Protein 9RMU (pdb70)

InterPro domains:
  IPR000477 Reverse transcriptase domain [PF00078] (227-398)
  IPR000477 Reverse transcriptase domain [PS50878] (208-398)
  IPR001037 Integrase, C-terminal, retroviral [PF00552] (948-992)
  IPR001037 Integrase, C-terminal, retroviral [PS51027] (946-994)
  IPR001584 Integrase, catalytic core [PF00665] (780-868)
  IPR001584 Integrase, catalytic core [PS50994] (768-927)
  IPR001969 Aspartic peptidase, active site [PS00141] (85-96)
  IPR001995 Peptidase A2A, retrovirus, catalytic [PS50175] (83-154)
  IPR002156 Ribonuclease H domain [PF00075] (600-719)
  IPR002156 Ribonuclease H domain [PS50879] (597-720)
  IPR003308 Integrase, N-terminal zinc-binding domain [PF02022] (731-768)
  IPR003308 Integrase, N-terminal zinc-binding domain [PS50876] (726-767)
  IPR010659 Reverse transcriptase connection [PF06815] (482-581)
  IPR010661 Reverse transcriptase thumb [PF06817] (406-467)
  IPR012337 Ribonuclease H-like superfamily [SSF53098] (587-721)
  IPR012337 Ribonuclease H-like superfamily [SSF53098] (781-931)
  IPR017856 Integrase-like, N-terminal [G3DSA:1.10.10.200] (723-776)
  IPR017856 Integrase-like, N-terminal [SSF46919] (724-778)
  IPR018061 Retropepsins [PF00077] (69-162)
  IPR021109 Aspartic peptidase domain superfamily [G3DSA:2.40.70.10] (65-164)

Foldseek 3Di:
DQVCQVVLLVVCVVPVDALVVSCVVSVPDRLSSVLSQCLDPPSHVPVQLAEKEWDWDADPNWIKIKIARLPFGQIDIDTQPDPALQSVLVVVLVVCVVDPHAEYEYEPDPSCPDPSNVVSCVVSVHHYDYDDDDCSVVVVVVSVVQLVVQLVVCVVVDDDSVVSSVVSNCCQAPVDFDDPPTDGSVVVSVVVVVVVVVVVVSCCLQPVQFPKFKWFDPDPRPDTDDRWTWGADDDFKTWTAGPVSRIGIGTPVGMDID/DVVCLVVLLVVCVVPNFALLLSCVPSVDDSVSSQVSQVPDPQGDNPQDDDDLPDDQDLQEKEWDWDADPNWIKIWMARSNQGAIDIDTFPDPALQSVLVVVLVVCVPGHHAEYEYEPDPSCPDPSNVVSCVVNVHYYDYHDDPSVVVSVVQLVSQLVVPVVPDDDRVVSSVVSSVCQQARYFDDDVGHGSVVVSVVVVVVVVVVVVVVVVDQPDAPFFKWFDDDPDPDIDDRWHFDADDPFWGWTAHNVGDIDIGGPVGMGTDD/DVVVVPVLLVVCVQFVEALLLCCVPVVDDSVVSQVSQVPDPLHDDDDDDLQEKEWDWDADPNWIKIKIADQPQGQIDIDTQPDQALQSVLVVVLVVCVPDPHAEYEYEPDPSCPDPSNVVSCVVSVHHYDYDDDPDVSSVVSVVVSVVQLVSQLVVQVVPDPDSVVSSVSSSCSQQQRYFDDPPRHGSVVVSVVSVVVVCPVVVVVVVVVVQQQKWKWFDPDPDPDIDDGFRFDADDPFWGWTAGPVGDIDIGGPVGMDIDGDPDD/DQVLLVVLLVVCVPVVDALVVSCVPSVDDSLSSVLSQVLDPVHVLALAEKEKDWDDDPNWIKIKIADLNQGQIDIDTFPDLALQSVLVVVVVVCVPGPHAEYEYEPDPSCPDPSVVVSCVVSVHHYDYDQDPDPPPRCSVVVSVVQLVVQLVVCVVVDDDSVVSSVVSSCCQQPVDFDDDVGHGRVVVSVVSVVVVVVSCVVVVDPCPQDFKWKWFDPDPDPDTDARWGFRADDQQWGWTAGPNRDIHIGGPVGMDIHD/DVVCLVVLLVVCVVPNDDLVVSCVPVVDDSVVSCVSQVPDPPHDNPPD/DQVCQVVLLVVCVVPVDALVVSCVVSVPDRLSSVLSQCLDPPSHVPVQLAEKEWDWDADPNWIKIKIARLPFGQIDIDTQPDPALQSVLVVVLVVCVVDPHAEYEYEPDPSCPDPSNVVSCVVSVHHYDYDDDDCSVVVVVVSVVQLVVQLVVCVVVDDDSVVSSVVSNCCQAPVDFDDPPTDGSVVVSVVVVVVVVVVVVSVCLQPVQFPKFKWFDPDPRPDTDDRWTWGADDDFKTWTAGPVSRIGIGTPVGMDID/DVVCVVVLLVVCVVPNFALLLSCVPSVDDSVSSQVSQVPDPQGDNPQDDDDLPDDADLQEKEWDWDADPNWIKIWIARSNQGAIDIDTFPDPALQSVLVVVLVVCVPGHHAEYEEEPDPSCPDVSNVVSCVVNVHDYDYHDDDSVVVSVVQLVSQLVVPVVPDDDRVVSSVVSSVCQQARYFDDDVGHGSVVVSVVVVVVVVVVVVVVVVDQPDAPWFKWFDDDPDPDIDDRWHFDADDPFWGWTAHNVGDIDIGGPVGMGTDD/DVVVVPVVLVVCVQFVEALLLCCVPVVDDSVVSQVSQVPDPLHDDDDDDLQEKEWDWDADPNWIKIKIADQPQGQIDIDTFPDQALQSVLVVVLVVCVPDPHAEYEYEDDPSCPDPSNVVSCVVSVHHYDYHDDPDVSSVVSVVVSVVQLVSQLVVQVVPPPDSVVSSVSSSCSQQQRYFDDPPRHGSVVVSVVSVVVVCPVVVVVVVVVVQQQKWKWFDPDPDPDIDDGFRFDADDPFWGWTAGPVGDIDIGGPVGMDIDGDPDD/DQVLLPVLLVVCVPVVDALVVSCVPSVDDSLSSVLSQVLDPVHVLALAEKEKDWDDDPRWIKIKIADLNQGQIDIDTFPDLALQRVLVVVVVVCVPGPHAEYEYEPDPSCPDVSVVVSCVVSVHHYDYDQDPDPPPRCSVVVSVVQLVVQLVVCVVVDDDSVVSSVVSSCCQQPVDFDDDVGHGRVVVSVVSVVVVVVSCVVVVDPCPQPFKWKWFDPDPDPDTDAGWGFRADDPQWGWTAGPNRDIHIGGPVGMDIHD/DVVCLVVLLVVCVVPNDALVVSCVPPVDDSVVSCVSQVPDPPHDNPPD

Secondary structure (DSSP, 8-state):
-TTHHHHHHHHHHHH---HHHHHHHS---HHHHHHHHHTSTTT---SSSSEEEEEEEEETTEEEEEEEESSS--EEEEEESS--HHHHHHHHHHHHHHS---EEEE-S-TTTTSHHHHHHHHHHT-EEEES---THHHHHHHHHHHHHHHHHHTSTT-SSHHHHHHHHHHHHHHS---TTTT--HHHHHHHHHHHHHHHHHHHHHHHHTTS-EEEE--TT--S-EEEEEEEEE-SSEEEEE-TTS-EEEEEGGGEEE-/-TTHHHHHHHHHHHS---HHHHHHHS---HHHHHHHHHSSTT-----------S---TT----EEEEETTEEEEEEE-TTT--EEEEEESS--HHHHHHHHHHHHTTS-----EE-S-GGGSSHHHHHHHHHHT---EE---HHHHHHHHHHHHHHHHHTTT-SSSHHHHHHHHHHHHTS---STTT--HHHHHHHHHHHHHHHHHHHHH-SS--SS-EEE--TT--S-EEEEEEEEE-SSEEEEE-TTS-EEEEEGGGEEE--/-TTHHHHHHHHHHHS---HHHHHHHH---HHHHHHHHHHSTT-------TTEEEEEEEEETTEEEEEEEESSS--EEEEEESS--HHHHHHHHHHHHTTS---EEEE---STTSSHHHHHHHHHTT-EEEESS-S-HHHHHHHHHHHHHHHHHHHHHGGG-SSHHHHHHHHHHIIIIIS--STTS--HHHHHHHHHHHHTHHHHHHHHHHHHTT-EEEE--TT--S-EEEEEEEEE-SSEEEEE-TTS-EEEEEGGGEEEE--S--/-TTHHHHHHHHHHHT---HHHHHHHH---HHHHHHHHHHSSS----TTEEEEEEEEETTEEEEEEEETTT--EEEEEESS--HHHHHHHHHHHHTTS--SEEEE---HHHHSHHHHHHHHHHT-EEEESS-SSSS-SSHHHHHHHHHHHHHHHHHTT-SSHHHHHHHHHHHHHHS---SSS---HHHHHHHHHHHHHHHHHHH------TT-EEEE--TT--S-EEEEEEEEE-SSEEEEE-SSS-EEEEEGGGEEEE-/-TTHHHHHHHHHHHH---HHHHHHHS---HHHHHHHHHTSTTT---SSSSEEEEEEEEETTEEEEEEEESSS--EEEEEESS--HHHHHHHHHHHHHHS---EEEE-S-TTTTSHHHHHHHHHHT-EEEES---THHHHHHHHHHHHHHHHHHTGGG-SSHHHHHHHHHHHHHHS---TTTT--HHHHHHHHHHHHHHHHHHHHHHHHTTS-EEEE--TT--S-EEEEEEEEE-SSEEEEE-TTS-EEEEEGGGEEE-/-TTHHHHHHHHHHHS---HHHHHHHS---HHHHHHHHHSSTT-----------S---TT----EEEEETTEEEEEEE-TTT--EEEEEESS--HHHHHHHHHHHHTTS---EEEE-S-GGGSSHHHHHHHHHHT-EEEE---HHHHHHHHHHHHHHHHHTTT-SSSHHHHHHHHHHHHTS---STTT--HHHHHHHHHHHHHHHHHHHHH-SS--SS-EEE--TT--S-EEEEEEEEE-SSEEEEE-TTS-EEEEEGGGEEE--/-TTHHHHHHHHHHHS---HHHHHHHH---HHHHHHHHHHSTT-------TTEEEEEEEEETTEEEEEEEESSS--EEEEEESS--HHHHHHHHHHHHTTS---EEEE---GGGSSHHHHHHHHHTT-EEEESS-S-HHHHHHHHHHHHHHHHHHHHHGGG-SSHHHHHHHHHHIIIIIS--STTS--HHHHHHHHHHHHTHHHHHHHHHHHHTT-EEEE--TT--S-EEEEEEEEE-SSEEEEE-TTS-EEEEEGGGEEEE--S--/-TTHHHHHHHHHHHT---HHHHHHHH---HHHHHHHHHHSSS----TTEEEEEEEEETTEEEEEEEETTT--EEEEEESS--HHHHHHHHHHHHTTS--SEEEE---HHHHSHHHHHHHHHHT-EEEESS-SSSS-SSHHHHHHHHHHHHHHHHHTT-SSHHHHHHHHHHHHHHS---SSS---HHHHHHHHHHHHHHHHHHH------TT-EEEE--TT--S-EEEEEEEEE-SSEEEEE-SSS-EEEEEGGGEEEE-/-TTHHHHHHHHHHHS---HHHHHHHH---HHHHHHHHHT-TT------/--THHHHHHHHHHHS---HHHHHHHH---HHHHHHHHHT-TT------

Solvent-accessible surface area: 104691 Å² total; per-residue (Å²): 98,106,120,59,8,77,81,0,38,106,12,0,92,54,4,10,2,39,39,40,1,0,18,13,95,29,86,0,35,10,3,2,0,13,3,0,19,25,28,2,104,99,47,140,137,92,63,47,18,6,15,2,12,1,27,39,33,123,39,108,75,74,14,7,0,3,0,7,2,43,27,41,4,0,1,5,20,46,39,4,108,163,82,36,7,112,38,0,8,24,2,1,5,33,1,4,7,40,3,51,22,79,60,2,58,7,61,106,16,121,19,5,86,36,74,78,1,134,56,22,8,166,33,19,121,16,105,54,82,66,36,149,76,109,153,28,51,47,35,2,97,60,19,29,121,30,12,104,134,6,5,133,48,6,49,121,94,32,145,105,10,31,35,0,8,6,16,0,6,18,1,0,0,38,41,53,80,3,6,98,44,59,42,2,2,5,43,17,1,6,31,43,8,2,48,35,40,21,52,54,48,1,73,88,64,10,111,61,101,42,138,99,112,0,91,17,75,92,52,108,56,102,129,119,61,46,58,3,70,3,6,64,110,9,171,51,30,1,1,1,86,15,112,163,29,67,2,11,34,3,52,113,194,58,19,124,55,129,128,124,130,58,45,70,77,0,88,120,17,10,142,67,4,18,2,41,45,74,1,0,86,44,81,30,120,1,57,50,139,26,0,80,58,21,5,101,89,20,134,91,18,132,43,115,51,142,120,182,58,23,42,75,38,1,20,41,14,3,2,9,7,25,25,17,107,38,122,85,73,17,1,0,1,1,0,1,12,10,26,12,0,3,8,23,47,51,4,101,117,76,50,10,64,16,0,7,22,4,0,5,44,1,4,5,22,2,47,17,124,40,2,56,8,62,110,14,123,10,7,80,31,53,77,1,36,45,17,11,83,29,13,119,11,99,55,44,71,33,186,102,42,17,9,107,62,39,9,129,51,1,80,74,0,8,117,18,11,79,118,152,26,140,100,15,36,38,0,5,7,14,0,6,16,0,8,2,32,38,41,49,26,48,65,63,55,15,4,19,4,44,10,2,6,0,4,11,5,2,49,44,2,0,53,40,1,23,106,46,2,96,131,25,15,68,101,71,1,46,24,65,112,52,108,75,90,27,86,65,29,59,1,6,28,29,81,101,8,158,60,22,2,0,4,9,19,104,153,28,102,44,36,57,5,53,100,195,49,19,107,57,69,211,69,17,106,23,14,71,104,0,71,105,27,10,127,61,11,18,4,37,60,76,0,0,84,34,76,28,100,3,33,55,79,4,0,86,26,3,4,102,58,17,124,85,15,151,108,67,152,39,70,42,6,9,2,16,7,37,31,31,119,26,113,76,72,16,3,0,3,0,4,2,8,30,28,10,0,1,4,27,52,49,0,93,191,76,65,5,105,16,0,7,25,3,0,4,52,0,7,6,26,2,54,18,124,51,0,40,10,66,108,12,118,11,7,94,43,70,78,0,105,59,16,6,162,30,19,116,22,110,50,61,59,22,138,28,228,70,99,109,8,90,32,37,8,92,92,38,15,131,80,2,37,124,0,4,126,41,10,74,119,136,16,148,126,26,35,40,0,4,7,13,0,7,19,0,4,1,42,26,41,64,31,53,188,57,79,67,13,10,6,37,29,1,8,34,56,5,42,82,82,34,51,76,63,21,32,96,15,9,99,36,12,8,75,37,1,59,0,48,18,12,94,52,102,83,76,118,37,74,45,63,2,53,5,13,20,15,5,154,54,37,0,8,2,60,19,106,155,50,106,34,31,66,0,50,62,118,40,9,17,24,10,22,54,21,22,100,106,99,155,55,1,80,78,0,36,56,8,2,97,19,6,9,4,60,68,120,18,0,51,75,87,7,178,8,5,56,43,0,0,100,11,0,24,102,13,12,112,79,22,185,44,61,21,0,28,5,20,2,32,22,12,122,44,116,84,70,26,2,0,2,1,1,0,10,8,11,2,0,0,3,22,47,45,3,97,135,82,45,11,98,18,0,7,27,4,0,4,52,0,7,5,24,3,42,21,98,65,0,25,1,69,102,14,122,10,9,94,34,79,85,0,132,61,21,7,179,41,18,146,16,123,54,31,60,24,104,32,193,58,46,21,22,88,22,18,6,92,85,23,18,140,67,5,91,115,1,11,136,27,2,68,112,124,24,148,117,13,34,40,0,7,8,13,0,6,17,0,4,1,36,26,42,32,34,43,39,3,6,41,5,15,2,28,20,2,6,34,52,6,46,86,44,38,73,74,64,81,146,53,82,113,51,38,94,34,79,90,58,76,1,70,18,57,99,73,42,57,20,85,75,58,45,60,1,73,12,4,63,93,10,168,66,26,1,2,0,46,15,100,144,17,78,12,28,37,7,49,88,204,45,16,96,46,88,173,64,19,126,62,8,84,103,0,61,73,32,11,129,166,117,94,25,106,50,140,41,0,82,78,119,32,156,1,35,63,75,5,0,73,12,8,11,114,66,18,116,140,32,120,86,144,70,142,100,106,123,58,8,76,79,0,38,108,12,0,92,58,4,16,2,40,39,40,1,0,19,13,97,29,84,0,35,9,3,2,0,14,2,0,20,48,27,2,104,99,47,143,137,91,61,46,18,4,14,2,11,1,28,38,33,122,40,109,73,77,13,6,0,2,0,7,1,46,28,39,4,0,1,5,21,45,38,3,109,163,82,37,8,111,36,0,9,25,2,0,5,34,2,3,7,34,3,52,21,80,62,2,58,7,62,104,14,121,18,7,88,36,74,78,1,132,55,22,8,166,34,19,121,15,104,53,82,66,38,150,75,106,152,29,50,46,35,3,96,60,19,28,122,29,11,104,130,6,6,135,47,5,57,111,92,34,145,106,11,32,31,0,8,6,16,0,6,18,1,0,0,38,39,53,79,3,6,98,43,60,41,2,2,4,42,16,2,6,32,45,9,1,48,34,41,21,50,54,50,1,78,83,63,16,136,64,101,38,139,100,114,0,90,17,75,91,52,108,59,102,130,119,62,46,56,2,70,3,6,65,111,9,170,52,30,1,1,1,86,16,112,162,29,67,1,12,32,4,53,117,195,58,18,124,57,127,125,124,133,57,47,71,80,0,86,120,18,10,144,68,4,19,2,41,44,74,1,0,85,44,83,30,119,2,57,48,141,27,0,79,58,21,5,102,88,22,133,89,17,134,45,109,52,146,119,179,58,23,43,74,37,0,22,49,12,4,2,8,8,24,26,17,108,35,126,83,71,17,1,0,0,2,0,1,11,10,26,14,0,2,7,25,48,49,3,102,118,74,48,10,63,16,0,2,19,5,1,2,44,2,5,4,22,2,46,18,123,38,3,55,6,62,111,14,121,10,8,78,28,52,82,1,37,42,18,10,85,30,14,122,14,101,54,44,72,33,180,102,42,18,8,104,63,40,10,130,50,2,82,76,1,8,118,17,10,87,118,150,25,138,99,14,36,39,0,5,8,14,0,7,16,1,8,2,33,38,43,49,27,47,65,62,55,14,4,19,5,42,10,2,6,0,4,11,5,2,49,45,3,0,51,43,0,22,108,36,1,95,132,23,17,65,101,74,0,45,22,67,114,52,108,76,89,29,85,66,31,60,2,4,27,27,80,113,7,164,60,23,1,0,4,9,20,101,152,27,102,42,34,56,5,53,90,194,46,17,106,58,88,213,71,23,104,23,13,72,102,0,70,110,25,11,126,56,10,18,4,37,61,74,0,0,83,36,78,28,99,4,33,57,78,4,0,84,24,4,5,104,58,17,126,83,16,140,111,70,152,41,64,41,4,10,3,14,6,37,31,32,117,30,111,77,74,17,4,0,2,0,4,2,9,30,28,9,0,1,4,25,52,50,0,89,150,79,58,3,98,13,0,6,26,3,0,3,51,0,6,6,25,2,49,18,118,47,0,35,7,73,107,12,118,11,6,94,42,69,79,0,103,60,16,5,165,28,19,114,20,111,50,57,58,24,136,26,228,69,99,109,8,88,31,38,8,94,91,38,14,136,76,4,42,91,0,5,134,28,10,72,119,134,17,144,126,25,40,38,0,4,8,13,0,6,19,0,4,0,42,28,38,65,31,54,188,56,80,69,13,10,6,35,28,1,7,33,56,4,40,79,79,34,50,74,63,16,31,93,12,8,99,36,13,8,78,36,1,58,0,48,18,10,95,49,103,82,74,119,35,72,45,61,2,51,5,14,20,14,4,149,52,37,1,7,1,61,19,105,154,49,108,34,32,68,1,50,64,119,39,11,16,23,10,23,56,19,23,98,108,101,153,56,2,81,78,0,35,57,8,2,95,19,5,10,3,64,68,119,19,0,51,73,86,8,175,9,4,57,42,0,0,84,6,0,21,100,12,13,110,81,24,194,42,62,21,1,28,6,21,1,32,21,12,121,44,112,84,70,26,1,0,1,0,0,0,9,8,12,2,0,0,3,22,47,46,3,99,134,81,46,10,102,22,0,6,27,3,0,5,50,0,7,5,24,3,41,20,100,52,1,24,1,71,102,14,121,8,8,92,34,79,84,1,132,60,21,9,171,41,16,149,17,108,58,28,62,25,101,33,190,57,45,22,23,86,20,18,6,92,86,21,18,141,65,2,94,113,1,8,137,29,8,65,114,127,24,146,115,12,33,40,0,7,8,12,0,6,18,2,4,1,34,28,43,32,33,44,41,3,7,42,4,15,2,28,19,1,6,33,51,6,47,86,42,38,74,73,61,81,145,53,81,117,50,38,94,32,78,116,56,61,0,75,17,55,97,71,46,70,18,85,73,59,48,53,0,62,10,6,63,98,10,172,66,26,0,2,0,53,15,100,138,12,78,12,26,38,7,50,87,202,48,15,98,44,95,174,55,19,127,65,14,86,103,0,54,72,30,4,115,168,121,87,23,105,47,138,37,0,82,79,122,29,172,1,35,62,76,4,0,75,11,0,11,120,52,19,122,150,32,124,86,144,64,143

Radius of gyration: 47.71 Å; Cα contacts (8 Å, |Δi|>4): 3471; chains: 10; bounding box: 134×125×80 Å

Structure (mmCIF, N/CA/C/O backbone):
data_9RMU
#
_entry.id   9RMU
#
_cell.length_a   1.00
_cell.length_b   1.00
_cell.length_c   1.00
_cell.angle_alpha   90.00
_cell.angle_beta   90.00
_cell.angle_gamma   90.00
#
_symmetry.space_group_name_H-M   'P 1'
#
loop_
_entity.id
_entity.type
_entity.pdbx_description
1 polymer 'Pol protein'
2 polymer RNA
3 non-polymer 'ZINC ION'
#
loop_
_atom_site.group_PDB
_atom_site.id
_atom_site.type_symbol
_atom_site.label_atom_id
_atom_site.label_alt_id
_atom_site.label_comp_id
_atom_site.label_asym_id
_atom_site.label_entity_id
_atom_site.label_seq_id
_atom_site.pdbx_PDB_ins_code
_atom_site.Cartn_x
_atom_site.Cartn_y
_atom_site.Cartn_z
_atom_site.occupancy
_atom_site.B_iso_or_equiv
_atom_site.auth_seq_id
_atom_site.auth_comp_id
_atom_site.auth_asym_id
_atom_site.auth_atom_id
_atom_site.pdbx_PDB_model_num
ATOM 1 N N . PHE A 1 1 ? 155.896 165.273 173.516 1.00 96.48 1 PHE A N 1
ATOM 2 C CA . PHE A 1 1 ? 154.689 165.512 172.734 1.00 96.00 1 PHE A CA 1
ATOM 3 C C . PHE A 1 1 ? 153.541 164.634 173.217 1.00 97.64 1 PHE A C 1
ATOM 4 O O . PHE A 1 1 ? 152.489 164.571 172.582 1.00 97.48 1 PHE A O 1
ATOM 12 N N . VAL A 1 2 ? 153.756 163.952 174.343 1.00 102.11 2 VAL A N 1
ATOM 13 C CA . VAL A 1 2 ? 152.729 163.066 174.885 1.00 106.86 2 VAL A CA 1
ATOM 14 C C . VAL A 1 2 ? 151.501 163.865 175.302 1.00 113.73 2 VAL A C 1
ATOM 15 O O . VAL A 1 2 ? 150.361 163.462 175.039 1.00 113.79 2 VAL A O 1
ATOM 19 N N . GLU A 1 3 ? 151.710 165.007 175.957 1.00 117.44 3 GLU A N 1
ATOM 20 C CA . GLU A 1 3 ? 150.602 165.851 176.383 1.00 116.77 3 GLU A CA 1
ATOM 21 C C . GLU A 1 3 ? 150.091 166.768 175.279 1.00 110.03 3 GLU A C 1
ATOM 22 O O . GLU A 1 3 ? 149.045 167.401 175.460 1.00 103.36 3 GLU A O 1
ATOM 28 N N . GLN A 1 4 ? 150.795 166.856 174.151 1.00 105.09 4 GLN A N 1
ATOM 29 C CA . GLN A 1 4 ? 150.366 167.698 173.041 1.00 97.80 4 GLN A CA 1
ATOM 30 C C . GLN A 1 4 ? 149.302 167.041 172.173 1.00 92.48 4 GLN A C 1
ATOM 31 O O . GLN A 1 4 ? 148.675 167.734 171.363 1.00 93.23 4 GLN A O 1
ATOM 37 N N . ILE A 1 5 ? 149.094 165.731 172.311 1.00 84.42 5 ILE A N 1
ATOM 38 C CA . ILE A 1 5 ? 148.144 165.033 171.443 1.00 80.59 5 ILE A CA 1
ATOM 39 C C . ILE A 1 5 ? 146.709 165.511 171.641 1.00 84.90 5 ILE A C 1
ATOM 40 O O . ILE A 1 5 ? 146.009 165.720 170.636 1.00 91.68 5 ILE A O 1
ATOM 45 N N . PRO A 1 6 ? 146.188 165.654 172.870 1.00 82.02 6 PRO A N 1
ATOM 46 C CA . PRO A 1 6 ? 144.825 166.202 173.000 1.00 86.65 6 PRO A CA 1
ATOM 47 C C . PRO A 1 6 ? 144.687 167.604 172.434 1.00 86.96 6 PRO A C 1
ATOM 48 O O . PRO A 1 6 ? 143.652 167.932 171.837 1.00 85.71 6 PRO A O 1
ATOM 52 N N . GLU A 1 7 ? 145.712 168.442 172.600 1.00 85.67 7 GLU A N 1
ATOM 53 C CA . GLU A 1 7 ? 145.664 169.785 172.033 1.00 87.16 7 GLU A CA 1
ATOM 54 C C . GLU A 1 7 ? 145.619 169.736 170.512 1.00 80.06 7 GLU A C 1
ATOM 55 O O . GLU A 1 7 ? 144.855 170.475 169.883 1.00 83.55 7 GLU A O 1
ATOM 61 N N . ALA A 1 8 ? 146.426 168.864 169.904 1.00 74.32 8 ALA A N 1
ATOM 62 C CA . ALA A 1 8 ? 146.391 168.714 168.453 1.00 69.77 8 ALA A CA 1
ATOM 63 C C . ALA A 1 8 ? 145.034 168.204 167.985 1.00 73.84 8 ALA A C 1
ATOM 64 O O . ALA A 1 8 ? 144.509 168.659 166.960 1.00 80.82 8 ALA A O 1
ATOM 66 N N A GLN A 1 9 ? 144.456 167.252 168.720 0.50 72.70 9 GLN A N 1
ATOM 67 N N B GLN A 1 9 ? 144.453 167.253 168.719 0.50 72.63 9 GLN A N 1
ATOM 68 C CA A GLN A 1 9 ? 143.155 166.711 168.344 0.50 74.34 9 GLN A CA 1
ATOM 69 C CA B GLN A 1 9 ? 143.153 166.716 168.332 0.50 74.42 9 GLN A CA 1
ATOM 70 C C A GLN A 1 9 ? 142.072 167.781 168.402 0.50 74.75 9 GLN A C 1
ATOM 71 C C B GLN A 1 9 ? 142.070 167.784 168.400 0.50 74.75 9 GLN A C 1
ATOM 72 O O A GLN A 1 9 ? 141.238 167.881 167.494 0.50 75.39 9 GLN A O 1
ATOM 73 O O B GLN A 1 9 ? 141.231 167.884 167.497 0.50 75.42 9 GLN A O 1
ATOM 84 N N . GLU A 1 10 ? 142.072 168.596 169.459 1.00 74.76 10 GLU A N 1
ATOM 85 C CA . GLU A 1 10 ? 141.084 169.668 169.558 1.00 81.33 10 GLU A CA 1
ATOM 86 C C . GLU A 1 10 ? 141.319 170.733 168.489 1.00 78.33 10 GLU A C 1
ATOM 87 O O . GLU A 1 10 ? 140.362 171.285 167.931 1.00 68.48 10 GLU A O 1
ATOM 93 N N . GLU A 1 11 ? 142.587 171.012 168.169 1.00 76.89 11 GLU A N 1
ATOM 94 C CA . GLU A 1 11 ? 142.890 171.966 167.109 1.00 59.51 11 GLU A CA 1
ATOM 95 C C . GLU A 1 11 ? 142.345 171.489 165.771 1.00 55.21 11 GLU A C 1
ATOM 96 O O . GLU A 1 11 ? 141.776 172.279 165.009 1.00 58.42 11 GLU A O 1
ATOM 102 N N . HIS A 1 12 ? 142.509 170.200 165.463 1.00 57.99 12 HIS A N 1
ATOM 103 C CA . HIS A 1 12 ? 141.953 169.692 164.214 1.00 58.10 12 HIS A CA 1
ATOM 104 C C . HIS A 1 12 ? 140.430 169.670 164.250 1.00 59.58 12 HIS A C 1
ATOM 105 O O . HIS A 1 12 ? 139.780 169.949 163.237 1.00 65.67 12 HIS A O 1
ATOM 112 N N . GLU A 1 13 ? 139.839 169.318 165.392 1.00 60.62 13 GLU A N 1
ATOM 113 C CA . GLU A 1 13 ? 138.385 169.321 165.481 1.00 64.83 13 GLU A CA 1
ATOM 114 C C . GLU A 1 13 ? 137.811 170.722 165.336 1.00 66.80 13 GLU A C 1
ATOM 115 O O . GLU A 1 13 ? 136.641 170.867 164.966 1.00 73.84 13 GLU A O 1
ATOM 121 N N . ARG A 1 14 ? 138.606 171.754 165.617 1.00 64.34 14 ARG A N 1
ATOM 122 C CA . ARG A 1 14 ? 138.152 173.128 165.428 1.00 63.15 14 ARG A CA 1
ATOM 123 C C . ARG A 1 14 ? 138.389 173.624 164.001 1.00 55.63 14 ARG A C 1
ATOM 124 O O . ARG A 1 14 ? 137.448 174.041 163.320 1.00 51.22 14 ARG A O 1
ATOM 132 N N . TYR A 1 15 ? 139.640 173.580 163.534 1.00 54.62 15 TYR A N 1
ATOM 133 C CA . TYR A 1 15 ? 140.016 174.225 162.280 1.00 45.77 15 TYR A CA 1
ATOM 134 C C . TYR A 1 15 ? 140.176 173.270 161.104 1.00 43.11 15 TYR A C 1
ATOM 135 O O . TYR A 1 15 ? 140.238 173.738 159.962 1.00 53.04 15 TYR A O 1
ATOM 144 N N . HIS A 1 16 ? 140.256 171.962 161.346 1.00 47.00 16 HIS A N 1
ATOM 145 C CA . HIS A 1 16 ? 140.467 170.962 160.295 1.00 49.17 16 HIS A CA 1
ATOM 146 C C . HIS A 1 16 ? 141.766 171.223 159.528 1.00 44.45 16 HIS A C 1
ATOM 147 O O . HIS A 1 16 ? 141.771 171.517 158.332 1.00 47.16 16 HIS A O 1
ATOM 154 N N . ASN A 1 17 ? 142.878 171.105 160.248 1.00 41.02 17 ASN A N 1
ATOM 155 C CA . ASN A 1 17 ? 144.196 171.248 159.654 1.00 36.39 17 ASN A CA 1
ATOM 156 C C . ASN A 1 17 ? 144.562 169.994 158.865 1.00 42.00 17 ASN A C 1
ATOM 157 O O . ASN A 1 17 ? 143.832 169.001 158.846 1.00 51.80 17 ASN A O 1
ATOM 162 N N . ASN A 1 18 ? 145.710 170.051 158.199 1.00 39.15 18 ASN A N 1
ATOM 163 C CA . ASN A 1 18 ? 146.290 168.888 157.545 1.00 40.96 18 ASN A CA 1
ATOM 164 C C . ASN A 1 18 ? 147.514 168.415 158.323 1.00 44.58 18 ASN A C 1
ATOM 165 O O . ASN A 1 18 ? 148.056 169.128 159.170 1.00 47.98 18 ASN A O 1
ATOM 170 N N . TRP A 1 19 ? 147.951 167.190 158.022 1.00 43.58 19 TRP A N 1
ATOM 171 C CA . TRP A 1 19 ? 148.974 166.554 158.847 1.00 42.64 19 TRP A CA 1
ATOM 172 C C . TRP A 1 19 ? 150.314 167.275 158.764 1.00 43.10 19 TRP A C 1
ATOM 173 O O . TRP A 1 19 ? 151.064 167.291 159.747 1.00 49.83 19 TRP A O 1
ATOM 184 N N . LYS A 1 20 ? 150.630 167.885 157.619 1.00 40.68 20 LYS A N 1
ATOM 185 C CA . LYS A 1 20 ? 151.886 168.620 157.507 1.00 41.83 20 LYS A CA 1
ATOM 186 C C . LYS A 1 20 ? 151.905 169.872 158.373 1.00 40.75 20 LYS A C 1
ATOM 187 O O . LYS A 1 20 ? 152.985 170.410 158.634 1.00 46.84 20 LYS A O 1
ATOM 193 N N . ASP A 1 21 ? 150.743 170.346 158.819 1.00 36.95 21 ASP A N 1
ATOM 194 C CA . ASP A 1 21 ? 150.687 171.468 159.747 1.00 40.51 21 ASP A CA 1
ATOM 195 C C . ASP A 1 21 ? 150.601 171.006 161.195 1.00 47.95 21 ASP A C 1
ATOM 196 O O . ASP A 1 21 ? 151.159 171.654 162.086 1.00 53.64 21 ASP A O 1
ATOM 201 N N . LEU A 1 22 ? 149.904 169.895 161.447 1.00 47.57 22 LEU A N 1
ATOM 202 C CA . LEU A 1 22 ? 149.860 169.343 162.796 1.00 36.88 22 LEU A CA 1
ATOM 203 C C . LEU A 1 22 ? 151.239 168.881 163.244 1.00 40.17 22 LEU A C 1
ATOM 204 O O . LEU A 1 22 ? 151.630 169.100 164.396 1.00 48.70 22 LEU A O 1
ATOM 209 N N . LYS A 1 23 ? 151.995 168.246 162.347 1.00 43.88 23 LYS A N 1
ATOM 210 C CA . LYS A 1 23 ? 153.324 167.763 162.699 1.00 45.25 23 LYS A CA 1
ATOM 211 C C . LYS A 1 23 ? 154.340 168.886 162.854 1.00 46.04 23 LYS A C 1
ATOM 212 O O . LYS A 1 23 ? 155.442 168.632 163.351 1.00 53.60 23 LYS A O 1
ATOM 218 N N . ALA A 1 24 ? 154.005 170.112 162.448 1.00 40.51 24 ALA A N 1
ATOM 219 C CA . ALA A 1 24 ? 154.915 171.240 162.572 1.00 42.61 24 ALA A CA 1
ATOM 220 C C . ALA A 1 24 ? 154.486 172.262 163.612 1.00 48.11 24 ALA A C 1
ATOM 221 O O . ALA A 1 24 ? 155.315 173.076 164.029 1.00 48.91 24 ALA A O 1
ATOM 223 N N . ARG A 1 25 ? 153.224 172.243 164.037 1.00 51.23 25 ARG A N 1
ATOM 224 C CA . ARG A 1 25 ? 152.748 173.171 165.055 1.00 51.90 25 ARG A CA 1
ATOM 225 C C . ARG A 1 25 ? 152.899 172.620 166.466 1.00 54.97 25 ARG A C 1
ATOM 226 O O . ARG A 1 25 ? 153.174 173.387 167.396 1.00 54.96 25 ARG A O 1
ATOM 234 N N . PHE A 1 26 ? 152.726 171.312 166.648 1.00 54.93 26 PHE A N 1
ATOM 235 C CA . PHE A 1 26 ? 152.866 170.673 167.948 1.00 52.53 26 PHE A CA 1
ATOM 236 C C . PHE A 1 26 ? 154.090 169.773 168.040 1.00 55.65 26 PHE A C 1
ATOM 237 O O . PHE A 1 26 ? 154.269 169.097 169.058 1.00 62.73 26 PHE A O 1
ATOM 245 N N . LYS A 1 27 ? 154.925 169.736 167.003 1.00 56.05 27 LYS A N 1
ATOM 246 C CA . LYS A 1 27 ? 156.188 169.005 166.964 1.00 59.40 27 LYS A CA 1
ATOM 247 C C . LYS A 1 27 ? 156.018 167.497 167.111 1.00 59.88 27 LYS A C 1
ATOM 248 O O . LYS A 1 27 ? 157.001 166.792 167.367 1.00 66.18 27 LYS A O 1
ATOM 254 N N . LEU A 1 28 ? 154.804 166.978 166.956 1.00 53.93 28 LEU A N 1
ATOM 255 C CA . LEU A 1 28 ? 154.614 165.538 167.013 1.00 56.37 28 LEU A CA 1
ATOM 256 C C . LEU A 1 28 ? 155.061 164.889 165.702 1.00 60.18 28 LEU A C 1
ATOM 257 O O . LEU A 1 28 ? 155.036 165.527 164.647 1.00 64.34 28 LEU A O 1
ATOM 262 N N . PRO A 1 29 ? 155.481 163.614 165.743 1.00 63.94 29 PRO A N 1
ATOM 263 C CA . PRO A 1 29 ? 156.039 162.980 164.537 1.00 65.67 29 PRO A CA 1
ATOM 264 C C . PRO A 1 29 ? 155.034 162.795 163.409 1.00 66.63 29 PRO A C 1
ATOM 265 O O . PRO A 1 29 ? 153.844 163.088 163.560 1.00 72.87 29 PRO A O 1
ATOM 269 N N . THR A 1 30 ? 155.521 162.299 162.269 1.00 57.77 30 THR A N 1
ATOM 270 C CA . THR A 1 30 ? 154.719 162.270 161.049 1.00 58.29 30 THR A CA 1
ATOM 271 C C . THR A 1 30 ? 153.537 161.315 161.165 1.00 58.95 30 THR A C 1
ATOM 272 O O . THR A 1 30 ? 152.392 161.685 160.874 1.00 58.81 30 THR A O 1
ATOM 276 N N . ILE A 1 31 ? 153.795 160.074 161.582 1.00 63.40 31 ILE A N 1
ATOM 277 C CA . ILE A 1 31 ? 152.748 159.062 161.523 1.00 69.62 31 ILE A CA 1
ATOM 278 C C . ILE A 1 31 ? 151.672 159.332 162.567 1.00 69.36 31 ILE A C 1
ATOM 279 O O . ILE A 1 31 ? 150.502 158.993 162.360 1.00 69.81 31 ILE A O 1
ATOM 284 N N . VAL A 1 32 ? 152.031 159.958 163.689 1.00 65.47 32 VAL A N 1
ATOM 285 C CA . VAL A 1 32 ? 151.017 160.375 164.653 1.00 62.10 32 VAL A CA 1
ATOM 286 C C . VAL A 1 32 ? 150.094 161.417 164.033 1.00 65.34 32 VAL A C 1
ATOM 287 O O . VAL A 1 32 ? 148.871 161.376 164.221 1.00 70.16 32 VAL A O 1
ATOM 291 N N . ALA A 1 33 ? 150.662 162.365 163.283 1.00 57.52 33 ALA A N 1
ATOM 292 C CA . ALA A 1 33 ? 149.840 163.354 162.592 1.00 49.96 33 ALA A CA 1
ATOM 293 C C . ALA A 1 33 ? 148.927 162.694 161.569 1.00 55.64 33 ALA A C 1
ATOM 294 O O . ALA A 1 33 ? 147.748 163.053 161.452 1.00 60.75 33 ALA A O 1
ATOM 296 N N . LYS A 1 34 ? 149.454 161.727 160.815 1.00 57.40 34 LYS A N 1
ATOM 297 C CA . LYS A 1 34 ? 148.628 161.025 159.838 1.00 58.74 34 LYS A CA 1
ATOM 298 C C . LYS A 1 34 ? 147.498 160.262 160.518 1.00 65.40 34 LYS A C 1
ATOM 299 O O . LYS A 1 34 ? 146.367 160.236 160.018 1.00 67.89 34 LYS A O 1
ATOM 305 N N . ALA A 1 35 ? 147.787 159.629 161.657 1.00 64.32 35 ALA A N 1
ATOM 306 C CA . ALA A 1 35 ? 146.754 158.912 162.398 1.00 65.04 35 ALA A CA 1
ATOM 307 C C . ALA A 1 35 ? 145.687 159.862 162.925 1.00 68.56 35 ALA A C 1
ATOM 308 O O . ALA A 1 35 ? 144.494 159.540 162.896 1.00 78.30 35 ALA A O 1
ATOM 310 N N . ILE A 1 36 ? 146.098 161.032 163.421 1.00 67.35 36 ILE A N 1
ATOM 311 C CA . ILE A 1 36 ? 145.131 162.027 163.878 1.00 65.05 36 ILE A CA 1
ATOM 312 C C . ILE A 1 36 ? 144.244 162.471 162.724 1.00 62.25 36 ILE A C 1
ATOM 313 O O . ILE A 1 36 ? 143.023 162.606 162.872 1.00 56.22 36 ILE A O 1
ATOM 318 N N . ILE A 1 37 ? 144.844 162.705 161.554 1.00 67.00 37 ILE A N 1
ATOM 319 C CA . ILE A 1 37 ? 144.074 163.134 160.390 1.00 65.19 37 ILE A CA 1
ATOM 320 C C . ILE A 1 37 ? 143.079 162.056 159.978 1.00 70.23 37 ILE A C 1
ATOM 321 O O . ILE A 1 37 ? 141.907 162.343 159.706 1.00 71.71 37 ILE A O 1
ATOM 326 N N . GLU A 1 38 ? 143.524 160.801 159.938 1.00 75.41 38 GLU A N 1
ATOM 327 C CA . GLU A 1 38 ? 142.690 159.711 159.447 1.00 76.12 38 GLU A CA 1
ATOM 328 C C . GLU A 1 38 ? 141.633 159.263 160.447 1.00 79.59 38 GLU A C 1
ATOM 329 O O . GLU A 1 38 ? 140.737 158.500 160.071 1.00 82.09 38 GLU A O 1
ATOM 335 N N . ALA A 1 39 ? 141.710 159.708 161.701 1.00 78.99 39 ALA A N 1
ATOM 336 C CA . ALA A 1 39 ? 140.662 159.418 162.669 1.00 76.96 39 ALA A CA 1
ATOM 337 C C . ALA A 1 39 ? 139.471 160.357 162.543 1.00 85.85 39 ALA A C 1
ATOM 338 O O . ALA A 1 39 ? 138.464 160.152 163.229 1.00 81.77 39 ALA A O 1
ATOM 340 N N . CYS A 1 40 ? 139.565 161.372 161.695 1.00 93.24 40 CYS A N 1
ATOM 341 C CA . CYS A 1 40 ? 138.485 162.334 161.516 1.00 92.26 40 CYS A CA 1
ATOM 342 C C . CYS A 1 40 ? 137.473 161.801 160.507 1.00 94.10 40 CYS A C 1
ATOM 343 O O . CYS A 1 40 ? 137.858 161.411 159.401 1.00 94.46 40 CYS A O 1
ATOM 346 N N . PRO A 1 41 ? 136.183 161.764 160.850 1.00 93.93 41 PRO A N 1
ATOM 347 C CA . PRO A 1 41 ? 135.189 161.222 159.909 1.00 96.21 41 PRO A CA 1
ATOM 348 C C . PRO A 1 41 ? 135.049 162.023 158.626 1.00 99.13 41 PRO A C 1
ATOM 349 O O . PRO A 1 41 ? 134.565 161.477 157.626 1.00 100.32 41 PRO A O 1
ATOM 353 N N . LYS A 1 42 ? 135.453 163.293 158.614 1.00 96.48 42 LYS A N 1
ATOM 354 C CA . LYS A 1 42 ? 135.274 164.132 157.435 1.00 94.91 42 LYS A CA 1
ATOM 355 C C . LYS A 1 42 ? 136.507 164.164 156.540 1.00 98.78 42 LYS A C 1
ATOM 356 O O . LYS A 1 42 ? 136.380 164.088 155.313 1.00 101.73 42 LYS A O 1
ATOM 362 N N . CYS A 1 43 ? 137.700 164.284 157.128 1.00 100.33 43 CYS A N 1
ATOM 363 C CA . CYS A 1 43 ? 138.915 164.379 156.325 1.00 99.05 43 CYS A CA 1
ATOM 364 C C . CYS A 1 43 ? 139.174 163.096 155.544 1.00 100.46 43 CYS A C 1
ATOM 365 O O . CYS A 1 43 ? 139.584 163.147 154.379 1.00 103.46 43 CYS A O 1
ATOM 368 N N . GLN A 1 44 ? 138.949 161.942 156.164 1.00 100.28 44 GLN A N 1
ATOM 369 C CA . GLN A 1 44 ? 139.188 160.664 155.502 1.00 99.57 44 GLN A CA 1
ATOM 370 C C . GLN A 1 44 ? 138.175 160.425 154.388 1.00 102.63 44 GLN A C 1
ATOM 371 O O . GLN A 1 44 ? 138.202 159.389 153.724 1.00 106.12 44 GLN A O 1
ATOM 377 N N . THR A 1 54 ? 146.142 156.424 144.971 1.00 110.52 54 THR A N 1
ATOM 378 C CA . THR A 1 54 ? 146.346 156.974 143.636 1.00 114.73 54 THR A CA 1
ATOM 379 C C . THR A 1 54 ? 145.344 158.085 143.344 1.00 119.59 54 THR A C 1
ATOM 380 O O . THR A 1 54 ? 144.133 157.875 143.411 1.00 121.94 54 THR A O 1
ATOM 384 N N . ASN A 1 55 ? 145.856 159.270 143.022 1.00 117.98 55 ASN A N 1
ATOM 385 C CA . ASN A 1 55 ? 145.020 160.419 142.704 1.00 113.34 55 ASN A CA 1
ATOM 386 C C . ASN A 1 55 ? 144.701 160.531 141.219 1.00 109.23 55 ASN A C 1
ATOM 387 O O . ASN A 1 55 ? 143.962 161.441 140.828 1.00 105.55 55 ASN A O 1
ATOM 392 N N . ALA A 1 56 ? 145.246 159.639 140.390 1.00 106.97 56 ALA A N 1
ATOM 393 C CA . ALA A 1 56 ? 145.011 159.612 138.947 1.00 103.12 56 ALA A CA 1
ATOM 394 C C . ALA A 1 56 ? 145.428 160.909 138.261 1.00 101.50 56 ALA A C 1
ATOM 395 O O . ALA A 1 56 ? 144.953 161.214 137.162 1.00 104.31 56 ALA A O 1
ATOM 397 N N . ALA A 1 57 ? 146.311 161.684 138.890 1.00 91.36 57 ALA A N 1
ATOM 398 C CA . ALA A 1 57 ? 146.828 162.909 138.304 1.00 81.87 57 ALA A CA 1
ATOM 399 C C . ALA A 1 57 ? 148.341 162.921 138.162 1.00 71.91 57 ALA A C 1
ATOM 400 O O . ALA A 1 57 ? 148.879 163.853 137.554 1.00 72.97 57 ALA A O 1
ATOM 402 N N . VAL A 1 58 ? 149.039 161.924 138.700 1.00 67.64 58 VAL A N 1
ATOM 403 C CA . VAL A 1 58 ? 150.490 161.871 138.586 1.00 61.51 58 VAL A CA 1
ATOM 404 C C . VAL A 1 58 ? 150.931 161.097 137.346 1.00 60.83 58 VAL A C 1
ATOM 405 O O . VAL A 1 58 ? 151.967 161.418 136.753 1.00 60.53 58 VAL A O 1
ATOM 409 N N . GLY A 1 59 ? 150.160 160.098 136.927 1.00 58.22 59 GLY A N 1
ATOM 410 C CA . GLY A 1 59 ? 150.555 159.265 135.811 1.00 55.23 59 GLY A CA 1
ATOM 411 C C . GLY A 1 59 ? 149.692 159.413 134.575 1.00 60.61 59 GLY A C 1
ATOM 412 O O . GLY A 1 59 ? 149.362 158.416 133.929 1.00 69.13 59 GLY A O 1
ATOM 413 N N . THR A 1 60 ? 149.317 160.641 134.232 1.00 56.16 60 THR A N 1
ATOM 414 C CA . THR A 1 60 ? 148.531 160.917 133.036 1.00 62.28 60 THR A CA 1
ATOM 415 C C . THR A 1 60 ? 149.407 161.646 132.026 1.00 62.95 60 THR A C 1
ATOM 416 O O . THR A 1 60 ? 149.923 162.729 132.317 1.00 67.30 60 THR A O 1
ATOM 420 N N . TRP A 1 61 ? 149.565 161.056 130.844 1.00 58.41 61 TRP A N 1
ATOM 421 C CA . TRP A 1 61 ? 150.386 161.624 129.785 1.00 56.65 61 TRP A CA 1
ATOM 422 C C . TRP A 1 61 ? 149.580 161.678 128.495 1.00 63.70 61 TRP A C 1
ATOM 423 O O . TRP A 1 61 ? 148.716 160.833 128.251 1.00 74.39 61 TRP A O 1
ATOM 434 N N . GLN A 1 62 ? 149.871 162.680 127.670 1.00 60.94 62 GLN A N 1
ATOM 435 C CA . GLN A 1 62 ? 149.222 162.845 126.376 1.00 69.82 62 GLN A CA 1
ATOM 436 C C . GLN A 1 62 ? 150.283 162.881 125.287 1.00 73.01 62 GLN A C 1
ATOM 437 O O . GLN A 1 62 ? 151.250 163.642 125.384 1.00 71.90 62 GLN A O 1
ATOM 443 N N . MET A 1 63 ? 150.097 162.071 124.250 1.00 76.94 63 MET A N 1
ATOM 444 C CA . MET A 1 63 ? 151.074 161.930 123.181 1.00 79.20 63 MET A CA 1
ATOM 445 C C . MET A 1 63 ? 150.520 162.498 121.882 1.00 83.11 63 MET A C 1
ATOM 446 O O . MET A 1 63 ? 149.336 162.330 121.574 1.00 87.94 63 MET A O 1
ATOM 451 N N . ASP A 1 64 ? 151.384 163.170 121.124 1.00 85.80 64 ASP A N 1
ATOM 452 C CA . ASP A 1 64 ? 150.984 163.774 119.862 1.00 95.22 64 ASP A CA 1
ATOM 453 C C . ASP A 1 64 ? 152.157 163.734 118.894 1.00 100.15 64 ASP A C 1
ATOM 454 O O . ASP A 1 64 ? 153.307 163.526 119.288 1.00 99.60 64 ASP A O 1
ATOM 459 N N . CYS A 1 65 ? 151.849 163.925 117.614 1.00 103.87 65 CYS A N 1
ATOM 460 C CA . CYS A 1 65 ? 152.849 163.929 116.557 1.00 107.27 65 CYS A CA 1
ATOM 461 C C . CYS A 1 65 ? 152.716 165.202 115.737 1.00 114.59 65 CYS A C 1
ATOM 462 O O . CYS A 1 65 ? 151.603 165.669 115.476 1.00 117.52 65 CYS A O 1
ATOM 465 N N . THR A 1 66 ? 153.856 165.759 115.332 1.00 114.26 66 THR A N 1
ATOM 466 C CA . THR A 1 66 ? 153.886 166.988 114.555 1.00 112.71 66 THR A CA 1
ATOM 467 C C . THR A 1 66 ? 154.880 166.835 113.412 1.00 109.14 66 THR A C 1
ATOM 468 O O . THR A 1 66 ? 155.781 165.993 113.452 1.00 111.27 66 THR A O 1
ATOM 472 N N . HIS A 1 67 ? 154.697 167.656 112.383 1.00 106.73 67 HIS A N 1
ATOM 473 C CA . HIS A 1 67 ? 155.544 167.648 111.198 1.00 106.77 67 HIS A CA 1
ATOM 474 C C . HIS A 1 67 ? 156.358 168.933 111.144 1.00 112.23 67 HIS A C 1
ATOM 475 O O . HIS A 1 67 ? 155.818 170.025 111.348 1.00 117.57 67 HIS A O 1
ATOM 482 N N . LEU A 1 68 ? 157.654 168.798 110.871 1.00 111.09 68 LEU A N 1
ATOM 483 C CA . LEU A 1 68 ? 158.543 169.953 110.795 1.00 112.42 68 LEU A CA 1
ATOM 484 C C . LEU A 1 68 ? 159.701 169.607 109.871 1.00 116.14 68 LEU A C 1
ATOM 485 O O . LEU A 1 68 ? 160.395 168.610 110.097 1.00 119.22 68 LEU A O 1
ATOM 490 N N . GLU A 1 69 ? 159.897 170.425 108.834 1.00 116.92 69 GLU A N 1
ATOM 491 C CA . GLU A 1 69 ? 160.965 170.237 107.848 1.00 120.35 69 GLU A CA 1
ATOM 492 C C . GLU A 1 69 ? 160.890 168.868 107.177 1.00 117.42 69 GLU A C 1
ATOM 493 O O . GLU A 1 69 ? 161.913 168.296 106.794 1.00 114.38 69 GLU A O 1
ATOM 499 N N . GLY A 1 70 ? 159.681 168.332 107.027 1.00 115.54 70 GLY A N 1
ATOM 500 C CA . GLY A 1 70 ? 159.500 167.025 106.437 1.00 115.11 70 GLY A CA 1
ATOM 501 C C . GLY A 1 70 ? 159.741 165.861 107.371 1.00 115.32 70 GLY A C 1
ATOM 502 O O . GLY A 1 70 ? 159.602 164.708 106.944 1.00 112.71 70 GLY A O 1
ATOM 503 N N . GLN A 1 71 ? 160.097 166.119 108.625 1.00 114.65 71 GLN A N 1
ATOM 504 C CA . GLN A 1 71 ? 160.335 165.076 109.609 1.00 108.80 71 GLN A CA 1
ATOM 505 C C . GLN A 1 71 ? 159.198 165.047 110.621 1.00 105.67 71 GLN A C 1
ATOM 506 O O . GLN A 1 71 ? 158.428 166.001 110.753 1.00 108.95 71 GLN A O 1
ATOM 512 N N . VAL A 1 72 ? 159.104 163.933 111.342 1.00 102.22 72 VAL A N 1
ATOM 513 C CA . VAL A 1 72 ? 158.035 163.694 112.303 1.00 105.97 72 VAL A CA 1
ATOM 514 C C . VAL A 1 72 ? 158.626 163.729 113.704 1.00 103.94 72 VAL A C 1
ATOM 515 O O . VAL A 1 72 ? 159.604 163.028 113.991 1.00 101.62 72 VAL A O 1
ATOM 519 N N . ILE A 1 73 ? 158.035 164.544 114.574 1.00 105.31 73 ILE A N 1
ATOM 520 C CA . ILE A 1 73 ? 158.454 164.663 115.965 1.00 100.98 73 ILE A CA 1
ATOM 521 C C . ILE A 1 73 ? 157.297 164.226 116.850 1.00 101.91 73 ILE A C 1
ATOM 522 O O . ILE A 1 73 ? 156.182 164.745 116.722 1.00 106.85 73 ILE A O 1
ATOM 527 N N . CYS A 1 74 ? 157.562 163.282 117.746 1.00 90.85 74 CYS A N 1
ATOM 528 C CA . CYS A 1 74 ? 156.571 162.799 118.695 1.00 85.56 74 CYS A CA 1
ATOM 529 C C . CYS A 1 74 ? 156.848 163.418 120.057 1.00 80.38 74 CYS A C 1
ATOM 530 O O . CYS A 1 74 ? 157.981 163.364 120.552 1.00 80.81 74 CYS A O 1
ATOM 533 N N . VAL A 1 75 ? 155.813 164.009 120.652 1.00 76.47 75 VAL A N 1
ATOM 534 C CA . VAL A 1 75 ? 155.915 164.731 121.913 1.00 69.05 75 VAL A CA 1
ATOM 535 C C . VAL A 1 75 ? 154.944 164.113 122.908 1.00 70.18 75 VAL A C 1
ATOM 536 O O . VAL A 1 75 ? 153.751 163.972 122.614 1.00 75.58 75 VAL A O 1
ATOM 540 N N . ALA A 1 76 ? 155.455 163.754 124.082 1.00 64.70 76 ALA A N 1
ATOM 541 C CA . ALA A 1 76 ? 154.649 163.266 125.192 1.00 61.13 76 ALA A CA 1
ATOM 542 C C . ALA A 1 76 ? 154.698 164.304 126.303 1.00 61.61 76 ALA A C 1
ATOM 543 O O . ALA A 1 76 ? 155.783 164.664 126.772 1.00 63.63 76 ALA A O 1
ATOM 545 N N . VAL A 1 77 ? 153.528 164.778 126.723 1.00 59.71 77 VAL A N 1
ATOM 546 C CA . VAL A 1 77 ? 153.408 165.868 127.681 1.00 51.05 77 VAL A CA 1
ATOM 547 C C . VAL A 1 77 ? 152.676 165.358 128.912 1.00 54.75 77 VAL A C 1
ATOM 548 O O . VAL A 1 77 ? 151.621 164.723 128.796 1.00 61.76 77 VAL A O 1
ATOM 552 N N . HIS A 1 78 ? 153.243 165.625 130.085 1.00 51.77 78 HIS A N 1
ATOM 553 C CA . HIS A 1 78 ? 152.536 165.383 131.333 1.00 47.92 78 HIS A CA 1
ATOM 554 C C . HIS A 1 78 ? 151.420 166.408 131.486 1.00 54.37 78 HIS A C 1
ATOM 555 O O . HIS A 1 78 ? 151.636 167.606 131.284 1.00 63.25 78 HIS A O 1
ATOM 562 N N . VAL A 1 79 ? 150.220 165.936 131.831 1.00 48.33 79 VAL A N 1
ATOM 563 C CA . VAL A 1 79 ? 149.077 166.839 131.954 1.00 50.97 79 VAL A CA 1
ATOM 564 C C . VAL A 1 79 ? 149.324 167.856 133.060 1.00 52.24 79 VAL A C 1
ATOM 565 O O . VAL A 1 79 ? 149.141 169.064 132.872 1.00 55.65 79 VAL A O 1
ATOM 569 N N . ALA A 1 80 ? 149.751 167.384 134.227 1.00 51.15 80 ALA A N 1
ATOM 570 C CA . ALA A 1 80 ? 150.190 168.286 135.275 1.00 47.52 80 ALA A CA 1
ATOM 571 C C . ALA A 1 80 ? 151.564 168.852 134.927 1.00 52.18 80 ALA A C 1
ATOM 572 O O . ALA A 1 80 ? 152.261 168.353 134.039 1.00 61.48 80 ALA A O 1
ATOM 574 N N . SER A 1 81 ? 151.949 169.909 135.645 1.00 51.01 81 SER A N 1
ATOM 575 C CA . SER A 1 81 ? 153.187 170.645 135.396 1.00 52.80 81 SER A CA 1
ATOM 576 C C . SER A 1 81 ? 153.379 170.921 133.909 1.00 57.50 81 SER A C 1
ATOM 577 O O . SER A 1 81 ? 152.412 171.205 133.196 1.00 68.77 81 SER A O 1
ATOM 580 N N . GLY A 1 82 ? 154.617 170.842 133.431 1.00 51.58 82 GLY A N 1
ATOM 581 C CA . GLY A 1 82 ? 154.889 171.103 132.032 1.00 54.55 82 GLY A CA 1
ATOM 582 C C . GLY A 1 82 ? 155.974 170.226 131.443 1.00 55.91 82 GLY A C 1
ATOM 583 O O . GLY A 1 82 ? 156.558 170.565 130.409 1.00 66.13 82 GLY A O 1
ATOM 584 N N . TYR A 1 83 ? 156.258 169.102 132.094 1.00 47.19 83 TYR A N 1
ATOM 585 C CA . TYR A 1 83 ? 157.306 168.210 131.620 1.00 47.97 83 TYR A CA 1
ATOM 586 C C . TYR A 1 83 ? 156.933 167.617 130.268 1.00 53.92 83 TYR A C 1
ATOM 587 O O . TYR A 1 83 ? 155.810 167.145 130.071 1.00 57.21 83 TYR A O 1
ATOM 596 N N . ILE A 1 84 ? 157.880 167.645 129.331 1.00 49.47 84 ILE A N 1
ATOM 597 C CA . ILE A 1 84 ? 157.677 167.106 127.993 1.00 51.32 84 ILE A CA 1
ATOM 598 C C . ILE A 1 84 ? 158.867 166.238 127.615 1.00 57.65 84 ILE A C 1
ATOM 599 O O . ILE A 1 84 ? 159.982 166.424 128.110 1.00 58.19 84 ILE A O 1
ATOM 604 N N . GLU A 1 85 ? 158.616 165.279 126.728 1.00 63.31 85 GLU A N 1
ATOM 605 C CA . GLU A 1 85 ? 159.653 164.427 126.163 1.00 60.85 85 GLU A CA 1
ATOM 606 C C . GLU A 1 85 ? 159.428 164.322 124.664 1.00 66.83 85 GLU A C 1
ATOM 607 O O . GLU A 1 85 ? 158.315 164.026 124.222 1.00 72.54 85 GLU A O 1
ATOM 613 N N . THR A 1 86 ? 160.480 164.551 123.885 1.00 66.11 86 THR A N 1
ATOM 614 C CA . THR A 1 86 ? 160.370 164.609 122.436 1.00 73.15 86 THR A CA 1
ATOM 615 C C . THR A 1 86 ? 161.325 163.616 121.791 1.00 78.60 86 THR A C 1
ATOM 616 O O . THR A 1 86 ? 162.405 163.335 122.318 1.00 80.12 86 THR A O 1
ATOM 620 N N . LYS A 1 87 ? 160.915 163.086 120.640 1.00 79.96 87 LYS A N 1
ATOM 621 C CA . LYS A 1 87 ? 161.776 162.196 119.874 1.00 79.15 87 LYS A CA 1
ATOM 622 C C . LYS A 1 87 ? 161.453 162.316 118.393 1.00 86.22 87 LYS A C 1
ATOM 623 O O . LYS A 1 87 ? 160.284 162.387 118.010 1.00 92.04 87 LYS A O 1
ATOM 629 N N . ILE A 1 88 ? 162.493 162.325 117.565 1.00 87.37 88 ILE A N 1
ATOM 630 C CA . ILE A 1 88 ? 162.321 162.383 116.117 1.00 92.85 88 ILE A CA 1
ATOM 631 C C . ILE A 1 88 ? 162.110 160.959 115.611 1.00 99.61 88 ILE A C 1
ATOM 632 O O . ILE A 1 88 ? 163.009 160.120 115.696 1.00 99.85 88 ILE A O 1
ATOM 637 N N . LEU A 1 89 ? 160.919 160.685 115.084 1.00 104.64 89 LEU A N 1
ATOM 638 C CA . LEU A 1 89 ? 160.593 159.355 114.591 1.00 104.68 89 LEU A CA 1
ATOM 639 C C . LEU A 1 89 ? 161.050 159.218 113.146 1.00 112.62 89 LEU A C 1
ATOM 640 O O . LEU A 1 89 ? 160.658 160.038 112.306 1.00 114.18 89 LEU A O 1
ATOM 645 N N . PRO A 1 90 ? 161.878 158.223 112.815 1.00 116.24 90 PRO A N 1
ATOM 646 C CA . PRO A 1 90 ? 162.282 158.048 111.410 1.00 118.64 90 PRO A CA 1
ATOM 647 C C . PRO A 1 90 ? 161.114 157.805 110.472 1.00 125.35 90 PRO A C 1
ATOM 648 O O . PRO A 1 90 ? 161.152 158.255 109.320 1.00 127.79 90 PRO A O 1
ATOM 652 N N . ARG A 1 91 ? 160.076 157.109 110.929 1.00 125.58 91 ARG A N 1
ATOM 653 C CA . ARG A 1 91 ? 158.918 156.804 110.104 1.00 127.23 91 ARG A CA 1
ATOM 654 C C . ARG A 1 91 ? 157.668 156.828 110.969 1.00 123.51 91 ARG A C 1
ATOM 655 O O . ARG A 1 91 ? 157.681 156.344 112.104 1.00 121.03 91 ARG A O 1
ATOM 663 N N . GLU A 1 92 ? 156.590 157.398 110.427 1.00 124.60 92 GLU A N 1
ATOM 664 C CA . GLU A 1 92 ? 155.315 157.496 111.137 1.00 124.98 92 GLU A CA 1
ATOM 665 C C . GLU A 1 92 ? 154.605 156.147 111.053 1.00 125.63 92 GLU A C 1
ATOM 666 O O . GLU A 1 92 ? 153.722 155.915 110.223 1.00 127.29 92 GLU A O 1
ATOM 672 N N . THR A 1 93 ? 155.006 155.240 111.941 1.00 123.13 93 THR A N 1
ATOM 673 C CA . THR A 1 93 ? 154.454 153.895 111.984 1.00 118.80 93 THR A CA 1
ATOM 674 C C . THR A 1 93 ? 154.163 153.524 113.432 1.00 116.61 93 THR A C 1
ATOM 675 O O . THR A 1 93 ? 154.739 154.087 114.366 1.00 118.53 93 THR A O 1
ATOM 679 N N . GLY A 1 94 ? 153.251 152.565 113.605 1.00 113.33 94 GLY A N 1
ATOM 680 C CA . GLY A 1 94 ? 152.841 152.169 114.942 1.00 110.95 94 GLY A CA 1
ATOM 681 C C . GLY A 1 94 ? 153.963 151.585 115.777 1.00 105.49 94 GLY A C 1
ATOM 682 O O . GLY A 1 94 ? 153.974 151.740 117.001 1.00 103.64 94 GLY A O 1
ATOM 683 N N . ARG A 1 95 ? 154.912 150.897 115.137 1.00 104.24 95 ARG A N 1
ATOM 684 C CA . ARG A 1 95 ? 156.014 150.290 115.878 1.00 105.51 95 ARG A CA 1
ATOM 685 C C . ARG A 1 95 ? 156.870 151.346 116.568 1.00 104.74 95 ARG A C 1
ATOM 686 O O . ARG A 1 95 ? 157.253 151.182 117.733 1.00 103.16 95 ARG A O 1
ATOM 694 N N . GLU A 1 96 ? 157.181 152.438 115.866 1.00 104.37 96 GLU A N 1
ATOM 695 C CA . GLU A 1 96 ? 157.970 153.506 116.473 1.00 101.96 96 GLU A CA 1
ATOM 696 C C . GLU A 1 96 ? 157.216 154.166 117.620 1.00 100.35 96 GLU A C 1
ATOM 697 O O . GLU A 1 96 ? 157.812 154.502 118.651 1.00 98.37 96 GLU A O 1
ATOM 703 N N . THR A 1 97 ? 155.906 154.363 117.458 1.00 99.75 97 THR A N 1
ATOM 704 C CA . THR A 1 97 ? 155.102 154.929 118.536 1.00 92.43 97 THR A CA 1
ATOM 705 C C . THR A 1 97 ? 155.104 154.020 119.759 1.00 87.71 97 THR A C 1
ATOM 706 O O . THR A 1 97 ? 155.234 154.492 120.895 1.00 83.81 97 THR A O 1
ATOM 710 N N . ALA A 1 98 ? 154.967 152.710 119.544 1.00 90.31 98 ALA A N 1
ATOM 711 C CA . ALA A 1 98 ? 155.005 151.768 120.658 1.00 90.88 98 ALA A CA 1
ATOM 712 C C . ALA A 1 98 ? 156.364 151.781 121.345 1.00 85.42 98 ALA A C 1
ATOM 713 O O . ALA A 1 98 ? 156.444 151.731 122.578 1.00 84.25 98 ALA A O 1
ATOM 715 N N . LEU A 1 99 ? 157.445 151.843 120.564 1.00 84.49 99 LEU A N 1
ATOM 716 C CA . LEU A 1 99 ? 158.779 151.897 121.154 1.00 79.88 99 LEU A CA 1
ATOM 717 C C . LEU A 1 99 ? 158.967 153.165 121.979 1.00 78.17 99 LEU A C 1
ATOM 718 O O . LEU A 1 99 ? 159.539 153.123 123.076 1.00 75.44 99 LEU A O 1
ATOM 723 N N . PHE A 1 100 ? 158.495 154.304 121.468 1.00 79.20 100 PHE A N 1
ATOM 724 C CA . PHE A 1 100 ? 158.609 155.549 122.219 1.00 75.95 100 PHE A CA 1
ATOM 725 C C . PHE A 1 100 ? 157.789 155.498 123.502 1.00 73.11 100 PHE A C 1
ATOM 726 O O . PHE A 1 100 ? 158.235 155.983 124.549 1.00 73.52 100 PHE A O 1
ATOM 734 N N . LEU A 1 101 ? 156.586 154.921 123.440 1.00 72.07 101 LEU A N 1
ATOM 735 C CA . LEU A 1 101 ? 155.779 154.778 124.648 1.00 71.04 101 LEU A CA 1
ATOM 736 C C . LEU A 1 101 ? 156.471 153.881 125.665 1.00 67.56 101 LEU A C 1
ATOM 737 O O . LEU A 1 101 ? 156.451 154.164 126.869 1.00 67.96 101 LEU A O 1
ATOM 742 N N . LEU A 1 102 ? 157.085 152.791 125.200 1.00 68.55 102 LEU A N 1
ATOM 743 C CA . LEU A 1 102 ? 157.814 151.908 126.105 1.00 63.19 102 LEU A CA 1
ATOM 744 C C . LEU A 1 102 ? 158.989 152.630 126.751 1.00 62.13 102 LEU A C 1
ATOM 745 O O . LEU A 1 102 ? 159.249 152.461 127.947 1.00 57.31 102 LEU A O 1
ATOM 750 N N . GLN A 1 103 ? 159.711 153.441 125.974 1.00 64.70 103 GLN A N 1
ATOM 751 C CA . GLN A 1 103 ? 160.824 154.202 126.535 1.00 61.32 103 GLN A CA 1
ATOM 752 C C . GLN A 1 103 ? 160.340 155.210 127.572 1.00 62.20 103 GLN A C 1
ATOM 753 O O . GLN A 1 103 ? 160.955 155.366 128.635 1.00 66.98 103 GLN A O 1
ATOM 759 N N . VAL A 1 104 ? 159.235 155.901 127.282 1.00 61.20 104 VAL A N 1
ATOM 760 C CA . VAL A 1 104 ? 158.687 156.864 128.235 1.00 55.82 104 VAL A CA 1
ATOM 761 C C . VAL A 1 104 ? 158.258 156.161 129.516 1.00 57.54 104 VAL A C 1
ATOM 762 O O . VAL A 1 104 ? 158.488 156.660 130.624 1.00 52.63 104 VAL A O 1
ATOM 766 N N . ALA A 1 105 ? 157.628 154.991 129.386 1.00 61.11 105 ALA A N 1
ATOM 767 C CA . ALA A 1 105 ? 157.218 154.233 130.564 1.00 51.88 105 ALA A CA 1
ATOM 768 C C . ALA A 1 105 ? 158.423 153.768 131.371 1.00 49.18 105 ALA A C 1
ATOM 769 O O . ALA A 1 105 ? 158.394 153.780 132.607 1.00 51.73 105 ALA A O 1
ATOM 771 N N . SER A 1 106 ? 159.489 153.342 130.692 1.00 48.65 106 SER A N 1
ATOM 772 C CA . SER A 1 106 ? 160.692 152.913 131.394 1.00 50.84 106 SER A CA 1
ATOM 773 C C . SER A 1 106 ? 161.422 154.076 132.050 1.00 50.53 106 SER A C 1
ATOM 774 O O . SER A 1 106 ? 162.171 153.860 133.007 1.00 58.74 106 SER A O 1
ATOM 777 N N . ARG A 1 107 ? 161.225 155.300 131.558 1.00 49.91 107 ARG A N 1
ATOM 778 C CA . ARG A 1 107 ? 161.868 156.454 132.177 1.00 48.17 107 ARG A CA 1
ATOM 779 C C . ARG A 1 107 ? 161.077 156.961 133.379 1.00 54.28 107 ARG A C 1
ATOM 780 O O . ARG A 1 107 ? 161.628 157.110 134.474 1.00 57.27 107 ARG A O 1
ATOM 788 N N . TRP A 1 108 ? 159.787 157.224 133.196 1.00 57.61 108 TRP A N 1
ATOM 789 C CA . TRP A 1 108 ? 158.940 157.785 134.235 1.00 50.19 108 TRP A CA 1
ATOM 790 C C . TRP A 1 108 ? 157.719 156.905 134.450 1.00 55.37 108 TRP A C 1
ATOM 791 O O . TRP A 1 108 ? 157.283 156.208 133.528 1.00 65.32 108 TRP A O 1
ATOM 802 N N . PRO A 1 109 ? 157.152 156.910 135.657 1.00 45.84 109 PRO A N 1
ATOM 803 C CA . PRO A 1 109 ? 155.911 156.161 135.886 1.00 42.69 109 PRO A CA 1
ATOM 804 C C . PRO A 1 109 ? 154.769 156.711 135.046 1.00 46.71 109 PRO A C 1
ATOM 805 O O . PRO A 1 109 ? 154.668 157.915 134.804 1.00 52.26 109 PRO A O 1
ATOM 809 N N . ILE A 1 110 ? 153.899 155.808 134.602 1.00 44.96 110 ILE A N 1
ATOM 810 C CA . ILE A 1 110 ? 152.765 156.173 133.761 1.00 47.66 110 ILE A CA 1
ATOM 811 C C . ILE A 1 110 ? 151.639 155.177 134.005 1.00 62.67 110 ILE A C 1
ATOM 812 O O . ILE A 1 110 ? 151.878 153.980 134.185 1.00 69.15 110 ILE A O 1
ATOM 817 N N . GLU A 1 111 ? 150.414 155.681 134.037 1.00 66.00 111 GLU A N 1
ATOM 818 C CA . GLU A 1 111 ? 149.236 154.845 134.240 1.00 70.30 111 GLU A CA 1
ATOM 819 C C . GLU A 1 111 ? 148.166 155.056 133.180 1.00 76.80 111 GLU A C 1
ATOM 820 O O . GLU A 1 111 ? 147.508 154.092 132.782 1.00 84.92 111 GLU A O 1
ATOM 826 N N . HIS A 1 112 ? 147.974 156.287 132.717 1.00 69.85 112 HIS A N 1
ATOM 827 C CA . HIS A 1 112 ? 146.979 156.609 131.708 1.00 70.57 112 HIS A CA 1
ATOM 828 C C . HIS A 1 112 ? 147.665 157.174 130.472 1.00 71.63 112 HIS A C 1
ATOM 829 O O . HIS A 1 112 ? 148.830 157.576 130.511 1.00 70.03 112 HIS A O 1
ATOM 836 N N . LEU A 1 113 ? 146.924 157.200 129.367 1.00 76.25 113 LEU A N 1
ATOM 837 C CA . LEU A 1 113 ? 147.441 157.734 128.114 1.00 72.13 113 LEU A CA 1
ATOM 838 C C . LEU A 1 113 ? 146.279 158.264 127.290 1.00 78.85 113 LEU A C 1
ATOM 839 O O . LEU A 1 113 ? 145.259 157.584 127.146 1.00 85.87 113 LEU A O 1
ATOM 844 N N . HIS A 1 114 ? 146.436 159.473 126.755 1.00 75.82 114 HIS A N 1
ATOM 845 C CA . HIS A 1 114 ? 145.411 160.121 125.942 1.00 76.74 114 HIS A CA 1
ATOM 846 C C . HIS A 1 114 ? 146.013 160.463 124.587 1.00 84.80 114 HIS A C 1
ATOM 847 O O . HIS A 1 114 ? 146.847 161.369 124.483 1.00 84.59 114 HIS A O 1
ATOM 854 N N . THR A 1 115 ? 145.592 159.740 123.552 1.00 91.16 115 THR A N 1
ATOM 855 C CA . THR A 1 115 ? 146.045 159.974 122.190 1.00 92.04 115 THR A CA 1
ATOM 856 C C . THR A 1 115 ? 144.837 160.158 121.283 1.00 99.58 115 THR A C 1
ATOM 857 O O . THR A 1 115 ? 143.706 159.824 121.644 1.00 100.15 115 THR A O 1
ATOM 861 N N . ASP A 1 116 ? 145.090 160.695 120.093 1.00 104.56 116 ASP A N 1
ATOM 862 C CA . ASP A 1 116 ? 144.033 160.917 119.116 1.00 114.32 116 ASP A CA 1
ATOM 863 C C . ASP A 1 116 ? 143.702 159.599 118.416 1.00 117.80 116 ASP A C 1
ATOM 864 O O . ASP A 1 116 ? 144.204 158.531 118.774 1.00 117.07 116 ASP A O 1
ATOM 869 N N . ASN A 1 117 ? 142.845 159.665 117.395 1.00 120.66 117 ASN A N 1
ATOM 870 C CA . ASN A 1 117 ? 142.383 158.484 116.676 1.00 120.18 117 ASN A CA 1
ATOM 871 C C . ASN A 1 117 ? 143.216 158.184 115.436 1.00 123.35 117 ASN A C 1
ATOM 872 O O . ASN A 1 117 ? 142.691 157.628 114.462 1.00 125.89 117 ASN A O 1
ATOM 877 N N . GLY A 1 118 ? 144.498 158.539 115.442 1.00 123.79 118 GLY A N 1
ATOM 878 C CA . GLY A 1 118 ? 145.360 158.303 114.310 1.00 121.52 118 GLY A CA 1
ATOM 879 C C . GLY A 1 118 ? 145.560 156.826 114.040 1.00 125.00 118 GLY A C 1
ATOM 880 O O . GLY A 1 118 ? 145.431 155.984 114.936 1.00 125.18 118 GLY A O 1
ATOM 881 N N . PRO A 1 119 ? 145.864 156.481 112.786 1.00 124.05 119 PRO A N 1
ATOM 882 C CA . PRO A 1 119 ? 146.046 155.059 112.445 1.00 119.72 119 PRO A CA 1
ATOM 883 C C . PRO A 1 119 ? 147.155 154.382 113.230 1.00 116.63 119 PRO A C 1
ATOM 884 O O . PRO A 1 119 ? 147.035 153.197 113.567 1.00 114.77 119 PRO A O 1
ATOM 888 N N . ASN A 1 120 ? 148.238 155.100 113.534 1.00 117.30 120 ASN A N 1
ATOM 889 C CA . ASN A 1 120 ? 149.348 154.495 114.262 1.00 114.95 120 ASN A CA 1
ATOM 890 C C . ASN A 1 120 ? 149.046 154.330 115.746 1.00 112.67 120 ASN A C 1
ATOM 891 O O . ASN A 1 120 ? 149.580 153.415 116.382 1.00 109.94 120 ASN A O 1
ATOM 896 N N . PHE A 1 121 ? 148.202 155.193 116.314 1.00 111.93 121 PHE A N 1
ATOM 897 C CA . PHE A 1 121 ? 147.883 155.105 117.733 1.00 109.73 121 PHE A CA 1
ATOM 898 C C . PHE A 1 121 ? 146.901 153.987 118.051 1.00 108.99 121 PHE A C 1
ATOM 899 O O . PHE A 1 121 ? 146.802 153.582 119.214 1.00 106.54 121 PHE A O 1
ATOM 907 N N . VAL A 1 122 ? 146.178 153.482 117.056 1.00 112.46 122 VAL A N 1
ATOM 908 C CA . VAL A 1 122 ? 145.205 152.418 117.258 1.00 111.76 122 VAL A CA 1
ATOM 909 C C . VAL A 1 122 ? 145.703 151.094 116.680 1.00 114.22 122 VAL A C 1
ATOM 910 O O . VAL A 1 122 ? 144.920 150.164 116.497 1.00 115.58 122 VAL A O 1
ATOM 914 N N . SER A 1 123 ? 146.998 150.996 116.392 1.00 115.04 123 SER A N 1
ATOM 915 C CA . SER A 1 123 ? 147.548 149.786 115.806 1.00 113.25 123 SER A CA 1
ATOM 916 C C . SER A 1 123 ? 147.644 148.678 116.854 1.00 115.53 123 SER A C 1
ATOM 917 O O . SER A 1 123 ? 147.490 148.900 118.058 1.00 115.71 123 SER A O 1
ATOM 920 N N . ALA A 1 124 ? 147.901 147.459 116.372 1.00 113.76 124 ALA A N 1
ATOM 921 C CA . ALA A 1 124 ? 147.994 146.311 117.268 1.00 111.61 124 ALA A CA 1
ATOM 922 C C . ALA A 1 124 ? 149.228 146.381 118.157 1.00 111.18 124 ALA A C 1
ATOM 923 O O . ALA A 1 124 ? 149.193 145.906 119.298 1.00 109.43 124 ALA A O 1
ATOM 925 N N . GLU A 1 125 ? 150.326 146.952 117.654 1.00 109.22 125 GLU A N 1
ATOM 926 C CA . GLU A 1 125 ? 151.548 147.035 118.449 1.00 107.92 125 GLU A CA 1
ATOM 927 C C . GLU A 1 125 ? 151.351 147.914 119.678 1.00 106.56 125 GLU A C 1
ATOM 928 O O . GLU A 1 125 ? 151.828 147.583 120.771 1.00 107.49 125 GLU A O 1
ATOM 934 N N . MET A 1 126 ? 150.656 149.042 119.518 1.00 104.27 126 MET A N 1
ATOM 935 C CA . MET A 1 126 ? 150.387 149.912 120.657 1.00 99.88 126 MET A CA 1
ATOM 936 C C . MET A 1 126 ? 149.525 149.206 121.695 1.00 97.68 126 MET A C 1
ATOM 937 O O . MET A 1 126 ? 149.770 149.324 122.902 1.00 100.41 126 MET A O 1
ATOM 942 N N . GLN A 1 127 ? 148.510 148.466 121.243 1.00 94.21 127 GLN A N 1
ATOM 943 C CA . GLN A 1 127 ? 147.668 147.717 122.170 1.00 97.51 127 GLN A CA 1
ATOM 944 C C . GLN A 1 127 ? 148.472 146.652 122.905 1.00 97.79 127 GLN A C 1
ATOM 945 O O . GLN A 1 127 ? 148.299 146.458 124.114 1.00 99.49 127 GLN A O 1
ATOM 951 N N . ALA A 1 128 ? 149.358 145.954 122.191 1.00 96.95 128 ALA A N 1
ATOM 952 C CA . ALA A 1 128 ? 150.189 144.940 122.832 1.00 93.75 128 ALA A CA 1
ATOM 953 C C . ALA A 1 128 ? 151.112 145.559 123.873 1.00 90.30 128 ALA A C 1
ATOM 954 O O . ALA A 1 128 ? 151.276 145.014 124.972 1.00 86.88 128 ALA A O 1
ATOM 956 N N . THR A 1 129 ? 151.725 146.700 123.546 1.00 90.87 129 THR A N 1
ATOM 957 C CA . THR A 1 129 ? 152.596 147.373 124.505 1.00 86.25 129 THR A CA 1
ATOM 958 C C . THR A 1 129 ? 151.816 147.831 125.732 1.00 84.33 129 THR A C 1
ATOM 959 O O . THR A 1 129 ? 152.281 147.674 126.868 1.00 83.92 129 THR A O 1
ATOM 963 N N . ALA A 1 130 ? 150.623 148.394 125.523 1.00 85.91 130 ALA A N 1
ATOM 964 C CA . ALA A 1 130 ? 149.806 148.831 126.650 1.00 83.01 130 ALA A CA 1
ATOM 965 C C . ALA A 1 130 ? 149.398 147.654 127.527 1.00 88.59 130 ALA A C 1
ATOM 966 O O . ALA A 1 130 ? 149.391 147.761 128.758 1.00 89.07 130 ALA A O 1
ATOM 968 N N . TRP A 1 131 ? 149.045 146.524 126.910 1.00 92.49 131 TRP A N 1
ATOM 969 C CA . TRP A 1 131 ? 148.690 145.339 127.684 1.00 90.51 131 TRP A CA 1
ATOM 970 C C . TRP A 1 131 ? 149.883 144.820 128.476 1.00 90.04 131 TRP A C 1
ATOM 971 O O . TRP A 1 131 ? 149.739 144.417 129.636 1.00 90.18 131 TRP A O 1
ATOM 982 N N . TRP A 1 132 ? 151.069 144.815 127.863 1.00 88.45 132 TRP A N 1
ATOM 983 C CA . TRP A 1 132 ? 152.261 144.348 128.564 1.00 85.63 132 TRP A CA 1
ATOM 984 C C . TRP A 1 132 ? 152.609 145.259 129.735 1.00 80.24 132 TRP A C 1
ATOM 985 O O . TRP A 1 132 ? 153.017 144.781 130.800 1.00 80.96 132 TRP A O 1
ATOM 996 N N . LEU A 1 133 ? 152.456 146.568 129.559 1.00 77.19 133 LEU A N 1
ATOM 997 C CA . LEU A 1 133 ? 152.806 147.538 130.587 1.00 71.47 133 LEU A CA 1
ATOM 998 C C . LEU A 1 133 ? 151.692 147.771 131.598 1.00 75.34 133 LEU A C 1
ATOM 999 O O . LEU A 1 133 ? 151.908 148.501 132.572 1.00 77.89 133 LEU A O 1
ATOM 1004 N N . LYS A 1 134 ? 150.516 147.175 131.393 1.00 78.55 134 LYS A N 1
ATOM 1005 C CA . LYS A 1 134 ? 149.345 147.393 132.245 1.00 75.77 134 LYS A CA 1
ATOM 1006 C C . LYS A 1 134 ? 148.985 148.880 132.301 1.00 79.99 134 LYS A C 1
ATOM 1007 O O . LYS A 1 134 ? 148.998 149.517 133.356 1.00 85.36 134 LYS A O 1
ATOM 1013 N N . ILE A 1 135 ? 148.659 149.423 131.131 1.00 79.17 135 ILE A N 1
ATOM 1014 C CA . ILE A 1 135 ? 148.338 150.835 130.965 1.00 76.90 135 ILE A CA 1
ATOM 1015 C C . ILE A 1 135 ? 146.937 150.945 130.382 1.00 84.72 135 ILE A C 1
ATOM 1016 O O . ILE A 1 135 ? 146.623 150.290 129.381 1.00 88.91 135 ILE A O 1
ATOM 1021 N N . GLU A 1 136 ? 146.098 151.769 131.006 1.00 87.30 136 GLU A N 1
ATOM 1022 C CA . GLU A 1 136 ? 144.764 152.046 130.486 1.00 90.98 136 GLU A CA 1
ATOM 1023 C C . GLU A 1 136 ? 144.877 153.125 129.415 1.00 87.12 136 GLU A C 1
ATOM 1024 O O . GLU A 1 136 ? 145.224 154.272 129.713 1.00 84.20 136 GLU A O 1
ATOM 1030 N N . HIS A 1 137 ? 144.585 152.759 128.171 1.00 87.19 137 HIS A N 1
ATOM 1031 C CA . HIS A 1 137 ? 144.730 153.648 127.027 1.00 87.19 137 HIS A CA 1
ATOM 1032 C C . HIS A 1 137 ? 143.356 153.985 126.464 1.00 92.05 137 HIS A C 1
ATOM 1033 O O . HIS A 1 137 ? 142.577 153.085 126.137 1.00 96.23 137 HIS A O 1
ATOM 1040 N N . THR A 1 138 ? 143.065 155.280 126.354 1.00 90.99 138 THR A N 1
ATOM 1041 C CA . THR A 1 138 ? 141.802 155.760 125.811 1.00 90.29 138 THR A CA 1
ATOM 1042 C C . THR A 1 138 ? 142.075 156.742 124.683 1.00 89.80 138 THR A C 1
ATOM 1043 O O . THR A 1 138 ? 142.950 157.606 124.799 1.00 90.94 138 THR A O 1
ATOM 1047 N N . THR A 1 139 ? 141.322 156.607 123.596 1.00 95.82 139 THR A N 1
ATOM 1048 C CA . THR A 1 139 ? 141.444 157.478 122.437 1.00 107.95 139 THR A CA 1
ATOM 1049 C C . THR A 1 139 ? 140.098 158.119 122.133 1.00 117.30 139 THR A C 1
ATOM 1050 O O . THR A 1 139 ? 139.054 157.466 122.217 1.00 118.66 139 THR A O 1
ATOM 1054 N N . GLY A 1 140 ? 140.129 159.399 121.787 1.00 119.72 140 GLY A N 1
ATOM 1055 C CA . GLY A 1 140 ? 138.932 160.145 121.476 1.00 130.03 140 GLY A CA 1
ATOM 1056 C C . GLY A 1 140 ? 139.006 161.534 122.069 1.00 142.97 140 GLY A C 1
ATOM 1057 O O . GLY A 1 140 ? 140.087 162.046 122.356 1.00 144.13 140 GLY A O 1
ATOM 1058 N N . VAL A 1 141 ? 137.839 162.139 122.249 1.00 150.45 141 VAL A N 1
ATOM 1059 C CA . VAL A 1 141 ? 137.717 163.487 122.797 1.00 160.62 141 VAL A CA 1
ATOM 1060 C C . VAL A 1 141 ? 137.391 163.363 124.282 1.00 167.46 141 VAL A C 1
ATOM 1061 O O . VAL A 1 141 ? 136.318 162.844 124.624 1.00 168.30 141 VAL A O 1
ATOM 1065 N N . PRO A 1 142 ? 138.270 163.818 125.187 1.00 169.33 142 PRO A N 1
ATOM 1066 C CA . PRO A 1 142 ? 138.031 163.734 126.632 1.00 168.84 142 PRO A CA 1
ATOM 1067 C C . PRO A 1 142 ? 136.944 164.695 127.107 1.00 168.21 142 PRO A C 1
ATOM 1068 O O . PRO A 1 142 ? 136.908 165.835 126.643 1.00 167.76 142 PRO A O 1
ATOM 1072 N N . PRO A 1 145 ? 139.523 167.501 128.536 1.00 159.73 145 PRO A N 1
ATOM 1073 C CA . PRO A 1 145 ? 138.766 168.738 128.754 1.00 161.14 145 PRO A CA 1
ATOM 1074 C C . PRO A 1 145 ? 139.561 169.985 128.376 1.00 160.82 145 PRO A C 1
ATOM 1075 O O . PRO A 1 145 ? 139.917 170.157 127.210 1.00 160.49 145 PRO A O 1
ATOM 1079 N N . GLN A 1 146 ? 139.833 170.844 129.358 1.00 161.44 146 GLN A N 1
ATOM 1080 C CA . GLN A 1 146 ? 140.576 172.073 129.112 1.00 162.89 146 GLN A CA 1
ATOM 1081 C C . GLN A 1 146 ? 142.085 171.861 129.073 1.00 158.63 146 GLN A C 1
ATOM 1082 O O . GLN A 1 146 ? 142.810 172.781 128.679 1.00 153.11 146 GLN A O 1
ATOM 1088 N N . SER A 1 147 ? 142.573 170.683 129.468 1.00 160.22 147 SER A N 1
ATOM 1089 C CA . SER A 1 147 ? 144.004 170.408 129.402 1.00 154.81 147 SER A CA 1
ATOM 1090 C C . SER A 1 147 ? 144.507 170.294 127.969 1.00 147.08 147 SER A C 1
ATOM 1091 O O . SER A 1 147 ? 145.710 170.452 127.730 1.00 142.04 147 SER A O 1
ATOM 1094 N N . GLN A 1 148 ? 143.616 170.025 127.013 1.00 146.07 148 GLN A N 1
ATOM 1095 C CA . GLN A 1 148 ? 144.031 169.972 125.616 1.00 141.52 148 GLN A CA 1
ATOM 1096 C C . GLN A 1 148 ? 144.549 171.326 125.149 1.00 139.94 148 GLN A C 1
ATOM 1097 O O . GLN A 1 148 ? 145.520 171.398 124.387 1.00 135.27 148 GLN A O 1
ATOM 1103 N N . GLY A 1 149 ? 143.911 172.411 125.595 1.00 142.00 149 GLY A N 1
ATOM 1104 C CA . GLY A 1 149 ? 144.400 173.736 125.251 1.00 137.16 149 GLY A CA 1
ATOM 1105 C C . GLY A 1 149 ? 145.806 173.987 125.759 1.00 133.00 149 GLY A C 1
ATOM 1106 O O . GLY A 1 149 ? 146.645 174.540 125.044 1.00 130.27 149 GLY A O 1
ATOM 1107 N N . SER A 1 150 ? 146.088 173.573 126.996 1.00 134.44 150 SER A N 1
ATOM 1108 C CA . SER A 1 150 ? 147.441 173.711 127.523 1.00 132.73 150 SER A CA 1
ATOM 1109 C C . SER A 1 150 ? 148.427 172.824 126.773 1.00 128.74 150 SER A C 1
ATOM 1110 O O . SER A 1 150 ? 149.590 173.202 126.599 1.00 122.63 150 SER A O 1
ATOM 1113 N N . VAL A 1 151 ? 147.985 171.650 126.318 1.00 129.33 151 VAL A N 1
ATOM 1114 C CA . VAL A 1 151 ? 148.863 170.782 125.534 1.00 119.99 151 VAL A CA 1
ATOM 1115 C C . VAL A 1 151 ? 149.236 171.450 124.213 1.00 117.27 151 VAL A C 1
ATOM 1116 O O . VAL A 1 151 ? 150.405 171.454 123.804 1.00 114.02 151 VAL A O 1
ATOM 1120 N N . GLU A 1 152 ? 148.247 172.030 123.525 1.00 120.03 152 GLU A N 1
ATOM 1121 C CA . GLU A 1 152 ? 148.553 172.752 122.291 1.00 115.39 152 GLU A CA 1
ATOM 1122 C C . GLU A 1 152 ? 149.413 173.981 122.558 1.00 112.62 152 GLU A C 1
ATOM 1123 O O . GLU A 1 152 ? 150.263 174.333 121.732 1.00 110.04 152 GLU A O 1
ATOM 1129 N N . ASN A 1 153 ? 149.209 174.648 123.696 1.00 114.50 153 ASN A N 1
ATOM 1130 C CA . ASN A 1 153 ? 150.072 175.770 124.053 1.00 113.92 153 ASN A CA 1
ATOM 1131 C C . ASN A 1 153 ? 151.513 175.315 124.242 1.00 110.79 153 ASN A C 1
ATOM 1132 O O . ASN A 1 153 ? 152.451 175.994 123.806 1.00 112.07 153 ASN A O 1
ATOM 1137 N N . LYS A 1 154 ? 151.709 174.167 124.894 1.00 105.06 154 LYS A N 1
ATOM 1138 C CA . LYS A 1 154 ? 153.054 173.626 125.060 1.00 98.83 154 LYS A CA 1
ATOM 1139 C C . LYS A 1 154 ? 153.673 173.267 123.715 1.00 98.33 154 LYS A C 1
ATOM 1140 O O . LYS A 1 154 ? 154.866 173.501 123.489 1.00 95.57 154 LYS A O 1
ATOM 1146 N N . ASN A 1 155 ? 152.877 172.691 122.811 1.00 98.93 155 ASN A N 1
ATOM 1147 C CA . ASN A 1 155 ? 153.385 172.374 121.478 1.00 93.46 155 ASN A CA 1
ATOM 1148 C C . ASN A 1 155 ? 153.804 173.637 120.732 1.00 95.85 155 ASN A C 1
ATOM 1149 O O . ASN A 1 155 ? 154.857 173.667 120.081 1.00 99.25 155 ASN A O 1
ATOM 1154 N N . LYS A 1 156 ? 152.987 174.690 120.815 1.00 96.58 156 LYS A N 1
ATOM 1155 C CA . LYS A 1 156 ? 153.329 175.952 120.167 1.00 95.48 156 LYS A CA 1
ATOM 1156 C C . LYS A 1 156 ? 154.594 176.554 120.763 1.00 93.04 156 LYS A C 1
ATOM 1157 O O . LYS A 1 156 ? 155.438 177.092 120.037 1.00 89.49 156 LYS A O 1
ATOM 1163 N N . GLN A 1 157 ? 154.738 176.481 122.089 1.00 94.47 157 GLN A N 1
ATOM 1164 C CA . GLN A 1 157 ? 155.947 176.985 122.732 1.00 93.10 157 GLN A CA 1
ATOM 1165 C C . GLN A 1 157 ? 157.175 176.204 122.283 1.00 92.40 157 GLN A C 1
ATOM 1166 O O . GLN A 1 157 ? 158.241 176.787 122.052 1.00 93.51 157 GLN A O 1
ATOM 1172 N N . LEU A 1 158 ? 157.046 174.881 122.162 1.00 93.05 158 LEU A N 1
ATOM 1173 C CA . LEU A 1 158 ? 158.158 174.072 121.674 1.00 84.15 158 LEU A CA 1
ATOM 1174 C C . LEU A 1 158 ? 158.533 174.458 120.250 1.00 90.21 158 LEU A C 1
ATOM 1175 O O . LEU A 1 158 ? 159.720 174.567 119.921 1.00 91.59 158 LEU A O 1
ATOM 1180 N N . LYS A 1 159 ? 157.534 174.671 119.391 1.00 94.91 159 LYS A N 1
ATOM 1181 C CA . LYS A 1 159 ? 157.818 175.084 118.019 1.00 93.45 159 LYS A CA 1
ATOM 1182 C C . LYS A 1 159 ? 158.514 176.440 117.982 1.00 94.16 159 LYS A C 1
ATOM 1183 O O . LYS A 1 159 ? 159.463 176.643 117.214 1.00 91.94 159 LYS A O 1
ATOM 1189 N N . LYS A 1 160 ? 158.052 177.384 118.807 1.00 96.10 160 LYS A N 1
ATOM 1190 C CA . LYS A 1 160 ? 158.673 178.704 118.849 1.00 95.13 160 LYS A CA 1
ATOM 1191 C C . LYS A 1 160 ? 160.117 178.623 119.328 1.00 96.21 160 LYS A C 1
ATOM 1192 O O . LYS A 1 160 ? 161.003 179.280 118.768 1.00 95.22 160 LYS A O 1
ATOM 1198 N N . THR A 1 161 ? 160.375 177.821 120.364 1.00 96.12 161 THR A N 1
ATOM 1199 C CA . THR A 1 161 ? 161.742 177.665 120.851 1.00 92.28 161 THR A CA 1
ATOM 1200 C C . THR A 1 161 ? 162.626 176.973 119.821 1.00 95.39 161 THR A C 1
ATOM 1201 O O . THR A 1 161 ? 163.815 177.292 119.714 1.00 98.05 161 THR A O 1
ATOM 1205 N N . ILE A 1 162 ? 162.069 176.027 119.062 1.00 94.65 162 ILE A N 1
ATOM 1206 C CA . ILE A 1 162 ? 162.825 175.395 117.985 1.00 94.05 162 ILE A CA 1
ATOM 1207 C C . ILE A 1 162 ? 163.204 176.428 116.932 1.00 106.16 162 ILE A C 1
ATOM 1208 O O . ILE A 1 162 ? 164.350 176.482 116.470 1.00 111.23 162 ILE A O 1
ATOM 1213 N N . GLN A 1 163 ? 162.246 177.273 116.546 1.00 105.31 163 GLN A N 1
ATOM 1214 C CA . GLN A 1 163 ? 162.523 178.288 115.534 1.00 104.72 163 GLN A CA 1
ATOM 1215 C C . GLN A 1 163 ? 163.498 179.343 116.042 1.00 102.07 163 GLN A C 1
ATOM 1216 O O . GLN A 1 163 ? 164.225 179.947 115.244 1.00 103.63 163 GLN A O 1
ATOM 1222 N N . GLN A 1 164 ? 163.529 179.580 117.355 1.00 100.25 164 GLN A N 1
ATOM 1223 C CA . GLN A 1 164 ? 164.379 180.636 117.898 1.00 101.01 164 GLN A CA 1
ATOM 1224 C C . GLN A 1 164 ? 165.861 180.321 117.721 1.00 99.25 164 GLN A C 1
ATOM 1225 O O . GLN A 1 164 ? 166.649 181.208 117.375 1.00 98.61 164 GLN A O 1
ATOM 1231 N N . ILE A 1 165 ? 166.261 179.073 117.952 1.00 103.25 165 ILE A N 1
ATOM 1232 C CA . ILE A 1 165 ? 167.670 178.699 117.940 1.00 106.02 165 ILE A CA 1
ATOM 1233 C C . ILE A 1 165 ? 167.978 177.686 116.838 1.00 110.59 165 ILE A C 1
ATOM 1234 O O . ILE A 1 165 ? 168.953 176.949 116.930 1.00 111.33 165 ILE A O 1
ATOM 1239 N N . ARG A 1 166 ? 167.150 177.640 115.792 1.00 110.67 166 ARG A N 1
ATOM 1240 C CA . ARG A 1 166 ? 167.388 176.694 114.707 1.00 116.16 166 ARG A CA 1
ATOM 1241 C C . ARG A 1 166 ? 168.658 177.035 113.936 1.00 117.24 166 ARG A C 1
ATOM 1242 O O . ARG A 1 166 ? 169.412 176.137 113.541 1.00 116.34 166 ARG A O 1
ATOM 1250 N N . ASP A 1 167 ? 168.916 178.326 113.717 1.00 115.94 167 ASP A N 1
ATOM 1251 C CA . ASP A 1 167 ? 170.024 178.739 112.862 1.00 119.28 167 ASP A CA 1
ATOM 1252 C C . ASP A 1 167 ? 171.389 178.495 113.493 1.00 119.43 167 ASP A C 1
ATOM 1253 O O . ASP A 1 167 ? 172.392 178.475 112.773 1.00 125.35 167 ASP A O 1
ATOM 1258 N N . GLU A 1 168 ? 171.456 178.309 114.808 1.00 118.33 168 GLU A N 1
ATOM 1259 C CA . GLU A 1 168 ? 172.730 178.166 115.500 1.00 123.25 168 GLU A CA 1
ATOM 1260 C C . GLU A 1 168 ? 173.224 176.726 115.562 1.00 122.51 168 GLU A C 1
ATOM 1261 O O . GLU A 1 168 ? 174.289 176.479 116.138 1.00 122.15 168 GLU A O 1
ATOM 1267 N N . VAL A 1 169 ? 172.487 175.774 114.989 1.00 123.41 169 VAL A N 1
ATOM 1268 C CA . VAL A 1 169 ? 172.871 174.370 115.010 1.00 119.79 169 VAL A CA 1
ATOM 1269 C C . VAL A 1 169 ? 172.723 173.793 113.609 1.00 118.98 169 VAL A C 1
ATOM 1270 O O . VAL A 1 169 ? 172.050 174.357 112.744 1.00 123.16 169 VAL A O 1
ATOM 1274 N N . GLN A 1 170 ? 173.366 172.645 113.397 1.00 112.81 170 GLN A N 1
ATOM 1275 C CA . GLN A 1 170 ? 173.372 171.999 112.090 1.00 116.33 170 GLN A CA 1
ATOM 1276 C C . GLN A 1 170 ? 172.250 170.975 111.947 1.00 118.12 170 GLN A C 1
ATOM 1277 O O . GLN A 1 170 ? 171.453 171.052 111.007 1.00 118.24 170 GLN A O 1
ATOM 1283 N N . TYR A 1 171 ? 172.174 170.015 112.864 1.00 117.69 171 TYR A N 1
ATOM 1284 C CA . TYR A 1 171 ? 171.179 168.957 112.791 1.00 111.53 171 TYR A CA 1
ATOM 1285 C C . TYR A 1 171 ? 169.927 169.332 113.575 1.00 101.78 171 TYR A C 1
ATOM 1286 O O . TYR A 1 171 ? 169.977 170.108 114.532 1.00 101.80 171 TYR A O 1
ATOM 1295 N N . LEU A 1 172 ? 168.795 168.766 113.152 1.00 98.91 172 LEU A N 1
ATOM 1296 C CA . LEU A 1 172 ? 167.523 169.061 113.801 1.00 97.41 172 LEU A CA 1
ATOM 1297 C C . LEU A 1 172 ? 167.388 168.369 115.152 1.00 90.45 172 LEU A C 1
ATOM 1298 O O . LEU A 1 172 ? 166.729 168.904 116.051 1.00 89.34 172 LEU A O 1
ATOM 1303 N N . SER A 1 173 ? 167.990 167.188 115.314 1.00 87.44 173 SER A N 1
ATOM 1304 C CA . SER A 1 173 ? 167.891 166.475 116.584 1.00 85.91 173 SER A CA 1
ATOM 1305 C C . SER A 1 173 ? 168.550 167.259 117.712 1.00 84.06 173 SER A C 1
ATOM 1306 O O . SER A 1 173 ? 168.025 167.313 118.832 1.00 82.98 173 SER A O 1
ATOM 1309 N N . THR A 1 174 ? 169.706 167.869 117.437 1.00 84.80 174 THR A N 1
ATOM 1310 C CA . THR A 1 174 ? 170.364 168.693 118.445 1.00 79.66 174 THR A CA 1
ATOM 1311 C C . THR A 1 174 ? 169.499 169.888 118.824 1.00 78.50 174 THR A C 1
ATOM 1312 O O . THR A 1 174 ? 169.400 170.244 120.005 1.00 82.55 174 THR A O 1
ATOM 1316 N N . ALA A 1 175 ? 168.859 170.517 117.835 1.00 75.55 175 ALA A N 1
ATOM 1317 C CA . ALA A 1 175 ? 167.964 171.631 118.125 1.00 74.75 175 ALA A CA 1
ATOM 1318 C C . ALA A 1 175 ? 166.786 171.185 118.980 1.00 79.28 175 ALA A C 1
ATOM 1319 O O . ALA A 1 175 ? 166.382 171.891 119.911 1.00 84.62 175 ALA A O 1
ATOM 1321 N N . VAL A 1 176 ? 166.218 170.016 118.676 1.00 78.03 176 VAL A N 1
ATOM 1322 C CA . VAL A 1 176 ? 165.090 169.508 119.452 1.00 72.28 176 VAL A CA 1
ATOM 1323 C C . VAL A 1 176 ? 165.510 169.240 120.891 1.00 67.40 176 VAL A C 1
ATOM 1324 O O . VAL A 1 176 ? 164.794 169.588 121.840 1.00 68.39 176 VAL A O 1
ATOM 1328 N N . ALA A 1 177 ? 166.679 168.623 121.078 1.00 67.17 177 ALA A N 1
ATOM 1329 C CA . ALA A 1 177 ? 167.164 168.356 122.428 1.00 62.91 177 ALA A CA 1
ATOM 1330 C C . ALA A 1 177 ? 167.418 169.650 123.193 1.00 58.92 177 ALA A C 1
ATOM 1331 O O . ALA A 1 177 ? 167.081 169.757 124.379 1.00 62.55 177 ALA A O 1
ATOM 1333 N N . GLN A 1 178 ? 168.014 170.646 122.531 1.00 55.54 178 GLN A N 1
ATOM 1334 C CA . GLN A 1 178 ? 168.260 171.926 123.187 1.00 59.29 178 GLN A CA 1
ATOM 1335 C C . GLN A 1 178 ? 166.954 172.607 123.577 1.00 61.25 178 GLN A C 1
ATOM 1336 O O . GLN A 1 178 ? 166.840 173.162 124.677 1.00 64.55 178 GLN A O 1
ATOM 1342 N N . ALA A 1 179 ? 165.959 172.578 122.688 1.00 63.00 179 ALA A N 1
ATOM 1343 C CA . ALA A 1 179 ? 164.668 173.179 123.002 1.00 61.16 179 ALA A CA 1
ATOM 1344 C C . ALA A 1 179 ? 164.000 172.471 124.172 1.00 57.90 179 ALA A C 1
ATOM 1345 O O . ALA A 1 179 ? 163.412 173.120 125.046 1.00 58.15 179 ALA A O 1
ATOM 1347 N N . THR A 1 180 ? 164.077 171.139 124.205 1.00 57.11 180 THR A N 1
ATOM 1348 C CA . THR A 1 180 ? 163.501 170.395 125.321 1.00 47.53 180 THR A CA 1
ATOM 1349 C C . THR A 1 180 ? 164.194 170.746 126.632 1.00 44.40 180 THR A C 1
ATOM 1350 O O . THR A 1 180 ? 163.532 170.956 127.656 1.00 47.29 180 THR A O 1
ATOM 1354 N N . PHE A 1 181 ? 165.526 170.834 126.617 1.00 43.80 181 PHE A N 1
ATOM 1355 C CA . PHE A 1 181 ? 166.250 171.201 127.831 1.00 39.64 181 PHE A CA 1
ATOM 1356 C C . PHE A 1 181 ? 165.870 172.601 128.295 1.00 43.95 181 PHE A C 1
ATOM 1357 O O . PHE A 1 181 ? 165.679 172.836 129.495 1.00 50.08 181 PHE A O 1
ATOM 1365 N N . ILE A 1 182 ? 165.760 173.546 127.358 1.00 45.41 182 ILE A N 1
ATOM 1366 C CA . ILE A 1 182 ? 165.396 174.914 127.715 1.00 43.09 182 ILE A CA 1
ATOM 1367 C C . ILE A 1 182 ? 163.995 174.957 128.310 1.00 48.27 182 ILE A C 1
ATOM 1368 O O . ILE A 1 182 ? 163.753 175.630 129.319 1.00 51.86 182 ILE A O 1
ATOM 1373 N N . LEU A 1 183 ? 163.052 174.233 127.703 1.00 48.72 183 LEU A N 1
ATOM 1374 C CA . LEU A 1 183 ? 161.682 174.239 128.202 1.00 43.31 183 LEU A CA 1
ATOM 1375 C C . LEU A 1 183 ? 161.564 173.540 129.550 1.00 41.41 183 LEU A C 1
ATOM 1376 O O . LEU A 1 183 ? 160.679 173.878 130.343 1.00 39.49 183 LEU A O 1
ATOM 1381 N N . ASN A 1 184 ? 162.431 172.567 129.826 1.00 42.18 184 ASN A N 1
ATOM 1382 C CA . ASN A 1 184 ? 162.312 171.798 131.057 1.00 37.67 184 ASN A CA 1
ATOM 1383 C C . ASN A 1 184 ? 163.018 172.458 132.237 1.00 37.79 184 ASN A C 1
ATOM 1384 O O . ASN A 1 184 ? 162.431 172.589 133.315 1.00 45.51 184 ASN A O 1
ATOM 1389 N N . PHE A 1 185 ? 164.270 172.879 132.059 1.00 36.35 185 PHE A N 1
ATOM 1390 C CA . PHE A 1 185 ? 165.089 173.294 133.189 1.00 39.13 185 PHE A CA 1
ATOM 1391 C C . PHE A 1 185 ? 165.359 174.791 133.260 1.00 48.69 185 PHE A C 1
ATOM 1392 O O . PHE A 1 185 ? 165.923 175.246 134.261 1.00 51.03 185 PHE A O 1
ATOM 1400 N N . LYS A 1 186 ? 164.981 175.570 132.246 1.00 47.27 186 LYS A N 1
ATOM 1401 C CA . LYS A 1 186 ? 165.338 176.984 132.203 1.00 43.21 186 LYS A CA 1
ATOM 1402 C C . LYS A 1 186 ? 164.123 177.900 132.094 1.00 47.69 186 LYS A C 1
ATOM 1403 O O . LYS A 1 186 ? 164.260 179.050 131.667 1.00 56.57 186 LYS A O 1
ATOM 1409 N N . ARG A 1 187 ? 162.939 177.424 132.470 1.00 41.67 187 ARG A N 1
ATOM 1410 C CA . ARG A 1 187 ? 161.740 178.256 132.476 1.00 46.83 187 ARG A CA 1
ATOM 1411 C C . ARG A 1 187 ? 160.969 177.985 133.756 1.00 58.17 187 ARG A C 1
ATOM 1412 O O . ARG A 1 187 ? 160.579 176.843 134.015 1.00 65.99 187 ARG A O 1
ATOM 1420 N N . ARG A 1 188 ? 160.751 179.027 134.549 1.00 60.55 188 ARG A N 1
ATOM 1421 C CA . ARG A 1 188 ? 160.078 178.923 135.834 1.00 59.80 188 ARG A CA 1
ATOM 1422 C C . ARG A 1 188 ? 158.730 179.634 135.775 1.00 60.69 188 ARG A C 1
ATOM 1423 O O . ARG A 1 188 ? 158.371 180.264 134.777 1.00 63.03 188 ARG A O 1
ATOM 1431 N N . GLY A 1 189 ? 157.984 179.524 136.860 1.00 65.64 189 GLY A N 1
ATOM 1432 C CA . GLY A 1 189 ? 156.669 180.125 136.973 1.00 66.23 189 GLY A CA 1
ATOM 1433 C C . GLY A 1 189 ? 155.691 179.159 137.613 1.00 68.28 189 GLY A C 1
ATOM 1434 O O . GLY A 1 189 ? 155.856 177.940 137.575 1.00 73.01 189 GLY A O 1
ATOM 1435 N N . GLY A 1 190 ? 154.651 179.717 138.213 1.00 62.20 190 GLY A N 1
ATOM 1436 C CA . GLY A 1 190 ? 153.624 178.942 138.871 1.00 60.10 190 GLY A CA 1
ATOM 1437 C C . GLY A 1 190 ? 153.688 179.063 140.380 1.00 57.01 190 GLY A C 1
ATOM 1438 O O . GLY A 1 190 ? 154.214 180.028 140.941 1.00 68.71 190 GLY A O 1
ATOM 1439 N N . LEU A 1 191 ? 153.138 178.051 141.048 1.00 46.71 191 LEU A N 1
ATOM 1440 C CA . LEU A 1 191 ? 153.113 178.019 142.505 1.00 46.73 191 LEU A CA 1
ATOM 1441 C C . LEU A 1 191 ? 154.492 177.639 143.025 1.00 52.36 191 LEU A C 1
ATOM 1442 O O . LEU A 1 191 ? 155.020 176.577 142.682 1.00 67.51 191 LEU A O 1
ATOM 1447 N N . GLY A 1 192 ? 155.078 178.508 143.843 1.00 53.19 192 GLY A N 1
ATOM 1448 C CA . GLY A 1 192 ? 156.365 178.243 144.443 1.00 54.78 192 GLY A CA 1
ATOM 1449 C C . GLY A 1 192 ? 157.563 178.507 143.559 1.00 61.53 192 GLY A C 1
ATOM 1450 O O . GLY A 1 192 ? 158.697 178.334 144.022 1.00 68.81 192 GLY A O 1
ATOM 1451 N N . ASP A 1 193 ? 157.354 178.929 142.311 1.00 60.63 193 ASP A N 1
ATOM 1452 C CA . ASP A 1 193 ? 158.428 179.245 141.368 1.00 67.00 193 ASP A CA 1
ATOM 1453 C C . ASP A 1 193 ? 159.311 178.001 141.194 1.00 72.20 193 ASP A C 1
ATOM 1454 O O . ASP A 1 193 ? 160.423 177.894 141.715 1.00 77.65 193 ASP A O 1
ATOM 1459 N N . MET A 1 194 ? 158.714 176.998 140.552 1.00 65.09 194 MET A N 1
ATOM 1460 C CA . MET A 1 194 ? 159.395 175.748 140.244 1.00 58.91 194 MET A CA 1
ATOM 1461 C C . MET A 1 194 ? 159.323 175.493 138.746 1.00 57.11 194 MET A C 1
ATOM 1462 O O . MET A 1 194 ? 158.265 175.667 138.131 1.00 58.92 194 MET A O 1
ATOM 1467 N N . CYS A 1 195 ? 160.449 175.089 138.166 1.00 55.98 195 CYS A N 1
ATOM 1468 C CA . CYS A 1 195 ? 160.486 174.691 136.774 1.00 44.21 195 CYS A CA 1
ATOM 1469 C C . CYS A 1 195 ? 159.764 173.357 136.597 1.00 48.47 195 CYS A C 1
ATOM 1470 O O . CYS A 1 195 ? 159.582 172.610 137.561 1.00 61.29 195 CYS A O 1
ATOM 1473 N N . PRO A 1 196 ? 159.333 173.038 135.373 1.00 39.38 196 PRO A N 1
ATOM 1474 C CA . PRO A 1 196 ? 158.591 171.783 135.163 1.00 39.60 196 PRO A CA 1
ATOM 1475 C C . PRO A 1 196 ? 159.370 170.531 135.524 1.00 41.54 196 PRO A C 1
ATOM 1476 O O . PRO A 1 196 ? 158.751 169.489 135.770 1.00 49.21 196 PRO A O 1
ATOM 1480 N N . ALA A 1 197 ? 160.701 170.587 135.563 1.00 39.95 197 ALA A N 1
ATOM 1481 C CA . ALA A 1 197 ? 161.492 169.421 135.932 1.00 39.74 197 ALA A CA 1
ATOM 1482 C C . ALA A 1 197 ? 161.522 169.170 137.433 1.00 41.00 197 ALA A C 1
ATOM 1483 O O . ALA A 1 197 ? 161.979 168.103 137.854 1.00 47.37 197 ALA A O 1
ATOM 1485 N N . GLU A 1 198 ? 161.057 170.119 138.245 1.00 37.61 198 GLU A N 1
ATOM 1486 C CA . GLU A 1 198 ? 160.983 169.945 139.689 1.00 40.91 198 GLU A CA 1
ATOM 1487 C C . GLU A 1 198 ? 159.572 169.716 140.199 1.00 41.13 198 GLU A C 1
ATOM 1488 O O . GLU A 1 198 ? 159.395 169.013 141.198 1.00 51.45 198 GLU A O 1
ATOM 1494 N N . ALA A 1 199 ? 158.566 170.290 139.536 1.00 32.17 199 ALA A N 1
ATOM 1495 C CA . ALA A 1 199 ? 157.187 170.065 139.949 1.00 31.84 199 ALA A CA 1
ATOM 1496 C C . ALA A 1 199 ? 156.817 168.593 139.846 1.00 36.34 199 ALA A C 1
ATOM 1497 O O . ALA A 1 199 ? 156.173 168.044 140.747 1.00 45.52 199 ALA A O 1
ATOM 1499 N N . LEU A 1 200 ? 157.220 167.937 138.755 1.00 30.56 200 LEU A N 1
ATOM 1500 C CA . LEU A 1 200 ? 156.915 166.521 138.582 1.00 33.08 200 LEU A CA 1
ATOM 1501 C C . LEU A 1 200 ? 157.540 165.684 139.691 1.00 35.45 200 LEU A C 1
ATOM 1502 O O . LEU A 1 200 ? 156.891 164.787 140.245 1.00 40.93 200 LEU A O 1
ATOM 1507 N N . ILE A 1 201 ? 158.795 165.972 140.035 1.00 31.55 201 ILE A N 1
ATOM 1508 C CA . ILE A 1 201 ? 159.461 165.247 141.112 1.00 28.52 201 ILE A CA 1
ATOM 1509 C C . ILE A 1 201 ? 158.744 165.482 142.434 1.00 31.08 201 ILE A C 1
ATOM 1510 O O . ILE A 1 201 ? 158.569 164.556 143.237 1.00 36.23 201 ILE A O 1
ATOM 1515 N N . ASN A 1 202 ? 158.313 166.721 142.681 1.00 29.36 202 ASN A N 1
ATOM 1516 C CA . ASN A 1 202 ? 157.604 167.024 143.921 1.00 27.58 202 ASN A CA 1
ATOM 1517 C C . ASN A 1 202 ? 156.304 166.232 144.024 1.00 26.96 202 ASN A C 1
ATOM 1518 O O . ASN A 1 202 ? 156.011 165.631 145.067 1.00 34.87 202 ASN A O 1
ATOM 1523 N N . MET A 1 203 ? 155.509 166.213 142.947 1.00 23.47 203 MET A N 1
ATOM 1524 C CA . MET A 1 203 ? 154.263 165.446 142.983 1.00 24.81 203 MET A CA 1
ATOM 1525 C C . MET A 1 203 ? 154.528 163.958 143.159 1.00 31.61 203 MET A C 1
ATOM 1526 O O . MET A 1 203 ? 153.819 163.283 143.916 1.00 40.42 203 MET A O 1
ATOM 1531 N N . ILE A 1 204 ? 155.538 163.422 142.469 1.00 30.91 204 ILE A N 1
ATOM 1532 C CA . ILE A 1 204 ? 155.826 161.995 142.588 1.00 27.02 204 ILE A CA 1
ATOM 1533 C C . ILE A 1 204 ? 156.215 161.651 144.020 1.00 28.25 204 ILE A C 1
ATOM 1534 O O . ILE A 1 204 ? 155.734 160.664 144.592 1.00 32.29 204 ILE A O 1
ATOM 1539 N N . TYR A 1 205 ? 157.080 162.467 144.628 1.00 24.31 205 TYR A N 1
ATOM 1540 C CA . TYR A 1 205 ? 157.510 162.186 145.993 1.00 23.09 205 TYR A CA 1
ATOM 1541 C C . TYR A 1 205 ? 156.350 162.285 146.975 1.00 29.15 205 TYR A C 1
ATOM 1542 O O . TYR A 1 205 ? 156.212 161.439 147.868 1.00 36.49 205 TYR A O 1
ATOM 1551 N N . THR A 1 206 ? 155.511 163.317 146.841 1.00 29.12 206 THR A N 1
ATOM 1552 C CA . THR A 1 206 ? 154.389 163.457 147.765 1.00 25.69 206 THR A CA 1
ATOM 1553 C C . THR A 1 206 ? 153.406 162.302 147.620 1.00 33.50 206 THR A C 1
ATOM 1554 O O . THR A 1 206 ? 152.905 161.775 148.622 1.00 46.28 206 THR A O 1
ATOM 1558 N N . GLU A 1 207 ? 153.123 161.888 146.382 1.00 31.19 207 GLU A N 1
ATOM 1559 C CA . GLU A 1 207 ? 152.224 160.759 146.175 1.00 35.31 207 GLU A CA 1
ATOM 1560 C C . GLU A 1 207 ? 152.802 159.478 146.762 1.00 38.92 207 GLU A C 1
ATOM 1561 O O . GLU A 1 207 ? 152.078 158.696 147.391 1.00 43.36 207 GLU A O 1
ATOM 1567 N N . LEU A 1 208 ? 154.103 159.244 146.569 1.00 35.30 208 LEU A N 1
ATOM 1568 C CA . LEU A 1 208 ? 154.725 158.048 147.128 1.00 34.01 208 LEU A CA 1
ATOM 1569 C C . LEU A 1 208 ? 154.668 158.055 148.650 1.00 37.65 208 LEU A C 1
ATOM 1570 O O . LEU A 1 208 ? 154.362 157.029 149.271 1.00 41.38 208 LEU A O 1
ATOM 1575 N N . GLN A 1 209 ? 154.957 159.202 149.269 1.00 36.33 209 GLN A N 1
ATOM 1576 C CA . GLN A 1 209 ? 154.902 159.288 150.725 1.00 34.34 209 GLN A CA 1
ATOM 1577 C C . GLN A 1 209 ? 153.492 159.035 151.240 1.00 37.24 209 GLN A C 1
ATOM 1578 O O . GLN A 1 209 ? 153.301 158.293 152.213 1.00 42.46 209 GLN A O 1
ATOM 1584 N N . THR A 1 210 ? 152.491 159.643 150.599 1.00 36.88 210 THR A N 1
ATOM 1585 C CA . THR A 1 210 ? 151.113 159.441 151.033 1.00 36.68 210 THR A CA 1
ATOM 1586 C C . THR A 1 210 ? 150.703 157.981 150.896 1.00 44.60 210 THR A C 1
ATOM 1587 O O . THR A 1 210 ? 150.095 157.414 151.812 1.00 55.69 210 THR A O 1
ATOM 1591 N N . THR A 1 211 ? 151.035 157.352 149.765 1.00 43.77 211 THR A N 1
ATOM 1592 C CA . THR A 1 211 ? 150.672 155.953 149.569 1.00 43.22 211 THR A CA 1
ATOM 1593 C C . THR A 1 211 ? 151.351 155.055 150.594 1.00 47.14 211 THR A C 1
ATOM 1594 O O . THR A 1 211 ? 150.714 154.158 151.159 1.00 53.02 211 THR A O 1
ATOM 1598 N N . THR A 1 212 ? 152.640 155.285 150.856 1.00 47.80 212 THR A N 1
ATOM 1599 C CA . THR A 1 212 ? 153.350 154.458 151.826 1.00 47.13 212 THR A CA 1
ATOM 1600 C C . THR A 1 212 ? 152.762 154.610 153.223 1.00 50.96 212 THR A C 1
ATOM 1601 O O . THR A 1 212 ? 152.546 153.613 153.923 1.00 60.25 212 THR A O 1
ATOM 1605 N N . LEU A 1 213 ? 152.488 155.848 153.646 1.00 47.30 213 LEU A N 1
ATOM 1606 C CA . LEU A 1 213 ? 151.931 156.054 154.980 1.00 47.95 213 LEU A CA 1
ATOM 1607 C C . LEU A 1 213 ? 150.541 155.442 155.102 1.00 57.32 213 LEU A C 1
ATOM 1608 O O . LEU A 1 213 ? 150.222 154.807 156.116 1.00 66.05 213 LEU A O 1
ATOM 1613 N N . GLN A 1 214 ? 149.699 155.619 154.080 1.00 58.12 214 GLN A N 1
ATOM 1614 C CA . GLN A 1 214 ? 148.360 155.041 154.121 1.00 57.22 214 GLN A CA 1
ATOM 1615 C C . GLN A 1 214 ? 148.421 153.521 154.169 1.00 64.59 214 GLN A C 1
ATOM 1616 O O . GLN A 1 214 ? 147.667 152.884 154.912 1.00 74.35 214 GLN A O 1
ATOM 1622 N N . ASN A 1 215 ? 149.314 152.918 153.381 1.00 66.42 215 ASN A N 1
ATOM 1623 C CA . ASN A 1 215 ? 149.454 151.467 153.404 1.00 68.95 215 ASN A CA 1
ATOM 1624 C C . ASN A 1 215 ? 149.913 150.986 154.773 1.00 76.56 215 ASN A C 1
ATOM 1625 O O . ASN A 1 215 ? 149.361 150.026 155.324 1.00 88.49 215 ASN A O 1
ATOM 1630 N N . GLN A 1 216 ? 150.911 151.661 155.352 1.00 75.80 216 GLN A N 1
ATOM 1631 C CA . GLN A 1 216 ? 151.412 151.260 156.663 1.00 77.16 216 GLN A CA 1
ATOM 1632 C C . GLN A 1 216 ? 150.325 151.353 157.725 1.00 80.83 216 GLN A C 1
ATOM 1633 O O . GLN A 1 216 ? 150.205 150.470 158.582 1.00 94.48 216 GLN A O 1
ATOM 1639 N N . ILE A 1 217 ? 149.525 152.418 157.689 1.00 80.12 217 ILE A N 1
ATOM 1640 C CA . ILE A 1 217 ? 148.491 152.597 158.704 1.00 81.31 217 ILE A CA 1
ATOM 1641 C C . ILE A 1 217 ? 147.353 151.599 158.512 1.00 87.36 217 ILE A C 1
ATOM 1642 O O . ILE A 1 217 ? 146.885 150.981 159.475 1.00 96.30 217 ILE A O 1
ATOM 1647 N N . HIS A 1 218 ? 146.898 151.408 157.273 1.00 90.45 218 HIS A N 1
ATOM 1648 C CA . HIS A 1 218 ? 145.695 150.632 156.998 1.00 92.61 218 HIS A CA 1
ATOM 1649 C C . HIS A 1 218 ? 145.959 149.146 156.776 1.00 99.68 218 HIS A C 1
ATOM 1650 O O . HIS A 1 218 ? 145.001 148.387 156.594 1.00 103.51 218 HIS A O 1
ATOM 1657 N N . ASN A 1 219 ? 147.218 148.708 156.780 1.00 99.65 219 ASN A N 1
ATOM 1658 C CA . ASN A 1 219 ? 147.496 147.281 156.674 1.00 112.11 219 ASN A CA 1
ATOM 1659 C C . ASN A 1 219 ? 147.444 146.624 158.045 1.00 119.99 219 ASN A C 1
ATOM 1660 O O . ASN A 1 219 ? 146.698 145.662 158.253 1.00 129.81 219 ASN A O 1
ATOM 1665 N N . PHE A 1 220 ? 148.232 147.139 158.986 1.00 120.48 220 PHE A N 1
ATOM 1666 C CA . PHE A 1 220 ? 148.260 146.597 160.338 1.00 131.17 220 PHE A CA 1
ATOM 1667 C C . PHE A 1 220 ? 147.239 147.314 161.210 1.00 136.05 220 PHE A C 1
ATOM 1668 O O . PHE A 1 220 ? 147.607 148.019 162.155 1.00 141.34 220 PHE A O 1
ATOM 1676 N N . SER A 1 221 ? 145.953 147.147 160.897 1.00 137.57 221 SER A N 1
ATOM 1677 C CA . SER A 1 221 ? 144.889 147.805 161.642 1.00 146.95 221 SER A CA 1
ATOM 1678 C C . SER A 1 221 ? 143.888 146.849 162.271 1.00 160.25 221 SER A C 1
ATOM 1679 O O . SER A 1 221 ? 143.042 147.303 163.049 1.00 166.04 221 SER A O 1
ATOM 1682 N N . ASP A 1 222 ? 143.948 145.554 161.965 1.00 159.66 222 ASP A N 1
ATOM 1683 C CA . ASP A 1 222 ? 143.021 144.586 162.533 1.00 165.76 222 ASP A CA 1
ATOM 1684 C C . ASP A 1 222 ? 143.445 144.086 163.907 1.00 168.45 222 ASP A C 1
ATOM 1685 O O . ASP A 1 222 ? 142.676 143.363 164.549 1.00 170.78 222 ASP A O 1
ATOM 1690 N N . PHE A 1 223 ? 144.639 144.448 164.370 1.00 167.32 223 PHE A N 1
ATOM 1691 C CA . PHE A 1 223 ? 145.102 144.009 165.676 1.00 174.24 223 PHE A CA 1
ATOM 1692 C C . PHE A 1 223 ? 144.334 144.720 166.787 1.00 180.17 223 PHE A C 1
ATOM 1693 O O . PHE A 1 223 ? 143.789 145.813 166.605 1.00 178.23 223 PHE A O 1
ATOM 1701 N N . LYS A 1 224 ? 144.292 144.081 167.953 1.00 188.86 224 LYS A N 1
ATOM 1702 C CA . LYS A 1 224 ? 143.666 144.647 169.140 1.00 191.01 224 LYS A CA 1
ATOM 1703 C C . LYS A 1 224 ? 144.705 144.743 170.247 1.00 195.50 224 LYS A C 1
ATOM 1704 O O . LYS A 1 224 ? 145.343 143.744 170.593 1.00 198.92 224 LYS A O 1
ATOM 1710 N N . VAL A 1 225 ? 144.867 145.937 170.807 1.00 195.39 225 VAL A N 1
ATOM 1711 C CA . VAL A 1 225 ? 145.912 146.207 171.787 1.00 200.14 225 VAL A CA 1
ATOM 1712 C C . VAL A 1 225 ? 145.268 146.648 173.092 1.00 203.44 225 VAL A C 1
ATOM 1713 O O . VAL A 1 225 ? 144.431 147.558 173.104 1.00 200.16 225 VAL A O 1
ATOM 1717 N N . TYR A 1 226 ? 145.662 146.001 174.183 1.00 210.06 226 TYR A N 1
ATOM 1718 C CA . TYR A 1 226 ? 145.305 146.427 175.527 1.00 213.03 226 TYR A CA 1
ATOM 1719 C C . TYR A 1 226 ? 146.446 147.259 176.093 1.00 216.76 226 TYR A C 1
ATOM 1720 O O . TYR A 1 226 ? 147.611 146.857 176.028 1.00 218.06 226 TYR A O 1
ATOM 1729 N N . TYR A 1 227 ? 146.108 148.422 176.643 1.00 218.51 227 TYR A N 1
ATOM 1730 C CA . TYR A 1 227 ? 147.105 149.400 177.051 1.00 221.35 227 TYR A CA 1
ATOM 1731 C C . TYR A 1 227 ? 146.892 149.800 178.502 1.00 224.93 227 TYR A C 1
ATOM 1732 O O . TYR A 1 227 ? 145.770 149.778 179.014 1.00 225.23 227 TYR A O 1
ATOM 1741 N N . ARG A 1 228 ? 147.989 150.166 179.159 1.00 227.28 228 ARG A N 1
ATOM 1742 C CA . ARG A 1 228 ? 147.961 150.759 180.489 1.00 229.28 228 ARG A CA 1
ATOM 1743 C C . ARG A 1 228 ? 148.440 152.199 180.370 1.00 233.27 228 ARG A C 1
ATOM 1744 O O . ARG A 1 228 ? 149.569 152.446 179.933 1.00 228.31 228 ARG A O 1
ATOM 1752 N N . LYS A 1 229 ? 147.586 153.141 180.756 1.00 239.55 229 LYS A N 1
ATOM 1753 C CA . LYS A 1 229 ? 147.847 154.563 180.584 1.00 242.16 229 LYS A CA 1
ATOM 1754 C C . LYS A 1 229 ? 148.204 155.187 181.925 1.00 250.09 229 LYS A C 1
ATOM 1755 O O . LYS A 1 229 ? 147.475 155.015 182.909 1.00 252.58 229 LYS A O 1
ATOM 1761 N N . GLY A 1 230 ? 149.320 155.914 181.957 1.00 252.34 230 GLY A N 1
ATOM 1762 C CA . GLY A 1 230 ? 149.735 156.570 183.186 1.00 253.50 230 GLY A CA 1
ATOM 1763 C C . GLY A 1 230 ? 150.080 155.566 184.269 1.00 254.64 230 GLY A C 1
ATOM 1764 O O . GLY A 1 230 ? 150.676 154.514 184.014 1.00 249.24 230 GLY A O 1
ATOM 1765 N N . ALA A 1 231 ? 149.699 155.896 185.501 1.00 258.99 231 ALA A N 1
ATOM 1766 C CA . ALA A 1 231 ? 149.955 155.043 186.653 1.00 259.03 231 ALA A CA 1
ATOM 1767 C C . ALA A 1 231 ? 148.835 154.045 186.916 1.00 257.05 231 ALA A C 1
ATOM 1768 O O . ALA A 1 231 ? 148.909 153.300 187.898 1.00 256.55 231 ALA A O 1
ATOM 1770 N N . ASN A 1 232 ? 147.810 154.012 186.075 1.00 255.29 232 ASN A N 1
ATOM 1771 C CA . ASN A 1 232 ? 146.703 153.082 186.270 1.00 253.84 232 ASN A CA 1
ATOM 1772 C C . ASN A 1 232 ? 147.152 151.668 185.925 1.00 253.86 232 ASN A C 1
ATOM 1773 O O . ASN A 1 232 ? 147.564 151.420 184.784 1.00 251.71 232 ASN A O 1
ATOM 1778 N N . PRO A 1 233 ? 147.095 150.716 186.862 1.00 250.17 233 PRO A N 1
ATOM 1779 C CA . PRO A 1 233 ? 147.497 149.339 186.543 1.00 245.08 233 PRO A CA 1
ATOM 1780 C C . PRO A 1 233 ? 146.453 148.549 185.772 1.00 241.22 233 PRO A C 1
ATOM 1781 O O . PRO A 1 233 ? 146.792 147.497 185.212 1.00 236.50 233 PRO A O 1
ATOM 1785 N N . LEU A 1 234 ? 145.208 149.014 185.725 1.00 240.81 234 LEU A N 1
ATOM 1786 C CA . LEU A 1 234 ? 144.159 148.285 185.025 1.00 236.07 234 LEU A CA 1
ATOM 1787 C C . LEU A 1 234 ? 144.404 148.301 183.522 1.00 235.27 234 LEU A C 1
ATOM 1788 O O . LEU A 1 234 ? 144.874 149.295 182.961 1.00 235.24 234 LEU A O 1
ATOM 1793 N N . TRP A 1 235 ? 144.084 147.186 182.868 1.00 231.62 235 TRP A N 1
ATOM 1794 C CA . TRP A 1 235 ? 144.231 147.087 181.423 1.00 228.00 235 TRP A CA 1
ATOM 1795 C C . TRP A 1 235 ? 143.001 147.666 180.735 1.00 224.81 235 TRP A C 1
ATOM 1796 O O . TRP A 1 235 ? 141.871 147.248 181.007 1.00 222.00 235 TRP A O 1
ATOM 1807 N N . GLN A 1 236 ? 143.223 148.625 179.843 1.00 223.01 236 GLN A N 1
ATOM 1808 C CA . GLN A 1 236 ? 142.153 149.301 179.127 1.00 218.93 236 GLN A CA 1
ATOM 1809 C C . GLN A 1 236 ? 142.121 148.846 177.673 1.00 216.01 236 GLN A C 1
ATOM 1810 O O . GLN A 1 236 ? 143.100 148.322 177.134 1.00 214.87 236 GLN A O 1
ATOM 1816 N N . GLY A 1 237 ? 140.970 149.055 177.041 1.00 213.35 237 GLY A N 1
ATOM 1817 C CA . GLY A 1 237 ? 140.769 148.660 175.668 1.00 210.52 237 GLY A CA 1
ATOM 1818 C C . GLY A 1 237 ? 139.448 147.948 175.465 1.00 207.13 237 GLY A C 1
ATOM 1819 O O . GLY A 1 237 ? 138.551 148.003 176.312 1.00 203.85 237 GLY A O 1
ATOM 1820 N N . PRO A 1 238 ? 139.303 147.246 174.332 1.00 206.94 238 PRO A N 1
ATOM 1821 C CA . PRO A 1 238 ? 140.281 147.070 173.247 1.00 208.63 238 PRO A CA 1
ATOM 1822 C C . PRO A 1 238 ? 140.364 148.279 172.319 1.00 204.93 238 PRO A C 1
ATOM 1823 O O . PRO A 1 238 ? 139.380 148.984 172.115 1.00 200.31 238 PRO A O 1
ATOM 1827 N N . ALA A 1 239 ? 141.534 148.530 171.734 1.00 200.18 239 ALA A N 1
ATOM 1828 C CA . ALA A 1 239 ? 141.734 149.645 170.822 1.00 190.33 239 ALA A CA 1
ATOM 1829 C C . ALA A 1 239 ? 142.479 149.165 169.584 1.00 190.42 239 ALA A C 1
ATOM 1830 O O . ALA A 1 239 ? 143.294 148.242 169.650 1.00 191.51 239 ALA A O 1
ATOM 1832 N N . HIS A 1 240 ? 142.185 149.798 168.450 1.00 186.98 240 HIS A N 1
ATOM 1833 C CA . HIS A 1 240 ? 142.795 149.401 167.186 1.00 178.52 240 HIS A CA 1
ATOM 1834 C C . HIS A 1 240 ? 144.252 149.841 167.128 1.00 169.80 240 HIS A C 1
ATOM 1835 O O . HIS A 1 240 ? 144.580 150.985 167.455 1.00 164.73 240 HIS A O 1
ATOM 1842 N N . LEU A 1 241 ? 145.123 148.930 166.703 1.00 168.08 241 LEU A N 1
ATOM 1843 C CA . LEU A 1 241 ? 146.536 149.239 166.530 1.00 166.92 241 LEU A CA 1
ATOM 1844 C C . LEU A 1 241 ? 146.713 150.115 165.295 1.00 167.86 241 LEU A C 1
ATOM 1845 O O . LEU A 1 241 ? 146.191 149.796 164.221 1.00 164.77 241 LEU A O 1
ATOM 1850 N N . VAL A 1 242 ? 147.446 151.212 165.444 1.00 167.89 242 VAL A N 1
ATOM 1851 C CA . VAL A 1 242 ? 147.795 152.075 164.321 1.00 161.73 242 VAL A CA 1
ATOM 1852 C C . VAL A 1 242 ? 149.236 151.864 163.887 1.00 157.57 242 VAL A C 1
ATOM 1853 O O . VAL A 1 242 ? 149.496 151.437 162.763 1.00 140.95 242 VAL A O 1
ATOM 1857 N N . TRP A 1 243 ? 150.190 152.154 164.768 1.00 162.96 243 TRP A N 1
ATOM 1858 C CA . TRP A 1 243 ? 151.590 151.992 164.407 1.00 163.37 243 TRP A CA 1
ATOM 1859 C C . TRP A 1 243 ? 152.317 151.282 165.535 1.00 170.82 243 TRP A C 1
ATOM 1860 O O . TRP A 1 243 ? 152.195 151.666 166.702 1.00 174.38 243 TRP A O 1
ATOM 1871 N N . LYS A 1 244 ? 153.075 150.252 165.167 1.00 175.59 244 LYS A N 1
ATOM 1872 C CA . LYS A 1 244 ? 153.851 149.443 166.097 1.00 184.25 244 LYS A CA 1
ATOM 1873 C C . LYS A 1 244 ? 155.329 149.729 165.868 1.00 184.92 244 LYS A C 1
ATOM 1874 O O . LYS A 1 244 ? 155.843 149.512 164.766 1.00 181.12 244 LYS A O 1
ATOM 1880 N N . GLY A 1 245 ? 156.009 150.213 166.909 1.00 187.36 245 GLY A N 1
ATOM 1881 C CA . GLY A 1 245 ? 157.398 150.597 166.819 1.00 192.53 245 GLY A CA 1
ATOM 1882 C C . GLY A 1 245 ? 158.271 149.846 167.810 1.00 205.66 245 GLY A C 1
ATOM 1883 O O . GLY A 1 245 ? 157.801 149.020 168.597 1.00 208.92 245 GLY A O 1
ATOM 1884 N N . GLU A 1 246 ? 159.568 150.155 167.749 1.00 209.36 246 GLU A N 1
ATOM 1885 C CA . GLU A 1 246 ? 160.533 149.489 168.618 1.00 213.32 246 GLU A CA 1
ATOM 1886 C C . GLU A 1 246 ? 160.274 149.811 170.085 1.00 214.33 246 GLU A C 1
ATOM 1887 O O . GLU A 1 246 ? 160.355 148.929 170.947 1.00 216.53 246 GLU A O 1
ATOM 1893 N N . GLY A 1 247 ? 159.957 151.068 170.387 1.00 212.64 247 GLY A N 1
ATOM 1894 C CA . GLY A 1 247 ? 159.786 151.482 171.766 1.00 211.78 247 GLY A CA 1
ATOM 1895 C C . GLY A 1 247 ? 158.363 151.821 172.162 1.00 208.80 247 GLY A C 1
ATOM 1896 O O . GLY A 1 247 ? 157.958 151.569 173.301 1.00 208.52 247 GLY A O 1
ATOM 1897 N N . ALA A 1 248 ? 157.593 152.388 171.237 1.00 201.60 248 ALA A N 1
ATOM 1898 C CA . ALA A 1 248 ? 156.246 152.844 171.545 1.00 196.12 248 ALA A CA 1
ATOM 1899 C C . ALA A 1 248 ? 155.313 152.460 170.407 1.00 191.67 248 ALA A C 1
ATOM 1900 O O . ALA A 1 248 ? 155.748 152.156 169.293 1.00 188.18 248 ALA A O 1
ATOM 1902 N N . VAL A 1 249 ? 154.016 152.467 170.705 1.00 189.73 249 VAL A N 1
ATOM 1903 C CA . VAL A 1 249 ? 152.981 152.147 169.731 1.00 183.39 249 VAL A CA 1
ATOM 1904 C C . VAL A 1 249 ? 151.874 153.185 169.851 1.00 177.01 249 VAL A C 1
ATOM 1905 O O . VAL A 1 249 ? 151.490 153.574 170.959 1.00 177.30 249 VAL A O 1
ATOM 1909 N N . VAL A 1 250 ? 151.359 153.637 168.713 1.00 172.95 250 VAL A N 1
ATOM 1910 C CA . VAL A 1 250 ? 150.238 154.573 168.692 1.00 170.46 250 VAL A CA 1
ATOM 1911 C C . VAL A 1 250 ? 148.984 153.834 168.249 1.00 166.14 250 VAL A C 1
ATOM 1912 O O . VAL A 1 250 ? 149.036 152.972 167.360 1.00 162.17 250 VAL A O 1
ATOM 1916 N N . LEU A 1 251 ? 147.864 154.149 168.902 1.00 167.35 251 LEU A N 1
ATOM 1917 C CA . LEU A 1 251 ? 146.606 153.442 168.711 1.00 164.50 251 LEU A CA 1
ATOM 1918 C C . LEU A 1 251 ? 145.438 154.393 168.940 1.00 161.74 251 LEU A C 1
ATOM 1919 O O . LEU A 1 251 ? 145.573 155.437 169.582 1.00 159.08 251 LEU A O 1
ATOM 1924 N N . ARG A 1 252 ? 144.275 154.020 168.409 1.00 160.92 252 ARG A N 1
ATOM 1925 C CA . ARG A 1 252 ? 143.049 154.792 168.586 1.00 158.10 252 ARG A CA 1
ATOM 1926 C C . ARG A 1 252 ? 142.062 153.967 169.396 1.00 170.31 252 ARG A C 1
ATOM 1927 O O . ARG A 1 252 ? 141.841 152.788 169.098 1.00 172.93 252 ARG A O 1
ATOM 1935 N N . THR A 1 253 ? 141.470 154.585 170.413 1.00 177.34 253 THR A N 1
ATOM 1936 C CA . THR A 1 253 ? 140.420 153.935 171.177 1.00 183.69 253 THR A CA 1
ATOM 1937 C C . THR A 1 253 ? 139.105 153.970 170.400 1.00 185.56 253 THR A C 1
ATOM 1938 O O . THR A 1 253 ? 138.982 154.611 169.352 1.00 177.84 253 THR A O 1
ATOM 1942 N N . ASP A 1 254 ? 138.107 153.261 170.931 1.00 192.85 254 ASP A N 1
ATOM 1943 C CA . ASP A 1 254 ? 136.789 153.256 170.309 1.00 190.37 254 ASP A CA 1
ATOM 1944 C C . ASP A 1 254 ? 136.125 154.625 170.357 1.00 186.52 254 ASP A C 1
ATOM 1945 O O . ASP A 1 254 ? 135.182 154.873 169.597 1.00 185.88 254 ASP A O 1
ATOM 1950 N N . GLU A 1 255 ? 136.592 155.515 171.231 1.00 186.56 255 GLU A N 1
ATOM 1951 C CA . GLU A 1 255 ? 136.063 156.869 171.328 1.00 186.84 255 GLU A CA 1
ATOM 1952 C C . GLU A 1 255 ? 136.684 157.823 170.317 1.00 184.40 255 GLU A C 1
ATOM 1953 O O . GLU A 1 255 ? 136.280 158.989 170.262 1.00 178.90 255 GLU A O 1
ATOM 1959 N N . GLY A 1 256 ? 137.647 157.361 169.519 1.00 182.29 256 GLY A N 1
ATOM 1960 C CA . GLY A 1 256 ? 138.319 158.198 168.551 1.00 173.36 256 GLY A CA 1
ATOM 1961 C C . GLY A 1 256 ? 139.580 158.873 169.047 1.00 166.22 256 GLY A C 1
ATOM 1962 O O . GLY A 1 256 ? 140.267 159.524 168.250 1.00 154.05 256 GLY A O 1
ATOM 1963 N N . GLU A 1 257 ? 139.906 158.744 170.330 1.00 172.12 257 GLU A N 1
ATOM 1964 C CA . GLU A 1 257 ? 141.122 159.346 170.860 1.00 164.78 257 GLU A CA 1
ATOM 1965 C C . GLU A 1 257 ? 142.342 158.531 170.447 1.00 167.10 257 GLU A C 1
ATOM 1966 O O . GLU A 1 257 ? 142.353 157.303 170.570 1.00 172.28 257 GLU A O 1
ATOM 1972 N N . VAL A 1 258 ? 143.372 159.217 169.960 1.00 160.35 258 VAL A N 1
ATOM 1973 C CA . VAL A 1 258 ? 144.628 158.594 169.557 1.00 160.80 258 VAL A CA 1
ATOM 1974 C C . VAL A 1 258 ? 145.647 158.840 170.660 1.00 162.31 258 VAL A C 1
ATOM 1975 O O . VAL A 1 258 ? 145.828 159.981 171.102 1.00 153.70 258 VAL A O 1
ATOM 1979 N N . ILE A 1 259 ? 146.303 157.772 171.114 1.00 170.76 259 ILE A N 1
ATOM 1980 C CA . ILE A 1 259 ? 147.284 157.857 172.186 1.00 173.01 259 ILE A CA 1
ATOM 1981 C C . ILE A 1 259 ? 148.492 156.992 171.848 1.00 174.80 259 ILE A C 1
ATOM 1982 O O . ILE A 1 259 ? 148.448 156.122 170.975 1.00 172.01 259 ILE A O 1
ATOM 1987 N N . THR A 1 260 ? 149.586 157.252 172.561 1.00 179.40 260 THR A N 1
ATOM 1988 C CA . THR A 1 260 ? 150.835 156.519 172.407 1.00 181.77 260 THR A CA 1
ATOM 1989 C C . THR A 1 260 ? 151.183 155.848 173.727 1.00 185.97 260 THR A C 1
ATOM 1990 O O . THR A 1 260 ? 151.182 156.498 174.778 1.00 181.54 260 THR A O 1
ATOM 1994 N N . VAL A 1 261 ? 151.480 154.554 173.668 1.00 192.32 261 VAL A N 1
ATOM 1995 C CA . VAL A 1 261 ? 151.774 153.751 174.852 1.00 199.49 261 VAL A CA 1
ATOM 1996 C C . VAL A 1 261 ? 153.091 153.014 174.631 1.00 201.02 261 VAL A C 1
ATOM 1997 O O . VAL A 1 261 ? 153.339 152.510 173.526 1.00 201.81 261 VAL A O 1
ATOM 2001 N N . PRO A 1 262 ? 153.966 152.935 175.633 1.00 200.72 262 PRO A N 1
ATOM 2002 C CA . PRO A 1 262 ? 155.187 152.137 175.482 1.00 203.12 262 PRO A CA 1
ATOM 2003 C C . PRO A 1 262 ? 154.871 150.656 175.327 1.00 211.82 262 PRO A C 1
ATOM 2004 O O . PRO A 1 262 ? 153.821 150.166 175.750 1.00 214.39 262 PRO A O 1
ATOM 2008 N N . ARG A 1 263 ? 155.807 149.942 174.693 1.00 214.00 263 ARG A N 1
ATOM 2009 C CA . ARG A 1 263 ? 155.626 148.513 174.452 1.00 218.09 263 ARG A CA 1
ATOM 2010 C C . ARG A 1 263 ? 155.447 147.744 175.755 1.00 222.51 263 ARG A C 1
ATOM 2011 O O . ARG A 1 263 ? 154.673 146.781 175.815 1.00 222.55 263 ARG A O 1
ATOM 2019 N N . ARG A 1 264 ? 156.161 148.150 176.807 1.00 225.52 264 ARG A N 1
ATOM 2020 C CA . ARG A 1 264 ? 156.072 147.460 178.089 1.00 224.89 264 ARG A CA 1
ATOM 2021 C C . ARG A 1 264 ? 154.681 147.547 178.704 1.00 226.12 264 ARG A C 1
ATOM 2022 O O . ARG A 1 264 ? 154.336 146.713 179.548 1.00 229.48 264 ARG A O 1
ATOM 2030 N N . LYS A 1 265 ? 153.877 148.532 178.305 1.00 223.18 265 LYS A N 1
ATOM 2031 C CA . LYS A 1 265 ? 152.534 148.713 178.841 1.00 223.42 265 LYS A CA 1
ATOM 2032 C C . LYS A 1 265 ? 151.446 148.313 177.852 1.00 223.16 265 LYS A C 1
ATOM 2033 O O . LYS A 1 265 ? 150.270 148.609 178.090 1.00 225.21 265 LYS A O 1
ATOM 2039 N N . ALA A 1 266 ? 151.802 147.653 176.752 1.00 220.35 266 ALA A N 1
ATOM 2040 C CA . ALA A 1 266 ? 150.842 147.286 175.722 1.00 217.81 266 ALA A CA 1
ATOM 2041 C C . ALA A 1 266 ? 150.961 145.806 175.394 1.00 217.71 266 ALA A C 1
ATOM 2042 O O . ALA A 1 266 ? 152.068 145.266 175.302 1.00 219.84 266 ALA A O 1
ATOM 2044 N N . LYS A 1 267 ? 149.813 145.157 175.217 1.00 216.68 267 LYS A N 1
ATOM 2045 C CA . LYS A 1 267 ? 149.739 143.760 174.811 1.00 216.63 267 LYS A CA 1
ATOM 2046 C C . LYS A 1 267 ? 148.914 143.662 173.536 1.00 212.40 267 LYS A C 1
ATOM 2047 O O . LYS A 1 267 ? 147.788 144.166 173.482 1.00 212.54 267 LYS A O 1
ATOM 2053 N N . ILE A 1 268 ? 149.470 143.007 172.520 1.00 209.03 268 ILE A N 1
ATOM 2054 C CA . ILE A 1 268 ? 148.880 142.950 171.186 1.00 203.17 268 ILE A CA 1
ATOM 2055 C C . ILE A 1 268 ? 148.350 141.545 170.941 1.00 207.16 268 ILE A C 1
ATOM 2056 O O . ILE A 1 268 ? 149.068 140.559 171.146 1.00 212.92 268 ILE A O 1
ATOM 2061 N N . ILE A 1 269 ? 147.097 141.455 170.504 1.00 204.89 269 ILE A N 1
ATOM 2062 C CA . ILE A 1 269 ? 146.487 140.185 170.137 1.00 203.58 269 ILE A CA 1
ATOM 2063 C C . ILE A 1 269 ? 145.837 140.322 168.765 1.00 195.06 269 ILE A C 1
ATOM 2064 O O . ILE A 1 269 ? 145.349 141.396 168.403 1.00 193.51 269 ILE A O 1
ATOM 2069 N N . PHE B 1 1 ? 147.648 135.048 152.860 1.00 117.53 1 PHE B N 1
ATOM 2070 C CA . PHE B 1 1 ? 148.288 135.485 151.625 1.00 117.02 1 PHE B CA 1
ATOM 2071 C C . PHE B 1 1 ? 148.231 134.395 150.562 1.00 120.45 1 PHE B C 1
ATOM 2072 O O . PHE B 1 1 ? 148.986 134.423 149.591 1.00 121.52 1 PHE B O 1
ATOM 2080 N N . VAL B 1 2 ? 147.331 133.429 150.758 1.00 124.75 2 VAL B N 1
ATOM 2081 C CA . VAL B 1 2 ? 147.218 132.318 149.819 1.00 128.49 2 VAL B CA 1
ATOM 2082 C C . VAL B 1 2 ? 146.719 132.807 148.465 1.00 129.53 2 VAL B C 1
ATOM 2083 O O . VAL B 1 2 ? 147.128 132.295 147.416 1.00 129.76 2 VAL B O 1
ATOM 2087 N N . GLU B 1 3 ? 145.826 133.799 148.462 1.00 126.63 3 GLU B N 1
ATOM 2088 C CA . GLU B 1 3 ? 145.313 134.334 147.207 1.00 127.38 3 GLU B CA 1
ATOM 2089 C C . GLU B 1 3 ? 146.356 135.147 146.451 1.00 127.54 3 GLU B C 1
ATOM 2090 O O . GLU B 1 3 ? 146.247 135.286 145.228 1.00 125.33 3 GLU B O 1
ATOM 2096 N N . GLN B 1 4 ? 147.361 135.682 147.145 1.00 126.12 4 GLN B N 1
ATOM 2097 C CA . GLN B 1 4 ? 148.379 136.493 146.489 1.00 120.97 4 GLN B CA 1
ATOM 2098 C C . GLN B 1 4 ? 149.431 135.658 145.770 1.00 118.19 4 GLN B C 1
ATOM 2099 O O . GLN B 1 4 ? 150.165 136.200 144.936 1.00 117.26 4 GLN B O 1
ATOM 2105 N N . ILE B 1 5 ? 149.527 134.363 146.077 1.00 117.72 5 ILE B N 1
ATOM 2106 C CA . ILE B 1 5 ? 150.540 133.523 145.436 1.00 116.92 5 ILE B CA 1
ATOM 2107 C C . ILE B 1 5 ? 150.330 133.405 143.929 1.00 118.21 5 ILE B C 1
ATOM 2108 O O . ILE B 1 5 ? 151.306 133.572 143.179 1.00 119.03 5 ILE B O 1
ATOM 2113 N N . PRO B 1 6 ? 149.127 133.097 143.419 1.00 116.75 6 PRO B N 1
ATOM 2114 C CA . PRO B 1 6 ? 148.968 133.055 141.953 1.00 116.72 6 PRO B CA 1
ATOM 2115 C C . PRO B 1 6 ? 149.252 134.383 141.274 1.00 116.35 6 PRO B C 1
ATOM 2116 O O . PRO B 1 6 ? 149.845 134.406 140.188 1.00 115.55 6 PRO B O 1
ATOM 2120 N N . GLU B 1 7 ? 148.847 135.498 141.888 1.00 116.45 7 GLU B N 1
ATOM 2121 C CA . GLU B 1 7 ? 149.121 136.803 141.297 1.00 113.04 7 GLU B CA 1
ATOM 2122 C C . GLU B 1 7 ? 150.616 137.089 141.261 1.00 109.86 7 GLU B C 1
ATOM 2123 O O . GLU B 1 7 ? 151.131 137.607 140.262 1.00 108.83 7 GLU B O 1
ATOM 2129 N N . ALA B 1 8 ? 151.330 136.756 142.339 1.00 108.50 8 ALA B N 1
ATOM 2130 C CA . ALA B 1 8 ? 152.777 136.937 142.352 1.00 105.86 8 ALA B CA 1
ATOM 2131 C C . ALA B 1 8 ? 153.447 136.064 141.300 1.00 106.06 8 ALA B C 1
ATOM 2132 O O . ALA B 1 8 ? 154.386 136.502 140.625 1.00 107.57 8 ALA B O 1
ATOM 2134 N N . GLN B 1 9 ? 152.977 134.824 141.148 1.00 105.23 9 GLN B N 1
ATOM 2135 C CA . GLN B 1 9 ? 153.544 133.940 140.135 1.00 105.63 9 GLN B CA 1
ATOM 2136 C C . GLN B 1 9 ? 153.320 134.492 138.733 1.00 105.19 9 GLN B C 1
ATOM 2137 O O . GLN B 1 9 ? 154.233 134.477 137.899 1.00 104.35 9 GLN B O 1
ATOM 2143 N N . GLU B 1 10 ? 152.113 134.992 138.456 1.00 106.58 10 GLU B N 1
ATOM 2144 C CA . GLU B 1 10 ? 151.836 135.571 137.144 1.00 105.14 10 GLU B CA 1
ATOM 2145 C C . GLU B 1 10 ? 152.690 136.808 136.892 1.00 99.91 10 GLU B C 1
ATOM 2146 O O . GLU B 1 10 ? 153.225 136.991 135.790 1.00 98.60 10 GLU B O 1
ATOM 2152 N N . GLU B 1 11 ? 152.830 137.670 137.903 1.00 97.96 11 GLU B N 1
ATOM 2153 C CA . GLU B 1 11 ? 153.647 138.868 137.743 1.00 93.17 11 GLU B CA 1
ATOM 2154 C C . GLU B 1 11 ? 155.104 138.510 137.481 1.00 93.54 11 GLU B C 1
ATOM 2155 O O . GLU B 1 11 ? 155.756 139.121 136.627 1.00 92.47 11 GLU B O 1
ATOM 2161 N N . HIS B 1 12 ? 155.633 137.519 138.204 1.00 94.82 12 HIS B N 1
ATOM 2162 C CA . HIS B 1 12 ? 157.005 137.087 137.959 1.00 91.59 12 HIS B CA 1
ATOM 2163 C C . HIS B 1 12 ? 157.151 136.480 136.570 1.00 93.72 12 HIS B C 1
ATOM 2164 O O . HIS B 1 12 ? 158.176 136.671 135.907 1.00 95.41 12 HIS B O 1
ATOM 2171 N N . GLU B 1 13 ? 156.138 135.739 136.115 1.00 95.33 13 GLU B N 1
ATOM 2172 C CA . GLU B 1 13 ? 156.194 135.161 134.778 1.00 96.01 13 GLU B CA 1
ATOM 2173 C C . GLU B 1 13 ? 156.162 136.235 133.699 1.00 95.22 13 GLU B C 1
ATOM 2174 O O . GLU B 1 13 ? 156.750 136.049 132.627 1.00 93.58 13 GLU B O 1
ATOM 2180 N N . ARG B 1 14 ? 155.484 137.356 133.953 1.00 95.77 14 ARG B N 1
ATOM 2181 C CA . ARG B 1 14 ? 155.472 138.441 132.975 1.00 91.79 14 ARG B CA 1
ATOM 2182 C C . ARG B 1 14 ? 156.825 139.142 132.926 1.00 86.77 14 ARG B C 1
ATOM 2183 O O . ARG B 1 14 ? 157.506 139.136 131.894 1.00 85.16 14 ARG B O 1
ATOM 2191 N N . TYR B 1 15 ? 157.232 139.753 134.036 1.00 85.40 15 TYR B N 1
ATOM 2192 C CA . TYR B 1 15 ? 158.577 140.288 134.198 1.00 83.49 15 TYR B CA 1
ATOM 2193 C C . TYR B 1 15 ? 159.198 139.668 135.439 1.00 85.38 15 TYR B C 1
ATOM 2194 O O . TYR B 1 15 ? 158.587 139.675 136.512 1.00 89.17 15 TYR B O 1
ATOM 2203 N N . HIS B 1 16 ? 160.408 139.136 135.292 1.00 83.98 16 HIS B N 1
ATOM 2204 C CA . HIS B 1 16 ? 161.069 138.423 136.380 1.00 87.01 16 HIS B CA 1
ATOM 2205 C C . HIS B 1 16 ? 161.459 139.407 137.476 1.00 83.54 16 HIS B C 1
ATOM 2206 O O . HIS B 1 16 ? 162.372 140.219 137.298 1.00 78.62 16 HIS B O 1
ATOM 2213 N N . ASN B 1 17 ? 160.769 139.333 138.610 1.00 81.98 17 ASN B N 1
ATOM 2214 C CA . ASN B 1 17 ? 160.988 140.245 139.720 1.00 77.82 17 ASN B CA 1
ATOM 2215 C C . ASN B 1 17 ? 162.028 139.691 140.687 1.00 79.24 17 ASN B C 1
ATOM 2216 O O . ASN B 1 17 ? 162.274 138.485 140.756 1.00 84.96 17 ASN B O 1
ATOM 2221 N N . ASN B 1 18 ? 162.642 140.600 141.437 1.00 79.34 18 ASN B N 1
ATOM 2222 C CA . ASN B 1 18 ? 163.514 140.212 142.532 1.00 82.97 18 ASN B CA 1
ATOM 2223 C C . ASN B 1 18 ? 162.687 139.649 143.684 1.00 89.06 18 ASN B C 1
ATOM 2224 O O . ASN B 1 18 ? 161.501 139.951 143.837 1.00 90.37 18 ASN B O 1
ATOM 2229 N N . TRP B 1 19 ? 163.328 138.809 144.500 1.00 94.16 19 TRP B N 1
ATOM 2230 C CA . TRP B 1 19 ? 162.633 138.248 145.653 1.00 94.21 19 TRP B CA 1
ATOM 2231 C C . TRP B 1 19 ? 162.263 139.328 146.662 1.00 93.89 19 TRP B C 1
ATOM 2232 O O . TRP B 1 19 ? 161.207 139.241 147.300 1.00 95.35 19 TRP B O 1
ATOM 2243 N N . LYS B 1 20 ? 163.108 140.350 146.814 1.00 92.05 20 LYS B N 1
ATOM 2244 C CA . LYS B 1 20 ? 162.779 141.457 147.705 1.00 89.83 20 LYS B CA 1
ATOM 2245 C C . LYS B 1 20 ? 161.554 142.215 147.210 1.00 88.29 20 LYS B C 1
ATOM 2246 O O . LYS B 1 20 ? 160.709 142.636 148.009 1.00 90.43 20 LYS B O 1
ATOM 2252 N N . ASP B 1 21 ? 161.445 142.405 145.893 1.00 86.98 21 ASP B N 1
ATOM 2253 C CA . ASP B 1 21 ? 160.283 143.092 145.338 1.00 87.10 21 ASP B CA 1
ATOM 2254 C C . ASP B 1 21 ? 159.002 142.312 145.603 1.00 89.88 21 ASP B C 1
ATOM 2255 O O . ASP B 1 21 ? 157.976 142.897 145.967 1.00 93.39 21 ASP B O 1
ATOM 2260 N N . LEU B 1 22 ? 159.041 140.990 145.424 1.00 87.67 22 LEU B N 1
ATOM 2261 C CA . LEU B 1 22 ? 157.870 140.171 145.718 1.00 88.16 22 LEU B CA 1
ATOM 2262 C C . LEU B 1 22 ? 157.538 140.203 147.204 1.00 93.02 22 LEU B C 1
ATOM 2263 O O . LEU B 1 22 ? 156.362 140.240 147.585 1.00 93.63 22 LEU B O 1
ATOM 2268 N N . LYS B 1 23 ? 158.562 140.182 148.059 1.00 94.70 23 LYS B N 1
ATOM 2269 C CA . LYS B 1 23 ? 158.331 140.230 149.499 1.00 93.24 23 LYS B CA 1
ATOM 2270 C C . LYS B 1 23 ? 157.680 141.545 149.915 1.00 95.86 23 LYS B C 1
ATOM 2271 O O . LYS B 1 23 ? 156.773 141.558 150.755 1.00 100.07 23 LYS B O 1
ATOM 2277 N N . ALA B 1 24 ? 158.123 142.658 149.336 1.00 94.04 24 ALA B N 1
ATOM 2278 C CA . ALA B 1 24 ? 157.639 143.976 149.724 1.00 92.55 24 ALA B CA 1
ATOM 2279 C C . ALA B 1 24 ? 156.422 144.434 148.931 1.00 92.16 24 ALA B C 1
ATOM 2280 O O . ALA B 1 24 ? 155.867 145.494 149.239 1.00 93.72 24 ALA B O 1
ATOM 2282 N N . ARG B 1 25 ? 155.991 143.674 147.924 1.00 90.74 25 ARG B N 1
ATOM 2283 C CA . ARG B 1 25 ? 154.837 144.048 147.113 1.00 92.44 25 ARG B CA 1
ATOM 2284 C C . ARG B 1 25 ? 153.569 143.325 147.556 1.00 97.68 25 ARG B C 1
ATOM 2285 O O . ARG B 1 25 ? 152.561 143.965 147.867 1.00 101.52 25 ARG B O 1
ATOM 2293 N N . PHE B 1 26 ? 153.602 141.995 147.588 1.00 99.92 26 PHE B N 1
ATOM 2294 C CA . PHE B 1 26 ? 152.458 141.194 147.998 1.00 101.92 26 PHE B CA 1
ATOM 2295 C C . PHE B 1 26 ? 152.478 140.854 149.483 1.00 104.72 26 PHE B C 1
ATOM 2296 O O . PHE B 1 26 ? 151.620 140.093 149.942 1.00 104.40 26 PHE B O 1
ATOM 2304 N N . LYS B 1 27 ? 153.443 141.392 150.233 1.00 107.37 27 LYS B N 1
ATOM 2305 C CA . LYS B 1 27 ? 153.541 141.196 151.681 1.00 107.81 27 LYS B CA 1
ATOM 2306 C C . LYS B 1 27 ? 153.720 139.725 152.050 1.00 110.00 27 LYS B C 1
ATOM 2307 O O . LYS B 1 27 ? 153.374 139.306 153.157 1.00 115.16 27 LYS B O 1
ATOM 2313 N N . LEU B 1 28 ? 154.259 138.932 151.128 1.00 107.30 28 LEU B N 1
ATOM 2314 C CA . LEU B 1 28 ? 154.522 137.534 151.417 1.00 109.19 28 LEU B CA 1
ATOM 2315 C C . LEU B 1 28 ? 155.734 137.401 152.339 1.00 112.96 28 LEU B C 1
ATOM 2316 O O . LEU B 1 28 ? 156.633 138.245 152.321 1.00 112.57 28 LEU B O 1
ATOM 2321 N N . PRO B 1 29 ? 155.778 136.355 153.159 1.00 114.47 29 PRO B N 1
ATOM 2322 C CA . PRO B 1 29 ? 156.982 136.090 153.955 1.00 112.63 29 PRO B CA 1
ATOM 2323 C C . PRO B 1 29 ? 158.161 135.730 153.063 1.00 111.49 29 PRO B C 1
ATOM 2324 O O . PRO B 1 29 ? 158.025 135.453 151.870 1.00 113.05 29 PRO B O 1
ATOM 2328 N N . THR B 1 30 ? 159.348 135.745 153.673 1.00 109.93 30 THR B N 1
ATOM 2329 C CA . THR B 1 30 ? 160.580 135.544 152.916 1.00 111.72 30 THR B CA 1
ATOM 2330 C C . THR B 1 30 ? 160.640 134.152 152.296 1.00 114.96 30 THR B C 1
ATOM 2331 O O . THR B 1 30 ? 161.095 133.993 151.156 1.00 114.98 30 THR B O 1
ATOM 2335 N N . ILE B 1 31 ? 160.188 133.133 153.030 1.00 116.60 31 ILE B N 1
ATOM 2336 C CA . ILE B 1 31 ? 160.369 131.751 152.587 1.00 116.99 31 ILE B CA 1
ATOM 2337 C C . ILE B 1 31 ? 159.599 131.490 151.298 1.00 116.66 31 ILE B C 1
ATOM 2338 O O . ILE B 1 31 ? 160.134 130.919 150.340 1.00 117.50 31 ILE B O 1
ATOM 2343 N N . VAL B 1 32 ? 158.332 131.909 151.250 1.00 113.33 32 VAL B N 1
ATOM 2344 C CA . VAL B 1 32 ? 157.510 131.616 150.079 1.00 113.35 32 VAL B CA 1
ATOM 2345 C C . VAL B 1 32 ? 158.002 132.397 148.866 1.00 115.42 32 VAL B C 1
ATOM 2346 O O . VAL B 1 32 ? 158.029 131.874 147.746 1.00 114.98 32 VAL B O 1
ATOM 2350 N N . ALA B 1 33 ? 158.409 133.654 149.064 1.00 115.50 33 ALA B N 1
ATOM 2351 C CA . ALA B 1 33 ? 158.934 134.440 147.952 1.00 111.92 33 ALA B CA 1
ATOM 2352 C C . ALA B 1 33 ? 160.226 133.837 147.414 1.00 113.02 33 ALA B C 1
ATOM 2353 O O . ALA B 1 33 ? 160.431 133.771 146.194 1.00 114.46 33 ALA B O 1
ATOM 2355 N N . LYS B 1 34 ? 161.109 133.393 148.313 1.00 112.35 34 LYS B N 1
ATOM 2356 C CA . LYS B 1 34 ? 162.350 132.760 147.881 1.00 109.52 34 LYS B CA 1
ATOM 2357 C C . LYS B 1 34 ? 162.072 131.460 147.139 1.00 111.72 34 LYS B C 1
ATOM 2358 O O . LYS B 1 34 ? 162.747 131.143 146.154 1.00 111.33 34 LYS B O 1
ATOM 2364 N N . ALA B 1 35 ? 161.082 130.692 147.598 1.00 113.14 35 ALA B N 1
ATOM 2365 C CA . ALA B 1 35 ? 160.699 129.481 146.882 1.00 115.40 35 ALA B CA 1
ATOM 2366 C C . ALA B 1 35 ? 160.147 129.810 145.501 1.00 116.42 35 ALA B C 1
ATOM 2367 O O . ALA B 1 35 ? 160.399 129.083 144.533 1.00 118.69 35 ALA B O 1
ATOM 2369 N N . ILE B 1 36 ? 159.382 130.898 145.394 1.00 114.64 36 ILE B N 1
ATOM 2370 C CA . ILE B 1 36 ? 158.804 131.284 144.110 1.00 113.89 36 ILE B CA 1
ATOM 2371 C C . ILE B 1 36 ? 159.900 131.664 143.121 1.00 115.38 36 ILE B C 1
ATOM 2372 O O . ILE B 1 36 ? 159.898 131.217 141.968 1.00 116.39 36 ILE B O 1
ATOM 2377 N N . ILE B 1 37 ? 160.852 132.495 143.553 1.00 114.99 37 ILE B N 1
ATOM 2378 C CA . ILE B 1 37 ? 161.899 132.926 142.627 1.00 113.29 37 ILE B CA 1
ATOM 2379 C C . ILE B 1 37 ? 162.835 131.766 142.305 1.00 114.59 37 ILE B C 1
ATOM 2380 O O . ILE B 1 37 ? 163.285 131.613 141.163 1.00 114.54 37 ILE B O 1
ATOM 2385 N N . GLU B 1 38 ? 163.130 130.921 143.298 1.00 114.08 38 GLU B N 1
ATOM 2386 C CA . GLU B 1 38 ? 164.034 129.796 143.079 1.00 117.33 38 GLU B CA 1
ATOM 2387 C C . GLU B 1 38 ? 163.463 128.799 142.079 1.00 118.56 38 GLU B C 1
ATOM 2388 O O . GLU B 1 38 ? 164.215 128.208 141.296 1.00 120.13 38 GLU B O 1
ATOM 2394 N N . ALA B 1 39 ? 162.145 128.604 142.081 1.00 119.49 39 ALA B N 1
ATOM 2395 C CA . ALA B 1 39 ? 161.516 127.674 141.152 1.00 120.70 39 ALA B CA 1
ATOM 2396 C C . ALA B 1 39 ? 161.308 128.321 139.788 1.00 122.66 39 ALA B C 1
ATOM 2397 O O . ALA B 1 39 ? 160.196 128.312 139.251 1.00 125.68 39 ALA B O 1
ATOM 2399 N N . CYS B 1 40 ? 162.376 128.882 139.222 1.00 120.15 40 CYS B N 1
ATOM 2400 C CA . CYS B 1 40 ? 162.342 129.510 137.912 1.00 120.35 40 CYS B CA 1
ATOM 2401 C C . CYS B 1 40 ? 163.540 129.011 137.114 1.00 123.03 40 CYS B C 1
ATOM 2402 O O . CYS B 1 40 ? 164.663 128.966 137.646 1.00 122.29 40 CYS B O 1
ATOM 2405 N N . PRO B 1 41 ? 163.350 128.616 135.853 1.00 125.68 41 PRO B N 1
ATOM 2406 C CA . PRO B 1 41 ? 164.479 128.072 135.079 1.00 125.70 41 PRO B CA 1
ATOM 2407 C C . PRO B 1 41 ? 165.632 129.044 134.894 1.00 124.61 41 PRO B C 1
ATOM 2408 O O . PRO B 1 41 ? 166.790 128.610 134.852 1.00 124.90 41 PRO B O 1
ATOM 2412 N N . LYS B 1 42 ? 165.361 130.343 134.786 1.00 123.12 42 LYS B N 1
ATOM 2413 C CA . LYS B 1 42 ? 166.388 131.337 134.497 1.00 121.73 42 LYS B CA 1
ATOM 2414 C C . LYS B 1 42 ? 166.438 132.419 135.570 1.00 118.45 42 LYS B C 1
ATOM 2415 O O . LYS B 1 42 ? 166.515 133.612 135.271 1.00 116.06 42 LYS B O 1
ATOM 2421 N N . CYS B 1 43 ? 166.396 132.016 136.838 1.00 119.92 43 CYS B N 1
ATOM 2422 C CA . CYS B 1 43 ? 166.491 132.954 137.946 1.00 120.90 43 CYS B CA 1
ATOM 2423 C C . CYS B 1 43 ? 167.335 132.343 139.054 1.00 123.11 43 CYS B C 1
ATOM 2424 O O . CYS B 1 43 ? 167.393 131.120 139.209 1.00 124.20 43 CYS B O 1
ATOM 2427 N N . GLN B 1 44 ? 167.988 133.207 139.823 1.00 124.93 44 GLN B N 1
ATOM 2428 C CA . GLN B 1 44 ? 168.840 132.795 140.928 1.00 125.68 44 GLN B CA 1
ATOM 2429 C C . GLN B 1 44 ? 168.491 133.594 142.178 1.00 126.83 44 GLN B C 1
ATOM 2430 O O . GLN B 1 44 ? 167.742 134.572 142.133 1.00 129.95 44 GLN B O 1
ATOM 2436 N N . VAL B 1 45 ? 169.054 133.162 143.305 1.00 125.15 45 VAL B N 1
ATOM 2437 C CA . VAL B 1 45 ? 168.742 133.749 144.604 1.00 123.89 45 VAL B CA 1
ATOM 2438 C C . VAL B 1 45 ? 170.046 134.286 145.188 1.00 127.45 45 VAL B C 1
ATOM 2439 O O . VAL B 1 45 ? 170.278 134.224 146.401 1.00 129.73 45 VAL B O 1
ATOM 2443 N N . GLN B 1 46 ? 170.924 134.786 144.315 1.00 130.90 46 GLN B N 1
ATOM 2444 C CA . GLN B 1 46 ? 172.230 135.271 144.754 1.00 137.41 46 GLN B CA 1
ATOM 2445 C C . GLN B 1 46 ? 172.090 136.353 145.819 1.00 144.39 46 GLN B C 1
ATOM 2446 O O . GLN B 1 46 ? 172.492 136.163 146.973 1.00 147.35 46 GLN B O 1
ATOM 2452 N N . GLY B 1 47 ? 171.511 137.494 145.451 1.00 146.56 47 GLY B N 1
ATOM 2453 C CA . GLY B 1 47 ? 171.265 138.566 146.398 1.00 149.45 47 GLY B CA 1
ATOM 2454 C C . GLY B 1 47 ? 172.506 139.082 147.097 1.00 154.75 47 GLY B C 1
ATOM 2455 O O . GLY B 1 47 ? 172.511 139.240 148.321 1.00 154.43 47 GLY B O 1
ATOM 2456 N N . GLU B 1 48 ? 173.566 139.348 146.336 1.00 157.25 48 GLU B N 1
ATOM 2457 C CA . GLU B 1 48 ? 174.853 139.775 146.886 1.00 161.98 48 GLU B CA 1
ATOM 2458 C C . GLU B 1 48 ? 175.281 141.074 146.216 1.00 163.51 48 GLU B C 1
ATOM 2459 O O . GLU B 1 48 ? 176.114 141.070 145.299 1.00 165.35 48 GLU B O 1
ATOM 2465 N N . PRO B 1 49 ? 174.732 142.204 146.647 1.00 161.34 49 PRO B N 1
ATOM 2466 C CA . PRO B 1 49 ? 175.157 143.496 146.104 1.00 162.05 49 PRO B CA 1
ATOM 2467 C C . PRO B 1 49 ? 176.506 143.914 146.674 1.00 166.06 49 PRO B C 1
ATOM 2468 O O . PRO B 1 49 ? 176.993 143.372 147.668 1.00 166.94 49 PRO B O 1
ATOM 2472 N N . LYS B 1 50 ? 177.108 144.900 146.021 1.00 169.37 50 LYS B N 1
ATOM 2473 C CA . LYS B 1 50 ? 178.421 145.410 146.393 1.00 171.26 50 LYS B CA 1
ATOM 2474 C C . LYS B 1 50 ? 178.307 146.866 146.838 1.00 173.11 50 LYS B C 1
ATOM 2475 O O . LYS B 1 50 ? 177.228 147.464 146.833 1.00 173.10 50 LYS B O 1
ATOM 2481 N N . THR B 1 51 ? 179.446 147.433 147.226 1.00 173.15 51 THR B N 1
ATOM 2482 C CA . THR B 1 51 ? 179.490 148.796 147.732 1.00 171.03 51 THR B CA 1
ATOM 2483 C C . THR B 1 51 ? 179.253 149.799 146.604 1.00 166.20 51 THR B C 1
ATOM 2484 O O . THR B 1 51 ? 179.435 149.502 145.419 1.00 162.49 51 THR B O 1
ATOM 2488 N N . GLY B 1 52 ? 178.838 151.004 146.989 1.00 164.51 52 GLY B N 1
ATOM 2489 C CA . GLY B 1 52 ? 178.538 152.053 146.034 1.00 160.50 52 GLY B CA 1
ATOM 2490 C C . GLY B 1 52 ? 179.748 152.815 145.532 1.00 157.59 52 GLY B C 1
ATOM 2491 O O . GLY B 1 52 ? 179.734 154.049 145.486 1.00 149.96 52 GLY B O 1
ATOM 2492 N N . GLN B 1 53 ? 180.794 152.088 145.154 1.00 155.03 53 GLN B N 1
ATOM 2493 C CA . GLN B 1 53 ? 182.013 152.644 144.534 1.00 148.51 53 GLN B CA 1
ATOM 2494 C C . GLN B 1 53 ? 182.640 153.636 145.520 1.00 145.00 53 GLN B C 1
ATOM 2495 O O . GLN B 1 53 ? 182.622 153.393 146.736 1.00 146.82 53 GLN B O 1
ATOM 2501 N N . THR B 1 54 ? 183.200 154.746 145.038 1.00 139.20 54 THR B N 1
ATOM 2502 C CA . THR B 1 54 ? 183.873 155.702 145.908 1.00 139.01 54 THR B CA 1
ATOM 2503 C C . THR B 1 54 ? 183.389 157.124 145.652 1.00 133.48 54 THR B C 1
ATOM 2504 O O . THR B 1 54 ? 183.443 157.973 146.548 1.00 133.89 54 THR B O 1
ATOM 2508 N N . ASN B 1 55 ? 182.917 157.397 144.439 1.00 127.58 55 ASN B N 1
ATOM 2509 C CA . ASN B 1 55 ? 182.439 158.723 144.054 1.00 119.45 55 ASN B CA 1
ATOM 2510 C C . ASN B 1 55 ? 180.917 158.672 143.970 1.00 113.91 55 ASN B C 1
ATOM 2511 O O . ASN B 1 55 ? 180.355 158.312 142.932 1.00 109.57 55 ASN B O 1
ATOM 2516 N N . ALA B 1 56 ? 180.254 159.044 145.061 1.00 107.65 56 ALA B N 1
ATOM 2517 C CA . ALA B 1 56 ? 178.796 159.022 145.154 1.00 95.82 56 ALA B CA 1
ATOM 2518 C C . ALA B 1 56 ? 178.306 160.451 145.359 1.00 92.68 56 ALA B C 1
ATOM 2519 O O . ALA B 1 56 ? 178.304 160.959 146.484 1.00 97.06 56 ALA B O 1
ATOM 2521 N N . ALA B 1 57 ? 177.890 161.096 144.273 1.00 87.43 57 ALA B N 1
ATOM 2522 C CA . ALA B 1 57 ? 177.363 162.450 144.320 1.00 82.98 57 ALA B CA 1
ATOM 2523 C C . ALA B 1 57 ? 176.033 162.500 143.581 1.00 79.96 57 ALA B C 1
ATOM 2524 O O . ALA B 1 57 ? 175.754 161.678 142.704 1.00 81.03 57 ALA B O 1
ATOM 2526 N N . VAL B 1 58 ? 175.208 163.480 143.954 1.00 75.32 58 VAL B N 1
ATOM 2527 C CA . VAL B 1 58 ? 173.879 163.601 143.364 1.00 70.20 58 VAL B CA 1
ATOM 2528 C C . VAL B 1 58 ? 173.974 163.926 141.878 1.00 73.85 58 VAL B C 1
ATOM 2529 O O . VAL B 1 58 ? 173.204 163.402 141.065 1.00 77.03 58 VAL B O 1
ATOM 2533 N N . GLY B 1 59 ? 174.911 164.788 141.500 1.00 71.35 59 GLY B N 1
ATOM 2534 C CA . GLY B 1 59 ? 175.031 165.206 140.117 1.00 69.10 59 GLY B CA 1
ATOM 2535 C C . GLY B 1 59 ? 176.124 164.500 139.343 1.00 73.32 59 GLY B C 1
ATOM 2536 O O . GLY B 1 59 ? 176.627 165.034 138.351 1.00 78.25 59 GLY B O 1
ATOM 2537 N N . THR B 1 60 ? 176.505 163.303 139.779 1.00 72.04 60 THR B N 1
ATOM 2538 C CA . THR B 1 60 ? 177.574 162.538 139.151 1.00 70.59 60 THR B CA 1
ATOM 2539 C C . THR B 1 60 ? 176.985 161.351 138.402 1.00 67.74 60 THR B C 1
ATOM 2540 O O . THR B 1 60 ? 176.255 160.545 138.986 1.00 69.96 60 THR B O 1
ATOM 2544 N N . TRP B 1 61 ? 177.309 161.246 137.119 1.00 63.60 61 TRP B N 1
ATOM 2545 C CA . TRP B 1 61 ? 176.842 160.166 136.261 1.00 63.66 61 TRP B CA 1
ATOM 2546 C C . TRP B 1 61 ? 178.045 159.409 135.696 1.00 69.32 61 TRP B C 1
ATOM 2547 O O . TRP B 1 61 ? 179.195 159.667 136.059 1.00 76.81 61 TRP B O 1
ATOM 2558 N N . GLN B 1 62 ? 177.766 158.465 134.800 1.00 68.30 62 GLN B N 1
ATOM 2559 C CA . GLN B 1 62 ? 178.802 157.691 134.132 1.00 69.46 62 GLN B CA 1
ATOM 2560 C C . GLN B 1 62 ? 178.323 157.361 132.724 1.00 71.36 62 GLN B C 1
ATOM 2561 O O . GLN B 1 62 ? 177.186 157.658 132.350 1.00 72.40 62 GLN B O 1
ATOM 2567 N N . MET B 1 63 ? 179.202 156.742 131.940 1.00 73.08 63 MET B N 1
ATOM 2568 C CA . MET B 1 63 ? 178.864 156.366 130.575 1.00 75.88 63 MET B CA 1
ATOM 2569 C C . MET B 1 63 ? 179.668 155.139 130.175 1.00 82.62 63 MET B C 1
ATOM 2570 O O . MET B 1 63 ? 180.719 154.846 130.751 1.00 88.02 63 MET B O 1
ATOM 2575 N N . ASP B 1 64 ? 179.158 154.425 129.175 1.00 86.11 64 ASP B N 1
ATOM 2576 C CA . ASP B 1 64 ? 179.840 153.262 128.623 1.00 93.76 64 ASP B CA 1
ATOM 2577 C C . ASP B 1 64 ? 179.189 152.904 127.296 1.00 98.80 64 ASP B C 1
ATOM 2578 O O . ASP B 1 64 ? 178.047 153.285 127.023 1.00 98.85 64 ASP B O 1
ATOM 2583 N N . CYS B 1 65 ? 179.928 152.153 126.481 1.00 101.71 65 CYS B N 1
ATOM 2584 C CA . CYS B 1 65 ? 179.440 151.687 125.185 1.00 102.00 65 CYS B CA 1
ATOM 2585 C C . CYS B 1 65 ? 179.796 150.214 125.047 1.00 103.08 65 CYS B C 1
ATOM 2586 O O . CYS B 1 65 ? 180.977 149.857 125.059 1.00 108.25 65 CYS B O 1
ATOM 2589 N N . THR B 1 66 ? 178.782 149.366 124.918 1.00 105.59 66 THR B N 1
ATOM 2590 C CA . THR B 1 66 ? 178.966 147.932 124.771 1.00 108.41 66 THR B CA 1
ATOM 2591 C C . THR B 1 66 ? 178.511 147.485 123.387 1.00 111.22 66 THR B C 1
ATOM 2592 O O . THR B 1 66 ? 177.803 148.204 122.677 1.00 112.37 66 THR B O 1
ATOM 2596 N N . HIS B 1 67 ? 178.938 146.284 123.005 1.00 113.04 67 HIS B N 1
ATOM 2597 C CA . HIS B 1 67 ? 178.597 145.697 121.717 1.00 113.27 67 HIS B CA 1
ATOM 2598 C C . HIS B 1 67 ? 177.773 144.439 121.944 1.00 111.43 67 HIS B C 1
ATOM 2599 O O . HIS B 1 67 ? 178.148 143.583 122.751 1.00 110.10 67 HIS B O 1
ATOM 2606 N N . LEU B 1 68 ? 176.654 144.332 121.231 1.00 112.21 68 LEU B N 1
ATOM 2607 C CA . LEU B 1 68 ? 175.751 143.200 121.387 1.00 111.76 68 LEU B CA 1
ATOM 2608 C C . LEU B 1 68 ? 175.047 142.946 120.063 1.00 114.65 68 LEU B C 1
ATOM 2609 O O . LEU B 1 68 ? 174.430 143.858 119.505 1.00 115.36 68 LEU B O 1
ATOM 2614 N N . GLU B 1 69 ? 175.152 141.711 119.567 1.00 115.88 69 GLU B N 1
ATOM 2615 C CA . GLU B 1 69 ? 174.520 141.300 118.311 1.00 116.10 69 GLU B CA 1
ATOM 2616 C C . GLU B 1 69 ? 174.898 142.233 117.165 1.00 114.57 69 GLU B C 1
ATOM 2617 O O . GLU B 1 69 ? 174.076 142.572 116.311 1.00 113.00 69 GLU B O 1
ATOM 2623 N N . GLY B 1 70 ? 176.161 142.653 117.145 1.00 113.66 70 GLY B N 1
ATOM 2624 C CA . GLY B 1 70 ? 176.624 143.543 116.101 1.00 112.87 70 GLY B CA 1
ATOM 2625 C C . GLY B 1 70 ? 176.065 144.944 116.164 1.00 114.28 70 GLY B C 1
ATOM 2626 O O . GLY B 1 70 ? 176.027 145.631 115.141 1.00 115.74 70 GLY B O 1
ATOM 2627 N N . GLN B 1 71 ? 175.626 145.393 117.338 1.00 111.83 71 GLN B N 1
ATOM 2628 C CA . GLN B 1 71 ? 175.080 146.730 117.507 1.00 105.65 71 GLN B CA 1
ATOM 2629 C C . GLN B 1 71 ? 175.710 147.388 118.725 1.00 107.29 71 GLN B C 1
ATOM 2630 O O . GLN B 1 71 ? 176.161 146.712 119.653 1.00 109.62 71 GLN B O 1
ATOM 2636 N N . VAL B 1 72 ? 175.738 148.718 118.711 1.00 107.47 72 VAL B N 1
ATOM 2637 C CA . VAL B 1 72 ? 176.353 149.509 119.770 1.00 106.81 72 VAL B CA 1
ATOM 2638 C C . VAL B 1 72 ? 175.264 150.002 120.710 1.00 106.20 72 VAL B C 1
ATOM 2639 O O . VAL B 1 72 ? 174.302 150.649 120.276 1.00 107.29 72 VAL B O 1
ATOM 2643 N N . ILE B 1 73 ? 175.414 149.702 121.998 1.00 104.03 73 ILE B N 1
ATOM 2644 C CA . ILE B 1 73 ? 174.469 150.116 123.027 1.00 96.20 73 ILE B CA 1
ATOM 2645 C C . ILE B 1 73 ? 175.199 151.041 123.988 1.00 95.79 73 ILE B C 1
ATOM 2646 O O . ILE B 1 73 ? 176.198 150.645 124.602 1.00 102.30 73 ILE B O 1
ATOM 2651 N N . CYS B 1 74 ? 174.702 152.266 124.121 1.00 89.53 74 CYS B N 1
ATOM 2652 C CA . CYS B 1 74 ? 175.265 153.249 125.034 1.00 87.82 74 CYS B CA 1
ATOM 2653 C C . CYS B 1 74 ? 174.467 153.237 126.330 1.00 81.02 74 CYS B C 1
ATOM 2654 O O . CYS B 1 74 ? 173.232 153.291 126.305 1.00 85.36 74 CYS B O 1
ATOM 2657 N N . VAL B 1 75 ? 175.175 153.166 127.455 1.00 74.18 75 VAL B N 1
ATOM 2658 C CA . VAL B 1 75 ? 174.564 153.030 128.771 1.00 71.48 75 VAL B CA 1
ATOM 2659 C C . VAL B 1 75 ? 175.095 154.134 129.675 1.00 71.86 75 VAL B C 1
ATOM 2660 O O . VAL B 1 75 ? 176.310 154.342 129.759 1.00 82.08 75 VAL B O 1
ATOM 2664 N N . ALA B 1 76 ? 174.185 154.838 130.344 1.00 63.39 76 ALA B N 1
ATOM 2665 C CA . ALA B 1 76 ? 174.524 155.846 131.338 1.00 60.29 76 ALA B CA 1
ATOM 2666 C C . ALA B 1 76 ? 173.956 155.413 132.681 1.00 61.32 76 ALA B C 1
ATOM 2667 O O . ALA B 1 76 ? 172.784 155.027 132.767 1.00 67.49 76 ALA B O 1
ATOM 2669 N N . VAL B 1 77 ? 174.782 155.476 133.722 1.00 57.15 77 VAL B N 1
ATOM 2670 C CA . VAL B 1 77 ? 174.430 154.957 135.038 1.00 55.07 77 VAL B CA 1
ATOM 2671 C C . VAL B 1 77 ? 174.627 156.051 136.076 1.00 56.20 77 VAL B C 1
ATOM 2672 O O . VAL B 1 77 ? 175.715 156.629 136.177 1.00 63.54 77 VAL B O 1
ATOM 2676 N N . HIS B 1 78 ? 173.579 156.329 136.846 1.00 56.03 78 HIS B N 1
ATOM 2677 C CA . HIS B 1 78 ? 173.681 157.216 137.997 1.00 57.41 78 HIS B CA 1
ATOM 2678 C C . HIS B 1 78 ? 174.380 156.468 139.125 1.00 61.93 78 HIS B C 1
ATOM 2679 O O . HIS B 1 78 ? 173.914 155.407 139.555 1.00 62.85 78 HIS B O 1
ATOM 2686 N N . VAL B 1 79 ? 175.501 157.011 139.600 1.00 61.14 79 VAL B N 1
ATOM 2687 C CA . VAL B 1 79 ? 176.348 156.266 140.528 1.00 62.90 79 VAL B CA 1
ATOM 2688 C C . VAL B 1 79 ? 175.678 156.126 141.889 1.00 59.99 79 VAL B C 1
ATOM 2689 O O . VAL B 1 79 ? 175.709 155.052 142.501 1.00 61.71 79 VAL B O 1
ATOM 2693 N N . ALA B 1 80 ? 175.070 157.204 142.390 1.00 59.45 80 ALA B N 1
ATOM 2694 C CA . ALA B 1 80 ? 174.559 157.197 143.757 1.00 62.23 80 ALA B CA 1
ATOM 2695 C C . ALA B 1 80 ? 173.393 156.233 143.938 1.00 60.29 80 ALA B C 1
ATOM 2696 O O . ALA B 1 80 ? 173.301 155.567 144.975 1.00 62.34 80 ALA B O 1
ATOM 2698 N N . SER B 1 81 ? 172.497 156.140 142.956 1.00 59.60 81 SER B N 1
ATOM 2699 C CA . SER B 1 81 ? 171.287 155.337 143.083 1.00 55.44 81 SER B CA 1
ATOM 2700 C C . SER B 1 81 ? 171.332 154.050 142.275 1.00 52.92 81 SER B C 1
ATOM 2701 O O . SER B 1 81 ? 171.005 152.981 142.800 1.00 51.82 81 SER B O 1
ATOM 2704 N N . GLY B 1 82 ? 171.728 154.119 141.008 1.00 52.61 82 GLY B N 1
ATOM 2705 C CA . GLY B 1 82 ? 171.753 152.941 140.164 1.00 53.66 82 GLY B CA 1
ATOM 2706 C C . GLY B 1 82 ? 170.817 153.040 138.979 1.00 55.70 82 GLY B C 1
ATOM 2707 O O . GLY B 1 82 ? 170.471 152.028 138.363 1.00 60.55 82 GLY B O 1
ATOM 2708 N N . TYR B 1 83 ? 170.395 154.260 138.657 1.00 53.23 83 TYR B N 1
ATOM 2709 C CA . TYR B 1 83 ? 169.527 154.480 137.509 1.00 53.75 83 TYR B CA 1
ATOM 2710 C C . TYR B 1 83 ? 170.253 154.120 136.216 1.00 57.48 83 TYR B C 1
ATOM 2711 O O . TYR B 1 83 ? 171.464 154.311 136.084 1.00 62.04 83 TYR B O 1
ATOM 2720 N N . ILE B 1 84 ? 169.500 153.589 135.256 1.00 54.75 84 ILE B N 1
ATOM 2721 C CA . ILE B 1 84 ? 170.051 153.111 133.994 1.00 57.00 84 ILE B CA 1
ATOM 2722 C C . ILE B 1 84 ? 169.323 153.796 132.848 1.00 61.51 84 ILE B C 1
ATOM 2723 O O . ILE B 1 84 ? 168.088 153.838 132.830 1.00 64.95 84 ILE B O 1
ATOM 2728 N N . GLU B 1 85 ? 170.085 154.333 131.894 1.00 60.60 85 GLU B N 1
ATOM 2729 C CA . GLU B 1 85 ? 169.530 154.867 130.655 1.00 61.08 85 GLU B CA 1
ATOM 2730 C C . GLU B 1 85 ? 170.275 154.240 129.487 1.00 66.95 85 GLU B C 1
ATOM 2731 O O . GLU B 1 85 ? 171.501 154.352 129.402 1.00 73.28 85 GLU B O 1
ATOM 2737 N N . THR B 1 86 ? 169.540 153.592 128.589 1.00 66.42 86 THR B N 1
ATOM 2738 C CA . THR B 1 86 ? 170.133 152.866 127.477 1.00 70.74 86 THR B CA 1
ATOM 2739 C C . THR B 1 86 ? 169.652 153.433 126.149 1.00 74.29 86 THR B C 1
ATOM 2740 O O . THR B 1 86 ? 168.517 153.902 126.027 1.00 78.96 86 THR B O 1
ATOM 2744 N N . LYS B 1 87 ? 170.534 153.383 125.154 1.00 79.03 87 LYS B N 1
ATOM 2745 C CA . LYS B 1 87 ? 170.181 153.779 123.798 1.00 83.19 87 LYS B CA 1
ATOM 2746 C C . LYS B 1 87 ? 170.947 152.908 122.816 1.00 91.95 87 LYS B C 1
ATOM 2747 O O . LYS B 1 87 ? 171.995 152.347 123.143 1.00 95.54 87 LYS B O 1
ATOM 2753 N N . ILE B 1 88 ? 170.412 152.796 121.604 1.00 94.22 88 ILE B N 1
ATOM 2754 C CA . ILE B 1 88 ? 171.041 152.038 120.528 1.00 99.42 88 ILE B CA 1
ATOM 2755 C C . ILE B 1 88 ? 171.600 153.035 119.523 1.00 102.98 88 ILE B C 1
ATOM 2756 O O . ILE B 1 88 ? 170.843 153.776 118.884 1.00 103.01 88 ILE B O 1
ATOM 2761 N N . LEU B 1 89 ? 172.924 153.058 119.388 1.00 103.31 89 LEU B N 1
ATOM 2762 C CA . LEU B 1 89 ? 173.565 154.011 118.489 1.00 104.36 89 LEU B CA 1
ATOM 2763 C C . LEU B 1 89 ? 173.742 153.392 117.109 1.00 110.13 89 LEU B C 1
ATOM 2764 O O . LEU B 1 89 ? 174.234 152.262 117.005 1.00 110.17 89 LEU B O 1
ATOM 2769 N N . PRO B 1 90 ? 173.338 154.083 116.039 1.00 112.04 90 PRO B N 1
ATOM 2770 C CA . PRO B 1 90 ? 173.612 153.554 114.692 1.00 114.27 90 PRO B CA 1
ATOM 2771 C C . PRO B 1 90 ? 175.092 153.354 114.425 1.00 119.50 90 PRO B C 1
ATOM 2772 O O . PRO B 1 90 ? 175.476 152.390 113.751 1.00 123.13 90 PRO B O 1
ATOM 2776 N N . ARG B 1 91 ? 175.937 154.243 114.942 1.00 119.36 91 ARG B N 1
ATOM 2777 C CA . ARG B 1 91 ? 177.380 154.129 114.805 1.00 118.06 91 ARG B CA 1
ATOM 2778 C C . ARG B 1 91 ? 178.038 154.593 116.096 1.00 115.01 91 ARG B C 1
ATOM 2779 O O . ARG B 1 91 ? 177.488 155.419 116.828 1.00 115.50 91 ARG B O 1
ATOM 2787 N N . GLU B 1 92 ? 179.225 154.053 116.367 1.00 113.77 92 GLU B N 1
ATOM 2788 C CA . GLU B 1 92 ? 179.976 154.402 117.574 1.00 115.45 92 GLU B CA 1
ATOM 2789 C C . GLU B 1 92 ? 180.866 155.612 117.286 1.00 115.55 92 GLU B C 1
ATOM 2790 O O . GLU B 1 92 ? 182.096 155.545 117.284 1.00 116.07 92 GLU B O 1
ATOM 2796 N N . THR B 1 93 ? 180.207 156.740 117.041 1.00 114.80 93 THR B N 1
ATOM 2797 C CA . THR B 1 93 ? 180.874 157.986 116.697 1.00 113.45 93 THR B CA 1
ATOM 2798 C C . THR B 1 93 ? 180.657 159.026 117.790 1.00 112.51 93 THR B C 1
ATOM 2799 O O . THR B 1 93 ? 179.810 158.873 118.674 1.00 111.34 93 THR B O 1
ATOM 2803 N N . GLY B 1 94 ? 181.449 160.096 117.715 1.00 111.76 94 GLY B N 1
ATOM 2804 C CA . GLY B 1 94 ? 181.349 161.152 118.710 1.00 109.71 94 GLY B CA 1
ATOM 2805 C C . GLY B 1 94 ? 180.036 161.910 118.645 1.00 107.02 94 GLY B C 1
ATOM 2806 O O . GLY B 1 94 ? 179.500 162.328 119.675 1.00 107.36 94 GLY B O 1
ATOM 2807 N N . ARG B 1 95 ? 179.509 162.115 117.435 1.00 106.87 95 ARG B N 1
ATOM 2808 C CA . ARG B 1 95 ? 178.268 162.870 117.284 1.00 106.95 95 ARG B CA 1
ATOM 2809 C C . ARG B 1 95 ? 177.100 162.163 117.962 1.00 103.44 95 ARG B C 1
ATOM 2810 O O . ARG B 1 95 ? 176.280 162.804 118.632 1.00 100.99 95 ARG B O 1
ATOM 2818 N N . GLU B 1 96 ? 177.006 160.842 117.798 1.00 103.06 96 GLU B N 1
ATOM 2819 C CA . GLU B 1 96 ? 175.928 160.094 118.437 1.00 99.97 96 GLU B CA 1
ATOM 2820 C C . GLU B 1 96 ? 176.045 160.148 119.954 1.00 94.64 96 GLU B C 1
ATOM 2821 O O . GLU B 1 96 ? 175.038 160.287 120.658 1.00 91.55 96 GLU B O 1
ATOM 2827 N N . THR B 1 97 ? 177.268 160.036 120.478 1.00 94.63 97 THR B N 1
ATOM 2828 C CA . THR B 1 97 ? 177.464 160.128 121.920 1.00 93.44 97 THR B CA 1
ATOM 2829 C C . THR B 1 97 ? 177.087 161.508 122.441 1.00 90.86 97 THR B C 1
ATOM 2830 O O . THR B 1 97 ? 176.478 161.631 123.510 1.00 89.51 97 THR B O 1
ATOM 2834 N N . ALA B 1 98 ? 177.445 162.561 121.703 1.00 92.74 98 ALA B N 1
ATOM 2835 C CA . ALA B 1 98 ? 177.068 163.910 122.110 1.00 86.79 98 ALA B CA 1
ATOM 2836 C C . ALA B 1 98 ? 175.555 164.084 122.108 1.00 83.58 98 ALA B C 1
ATOM 2837 O O . ALA B 1 98 ? 174.990 164.688 123.028 1.00 84.26 98 ALA B O 1
ATOM 2839 N N . LEU B 1 99 ? 174.880 163.562 121.080 1.00 83.84 99 LEU B N 1
ATOM 2840 C CA . LEU B 1 99 ? 173.424 163.651 121.035 1.00 80.06 99 LEU B CA 1
ATOM 2841 C C . LEU B 1 99 ? 172.790 162.894 122.196 1.00 78.70 99 LEU B C 1
ATOM 2842 O O . LEU B 1 99 ? 171.830 163.373 122.811 1.00 77.02 99 LEU B O 1
ATOM 2847 N N . PHE B 1 100 ? 173.315 161.707 122.512 1.00 78.91 100 PHE B N 1
ATOM 2848 C CA . PHE B 1 100 ? 172.777 160.938 123.629 1.00 76.76 100 PHE B CA 1
ATOM 2849 C C . PHE B 1 100 ? 172.996 161.656 124.954 1.00 76.19 100 PHE B C 1
ATOM 2850 O O . PHE B 1 100 ? 172.110 161.660 125.817 1.00 77.53 100 PHE B O 1
ATOM 2858 N N . LEU B 1 101 ? 174.172 162.263 125.140 1.00 77.10 101 LEU B N 1
ATOM 2859 C CA . LEU B 1 101 ? 174.426 163.021 126.360 1.00 73.57 101 LEU B CA 1
ATOM 2860 C C . LEU B 1 101 ? 173.487 164.214 126.470 1.00 69.50 101 LEU B C 1
ATOM 2861 O O . LEU B 1 101 ? 172.980 164.517 127.556 1.00 68.82 101 LEU B O 1
ATOM 2866 N N . LEU B 1 102 ? 173.250 164.908 125.355 1.00 70.83 102 LEU B N 1
ATOM 2867 C CA . LEU B 1 102 ? 172.319 166.032 125.372 1.00 68.68 102 LEU B CA 1
ATOM 2868 C C . LEU B 1 102 ? 170.909 165.571 125.714 1.00 67.14 102 LEU B C 1
ATOM 2869 O O . LEU B 1 102 ? 170.191 166.247 126.460 1.00 67.58 102 LEU B O 1
ATOM 2874 N N . GLN B 1 103 ? 170.491 164.425 125.171 1.00 68.07 103 GLN B N 1
ATOM 2875 C CA . GLN B 1 103 ? 169.168 163.897 125.488 1.00 66.69 103 GLN B CA 1
ATOM 2876 C C . GLN B 1 103 ? 169.057 163.522 126.961 1.00 64.47 103 GLN B C 1
ATOM 2877 O O . GLN B 1 103 ? 168.041 163.805 127.606 1.00 65.38 103 GLN B O 1
ATOM 2883 N N . VAL B 1 104 ? 170.090 162.880 127.509 1.00 63.65 104 VAL B N 1
ATOM 2884 C CA . VAL B 1 104 ? 170.050 162.460 128.907 1.00 60.00 104 VAL B CA 1
ATOM 2885 C C . VAL B 1 104 ? 170.045 163.669 129.835 1.00 58.52 104 VAL B C 1
ATOM 2886 O O . VAL B 1 104 ? 169.296 163.711 130.818 1.00 59.11 104 VAL B O 1
ATOM 2890 N N . ALA B 1 105 ? 170.869 164.675 129.536 1.00 61.26 105 ALA B N 1
ATOM 2891 C CA . ALA B 1 105 ? 170.954 165.857 130.385 1.00 59.03 105 ALA B CA 1
ATOM 2892 C C . ALA B 1 105 ? 169.709 166.729 130.315 1.00 58.49 105 ALA B C 1
ATOM 2893 O O . ALA B 1 105 ? 169.584 167.660 131.117 1.00 60.84 105 ALA B O 1
ATOM 2895 N N . SER B 1 106 ? 168.798 166.461 129.384 1.00 57.06 106 SER B N 1
ATOM 2896 C CA . SER B 1 106 ? 167.557 167.212 129.271 1.00 55.43 106 SER B CA 1
ATOM 2897 C C . SER B 1 106 ? 166.450 166.660 130.158 1.00 57.58 106 SER B C 1
ATOM 2898 O O . SER B 1 106 ? 165.340 167.200 130.146 1.00 60.67 106 SER B O 1
ATOM 2901 N N . ARG B 1 107 ? 166.722 165.607 130.920 1.00 58.37 107 ARG B N 1
ATOM 2902 C CA . ARG B 1 107 ? 165.728 164.982 131.784 1.00 55.09 107 ARG B CA 1
ATOM 2903 C C . ARG B 1 107 ? 166.098 165.019 133.256 1.00 56.83 107 ARG B C 1
ATOM 2904 O O . ARG B 1 107 ? 165.224 165.222 134.100 1.00 61.23 107 ARG B O 1
ATOM 2912 N N . TRP B 1 108 ? 167.370 164.829 133.589 1.00 55.92 108 TRP B N 1
ATOM 2913 C CA . TRP B 1 108 ? 167.824 164.817 134.968 1.00 52.23 108 TRP B CA 1
ATOM 2914 C C . TRP B 1 108 ? 168.982 165.788 135.140 1.00 57.06 108 TRP B C 1
ATOM 2915 O O . TRP B 1 108 ? 169.731 166.040 134.192 1.00 63.17 108 TRP B O 1
ATOM 2926 N N . PRO B 1 109 ? 169.149 166.351 136.336 1.00 56.04 109 PRO B N 1
ATOM 2927 C CA . PRO B 1 109 ? 170.267 167.277 136.562 1.00 60.71 109 PRO B CA 1
ATOM 2928 C C . PRO B 1 109 ? 171.600 166.544 136.532 1.00 68.25 109 PRO B C 1
ATOM 2929 O O . PRO B 1 109 ? 171.800 165.560 137.247 1.00 69.80 109 PRO B O 1
ATOM 2933 N N . ILE B 1 110 ? 172.513 167.035 135.698 1.00 69.33 110 ILE B N 1
ATOM 2934 C CA . ILE B 1 110 ? 173.846 166.465 135.549 1.00 67.19 110 ILE B CA 1
ATOM 2935 C C . ILE B 1 110 ? 174.867 167.565 135.799 1.00 74.46 110 ILE B C 1
ATOM 2936 O O . ILE B 1 110 ? 174.781 168.645 135.203 1.00 77.25 110 ILE B O 1
ATOM 2941 N N . GLU B 1 111 ? 175.829 167.290 136.681 1.00 77.49 111 GLU B N 1
ATOM 2942 C CA . GLU B 1 111 ? 176.898 168.232 136.982 1.00 81.14 111 GLU B CA 1
ATOM 2943 C C . GLU B 1 111 ? 178.278 167.594 136.884 1.00 81.35 111 GLU B C 1
ATOM 2944 O O . GLU B 1 111 ? 179.268 168.227 137.269 1.00 84.40 111 GLU B O 1
ATOM 2950 N N . HIS B 1 112 ? 178.372 166.367 136.382 1.00 81.69 112 HIS B N 1
ATOM 2951 C CA . HIS B 1 112 ? 179.638 165.652 136.320 1.00 79.36 112 HIS B CA 1
ATOM 2952 C C . HIS B 1 112 ? 179.524 164.554 135.273 1.00 77.48 112 HIS B C 1
ATOM 2953 O O . HIS B 1 112 ? 178.435 164.244 134.786 1.00 78.89 112 HIS B O 1
ATOM 2960 N N . LEU B 1 113 ? 180.669 163.973 134.929 1.00 75.72 113 LEU B N 1
ATOM 2961 C CA . LEU B 1 113 ? 180.708 162.866 133.985 1.00 75.71 113 LEU B CA 1
ATOM 2962 C C . LEU B 1 113 ? 181.997 162.090 134.202 1.00 79.35 113 LEU B C 1
ATOM 2963 O O . LEU B 1 113 ? 182.986 162.625 134.710 1.00 84.71 113 LEU B O 1
ATOM 2968 N N . HIS B 1 114 ? 181.973 160.816 133.813 1.00 76.71 114 HIS B N 1
ATOM 2969 C CA . HIS B 1 114 ? 183.131 159.940 133.988 1.00 79.62 114 HIS B CA 1
ATOM 2970 C C . HIS B 1 114 ? 183.144 158.952 132.826 1.00 86.10 114 HIS B C 1
ATOM 2971 O O . HIS B 1 114 ? 182.431 157.945 132.858 1.00 90.68 114 HIS B O 1
ATOM 2978 N N . THR B 1 115 ? 183.954 159.241 131.813 1.00 92.38 115 THR B N 1
ATOM 2979 C CA . THR B 1 115 ? 184.105 158.379 130.652 1.00 98.99 115 THR B CA 1
ATOM 2980 C C . THR B 1 115 ? 185.561 157.951 130.516 1.00 107.72 115 THR B C 1
ATOM 2981 O O . THR B 1 115 ? 186.441 158.406 131.251 1.00 110.28 115 THR B O 1
ATOM 2985 N N . ASP B 1 116 ? 185.809 157.062 129.558 1.00 108.91 116 ASP B N 1
ATOM 2986 C CA . ASP B 1 116 ? 187.150 156.564 129.297 1.00 114.61 116 ASP B CA 1
ATOM 2987 C C . ASP B 1 116 ? 187.823 157.437 128.237 1.00 116.93 116 ASP B C 1
ATOM 2988 O O . ASP B 1 116 ? 187.340 158.517 127.889 1.00 116.99 116 ASP B O 1
ATOM 2993 N N . ASN B 1 117 ? 188.958 156.972 127.712 1.00 121.49 117 ASN B N 1
ATOM 2994 C CA . ASN B 1 117 ? 189.726 157.705 126.714 1.00 120.69 117 ASN B CA 1
ATOM 2995 C C . ASN B 1 117 ? 189.430 157.235 125.294 1.00 119.64 117 ASN B C 1
ATOM 2996 O O . ASN B 1 117 ? 190.318 157.258 124.435 1.00 118.25 117 ASN B O 1
ATOM 3001 N N . GLY B 1 118 ? 188.198 156.809 125.030 1.00 119.03 118 GLY B N 1
ATOM 3002 C CA . GLY B 1 118 ? 187.817 156.344 123.719 1.00 117.40 118 GLY B CA 1
ATOM 3003 C C . GLY B 1 118 ? 187.822 157.458 122.693 1.00 117.86 118 GLY B C 1
ATOM 3004 O O . GLY B 1 118 ? 187.760 158.644 123.030 1.00 117.26 118 GLY B O 1
ATOM 3005 N N . PRO B 1 119 ? 187.912 157.093 121.411 1.00 116.91 119 PRO B N 1
ATOM 3006 C CA . PRO B 1 119 ? 187.937 158.122 120.358 1.00 115.00 119 PRO B CA 1
ATOM 3007 C C . PRO B 1 119 ? 186.691 158.989 120.321 1.00 117.60 119 PRO B C 1
ATOM 3008 O O . PRO B 1 119 ? 186.789 160.182 120.006 1.00 118.19 119 PRO B O 1
ATOM 3012 N N . ASN B 1 120 ? 185.520 158.431 120.632 1.00 117.99 120 ASN B N 1
ATOM 3013 C CA . ASN B 1 120 ? 184.280 159.195 120.582 1.00 112.87 120 ASN B CA 1
ATOM 3014 C C . ASN B 1 120 ? 184.058 160.060 121.816 1.00 111.32 120 ASN B C 1
ATOM 3015 O O . ASN B 1 120 ? 183.197 160.945 121.781 1.00 110.28 120 ASN B O 1
ATOM 3020 N N . PHE B 1 121 ? 184.804 159.832 122.894 1.00 112.15 121 PHE B N 1
ATOM 3021 C CA . PHE B 1 121 ? 184.644 160.595 124.124 1.00 111.82 121 PHE B CA 1
ATOM 3022 C C . PHE B 1 121 ? 185.521 161.839 124.172 1.00 114.11 121 PHE B C 1
ATOM 3023 O O . PHE B 1 121 ? 185.439 162.599 125.142 1.00 112.45 121 PHE B O 1
ATOM 3031 N N . VAL B 1 122 ? 186.356 162.064 123.158 1.00 117.21 122 VAL B N 1
ATOM 3032 C CA . VAL B 1 122 ? 187.218 163.234 123.090 1.00 118.29 122 VAL B CA 1
ATOM 3033 C C . VAL B 1 122 ? 186.959 164.062 121.838 1.00 118.91 122 VAL B C 1
ATOM 3034 O O . VAL B 1 122 ? 187.739 164.960 121.521 1.00 119.58 122 VAL B O 1
ATOM 3038 N N . SER B 1 123 ? 185.877 163.777 121.119 1.00 116.96 123 SER B N 1
ATOM 3039 C CA . SER B 1 123 ? 185.561 164.514 119.907 1.00 117.06 123 SER B CA 1
ATOM 3040 C C . SER B 1 123 ? 185.140 165.943 120.241 1.00 115.21 123 SER B C 1
ATOM 3041 O O . SER B 1 123 ? 184.775 166.265 121.375 1.00 113.19 123 SER B O 1
ATOM 3044 N N . ALA B 1 124 ? 185.208 166.811 119.228 1.00 114.79 124 ALA B N 1
ATOM 3045 C CA . ALA B 1 124 ? 184.813 168.203 119.416 1.00 112.63 124 ALA B CA 1
ATOM 3046 C C . ALA B 1 124 ? 183.338 168.326 119.775 1.00 111.39 124 ALA B C 1
ATOM 3047 O O . ALA B 1 124 ? 182.946 169.271 120.470 1.00 107.59 124 ALA B O 1
ATOM 3049 N N . GLU B 1 125 ? 182.508 167.390 119.309 1.00 114.08 125 GLU B N 1
ATOM 3050 C CA . GLU B 1 125 ? 181.093 167.413 119.665 1.00 110.28 125 GLU B CA 1
ATOM 3051 C C . GLU B 1 125 ? 180.902 167.235 121.165 1.00 104.87 125 GLU B C 1
ATOM 3052 O O . GLU B 1 125 ? 180.064 167.908 121.776 1.00 101.22 125 GLU B O 1
ATOM 3058 N N . MET B 1 126 ? 181.673 166.332 121.775 1.00 107.12 126 MET B N 1
ATOM 3059 C CA . MET B 1 126 ? 181.590 166.133 123.218 1.00 105.65 126 MET B CA 1
ATOM 3060 C C . MET B 1 126 ? 181.956 167.405 123.970 1.00 103.44 126 MET B C 1
ATOM 3061 O O . MET B 1 126 ? 181.269 167.792 124.924 1.00 100.82 126 MET B O 1
ATOM 3066 N N . GLN B 1 127 ? 183.034 168.074 123.551 1.00 103.47 127 GLN B N 1
ATOM 3067 C CA . GLN B 1 127 ? 183.448 169.305 124.216 1.00 101.55 127 GLN B CA 1
ATOM 3068 C C . GLN B 1 127 ? 182.406 170.403 124.049 1.00 99.81 127 GLN B C 1
ATOM 3069 O O . GLN B 1 127 ? 182.105 171.133 125.001 1.00 101.33 127 GLN B O 1
ATOM 3075 N N . ALA B 1 128 ? 181.847 170.540 122.843 1.00 98.65 128 ALA B N 1
ATOM 3076 C CA . ALA B 1 128 ? 180.827 171.558 122.616 1.00 95.64 128 ALA B CA 1
ATOM 3077 C C . ALA B 1 128 ? 179.587 171.295 123.461 1.00 96.80 128 ALA B C 1
ATOM 3078 O O . ALA B 1 128 ? 179.022 172.223 124.055 1.00 93.69 128 ALA B O 1
ATOM 3080 N N . THR B 1 129 ? 179.150 170.035 123.531 1.00 96.80 129 THR B N 1
ATOM 3081 C CA . THR B 1 129 ? 177.983 169.699 124.340 1.00 88.21 129 THR B CA 1
ATOM 3082 C C . THR B 1 129 ? 178.248 169.947 125.819 1.00 87.22 129 THR B C 1
ATOM 3083 O O . THR B 1 129 ? 177.387 170.478 126.531 1.00 88.87 129 THR B O 1
ATOM 3087 N N . ALA B 1 130 ? 179.440 169.583 126.300 1.00 88.60 130 ALA B N 1
ATOM 3088 C CA . ALA B 1 130 ? 179.772 169.817 127.701 1.00 87.98 130 ALA B CA 1
ATOM 3089 C C . ALA B 1 130 ? 179.816 171.306 128.018 1.00 88.75 130 ALA B C 1
ATOM 3090 O O . ALA B 1 130 ? 179.369 171.733 129.089 1.00 91.24 130 ALA B O 1
ATOM 3092 N N . TRP B 1 131 ? 180.359 172.112 127.104 1.00 88.51 131 TRP B N 1
ATOM 3093 C CA . TRP B 1 131 ? 180.398 173.554 127.322 1.00 89.16 131 TRP B CA 1
ATOM 3094 C C . TRP B 1 131 ? 178.999 174.154 127.311 1.00 90.18 131 TRP B C 1
ATOM 3095 O O . TRP B 1 131 ? 178.703 175.068 128.090 1.00 92.32 131 TRP B O 1
ATOM 3106 N N . TRP B 1 132 ? 178.126 173.660 126.430 1.00 87.51 132 TRP B N 1
ATOM 3107 C CA . TRP B 1 132 ? 176.778 174.211 126.334 1.00 82.70 132 TRP B CA 1
ATOM 3108 C C . TRP B 1 132 ? 175.975 173.954 127.604 1.00 80.83 132 TRP B C 1
ATOM 3109 O O . TRP B 1 132 ? 175.179 174.803 128.022 1.00 83.04 132 TRP B O 1
ATOM 3120 N N . LEU B 1 133 ? 176.163 172.794 128.227 1.00 80.78 133 LEU B N 1
ATOM 3121 C CA . LEU B 1 133 ? 175.391 172.402 129.399 1.00 78.38 133 LEU B CA 1
ATOM 3122 C C . LEU B 1 133 ? 176.096 172.689 130.720 1.00 82.15 133 LEU B C 1
ATOM 3123 O O . LEU B 1 133 ? 175.558 172.332 131.773 1.00 86.91 133 LEU B O 1
ATOM 3128 N N . LYS B 1 134 ? 177.274 173.318 130.694 1.00 81.14 134 LYS B N 1
ATOM 3129 C CA . LYS B 1 134 ? 178.057 173.582 131.906 1.00 79.15 134 LYS B CA 1
ATOM 3130 C C . LYS B 1 134 ? 178.337 172.301 132.689 1.00 81.10 134 LYS B C 1
ATOM 3131 O O . LYS B 1 134 ? 178.230 172.268 133.917 1.00 87.27 134 LYS B O 1
ATOM 3137 N N . ILE B 1 135 ? 178.703 171.238 131.981 1.00 79.12 135 ILE B N 1
ATOM 3138 C CA . ILE B 1 135 ? 178.983 169.945 132.593 1.00 80.74 135 ILE B CA 1
ATOM 3139 C C . ILE B 1 135 ? 180.488 169.734 132.632 1.00 87.81 135 ILE B C 1
ATOM 3140 O O . ILE B 1 135 ? 181.156 169.771 131.591 1.00 92.75 135 ILE B O 1
ATOM 3145 N N . GLU B 1 136 ? 181.023 169.511 133.829 1.00 85.05 136 GLU B N 1
ATOM 3146 C CA . GLU B 1 136 ? 182.433 169.175 133.965 1.00 87.64 136 GLU B CA 1
ATOM 3147 C C . GLU B 1 136 ? 182.668 167.748 133.486 1.00 88.45 136 GLU B C 1
ATOM 3148 O O . GLU B 1 136 ? 181.956 166.823 133.886 1.00 90.28 136 GLU B O 1
ATOM 3154 N N . HIS B 1 137 ? 183.669 167.569 132.629 1.00 86.23 137 HIS B N 1
ATOM 3155 C CA . HIS B 1 137 ? 183.958 166.283 132.011 1.00 86.02 137 HIS B CA 1
ATOM 3156 C C . HIS B 1 137 ? 185.353 165.828 132.413 1.00 89.68 137 HIS B C 1
ATOM 3157 O O . HIS B 1 137 ? 186.320 166.583 132.272 1.00 95.22 137 HIS B O 1
ATOM 3164 N N . THR B 1 138 ? 185.451 164.598 132.911 1.00 89.61 138 THR B N 1
ATOM 3165 C CA . THR B 1 138 ? 186.723 163.984 133.258 1.00 95.11 138 THR B CA 1
ATOM 3166 C C . THR B 1 138 ? 186.879 162.673 132.502 1.00 97.74 138 THR B C 1
ATOM 3167 O O . THR B 1 138 ? 185.895 161.990 132.201 1.00 99.08 138 THR B O 1
ATOM 3171 N N . THR B 1 139 ? 188.126 162.328 132.193 1.00 101.21 139 THR B N 1
ATOM 3172 C CA . THR B 1 139 ? 188.444 161.111 131.462 1.00 106.42 139 THR B CA 1
ATOM 3173 C C . THR B 1 139 ? 189.582 160.379 132.157 1.00 113.62 139 THR B C 1
ATOM 3174 O O . THR B 1 139 ? 190.392 160.984 132.864 1.00 117.36 139 THR B O 1
ATOM 3178 N N . GLY B 1 140 ? 189.633 159.063 131.949 1.00 115.71 140 GLY B N 1
ATOM 3179 C CA . GLY B 1 140 ? 190.645 158.220 132.551 1.00 121.71 140 GLY B CA 1
ATOM 3180 C C . GLY B 1 140 ? 190.027 157.156 133.442 1.00 127.18 140 GLY B C 1
ATOM 3181 O O . GLY B 1 140 ? 188.927 156.657 133.172 1.00 127.83 140 GLY B O 1
ATOM 3182 N N . VAL B 1 141 ? 190.747 156.815 134.505 1.00 129.72 141 VAL B N 1
ATOM 3183 C CA . VAL B 1 141 ? 190.285 155.805 135.448 1.00 132.46 141 VAL B CA 1
ATOM 3184 C C . VAL B 1 141 ? 189.792 156.465 136.729 1.00 132.33 141 VAL B C 1
ATOM 3185 O O . VAL B 1 141 ? 190.575 156.742 137.637 1.00 134.18 141 VAL B O 1
ATOM 3189 N N . GLN B 1 148 ? 183.440 152.568 135.932 1.00 126.16 148 GLN B N 1
ATOM 3190 C CA . GLN B 1 148 ? 184.318 151.601 136.580 1.00 130.20 148 GLN B CA 1
ATOM 3191 C C . GLN B 1 148 ? 183.577 150.303 136.885 1.00 131.02 148 GLN B C 1
ATOM 3192 O O . GLN B 1 148 ? 182.967 149.704 135.999 1.00 131.17 148 GLN B O 1
ATOM 3198 N N . GLY B 1 149 ? 183.642 149.869 138.145 1.00 132.28 149 GLY B N 1
ATOM 3199 C CA . GLY B 1 149 ? 182.973 148.637 138.528 1.00 128.94 149 GLY B CA 1
ATOM 3200 C C . GLY B 1 149 ? 181.462 148.736 138.453 1.00 126.85 149 GLY B C 1
ATOM 3201 O O . GLY B 1 149 ? 180.787 147.775 138.072 1.00 122.53 149 GLY B O 1
ATOM 3202 N N . SER B 1 150 ? 180.909 149.895 138.820 1.00 128.86 150 SER B N 1
ATOM 3203 C CA . SER B 1 150 ? 179.458 150.061 138.822 1.00 126.70 150 SER B CA 1
ATOM 3204 C C . SER B 1 150 ? 178.884 149.935 137.417 1.00 117.47 150 SER B C 1
ATOM 3205 O O . SER B 1 150 ? 177.892 149.229 137.200 1.00 114.81 150 SER B O 1
ATOM 3208 N N . VAL B 1 151 ? 179.493 150.620 136.448 1.00 112.16 151 VAL B N 1
ATOM 3209 C CA . VAL B 1 151 ? 178.966 150.588 135.089 1.00 109.03 151 VAL B CA 1
ATOM 3210 C C . VAL B 1 151 ? 179.125 149.197 134.485 1.00 114.16 151 VAL B C 1
ATOM 3211 O O . VAL B 1 151 ? 178.259 148.732 133.736 1.00 112.55 151 VAL B O 1
ATOM 3215 N N . GLU B 1 152 ? 180.215 148.500 134.817 1.00 117.64 152 GLU B N 1
ATOM 3216 C CA . GLU B 1 152 ? 180.391 147.137 134.324 1.00 116.29 152 GLU B CA 1
ATOM 3217 C C . GLU B 1 152 ? 179.354 146.195 134.922 1.00 117.56 152 GLU B C 1
ATOM 3218 O O . GLU B 1 152 ? 178.804 145.340 134.218 1.00 118.40 152 GLU B O 1
ATOM 3224 N N . ASN B 1 153 ? 179.073 146.338 136.220 1.00 118.12 153 ASN B N 1
ATOM 3225 C CA . ASN B 1 153 ? 178.044 145.515 136.846 1.00 117.56 153 ASN B CA 1
ATOM 3226 C C . ASN B 1 153 ? 176.676 145.788 136.236 1.00 113.83 153 ASN B C 1
ATOM 3227 O O . ASN B 1 153 ? 175.905 144.855 135.977 1.00 110.18 153 ASN B O 1
ATOM 3232 N N . LYS B 1 154 ? 176.357 147.062 135.997 1.00 110.40 154 LYS B N 1
ATOM 3233 C CA . LYS B 1 154 ? 175.076 147.396 135.384 1.00 100.93 154 LYS B CA 1
ATOM 3234 C C . LYS B 1 154 ? 174.988 146.850 133.965 1.00 102.15 154 LYS B C 1
ATOM 3235 O O . LYS B 1 154 ? 173.930 146.373 133.542 1.00 98.33 154 LYS B O 1
ATOM 3241 N N . ASN B 1 155 ? 176.091 146.907 133.214 1.00 107.69 155 ASN B N 1
ATOM 3242 C CA . ASN B 1 155 ? 176.106 146.334 131.872 1.00 107.20 155 ASN B CA 1
ATOM 3243 C C . ASN B 1 155 ? 175.883 144.828 131.913 1.00 104.84 155 ASN B C 1
ATOM 3244 O O . ASN B 1 155 ? 175.144 144.279 131.087 1.00 101.66 155 ASN B O 1
ATOM 3249 N N . LYS B 1 156 ? 176.519 144.142 132.865 1.00 107.06 156 LYS B N 1
ATOM 3250 C CA . LYS B 1 156 ? 176.325 142.700 132.992 1.00 108.66 156 LYS B CA 1
ATOM 3251 C C . LYS B 1 156 ? 174.879 142.364 133.338 1.00 107.12 156 LYS B C 1
ATOM 3252 O O . LYS B 1 156 ? 174.294 141.434 132.768 1.00 105.23 156 LYS B O 1
ATOM 3258 N N . GLN B 1 157 ? 174.283 143.115 134.269 1.00 105.37 157 GLN B N 1
ATOM 3259 C CA . GLN B 1 157 ? 172.888 142.874 134.627 1.00 100.39 157 GLN B CA 1
ATOM 3260 C C . GLN B 1 157 ? 171.960 143.149 133.450 1.00 95.34 157 GLN B C 1
ATOM 3261 O O . GLN B 1 157 ? 170.993 142.410 133.225 1.00 92.14 157 GLN B O 1
ATOM 3267 N N . LEU B 1 158 ? 172.238 144.210 132.689 1.00 96.52 158 LEU B N 1
ATOM 3268 C CA . LEU B 1 158 ? 171.430 144.516 131.514 1.00 93.23 158 LEU B CA 1
ATOM 3269 C C . LEU B 1 158 ? 171.531 143.407 130.476 1.00 97.25 158 LEU B C 1
ATOM 3270 O O . LEU B 1 158 ? 170.524 143.020 129.874 1.00 96.38 158 LEU B O 1
ATOM 3275 N N . LYS B 1 159 ? 172.739 142.885 130.251 1.00 98.74 159 LYS B N 1
ATOM 3276 C CA . LYS B 1 159 ? 172.903 141.782 129.310 1.00 96.89 159 LYS B CA 1
ATOM 3277 C C . LYS B 1 159 ? 172.154 140.542 129.781 1.00 97.46 159 LYS B C 1
ATOM 3278 O O . LYS B 1 159 ? 171.519 139.847 128.978 1.00 99.13 159 LYS B O 1
ATOM 3284 N N . LYS B 1 160 ? 172.216 140.250 131.082 1.00 95.21 160 LYS B N 1
ATOM 3285 C CA . LYS B 1 160 ? 171.494 139.097 131.613 1.00 93.94 160 LYS B CA 1
ATOM 3286 C C . LYS B 1 160 ? 169.989 139.251 131.425 1.00 95.60 160 LYS B C 1
ATOM 3287 O O . LYS B 1 160 ? 169.307 138.306 131.012 1.00 97.09 160 LYS B O 1
ATOM 3293 N N . THR B 1 161 ? 169.454 140.440 131.713 1.00 95.41 161 THR B N 1
ATOM 3294 C CA . THR B 1 161 ? 168.022 140.663 131.533 1.00 91.09 161 THR B CA 1
ATOM 3295 C C . THR B 1 161 ? 167.629 140.587 130.061 1.00 91.53 161 THR B C 1
ATOM 3296 O O . THR B 1 161 ? 166.569 140.044 129.723 1.00 93.83 161 THR B O 1
ATOM 3300 N N . ILE B 1 162 ? 168.470 141.123 129.173 1.00 90.76 162 ILE B N 1
ATOM 3301 C CA . ILE B 1 162 ? 168.196 141.042 127.742 1.00 90.97 162 ILE B CA 1
ATOM 3302 C C . ILE B 1 162 ? 168.144 139.589 127.297 1.00 97.62 162 ILE B C 1
ATOM 3303 O O . ILE B 1 162 ? 167.260 139.191 126.529 1.00 98.95 162 ILE B O 1
ATOM 3308 N N . GLN B 1 163 ? 169.084 138.772 127.778 1.00 100.41 163 GLN B N 1
ATOM 3309 C CA . GLN B 1 163 ? 169.055 137.347 127.462 1.00 100.54 163 GLN B CA 1
ATOM 3310 C C . GLN B 1 163 ? 167.793 136.690 128.009 1.00 101.05 163 GLN B C 1
ATOM 3311 O O . GLN B 1 163 ? 167.206 135.817 127.359 1.00 99.20 163 GLN B O 1
ATOM 3317 N N . GLN B 1 164 ? 167.364 137.096 129.207 1.00 102.47 164 GLN B N 1
ATOM 3318 C CA . GLN B 1 164 ? 166.159 136.523 129.799 1.00 98.80 164 GLN B CA 1
ATOM 3319 C C . GLN B 1 164 ? 164.920 136.828 128.964 1.00 99.73 164 GLN B C 1
ATOM 3320 O O . GLN B 1 164 ? 164.072 135.953 128.757 1.00 99.68 164 GLN B O 1
ATOM 3326 N N . ILE B 1 165 ? 164.794 138.066 128.477 1.00 102.83 165 ILE B N 1
ATOM 3327 C CA . ILE B 1 165 ? 163.575 138.495 127.790 1.00 101.41 165 ILE B CA 1
ATOM 3328 C C . ILE B 1 165 ? 163.695 138.418 126.268 1.00 105.46 165 ILE B C 1
ATOM 3329 O O . ILE B 1 165 ? 162.738 138.779 125.562 1.00 108.70 165 ILE B O 1
ATOM 3334 N N . ARG B 1 166 ? 164.823 137.938 125.738 1.00 106.00 166 ARG B N 1
ATOM 3335 C CA . ARG B 1 166 ? 165.034 137.963 124.293 1.00 107.16 166 ARG B CA 1
ATOM 3336 C C . ARG B 1 166 ? 164.056 137.061 123.551 1.00 111.70 166 ARG B C 1
ATOM 3337 O O . ARG B 1 166 ? 163.706 137.343 122.399 1.00 109.75 166 ARG B O 1
ATOM 3345 N N . ASP B 1 167 ? 163.607 135.975 124.185 1.00 113.21 167 ASP B N 1
ATOM 3346 C CA . ASP B 1 167 ? 162.791 134.988 123.484 1.00 117.90 167 ASP B CA 1
ATOM 3347 C C . ASP B 1 167 ? 161.446 135.567 123.056 1.00 121.42 167 ASP B C 1
ATOM 3348 O O . ASP B 1 167 ? 160.990 135.322 121.934 1.00 122.95 167 ASP B O 1
ATOM 3353 N N . GLU B 1 168 ? 160.797 136.337 123.933 1.00 122.39 168 GLU B N 1
ATOM 3354 C CA . GLU B 1 168 ? 159.428 136.771 123.663 1.00 123.75 168 GLU B CA 1
ATOM 3355 C C . GLU B 1 168 ? 159.371 137.806 122.545 1.00 122.65 168 GLU B C 1
ATOM 3356 O O . GLU B 1 168 ? 158.522 137.714 121.651 1.00 124.00 168 GLU B O 1
ATOM 3362 N N . VAL B 1 169 ? 160.258 138.798 122.577 1.00 120.04 169 VAL B N 1
ATOM 3363 C CA . VAL B 1 169 ? 160.218 139.896 121.617 1.00 115.48 169 VAL B CA 1
ATOM 3364 C C . VAL B 1 169 ? 160.873 139.473 120.310 1.00 115.66 169 VAL B C 1
ATOM 3365 O O . VAL B 1 169 ? 161.540 138.434 120.243 1.00 114.80 169 VAL B O 1
ATOM 3369 N N . GLN B 1 170 ? 160.684 140.275 119.262 1.00 115.61 170 GLN B N 1
ATOM 3370 C CA . GLN B 1 170 ? 161.257 140.008 117.949 1.00 118.36 170 GLN B CA 1
ATOM 3371 C C . GLN B 1 170 ? 162.474 140.876 117.652 1.00 117.72 170 GLN B C 1
ATOM 3372 O O . GLN B 1 170 ? 163.513 140.361 117.229 1.00 117.54 170 GLN B O 1
ATOM 3378 N N . TYR B 1 171 ? 162.367 142.185 117.863 1.00 117.97 171 TYR B N 1
ATOM 3379 C CA . TYR B 1 171 ? 163.467 143.098 117.602 1.00 116.03 171 TYR B CA 1
ATOM 3380 C C . TYR B 1 171 ? 164.372 143.203 118.828 1.00 109.72 171 TYR B C 1
ATOM 3381 O O . TYR B 1 171 ? 164.121 142.600 119.875 1.00 106.36 171 TYR B O 1
ATOM 3390 N N . LEU B 1 172 ? 165.444 143.983 118.698 1.00 106.90 172 LEU B N 1
ATOM 3391 C CA . LEU B 1 172 ? 166.401 144.167 119.783 1.00 105.50 172 LEU B CA 1
ATOM 3392 C C . LEU B 1 172 ? 166.150 145.424 120.600 1.00 101.20 172 LEU B C 1
ATOM 3393 O O . LEU B 1 172 ? 166.405 145.421 121.809 1.00 99.73 172 LEU B O 1
ATOM 3398 N N . SER B 1 173 ? 165.659 146.497 119.975 1.00 99.31 173 SER B N 1
ATOM 3399 C CA . SER B 1 173 ? 165.380 147.722 120.718 1.00 96.82 173 SER B CA 1
ATOM 3400 C C . SER B 1 173 ? 164.297 147.496 121.765 1.00 93.99 173 SER B C 1
ATOM 3401 O O . SER B 1 173 ? 164.391 148.006 122.889 1.00 89.55 173 SER B O 1
ATOM 3404 N N . THR B 1 174 ? 163.258 146.735 121.413 1.00 93.85 174 THR B N 1
ATOM 3405 C CA . THR B 1 174 ? 162.206 146.428 122.375 1.00 90.19 174 THR B CA 1
ATOM 3406 C C . THR B 1 174 ? 162.753 145.632 123.552 1.00 89.20 174 THR B C 1
ATOM 3407 O O . THR B 1 174 ? 162.372 145.872 124.703 1.00 88.36 174 THR B O 1
ATOM 3411 N N . ALA B 1 175 ? 163.650 144.679 123.283 1.00 90.42 175 ALA B N 1
ATOM 3412 C CA . ALA B 1 175 ? 164.253 143.906 124.364 1.00 86.74 175 ALA B CA 1
ATOM 3413 C C . ALA B 1 175 ? 165.061 144.797 125.298 1.00 83.31 175 ALA B C 1
ATOM 3414 O O . ALA B 1 175 ? 164.982 144.655 126.524 1.00 82.65 175 ALA B O 1
ATOM 3416 N N . VAL B 1 176 ? 165.840 145.724 124.738 1.00 83.57 176 VAL B N 1
ATOM 3417 C CA . VAL B 1 176 ? 166.640 146.624 125.564 1.00 79.02 176 VAL B CA 1
ATOM 3418 C C . VAL B 1 176 ? 165.738 147.521 126.402 1.00 78.83 176 VAL B C 1
ATOM 3419 O O . VAL B 1 176 ? 165.993 147.744 127.593 1.00 78.63 176 VAL B O 1
ATOM 3423 N N . ALA B 1 177 ? 164.674 148.052 125.796 1.00 82.08 177 ALA B N 1
ATOM 3424 C CA . ALA B 1 177 ? 163.753 148.907 126.538 1.00 78.60 177 ALA B CA 1
ATOM 3425 C C . ALA B 1 177 ? 163.072 148.141 127.667 1.00 73.38 177 ALA B C 1
ATOM 3426 O O . ALA B 1 177 ? 162.939 148.655 128.784 1.00 69.42 177 ALA B O 1
ATOM 3428 N N . GLN B 1 178 ? 162.638 146.908 127.396 1.00 74.36 178 GLN B N 1
ATOM 3429 C CA . GLN B 1 178 ? 162.000 146.105 128.433 1.00 71.92 178 GLN B CA 1
ATOM 3430 C C . GLN B 1 178 ? 162.976 145.768 129.552 1.00 68.84 178 GLN B C 1
ATOM 3431 O O . GLN B 1 178 ? 162.604 145.785 130.731 1.00 68.37 178 GLN B O 1
ATOM 3437 N N . ALA B 1 179 ? 164.227 145.456 129.206 1.00 67.63 179 ALA B N 1
ATOM 3438 C CA . ALA B 1 179 ? 165.226 145.176 130.232 1.00 67.17 179 ALA B CA 1
ATOM 3439 C C . ALA B 1 179 ? 165.487 146.402 131.095 1.00 66.41 179 ALA B C 1
ATOM 3440 O O . ALA B 1 179 ? 165.616 146.292 132.321 1.00 67.75 179 ALA B O 1
ATOM 3442 N N . THR B 1 180 ? 165.572 147.580 130.473 1.00 66.11 180 THR B N 1
ATOM 3443 C CA . THR B 1 180 ? 165.763 148.807 131.240 1.00 61.24 180 THR B CA 1
ATOM 3444 C C . THR B 1 180 ? 164.578 149.070 132.159 1.00 62.28 180 THR B C 1
ATOM 3445 O O . THR B 1 180 ? 164.755 149.474 133.314 1.00 62.05 180 THR B O 1
ATOM 3449 N N . PHE B 1 181 ? 163.359 148.843 131.663 1.00 64.12 181 PHE B N 1
ATOM 3450 C CA . PHE B 1 181 ? 162.175 149.026 132.497 1.00 58.12 181 PHE B CA 1
ATOM 3451 C C . PHE B 1 181 ? 162.178 148.066 133.679 1.00 56.11 181 PHE B C 1
ATOM 3452 O O . PHE B 1 181 ? 161.838 148.452 134.803 1.00 56.51 181 PHE B O 1
ATOM 3460 N N . ILE B 1 182 ? 162.553 146.807 133.443 1.00 58.16 182 ILE B N 1
ATOM 3461 C CA . ILE B 1 182 ? 162.588 145.822 134.521 1.00 58.10 182 ILE B CA 1
ATOM 3462 C C . ILE B 1 182 ? 163.635 146.201 135.559 1.00 58.20 182 ILE B C 1
ATOM 3463 O O . ILE B 1 182 ? 163.388 146.124 136.768 1.00 59.88 182 ILE B O 1
ATOM 3468 N N . LEU B 1 183 ? 164.819 146.619 135.107 1.00 57.34 183 LEU B N 1
ATOM 3469 C CA . LEU B 1 183 ? 165.889 146.954 136.041 1.00 57.54 183 LEU B CA 1
ATOM 3470 C C . LEU B 1 183 ? 165.571 148.217 136.833 1.00 57.41 183 LEU B C 1
ATOM 3471 O O . LEU B 1 183 ? 165.908 148.313 138.018 1.00 59.57 183 LEU B O 1
ATOM 3476 N N . ASN B 1 184 ? 164.930 149.199 136.196 1.00 55.77 184 ASN B N 1
ATOM 3477 C CA . ASN B 1 184 ? 164.708 150.482 136.853 1.00 52.22 184 ASN B CA 1
ATOM 3478 C C . ASN B 1 184 ? 163.640 150.390 137.936 1.00 56.06 184 ASN B C 1
ATOM 3479 O O . ASN B 1 184 ? 163.819 150.922 139.037 1.00 56.96 184 ASN B O 1
ATOM 3484 N N . PHE B 1 185 ? 162.524 149.722 137.648 1.00 56.35 185 PHE B N 1
ATOM 3485 C CA . PHE B 1 185 ? 161.358 149.745 138.524 1.00 54.46 185 PHE B CA 1
ATOM 3486 C C . PHE B 1 185 ? 161.094 148.418 139.217 1.00 55.69 185 PHE B C 1
ATOM 3487 O O . PHE B 1 185 ? 160.960 148.381 140.444 1.00 55.77 185 PHE B O 1
ATOM 3495 N N . LYS B 1 186 ? 161.008 147.324 138.468 1.00 58.57 186 LYS B N 1
ATOM 3496 C CA . LYS B 1 186 ? 160.633 146.030 139.037 1.00 58.36 186 LYS B CA 1
ATOM 3497 C C . LYS B 1 186 ? 161.847 145.256 139.543 1.00 59.83 186 LYS B C 1
ATOM 3498 O O . LYS B 1 186 ? 162.041 144.087 139.214 1.00 65.27 186 LYS B O 1
ATOM 3504 N N . ARG B 1 187 ? 162.677 145.908 140.360 1.00 59.51 187 ARG B N 1
ATOM 3505 C CA . ARG B 1 187 ? 163.824 145.234 140.969 1.00 62.65 187 ARG B CA 1
ATOM 3506 C C . ARG B 1 187 ? 164.217 146.026 142.216 1.00 66.11 187 ARG B C 1
ATOM 3507 O O . ARG B 1 187 ? 164.862 147.071 142.106 1.00 66.95 187 ARG B O 1
ATOM 3515 N N . ARG B 1 188 ? 163.833 145.518 143.383 1.00 71.03 188 ARG B N 1
ATOM 3516 C CA . ARG B 1 188 ? 164.154 146.192 144.631 1.00 73.75 188 ARG B CA 1
ATOM 3517 C C . ARG B 1 188 ? 165.645 146.081 144.934 1.00 79.05 188 ARG B C 1
ATOM 3518 O O . ARG B 1 188 ? 166.340 145.177 144.463 1.00 80.47 188 ARG B O 1
ATOM 3526 N N . GLY B 1 189 ? 166.134 147.022 145.737 1.00 83.58 189 GLY B N 1
ATOM 3527 C CA . GLY B 1 189 ? 167.536 147.050 146.100 1.00 87.95 189 GLY B CA 1
ATOM 3528 C C . GLY B 1 189 ? 167.765 147.327 147.571 1.00 91.21 189 GLY B C 1
ATOM 3529 O O . GLY B 1 189 ? 166.839 147.227 148.380 1.00 89.53 189 GLY B O 1
ATOM 3530 N N . GLY B 1 190 ? 169.000 147.673 147.930 1.00 95.13 190 GLY B N 1
ATOM 3531 C CA . GLY B 1 190 ? 169.353 147.955 149.304 1.00 99.57 190 GLY B CA 1
ATOM 3532 C C . GLY B 1 190 ? 169.278 149.434 149.631 1.00 102.10 190 GLY B C 1
ATOM 3533 O O . GLY B 1 190 ? 168.837 150.263 148.833 1.00 102.20 190 GLY B O 1
ATOM 3534 N N . LEU B 1 191 ? 169.725 149.759 150.846 1.00 102.43 191 LEU B N 1
ATOM 3535 C CA . LEU B 1 191 ? 169.769 151.133 151.348 1.00 96.81 191 LEU B CA 1
ATOM 3536 C C . LEU B 1 191 ? 168.380 151.775 151.321 1.00 94.03 191 LEU B C 1
ATOM 3537 O O . LEU B 1 191 ? 168.125 152.753 150.617 1.00 95.28 191 LEU B O 1
ATOM 3542 N N . GLY B 1 192 ? 167.478 151.199 152.112 1.00 93.85 192 GLY B N 1
ATOM 3543 C CA . GLY B 1 192 ? 166.117 151.683 152.226 1.00 90.63 192 GLY B CA 1
ATOM 3544 C C . GLY B 1 192 ? 165.078 150.819 151.547 1.00 90.98 192 GLY B C 1
ATOM 3545 O O . GLY B 1 192 ? 163.880 151.087 151.706 1.00 94.55 192 GLY B O 1
ATOM 3546 N N . ASP B 1 193 ? 165.494 149.796 150.799 1.00 90.57 193 ASP B N 1
ATOM 3547 C CA . ASP B 1 193 ? 164.583 148.873 150.120 1.00 94.37 193 ASP B CA 1
ATOM 3548 C C . ASP B 1 193 ? 163.658 149.619 149.155 1.00 91.07 193 ASP B C 1
ATOM 3549 O O . ASP B 1 193 ? 162.434 149.621 149.293 1.00 89.68 193 ASP B O 1
ATOM 3554 N N . MET B 1 194 ? 164.274 150.261 148.165 1.00 84.59 194 MET B N 1
ATOM 3555 C CA . MET B 1 194 ? 163.538 150.968 147.128 1.00 76.21 194 MET B CA 1
ATOM 3556 C C . MET B 1 194 ? 164.233 150.770 145.789 1.00 72.74 194 MET B C 1
ATOM 3557 O O . MET B 1 194 ? 165.453 150.595 145.725 1.00 71.48 194 MET B O 1
ATOM 3562 N N . CYS B 1 195 ? 163.442 150.803 144.720 1.00 69.67 195 CYS B N 1
ATOM 3563 C CA . CYS B 1 195 ? 163.976 150.646 143.379 1.00 61.56 195 CYS B CA 1
ATOM 3564 C C . CYS B 1 195 ? 164.814 151.865 142.998 1.00 60.14 195 CYS B C 1
ATOM 3565 O O . CYS B 1 195 ? 164.670 152.937 143.590 1.00 66.53 195 CYS B O 1
ATOM 3568 N N . PRO B 1 196 ? 165.720 151.717 142.023 1.00 51.61 196 PRO B N 1
ATOM 3569 C CA . PRO B 1 196 ? 166.619 152.837 141.691 1.00 53.82 196 PRO B CA 1
ATOM 3570 C C . PRO B 1 196 ? 165.909 154.126 141.309 1.00 54.10 196 PRO B C 1
ATOM 3571 O O . PRO B 1 196 ? 166.385 155.209 141.669 1.00 56.60 196 PRO B O 1
ATOM 3575 N N . ALA B 1 197 ? 164.789 154.050 140.587 1.00 51.00 197 ALA B N 1
ATOM 3576 C CA . ALA B 1 197 ? 164.085 155.267 140.193 1.00 48.78 197 ALA B CA 1
ATOM 3577 C C . ALA B 1 197 ? 163.569 156.021 141.412 1.00 49.63 197 ALA B C 1
ATOM 3578 O O . ALA B 1 197 ? 163.737 157.245 141.525 1.00 54.75 197 ALA B O 1
ATOM 3580 N N . GLU B 1 198 ? 162.940 155.300 142.343 1.00 47.96 198 GLU B N 1
ATOM 3581 C CA . GLU B 1 198 ? 162.446 155.931 143.561 1.00 50.00 198 GLU B CA 1
ATOM 3582 C C . GLU B 1 198 ? 163.591 156.500 144.385 1.00 52.82 198 GLU B C 1
ATOM 3583 O O . GLU B 1 198 ? 163.466 157.582 144.969 1.00 57.75 198 GLU B O 1
ATOM 3589 N N . ALA B 1 199 ? 164.718 155.788 144.443 1.00 48.67 199 ALA B N 1
ATOM 3590 C CA . ALA B 1 199 ? 165.870 156.292 145.182 1.00 46.93 199 ALA B CA 1
ATOM 3591 C C . ALA B 1 199 ? 166.395 157.587 144.574 1.00 47.61 199 ALA B C 1
ATOM 3592 O O . ALA B 1 199 ? 166.708 158.537 145.299 1.00 55.16 199 ALA B O 1
ATOM 3594 N N . LEU B 1 200 ? 166.497 157.643 143.244 1.00 44.19 200 LEU B N 1
ATOM 3595 C CA . LEU B 1 200 ? 166.974 158.859 142.591 1.00 44.26 200 LEU B CA 1
ATOM 3596 C C . LEU B 1 200 ? 166.027 160.025 142.838 1.00 44.64 200 LEU B C 1
ATOM 3597 O O . LEU B 1 200 ? 166.468 161.148 143.129 1.00 45.27 200 LEU B O 1
ATOM 3602 N N . ILE B 1 201 ? 164.719 159.778 142.731 1.00 42.94 201 ILE B N 1
ATOM 3603 C CA . ILE B 1 201 ? 163.743 160.832 142.994 1.00 38.36 201 ILE B CA 1
ATOM 3604 C C . ILE B 1 201 ? 163.856 161.310 144.437 1.00 40.16 201 ILE B C 1
ATOM 3605 O O . ILE B 1 201 ? 163.785 162.514 144.716 1.00 44.53 201 ILE B O 1
ATOM 3610 N N . ASN B 1 202 ? 164.050 160.377 145.371 1.00 38.88 202 ASN B N 1
ATOM 3611 C CA . ASN B 1 202 ? 164.187 160.741 146.777 1.00 39.20 202 ASN B CA 1
ATOM 3612 C C . ASN B 1 202 ? 165.422 161.603 147.012 1.00 40.02 202 ASN B C 1
ATOM 3613 O O . ASN B 1 202 ? 165.360 162.597 147.744 1.00 43.13 202 ASN B O 1
ATOM 3618 N N . MET B 1 203 ? 166.553 161.239 146.401 1.00 38.55 203 MET B N 1
ATOM 3619 C CA . MET B 1 203 ? 167.762 162.044 146.566 1.00 39.14 203 MET B CA 1
ATOM 3620 C C . MET B 1 203 ? 167.579 163.445 145.996 1.00 43.88 203 MET B C 1
ATOM 3621 O O . MET B 1 203 ? 167.977 164.435 146.624 1.00 47.75 203 MET B O 1
ATOM 3626 N N . ILE B 1 204 ? 166.972 163.553 144.812 1.00 44.05 204 ILE B N 1
ATOM 3627 C CA . ILE B 1 204 ? 166.772 164.875 144.221 1.00 41.94 204 ILE B CA 1
ATOM 3628 C C . ILE B 1 204 ? 165.855 165.722 145.098 1.00 42.42 204 ILE B C 1
ATOM 3629 O O . ILE B 1 204 ? 166.136 166.901 145.364 1.00 44.10 204 ILE B O 1
ATOM 3634 N N . TYR B 1 205 ? 164.751 165.134 145.570 1.00 40.21 205 TYR B N 1
ATOM 3635 C CA . TYR B 1 205 ? 163.814 165.888 146.394 1.00 37.01 205 TYR B CA 1
ATOM 3636 C C . TYR B 1 205 ? 164.452 166.329 147.703 1.00 39.33 205 TYR B C 1
ATOM 3637 O O . TYR B 1 205 ? 164.246 167.465 148.147 1.00 42.67 205 TYR B O 1
ATOM 3646 N N . THR B 1 206 ? 165.219 165.446 148.348 1.00 37.91 206 THR B N 1
ATOM 3647 C CA . THR B 1 206 ? 165.828 165.831 149.615 1.00 35.88 206 THR B CA 1
ATOM 3648 C C . THR B 1 206 ? 166.914 166.880 149.416 1.00 39.09 206 THR B C 1
ATOM 3649 O O . THR B 1 206 ? 167.079 167.758 150.270 1.00 47.44 206 THR B O 1
ATOM 3653 N N . GLU B 1 207 ? 167.637 166.838 148.293 1.00 40.47 207 GLU B N 1
ATOM 3654 C CA . GLU B 1 207 ? 168.596 167.899 148.003 1.00 44.42 207 GLU B CA 1
ATOM 3655 C C . GLU B 1 207 ? 167.890 169.240 147.838 1.00 45.13 207 GLU B C 1
ATOM 3656 O O . GLU B 1 207 ? 168.316 170.259 148.401 1.00 49.32 207 GLU B O 1
ATOM 3662 N N . LEU B 1 208 ? 166.789 169.253 147.080 1.00 41.93 208 LEU B N 1
ATOM 3663 C CA . LEU B 1 208 ? 166.045 170.495 146.893 1.00 42.22 208 LEU B CA 1
ATOM 3664 C C . LEU B 1 208 ? 165.511 171.022 148.219 1.00 41.98 208 LEU B C 1
ATOM 3665 O O . LEU B 1 208 ? 165.602 172.225 148.502 1.00 44.91 208 LEU B O 1
ATOM 3670 N N . GLN B 1 209 ? 164.957 170.136 149.049 1.00 38.72 209 GLN B N 1
ATOM 3671 C CA . GLN B 1 209 ? 164.388 170.576 150.318 1.00 35.84 209 GLN B CA 1
ATOM 3672 C C . GLN B 1 209 ? 165.462 171.095 151.263 1.00 41.90 209 GLN B C 1
ATOM 3673 O O . GLN B 1 209 ? 165.248 172.099 151.951 1.00 46.86 209 GLN B O 1
ATOM 3679 N N . THR B 1 210 ? 166.618 170.427 151.325 1.00 42.83 210 THR B N 1
ATOM 3680 C CA . THR B 1 210 ? 167.691 170.919 152.183 1.00 41.67 210 THR B CA 1
ATOM 3681 C C . THR B 1 210 ? 168.169 172.288 151.725 1.00 47.12 210 THR B C 1
ATOM 3682 O O . THR B 1 210 ? 168.373 173.188 152.550 1.00 53.42 210 THR B O 1
ATOM 3686 N N . THR B 1 211 ? 168.337 172.474 150.412 1.00 48.09 211 THR B N 1
ATOM 3687 C CA . THR B 1 211 ? 168.769 173.776 149.912 1.00 50.54 211 THR B CA 1
ATOM 3688 C C . THR B 1 211 ? 167.756 174.862 150.262 1.00 50.82 211 THR B C 1
ATOM 3689 O O . THR B 1 211 ? 168.125 175.940 150.744 1.00 53.48 211 THR B O 1
ATOM 3693 N N . THR B 1 212 ? 166.466 174.582 150.052 1.00 48.32 212 THR B N 1
ATOM 3694 C CA . THR B 1 212 ? 165.439 175.584 150.329 1.00 46.82 212 THR B CA 1
ATOM 3695 C C . THR B 1 212 ? 165.379 175.920 151.816 1.00 49.25 212 THR B C 1
ATOM 3696 O O . THR B 1 212 ? 165.327 177.097 152.198 1.00 54.32 212 THR B O 1
ATOM 3700 N N . LEU B 1 213 ? 165.399 174.897 152.673 1.00 49.27 213 LEU B N 1
ATOM 3701 C CA . LEU B 1 213 ? 165.312 175.131 154.110 1.00 47.79 213 LEU B CA 1
ATOM 3702 C C . LEU B 1 213 ? 166.525 175.895 154.621 1.00 50.63 213 LEU B C 1
ATOM 3703 O O . LEU B 1 213 ? 166.398 176.763 155.492 1.00 55.14 213 LEU B O 1
ATOM 3708 N N . GLN B 1 214 ? 167.713 175.582 154.101 1.00 51.21 214 GLN B N 1
ATOM 3709 C CA . GLN B 1 214 ? 168.904 176.317 154.508 1.00 54.02 214 GLN B CA 1
ATOM 3710 C C . GLN B 1 214 ? 168.848 177.764 154.040 1.00 58.08 214 GLN B C 1
ATOM 3711 O O . GLN B 1 214 ? 169.257 178.673 154.770 1.00 62.24 214 GLN B O 1
ATOM 3717 N N . ASN B 1 215 ? 168.349 178.002 152.824 1.00 60.18 215 ASN B N 1
ATOM 3718 C CA . ASN B 1 215 ? 168.240 179.371 152.334 1.00 60.34 215 ASN B CA 1
ATOM 3719 C C . ASN B 1 215 ? 167.149 180.158 153.047 1.00 62.70 215 ASN B C 1
ATOM 3720 O O . ASN B 1 215 ? 167.175 181.393 153.012 1.00 63.74 215 ASN B O 1
ATOM 3725 N N . GLN B 1 216 ? 166.190 179.478 153.680 1.00 65.32 216 GLN B N 1
ATOM 3726 C CA . GLN B 1 216 ? 165.128 180.192 154.386 1.00 65.27 216 GLN B CA 1
ATOM 3727 C C . GLN B 1 216 ? 165.682 181.024 155.536 1.00 67.42 216 GLN B C 1
ATOM 3728 O O . GLN B 1 216 ? 165.273 182.175 155.729 1.00 71.31 216 GLN B O 1
ATOM 3734 N N . ILE B 1 217 ? 166.607 180.466 156.310 1.00 67.28 217 ILE B N 1
ATOM 3735 C CA . ILE B 1 217 ? 167.232 181.171 157.424 1.00 66.15 217 ILE B CA 1
ATOM 3736 C C . ILE B 1 217 ? 168.680 181.461 157.042 1.00 70.34 217 ILE B C 1
ATOM 3737 O O . ILE B 1 217 ? 169.494 180.545 156.872 1.00 75.87 217 ILE B O 1
ATOM 3742 N N . HIS B 1 218 ? 168.997 182.741 156.867 1.00 74.63 218 HIS B N 1
ATOM 3743 C CA . HIS B 1 218 ? 170.352 183.133 156.505 1.00 81.40 218 HIS B CA 1
ATOM 3744 C C . HIS B 1 218 ? 170.865 184.356 157.246 1.00 88.31 218 HIS B C 1
ATOM 3745 O O . HIS B 1 218 ? 172.066 184.631 157.167 1.00 91.82 218 HIS B O 1
ATOM 3752 N N . ASN B 1 219 ? 170.017 185.099 157.960 1.00 88.40 219 ASN B N 1
ATOM 3753 C CA . ASN B 1 219 ? 170.433 186.346 158.587 1.00 91.35 219 ASN B CA 1
ATOM 3754 C C . ASN B 1 219 ? 170.034 186.440 160.054 1.00 92.02 219 ASN B C 1
ATOM 3755 O O . ASN B 1 219 ? 170.170 187.515 160.649 1.00 96.17 219 ASN B O 1
ATOM 3760 N N . PHE B 1 220 ? 169.549 185.356 160.656 1.00 88.35 220 PHE B N 1
ATOM 3761 C CA . PHE B 1 220 ? 169.151 185.397 162.054 1.00 90.65 220 PHE B CA 1
ATOM 3762 C C . PHE B 1 220 ? 169.331 184.023 162.681 1.00 91.82 220 PHE B C 1
ATOM 3763 O O . PHE B 1 220 ? 169.181 182.993 162.018 1.00 91.55 220 PHE B O 1
ATOM 3771 N N . SER B 1 221 ? 169.655 184.027 163.969 1.00 97.05 221 SER B N 1
ATOM 3772 C CA . SER B 1 221 ? 169.834 182.813 164.755 1.00 98.51 221 SER B CA 1
ATOM 3773 C C . SER B 1 221 ? 169.758 183.199 166.228 1.00 103.48 221 SER B C 1
ATOM 3774 O O . SER B 1 221 ? 169.383 184.325 166.572 1.00 105.89 221 SER B O 1
ATOM 3777 N N . ASP B 1 222 ? 170.119 182.265 167.102 1.00 104.29 222 ASP B N 1
ATOM 3778 C CA . ASP B 1 222 ? 170.146 182.508 168.534 1.00 105.55 222 ASP B CA 1
ATOM 3779 C C . ASP B 1 222 ? 171.514 182.131 169.084 1.00 106.30 222 ASP B C 1
ATOM 3780 O O . ASP B 1 222 ? 172.224 181.295 168.519 1.00 107.61 222 ASP B O 1
ATOM 3785 N N . PHE B 1 223 ? 171.876 182.767 170.200 1.00 105.72 223 PHE B N 1
ATOM 3786 C CA . PHE B 1 223 ? 173.117 182.486 170.922 1.00 105.89 223 PHE B CA 1
ATOM 3787 C C . PHE B 1 223 ? 174.342 182.700 170.025 1.00 104.46 223 PHE B C 1
ATOM 3788 O O . PHE B 1 223 ? 175.059 181.767 169.665 1.00 105.18 223 PHE B O 1
ATOM 3796 N N . LYS B 1 224 ? 174.543 183.962 169.652 1.00 103.60 224 LYS B N 1
ATOM 3797 C CA . LYS B 1 224 ? 175.771 184.344 168.966 1.00 104.43 224 LYS B CA 1
ATOM 3798 C C . LYS B 1 224 ? 176.977 183.980 169.824 1.00 104.61 224 LYS B C 1
ATOM 3799 O O . LYS B 1 224 ? 176.974 184.176 171.042 1.00 107.56 224 LYS B O 1
ATOM 3805 N N . VAL B 1 225 ? 178.013 183.435 169.190 1.00 101.17 225 VAL B N 1
ATOM 3806 C CA . VAL B 1 225 ? 179.182 182.929 169.901 1.00 102.35 225 VAL B CA 1
ATOM 3807 C C . VAL B 1 225 ? 180.443 183.539 169.307 1.00 103.37 225 VAL B C 1
ATOM 3808 O O . VAL B 1 225 ? 180.458 183.940 168.137 1.00 101.86 225 VAL B O 1
ATOM 3812 N N . TYR B 1 226 ? 181.487 183.628 170.125 1.00 105.35 226 TYR B N 1
ATOM 3813 C CA . TYR B 1 226 ? 182.807 184.052 169.681 1.00 101.57 226 TYR B CA 1
ATOM 3814 C C . TYR B 1 226 ? 183.722 182.838 169.580 1.00 102.98 226 TYR B C 1
ATOM 3815 O O . TYR B 1 226 ? 183.652 181.925 170.408 1.00 105.84 226 TYR B O 1
ATOM 3824 N N . TYR B 1 227 ? 184.579 182.826 168.562 1.00 100.99 227 TYR B N 1
ATOM 3825 C CA . TYR B 1 227 ? 185.431 181.674 168.305 1.00 102.80 227 TYR B CA 1
ATOM 3826 C C . TYR B 1 227 ? 186.855 182.126 168.015 1.00 105.70 227 TYR B C 1
ATOM 3827 O O . TYR B 1 227 ? 187.096 183.250 167.570 1.00 109.32 227 TYR B O 1
ATOM 3836 N N . ARG B 1 228 ? 187.799 181.224 168.275 1.00 108.11 228 ARG B N 1
ATOM 3837 C CA . ARG B 1 228 ? 189.205 181.413 167.939 1.00 112.28 228 ARG B CA 1
ATOM 3838 C C . ARG B 1 228 ? 189.579 180.403 166.863 1.00 113.31 228 ARG B C 1
ATOM 3839 O O . ARG B 1 228 ? 189.403 179.195 167.055 1.00 112.92 228 ARG B O 1
ATOM 3847 N N . LYS B 1 229 ? 190.101 180.894 165.743 1.00 114.94 229 LYS B N 1
ATOM 3848 C CA . LYS B 1 229 ? 190.399 180.066 164.582 1.00 118.36 229 LYS B CA 1
ATOM 3849 C C . LYS B 1 229 ? 191.903 179.885 164.446 1.00 125.12 229 LYS B C 1
ATOM 3850 O O . LYS B 1 229 ? 192.657 180.863 164.489 1.00 128.56 229 LYS B O 1
ATOM 3856 N N . GLY B 1 230 ? 192.332 178.635 164.274 1.00 125.77 230 GLY B N 1
ATOM 3857 C CA . GLY B 1 230 ? 193.740 178.352 164.078 1.00 126.52 230 GLY B CA 1
ATOM 3858 C C . GLY B 1 230 ? 194.571 178.656 165.314 1.00 129.76 230 GLY B C 1
ATOM 3859 O O . GLY B 1 230 ? 194.125 178.512 166.456 1.00 128.81 230 GLY B O 1
ATOM 3860 N N . ALA B 1 231 ? 195.808 179.081 165.074 1.00 130.48 231 ALA B N 1
ATOM 3861 C CA . ALA B 1 231 ? 196.737 179.421 166.142 1.00 132.03 231 ALA B CA 1
ATOM 3862 C C . ALA B 1 231 ? 196.630 180.875 166.582 1.00 133.32 231 ALA B C 1
ATOM 3863 O O . ALA B 1 231 ? 197.310 181.268 167.536 1.00 136.72 231 ALA B O 1
ATOM 3865 N N . ASN B 1 232 ? 195.805 181.674 165.922 1.00 130.23 232 ASN B N 1
ATOM 3866 C CA . ASN B 1 232 ? 195.654 183.075 166.295 1.00 130.38 232 ASN B CA 1
ATOM 3867 C C . ASN B 1 232 ? 194.871 183.178 167.597 1.00 131.28 232 ASN B C 1
ATOM 3868 O O . ASN B 1 232 ? 193.719 182.728 167.652 1.00 130.99 232 ASN B O 1
ATOM 3873 N N . PRO B 1 233 ? 195.440 183.755 168.659 1.00 129.79 233 PRO B N 1
ATOM 3874 C CA . PRO B 1 233 ? 194.705 183.855 169.928 1.00 130.65 233 PRO B CA 1
ATOM 3875 C C . PRO B 1 233 ? 193.647 184.945 169.951 1.00 130.87 233 PRO B C 1
ATOM 3876 O O . PRO B 1 233 ? 192.882 185.016 170.922 1.00 129.36 233 PRO B O 1
ATOM 3880 N N . LEU B 1 234 ? 193.578 185.791 168.927 1.00 129.01 234 LEU B N 1
ATOM 3881 C CA . LEU B 1 234 ? 192.596 186.866 168.911 1.00 125.80 234 LEU B CA 1
ATOM 3882 C C . LEU B 1 234 ? 191.192 186.310 168.707 1.00 122.31 234 LEU B C 1
ATOM 3883 O O . LEU B 1 234 ? 190.964 185.447 167.856 1.00 120.46 234 LEU B O 1
ATOM 3888 N N . TRP B 1 235 ? 190.249 186.811 169.500 1.00 118.38 235 TRP B N 1
ATOM 3889 C CA . TRP B 1 235 ? 188.860 186.399 169.366 1.00 114.05 235 TRP B CA 1
ATOM 3890 C C . TRP B 1 235 ? 188.265 186.936 168.069 1.00 113.25 235 TRP B C 1
ATOM 3891 O O . TRP B 1 235 ? 188.701 187.959 167.534 1.00 115.45 235 TRP B O 1
ATOM 3902 N N . GLN B 1 236 ? 187.257 186.230 167.563 1.00 110.72 236 GLN B N 1
ATOM 3903 C CA . GLN B 1 236 ? 186.595 186.603 166.323 1.00 106.68 236 GLN B CA 1
ATOM 3904 C C . GLN B 1 236 ? 185.095 186.402 166.472 1.00 105.75 236 GLN B C 1
ATOM 3905 O O . GLN B 1 236 ? 184.631 185.653 167.336 1.00 105.86 236 GLN B O 1
ATOM 3911 N N . GLY B 1 237 ? 184.339 187.085 165.618 1.00 104.95 237 GLY B N 1
ATOM 3912 C CA . GLY B 1 237 ? 182.902 186.959 165.609 1.00 105.01 237 GLY B CA 1
ATOM 3913 C C . GLY B 1 237 ? 182.197 188.299 165.639 1.00 102.75 237 GLY B C 1
ATOM 3914 O O . GLY B 1 237 ? 182.771 189.336 165.296 1.00 102.13 237 GLY B O 1
ATOM 3915 N N . PRO B 1 238 ? 180.924 188.302 166.054 1.00 101.08 238 PRO B N 1
ATOM 3916 C CA . PRO B 1 238 ? 180.110 187.151 166.471 1.00 101.81 238 PRO B CA 1
ATOM 3917 C C . PRO B 1 238 ? 179.604 186.340 165.283 1.00 103.94 238 PRO B C 1
ATOM 3918 O O . PRO B 1 238 ? 179.489 186.857 164.175 1.00 105.28 238 PRO B O 1
ATOM 3922 N N . ALA B 1 239 ? 179.294 185.063 165.487 1.00 102.09 239 ALA B N 1
ATOM 3923 C CA . ALA B 1 239 ? 178.815 184.194 164.424 1.00 96.97 239 ALA B CA 1
ATOM 3924 C C . ALA B 1 239 ? 177.576 183.446 164.893 1.00 100.39 239 ALA B C 1
ATOM 3925 O O . ALA B 1 239 ? 177.377 183.229 166.091 1.00 102.30 239 ALA B O 1
ATOM 3927 N N . HIS B 1 240 ? 176.743 183.058 163.931 1.00 100.90 240 HIS B N 1
ATOM 3928 C CA . HIS B 1 240 ? 175.521 182.332 164.243 1.00 96.52 240 HIS B CA 1
ATOM 3929 C C . HIS B 1 240 ? 175.843 180.937 164.761 1.00 95.89 240 HIS B C 1
ATOM 3930 O O . HIS B 1 240 ? 176.787 180.288 164.303 1.00 100.55 240 HIS B O 1
ATOM 3937 N N . LEU B 1 241 ? 175.048 180.475 165.720 1.00 90.99 241 LEU B N 1
ATOM 3938 C CA . LEU B 1 241 ? 175.225 179.153 166.305 1.00 91.39 241 LEU B CA 1
ATOM 3939 C C . LEU B 1 241 ? 174.347 178.152 165.566 1.00 96.41 241 LEU B C 1
ATOM 3940 O O . LEU B 1 241 ? 173.124 178.321 165.501 1.00 99.93 241 LEU B O 1
ATOM 3945 N N . VAL B 1 242 ? 174.966 177.116 165.014 1.00 95.06 242 VAL B N 1
ATOM 3946 C CA . VAL B 1 242 ? 174.246 176.040 164.343 1.00 88.97 242 VAL B CA 1
ATOM 3947 C C . VAL B 1 242 ? 174.030 174.854 165.271 1.00 87.06 242 VAL B C 1
ATOM 3948 O O . VAL B 1 242 ? 172.919 174.337 165.380 1.00 84.12 242 VAL B O 1
ATOM 3952 N N . TRP B 1 243 ? 175.081 174.414 165.960 1.00 93.30 243 TRP B N 1
ATOM 3953 C CA . TRP B 1 243 ? 174.954 173.281 166.869 1.00 94.36 243 TRP B CA 1
ATOM 3954 C C . TRP B 1 243 ? 175.911 173.445 168.039 1.00 96.86 243 TRP B C 1
ATOM 3955 O O . TRP B 1 243 ? 177.082 173.778 167.841 1.00 97.69 243 TRP B O 1
ATOM 3966 N N . LYS B 1 244 ? 175.411 173.200 169.246 1.00 95.78 244 LYS B N 1
ATOM 3967 C CA . LYS B 1 244 ? 176.212 173.231 170.463 1.00 96.49 244 LYS B CA 1
ATOM 3968 C C . LYS B 1 244 ? 176.292 171.817 171.021 1.00 100.96 244 LYS B C 1
ATOM 3969 O O . LYS B 1 244 ? 175.259 171.190 171.281 1.00 103.42 244 LYS B O 1
ATOM 3975 N N . GLY B 1 245 ? 177.518 171.317 171.204 1.00 101.47 245 GLY B N 1
ATOM 3976 C CA . GLY B 1 245 ? 177.726 169.964 171.664 1.00 105.62 245 GLY B CA 1
ATOM 3977 C C . GLY B 1 245 ? 178.753 169.911 172.781 1.00 112.85 245 GLY B C 1
ATOM 3978 O O . GLY B 1 245 ? 179.478 170.875 173.038 1.00 113.49 245 GLY B O 1
ATOM 3979 N N . GLU B 1 246 ? 178.796 168.754 173.446 1.00 117.73 246 GLU B N 1
ATOM 3980 C CA . GLU B 1 246 ? 179.722 168.571 174.558 1.00 115.63 246 GLU B CA 1
ATOM 3981 C C . GLU B 1 246 ? 181.172 168.619 174.091 1.00 114.49 246 GLU B C 1
ATOM 3982 O O . GLU B 1 246 ? 182.023 169.224 174.753 1.00 115.15 246 GLU B O 1
ATOM 3988 N N . GLY B 1 247 ? 181.471 167.995 172.955 1.00 114.75 247 GLY B N 1
ATOM 3989 C CA . GLY B 1 247 ? 182.836 167.928 172.472 1.00 116.31 247 GLY B CA 1
ATOM 3990 C C . GLY B 1 247 ? 183.241 169.093 171.593 1.00 112.65 247 GLY B C 1
ATOM 3991 O O . GLY B 1 247 ? 184.348 169.622 171.727 1.00 110.65 247 GLY B O 1
ATOM 3992 N N . ALA B 1 248 ? 182.354 169.504 170.692 1.00 109.66 248 ALA B N 1
ATOM 3993 C CA . ALA B 1 248 ? 182.654 170.581 169.761 1.00 104.70 248 ALA B CA 1
ATOM 3994 C C . ALA B 1 248 ? 181.360 171.291 169.395 1.00 102.50 248 ALA B C 1
ATOM 3995 O O . ALA B 1 248 ? 180.264 170.857 169.754 1.00 104.57 248 ALA B O 1
ATOM 3997 N N . VAL B 1 249 ? 181.502 172.400 168.675 1.00 100.23 249 VAL B N 1
ATOM 3998 C CA . VAL B 1 249 ? 180.369 173.196 168.228 1.00 99.66 249 VAL B CA 1
ATOM 3999 C C . VAL B 1 249 ? 180.503 173.442 166.733 1.00 100.48 249 VAL B C 1
ATOM 4000 O O . VAL B 1 249 ? 181.606 173.456 166.178 1.00 101.28 249 VAL B O 1
ATOM 4004 N N . VAL B 1 250 ? 179.360 173.636 166.081 1.00 94.50 250 VAL B N 1
ATOM 4005 C CA . VAL B 1 250 ? 179.287 173.913 164.652 1.00 92.69 250 VAL B CA 1
ATOM 4006 C C . VAL B 1 250 ? 178.710 175.310 164.486 1.00 93.96 250 VAL B C 1
ATOM 4007 O O . VAL B 1 250 ? 177.600 175.587 164.962 1.00 93.60 250 VAL B O 1
ATOM 4011 N N . LEU B 1 251 ? 179.451 176.175 163.793 1.00 99.06 251 LEU B N 1
ATOM 4012 C CA . LEU B 1 251 ? 179.147 177.589 163.655 1.00 98.68 251 LEU B CA 1
ATOM 4013 C C . LEU B 1 251 ? 178.976 177.945 162.185 1.00 100.92 251 LEU B C 1
ATOM 4014 O O . LEU B 1 251 ? 179.600 177.342 161.307 1.00 103.89 251 LEU B O 1
ATOM 4019 N N . ARG B 1 252 ? 178.126 178.939 161.933 1.00 98.64 252 ARG B N 1
ATOM 4020 C CA . ARG B 1 252 ? 177.921 179.511 160.607 1.00 101.92 252 ARG B CA 1
ATOM 4021 C C . ARG B 1 252 ? 178.118 181.015 160.707 1.00 104.94 252 ARG B C 1
ATOM 4022 O O . ARG B 1 252 ? 177.425 181.681 161.481 1.00 105.71 252 ARG B O 1
ATOM 4030 N N . THR B 1 253 ? 179.059 181.544 159.934 1.00 107.68 253 THR B N 1
ATOM 4031 C CA . THR B 1 253 ? 179.376 182.962 159.966 1.00 110.54 253 THR B CA 1
ATOM 4032 C C . THR B 1 253 ? 178.490 183.735 158.991 1.00 115.20 253 THR B C 1
ATOM 4033 O O . THR B 1 253 ? 177.766 183.162 158.176 1.00 114.09 253 THR B O 1
ATOM 4037 N N . ASP B 1 254 ? 178.552 185.066 159.092 1.00 119.89 254 ASP B N 1
ATOM 4038 C CA . ASP B 1 254 ? 177.753 185.916 158.215 1.00 120.18 254 ASP B CA 1
ATOM 4039 C C . ASP B 1 254 ? 178.168 185.772 156.757 1.00 121.80 254 ASP B C 1
ATOM 4040 O O . ASP B 1 254 ? 177.348 185.978 155.855 1.00 122.11 254 ASP B O 1
ATOM 4045 N N . GLU B 1 255 ? 179.428 185.418 156.505 1.00 124.74 255 GLU B N 1
ATOM 4046 C CA . GLU B 1 255 ? 179.919 185.252 155.144 1.00 125.83 255 GLU B CA 1
ATOM 4047 C C . GLU B 1 255 ? 179.466 183.948 154.500 1.00 124.77 255 GLU B C 1
ATOM 4048 O O . GLU B 1 255 ? 179.669 183.771 153.294 1.00 124.72 255 GLU B O 1
ATOM 4054 N N . GLY B 1 256 ? 178.863 183.039 155.264 1.00 123.14 256 GLY B N 1
ATOM 4055 C CA . GLY B 1 256 ? 178.376 181.783 154.734 1.00 119.82 256 GLY B CA 1
ATOM 4056 C C . GLY B 1 256 ? 179.258 180.581 154.990 1.00 119.33 256 GLY B C 1
ATOM 4057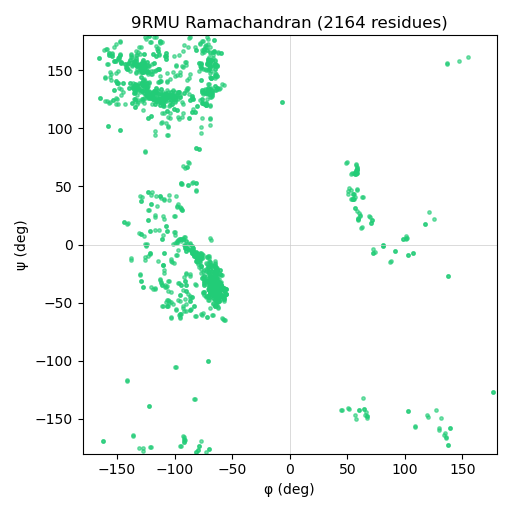 O O . GLY B 1 256 ? 178.953 179.495 154.483 1.00 121.35 256 GLY B O 1
ATOM 4058 N N . GLU B 1 257 ? 180.335 180.734 155.755 1.00 119.22 257 GLU B N 1
ATOM 4059 C CA . GLU B 1 257 ? 181.243 179.633 156.043 1.00 117.13 257 GLU B CA 1
ATOM 4060 C C . GLU B 1 257 ? 180.768 178.853 157.262 1.00 113.33 257 GLU B C 1
ATOM 4061 O O . GLU B 1 257 ? 180.250 179.430 158.222 1.00 112.23 257 GLU B O 1
ATOM 4067 N N . VAL B 1 258 ? 180.952 177.536 157.216 1.00 108.56 258 VAL B N 1
ATOM 4068 C CA . VAL B 1 258 ? 180.614 176.641 158.317 1.00 103.49 258 VAL B CA 1
ATOM 4069 C C . VAL B 1 258 ? 181.913 176.115 158.908 1.00 104.76 258 VAL B C 1
ATOM 4070 O O . VAL B 1 258 ? 182.777 175.615 158.177 1.00 103.71 258 VAL B O 1
ATOM 4074 N N . ILE B 1 259 ? 182.054 176.231 160.226 1.00 104.76 259 ILE B N 1
ATOM 4075 C CA . ILE B 1 259 ? 183.309 175.927 160.905 1.00 101.18 259 ILE B CA 1
ATOM 4076 C C . ILE B 1 259 ? 183.022 175.117 162.163 1.00 99.18 259 ILE B C 1
ATOM 4077 O O . ILE B 1 259 ? 182.115 175.446 162.935 1.00 97.59 259 ILE B O 1
ATOM 4082 N N . THR B 1 260 ? 183.800 174.058 162.372 1.00 99.61 260 THR B N 1
ATOM 4083 C CA . THR B 1 260 ? 183.725 173.256 163.587 1.00 99.91 260 THR B CA 1
ATOM 4084 C C . THR B 1 260 ? 184.825 173.696 164.545 1.00 102.23 260 THR B C 1
ATOM 4085 O O . THR B 1 260 ? 185.996 173.771 164.161 1.00 100.25 260 THR B O 1
ATOM 4089 N N . VAL B 1 261 ? 184.446 173.983 165.787 1.00 102.16 261 VAL B N 1
ATOM 4090 C CA . VAL B 1 261 ? 185.379 174.532 166.770 1.00 100.56 261 VAL B CA 1
ATOM 4091 C C . VAL B 1 261 ? 185.286 173.743 168.072 1.00 102.85 261 VAL B C 1
ATOM 4092 O O . VAL B 1 261 ? 184.178 173.471 168.552 1.00 104.01 261 VAL B O 1
ATOM 4096 N N . PRO B 1 262 ? 186.412 173.353 168.672 1.00 101.35 262 PRO B N 1
ATOM 4097 C CA . PRO B 1 262 ? 186.354 172.654 169.962 1.00 99.12 262 PRO B CA 1
ATOM 4098 C C . PRO B 1 262 ? 185.769 173.545 171.048 1.00 102.71 262 PRO B C 1
ATOM 4099 O O . PRO B 1 262 ? 185.839 174.773 170.978 1.00 106.43 262 PRO B O 1
ATOM 4103 N N . ARG B 1 263 ? 185.183 172.903 172.062 1.00 101.77 263 ARG B N 1
ATOM 4104 C CA . ARG B 1 263 ? 184.463 173.641 173.097 1.00 105.28 263 ARG B CA 1
ATOM 4105 C C . ARG B 1 263 ? 185.367 174.638 173.815 1.00 105.89 263 ARG B C 1
ATOM 4106 O O . ARG B 1 263 ? 184.910 175.706 174.238 1.00 106.02 263 ARG B O 1
ATOM 4114 N N . ARG B 1 264 ? 186.652 174.311 173.960 1.00 107.24 264 ARG B N 1
ATOM 4115 C CA . ARG B 1 264 ? 187.568 175.206 174.658 1.00 110.87 264 ARG B CA 1
ATOM 4116 C C . ARG B 1 264 ? 187.851 176.482 173.874 1.00 110.87 264 ARG B C 1
ATOM 4117 O O . ARG B 1 264 ? 188.372 177.443 174.449 1.00 115.09 264 ARG B O 1
ATOM 4125 N N . LYS B 1 265 ? 187.522 176.517 172.582 1.00 106.48 265 LYS B N 1
ATOM 4126 C CA . LYS B 1 265 ? 187.778 177.676 171.737 1.00 105.51 265 LYS B CA 1
ATOM 4127 C C . LYS B 1 265 ? 186.500 178.411 171.346 1.00 106.28 265 LYS B C 1
ATOM 4128 O O . LYS B 1 265 ? 186.485 179.125 170.339 1.00 106.50 265 LYS B O 1
ATOM 4134 N N . ALA B 1 266 ? 185.426 178.251 172.117 1.00 105.12 266 ALA B N 1
ATOM 4135 C CA . ALA B 1 266 ? 184.160 178.898 171.811 1.00 103.81 266 ALA B CA 1
ATOM 4136 C C . ALA B 1 266 ? 183.556 179.482 173.078 1.00 105.19 266 ALA B C 1
ATOM 4137 O O . ALA B 1 266 ? 183.552 178.836 174.129 1.00 106.47 266 ALA B O 1
ATOM 4139 N N . LYS B 1 267 ? 183.043 180.705 172.968 1.00 105.16 267 LYS B N 1
ATOM 4140 C CA . LYS B 1 267 ? 182.372 181.390 174.064 1.00 105.72 267 LYS B CA 1
ATOM 4141 C C . LYS B 1 267 ? 180.946 181.712 173.647 1.00 105.93 267 LYS B C 1
ATOM 4142 O O . LYS B 1 267 ? 180.729 182.332 172.602 1.00 105.37 267 LYS B O 1
ATOM 4148 N N . ILE B 1 268 ? 179.982 181.306 174.469 1.00 107.99 268 ILE B N 1
ATOM 4149 C CA . ILE B 1 268 ? 178.563 181.473 174.172 1.00 109.88 268 ILE B CA 1
ATOM 4150 C C . ILE B 1 268 ? 178.035 182.664 174.957 1.00 112.21 268 ILE B C 1
ATOM 4151 O O . ILE B 1 268 ? 178.226 182.747 176.177 1.00 113.28 268 ILE B O 1
ATOM 4156 N N . ILE B 1 269 ? 177.373 183.587 174.263 1.00 111.80 269 ILE B N 1
ATOM 4157 C CA . ILE B 1 269 ? 176.729 184.730 174.897 1.00 110.58 269 ILE B CA 1
ATOM 4158 C C . ILE B 1 269 ? 175.234 184.647 174.626 1.00 113.22 269 ILE B C 1
ATOM 4159 O O . ILE B 1 269 ? 174.790 184.012 173.663 1.00 114.40 269 ILE B O 1
ATOM 4164 N N . LYS B 1 270 ? 174.455 185.282 175.495 1.00 116.07 270 LYS B N 1
ATOM 4165 C CA . LYS B 1 270 ? 173.001 185.246 175.382 1.00 120.25 270 LYS B CA 1
ATOM 4166 C C . LYS B 1 270 ? 172.410 186.652 175.369 1.00 122.14 270 LYS B C 1
ATOM 4167 O O . LYS B 1 270 ? 173.138 187.642 175.423 1.00 122.65 270 LYS B O 1
ATOM 4173 N N . PHE C 1 1 ? 167.240 218.462 139.690 1.00 124.88 1 PHE C N 1
ATOM 4174 C CA . PHE C 1 1 ? 166.040 217.689 139.984 1.00 125.71 1 PHE C CA 1
ATOM 4175 C C . PHE C 1 1 ? 164.791 218.403 139.480 1.00 127.40 1 PHE C C 1
ATOM 4176 O O . PHE C 1 1 ? 163.670 218.038 139.836 1.00 125.87 1 PHE C O 1
ATOM 4184 N N . VAL C 1 2 ? 164.994 219.430 138.652 1.00 128.40 2 VAL C N 1
ATOM 4185 C CA . VAL C 1 2 ? 163.863 220.170 138.102 1.00 128.19 2 VAL C CA 1
ATOM 4186 C C . VAL C 1 2 ? 163.061 219.303 137.141 1.00 130.48 2 VAL C C 1
ATOM 4187 O O . VAL C 1 2 ? 161.849 219.494 136.987 1.00 130.71 2 VAL C O 1
ATOM 4191 N N . GLU C 1 3 ? 163.714 218.341 136.481 1.00 130.49 3 GLU C N 1
ATOM 4192 C CA . GLU C 1 3 ? 163.008 217.472 135.544 1.00 129.18 3 GLU C CA 1
ATOM 4193 C C . GLU C 1 3 ? 161.955 216.623 136.246 1.00 130.52 3 GLU C C 1
ATOM 4194 O O . GLU C 1 3 ? 160.976 216.205 135.617 1.00 130.08 3 GLU C O 1
ATOM 4200 N N . GLN C 1 4 ? 162.135 216.357 137.540 1.00 129.12 4 GLN C N 1
ATOM 4201 C CA . GLN C 1 4 ? 161.140 215.631 138.316 1.00 125.52 4 GLN C CA 1
ATOM 4202 C C . GLN C 1 4 ? 160.027 216.529 138.836 1.00 125.10 4 GLN C C 1
ATOM 4203 O O . GLN C 1 4 ? 159.044 216.015 139.381 1.00 125.64 4 GLN C O 1
ATOM 4209 N N . ILE C 1 5 ? 160.162 217.849 138.690 1.00 125.06 5 ILE C N 1
ATOM 4210 C CA . ILE C 1 5 ? 159.133 218.763 139.192 1.00 123.35 5 ILE C CA 1
ATOM 4211 C C . ILE C 1 5 ? 157.781 218.544 138.519 1.00 122.84 5 ILE C C 1
ATOM 4212 O O . ILE C 1 5 ? 156.770 218.455 139.234 1.00 123.76 5 ILE C O 1
ATOM 4217 N N . PRO C 1 6 ? 157.676 218.454 137.174 1.00 123.29 6 PRO C N 1
ATOM 4218 C CA . PRO C 1 6 ? 156.347 218.278 136.570 1.00 122.95 6 PRO C CA 1
ATOM 4219 C C . PRO C 1 6 ? 155.691 216.956 136.936 1.00 122.16 6 PRO C C 1
ATOM 4220 O O . PRO C 1 6 ? 154.557 216.941 137.427 1.00 122.65 6 PRO C O 1
ATOM 4224 N N . GLU C 1 7 ? 156.407 215.848 136.722 1.00 121.97 7 GLU C N 1
ATOM 4225 C CA . GLU C 1 7 ? 155.820 214.524 136.916 1.00 121.24 7 GLU C CA 1
ATOM 4226 C C . GLU C 1 7 ? 155.280 214.362 138.331 1.00 116.85 7 GLU C C 1
ATOM 4227 O O . GLU C 1 7 ? 154.143 213.914 138.526 1.00 113.93 7 GLU C O 1
ATOM 4233 N N . ALA C 1 8 ? 156.077 214.747 139.332 1.00 115.64 8 ALA C N 1
ATOM 4234 C CA . ALA C 1 8 ? 155.624 214.664 140.716 1.00 111.60 8 ALA C CA 1
ATOM 4235 C C . ALA C 1 8 ? 154.317 215.419 140.909 1.00 110.51 8 ALA C C 1
ATOM 4236 O O . ALA C 1 8 ? 153.394 214.920 141.565 1.00 112.91 8 ALA C O 1
ATOM 4238 N N . GLN C 1 9 ? 154.207 216.611 140.315 1.00 110.57 9 GLN C N 1
ATOM 4239 C CA . GLN C 1 9 ? 152.964 217.368 140.410 1.00 109.63 9 GLN C CA 1
ATOM 4240 C C . GLN C 1 9 ? 151.793 216.556 139.878 1.00 110.01 9 GLN C C 1
ATOM 4241 O O . GLN C 1 9 ? 150.730 216.498 140.511 1.00 109.68 9 GLN C O 1
ATOM 4247 N N . GLU C 1 10 ? 151.981 215.890 138.734 1.00 111.83 10 GLU C N 1
ATOM 4248 C CA . GLU C 1 10 ? 150.922 215.048 138.189 1.00 109.77 10 GLU C CA 1
ATOM 4249 C C . GLU C 1 10 ? 150.498 213.990 139.196 1.00 107.41 10 GLU C C 1
ATOM 4250 O O . GLU C 1 10 ? 149.303 213.700 139.337 1.00 106.18 10 GLU C O 1
ATOM 4256 N N . GLU C 1 11 ? 151.461 213.424 139.930 1.00 105.95 11 GLU C N 1
ATOM 4257 C CA . GLU C 1 11 ? 151.119 212.443 140.952 1.00 98.44 11 GLU C CA 1
ATOM 4258 C C . GLU C 1 11 ? 150.212 213.056 142.009 1.00 95.97 11 GLU C C 1
ATOM 4259 O O . GLU C 1 11 ? 149.214 212.446 142.412 1.00 95.28 11 GLU C O 1
ATOM 4265 N N . HIS C 1 12 ? 150.518 214.283 142.441 1.00 95.67 12 HIS C N 1
ATOM 4266 C CA . HIS C 1 12 ? 149.672 214.937 143.430 1.00 91.36 12 HIS C CA 1
ATOM 4267 C C . HIS C 1 12 ? 148.281 215.222 142.888 1.00 96.29 12 HIS C C 1
ATOM 4268 O O . HIS C 1 12 ? 147.364 215.485 143.673 1.00 97.08 12 HIS C O 1
ATOM 4275 N N . GLU C 1 13 ? 148.102 215.180 141.566 1.00 101.11 13 GLU C N 1
ATOM 4276 C CA . GLU C 1 13 ? 146.762 215.316 141.009 1.00 100.52 13 GLU C CA 1
ATOM 4277 C C . GLU C 1 13 ? 145.907 214.096 141.326 1.00 101.29 13 GLU C C 1
ATOM 4278 O O . GLU C 1 13 ? 144.696 214.219 141.544 1.00 101.69 13 GLU C O 1
ATOM 4284 N N . ARG C 1 14 ? 146.517 212.911 141.361 1.00 100.98 14 ARG C N 1
ATOM 4285 C CA . ARG C 1 14 ? 145.763 211.682 141.589 1.00 95.72 14 ARG C CA 1
ATOM 4286 C C . ARG C 1 14 ? 145.771 211.280 143.062 1.00 90.67 14 ARG C C 1
ATOM 4287 O O . ARG C 1 14 ? 144.713 211.186 143.692 1.00 87.67 14 ARG C O 1
ATOM 4295 N N . TYR C 1 15 ? 146.954 211.045 143.621 1.00 88.95 15 TYR C N 1
ATOM 4296 C CA . TYR C 1 15 ? 147.103 210.675 145.022 1.00 83.69 15 TYR C CA 1
ATOM 4297 C C . TYR C 1 15 ? 147.602 211.885 145.800 1.00 83.69 15 TYR C C 1
ATOM 4298 O O . TYR C 1 15 ? 148.685 212.407 145.516 1.00 87.08 15 TYR C O 1
ATOM 4307 N N . HIS C 1 16 ? 146.816 212.324 146.783 1.00 80.50 16 HIS C N 1
ATOM 4308 C CA . HIS C 1 16 ? 147.159 213.493 147.591 1.00 83.06 16 HIS C CA 1
ATOM 4309 C C . HIS C 1 16 ? 148.147 213.068 148.673 1.00 83.40 16 HIS C C 1
ATOM 4310 O O . HIS C 1 16 ? 147.793 212.802 149.824 1.00 86.85 16 HIS C O 1
ATOM 4317 N N . ASN C 1 17 ? 149.419 213.008 148.288 1.00 80.46 17 ASN C N 1
ATOM 4318 C CA . ASN C 1 17 ? 150.472 212.614 149.208 1.00 82.12 17 ASN C CA 1
ATOM 4319 C C . ASN C 1 17 ? 150.858 213.786 150.106 1.00 89.75 17 ASN C C 1
ATOM 4320 O O . ASN C 1 17 ? 150.272 214.871 150.051 1.00 97.17 17 ASN C O 1
ATOM 4325 N N . ASN C 1 18 ? 151.859 213.562 150.948 1.00 88.76 18 ASN C N 1
ATOM 4326 C CA . ASN C 1 18 ? 152.457 214.606 151.763 1.00 93.53 18 ASN C CA 1
ATOM 4327 C C . ASN C 1 18 ? 153.887 214.858 151.302 1.00 95.57 18 ASN C C 1
ATOM 4328 O O . ASN C 1 18 ? 154.421 214.154 150.441 1.00 93.50 18 ASN C O 1
ATOM 4333 N N . TRP C 1 19 ? 154.507 215.885 151.887 1.00 97.34 19 TRP C N 1
ATOM 4334 C CA . TRP C 1 19 ? 155.847 216.271 151.460 1.00 98.40 19 TRP C CA 1
ATOM 4335 C C . TRP C 1 19 ? 156.873 215.184 151.754 1.00 99.87 19 TRP C C 1
ATOM 4336 O O . TRP C 1 19 ? 157.846 215.034 151.005 1.00 103.83 19 TRP C O 1
ATOM 4347 N N . LYS C 1 20 ? 156.675 214.416 152.829 1.00 97.14 20 LYS C N 1
ATOM 4348 C CA . LYS C 1 20 ? 157.621 213.358 153.169 1.00 93.76 20 LYS C CA 1
ATOM 4349 C C . LYS C 1 20 ? 157.667 212.289 152.084 1.00 94.46 20 LYS C C 1
ATOM 4350 O O . LYS C 1 20 ? 158.748 211.850 151.674 1.00 97.52 20 LYS C O 1
ATOM 4356 N N . ASP C 1 21 ? 156.498 211.859 151.604 1.00 93.09 21 ASP C N 1
ATOM 4357 C CA . ASP C 1 21 ? 156.457 210.824 150.576 1.00 96.72 21 ASP C CA 1
ATOM 4358 C C . ASP C 1 21 ? 157.080 211.310 149.274 1.00 100.28 21 ASP C C 1
ATOM 4359 O O . ASP C 1 21 ? 157.840 210.576 148.633 1.00 101.00 21 ASP C O 1
ATOM 4364 N N . LEU C 1 22 ? 156.766 212.541 148.865 1.00 99.19 22 LEU C N 1
ATOM 4365 C CA . LEU C 1 22 ? 157.342 213.080 147.638 1.00 95.92 22 LEU C CA 1
ATOM 4366 C C . LEU C 1 22 ? 158.854 213.214 147.756 1.00 99.42 22 LEU C C 1
ATOM 4367 O O . LEU C 1 22 ? 159.588 212.891 146.814 1.00 103.60 22 LEU C O 1
ATOM 4372 N N . LYS C 1 23 ? 159.339 213.681 148.909 1.00 100.39 23 LYS C N 1
ATOM 4373 C CA . LYS C 1 23 ? 160.779 213.796 149.113 1.00 102.26 23 LYS C CA 1
ATOM 4374 C C . LYS C 1 23 ? 161.455 212.431 149.079 1.00 104.80 23 LYS C C 1
ATOM 4375 O O . LYS C 1 23 ? 162.539 212.281 148.504 1.00 107.85 23 LYS C O 1
ATOM 4381 N N . ALA C 1 24 ? 160.827 211.419 149.683 1.00 105.19 24 ALA C N 1
ATOM 4382 C CA . ALA C 1 24 ? 161.441 210.097 149.731 1.00 104.93 24 ALA C CA 1
ATOM 4383 C C . ALA C 1 24 ? 161.379 209.389 148.383 1.00 102.15 24 ALA C C 1
ATOM 4384 O O . ALA C 1 24 ? 162.232 208.543 148.092 1.00 101.26 24 ALA C O 1
ATOM 4386 N N . ARG C 1 25 ? 160.389 209.712 147.553 1.00 102.41 25 ARG C N 1
ATOM 4387 C CA . ARG C 1 25 ? 160.226 209.017 146.282 1.00 106.22 25 ARG C CA 1
ATOM 4388 C C . ARG C 1 25 ? 160.984 209.695 145.144 1.00 109.26 25 ARG C C 1
ATOM 4389 O O . ARG C 1 25 ? 161.735 209.036 144.419 1.00 111.25 25 ARG C O 1
ATOM 4397 N N . PHE C 1 26 ? 160.800 211.003 144.971 1.00 108.50 26 PHE C N 1
ATOM 4398 C CA . PHE C 1 26 ? 161.401 211.733 143.864 1.00 110.47 26 PHE C CA 1
ATOM 4399 C C . PHE C 1 26 ? 162.718 212.406 144.230 1.00 113.25 26 PHE C C 1
ATOM 4400 O O . PHE C 1 26 ? 163.283 213.117 143.393 1.00 115.23 26 PHE C O 1
ATOM 4408 N N . LYS C 1 27 ? 163.224 212.185 145.444 1.00 112.31 27 LYS C N 1
ATOM 4409 C CA . LYS C 1 27 ? 164.472 212.788 145.920 1.00 114.10 27 LYS C CA 1
ATOM 4410 C C . LYS C 1 27 ? 164.456 214.309 145.764 1.00 115.78 27 LYS C C 1
ATOM 4411 O O . LYS C 1 27 ? 165.411 214.923 145.283 1.00 117.64 27 LYS C O 1
ATOM 4417 N N . LEU C 1 28 ? 163.350 214.919 146.180 1.00 113.46 28 LEU C N 1
ATOM 4418 C CA . LEU C 1 28 ? 163.240 216.369 146.180 1.00 112.74 28 LEU C CA 1
ATOM 4419 C C . LEU C 1 28 ? 163.590 216.932 147.554 1.00 117.15 28 LEU C C 1
ATOM 4420 O O . LEU C 1 28 ? 163.348 216.284 148.577 1.00 120.26 28 LEU C O 1
ATOM 4425 N N . PRO C 1 29 ? 164.162 218.131 147.609 1.00 115.96 29 PRO C N 1
ATOM 4426 C CA . PRO C 1 29 ? 164.433 218.763 148.906 1.00 115.29 29 PRO C CA 1
ATOM 4427 C C . PRO C 1 29 ? 163.140 219.123 149.625 1.00 115.68 29 PRO C C 1
ATOM 4428 O O . PRO C 1 29 ? 162.054 219.171 149.044 1.00 117.33 29 PRO C O 1
ATOM 4432 N N . THR C 1 30 ? 163.279 219.374 150.929 1.00 114.77 30 THR C N 1
ATOM 4433 C CA . THR C 1 30 ? 162.109 219.587 151.776 1.00 117.38 30 THR C CA 1
ATOM 4434 C C . THR C 1 30 ? 161.347 220.849 151.385 1.00 115.56 30 THR C C 1
ATOM 4435 O O . THR C 1 30 ? 160.111 220.862 151.405 1.00 112.62 30 THR C O 1
ATOM 4439 N N . ILE C 1 31 ? 162.064 221.918 151.033 1.00 117.02 31 ILE C N 1
ATOM 4440 C CA . ILE C 1 31 ? 161.410 223.200 150.778 1.00 118.16 31 ILE C CA 1
ATOM 4441 C C . ILE C 1 31 ? 160.525 223.118 149.538 1.00 118.68 31 ILE C C 1
ATOM 4442 O O . ILE C 1 31 ? 159.375 223.572 149.546 1.00 118.43 31 ILE C O 1
ATOM 4447 N N . VAL C 1 32 ? 161.042 222.532 148.455 1.00 117.78 32 VAL C N 1
ATOM 4448 C CA . VAL C 1 32 ? 160.248 222.444 147.233 1.00 115.55 32 VAL C CA 1
ATOM 4449 C C . VAL C 1 32 ? 159.082 221.479 147.416 1.00 116.91 32 VAL C C 1
ATOM 4450 O O . VAL C 1 32 ? 157.998 221.695 146.861 1.00 116.90 32 VAL C O 1
ATOM 4454 N N . ALA C 1 33 ? 159.272 220.407 148.191 1.00 115.90 33 ALA C N 1
ATOM 4455 C CA . ALA C 1 33 ? 158.167 219.498 148.474 1.00 112.53 33 ALA C CA 1
ATOM 4456 C C . ALA C 1 33 ? 157.067 220.200 149.260 1.00 114.18 33 ALA C C 1
ATOM 4457 O O . ALA C 1 33 ? 155.877 220.029 148.969 1.00 116.14 33 ALA C O 1
ATOM 4459 N N . LYS C 1 34 ? 157.448 221.000 150.259 1.00 112.02 34 LYS C N 1
ATOM 4460 C CA . LYS C 1 34 ? 156.458 221.763 151.011 1.00 111.07 34 LYS C CA 1
ATOM 4461 C C . LYS C 1 34 ? 155.749 222.772 150.117 1.00 113.11 34 LYS C C 1
ATOM 4462 O O . LYS C 1 34 ? 154.541 222.994 150.255 1.00 112.92 34 LYS C O 1
ATOM 4468 N N . ALA C 1 35 ? 156.487 223.398 149.197 1.00 115.18 35 ALA C N 1
ATOM 4469 C CA . ALA C 1 35 ? 155.863 224.322 148.254 1.00 115.35 35 ALA C CA 1
ATOM 4470 C C . ALA C 1 35 ? 154.850 223.607 147.369 1.00 115.47 35 ALA C C 1
ATOM 4471 O O . ALA C 1 35 ? 153.757 224.128 147.116 1.00 115.05 35 ALA C O 1
ATOM 4473 N N . ILE C 1 36 ? 155.196 222.410 146.889 1.00 115.74 36 ILE C N 1
ATOM 4474 C CA . ILE C 1 36 ? 154.270 221.635 146.067 1.00 112.76 36 ILE C CA 1
ATOM 4475 C C . ILE C 1 36 ? 153.026 221.271 146.867 1.00 112.65 36 ILE C C 1
ATOM 4476 O O . ILE C 1 36 ? 151.899 221.354 146.363 1.00 111.94 36 ILE C O 1
ATOM 4481 N N . ILE C 1 37 ? 153.211 220.860 148.124 1.00 112.13 37 ILE C N 1
ATOM 4482 C CA . ILE C 1 37 ? 152.069 220.517 148.969 1.00 111.76 37 ILE C CA 1
ATOM 4483 C C . ILE C 1 37 ? 151.169 221.730 149.168 1.00 112.01 37 ILE C C 1
ATOM 4484 O O . ILE C 1 37 ? 149.940 221.633 149.070 1.00 112.24 37 ILE C O 1
ATOM 4489 N N . GLU C 1 38 ? 151.766 222.892 149.444 1.00 114.31 38 GLU C N 1
ATOM 4490 C CA . GLU C 1 38 ? 150.978 224.097 149.679 1.00 117.90 38 GLU C CA 1
ATOM 4491 C C . GLU C 1 38 ? 150.294 224.585 148.408 1.00 118.28 38 GLU C C 1
ATOM 4492 O O . GLU C 1 38 ? 149.254 225.249 148.484 1.00 118.85 38 GLU C O 1
ATOM 4498 N N . ALA C 1 39 ? 150.860 224.276 147.239 1.00 117.55 39 ALA C N 1
ATOM 4499 C CA . ALA C 1 39 ? 150.252 224.705 145.984 1.00 117.47 39 ALA C CA 1
ATOM 4500 C C . ALA C 1 39 ? 148.893 224.060 145.747 1.00 118.39 39 ALA C C 1
ATOM 4501 O O . ALA C 1 39 ? 148.079 224.615 145.002 1.00 118.88 39 ALA C O 1
ATOM 4503 N N . CYS C 1 40 ? 148.631 222.910 146.355 1.00 114.80 40 CYS C N 1
ATOM 4504 C CA . CYS C 1 40 ? 147.336 222.258 146.201 1.00 111.79 40 CYS C CA 1
ATOM 4505 C C . CYS C 1 40 ? 146.292 222.968 147.055 1.00 111.71 40 CYS C C 1
ATOM 4506 O O . CYS C 1 40 ? 146.499 223.135 148.261 1.00 111.43 40 CYS C O 1
ATOM 4509 N N . PRO C 1 41 ? 145.176 223.412 146.470 1.00 109.57 41 PRO C N 1
ATOM 4510 C CA . PRO C 1 41 ? 144.142 224.072 147.286 1.00 108.70 41 PRO C CA 1
ATOM 4511 C C . PRO C 1 41 ? 143.563 223.179 148.369 1.00 112.57 41 PRO C C 1
ATOM 4512 O O . PRO C 1 41 ? 143.250 223.663 149.463 1.00 112.01 41 PRO C O 1
ATOM 4516 N N . LYS C 1 42 ? 143.410 221.886 148.096 1.00 112.96 42 LYS C N 1
ATOM 4517 C CA . LYS C 1 42 ? 142.861 220.943 149.070 1.00 107.04 42 LYS C CA 1
ATOM 4518 C C . LYS C 1 42 ? 143.963 220.239 149.856 1.00 106.97 42 LYS C C 1
ATOM 4519 O O . LYS C 1 42 ? 143.998 219.013 149.943 1.00 108.44 42 LYS C O 1
ATOM 4525 N N . CYS C 1 43 ? 144.871 221.013 150.445 1.00 108.32 43 CYS C N 1
ATOM 4526 C CA . CYS C 1 43 ? 145.983 220.439 151.189 1.00 109.55 43 CYS C CA 1
ATOM 4527 C C . CYS C 1 43 ? 146.557 221.494 152.122 1.00 109.87 43 CYS C C 1
ATOM 4528 O O . CYS C 1 43 ? 146.600 222.677 151.778 1.00 113.49 43 CYS C O 1
ATOM 4531 N N . GLN C 1 44 ? 146.997 221.054 153.298 1.00 108.99 44 GLN C N 1
ATOM 4532 C CA . GLN C 1 44 ? 147.644 221.911 154.281 1.00 111.15 44 GLN C CA 1
ATOM 4533 C C . GLN C 1 44 ? 148.973 221.282 154.682 1.00 109.06 44 GLN C C 1
ATOM 4534 O O . GLN C 1 44 ? 149.375 220.239 154.159 1.00 109.56 44 GLN C O 1
ATOM 4540 N N . VAL C 1 45 ? 149.663 221.926 155.618 1.00 108.62 45 VAL C N 1
ATOM 4541 C CA . VAL C 1 45 ? 150.927 221.406 156.125 1.00 109.44 45 VAL C CA 1
ATOM 4542 C C . VAL C 1 45 ? 150.930 221.427 157.649 1.00 110.57 45 VAL C C 1
ATOM 4543 O O . VAL C 1 45 ? 151.156 220.403 158.293 1.00 108.84 45 VAL C O 1
ATOM 4547 N N . THR C 1 54 ? 153.919 204.541 169.822 1.00 127.90 54 THR C N 1
ATOM 4548 C CA . THR C 1 54 ? 153.435 203.439 170.644 1.00 131.05 54 THR C CA 1
ATOM 4549 C C . THR C 1 54 ? 154.348 202.224 170.530 1.00 129.61 54 THR C C 1
ATOM 4550 O O . THR C 1 54 ? 155.083 202.077 169.554 1.00 127.42 54 THR C O 1
ATOM 4554 N N . ASN C 1 55 ? 154.295 201.356 171.536 1.00 126.85 55 ASN C N 1
ATOM 4555 C CA . ASN C 1 55 ? 155.104 200.145 171.589 1.00 124.66 55 ASN C CA 1
ATOM 4556 C C . ASN C 1 55 ? 154.235 198.938 171.904 1.00 120.45 55 ASN C C 1
ATOM 4557 O O . ASN C 1 55 ? 154.611 198.063 172.690 1.00 119.66 55 ASN C O 1
ATOM 4562 N N . ALA C 1 56 ? 153.056 198.874 171.292 1.00 115.50 56 ALA C N 1
ATOM 4563 C CA . ALA C 1 56 ? 152.144 197.769 171.530 1.00 110.53 56 ALA C CA 1
ATOM 4564 C C . ALA C 1 56 ? 152.652 196.498 170.850 1.00 107.06 56 ALA C C 1
ATOM 4565 O O . ALA C 1 56 ? 153.593 196.515 170.051 1.00 103.98 56 ALA C O 1
ATOM 4567 N N . ALA C 1 57 ? 152.011 195.382 171.182 1.00 104.84 57 ALA C N 1
ATOM 4568 C CA . ALA C 1 57 ? 152.395 194.099 170.618 1.00 96.66 57 ALA C CA 1
ATOM 4569 C C . ALA C 1 57 ? 152.054 194.039 169.132 1.00 91.04 57 ALA C C 1
ATOM 4570 O O . ALA C 1 57 ? 151.292 194.855 168.605 1.00 89.92 57 ALA C O 1
ATOM 4572 N N . VAL C 1 58 ? 152.639 193.051 168.453 1.00 87.70 58 VAL C N 1
ATOM 4573 C CA . VAL C 1 58 ? 152.445 192.917 167.013 1.00 85.81 58 VAL C CA 1
ATOM 4574 C C . VAL C 1 58 ? 150.991 192.596 166.691 1.00 85.36 58 VAL C C 1
ATOM 4575 O O . VAL C 1 58 ? 150.452 193.052 165.676 1.00 82.52 58 VAL C O 1
ATOM 4579 N N . GLY C 1 59 ? 150.334 191.814 167.541 1.00 83.20 59 GLY C N 1
ATOM 4580 C CA . GLY C 1 59 ? 148.966 191.413 167.282 1.00 79.31 59 GLY C CA 1
ATOM 4581 C C . GLY C 1 59 ? 147.928 192.233 168.019 1.00 80.35 59 GLY C C 1
ATOM 4582 O O . GLY C 1 59 ? 146.951 191.681 168.533 1.00 83.25 59 GLY C O 1
ATOM 4583 N N . THR C 1 60 ? 148.119 193.547 168.079 1.00 76.16 60 THR C N 1
ATOM 4584 C CA . THR C 1 60 ? 147.201 194.449 168.764 1.00 74.83 60 THR C CA 1
ATOM 4585 C C . THR C 1 60 ? 146.421 195.251 167.730 1.00 68.73 60 THR C C 1
ATOM 4586 O O . THR C 1 60 ? 147.018 195.931 166.890 1.00 74.07 60 THR C O 1
ATOM 4590 N N . TRP C 1 61 ? 145.094 195.174 167.799 1.00 60.57 61 TRP C N 1
ATOM 4591 C CA . TRP C 1 61 ? 144.214 195.874 166.876 1.00 59.46 61 TRP C CA 1
ATOM 4592 C C . TRP C 1 61 ? 143.114 196.575 167.659 1.00 61.65 61 TRP C C 1
ATOM 4593 O O . TRP C 1 61 ? 142.767 196.176 168.772 1.00 71.18 61 TRP C O 1
ATOM 4604 N N . GLN C 1 62 ? 142.566 197.632 167.064 1.00 61.99 62 GLN C N 1
ATOM 4605 C CA . GLN C 1 62 ? 141.438 198.352 167.636 1.00 64.27 62 GLN C CA 1
ATOM 4606 C C . GLN C 1 62 ? 140.348 198.493 166.586 1.00 66.17 62 GLN C C 1
ATOM 4607 O O . GLN C 1 62 ? 140.613 198.469 165.384 1.00 73.62 62 GLN C O 1
ATOM 4613 N N . MET C 1 63 ? 139.112 198.643 167.052 1.00 64.06 63 MET C N 1
ATOM 4614 C CA . MET C 1 63 ? 137.964 198.770 166.168 1.00 68.63 63 MET C CA 1
ATOM 4615 C C . MET C 1 63 ? 137.160 200.004 166.547 1.00 73.28 63 MET C C 1
ATOM 4616 O O . MET C 1 63 ? 137.112 200.399 167.715 1.00 78.33 63 MET C O 1
ATOM 4621 N N . ASP C 1 64 ? 136.530 200.614 165.545 1.00 77.09 64 ASP C N 1
ATOM 4622 C CA . ASP C 1 64 ? 135.705 201.789 165.779 1.00 85.75 64 ASP C CA 1
ATOM 4623 C C . ASP C 1 64 ? 134.661 201.898 164.679 1.00 87.49 64 ASP C C 1
ATOM 4624 O O . ASP C 1 64 ? 134.784 201.287 163.614 1.00 87.84 64 ASP C O 1
ATOM 4629 N N . CYS C 1 65 ? 133.627 202.690 164.950 1.00 90.98 65 CYS C N 1
ATOM 4630 C CA . CYS C 1 65 ? 132.553 202.936 163.999 1.00 91.72 65 CYS C CA 1
ATOM 4631 C C . CYS C 1 65 ? 132.323 204.433 163.867 1.00 94.08 65 CYS C C 1
ATOM 4632 O O . CYS C 1 65 ? 132.441 205.177 164.845 1.00 96.19 65 CYS C O 1
ATOM 4635 N N . THR C 1 66 ? 131.993 204.867 162.653 1.00 94.87 66 THR C N 1
ATOM 4636 C CA . THR C 1 66 ? 131.738 206.270 162.369 1.00 96.55 66 THR C CA 1
ATOM 4637 C C . THR C 1 66 ? 130.512 206.378 161.475 1.00 97.44 66 THR C C 1
ATOM 4638 O O . THR C 1 66 ? 130.178 205.445 160.741 1.00 98.74 66 THR C O 1
ATOM 4642 N N . HIS C 1 67 ? 129.835 207.519 161.550 1.00 98.06 67 HIS C N 1
ATOM 4643 C CA . HIS C 1 67 ? 128.669 207.798 160.724 1.00 98.32 67 HIS C CA 1
ATOM 4644 C C . HIS C 1 67 ? 129.010 208.901 159.734 1.00 100.95 67 HIS C C 1
ATOM 4645 O O . HIS C 1 67 ? 129.552 209.942 160.120 1.00 104.38 67 HIS C O 1
ATOM 4652 N N . LEU C 1 68 ? 128.698 208.669 158.461 1.00 103.05 68 LEU C N 1
ATOM 4653 C CA . LEU C 1 68 ? 129.010 209.631 157.409 1.00 105.49 68 LEU C CA 1
ATOM 4654 C C . LEU C 1 68 ? 127.977 209.501 156.302 1.00 107.38 68 LEU C C 1
ATOM 4655 O O . LEU C 1 68 ? 127.833 208.424 155.715 1.00 108.43 68 LEU C O 1
ATOM 4660 N N . GLU C 1 69 ? 127.264 210.595 156.027 1.00 104.56 69 GLU C N 1
ATOM 4661 C CA . GLU C 1 69 ? 126.274 210.653 154.950 1.00 107.40 69 GLU C CA 1
ATOM 4662 C C . GLU C 1 69 ? 125.227 209.550 155.088 1.00 112.00 69 GLU C C 1
ATOM 4663 O O . GLU C 1 69 ? 124.795 208.951 154.102 1.00 112.35 69 GLU C O 1
ATOM 4669 N N . GLY C 1 70 ? 124.815 209.278 156.324 1.00 114.02 70 GLY C N 1
ATOM 4670 C CA . GLY C 1 70 ? 123.837 208.237 156.562 1.00 112.32 70 GLY C CA 1
ATOM 4671 C C . GLY C 1 70 ? 124.349 206.831 156.363 1.00 109.40 70 GLY C C 1
ATOM 4672 O O . GLY C 1 70 ? 123.550 205.917 156.147 1.00 108.70 70 GLY C O 1
ATOM 4673 N N . GLN C 1 71 ? 125.662 206.628 156.428 1.00 109.53 71 GLN C N 1
ATOM 4674 C CA . GLN C 1 71 ? 126.263 205.314 156.265 1.00 106.26 71 GLN C CA 1
ATOM 4675 C C . GLN C 1 71 ? 127.198 205.036 157.432 1.00 103.22 71 GLN C C 1
ATOM 4676 O O . GLN C 1 71 ? 127.769 205.956 158.025 1.00 104.91 71 GLN C O 1
ATOM 4682 N N . VAL C 1 72 ? 127.349 203.757 157.757 1.00 97.54 72 VAL C N 1
ATOM 4683 C CA . VAL C 1 72 ? 128.174 203.320 158.877 1.00 96.91 72 VAL C CA 1
ATOM 4684 C C . VAL C 1 72 ? 129.489 202.791 158.326 1.00 93.34 72 VAL C C 1
ATOM 4685 O O . VAL C 1 72 ? 129.504 201.845 157.529 1.00 95.64 72 VAL C O 1
ATOM 4689 N N . ILE C 1 73 ? 130.593 203.397 158.751 1.00 88.64 73 ILE C N 1
ATOM 4690 C CA . ILE C 1 73 ? 131.933 203.001 158.339 1.00 85.04 73 ILE C CA 1
ATOM 4691 C C . ILE C 1 73 ? 132.620 202.367 159.537 1.00 84.46 73 ILE C C 1
ATOM 4692 O O . ILE C 1 73 ? 132.798 203.016 160.575 1.00 92.62 73 ILE C O 1
ATOM 4697 N N . CYS C 1 74 ? 133.003 201.102 159.399 1.00 77.69 74 CYS C N 1
ATOM 4698 C CA . CYS C 1 74 ? 133.734 200.388 160.434 1.00 75.13 74 CYS C CA 1
ATOM 4699 C C . CYS C 1 74 ? 135.214 200.397 160.085 1.00 70.67 74 CYS C C 1
ATOM 4700 O O . CYS C 1 74 ? 135.594 200.034 158.966 1.00 73.62 74 CYS C O 1
ATOM 4703 N N . VAL C 1 75 ? 136.042 200.816 161.039 1.00 68.73 75 VAL C N 1
ATOM 4704 C CA . VAL C 1 75 ? 137.472 200.991 160.828 1.00 63.95 75 VAL C CA 1
ATOM 4705 C C . VAL C 1 75 ? 138.224 200.136 161.837 1.00 62.89 75 VAL C C 1
ATOM 4706 O O . VAL C 1 75 ? 137.998 200.250 163.047 1.00 68.45 75 VAL C O 1
ATOM 4710 N N . ALA C 1 76 ? 139.118 199.288 161.337 1.00 59.50 76 ALA C N 1
ATOM 4711 C CA . ALA C 1 76 ? 140.013 198.489 162.162 1.00 57.70 76 ALA C CA 1
ATOM 4712 C C . ALA C 1 76 ? 141.426 199.022 161.979 1.00 58.37 76 ALA C C 1
ATOM 4713 O O . ALA C 1 76 ? 141.930 199.076 160.852 1.00 63.71 76 ALA C O 1
ATOM 4715 N N . VAL C 1 77 ? 142.059 199.409 163.081 1.00 54.83 77 VAL C N 1
ATOM 4716 C CA . VAL C 1 77 ? 143.340 200.102 163.061 1.00 53.57 77 VAL C CA 1
ATOM 4717 C C . VAL C 1 77 ? 144.373 199.265 163.798 1.00 56.89 77 VAL C C 1
ATOM 4718 O O . VAL C 1 77 ? 144.150 198.858 164.944 1.00 66.77 77 VAL C O 1
ATOM 4722 N N . HIS C 1 78 ? 145.496 199.005 163.136 1.00 55.78 78 HIS C N 1
ATOM 4723 C CA . HIS C 1 78 ? 146.666 198.476 163.817 1.00 57.36 78 HIS C CA 1
ATOM 4724 C C . HIS C 1 78 ? 147.270 199.559 164.699 1.00 64.37 78 HIS C C 1
ATOM 4725 O O . HIS C 1 78 ? 147.359 200.724 164.304 1.00 68.44 78 HIS C O 1
ATOM 4732 N N . VAL C 1 79 ? 147.683 199.176 165.902 1.00 67.00 79 VAL C N 1
ATOM 4733 C CA . VAL C 1 79 ? 148.154 200.150 166.884 1.00 72.14 79 VAL C CA 1
ATOM 4734 C C . VAL C 1 79 ? 149.627 200.479 166.684 1.00 74.55 79 VAL C C 1
ATOM 4735 O O . VAL C 1 79 ? 150.023 201.647 166.717 1.00 76.36 79 VAL C O 1
ATOM 4739 N N . ALA C 1 80 ? 150.460 199.460 166.470 1.00 72.15 80 ALA C N 1
ATOM 4740 C CA . ALA C 1 80 ? 151.902 199.685 166.422 1.00 74.57 80 ALA C CA 1
ATOM 4741 C C . ALA C 1 80 ? 152.317 200.449 165.170 1.00 76.12 80 ALA C C 1
ATOM 4742 O O . ALA C 1 80 ? 153.206 201.307 165.230 1.00 82.36 80 ALA C O 1
ATOM 4744 N N . SER C 1 81 ? 151.696 200.158 164.030 1.00 72.00 81 SER C N 1
ATOM 4745 C CA . SER C 1 81 ? 152.131 200.705 162.750 1.00 66.13 81 SER C CA 1
ATOM 4746 C C . SER C 1 81 ? 151.195 201.756 162.176 1.00 63.46 81 SER C C 1
ATOM 4747 O O . SER C 1 81 ? 151.662 202.707 161.547 1.00 69.39 81 SER C O 1
ATOM 4750 N N . GLY C 1 82 ? 149.889 201.617 162.370 1.00 62.38 82 GLY C N 1
ATOM 4751 C CA . GLY C 1 82 ? 148.932 202.539 161.799 1.00 64.47 82 GLY C CA 1
ATOM 4752 C C . GLY C 1 82 ? 148.228 202.056 160.551 1.00 61.15 82 GLY C C 1
ATOM 4753 O O . GLY C 1 82 ? 147.480 202.832 159.947 1.00 60.15 82 GLY C O 1
ATOM 4754 N N . TYR C 1 83 ? 148.455 200.813 160.137 1.00 58.17 83 TYR C N 1
ATOM 4755 C CA . TYR C 1 83 ? 147.724 200.240 159.015 1.00 56.65 83 TYR C CA 1
ATOM 4756 C C . TYR C 1 83 ? 146.239 200.162 159.348 1.00 57.44 83 TYR C C 1
ATOM 4757 O O . TYR C 1 83 ? 145.862 199.742 160.443 1.00 66.07 83 TYR C O 1
ATOM 4766 N N . ILE C 1 84 ? 145.391 200.568 158.403 1.00 54.81 84 ILE C N 1
ATOM 4767 C CA . ILE C 1 84 ? 143.956 200.624 158.644 1.00 55.51 84 ILE C CA 1
ATOM 4768 C C . ILE C 1 84 ? 143.225 199.794 157.597 1.00 58.94 84 ILE C C 1
ATOM 4769 O O . ILE C 1 84 ? 143.730 199.529 156.504 1.00 65.06 84 ILE C O 1
ATOM 4774 N N . GLU C 1 85 ? 142.015 199.373 157.962 1.00 56.14 85 GLU C N 1
ATOM 4775 C CA . GLU C 1 85 ? 141.099 198.698 157.055 1.00 56.52 85 GLU C CA 1
ATOM 4776 C C . GLU C 1 85 ? 139.697 199.230 157.304 1.00 61.45 85 GLU C C 1
ATOM 4777 O O . GLU C 1 85 ? 139.304 199.438 158.454 1.00 68.37 85 GLU C O 1
ATOM 4783 N N . THR C 1 86 ? 138.945 199.455 156.230 1.00 61.25 86 THR C N 1
ATOM 4784 C CA . THR C 1 86 ? 137.631 200.071 156.330 1.00 62.74 86 THR C CA 1
ATOM 4785 C C . THR C 1 86 ? 136.587 199.210 155.637 1.00 65.34 86 THR C C 1
ATOM 4786 O O . THR C 1 86 ? 136.880 198.500 154.672 1.00 67.47 86 THR C O 1
ATOM 4790 N N . LYS C 1 87 ? 135.358 199.285 156.145 1.00 71.51 87 LYS C N 1
ATOM 4791 C CA . LYS C 1 87 ? 134.235 198.588 155.536 1.00 73.64 87 LYS C CA 1
ATOM 4792 C C . LYS C 1 87 ? 132.976 199.420 155.729 1.00 82.71 87 LYS C C 1
ATOM 4793 O O . LYS C 1 87 ? 132.886 200.242 156.643 1.00 87.72 87 LYS C O 1
ATOM 4799 N N . ILE C 1 88 ? 132.001 199.198 154.854 1.00 82.96 88 ILE C N 1
ATOM 4800 C CA . ILE C 1 88 ? 130.725 199.902 154.892 1.00 84.36 88 ILE C CA 1
ATOM 4801 C C . ILE C 1 88 ? 129.690 198.922 155.429 1.00 89.03 88 ILE C C 1
ATOM 4802 O O . ILE C 1 88 ? 129.204 198.049 154.700 1.00 93.72 88 ILE C O 1
ATOM 4807 N N . LEU C 1 89 ? 129.345 199.061 156.702 1.00 90.21 89 LEU C N 1
ATOM 4808 C CA . LEU C 1 89 ? 128.366 198.166 157.305 1.00 93.04 89 LEU C CA 1
ATOM 4809 C C . LEU C 1 89 ? 126.965 198.539 156.832 1.00 101.75 89 LEU C C 1
ATOM 4810 O O . LEU C 1 89 ? 126.586 199.713 156.902 1.00 105.82 89 LEU C O 1
ATOM 4815 N N . PRO C 1 90 ? 126.176 197.582 156.337 1.00 105.47 90 PRO C N 1
ATOM 4816 C CA . PRO C 1 90 ? 124.801 197.923 155.924 1.00 110.72 90 PRO C CA 1
ATOM 4817 C C . PRO C 1 90 ? 123.945 198.421 157.075 1.00 114.32 90 PRO C C 1
ATOM 4818 O O . PRO C 1 90 ? 123.366 199.512 156.992 1.00 115.44 90 PRO C O 1
ATOM 4822 N N . ARG C 1 91 ? 123.850 197.648 158.153 1.00 113.92 91 ARG C N 1
ATOM 4823 C CA . ARG C 1 91 ? 123.110 198.038 159.345 1.00 115.26 91 ARG C CA 1
ATOM 4824 C C . ARG C 1 91 ? 123.976 197.765 160.564 1.00 113.83 91 ARG C C 1
ATOM 4825 O O . ARG C 1 91 ? 124.597 196.702 160.660 1.00 114.18 91 ARG C O 1
ATOM 4833 N N . GLU C 1 92 ? 124.018 198.720 161.489 1.00 113.37 92 GLU C N 1
ATOM 4834 C CA . GLU C 1 92 ? 124.850 198.595 162.683 1.00 114.78 92 GLU C CA 1
ATOM 4835 C C . GLU C 1 92 ? 124.262 197.514 163.580 1.00 113.66 92 GLU C C 1
ATOM 4836 O O . GLU C 1 92 ? 123.271 197.735 164.278 1.00 116.09 92 GLU C O 1
ATOM 4842 N N . THR C 1 93 ? 124.877 196.333 163.561 1.00 109.21 93 THR C N 1
ATOM 4843 C CA . THR C 1 93 ? 124.406 195.200 164.342 1.00 107.60 93 THR C CA 1
ATOM 4844 C C . THR C 1 93 ? 125.608 194.354 164.735 1.00 105.41 93 THR C C 1
ATOM 4845 O O . THR C 1 93 ? 126.683 194.455 164.138 1.00 105.18 93 THR C O 1
ATOM 4849 N N . GLY C 1 94 ? 125.415 193.518 165.757 1.00 103.06 94 GLY C N 1
ATOM 4850 C CA . GLY C 1 94 ? 126.486 192.641 166.195 1.00 102.89 94 GLY C CA 1
ATOM 4851 C C . GLY C 1 94 ? 126.924 191.655 165.131 1.00 100.96 94 GLY C C 1
ATOM 4852 O O . GLY C 1 94 ? 128.106 191.309 165.049 1.00 100.10 94 GLY C O 1
ATOM 4853 N N . ARG C 1 95 ? 125.983 191.188 164.306 1.00 98.99 95 ARG C N 1
ATOM 4854 C CA . ARG C 1 95 ? 126.323 190.232 163.256 1.00 98.11 95 ARG C CA 1
ATOM 4855 C C . ARG C 1 95 ? 127.291 190.835 162.245 1.00 97.16 95 ARG C C 1
ATOM 4856 O O . ARG C 1 95 ? 128.268 190.189 161.849 1.00 96.45 95 ARG C O 1
ATOM 4864 N N . GLU C 1 96 ? 127.037 192.074 161.816 1.00 95.89 96 GLU C N 1
ATOM 4865 C CA . GLU C 1 96 ? 127.914 192.710 160.838 1.00 92.72 96 GLU C CA 1
ATOM 4866 C C . GLU C 1 96 ? 129.300 192.965 161.415 1.00 91.19 96 GLU C C 1
ATOM 4867 O O . GLU C 1 96 ? 130.310 192.770 160.728 1.00 91.96 96 GLU C O 1
ATOM 4873 N N . THR C 1 97 ? 129.370 193.404 162.674 1.00 89.28 97 THR C N 1
ATOM 4874 C CA . THR C 1 97 ? 130.668 193.619 163.305 1.00 88.06 97 THR C CA 1
ATOM 4875 C C . THR C 1 97 ? 131.433 192.310 163.451 1.00 88.34 97 THR C C 1
ATOM 4876 O O . THR C 1 97 ? 132.650 192.266 163.233 1.00 87.87 97 THR C O 1
ATOM 4880 N N . ALA C 1 98 ? 130.738 191.231 163.819 1.00 89.48 98 ALA C N 1
ATOM 4881 C CA . ALA C 1 98 ? 131.390 189.929 163.914 1.00 85.91 98 ALA C CA 1
ATOM 4882 C C . ALA C 1 98 ? 131.904 189.469 162.557 1.00 80.17 98 ALA C C 1
ATOM 4883 O O . ALA C 1 98 ? 133.014 188.934 162.452 1.00 79.54 98 ALA C O 1
ATOM 4885 N N . LEU C 1 99 ? 131.107 189.666 161.503 1.00 78.55 99 LEU C N 1
ATOM 4886 C CA . LEU C 1 99 ? 131.547 189.290 160.164 1.00 76.56 99 LEU C CA 1
ATOM 4887 C C . LEU C 1 99 ? 132.766 190.097 159.737 1.00 74.91 99 LEU C C 1
ATOM 4888 O O . LEU C 1 99 ? 133.698 189.556 159.131 1.00 73.50 99 LEU C O 1
ATOM 4893 N N . PHE C 1 100 ? 132.778 191.397 160.043 1.00 76.05 100 PHE C N 1
ATOM 4894 C CA . PHE C 1 100 ? 133.935 192.219 159.702 1.00 74.93 100 PHE C CA 1
ATOM 4895 C C . PHE C 1 100 ? 135.173 191.783 160.476 1.00 74.41 100 PHE C C 1
ATOM 4896 O O . PHE C 1 100 ? 136.281 191.767 159.926 1.00 75.87 100 PHE C O 1
ATOM 4904 N N . LEU C 1 101 ? 135.009 191.436 161.755 1.00 72.79 101 LEU C N 1
ATOM 4905 C CA . LEU C 1 101 ? 136.142 190.940 162.529 1.00 69.79 101 LEU C CA 1
ATOM 4906 C C . LEU C 1 101 ? 136.672 189.638 161.948 1.00 69.25 101 LEU C C 1
ATOM 4907 O O . LEU C 1 101 ? 137.889 189.432 161.872 1.00 71.61 101 LEU C O 1
ATOM 4912 N N . LEU C 1 102 ? 135.772 188.744 161.532 1.00 70.55 102 LEU C N 1
ATOM 4913 C CA . LEU C 1 102 ? 136.203 187.499 160.904 1.00 67.46 102 LEU C CA 1
ATOM 4914 C C . LEU C 1 102 ? 136.948 187.768 159.604 1.00 64.87 102 LEU C C 1
ATOM 4915 O O . LEU C 1 102 ? 137.962 187.121 159.314 1.00 60.14 102 LEU C O 1
ATOM 4920 N N . GLN C 1 103 ? 136.456 188.717 158.805 1.00 66.98 103 GLN C N 1
ATOM 4921 C CA . GLN C 1 103 ? 137.119 189.046 157.547 1.00 63.68 103 GLN C CA 1
ATOM 4922 C C . GLN C 1 103 ? 138.506 189.629 157.786 1.00 60.58 103 GLN C C 1
ATOM 4923 O O . GLN C 1 103 ? 139.454 189.309 157.061 1.00 65.18 103 GLN C O 1
ATOM 4929 N N . VAL C 1 104 ? 138.642 190.496 158.791 1.00 59.90 104 VAL C N 1
ATOM 4930 C CA . VAL C 1 104 ? 139.949 191.070 159.099 1.00 59.47 104 VAL C CA 1
ATOM 4931 C C . VAL C 1 104 ? 140.899 189.996 159.615 1.00 59.15 104 VAL C C 1
ATOM 4932 O O . VAL C 1 104 ? 142.081 189.967 159.253 1.00 60.35 104 VAL C O 1
ATOM 4936 N N . ALA C 1 105 ? 140.401 189.095 160.465 1.00 60.37 105 ALA C N 1
ATOM 4937 C CA . ALA C 1 105 ? 141.247 188.049 161.027 1.00 59.28 105 ALA C CA 1
ATOM 4938 C C . ALA C 1 105 ? 141.672 187.017 159.992 1.00 59.95 105 ALA C C 1
ATOM 4939 O O . ALA C 1 105 ? 142.596 186.241 160.256 1.00 61.60 105 ALA C O 1
ATOM 4941 N N . SER C 1 106 ? 141.024 186.986 158.831 1.00 58.47 106 SER C N 1
ATOM 4942 C CA . SER C 1 106 ? 141.376 186.052 157.770 1.00 54.41 106 SER C CA 1
ATOM 4943 C C . SER C 1 106 ? 142.500 186.564 156.881 1.00 55.09 106 SER C C 1
ATOM 4944 O O . SER C 1 106 ? 142.912 185.853 155.959 1.00 58.88 106 SER C O 1
ATOM 4947 N N . ARG C 1 107 ? 142.999 187.768 157.128 1.00 56.29 107 ARG C N 1
ATOM 4948 C CA . ARG C 1 107 ? 144.079 188.352 156.343 1.00 53.84 107 ARG C CA 1
ATOM 4949 C C . ARG C 1 107 ? 145.338 188.607 157.152 1.00 57.46 107 ARG C C 1
ATOM 4950 O O . ARG C 1 107 ? 146.443 188.407 156.641 1.00 62.45 107 ARG C O 1
ATOM 4958 N N . TRP C 1 108 ? 145.204 189.041 158.400 1.00 57.57 108 TRP C N 1
ATOM 4959 C CA . TRP C 1 108 ? 146.336 189.360 159.252 1.00 57.33 108 TRP C CA 1
ATOM 4960 C C . TRP C 1 108 ? 146.198 188.647 160.588 1.00 60.14 108 TRP C C 1
ATOM 4961 O O . TRP C 1 108 ? 145.082 188.352 161.027 1.00 62.10 108 TRP C O 1
ATOM 4972 N N . PRO C 1 109 ? 147.315 188.352 161.254 1.00 58.74 109 PRO C N 1
ATOM 4973 C CA . PRO C 1 109 ? 147.244 187.693 162.568 1.00 61.78 109 PRO C CA 1
ATOM 4974 C C . PRO C 1 109 ? 146.760 188.662 163.637 1.00 67.95 109 PRO C C 1
ATOM 4975 O O . PRO C 1 109 ? 147.391 189.688 163.895 1.00 70.23 109 PRO C O 1
ATOM 4979 N N . ILE C 1 110 ? 145.634 188.326 164.261 1.00 69.01 110 ILE C N 1
ATOM 4980 C CA . ILE C 1 110 ? 145.044 189.121 165.332 1.00 69.06 110 ILE C CA 1
ATOM 4981 C C . ILE C 1 110 ? 145.163 188.334 166.629 1.00 76.62 110 ILE C C 1
ATOM 4982 O O . ILE C 1 110 ? 144.790 187.155 166.682 1.00 81.96 110 ILE C O 1
ATOM 4987 N N . GLU C 1 111 ? 145.692 188.980 167.669 1.00 77.04 111 GLU C N 1
ATOM 4988 C CA . GLU C 1 111 ? 145.835 188.350 168.973 1.00 81.61 111 GLU C CA 1
ATOM 4989 C C . GLU C 1 111 ? 145.200 189.132 170.113 1.00 83.34 111 GLU C C 1
ATOM 4990 O O . GLU C 1 111 ? 145.087 188.585 171.216 1.00 88.65 111 GLU C O 1
ATOM 4996 N N . HIS C 1 112 ? 144.783 190.376 169.892 1.00 78.96 112 HIS C N 1
ATOM 4997 C CA . HIS C 1 112 ? 144.211 191.193 170.959 1.00 76.32 112 HIS C CA 1
ATOM 4998 C C . HIS C 1 112 ? 143.385 192.298 170.322 1.00 73.83 112 HIS C C 1
ATOM 4999 O O . HIS C 1 112 ? 143.909 193.070 169.515 1.00 78.02 112 HIS C O 1
ATOM 5006 N N . LEU C 1 113 ? 142.107 192.377 170.681 1.00 70.91 113 LEU C N 1
ATOM 5007 C CA . LEU C 1 113 ? 141.192 193.364 170.126 1.00 69.70 113 LEU C CA 1
ATOM 5008 C C . LEU C 1 113 ? 140.737 194.312 171.227 1.00 75.14 113 LEU C C 1
ATOM 5009 O O . LEU C 1 113 ? 140.252 193.866 172.272 1.00 82.56 113 LEU C O 1
ATOM 5014 N N . HIS C 1 114 ? 140.894 195.612 170.991 1.00 74.05 114 HIS C N 1
ATOM 5015 C CA . HIS C 1 114 ? 140.443 196.651 171.910 1.00 74.16 114 HIS C CA 1
ATOM 5016 C C . HIS C 1 114 ? 139.286 197.400 171.267 1.00 77.60 114 HIS C C 1
ATOM 5017 O O . HIS C 1 114 ? 139.434 197.952 170.173 1.00 84.58 114 HIS C O 1
ATOM 5024 N N . THR C 1 115 ? 138.140 197.422 171.944 1.00 79.85 115 THR C N 1
ATOM 5025 C CA . THR C 1 115 ? 136.978 198.137 171.431 1.00 85.19 115 THR C CA 1
ATOM 5026 C C . THR C 1 115 ? 136.374 199.030 172.506 1.00 98.20 115 THR C C 1
ATOM 5027 O O . THR C 1 115 ? 136.929 199.157 173.602 1.00 104.40 115 THR C O 1
ATOM 5031 N N . ASP C 1 116 ? 135.243 199.655 172.198 1.00 100.87 116 ASP C N 1
ATOM 5032 C CA . ASP C 1 116 ? 134.509 200.453 173.167 1.00 107.86 116 ASP C CA 1
ATOM 5033 C C . ASP C 1 116 ? 133.470 199.570 173.859 1.00 111.09 116 ASP C C 1
ATOM 5034 O O . ASP C 1 116 ? 133.494 198.342 173.749 1.00 111.50 116 ASP C O 1
ATOM 5039 N N . ASN C 1 117 ? 132.544 200.190 174.585 1.00 113.89 117 ASN C N 1
ATOM 5040 C CA . ASN C 1 117 ? 131.490 199.481 175.302 1.00 115.11 117 ASN C CA 1
ATOM 5041 C C . ASN C 1 117 ? 130.127 199.711 174.655 1.00 113.54 117 ASN C C 1
ATOM 5042 O O . ASN C 1 117 ? 129.112 199.853 175.339 1.00 116.76 117 ASN C O 1
ATOM 5047 N N . GLY C 1 118 ? 130.094 199.747 173.326 1.00 109.39 118 GLY C N 1
ATOM 5048 C CA . GLY C 1 118 ? 128.870 199.988 172.601 1.00 111.51 118 GLY C CA 1
ATOM 5049 C C . GLY C 1 118 ? 127.933 198.799 172.634 1.00 115.08 118 GLY C C 1
ATOM 5050 O O . GLY C 1 118 ? 128.283 197.713 173.107 1.00 114.71 118 GLY C O 1
ATOM 5051 N N . PRO C 1 119 ? 126.710 198.986 172.131 1.00 116.03 119 PRO C N 1
ATOM 5052 C CA . PRO C 1 119 ? 125.742 197.877 172.166 1.00 113.68 119 PRO C CA 1
ATOM 5053 C C . PRO C 1 119 ? 126.074 196.757 171.197 1.00 111.83 119 PRO C C 1
ATOM 5054 O O . PRO C 1 119 ? 125.892 195.582 171.537 1.00 112.82 119 PRO C O 1
ATOM 5058 N N . ASN C 1 120 ? 126.559 197.084 169.998 1.00 109.36 120 ASN C N 1
ATOM 5059 C CA . ASN C 1 120 ? 126.849 196.068 168.995 1.00 108.17 120 ASN C CA 1
ATOM 5060 C C . ASN C 1 120 ? 128.223 195.432 169.166 1.00 105.10 120 ASN C C 1
ATOM 5061 O O . ASN C 1 120 ? 128.538 194.479 168.445 1.00 101.94 120 ASN C O 1
ATOM 5066 N N . PHE C 1 121 ? 129.040 195.927 170.091 1.00 105.64 121 PHE C N 1
ATOM 5067 C CA . PHE C 1 121 ? 130.341 195.338 170.378 1.00 103.70 121 PHE C CA 1
ATOM 5068 C C . PHE C 1 121 ? 130.297 194.347 171.534 1.00 104.31 121 PHE C C 1
ATOM 5069 O O . PHE C 1 121 ? 131.349 193.850 171.945 1.00 99.11 121 PHE C O 1
ATOM 5077 N N . VAL C 1 122 ? 129.109 194.056 172.068 1.00 108.11 122 VAL C N 1
ATOM 5078 C CA . VAL C 1 122 ? 128.959 193.140 173.191 1.00 109.21 122 VAL C CA 1
ATOM 5079 C C . VAL C 1 122 ? 127.968 192.022 172.906 1.00 109.73 122 VAL C C 1
ATOM 5080 O O . VAL C 1 122 ? 127.754 191.165 173.766 1.00 110.15 122 VAL C O 1
ATOM 5084 N N . SER C 1 123 ? 127.375 191.983 171.715 1.00 107.28 123 SER C N 1
ATOM 5085 C CA . SER C 1 123 ? 126.381 190.974 171.391 1.00 106.65 123 SER C CA 1
ATOM 5086 C C . SER C 1 123 ? 127.016 189.584 171.353 1.00 106.76 123 SER C C 1
ATOM 5087 O O . SER C 1 123 ? 128.240 189.425 171.320 1.00 107.05 123 SER C O 1
ATOM 5090 N N . ALA C 1 124 ? 126.154 188.563 171.365 1.00 106.10 124 ALA C N 1
ATOM 5091 C CA . ALA C 1 124 ? 126.632 187.184 171.402 1.00 106.22 124 ALA C CA 1
ATOM 5092 C C . ALA C 1 124 ? 127.409 186.817 170.144 1.00 106.86 124 ALA C C 1
ATOM 5093 O O . ALA C 1 124 ? 128.298 185.960 170.195 1.00 105.08 124 ALA C O 1
ATOM 5095 N N . GLU C 1 125 ? 127.085 187.443 169.009 1.00 106.38 125 GLU C N 1
ATOM 5096 C CA . GLU C 1 125 ? 127.812 187.157 167.776 1.00 103.84 125 GLU C CA 1
ATOM 5097 C C . GLU C 1 125 ? 129.279 187.547 167.900 1.00 98.03 125 GLU C C 1
ATOM 5098 O O . GLU C 1 125 ? 130.168 186.798 167.474 1.00 97.19 125 GLU C O 1
ATOM 5104 N N . MET C 1 126 ? 129.552 188.716 168.483 1.00 96.73 126 MET C N 1
ATOM 5105 C CA . MET C 1 126 ? 130.932 189.146 168.675 1.00 96.54 126 MET C CA 1
ATOM 5106 C C . MET C 1 126 ? 131.682 188.192 169.596 1.00 94.40 126 MET C C 1
ATOM 5107 O O . MET C 1 126 ? 132.840 187.848 169.334 1.00 93.94 126 MET C O 1
ATOM 5112 N N . GLN C 1 127 ? 131.037 187.758 170.681 1.00 95.30 127 GLN C N 1
ATOM 5113 C CA . GLN C 1 127 ? 131.680 186.826 171.601 1.00 97.45 127 GLN C CA 1
ATOM 5114 C C . GLN C 1 127 ? 131.982 185.497 170.921 1.00 96.03 127 GLN C C 1
ATOM 5115 O O . GLN C 1 127 ? 133.071 184.938 171.092 1.00 96.58 127 GLN C O 1
ATOM 5121 N N . ALA C 1 128 ? 131.031 184.979 170.141 1.00 97.29 128 ALA C N 1
ATOM 5122 C CA . ALA C 1 128 ? 131.258 183.720 169.438 1.00 95.71 128 ALA C CA 1
ATOM 5123 C C . ALA C 1 128 ? 132.390 183.848 168.428 1.00 91.85 128 ALA C C 1
ATOM 5124 O O . ALA C 1 128 ? 133.237 182.953 168.317 1.00 89.99 128 ALA C O 1
ATOM 5126 N N . THR C 1 129 ? 132.423 184.956 167.681 1.00 90.74 129 THR C N 1
ATOM 5127 C CA . THR C 1 129 ? 133.485 185.153 166.700 1.00 84.32 129 THR C CA 1
ATOM 5128 C C . THR C 1 129 ? 134.847 185.271 167.374 1.00 83.03 129 THR C C 1
ATOM 5129 O O . THR C 1 129 ? 135.832 184.689 166.905 1.00 84.63 129 THR C O 1
ATOM 5133 N N . ALA C 1 130 ? 134.921 186.008 168.485 1.00 83.82 130 ALA C N 1
ATOM 5134 C CA . ALA C 1 130 ? 136.190 186.147 169.191 1.00 82.39 130 ALA C CA 1
ATOM 5135 C C . ALA C 1 130 ? 136.624 184.838 169.835 1.00 84.14 130 ALA C C 1
ATOM 5136 O O . ALA C 1 130 ? 137.826 184.594 169.989 1.00 83.15 130 ALA C O 1
ATOM 5138 N N . TRP C 1 131 ? 135.670 183.990 170.225 1.00 84.33 131 TRP C N 1
ATOM 5139 C CA . TRP C 1 131 ? 136.027 182.688 170.775 1.00 85.08 131 TRP C CA 1
ATOM 5140 C C . TRP C 1 131 ? 136.496 181.729 169.689 1.00 85.98 131 TRP C C 1
ATOM 5141 O O . TRP C 1 131 ? 137.381 180.902 169.935 1.00 89.65 131 TRP C O 1
ATOM 5152 N N . TRP C 1 132 ? 135.917 181.821 168.489 1.00 86.59 132 TRP C N 1
ATOM 5153 C CA . TRP C 1 132 ? 136.313 180.930 167.403 1.00 82.78 132 TRP C CA 1
ATOM 5154 C C . TRP C 1 132 ? 137.768 181.148 167.008 1.00 78.19 132 TRP C C 1
ATOM 5155 O O . TRP C 1 132 ? 138.501 180.185 166.756 1.00 78.31 132 TRP C O 1
ATOM 5166 N N . LEU C 1 133 ? 138.205 182.403 166.944 1.00 76.45 133 LEU C N 1
ATOM 5167 C CA . LEU C 1 133 ? 139.575 182.731 166.575 1.00 76.81 133 LEU C CA 1
ATOM 5168 C C . LEU C 1 133 ? 140.537 182.684 167.753 1.00 82.76 133 LEU C C 1
ATOM 5169 O O . LEU C 1 133 ? 141.744 182.854 167.550 1.00 87.47 133 LEU C O 1
ATOM 5174 N N . LYS C 1 134 ? 140.036 182.464 168.969 1.00 80.90 134 LYS C N 1
ATOM 5175 C CA . LYS C 1 134 ? 140.858 182.403 170.178 1.00 81.64 134 LYS C CA 1
ATOM 5176 C C . LYS C 1 134 ? 141.643 183.702 170.377 1.00 83.30 134 LYS C C 1
ATOM 5177 O O . LYS C 1 134 ? 142.875 183.732 170.345 1.00 84.96 134 LYS C O 1
ATOM 5183 N N . ILE C 1 135 ? 140.897 184.788 170.583 1.00 82.93 135 ILE C N 1
ATOM 5184 C CA . ILE C 1 135 ? 141.472 186.103 170.827 1.00 83.65 135 ILE C CA 1
ATOM 5185 C C . ILE C 1 135 ? 140.862 186.678 172.097 1.00 91.60 135 ILE C C 1
ATOM 5186 O O . ILE C 1 135 ? 139.787 186.272 172.541 1.00 92.45 135 ILE C O 1
ATOM 5191 N N . GLU C 1 136 ? 141.572 187.641 172.683 1.00 91.82 136 GLU C N 1
ATOM 5192 C CA . GLU C 1 136 ? 141.147 188.303 173.911 1.00 86.50 136 GLU C CA 1
ATOM 5193 C C . GLU C 1 136 ? 140.445 189.605 173.545 1.00 82.68 136 GLU C C 1
ATOM 5194 O O . GLU C 1 136 ? 141.086 190.556 173.087 1.00 83.35 136 GLU C O 1
ATOM 5200 N N . HIS C 1 137 ? 139.132 189.647 173.750 1.00 80.43 137 HIS C N 1
ATOM 5201 C CA . HIS C 1 137 ? 138.328 190.821 173.430 1.00 79.10 137 HIS C CA 1
ATOM 5202 C C . HIS C 1 137 ? 138.213 191.690 174.678 1.00 86.39 137 HIS C C 1
ATOM 5203 O O . HIS C 1 137 ? 137.542 191.316 175.644 1.00 95.96 137 HIS C O 1
ATOM 5210 N N . THR C 1 138 ? 138.867 192.847 174.656 1.00 85.18 138 THR C N 1
ATOM 5211 C CA . THR C 1 138 ? 138.866 193.776 175.778 1.00 88.75 138 THR C CA 1
ATOM 5212 C C . THR C 1 138 ? 137.975 194.968 175.455 1.00 95.37 138 THR C C 1
ATOM 5213 O O . THR C 1 138 ? 138.160 195.626 174.427 1.00 98.75 138 THR C O 1
ATOM 5217 N N . THR C 1 139 ? 137.014 195.243 176.333 1.00 99.17 139 THR C N 1
ATOM 5218 C CA . THR C 1 139 ? 136.108 196.373 176.185 1.00 103.41 139 THR C CA 1
ATOM 5219 C C . THR C 1 139 ? 136.309 197.330 177.349 1.00 111.49 139 THR C C 1
ATOM 5220 O O . THR C 1 139 ? 136.311 196.909 178.511 1.00 116.39 139 THR C O 1
ATOM 5224 N N . GLY C 1 140 ? 136.476 198.607 177.038 1.00 115.93 140 GLY C N 1
ATOM 5225 C CA . GLY C 1 140 ? 136.674 199.632 178.035 1.00 128.94 140 GLY C CA 1
ATOM 5226 C C . GLY C 1 140 ? 137.761 200.589 177.601 1.00 142.12 140 GLY C C 1
ATOM 5227 O O . GLY C 1 140 ? 138.260 200.530 176.479 1.00 143.07 140 GLY C O 1
ATOM 5228 N N . VAL C 1 141 ? 138.124 201.484 178.511 1.00 150.60 141 VAL C N 1
ATOM 5229 C CA . VAL C 1 141 ? 139.163 202.478 178.220 1.00 157.96 141 VAL C CA 1
ATOM 5230 C C . VAL C 1 141 ? 140.507 201.772 178.076 1.00 162.58 141 VAL C C 1
ATOM 5231 O O . VAL C 1 141 ? 140.887 200.983 178.960 1.00 160.93 141 VAL C O 1
ATOM 5235 N N . PRO C 1 142 ? 141.250 202.007 176.996 1.00 165.63 142 PRO C N 1
ATOM 5236 C CA . PRO C 1 142 ? 142.555 201.357 176.845 1.00 166.75 142 PRO C CA 1
ATOM 5237 C C . PRO C 1 142 ? 143.538 201.815 177.910 1.00 167.96 142 PRO C C 1
ATOM 5238 O O . PRO C 1 142 ? 143.461 202.935 178.423 1.00 167.29 142 PRO C O 1
ATOM 5242 N N . TYR C 1 143 ? 144.469 200.919 178.246 1.00 169.10 143 TYR C N 1
ATOM 5243 C CA . TYR C 1 143 ? 145.456 201.224 179.277 1.00 172.35 143 TYR C CA 1
ATOM 5244 C C . TYR C 1 143 ? 146.340 202.396 178.870 1.00 170.62 143 TYR C C 1
ATOM 5245 O O . TYR C 1 143 ? 146.649 203.265 179.694 1.00 170.33 143 TYR C O 1
ATOM 5254 N N . ASN C 1 144 ? 146.756 202.438 177.605 1.00 168.59 144 ASN C N 1
ATOM 5255 C CA . ASN C 1 144 ? 147.615 203.505 177.115 1.00 167.19 144 ASN C CA 1
ATOM 5256 C C . ASN C 1 144 ? 146.783 204.521 176.351 1.00 164.98 144 ASN C C 1
ATOM 5257 O O . ASN C 1 144 ? 146.190 204.167 175.320 1.00 162.91 144 ASN C O 1
ATOM 5262 N N . PRO C 1 145 ? 146.698 205.772 176.809 1.00 164.94 145 PRO C N 1
ATOM 5263 C CA . PRO C 1 145 ? 145.961 206.787 176.038 1.00 162.67 145 PRO C CA 1
ATOM 5264 C C . PRO C 1 145 ? 146.574 207.081 174.681 1.00 158.64 145 PRO C C 1
ATOM 5265 O O . PRO C 1 145 ? 145.884 207.632 173.812 1.00 155.01 145 PRO C O 1
ATOM 5269 N N . GLN C 1 146 ? 147.849 206.740 174.474 1.00 159.92 146 GLN C N 1
ATOM 5270 C CA . GLN C 1 146 ? 148.485 206.983 173.183 1.00 158.10 146 GLN C CA 1
ATOM 5271 C C . GLN C 1 146 ? 147.791 206.205 172.072 1.00 151.62 146 GLN C C 1
ATOM 5272 O O . GLN C 1 146 ? 147.625 206.717 170.959 1.00 145.51 146 GLN C O 1
ATOM 5278 N N . SER C 1 147 ? 147.390 204.963 172.352 1.00 153.66 147 SER C N 1
ATOM 5279 C CA . SER C 1 147 ? 146.690 204.169 171.346 1.00 147.92 147 SER C CA 1
ATOM 5280 C C . SER C 1 147 ? 145.353 204.800 170.975 1.00 144.96 147 SER C C 1
ATOM 5281 O O . SER C 1 147 ? 144.994 204.862 169.793 1.00 139.75 147 SER C O 1
ATOM 5284 N N . GLN C 1 148 ? 144.600 205.274 171.972 1.00 146.20 148 GLN C N 1
ATOM 5285 C CA . GLN C 1 148 ? 143.329 205.934 171.688 1.00 144.30 148 GLN C CA 1
ATOM 5286 C C . GLN C 1 148 ? 143.539 207.209 170.881 1.00 142.48 148 GLN C C 1
ATOM 5287 O O . GLN C 1 148 ? 142.789 207.488 169.936 1.00 136.62 148 GLN C O 1
ATOM 5293 N N . GLY C 1 149 ? 144.555 207.996 171.241 1.00 144.12 149 GLY C N 1
ATOM 5294 C CA . GLY C 1 149 ? 144.854 209.196 170.476 1.00 137.69 149 GLY C CA 1
ATOM 5295 C C . GLY C 1 149 ? 145.230 208.892 169.039 1.00 137.51 149 GLY C C 1
ATOM 5296 O O . GLY C 1 149 ? 144.793 209.579 168.114 1.00 135.35 149 GLY C O 1
ATOM 5297 N N . SER C 1 150 ? 146.043 207.852 168.833 1.00 139.70 150 SER C N 1
ATOM 5298 C CA . SER C 1 150 ? 146.429 207.468 167.479 1.00 135.80 150 SER C CA 1
ATOM 5299 C C . SER C 1 150 ? 145.228 206.981 166.677 1.00 128.29 150 SER C C 1
ATOM 5300 O O . SER C 1 150 ? 145.113 207.280 165.484 1.00 123.99 150 SER C O 1
ATOM 5303 N N . VAL C 1 151 ? 144.324 206.230 167.311 1.00 125.67 151 VAL C N 1
ATOM 5304 C CA . VAL C 1 151 ? 143.129 205.762 166.612 1.00 121.63 151 VAL C CA 1
ATOM 5305 C C . VAL C 1 151 ? 142.247 206.939 166.214 1.00 124.92 151 VAL C C 1
ATOM 5306 O O . VAL C 1 151 ? 141.720 206.992 165.093 1.00 122.48 151 VAL C O 1
ATOM 5310 N N . GLU C 1 152 ? 142.069 207.901 167.123 1.00 126.91 152 GLU C N 1
ATOM 5311 C CA . GLU C 1 152 ? 141.276 209.083 166.796 1.00 123.99 152 GLU C CA 1
ATOM 5312 C C . GLU C 1 152 ? 141.921 209.887 165.673 1.00 122.95 152 GLU C C 1
ATOM 5313 O O . GLU C 1 152 ? 141.228 210.389 164.778 1.00 123.40 152 GLU C O 1
ATOM 5319 N N . ASN C 1 153 ? 143.249 210.020 165.704 1.00 123.18 153 ASN C N 1
ATOM 5320 C CA . ASN C 1 153 ? 143.949 210.720 164.632 1.00 122.48 153 ASN C CA 1
ATOM 5321 C C . ASN C 1 153 ? 143.775 210.003 163.300 1.00 117.13 153 ASN C C 1
ATOM 5322 O O . ASN C 1 153 ? 143.587 210.646 162.262 1.00 115.34 153 ASN C O 1
ATOM 5327 N N . LYS C 1 154 ? 143.840 208.670 163.310 1.00 113.53 154 LYS C N 1
ATOM 5328 C CA . LYS C 1 154 ? 143.634 207.908 162.082 1.00 108.06 154 LYS C CA 1
ATOM 5329 C C . LYS C 1 154 ? 142.224 208.104 161.543 1.00 105.80 154 LYS C C 1
ATOM 5330 O O . LYS C 1 154 ? 142.032 208.261 160.332 1.00 105.38 154 LYS C O 1
ATOM 5336 N N . ASN C 1 155 ? 141.223 208.098 162.426 1.00 104.35 155 ASN C N 1
ATOM 5337 C CA . ASN C 1 155 ? 139.850 208.324 161.981 1.00 106.39 155 ASN C CA 1
ATOM 5338 C C . ASN C 1 155 ? 139.683 209.720 161.388 1.00 109.95 155 ASN C C 1
ATOM 5339 O O . ASN C 1 155 ? 139.030 209.890 160.348 1.00 108.80 155 ASN C O 1
ATOM 5344 N N . LYS C 1 156 ? 140.268 210.732 162.033 1.00 112.20 156 LYS C N 1
ATOM 5345 C CA . LYS C 1 156 ? 140.172 212.093 161.511 1.00 107.93 156 LYS C CA 1
ATOM 5346 C C . LYS C 1 156 ? 140.872 212.219 160.163 1.00 106.32 156 LYS C C 1
ATOM 5347 O O . LYS C 1 156 ? 140.367 212.886 159.251 1.00 104.52 156 LYS C O 1
ATOM 5353 N N . GLN C 1 157 ? 142.040 211.588 160.018 1.00 106.33 157 GLN C N 1
ATOM 5354 C CA . GLN C 1 157 ? 142.747 211.622 158.743 1.00 106.08 157 GLN C CA 1
ATOM 5355 C C . GLN C 1 157 ? 141.949 210.918 157.655 1.00 102.14 157 GLN C C 1
ATOM 5356 O O . GLN C 1 157 ? 141.924 211.368 156.504 1.00 100.55 157 GLN C O 1
ATOM 5362 N N . LEU C 1 158 ? 141.294 209.806 157.999 1.00 99.03 158 LEU C N 1
ATOM 5363 C CA . LEU C 1 158 ? 140.445 209.122 157.031 1.00 95.59 158 LEU C CA 1
ATOM 5364 C C . LEU C 1 158 ? 139.289 210.009 156.592 1.00 96.87 158 LEU C C 1
ATOM 5365 O O . LEU C 1 158 ? 138.961 210.070 155.401 1.00 97.71 158 LEU C O 1
ATOM 5370 N N . LYS C 1 159 ? 138.662 210.709 157.541 1.00 98.87 159 LYS C N 1
ATOM 5371 C CA . LYS C 1 159 ? 137.578 211.620 157.184 1.00 98.80 159 LYS C CA 1
ATOM 5372 C C . LYS C 1 159 ? 138.075 212.739 156.276 1.00 97.36 159 LYS C C 1
ATOM 5373 O O . LYS C 1 159 ? 137.415 213.093 155.290 1.00 98.07 159 LYS C O 1
ATOM 5379 N N . LYS C 1 160 ? 139.245 213.303 156.589 1.00 96.48 160 LYS C N 1
ATOM 5380 C CA . LYS C 1 160 ? 139.797 214.373 155.763 1.00 96.78 160 LYS C CA 1
ATOM 5381 C C . LYS C 1 160 ? 140.111 213.885 154.353 1.00 95.15 160 LYS C C 1
ATOM 5382 O O . LYS C 1 160 ? 139.820 214.575 153.368 1.00 97.82 160 LYS C O 1
ATOM 5388 N N . THR C 1 161 ? 140.708 212.696 154.234 1.00 92.20 161 THR C N 1
ATOM 5389 C CA . THR C 1 161 ? 141.030 212.160 152.915 1.00 90.16 161 THR C CA 1
ATOM 5390 C C . THR C 1 161 ? 139.767 211.849 152.122 1.00 90.52 161 THR C C 1
ATOM 5391 O O . THR C 1 161 ? 139.719 212.074 150.907 1.00 91.36 161 THR C O 1
ATOM 5395 N N . ILE C 1 162 ? 138.734 211.330 152.791 1.00 91.74 162 ILE C N 1
ATOM 5396 C CA . ILE C 1 162 ? 137.466 211.079 152.114 1.00 90.70 162 ILE C CA 1
ATOM 5397 C C . ILE C 1 162 ? 136.875 212.385 151.603 1.00 94.47 162 ILE C C 1
ATOM 5398 O O . ILE C 1 162 ? 136.363 212.455 150.479 1.00 95.53 162 ILE C O 1
ATOM 5403 N N . GLN C 1 163 ? 136.937 213.442 152.418 1.00 98.32 163 GLN C N 1
ATOM 5404 C CA . GLN C 1 163 ? 136.439 214.742 151.980 1.00 99.74 163 GLN C CA 1
ATOM 5405 C C . GLN C 1 163 ? 137.225 215.260 150.782 1.00 100.79 163 GLN C C 1
ATOM 5406 O O . GLN C 1 163 ? 136.647 215.834 149.851 1.00 100.94 163 GLN C O 1
ATOM 5412 N N . GLN C 1 164 ? 138.547 215.076 150.793 1.00 101.29 164 GLN C N 1
ATOM 5413 C CA . GLN C 1 164 ? 139.369 215.521 149.671 1.00 96.57 164 GLN C CA 1
ATOM 5414 C C . GLN C 1 164 ? 139.043 214.752 148.395 1.00 98.76 164 GLN C C 1
ATOM 5415 O O . GLN C 1 164 ? 139.021 215.332 147.303 1.00 97.56 164 GLN C O 1
ATOM 5421 N N . ILE C 1 165 ? 138.790 213.451 148.512 1.00 101.93 165 ILE C N 1
ATOM 5422 C CA . ILE C 1 165 ? 138.657 212.599 147.334 1.00 100.26 165 ILE C CA 1
ATOM 5423 C C . ILE C 1 165 ? 137.233 212.581 146.771 1.00 105.88 165 ILE C C 1
ATOM 5424 O O . ILE C 1 165 ? 137.054 212.399 145.561 1.00 107.31 165 ILE C O 1
ATOM 5429 N N . ARG C 1 166 ? 136.220 212.819 147.610 1.00 108.17 166 ARG C N 1
ATOM 5430 C CA . ARG C 1 166 ? 134.832 212.587 147.213 1.00 111.00 166 ARG C CA 1
ATOM 5431 C C . ARG C 1 166 ? 134.423 213.404 145.993 1.00 114.17 166 ARG C C 1
ATOM 5432 O O . ARG C 1 166 ? 133.516 213.000 145.256 1.00 115.20 166 ARG C O 1
ATOM 5440 N N . ASP C 1 167 ? 135.071 214.546 145.755 1.00 114.97 167 ASP C N 1
ATOM 5441 C CA . ASP C 1 167 ? 134.678 215.390 144.630 1.00 121.49 167 ASP C CA 1
ATOM 5442 C C . ASP C 1 167 ? 134.919 214.705 143.290 1.00 122.34 167 ASP C C 1
ATOM 5443 O O . ASP C 1 167 ? 134.196 214.968 142.322 1.00 123.20 167 ASP C O 1
ATOM 5448 N N . GLU C 1 168 ? 135.919 213.831 143.209 1.00 122.40 168 GLU C N 1
ATOM 5449 C CA . GLU C 1 168 ? 136.274 213.168 141.961 1.00 122.95 168 GLU C CA 1
ATOM 5450 C C . GLU C 1 168 ? 135.690 211.767 141.832 1.00 121.28 168 GLU C C 1
ATOM 5451 O O . GLU C 1 168 ? 135.943 211.100 140.823 1.00 121.33 168 GLU C O 1
ATOM 5457 N N . VAL C 1 169 ? 134.920 211.302 142.812 1.00 119.83 169 VAL C N 1
ATOM 5458 C CA . VAL C 1 169 ? 134.426 209.932 142.840 1.00 118.41 169 VAL C CA 1
ATOM 5459 C C . VAL C 1 169 ? 132.921 209.956 143.071 1.00 118.07 169 VAL C C 1
ATOM 5460 O O . VAL C 1 169 ? 132.426 210.693 143.931 1.00 118.12 169 VAL C O 1
ATOM 5464 N N . GLN C 1 170 ? 132.192 209.147 142.297 1.00 117.38 170 GLN C N 1
ATOM 5465 C CA . GLN C 1 170 ? 130.735 209.182 142.335 1.00 118.29 170 GLN C CA 1
ATOM 5466 C C . GLN C 1 170 ? 130.184 208.514 143.591 1.00 118.44 170 GLN C C 1
ATOM 5467 O O . GLN C 1 170 ? 129.474 209.151 144.377 1.00 116.19 170 GLN C O 1
ATOM 5473 N N . TYR C 1 171 ? 130.492 207.237 143.795 1.00 118.21 171 TYR C N 1
ATOM 5474 C CA . TYR C 1 171 ? 129.910 206.460 144.880 1.00 114.83 171 TYR C CA 1
ATOM 5475 C C . TYR C 1 171 ? 130.761 206.562 146.141 1.00 110.30 171 TYR C C 1
ATOM 5476 O O . TYR C 1 171 ? 131.967 206.807 146.083 1.00 111.43 171 TYR C O 1
ATOM 5485 N N . LEU C 1 172 ? 130.111 206.364 147.290 1.00 1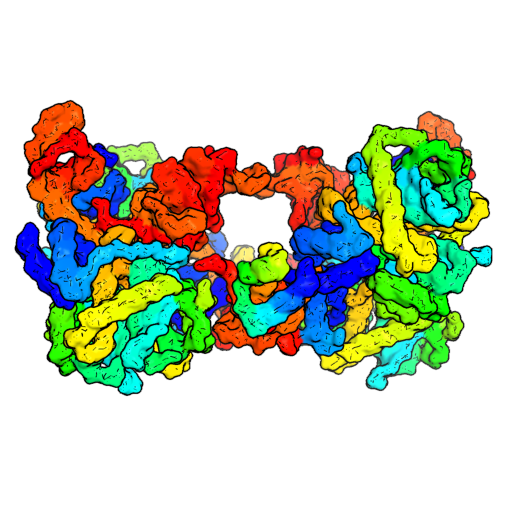06.79 172 LEU C N 1
ATOM 5486 C CA . LEU C 1 172 ? 130.802 206.519 148.567 1.00 104.44 172 LEU C CA 1
ATOM 5487 C C . LEU C 1 172 ? 131.810 205.400 148.802 1.00 101.20 172 LEU C C 1
ATOM 5488 O O . LEU C 1 172 ? 132.902 205.644 149.328 1.00 99.21 172 LEU C O 1
ATOM 5493 N N . SER C 1 173 ? 131.459 204.167 148.426 1.00 99.89 173 SER C N 1
ATOM 5494 C CA . SER C 1 173 ? 132.343 203.033 148.686 1.00 95.89 173 SER C CA 1
ATOM 5495 C C . SER C 1 173 ? 133.662 203.172 147.936 1.00 95.79 173 SER C C 1
ATOM 5496 O O . SER C 1 173 ? 134.731 202.868 148.481 1.00 94.83 173 SER C O 1
ATOM 5499 N N . THR C 1 174 ? 133.607 203.623 146.681 1.00 96.59 174 THR C N 1
ATOM 5500 C CA . THR C 1 174 ? 134.833 203.827 145.916 1.00 95.49 174 THR C CA 1
ATOM 5501 C C . THR C 1 174 ? 135.705 204.899 146.555 1.00 92.48 174 THR C C 1
ATOM 5502 O O . THR C 1 174 ? 136.932 204.756 146.618 1.00 90.32 174 THR C O 1
ATOM 5506 N N . ALA C 1 175 ? 135.089 205.983 147.034 1.00 93.46 175 ALA C N 1
ATOM 5507 C CA . ALA C 1 175 ? 135.850 207.031 147.705 1.00 92.81 175 ALA C CA 1
ATOM 5508 C C . ALA C 1 175 ? 136.506 206.510 148.977 1.00 89.81 175 ALA C C 1
ATOM 5509 O O . ALA C 1 175 ? 137.664 206.832 149.264 1.00 87.28 175 ALA C O 1
ATOM 5511 N N . VAL C 1 176 ? 135.779 205.700 149.751 1.00 87.75 176 VAL C N 1
ATOM 5512 C CA . VAL C 1 176 ? 136.344 205.134 150.974 1.00 83.36 176 VAL C CA 1
ATOM 5513 C C . VAL C 1 176 ? 137.519 204.220 150.648 1.00 83.82 176 VAL C C 1
ATOM 5514 O O . VAL C 1 176 ? 138.560 204.260 151.316 1.00 82.20 176 VAL C O 1
ATOM 5518 N N . ALA C 1 177 ? 137.372 203.382 149.619 1.00 84.51 177 ALA C N 1
ATOM 5519 C CA . ALA C 1 177 ? 138.461 202.489 149.232 1.00 78.02 177 ALA C CA 1
ATOM 5520 C C . ALA C 1 177 ? 139.683 203.272 148.765 1.00 81.01 177 ALA C C 1
ATOM 5521 O O . ALA C 1 177 ? 140.820 202.930 149.114 1.00 81.47 177 ALA C O 1
ATOM 5523 N N . GLN C 1 178 ? 139.470 204.326 147.973 1.00 82.41 178 GLN C N 1
ATOM 5524 C CA . GLN C 1 178 ? 140.590 205.138 147.511 1.00 78.77 178 GLN C CA 1
ATOM 5525 C C . GLN C 1 178 ? 141.280 205.839 148.674 1.00 76.80 178 GLN C C 1
ATOM 5526 O O . GLN C 1 178 ? 142.513 205.927 148.712 1.00 75.93 178 GLN C O 1
ATOM 5532 N N . ALA C 1 179 ? 140.501 206.346 149.633 1.00 75.67 179 ALA C N 1
ATOM 5533 C CA . ALA C 1 179 ? 141.092 206.975 150.809 1.00 72.58 179 ALA C CA 1
ATOM 5534 C C . ALA C 1 179 ? 141.905 205.973 151.616 1.00 72.51 179 ALA C C 1
ATOM 5535 O O . ALA C 1 179 ? 142.991 206.297 152.111 1.00 72.45 179 ALA C O 1
ATOM 5537 N N . THR C 1 180 ? 141.392 204.748 151.762 1.00 73.87 180 THR C N 1
ATOM 5538 C CA . THR C 1 180 ? 142.139 203.710 152.464 1.00 70.63 180 THR C CA 1
ATOM 5539 C C . THR C 1 180 ? 143.450 203.402 151.753 1.00 69.41 180 THR C C 1
ATOM 5540 O O . THR C 1 180 ? 144.497 203.259 152.397 1.00 69.34 180 THR C O 1
ATOM 5544 N N . PHE C 1 181 ? 143.411 203.299 150.423 1.00 67.89 181 PHE C N 1
ATOM 5545 C CA . PHE C 1 181 ? 144.628 203.038 149.660 1.00 62.67 181 PHE C CA 1
ATOM 5546 C C . PHE C 1 181 ? 145.643 204.159 149.845 1.00 65.94 181 PHE C C 1
ATOM 5547 O O . PHE C 1 181 ? 146.835 203.907 150.064 1.00 66.56 181 PHE C O 1
ATOM 5555 N N . ILE C 1 182 ? 145.182 205.410 149.770 1.00 68.84 182 ILE C N 1
ATOM 5556 C CA . ILE C 1 182 ? 146.084 206.549 149.923 1.00 67.72 182 ILE C CA 1
ATOM 5557 C C . ILE C 1 182 ? 146.702 206.557 151.315 1.00 69.93 182 ILE C C 1
ATOM 5558 O O . ILE C 1 182 ? 147.906 206.788 151.474 1.00 73.38 182 ILE C O 1
ATOM 5563 N N . LEU C 1 183 ? 145.891 206.304 152.344 1.00 66.60 183 LEU C N 1
ATOM 5564 C CA . LEU C 1 183 ? 146.410 206.302 153.707 1.00 65.53 183 LEU C CA 1
ATOM 5565 C C . LEU C 1 183 ? 147.413 205.177 153.923 1.00 68.62 183 LEU C C 1
ATOM 5566 O O . LEU C 1 183 ? 148.440 205.373 154.583 1.00 70.73 183 LEU C O 1
ATOM 5571 N N . ASN C 1 184 ? 147.136 203.990 153.379 1.00 68.20 184 ASN C N 1
ATOM 5572 C CA . ASN C 1 184 ? 147.996 202.843 153.646 1.00 66.21 184 ASN C CA 1
ATOM 5573 C C . ASN C 1 184 ? 149.310 202.928 152.879 1.00 70.24 184 ASN C C 1
ATOM 5574 O O . ASN C 1 184 ? 150.371 202.609 153.427 1.00 77.49 184 ASN C O 1
ATOM 5579 N N . PHE C 1 185 ? 149.269 203.353 151.616 1.00 66.77 185 PHE C N 1
ATOM 5580 C CA . PHE C 1 185 ? 150.439 203.228 150.755 1.00 67.62 185 PHE C CA 1
ATOM 5581 C C . PHE C 1 185 ? 151.093 204.547 150.375 1.00 75.23 185 PHE C C 1
ATOM 5582 O O . PHE C 1 185 ? 152.312 204.580 150.198 1.00 80.11 185 PHE C O 1
ATOM 5590 N N . LYS C 1 186 ? 150.330 205.631 150.242 1.00 77.42 186 LYS C N 1
ATOM 5591 C CA . LYS C 1 186 ? 150.897 206.868 149.714 1.00 77.50 186 LYS C CA 1
ATOM 5592 C C . LYS C 1 186 ? 151.635 207.661 150.789 1.00 77.87 186 LYS C C 1
ATOM 5593 O O . LYS C 1 186 ? 152.844 207.891 150.685 1.00 80.76 186 LYS C O 1
ATOM 5599 N N . ARG C 1 187 ? 150.924 208.085 151.830 1.00 73.50 187 ARG C N 1
ATOM 5600 C CA . ARG C 1 187 ? 151.508 208.956 152.842 1.00 75.06 187 ARG C CA 1
ATOM 5601 C C . ARG C 1 187 ? 152.414 208.164 153.775 1.00 79.26 187 ARG C C 1
ATOM 5602 O O . ARG C 1 187 ? 152.025 207.112 154.289 1.00 87.22 187 ARG C O 1
ATOM 5610 N N . ARG C 1 188 ? 153.622 208.677 153.997 1.00 80.85 188 ARG C N 1
ATOM 5611 C CA . ARG C 1 188 ? 154.585 208.018 154.866 1.00 85.92 188 ARG C CA 1
ATOM 5612 C C . ARG C 1 188 ? 154.290 208.345 156.328 1.00 93.34 188 ARG C C 1
ATOM 5613 O O . ARG C 1 188 ? 153.337 209.055 156.658 1.00 95.06 188 ARG C O 1
ATOM 5621 N N . GLY C 1 189 ? 155.126 207.819 157.221 1.00 97.37 189 GLY C N 1
ATOM 5622 C CA . GLY C 1 189 ? 154.902 207.976 158.644 1.00 104.45 189 GLY C CA 1
ATOM 5623 C C . GLY C 1 189 ? 156.046 208.631 159.388 1.00 108.09 189 GLY C C 1
ATOM 5624 O O . GLY C 1 189 ? 156.648 209.592 158.900 1.00 109.65 189 GLY C O 1
ATOM 5625 N N . GLY C 1 190 ? 156.356 208.115 160.575 1.00 113.87 190 GLY C N 1
ATOM 5626 C CA . GLY C 1 190 ? 157.363 208.717 161.427 1.00 115.23 190 GLY C CA 1
ATOM 5627 C C . GLY C 1 190 ? 158.723 208.056 161.352 1.00 119.15 190 GLY C C 1
ATOM 5628 O O . GLY C 1 190 ? 159.452 208.231 160.371 1.00 117.69 190 GLY C O 1
ATOM 5629 N N . LEU C 1 191 ? 159.076 207.300 162.391 1.00 120.65 191 LEU C N 1
ATOM 5630 C CA . LEU C 1 191 ? 160.400 206.694 162.469 1.00 121.86 191 LEU C CA 1
ATOM 5631 C C . LEU C 1 191 ? 160.613 205.703 161.332 1.00 122.96 191 LEU C C 1
ATOM 5632 O O . LEU C 1 191 ? 159.741 204.883 161.032 1.00 123.64 191 LEU C O 1
ATOM 5637 N N . GLY C 1 192 ? 161.784 205.782 160.702 1.00 121.95 192 GLY C N 1
ATOM 5638 C CA . GLY C 1 192 ? 162.139 204.902 159.612 1.00 118.93 192 GLY C CA 1
ATOM 5639 C C . GLY C 1 192 ? 161.700 205.366 158.241 1.00 118.03 192 GLY C C 1
ATOM 5640 O O . GLY C 1 192 ? 162.200 204.836 157.240 1.00 117.20 192 GLY C O 1
ATOM 5641 N N . ASP C 1 193 ? 160.795 206.340 158.165 1.00 117.83 193 ASP C N 1
ATOM 5642 C CA . ASP C 1 193 ? 160.270 206.856 156.902 1.00 114.74 193 ASP C CA 1
ATOM 5643 C C . ASP C 1 193 ? 159.721 205.723 156.035 1.00 113.46 193 ASP C C 1
ATOM 5644 O O . ASP C 1 193 ? 160.181 205.468 154.921 1.00 113.63 193 ASP C O 1
ATOM 5649 N N . MET C 1 194 ? 158.718 205.035 156.578 1.00 110.08 194 MET C N 1
ATOM 5650 C CA . MET C 1 194 ? 158.085 203.912 155.904 1.00 98.59 194 MET C CA 1
ATOM 5651 C C . MET C 1 194 ? 156.575 204.097 155.900 1.00 92.12 194 MET C C 1
ATOM 5652 O O . MET C 1 194 ? 156.006 204.714 156.804 1.00 94.26 194 MET C O 1
ATOM 5657 N N . CYS C 1 195 ? 155.933 203.553 154.870 1.00 85.65 195 CYS C N 1
ATOM 5658 C CA . CYS C 1 195 ? 154.484 203.541 154.814 1.00 77.26 195 CYS C CA 1
ATOM 5659 C C . CYS C 1 195 ? 153.934 202.600 155.883 1.00 78.75 195 CYS C C 1
ATOM 5660 O O . CYS C 1 195 ? 154.638 201.702 156.351 1.00 83.63 195 CYS C O 1
ATOM 5663 N N . PRO C 1 196 ? 152.683 202.803 156.308 1.00 72.01 196 PRO C N 1
ATOM 5664 C CA . PRO C 1 196 ? 152.111 201.894 157.317 1.00 70.49 196 PRO C CA 1
ATOM 5665 C C . PRO C 1 196 ? 152.124 200.433 156.897 1.00 69.45 196 PRO C C 1
ATOM 5666 O O . PRO C 1 196 ? 152.405 199.559 157.726 1.00 70.62 196 PRO C O 1
ATOM 5670 N N . ALA C 1 197 ? 151.839 200.143 155.625 1.00 65.70 197 ALA C N 1
ATOM 5671 C CA . ALA C 1 197 ? 151.859 198.759 155.161 1.00 62.16 197 ALA C CA 1
ATOM 5672 C C . ALA C 1 197 ? 153.264 198.174 155.223 1.00 64.80 197 ALA C C 1
ATOM 5673 O O . ALA C 1 197 ? 153.446 197.023 155.640 1.00 69.87 197 ALA C O 1
ATOM 5675 N N . GLU C 1 198 ? 154.269 198.950 154.811 1.00 64.48 198 GLU C N 1
ATOM 5676 C CA . GLU C 1 198 ? 155.647 198.476 154.875 1.00 66.32 198 GLU C CA 1
ATOM 5677 C C . GLU C 1 198 ? 156.074 198.219 156.315 1.00 66.35 198 GLU C C 1
ATOM 5678 O O . GLU C 1 198 ? 156.733 197.214 156.606 1.00 70.08 198 GLU C O 1
ATOM 5684 N N . ALA C 1 199 ? 155.700 199.115 157.231 1.00 63.55 199 ALA C N 1
ATOM 5685 C CA . ALA C 1 199 ? 156.033 198.918 158.638 1.00 65.56 199 ALA C CA 1
ATOM 5686 C C . ALA C 1 199 ? 155.359 197.672 159.197 1.00 68.43 199 ALA C C 1
ATOM 5687 O O . ALA C 1 199 ? 155.979 196.904 159.942 1.00 72.32 199 ALA C O 1
ATOM 5689 N N . LEU C 1 200 ? 154.087 197.457 158.851 1.00 65.55 200 LEU C N 1
ATOM 5690 C CA . LEU C 1 200 ? 153.384 196.269 159.326 1.00 61.58 200 LEU C CA 1
ATOM 5691 C C . LEU C 1 200 ? 154.031 194.996 158.797 1.00 60.80 200 LEU C C 1
ATOM 5692 O O . LEU C 1 200 ? 154.211 194.025 159.543 1.00 61.88 200 LEU C O 1
ATOM 5697 N N . ILE C 1 201 ? 154.392 194.984 157.511 1.00 60.58 201 ILE C N 1
ATOM 5698 C CA . ILE C 1 201 ? 155.035 193.809 156.930 1.00 56.03 201 ILE C CA 1
ATOM 5699 C C . ILE C 1 201 ? 156.374 193.547 157.605 1.00 58.97 201 ILE C C 1
ATOM 5700 O O . ILE C 1 201 ? 156.709 192.400 157.927 1.00 63.10 201 ILE C O 1
ATOM 5705 N N . ASN C 1 202 ? 157.159 194.603 157.833 1.00 60.59 202 ASN C N 1
ATOM 5706 C CA . ASN C 1 202 ? 158.454 194.433 158.482 1.00 61.85 202 ASN C CA 1
ATOM 5707 C C . ASN C 1 202 ? 158.299 193.892 159.897 1.00 64.40 202 ASN C C 1
ATOM 5708 O O . ASN C 1 202 ? 159.036 192.987 160.308 1.00 70.50 202 ASN C O 1
ATOM 5713 N N . MET C 1 203 ? 157.339 194.427 160.655 1.00 63.89 203 MET C N 1
ATOM 5714 C CA . MET C 1 203 ? 157.122 193.951 162.018 1.00 68.43 203 MET C CA 1
ATOM 5715 C C . MET C 1 203 ? 156.684 192.492 162.032 1.00 70.66 203 MET C C 1
ATOM 5716 O O . MET C 1 203 ? 157.172 191.698 162.847 1.00 73.37 203 MET C O 1
ATOM 5721 N N . ILE C 1 204 ? 155.769 192.117 161.135 1.00 66.55 204 ILE C N 1
ATOM 5722 C CA . ILE C 1 204 ? 155.301 190.735 161.096 1.00 60.01 204 ILE C CA 1
ATOM 5723 C C . ILE C 1 204 ? 156.439 189.795 160.721 1.00 62.68 204 ILE C C 1
ATOM 5724 O O . ILE C 1 204 ? 156.595 188.722 161.315 1.00 67.26 204 ILE C O 1
ATOM 5729 N N . TYR C 1 205 ? 157.255 190.180 159.736 1.00 62.79 205 TYR C N 1
ATOM 5730 C CA . TYR C 1 205 ? 158.379 189.335 159.346 1.00 63.03 205 TYR C CA 1
ATOM 5731 C C . TYR C 1 205 ? 159.381 189.187 160.482 1.00 67.55 205 TYR C C 1
ATOM 5732 O O . TYR C 1 205 ? 159.918 188.096 160.706 1.00 70.98 205 TYR C O 1
ATOM 5741 N N . THR C 1 206 ? 159.659 190.276 161.203 1.00 68.53 206 THR C N 1
ATOM 5742 C CA . THR C 1 206 ? 160.578 190.192 162.334 1.00 69.67 206 THR C CA 1
ATOM 5743 C C . THR C 1 206 ? 160.030 189.276 163.421 1.00 73.23 206 THR C C 1
ATOM 5744 O O . THR C 1 206 ? 160.776 188.490 164.017 1.00 77.87 206 THR C O 1
ATOM 5748 N N . GLU C 1 207 ? 158.725 189.355 163.687 1.00 72.33 207 GLU C N 1
ATOM 5749 C CA . GLU C 1 207 ? 158.120 188.506 164.707 1.00 75.19 207 GLU C CA 1
ATOM 5750 C C . GLU C 1 207 ? 158.144 187.028 164.329 1.00 74.44 207 GLU C C 1
ATOM 5751 O O . GLU C 1 207 ? 158.123 186.173 165.221 1.00 76.16 207 GLU C O 1
ATOM 5757 N N . LEU C 1 208 ? 158.208 186.705 163.035 1.00 73.54 208 LEU C N 1
ATOM 5758 C CA . LEU C 1 208 ? 158.120 185.329 162.558 1.00 71.93 208 LEU C CA 1
ATOM 5759 C C . LEU C 1 208 ? 159.485 184.687 162.340 1.00 69.88 208 LEU C C 1
ATOM 5760 O O . LEU C 1 208 ? 159.633 183.852 161.438 1.00 70.50 208 LEU C O 1
ATOM 5765 N N . GLN C 1 209 ? 160.490 185.053 163.133 1.00 70.68 209 GLN C N 1
ATOM 5766 C CA . GLN C 1 209 ? 161.828 184.508 162.945 1.00 69.05 209 GLN C CA 1
ATOM 5767 C C . GLN C 1 209 ? 162.069 183.239 163.755 1.00 68.15 209 GLN C C 1
ATOM 5768 O O . GLN C 1 209 ? 162.702 182.302 163.258 1.00 70.53 209 GLN C O 1
ATOM 5774 N N . THR C 1 210 ? 161.585 183.186 164.997 1.00 68.14 210 THR C N 1
ATOM 5775 C CA . THR C 1 210 ? 161.833 182.016 165.835 1.00 69.01 210 THR C CA 1
ATOM 5776 C C . THR C 1 210 ? 161.073 180.793 165.331 1.00 70.52 210 THR C C 1
ATOM 5777 O O . THR C 1 210 ? 161.595 179.671 165.369 1.00 73.90 210 THR C O 1
ATOM 5781 N N . THR C 1 211 ? 159.836 180.988 164.865 1.00 69.04 211 THR C N 1
ATOM 5782 C CA . THR C 1 211 ? 159.021 179.857 164.432 1.00 68.37 211 THR C CA 1
ATOM 5783 C C . THR C 1 211 ? 159.629 179.164 163.219 1.00 67.64 211 THR C C 1
ATOM 5784 O O . THR C 1 211 ? 159.622 177.930 163.134 1.00 71.93 211 THR C O 1
ATOM 5788 N N . THR C 1 212 ? 160.157 179.938 162.267 1.00 62.09 212 THR C N 1
ATOM 5789 C CA . THR C 1 212 ? 160.800 179.331 161.107 1.00 59.63 212 THR C CA 1
ATOM 5790 C C . THR C 1 212 ? 162.046 178.556 161.513 1.00 64.21 212 THR C C 1
ATOM 5791 O O . THR C 1 212 ? 162.329 177.489 160.957 1.00 68.43 212 THR C O 1
ATOM 5795 N N . LEU C 1 213 ? 162.805 179.075 162.480 1.00 63.32 213 LEU C N 1
ATOM 5796 C CA . LEU C 1 213 ? 163.976 178.356 162.973 1.00 61.98 213 LEU C CA 1
ATOM 5797 C C . LEU C 1 213 ? 163.578 177.031 163.613 1.00 61.57 213 LEU C C 1
ATOM 5798 O O . LEU C 1 213 ? 164.206 175.993 163.369 1.00 64.30 213 LEU C O 1
ATOM 5803 N N . GLN C 1 214 ? 162.527 177.048 164.438 1.00 58.79 214 GLN C N 1
ATOM 5804 C CA . GLN C 1 214 ? 162.065 175.812 165.063 1.00 59.31 214 GLN C CA 1
ATOM 5805 C C . GLN C 1 214 ? 161.578 174.816 164.019 1.00 62.09 214 GLN C C 1
ATOM 5806 O O . GLN C 1 214 ? 161.854 173.613 164.119 1.00 69.26 214 GLN C O 1
ATOM 5812 N N . ASN C 1 215 ? 160.851 175.298 163.008 1.00 58.96 215 ASN C N 1
ATOM 5813 C CA . ASN C 1 215 ? 160.374 174.410 161.953 1.00 60.41 215 ASN C CA 1
ATOM 5814 C C . ASN C 1 215 ? 161.534 173.814 161.166 1.00 62.22 215 ASN C C 1
ATOM 5815 O O . ASN C 1 215 ? 161.508 172.630 160.811 1.00 66.11 215 ASN C O 1
ATOM 5820 N N . GLN C 1 216 ? 162.559 174.620 160.879 1.00 59.03 216 GLN C N 1
ATOM 5821 C CA . GLN C 1 216 ? 163.727 174.105 160.174 1.00 59.51 216 GLN C CA 1
ATOM 5822 C C . GLN C 1 216 ? 164.444 173.045 160.997 1.00 60.30 216 GLN C C 1
ATOM 5823 O O . GLN C 1 216 ? 164.884 172.026 160.456 1.00 63.84 216 GLN C O 1
ATOM 5829 N N . ILE C 1 217 ? 164.579 173.270 162.306 1.00 61.20 217 ILE C N 1
ATOM 5830 C CA . ILE C 1 217 ? 165.224 172.277 163.164 1.00 60.55 217 ILE C CA 1
ATOM 5831 C C . ILE C 1 217 ? 164.423 170.979 163.168 1.00 61.76 217 ILE C C 1
ATOM 5832 O O . ILE C 1 217 ? 164.977 169.879 163.030 1.00 65.84 217 ILE C O 1
ATOM 5837 N N . HIS C 1 218 ? 163.100 171.092 163.307 1.00 59.78 218 HIS C N 1
ATOM 5838 C CA . HIS C 1 218 ? 162.254 169.904 163.332 1.00 60.94 218 HIS C CA 1
ATOM 5839 C C . HIS C 1 218 ? 162.335 169.138 162.017 1.00 65.86 218 HIS C C 1
ATOM 5840 O O . HIS C 1 218 ? 162.380 167.902 162.013 1.00 68.84 218 HIS C O 1
ATOM 5847 N N . ASN C 1 219 ? 162.349 169.852 160.889 1.00 65.05 219 ASN C N 1
ATOM 5848 C CA . ASN C 1 219 ? 162.437 169.183 159.595 1.00 63.56 219 ASN C CA 1
ATOM 5849 C C . ASN C 1 219 ? 163.802 168.537 159.391 1.00 64.59 219 ASN C C 1
ATOM 5850 O O . ASN C 1 219 ? 163.892 167.418 158.873 1.00 67.43 219 ASN C O 1
ATOM 5855 N N . PHE C 1 220 ? 164.876 169.224 159.786 1.00 64.69 220 PHE C N 1
ATOM 5856 C CA . PHE C 1 220 ? 166.213 168.655 159.671 1.00 62.31 220 PHE C CA 1
ATOM 5857 C C . PHE C 1 220 ? 166.395 167.441 160.568 1.00 66.66 220 PHE C C 1
ATOM 5858 O O . PHE C 1 220 ? 167.249 166.597 160.283 1.00 70.31 220 PHE C O 1
ATOM 5866 N N . SER C 1 221 ? 165.615 167.336 161.645 1.00 67.69 221 SER C N 1
ATOM 5867 C CA . SER C 1 221 ? 165.676 166.151 162.495 1.00 67.88 221 SER C CA 1
ATOM 5868 C C . SER C 1 221 ? 165.149 164.891 161.811 1.00 68.33 221 SER C C 1
ATOM 5869 O O . SER C 1 221 ? 165.089 163.842 162.462 1.00 72.96 221 SER C O 1
ATOM 5872 N N . ASP C 1 222 ? 164.772 164.958 160.536 1.00 67.72 222 ASP C N 1
ATOM 5873 C CA . ASP C 1 222 ? 164.192 163.829 159.816 1.00 70.16 222 ASP C CA 1
ATOM 5874 C C . ASP C 1 222 ? 165.143 163.207 158.803 1.00 71.05 222 ASP C C 1
ATOM 5875 O O . ASP C 1 222 ? 165.133 161.987 158.626 1.00 74.21 222 ASP C O 1
ATOM 5880 N N . PHE C 1 223 ? 165.972 164.010 158.141 1.00 68.88 223 PHE C N 1
ATOM 5881 C CA . PHE C 1 223 ? 166.862 163.490 157.110 1.00 70.24 223 PHE C CA 1
ATOM 5882 C C . PHE C 1 223 ? 167.887 162.531 157.705 1.00 76.99 223 PHE C C 1
ATOM 5883 O O . PHE C 1 223 ? 168.324 162.682 158.848 1.00 82.10 223 PHE C O 1
ATOM 5891 N N . LYS C 1 224 ? 168.268 161.531 156.913 1.00 74.80 224 LYS C N 1
ATOM 5892 C CA . LYS C 1 224 ? 169.320 160.596 157.279 1.00 71.15 224 LYS C CA 1
ATOM 5893 C C . LYS C 1 224 ? 170.474 160.730 156.296 1.00 75.85 224 LYS C C 1
ATOM 5894 O O . LYS C 1 224 ? 170.275 161.076 155.130 1.00 79.46 224 LYS C O 1
ATOM 5900 N N . VAL C 1 225 ? 171.687 160.473 156.776 1.00 78.93 225 VAL C N 1
ATOM 5901 C CA . VAL C 1 225 ? 172.884 160.611 155.954 1.00 83.40 225 VAL C CA 1
ATOM 5902 C C . VAL C 1 225 ? 173.771 159.390 156.159 1.00 90.06 225 VAL C C 1
ATOM 5903 O O . VAL C 1 225 ? 174.012 158.973 157.296 1.00 95.49 225 VAL C O 1
ATOM 5907 N N . TYR C 1 226 ? 174.242 158.813 155.058 1.00 87.56 226 TYR C N 1
ATOM 5908 C CA . TYR C 1 226 ? 175.211 157.728 155.076 1.00 88.93 226 TYR C CA 1
ATOM 5909 C C . TYR C 1 226 ? 176.557 158.276 154.625 1.00 93.73 226 TYR C C 1
ATOM 5910 O O . TYR C 1 226 ? 176.652 158.900 153.562 1.00 96.75 226 TYR C O 1
ATOM 5919 N N . TYR C 1 227 ? 177.590 158.044 155.430 1.00 93.94 227 TYR C N 1
ATOM 5920 C CA . TYR C 1 227 ? 178.890 158.659 155.219 1.00 95.11 227 TYR C CA 1
ATOM 5921 C C . TYR C 1 227 ? 179.980 157.598 155.210 1.00 99.33 227 TYR C C 1
ATOM 5922 O O . TYR C 1 227 ? 179.838 156.521 155.795 1.00 101.69 227 TYR C O 1
ATOM 5931 N N . ARG C 1 228 ? 181.077 157.922 154.532 1.00 101.69 228 ARG C N 1
ATOM 5932 C CA . ARG C 1 228 ? 182.255 157.069 154.458 1.00 104.15 228 ARG C CA 1
ATOM 5933 C C . ARG C 1 228 ? 183.411 157.780 155.149 1.00 105.75 228 ARG C C 1
ATOM 5934 O O . ARG C 1 228 ? 183.740 158.919 154.798 1.00 103.90 228 ARG C O 1
ATOM 5942 N N . LYS C 1 229 ? 184.025 157.112 156.120 1.00 106.71 229 LYS C N 1
ATOM 5943 C CA . LYS C 1 229 ? 185.092 157.690 156.924 1.00 108.32 229 LYS C CA 1
ATOM 5944 C C . LYS C 1 229 ? 186.428 157.082 156.523 1.00 111.94 229 LYS C C 1
ATOM 5945 O O . LYS C 1 229 ? 186.576 155.856 156.502 1.00 115.48 229 LYS C O 1
ATOM 5951 N N . GLY C 1 230 ? 187.397 157.942 156.211 1.00 110.83 230 GLY C N 1
ATOM 5952 C CA . GLY C 1 230 ? 188.727 157.479 155.873 1.00 114.66 230 GLY C CA 1
ATOM 5953 C C . GLY C 1 230 ? 188.759 156.703 154.566 1.00 119.35 230 GLY C C 1
ATOM 5954 O O . GLY C 1 230 ? 187.995 156.961 153.632 1.00 117.05 230 GLY C O 1
ATOM 5955 N N . ALA C 1 231 ? 189.669 155.734 154.505 1.00 122.28 231 ALA C N 1
ATOM 5956 C CA . ALA C 1 231 ? 189.840 154.895 153.328 1.00 120.50 231 ALA C CA 1
ATOM 5957 C C . ALA C 1 231 ? 189.009 153.621 153.378 1.00 120.22 231 ALA C C 1
ATOM 5958 O O . ALA C 1 231 ? 189.059 152.831 152.430 1.00 121.89 231 ALA C O 1
ATOM 5960 N N . ASN C 1 232 ? 188.256 153.400 154.447 1.00 118.38 232 ASN C N 1
ATOM 5961 C CA . ASN C 1 232 ? 187.420 152.210 154.546 1.00 117.35 232 ASN C CA 1
ATOM 5962 C C . ASN C 1 232 ? 186.278 152.312 153.545 1.00 117.77 232 ASN C C 1
ATOM 5963 O O . ASN C 1 232 ? 185.473 153.247 153.633 1.00 117.42 232 ASN C O 1
ATOM 5968 N N . PRO C 1 233 ? 186.160 151.388 152.587 1.00 118.40 233 PRO C N 1
ATOM 5969 C CA . PRO C 1 233 ? 185.097 151.515 151.578 1.00 117.05 233 PRO C CA 1
ATOM 5970 C C . PRO C 1 233 ? 183.705 151.222 152.109 1.00 117.26 233 PRO C C 1
ATOM 5971 O O . PRO C 1 233 ? 182.726 151.586 151.449 1.00 115.88 233 PRO C O 1
ATOM 5975 N N . LEU C 1 234 ? 183.581 150.587 153.272 1.00 114.76 234 LEU C N 1
ATOM 5976 C CA . LEU C 1 234 ? 182.268 150.237 153.797 1.00 111.95 234 LEU C CA 1
ATOM 5977 C C . LEU C 1 234 ? 181.524 151.488 154.250 1.00 113.48 234 LEU C C 1
ATOM 5978 O O . LEU C 1 234 ? 182.085 152.341 154.944 1.00 114.18 234 LEU C O 1
ATOM 5983 N N . TRP C 1 235 ? 180.258 151.595 153.854 1.00 109.21 235 TRP C N 1
ATOM 5984 C CA . TRP C 1 235 ? 179.434 152.722 154.267 1.00 103.91 235 TRP C CA 1
ATOM 5985 C C . TRP C 1 235 ? 179.109 152.634 155.754 1.00 106.35 235 TRP C C 1
ATOM 5986 O O . TRP C 1 235 ? 179.140 151.559 156.359 1.00 109.07 235 TRP C O 1
ATOM 5997 N N . GLN C 1 236 ? 178.793 153.783 156.342 1.00 106.64 236 GLN C N 1
ATOM 5998 C CA . GLN C 1 236 ? 178.460 153.868 157.755 1.00 105.87 236 GLN C CA 1
ATOM 5999 C C . GLN C 1 236 ? 177.211 154.718 157.937 1.00 105.00 236 GLN C C 1
ATOM 6000 O O . GLN C 1 236 ? 176.889 155.576 157.112 1.00 103.87 236 GLN C O 1
ATOM 6006 N N . GLY C 1 237 ? 176.508 154.466 159.037 1.00 104.25 237 GLY C N 1
ATOM 6007 C CA . GLY C 1 237 ? 175.311 155.203 159.361 1.00 103.76 237 GLY C CA 1
ATOM 6008 C C . GLY C 1 237 ? 174.193 154.298 159.836 1.00 106.68 237 GLY C C 1
ATOM 6009 O O . GLY C 1 237 ? 174.408 153.125 160.156 1.00 107.67 237 GLY C O 1
ATOM 6010 N N . PRO C 1 238 ? 172.965 154.828 159.888 1.00 105.11 238 PRO C N 1
ATOM 6011 C CA . PRO C 1 238 ? 172.560 156.201 159.555 1.00 99.06 238 PRO C CA 1
ATOM 6012 C C . PRO C 1 238 ? 172.884 157.191 160.669 1.00 98.82 238 PRO C C 1
ATOM 6013 O O . PRO C 1 238 ? 172.999 156.814 161.831 1.00 101.33 238 PRO C O 1
ATOM 6017 N N . ALA C 1 239 ? 173.032 158.471 160.338 1.00 95.14 239 ALA C N 1
ATOM 6018 C CA . ALA C 1 239 ? 173.358 159.501 161.311 1.00 91.32 239 ALA C CA 1
ATOM 6019 C C . ALA C 1 239 ? 172.453 160.707 161.100 1.00 92.50 239 ALA C C 1
ATOM 6020 O O . ALA C 1 239 ? 171.886 160.904 160.024 1.00 93.85 239 ALA C O 1
ATOM 6022 N N . HIS C 1 240 ? 172.316 161.510 162.151 1.00 92.01 240 HIS C N 1
ATOM 6023 C CA . HIS C 1 240 ? 171.513 162.721 162.075 1.00 87.84 240 HIS C CA 1
ATOM 6024 C C . HIS C 1 240 ? 172.271 163.817 161.339 1.00 84.47 240 HIS C C 1
ATOM 6025 O O . HIS C 1 240 ? 173.484 163.971 161.500 1.00 90.57 240 HIS C O 1
ATOM 6032 N N . LEU C 1 241 ? 171.546 164.579 160.526 1.00 75.43 241 LEU C N 1
ATOM 6033 C CA . LEU C 1 241 ? 172.135 165.659 159.746 1.00 72.26 241 LEU C CA 1
ATOM 6034 C C . LEU C 1 241 ? 172.104 166.954 160.546 1.00 75.74 241 LEU C C 1
ATOM 6035 O O . LEU C 1 241 ? 171.076 167.304 161.135 1.00 80.71 241 LEU C O 1
ATOM 6040 N N . VAL C 1 242 ? 173.232 167.657 160.570 1.00 73.34 242 VAL C N 1
ATOM 6041 C CA . VAL C 1 242 ? 173.351 168.946 161.238 1.00 71.41 242 VAL C CA 1
ATOM 6042 C C . VAL C 1 242 ? 173.383 170.090 160.231 1.00 71.09 242 VAL C C 1
ATOM 6043 O O . VAL C 1 242 ? 172.634 171.059 160.358 1.00 70.79 242 VAL C O 1
ATOM 6047 N N . TRP C 1 243 ? 174.244 169.993 159.221 1.00 71.31 243 TRP C N 1
ATOM 6048 C CA . TRP C 1 243 ? 174.301 171.034 158.204 1.00 68.48 243 TRP C CA 1
ATOM 6049 C C . TRP C 1 243 ? 174.850 170.443 156.915 1.00 70.54 243 TRP C C 1
ATOM 6050 O O . TRP C 1 243 ? 175.690 169.541 156.940 1.00 75.97 243 TRP C O 1
ATOM 6061 N N . LYS C 1 244 ? 174.370 170.964 155.790 1.00 69.10 244 LYS C N 1
ATOM 6062 C CA . LYS C 1 244 ? 174.824 170.546 154.470 1.00 73.46 244 LYS C CA 1
ATOM 6063 C C . LYS C 1 244 ? 175.451 171.743 153.774 1.00 74.49 244 LYS C C 1
ATOM 6064 O O . LYS C 1 244 ? 174.813 172.792 153.641 1.00 78.16 244 LYS C O 1
ATOM 6070 N N . GLY C 1 245 ? 176.702 171.588 153.333 1.00 77.73 245 GLY C N 1
ATOM 6071 C CA . GLY C 1 245 ? 177.434 172.653 152.690 1.00 83.43 245 GLY C CA 1
ATOM 6072 C C . GLY C 1 245 ? 177.757 172.318 151.242 1.00 91.92 245 GLY C C 1
ATOM 6073 O O . GLY C 1 245 ? 177.554 171.192 150.773 1.00 95.19 245 GLY C O 1
ATOM 6074 N N . GLU C 1 246 ? 178.268 173.326 150.533 1.00 93.69 246 GLU C N 1
ATOM 6075 C CA . GLU C 1 246 ? 178.633 173.134 149.136 1.00 98.10 246 GLU C CA 1
ATOM 6076 C C . GLU C 1 246 ? 179.865 172.249 148.999 1.00 100.02 246 GLU C C 1
ATOM 6077 O O . GLU C 1 246 ? 179.998 171.525 148.006 1.00 99.01 246 GLU C O 1
ATOM 6083 N N . GLY C 1 247 ? 180.770 172.293 149.973 1.00 99.53 247 GLY C N 1
ATOM 6084 C CA . GLY C 1 247 ? 181.980 171.499 149.911 1.00 96.97 247 GLY C CA 1
ATOM 6085 C C . GLY C 1 247 ? 181.955 170.274 150.801 1.00 92.29 247 GLY C C 1
ATOM 6086 O O . GLY C 1 247 ? 182.417 169.201 150.402 1.00 93.09 247 GLY C O 1
ATOM 6087 N N . ALA C 1 248 ? 181.415 170.416 152.010 1.00 87.52 248 ALA C N 1
ATOM 6088 C CA . ALA C 1 248 ? 181.379 169.315 152.959 1.00 84.83 248 ALA C CA 1
ATOM 6089 C C . ALA C 1 248 ? 180.146 169.450 153.838 1.00 78.49 248 ALA C C 1
ATOM 6090 O O . ALA C 1 248 ? 179.553 170.525 153.952 1.00 80.43 248 ALA C O 1
ATOM 6092 N N . VAL C 1 249 ? 179.767 168.339 154.464 1.00 76.05 249 VAL C N 1
ATOM 6093 C CA . VAL C 1 249 ? 178.597 168.279 155.327 1.00 74.64 249 VAL C CA 1
ATOM 6094 C C . VAL C 1 249 ? 179.053 168.011 156.753 1.00 76.39 249 VAL C C 1
ATOM 6095 O O . VAL C 1 249 ? 180.092 167.386 156.988 1.00 83.35 249 VAL C O 1
ATOM 6099 N N . VAL C 1 250 ? 178.271 168.503 157.711 1.00 70.85 250 VAL C N 1
ATOM 6100 C CA . VAL C 1 250 ? 178.542 168.321 159.132 1.00 71.82 250 VAL C CA 1
ATOM 6101 C C . VAL C 1 250 ? 177.413 167.487 159.715 1.00 73.43 250 VAL C C 1
ATOM 6102 O O . VAL C 1 250 ? 176.239 167.868 159.616 1.00 75.71 250 VAL C O 1
ATOM 6106 N N . LEU C 1 251 ? 177.769 166.360 160.328 1.00 75.46 251 LEU C N 1
ATOM 6107 C CA . LEU C 1 251 ? 176.819 165.390 160.846 1.00 77.62 251 LEU C CA 1
ATOM 6108 C C . LEU C 1 251 ? 177.061 165.168 162.331 1.00 83.89 251 LEU C C 1
ATOM 6109 O O . LEU C 1 251 ? 178.173 165.358 162.833 1.00 90.70 251 LEU C O 1
ATOM 6114 N N . ARG C 1 252 ? 176.007 164.753 163.029 1.00 83.96 252 ARG C N 1
ATOM 6115 C CA . ARG C 1 252 ? 176.081 164.383 164.438 1.00 85.65 252 ARG C CA 1
ATOM 6116 C C . ARG C 1 252 ? 175.633 162.934 164.565 1.00 90.97 252 ARG C C 1
ATOM 6117 O O . ARG C 1 252 ? 174.453 162.626 164.371 1.00 96.42 252 ARG C O 1
ATOM 6125 N N . THR C 1 253 ? 176.571 162.049 164.890 1.00 95.58 253 THR C N 1
ATOM 6126 C CA . THR C 1 253 ? 176.244 160.640 165.030 1.00 102.27 253 THR C CA 1
ATOM 6127 C C . THR C 1 253 ? 175.434 160.409 166.305 1.00 106.87 253 THR C C 1
ATOM 6128 O O . THR C 1 253 ? 175.326 161.277 167.176 1.00 107.99 253 THR C O 1
ATOM 6132 N N . ASP C 1 254 ? 174.849 159.213 166.403 1.00 109.30 254 ASP C N 1
ATOM 6133 C CA . ASP C 1 254 ? 174.028 158.877 167.561 1.00 113.33 254 ASP C CA 1
ATOM 6134 C C . ASP C 1 254 ? 174.825 158.878 168.858 1.00 114.49 254 ASP C C 1
ATOM 6135 O O . ASP C 1 254 ? 174.237 159.033 169.934 1.00 114.07 254 ASP C O 1
ATOM 6140 N N . GLU C 1 255 ? 176.145 158.711 168.782 1.00 116.54 255 GLU C N 1
ATOM 6141 C CA . GLU C 1 255 ? 176.989 158.700 169.968 1.00 117.90 255 GLU C CA 1
ATOM 6142 C C . GLU C 1 255 ? 177.379 160.096 170.436 1.00 114.14 255 GLU C C 1
ATOM 6143 O O . GLU C 1 255 ? 178.014 160.222 171.488 1.00 115.51 255 GLU C O 1
ATOM 6149 N N . GLY C 1 256 ? 177.018 161.140 169.690 1.00 110.02 256 GLY C N 1
ATOM 6150 C CA . GLY C 1 256 ? 177.305 162.505 170.072 1.00 108.73 256 GLY C CA 1
ATOM 6151 C C . GLY C 1 256 ? 178.466 163.148 169.343 1.00 109.28 256 GLY C C 1
ATOM 6152 O O . GLY C 1 256 ? 178.665 164.361 169.482 1.00 108.12 256 GLY C O 1
ATOM 6153 N N . GLU C 1 257 ? 179.233 162.380 168.575 1.00 109.72 257 GLU C N 1
ATOM 6154 C CA . GLU C 1 257 ? 180.369 162.936 167.856 1.00 107.93 257 GLU C CA 1
ATOM 6155 C C . GLU C 1 257 ? 179.901 163.841 166.721 1.00 102.97 257 GLU C C 1
ATOM 6156 O O . GLU C 1 257 ? 178.821 163.657 166.154 1.00 106.91 257 GLU C O 1
ATOM 6162 N N . VAL C 1 258 ? 180.728 164.829 166.394 1.00 95.76 258 VAL C N 1
ATOM 6163 C CA . VAL C 1 258 ? 180.488 165.733 165.275 1.00 92.28 258 VAL C CA 1
ATOM 6164 C C . VAL C 1 258 ? 181.532 165.431 164.211 1.00 89.66 258 VAL C C 1
ATOM 6165 O O . VAL C 1 258 ? 182.738 165.470 164.486 1.00 95.43 258 VAL C O 1
ATOM 6169 N N . ILE C 1 259 ? 181.075 165.130 162.997 1.00 85.98 259 ILE C N 1
ATOM 6170 C CA . ILE C 1 259 ? 181.944 164.643 161.932 1.00 84.41 259 ILE C CA 1
ATOM 6171 C C . ILE C 1 259 ? 181.728 165.491 160.687 1.00 84.51 259 ILE C C 1
ATOM 6172 O O . ILE C 1 259 ? 180.585 165.730 160.284 1.00 86.77 259 ILE C O 1
ATOM 6177 N N . THR C 1 260 ? 182.822 165.934 160.075 1.00 83.79 260 THR C N 1
ATOM 6178 C CA . THR C 1 260 ? 182.779 166.627 158.795 1.00 81.85 260 THR C CA 1
ATOM 6179 C C . THR C 1 260 ? 183.166 165.650 157.693 1.00 82.91 260 THR C C 1
ATOM 6180 O O . THR C 1 260 ? 184.234 165.033 157.752 1.00 86.23 260 THR C O 1
ATOM 6184 N N . VAL C 1 261 ? 182.300 165.513 156.695 1.00 84.35 261 VAL C N 1
ATOM 6185 C CA . VAL C 1 261 ? 182.453 164.525 155.635 1.00 84.11 261 VAL C CA 1
ATOM 6186 C C . VAL C 1 261 ? 182.431 165.257 154.300 1.00 85.30 261 VAL C C 1
ATOM 6187 O O . VAL C 1 261 ? 181.553 166.092 154.080 1.00 88.87 261 VAL C O 1
ATOM 6191 N N . PRO C 1 262 ? 183.363 164.980 153.388 1.00 84.94 262 PRO C N 1
ATOM 6192 C CA . PRO C 1 262 ? 183.306 165.609 152.064 1.00 87.09 262 PRO C CA 1
ATOM 6193 C C . PRO C 1 262 ? 182.048 165.199 151.314 1.00 92.73 262 PRO C C 1
ATOM 6194 O O . PRO C 1 262 ? 181.478 164.132 151.547 1.00 93.98 262 PRO C O 1
ATOM 6198 N N . ARG C 1 263 ? 181.612 166.077 150.406 1.00 95.07 263 ARG C N 1
ATOM 6199 C CA . ARG C 1 263 ? 180.353 165.857 149.702 1.00 97.65 263 ARG C CA 1
ATOM 6200 C C . ARG C 1 263 ? 180.373 164.570 148.886 1.00 97.74 263 ARG C C 1
ATOM 6201 O O . ARG C 1 263 ? 179.340 163.904 148.755 1.00 97.39 263 ARG C O 1
ATOM 6209 N N . ARG C 1 264 ? 181.531 164.198 148.339 1.00 99.34 264 ARG C N 1
ATOM 6210 C CA . ARG C 1 264 ? 181.629 162.986 147.535 1.00 98.98 264 ARG C CA 1
ATOM 6211 C C . ARG C 1 264 ? 181.488 161.711 148.356 1.00 95.56 264 ARG C C 1
ATOM 6212 O O . ARG C 1 264 ? 181.337 160.635 147.769 1.00 93.22 264 ARG C O 1
ATOM 6220 N N . LYS C 1 265 ? 181.537 161.798 149.685 1.00 93.65 265 LYS C N 1
ATOM 6221 C CA . LYS C 1 265 ? 181.452 160.627 150.547 1.00 94.34 265 LYS C CA 1
ATOM 6222 C C . LYS C 1 265 ? 180.185 160.605 151.394 1.00 93.62 265 LYS C C 1
ATOM 6223 O O . LYS C 1 265 ? 180.094 159.805 152.330 1.00 93.13 265 LYS C O 1
ATOM 6229 N N . ALA C 1 266 ? 179.209 161.458 151.094 1.00 93.91 266 ALA C N 1
ATOM 6230 C CA . ALA C 1 266 ? 177.979 161.536 151.868 1.00 91.40 266 ALA C CA 1
ATOM 6231 C C . ALA C 1 266 ? 176.776 161.404 150.947 1.00 88.77 266 ALA C C 1
ATOM 6232 O O . ALA C 1 266 ? 176.743 161.996 149.864 1.00 89.36 266 ALA C O 1
ATOM 6234 N N . LYS C 1 267 ? 175.788 160.625 151.384 1.00 85.43 267 LYS C N 1
ATOM 6235 C CA . LYS C 1 267 ? 174.545 160.440 150.646 1.00 83.45 267 LYS C CA 1
ATOM 6236 C C . LYS C 1 267 ? 173.382 160.710 151.587 1.00 85.70 267 LYS C C 1
ATOM 6237 O O . LYS C 1 267 ? 173.286 160.089 152.649 1.00 84.98 267 LYS C O 1
ATOM 6243 N N . ILE C 1 268 ? 172.497 161.623 151.195 1.00 83.97 268 ILE C N 1
ATOM 6244 C CA . ILE C 1 268 ? 171.403 162.087 152.041 1.00 75.08 268 ILE C CA 1
ATOM 6245 C C . ILE C 1 268 ? 170.102 161.493 151.522 1.00 75.07 268 ILE C C 1
ATOM 6246 O O . ILE C 1 268 ? 169.784 161.618 150.334 1.00 80.24 268 ILE C O 1
ATOM 6251 N N . ILE C 1 269 ? 169.353 160.846 152.413 1.00 72.37 269 ILE C N 1
ATOM 6252 C CA . ILE C 1 269 ? 168.109 160.169 152.075 1.00 72.19 269 ILE C CA 1
ATOM 6253 C C . ILE C 1 269 ? 167.048 160.548 153.098 1.00 77.13 269 ILE C C 1
ATOM 6254 O O . ILE C 1 269 ? 167.321 160.592 154.304 1.00 81.38 269 ILE C O 1
ATOM 6259 N N . LYS C 1 270 ? 165.841 160.836 152.614 1.00 75.09 270 LYS C N 1
ATOM 6260 C CA . LYS C 1 270 ? 164.681 161.053 153.472 1.00 71.97 270 LYS C CA 1
ATOM 6261 C C . LYS C 1 270 ? 163.697 159.912 153.260 1.00 75.23 270 LYS C C 1
ATOM 6262 O O . LYS C 1 270 ? 163.012 159.879 152.226 1.00 82.09 270 LYS C O 1
ATOM 6268 N N . PRO C 1 271 ? 163.587 158.966 154.189 1.00 72.77 271 PRO C N 1
ATOM 6269 C CA . PRO C 1 271 ? 162.771 157.774 153.936 1.00 73.76 271 PRO C CA 1
ATOM 6270 C C . PRO C 1 271 ? 161.285 158.090 153.869 1.00 74.69 271 PRO C C 1
ATOM 6271 O O . PRO C 1 271 ? 160.798 159.055 154.462 1.00 77.21 271 PRO C O 1
ATOM 6275 N N . TYR C 1 272 ? 160.563 157.250 153.126 1.00 73.70 272 TYR C N 1
ATOM 6276 C CA . TYR C 1 272 ? 159.113 157.357 153.023 1.00 74.94 272 TYR C CA 1
ATOM 6277 C C . TYR C 1 272 ? 158.389 156.817 154.248 1.00 84.41 272 TYR C C 1
ATOM 6278 O O . TYR C 1 272 ? 157.179 157.030 154.373 1.00 90.27 272 TYR C O 1
ATOM 6287 N N . GLY C 1 273 ? 159.089 156.129 155.145 1.00 90.71 273 GLY C N 1
ATOM 6288 C CA . GLY C 1 273 ? 158.443 155.460 156.257 1.00 95.26 273 GLY C CA 1
ATOM 6289 C C . GLY C 1 273 ? 158.146 156.358 157.440 1.00 101.54 273 GLY C C 1
ATOM 6290 O O . GLY C 1 273 ? 157.615 157.460 157.272 1.00 101.69 273 GLY C O 1
ATOM 6291 N N . GLN C 1 274 ? 158.488 155.888 158.639 1.00 104.65 274 GLN C N 1
ATOM 6292 C CA . GLN C 1 274 ? 158.191 156.589 159.886 1.00 109.18 274 GLN C CA 1
ATOM 6293 C C . GLN C 1 274 ? 156.699 156.877 160.009 1.00 110.48 274 GLN C C 1
ATOM 6294 O O . GLN C 1 274 ? 155.919 155.998 160.370 1.00 108.78 274 GLN C O 1
ATOM 6300 N N . PHE D 1 1 ? 178.769 193.858 141.465 1.00 151.04 1 PHE D N 1
ATOM 6301 C CA . PHE D 1 1 ? 178.575 192.719 140.577 1.00 150.31 1 PHE D CA 1
ATOM 6302 C C . PHE D 1 1 ? 179.396 192.869 139.301 1.00 150.14 1 PHE D C 1
ATOM 6303 O O . PHE D 1 1 ? 178.895 192.638 138.200 1.00 149.91 1 PHE D O 1
ATOM 6311 N N . VAL D 1 2 ? 180.661 193.263 139.459 1.00 151.53 2 VAL D N 1
ATOM 6312 C CA . VAL D 1 2 ? 181.533 193.453 138.303 1.00 154.53 2 VAL D CA 1
ATOM 6313 C C . VAL D 1 2 ? 181.753 192.134 137.574 1.00 154.48 2 VAL D C 1
ATOM 6314 O O . VAL D 1 2 ? 181.706 192.073 136.339 1.00 153.63 2 VAL D O 1
ATOM 6318 N N . GLU D 1 3 ? 181.990 191.057 138.323 1.00 153.93 3 GLU D N 1
ATOM 6319 C CA . GLU D 1 3 ? 182.237 189.752 137.724 1.00 153.71 3 GLU D CA 1
ATOM 6320 C C . GLU D 1 3 ? 180.960 189.032 137.312 1.00 149.06 3 GLU D C 1
ATOM 6321 O O . GLU D 1 3 ? 181.044 187.983 136.666 1.00 145.56 3 GLU D O 1
ATOM 6327 N N . GLN D 1 4 ? 179.790 189.562 137.666 1.00 148.72 4 GLN D N 1
ATOM 6328 C CA . GLN D 1 4 ? 178.529 188.915 137.327 1.00 146.39 4 GLN D CA 1
ATOM 6329 C C . GLN D 1 4 ? 177.974 189.362 135.982 1.00 141.43 4 GLN D C 1
ATOM 6330 O O . GLN D 1 4 ? 177.213 188.614 135.358 1.00 138.44 4 GLN D O 1
ATOM 6336 N N . ILE D 1 5 ? 178.329 190.566 135.526 1.00 139.91 5 ILE D N 1
ATOM 6337 C CA . ILE D 1 5 ? 177.797 191.066 134.257 1.00 135.98 5 ILE D CA 1
ATOM 6338 C C . ILE D 1 5 ? 178.190 190.187 133.074 1.00 135.43 5 ILE D C 1
ATOM 6339 O O . ILE D 1 5 ? 177.308 189.846 132.269 1.00 135.44 5 ILE D O 1
ATOM 6344 N N . PRO D 1 6 ? 179.459 189.796 132.893 1.00 135.93 6 PRO D N 1
ATOM 6345 C CA . PRO D 1 6 ? 179.776 188.942 131.732 1.00 133.08 6 PRO D CA 1
ATOM 6346 C C . PRO D 1 6 ? 179.123 187.572 131.798 1.00 130.93 6 PRO D C 1
ATOM 6347 O O . PRO D 1 6 ? 178.434 187.169 130.849 1.00 129.98 6 PRO D O 1
ATOM 6351 N N . GLU D 1 7 ? 179.303 186.853 132.911 1.00 130.87 7 GLU D N 1
ATOM 6352 C CA . GLU D 1 7 ? 178.818 185.479 133.008 1.00 128.23 7 GLU D CA 1
ATOM 6353 C C . GLU D 1 7 ? 177.319 185.404 132.748 1.00 125.29 7 GLU D C 1
ATOM 6354 O O . GLU D 1 7 ? 176.854 184.559 131.974 1.00 121.99 7 GLU D O 1
ATOM 6360 N N . ALA D 1 8 ? 176.549 186.304 133.367 1.00 126.59 8 ALA D N 1
ATOM 6361 C CA . ALA D 1 8 ? 175.109 186.324 133.136 1.00 125.33 8 ALA D CA 1
ATOM 6362 C C . ALA D 1 8 ? 174.797 186.503 131.658 1.00 122.95 8 ALA D C 1
ATOM 6363 O O . ALA D 1 8 ? 173.935 185.806 131.109 1.00 122.04 8 ALA D O 1
ATOM 6365 N N . GLN D 1 9 ? 175.514 187.413 130.989 1.00 122.62 9 GLN D N 1
ATOM 6366 C CA . GLN D 1 9 ? 175.334 187.582 129.552 1.00 117.55 9 GLN D CA 1
ATOM 6367 C C . GLN D 1 9 ? 175.545 186.265 128.821 1.00 116.83 9 GLN D C 1
ATOM 6368 O O . GLN D 1 9 ? 174.761 185.903 127.935 1.00 114.43 9 GLN D O 1
ATOM 6374 N N . GLU D 1 10 ? 176.580 185.515 129.214 1.00 119.97 10 GLU D N 1
ATOM 6375 C CA . GLU D 1 10 ? 176.844 184.226 128.586 1.00 116.25 10 GLU D CA 1
ATOM 6376 C C . GLU D 1 10 ? 175.625 183.319 128.673 1.00 112.86 10 GLU D C 1
ATOM 6377 O O . GLU D 1 10 ? 175.303 182.606 127.714 1.00 112.49 10 GLU D O 1
ATOM 6383 N N . GLU D 1 11 ? 174.916 183.359 129.804 1.00 110.46 11 GLU D N 1
ATOM 6384 C CA . GLU D 1 11 ? 173.711 182.550 129.945 1.00 105.21 11 GLU D CA 1
ATOM 6385 C C . GLU D 1 11 ? 172.703 182.894 128.858 1.00 103.36 11 GLU D C 1
ATOM 6386 O O . GLU D 1 11 ? 172.170 182.003 128.184 1.00 104.29 11 GLU D O 1
ATOM 6392 N N . HIS D 1 12 ? 172.465 184.190 128.638 1.00 100.67 12 HIS D N 1
ATOM 6393 C CA . HIS D 1 12 ? 171.518 184.587 127.606 1.00 97.61 12 HIS D CA 1
ATOM 6394 C C . HIS D 1 12 ? 171.980 184.161 126.222 1.00 101.39 12 HIS D C 1
ATOM 6395 O O . HIS D 1 12 ? 171.151 184.034 125.314 1.00 102.85 12 HIS D O 1
ATOM 6402 N N . GLU D 1 13 ? 173.281 183.928 126.041 1.00 103.72 13 GLU D N 1
ATOM 6403 C CA . GLU D 1 13 ? 173.756 183.456 124.748 1.00 100.94 13 GLU D CA 1
ATOM 6404 C C . GLU D 1 13 ? 173.403 181.993 124.524 1.00 99.90 13 GLU D C 1
ATOM 6405 O O . GLU D 1 13 ? 173.201 181.575 123.379 1.00 100.56 13 GLU D O 1
ATOM 6411 N N . ARG D 1 14 ? 173.313 181.204 125.596 1.00 99.41 14 ARG D N 1
ATOM 6412 C CA . ARG D 1 14 ? 173.128 179.761 125.474 1.00 95.22 14 ARG D CA 1
ATOM 6413 C C . ARG D 1 14 ? 171.665 179.346 125.586 1.00 97.98 14 ARG D C 1
ATOM 6414 O O . ARG D 1 14 ? 171.110 178.764 124.650 1.00 101.45 14 ARG D O 1
ATOM 6422 N N . TYR D 1 15 ? 171.026 179.638 126.718 1.00 94.68 15 TYR D N 1
ATOM 6423 C CA . TYR D 1 15 ? 169.657 179.207 126.961 1.00 87.69 15 TYR D CA 1
ATOM 6424 C C . TYR D 1 15 ? 168.621 180.281 126.662 1.00 89.72 15 TYR D C 1
ATOM 6425 O O . TYR D 1 15 ? 167.423 179.976 126.669 1.00 92.64 15 TYR D O 1
ATOM 6434 N N . HIS D 1 16 ? 169.047 181.516 126.399 1.00 93.15 16 HIS D N 1
ATOM 6435 C CA . HIS D 1 16 ? 168.145 182.632 126.117 1.00 97.18 16 HIS D CA 1
ATOM 6436 C C . HIS D 1 16 ? 167.130 182.816 127.246 1.00 95.54 16 HIS D C 1
ATOM 6437 O O . HIS D 1 16 ? 165.917 182.700 127.060 1.00 96.71 16 HIS D O 1
ATOM 6444 N N . ASN D 1 17 ? 167.654 183.109 128.433 1.00 96.91 17 ASN D N 1
ATOM 6445 C CA . ASN D 1 17 ? 166.810 183.336 129.596 1.00 97.08 17 ASN D CA 1
ATOM 6446 C C . ASN D 1 17 ? 166.064 184.661 129.454 1.00 102.52 17 ASN D C 1
ATOM 6447 O O . ASN D 1 17 ? 166.249 185.419 128.497 1.00 103.11 17 ASN D O 1
ATOM 6452 N N . ASN D 1 18 ? 165.207 184.942 130.426 1.00 108.60 18 ASN D N 1
ATOM 6453 C CA . ASN D 1 18 ? 164.481 186.199 130.492 1.00 115.74 18 ASN D CA 1
ATOM 6454 C C . ASN D 1 18 ? 165.140 187.133 131.499 1.00 120.64 18 ASN D C 1
ATOM 6455 O O . ASN D 1 18 ? 165.934 186.715 132.345 1.00 120.83 18 ASN D O 1
ATOM 6460 N N . TRP D 1 19 ? 164.800 188.419 131.392 1.00 122.37 19 TRP D N 1
ATOM 6461 C CA . TRP D 1 19 ? 165.369 189.409 132.301 1.00 124.76 19 TRP D CA 1
ATOM 6462 C C . TRP D 1 19 ? 164.928 189.171 133.740 1.00 125.98 19 TRP D C 1
ATOM 6463 O O . TRP D 1 19 ? 165.715 189.388 134.669 1.00 127.24 19 TRP D O 1
ATOM 6474 N N . LYS D 1 20 ? 163.687 188.721 133.944 1.00 126.06 20 LYS D N 1
ATOM 6475 C CA . LYS D 1 20 ? 163.235 188.389 135.292 1.00 124.80 20 LYS D CA 1
ATOM 6476 C C . LYS D 1 20 ? 164.055 187.250 135.882 1.00 124.68 20 LYS D C 1
ATOM 6477 O O . LYS D 1 20 ? 164.440 187.293 137.057 1.00 126.72 20 LYS D O 1
ATOM 6483 N N . ASP D 1 21 ? 164.336 186.221 135.079 1.00 122.44 21 ASP D N 1
ATOM 6484 C CA . ASP D 1 21 ? 165.184 185.128 135.542 1.00 125.75 21 ASP D CA 1
ATOM 6485 C C . ASP D 1 21 ? 166.594 185.630 135.832 1.00 128.80 21 ASP D C 1
ATOM 6486 O O . ASP D 1 21 ? 167.241 185.179 136.785 1.00 130.08 21 ASP D O 1
ATOM 6491 N N . LEU D 1 22 ? 167.087 186.565 135.016 1.00 128.99 22 LEU D N 1
ATOM 6492 C CA . LEU D 1 22 ? 168.405 187.140 135.261 1.00 129.53 22 LEU D CA 1
ATOM 6493 C C . LEU D 1 22 ? 168.452 187.850 136.608 1.00 132.92 22 LEU D C 1
ATOM 6494 O O . LEU D 1 22 ? 169.410 187.683 137.372 1.00 132.72 22 LEU D O 1
ATOM 6499 N N . LYS D 1 23 ? 167.422 188.642 136.922 1.00 132.57 23 LYS D N 1
ATOM 6500 C CA . LYS D 1 23 ? 167.371 189.287 138.231 1.00 131.24 23 LYS D CA 1
ATOM 6501 C C . LYS D 1 23 ? 167.269 188.259 139.349 1.00 132.61 23 LYS D C 1
ATOM 6502 O O . LYS D 1 23 ? 167.910 188.405 140.397 1.00 136.10 23 LYS D O 1
ATOM 6508 N N . ALA D 1 24 ? 166.460 187.217 139.149 1.00 132.79 24 ALA D N 1
ATOM 6509 C CA . ALA D 1 24 ? 166.258 186.224 140.198 1.00 137.87 24 ALA D CA 1
ATOM 6510 C C . ALA D 1 24 ? 167.546 185.473 140.513 1.00 138.22 24 ALA D C 1
ATOM 6511 O O . ALA D 1 24 ? 167.849 185.208 141.682 1.00 138.54 24 ALA D O 1
ATOM 6513 N N . ARG D 1 25 ? 168.319 185.122 139.486 1.00 135.86 25 ARG D N 1
ATOM 6514 C CA . ARG D 1 25 ? 169.510 184.309 139.699 1.00 136.76 25 ARG D CA 1
ATOM 6515 C C . ARG D 1 25 ? 170.745 185.135 140.041 1.00 138.09 25 ARG D C 1
ATOM 6516 O O . ARG D 1 25 ? 171.494 184.771 140.954 1.00 139.52 25 ARG D O 1
ATOM 6524 N N . PHE D 1 26 ? 170.980 186.241 139.335 1.00 137.06 26 PHE D N 1
ATOM 6525 C CA . PHE D 1 26 ? 172.208 187.008 139.486 1.00 138.87 26 PHE D CA 1
ATOM 6526 C C . PHE D 1 26 ? 172.044 188.260 140.336 1.00 141.55 26 PHE D C 1
ATOM 6527 O O . PHE D 1 26 ? 173.025 188.987 140.530 1.00 143.48 26 PHE D O 1
ATOM 6535 N N . LYS D 1 27 ? 170.841 188.528 140.848 1.00 141.23 27 LYS D N 1
ATOM 6536 C CA . LYS D 1 27 ? 170.583 189.685 141.711 1.00 140.39 27 LYS D CA 1
ATOM 6537 C C . LYS D 1 27 ? 171.009 190.990 141.041 1.00 137.28 27 LYS D C 1
ATOM 6538 O O . LYS D 1 27 ? 171.620 191.860 141.664 1.00 135.98 27 LYS D O 1
ATOM 6544 N N . LEU D 1 28 ? 170.686 191.127 139.758 1.00 137.89 28 LEU D N 1
ATOM 6545 C CA . LEU D 1 28 ? 171.061 192.305 138.996 1.00 140.49 28 LEU D CA 1
ATOM 6546 C C . LEU D 1 28 ? 169.899 193.289 138.912 1.00 141.51 28 LEU D C 1
ATOM 6547 O O . LEU D 1 28 ? 168.733 192.894 139.012 1.00 140.95 28 LEU D O 1
ATOM 6552 N N . PRO D 1 29 ? 170.187 194.577 138.737 1.00 140.88 29 PRO D N 1
ATOM 6553 C CA . PRO D 1 29 ? 169.111 195.557 138.563 1.00 138.46 29 PRO D CA 1
ATOM 6554 C C . PRO D 1 29 ? 168.339 195.317 137.274 1.00 139.10 29 PRO D C 1
ATOM 6555 O O . PRO D 1 29 ? 168.809 194.663 136.341 1.00 140.03 29 PRO D O 1
ATOM 6559 N N . THR D 1 30 ? 167.117 195.853 137.244 1.00 140.45 30 THR D N 1
ATOM 6560 C CA . THR D 1 30 ? 166.244 195.647 136.092 1.00 141.03 30 THR D CA 1
ATOM 6561 C C . THR D 1 30 ? 166.806 196.306 134.837 1.00 138.81 30 THR D C 1
ATOM 6562 O O . THR D 1 30 ? 166.642 195.781 133.730 1.00 138.04 30 THR D O 1
ATOM 6566 N N . ILE D 1 31 ? 167.460 197.459 134.988 1.00 138.23 31 ILE D N 1
ATOM 6567 C CA . ILE D 1 31 ? 167.940 198.200 133.824 1.00 139.91 31 ILE D CA 1
ATOM 6568 C C . ILE D 1 31 ? 169.022 197.417 133.086 1.00 138.28 31 ILE D C 1
ATOM 6569 O O . ILE D 1 31 ? 169.014 197.339 131.850 1.00 135.30 31 ILE D O 1
ATOM 6574 N N . VAL D 1 32 ? 169.965 196.822 133.820 1.00 138.29 32 VAL D N 1
ATOM 6575 C CA . VAL D 1 32 ? 171.040 196.083 133.164 1.00 134.12 32 VAL D CA 1
ATOM 6576 C C . VAL D 1 32 ? 170.497 194.821 132.503 1.00 129.11 32 VAL D C 1
ATOM 6577 O O . VAL D 1 32 ? 170.952 194.429 131.423 1.00 128.12 32 VAL D O 1
ATOM 6581 N N . ALA D 1 33 ? 169.508 194.172 133.125 1.00 129.07 33 ALA D N 1
ATOM 6582 C CA . ALA D 1 33 ? 168.891 193.004 132.506 1.00 126.77 33 ALA D CA 1
ATOM 6583 C C . ALA D 1 33 ? 168.157 193.384 131.226 1.00 126.64 33 ALA D C 1
ATOM 6584 O O . ALA D 1 33 ? 168.228 192.661 130.223 1.00 127.21 33 ALA D O 1
ATOM 6586 N N . LYS D 1 34 ? 167.446 194.515 131.245 1.00 127.50 34 LYS D N 1
ATOM 6587 C CA . LYS D 1 34 ? 166.771 194.987 130.042 1.00 128.59 34 LYS D CA 1
ATOM 6588 C C . LYS D 1 34 ? 167.775 195.303 128.941 1.00 127.71 34 LYS D C 1
ATOM 6589 O O . LYS D 1 34 ? 167.547 194.980 127.770 1.00 126.50 34 LYS D O 1
ATOM 6595 N N . ALA D 1 35 ? 168.898 195.927 129.301 1.00 128.40 35 ALA D N 1
ATOM 6596 C CA . ALA D 1 35 ? 169.941 196.189 128.315 1.00 129.02 35 ALA D CA 1
ATOM 6597 C C . ALA D 1 35 ? 170.497 194.889 127.747 1.00 126.39 35 ALA D C 1
ATOM 6598 O O . ALA D 1 35 ? 170.753 194.787 126.541 1.00 126.42 35 ALA D O 1
ATOM 6600 N N . ILE D 1 36 ? 170.686 193.883 128.603 1.00 124.74 36 ILE D N 1
ATOM 6601 C CA . ILE D 1 36 ? 171.234 192.606 128.153 1.00 119.65 36 ILE D CA 1
ATOM 6602 C C . ILE D 1 36 ? 170.294 191.943 127.153 1.00 120.09 36 ILE D C 1
ATOM 6603 O O . ILE D 1 36 ? 170.722 191.473 126.093 1.00 119.81 36 ILE D O 1
ATOM 6608 N N . ILE D 1 37 ? 168.996 191.898 127.471 1.00 121.92 37 ILE D N 1
ATOM 6609 C CA . ILE D 1 37 ? 168.063 191.237 126.559 1.00 120.93 37 ILE D CA 1
ATOM 6610 C C . ILE D 1 37 ? 167.914 192.043 125.272 1.00 123.36 37 ILE D C 1
ATOM 6611 O O . ILE D 1 37 ? 167.803 191.474 124.179 1.00 123.10 37 ILE D O 1
ATOM 6616 N N . GLU D 1 38 ? 167.927 193.376 125.371 1.00 125.84 38 GLU D N 1
ATOM 6617 C CA . GLU D 1 38 ? 167.815 194.206 124.175 1.00 128.25 38 GLU D CA 1
ATOM 6618 C C . GLU D 1 38 ? 169.025 194.035 123.264 1.00 126.50 38 GLU D C 1
ATOM 6619 O O . GLU D 1 38 ? 168.897 194.082 122.035 1.00 125.36 38 GLU D O 1
ATOM 6625 N N . ALA D 1 39 ? 170.209 193.836 123.848 1.00 124.85 39 ALA D N 1
ATOM 6626 C CA . ALA D 1 39 ? 171.420 193.694 123.047 1.00 125.50 39 ALA D CA 1
ATOM 6627 C C . ALA D 1 39 ? 171.394 192.453 122.164 1.00 123.22 39 ALA D C 1
ATOM 6628 O O . ALA D 1 39 ? 172.068 192.431 121.128 1.00 126.18 39 ALA D O 1
ATOM 6630 N N . CYS D 1 40 ? 170.642 191.427 122.543 1.00 122.37 40 CYS D N 1
ATOM 6631 C CA . CYS D 1 40 ? 170.574 190.208 121.746 1.00 122.64 40 CYS D CA 1
ATOM 6632 C C . CYS D 1 40 ? 169.653 190.419 120.550 1.00 123.46 40 CYS D C 1
ATOM 6633 O O . CYS D 1 40 ? 168.493 190.801 120.737 1.00 124.12 40 CYS D O 1
ATOM 6636 N N . PRO D 1 41 ? 170.124 190.198 119.321 1.00 122.14 41 PRO D N 1
ATOM 6637 C CA . PRO D 1 41 ? 169.236 190.363 118.157 1.00 121.95 41 PRO D CA 1
ATOM 6638 C C . PRO D 1 41 ? 168.050 189.416 118.156 1.00 124.61 41 PRO D C 1
ATOM 6639 O O . PRO D 1 41 ? 166.978 189.782 117.658 1.00 124.36 41 PRO D O 1
ATOM 6643 N N . LYS D 1 42 ? 168.210 188.203 118.693 1.00 126.00 42 LYS D N 1
ATOM 6644 C CA . LYS D 1 42 ? 167.123 187.228 118.666 1.00 123.02 42 LYS D CA 1
ATOM 6645 C C . LYS D 1 42 ? 165.934 187.696 119.496 1.00 125.38 42 LYS D C 1
ATOM 6646 O O . LYS D 1 42 ? 164.779 187.532 119.087 1.00 125.93 42 LYS D O 1
ATOM 6652 N N . CYS D 1 43 ? 166.194 188.277 120.664 1.00 126.32 43 CYS D N 1
ATOM 6653 C CA . CYS D 1 43 ? 165.136 188.733 121.555 1.00 127.78 43 CYS D CA 1
ATOM 6654 C C . CYS D 1 43 ? 164.754 190.168 121.216 1.00 132.17 43 CYS D C 1
ATOM 6655 O O . CYS D 1 43 ? 165.626 191.019 121.011 1.00 131.95 43 CYS D O 1
ATOM 6658 N N . GLN D 1 44 ? 163.452 190.431 121.161 1.00 136.55 44 GLN D N 1
ATOM 6659 C CA . GLN D 1 44 ? 162.954 191.764 120.843 1.00 137.49 44 GLN D CA 1
ATOM 6660 C C . GLN D 1 44 ? 162.327 192.423 122.066 1.00 137.03 44 GLN D C 1
ATOM 6661 O O . GLN D 1 44 ? 162.435 191.914 123.182 1.00 137.05 44 GLN D O 1
ATOM 6667 N N . ALA D 1 56 ? 154.848 184.672 138.572 1.00 57.18 56 ALA D N 1
ATOM 6668 C CA . ALA D 1 56 ? 155.684 184.176 139.659 1.00 57.92 56 ALA D CA 1
ATOM 6669 C C . ALA D 1 56 ? 156.303 185.328 140.445 1.00 58.73 56 ALA D C 1
ATOM 6670 O O . ALA D 1 56 ? 156.938 185.116 141.477 1.00 61.39 56 ALA D O 1
ATOM 6672 N N . ALA D 1 57 ? 156.110 186.548 139.952 1.00 54.69 57 ALA D N 1
ATOM 6673 C CA . ALA D 1 57 ? 156.657 187.723 140.610 1.00 49.40 57 ALA D CA 1
ATOM 6674 C C . ALA D 1 57 ? 155.898 188.003 141.906 1.00 46.59 57 ALA D C 1
ATOM 6675 O O . ALA D 1 57 ? 154.949 187.303 142.274 1.00 45.92 57 ALA D O 1
ATOM 6677 N N . VAL D 1 58 ? 156.328 189.051 142.613 1.00 45.74 58 VAL D N 1
ATOM 6678 C CA . VAL D 1 58 ? 155.712 189.406 143.890 1.00 42.68 58 VAL D CA 1
ATOM 6679 C C . VAL D 1 58 ? 154.408 190.170 143.728 1.00 42.09 58 VAL D C 1
ATOM 6680 O O . VAL D 1 58 ? 153.680 190.348 144.713 1.00 43.96 58 VAL D O 1
ATOM 6684 N N . GLY D 1 59 ? 154.084 190.620 142.519 1.00 40.30 59 GLY D N 1
ATOM 6685 C CA . GLY D 1 59 ? 152.898 191.427 142.319 1.00 40.15 59 GLY D CA 1
ATOM 6686 C C . GLY D 1 59 ? 151.987 190.948 141.209 1.00 42.83 59 GLY D C 1
ATOM 6687 O O . GLY D 1 59 ? 151.414 191.764 140.482 1.00 48.39 59 GLY D O 1
ATOM 6688 N N . THR D 1 60 ? 151.841 189.636 141.062 1.00 38.86 60 THR D N 1
ATOM 6689 C CA . THR D 1 60 ? 150.984 189.048 140.041 1.00 38.57 60 THR D CA 1
ATOM 6690 C C . THR D 1 60 ? 149.804 188.353 140.704 1.00 36.93 60 THR D C 1
ATOM 6691 O O . THR D 1 60 ? 149.992 187.487 141.564 1.00 40.14 60 THR D O 1
ATOM 6695 N N . TRP D 1 61 ? 148.593 188.727 140.298 1.00 34.56 61 TRP D N 1
ATOM 6696 C CA . TRP D 1 61 ? 147.369 188.172 140.854 1.00 29.54 61 TRP D CA 1
ATOM 6697 C C . TRP D 1 61 ? 146.479 187.672 139.725 1.00 36.14 61 TRP D C 1
ATOM 6698 O O . TRP D 1 61 ? 146.593 188.107 138.578 1.00 48.19 61 TRP D O 1
ATOM 6709 N N . GLN D 1 62 ? 145.586 186.744 140.063 1.00 37.10 62 GLN D N 1
ATOM 6710 C CA . GLN D 1 62 ? 144.643 186.185 139.100 1.00 41.57 62 GLN D CA 1
ATOM 6711 C C . GLN D 1 62 ? 143.264 186.159 139.738 1.00 44.43 62 GLN D C 1
ATOM 6712 O O . GLN D 1 62 ? 143.094 185.591 140.819 1.00 47.81 62 GLN D O 1
ATOM 6718 N N . MET D 1 63 ? 142.283 186.761 139.074 1.00 46.17 63 MET D N 1
ATOM 6719 C CA . MET D 1 63 ? 140.947 186.927 139.628 1.00 50.34 63 MET D CA 1
ATOM 6720 C C . MET D 1 63 ? 139.935 186.156 138.793 1.00 57.39 63 MET D C 1
ATOM 6721 O O . MET D 1 63 ? 139.967 186.211 137.560 1.00 65.09 63 MET D O 1
ATOM 6726 N N . ASP D 1 64 ? 139.038 185.436 139.465 1.00 57.60 64 ASP D N 1
ATOM 6727 C CA . ASP D 1 64 ? 138.009 184.682 138.762 1.00 68.64 64 ASP D CA 1
ATOM 6728 C C . ASP D 1 64 ? 136.782 184.535 139.651 1.00 72.01 64 ASP D C 1
ATOM 6729 O O . ASP D 1 64 ? 136.864 184.615 140.878 1.00 70.04 64 ASP D O 1
ATOM 6734 N N . CYS D 1 65 ? 135.642 184.289 139.013 1.00 77.46 65 CYS D N 1
ATOM 6735 C CA . CYS D 1 65 ? 134.364 184.193 139.700 1.00 79.29 65 CYS D CA 1
ATOM 6736 C C . CYS D 1 65 ? 133.875 182.750 139.730 1.00 79.76 65 CYS D C 1
ATOM 6737 O O . CYS D 1 65 ? 134.335 181.894 138.970 1.00 79.38 65 CYS D O 1
ATOM 6740 N N . THR D 1 66 ? 132.927 182.493 140.629 1.00 78.70 66 THR D N 1
ATOM 6741 C CA . THR D 1 66 ? 132.319 181.178 140.762 1.00 77.92 66 THR D CA 1
ATOM 6742 C C . THR D 1 66 ? 130.925 181.345 141.350 1.00 78.95 66 THR D C 1
ATOM 6743 O O . THR D 1 66 ? 130.582 182.398 141.892 1.00 82.65 66 THR D O 1
ATOM 6747 N N . HIS D 1 67 ? 130.122 180.291 141.237 1.00 78.94 67 HIS D N 1
ATOM 6748 C CA . HIS D 1 67 ? 128.742 180.302 141.701 1.00 77.79 67 HIS D CA 1
ATOM 6749 C C . HIS D 1 67 ? 128.531 179.189 142.718 1.00 78.20 67 HIS D C 1
ATOM 6750 O O . HIS D 1 67 ? 129.053 178.082 142.557 1.00 80.23 67 HIS D O 1
ATOM 6757 N N . LEU D 1 68 ? 127.763 179.489 143.763 1.00 80.12 68 LEU D N 1
ATOM 6758 C CA . LEU D 1 68 ? 127.497 178.514 144.818 1.00 76.22 68 LEU D CA 1
ATOM 6759 C C . LEU D 1 68 ? 126.206 178.915 145.513 1.00 80.71 68 LEU D C 1
ATOM 6760 O O . LEU D 1 68 ? 126.112 180.027 146.042 1.00 84.58 68 LEU D O 1
ATOM 6765 N N . GLU D 1 69 ? 125.219 178.014 145.508 1.00 79.22 69 GLU D N 1
ATOM 6766 C CA . GLU D 1 69 ? 123.934 178.233 146.177 1.00 81.06 69 GLU D CA 1
ATOM 6767 C C . GLU D 1 69 ? 123.263 179.518 145.698 1.00 83.32 69 GLU D C 1
ATOM 6768 O O . GLU D 1 69 ? 122.658 180.253 146.481 1.00 86.41 69 GLU D O 1
ATOM 6774 N N . GLY D 1 70 ? 123.371 179.794 144.401 1.00 81.71 70 GLY D N 1
ATOM 6775 C CA . GLY D 1 70 ? 122.778 180.997 143.856 1.00 80.94 70 GLY D CA 1
ATOM 6776 C C . GLY D 1 70 ? 123.468 182.280 144.256 1.00 79.39 70 GLY D C 1
ATOM 6777 O O . GLY D 1 70 ? 122.867 183.352 144.152 1.00 82.54 70 GLY D O 1
ATOM 6778 N N . GLN D 1 71 ? 124.715 182.203 144.713 1.00 77.94 71 GLN D N 1
ATOM 6779 C CA . GLN D 1 71 ? 125.480 183.376 145.109 1.00 77.33 71 GLN D CA 1
ATOM 6780 C C . GLN D 1 71 ? 126.804 183.390 144.362 1.00 76.46 71 GLN D C 1
ATOM 6781 O O . GLN D 1 71 ? 127.430 182.343 144.170 1.00 77.03 71 GLN D O 1
ATOM 6787 N N . VAL D 1 72 ? 127.226 184.578 143.945 1.00 76.13 72 VAL D N 1
ATOM 6788 C CA . VAL D 1 72 ? 128.452 184.741 143.175 1.00 76.67 72 VAL D CA 1
ATOM 6789 C C . VAL D 1 72 ? 129.590 185.091 144.123 1.00 76.43 72 VAL D C 1
ATOM 6790 O O . VAL D 1 72 ? 129.485 186.034 144.916 1.00 76.35 72 VAL D O 1
ATOM 6794 N N . ILE D 1 73 ? 130.677 184.329 144.043 1.00 75.51 73 ILE D N 1
ATOM 6795 C CA . ILE D 1 73 ? 131.860 184.535 144.869 1.00 70.87 73 ILE D CA 1
ATOM 6796 C C . ILE D 1 73 ? 133.035 184.832 143.950 1.00 70.12 73 ILE D C 1
ATOM 6797 O O . ILE D 1 73 ? 133.329 184.050 143.038 1.00 74.40 73 ILE D O 1
ATOM 6802 N N . CYS D 1 74 ? 133.705 185.954 144.189 1.00 62.19 74 CYS D N 1
ATOM 6803 C CA . CYS D 1 74 ? 134.880 186.346 143.427 1.00 58.60 74 CYS D CA 1
ATOM 6804 C C . CYS D 1 74 ? 136.124 186.066 144.258 1.00 55.35 74 CYS D C 1
ATOM 6805 O O . CYS D 1 74 ? 136.186 186.441 145.435 1.00 59.04 74 CYS D O 1
ATOM 6808 N N . VAL D 1 75 ? 137.104 185.404 143.645 1.00 50.46 75 VAL D N 1
ATOM 6809 C CA . VAL D 1 75 ? 138.321 184.969 144.317 1.00 45.65 75 VAL D CA 1
ATOM 6810 C C . VAL D 1 75 ? 139.516 185.538 143.566 1.00 46.20 75 VAL D C 1
ATOM 6811 O O . VAL D 1 75 ? 139.621 185.381 142.343 1.00 52.75 75 VAL D O 1
ATOM 6815 N N . ALA D 1 76 ? 140.411 186.190 144.301 1.00 37.64 76 ALA D N 1
ATOM 6816 C CA . ALA D 1 76 ? 141.679 186.675 143.774 1.00 33.13 76 ALA D CA 1
ATOM 6817 C C . ALA D 1 76 ? 142.808 185.896 144.432 1.00 31.56 76 ALA D C 1
ATOM 6818 O O . ALA D 1 76 ? 142.895 185.849 145.663 1.00 37.28 76 ALA D O 1
ATOM 6820 N N . VAL D 1 77 ? 143.666 185.292 143.615 1.00 30.10 77 VAL D N 1
ATOM 6821 C CA . VAL D 1 77 ? 144.699 184.374 144.077 1.00 27.62 77 VAL D CA 1
ATOM 6822 C C . VAL D 1 77 ? 146.059 184.904 143.651 1.00 27.64 77 VAL D C 1
ATOM 6823 O O . VAL D 1 77 ? 146.251 185.277 142.488 1.00 35.01 77 VAL D O 1
ATOM 6827 N N . HIS D 1 78 ? 146.995 184.941 144.595 1.00 24.74 78 HIS D N 1
ATOM 6828 C CA . HIS D 1 78 ? 148.393 185.206 144.288 1.00 23.82 78 HIS D CA 1
ATOM 6829 C C . HIS D 1 78 ? 149.026 183.916 143.782 1.00 29.03 78 HIS D C 1
ATOM 6830 O O . HIS D 1 78 ? 149.053 182.911 144.500 1.00 35.56 78 HIS D O 1
ATOM 6837 N N . VAL D 1 79 ? 149.526 183.939 142.546 1.00 27.11 79 VAL D N 1
ATOM 6838 C CA . VAL D 1 79 ? 149.989 182.707 141.915 1.00 26.59 79 VAL D CA 1
ATOM 6839 C C . VAL D 1 79 ? 151.247 182.182 142.596 1.00 23.57 79 VAL D C 1
ATOM 6840 O O . VAL D 1 79 ? 151.422 180.968 142.749 1.00 25.22 79 VAL D O 1
ATOM 6844 N N . ALA D 1 80 ? 152.137 183.077 143.018 1.00 24.32 80 ALA D N 1
ATOM 6845 C CA . ALA D 1 80 ? 153.448 182.666 143.505 1.00 24.37 80 ALA D CA 1
ATOM 6846 C C . ALA D 1 80 ? 153.433 182.125 144.929 1.00 25.21 80 ALA D C 1
ATOM 6847 O O . ALA D 1 80 ? 154.432 181.536 145.353 1.00 28.49 80 ALA D O 1
ATOM 6849 N N . SER D 1 81 ? 152.347 182.306 145.680 1.00 24.90 81 SER D N 1
ATOM 6850 C CA . SER D 1 81 ? 152.329 181.854 147.066 1.00 20.29 81 SER D CA 1
ATOM 6851 C C . SER D 1 81 ? 151.104 181.006 147.380 1.00 22.29 81 SER D C 1
ATOM 6852 O O . SER D 1 81 ? 151.170 180.103 148.219 1.00 29.54 81 SER D O 1
ATOM 6855 N N . GLY D 1 82 ? 149.986 181.284 146.717 1.00 22.98 82 GLY D N 1
ATOM 6856 C CA . GLY D 1 82 ? 148.739 180.606 146.998 1.00 23.45 82 GLY D CA 1
ATOM 6857 C C . GLY D 1 82 ? 147.791 181.362 147.901 1.00 24.88 82 GLY D C 1
ATOM 6858 O O . GLY D 1 82 ? 146.746 180.813 148.269 1.00 25.93 82 GLY D O 1
ATOM 6859 N N . TYR D 1 83 ? 148.126 182.593 148.279 1.00 25.83 83 TYR D N 1
ATOM 6860 C CA . TYR D 1 83 ? 147.227 183.412 149.080 1.00 24.60 83 TYR D CA 1
ATOM 6861 C C . TYR D 1 83 ? 145.968 183.739 148.286 1.00 28.14 83 TYR D C 1
ATOM 6862 O O . TYR D 1 83 ? 146.034 184.071 147.101 1.00 34.14 83 TYR D O 1
ATOM 6871 N N . ILE D 1 84 ? 144.812 183.644 148.942 1.00 26.17 84 ILE D N 1
ATOM 6872 C CA . ILE D 1 84 ? 143.535 183.890 148.283 1.00 28.79 84 ILE D CA 1
ATOM 6873 C C . ILE D 1 84 ? 142.744 184.923 149.071 1.00 33.14 84 ILE D C 1
ATOM 6874 O O . ILE D 1 84 ? 142.939 185.104 150.277 1.00 36.76 84 ILE D O 1
ATOM 6879 N N . GLU D 1 85 ? 141.855 185.619 148.366 1.00 35.76 85 GLU D N 1
ATOM 6880 C CA . GLU D 1 85 ? 140.916 186.551 148.975 1.00 36.78 85 GLU D CA 1
ATOM 6881 C C . GLU D 1 85 ? 139.572 186.399 148.283 1.00 40.16 85 GLU D C 1
ATOM 6882 O O . GLU D 1 85 ? 139.511 186.350 147.051 1.00 42.29 85 GLU D O 1
ATOM 6888 N N . THR D 1 86 ? 138.500 186.333 149.068 1.00 40.64 86 THR D N 1
ATOM 6889 C CA . THR D 1 86 ? 137.172 186.043 148.551 1.00 43.90 86 THR D CA 1
ATOM 6890 C C . THR D 1 86 ? 136.200 187.152 148.923 1.00 48.51 86 THR D C 1
ATOM 6891 O O . THR D 1 86 ? 136.333 187.792 149.971 1.00 50.96 86 THR D O 1
ATOM 6895 N N . LYS D 1 87 ? 135.217 187.373 148.053 1.00 49.84 87 LYS D N 1
ATOM 6896 C CA . LYS D 1 87 ? 134.158 188.331 148.342 1.00 52.09 87 LYS D CA 1
ATOM 6897 C C . LYS D 1 87 ? 132.868 187.882 147.672 1.00 58.05 87 LYS D C 1
ATOM 6898 O O . LYS D 1 87 ? 132.884 187.419 146.530 1.00 60.79 87 LYS D O 1
ATOM 6904 N N . ILE D 1 88 ? 131.754 188.033 148.381 1.00 61.00 88 ILE D N 1
ATOM 6905 C CA . ILE D 1 88 ? 130.442 187.676 147.853 1.00 62.57 88 ILE D CA 1
ATOM 6906 C C . ILE D 1 88 ? 129.896 188.883 147.097 1.00 67.37 88 ILE D C 1
ATOM 6907 O O . ILE D 1 88 ? 129.521 189.890 147.703 1.00 71.38 88 ILE D O 1
ATOM 6912 N N . LEU D 1 89 ? 129.850 188.781 145.775 1.00 70.73 89 LEU D N 1
ATOM 6913 C CA . LEU D 1 89 ? 129.363 189.885 144.957 1.00 75.91 89 LEU D CA 1
ATOM 6914 C C . LEU D 1 89 ? 127.843 189.827 144.856 1.00 84.28 89 LEU D C 1
ATOM 6915 O O . LEU D 1 89 ? 127.293 188.786 144.484 1.00 86.57 89 LEU D O 1
ATOM 6920 N N . PRO D 1 90 ? 127.134 190.910 145.191 1.00 86.93 90 PRO D N 1
ATOM 6921 C CA . PRO D 1 90 ? 125.670 190.896 145.031 1.00 88.93 90 PRO D CA 1
ATOM 6922 C C . PRO D 1 90 ? 125.228 190.631 143.603 1.00 91.57 90 PRO D C 1
ATOM 6923 O O . PRO D 1 90 ? 124.219 189.950 143.385 1.00 94.32 90 PRO D O 1
ATOM 6927 N N . ARG D 1 91 ? 125.960 191.151 142.620 1.00 91.16 91 ARG D N 1
ATOM 6928 C CA . ARG D 1 91 ? 125.660 190.923 141.216 1.00 94.47 91 ARG D CA 1
ATOM 6929 C C . ARG D 1 91 ? 126.964 190.795 140.443 1.00 94.09 91 ARG D C 1
ATOM 6930 O O . ARG D 1 91 ? 128.009 191.301 140.859 1.00 92.38 91 ARG D O 1
ATOM 6938 N N . GLU D 1 92 ? 126.892 190.106 139.305 1.00 93.35 92 GLU D N 1
ATOM 6939 C CA . GLU D 1 92 ? 128.053 189.936 138.431 1.00 95.20 92 GLU D CA 1
ATOM 6940 C C . GLU D 1 92 ? 128.122 191.109 137.452 1.00 97.10 92 GLU D C 1
ATOM 6941 O O . GLU D 1 92 ? 127.882 190.988 136.250 1.00 99.04 92 GLU D O 1
ATOM 6947 N N . THR D 1 93 ? 128.461 192.271 138.004 1.00 95.95 93 THR D N 1
ATOM 6948 C CA . THR D 1 93 ? 128.551 193.507 137.245 1.00 94.90 93 THR D CA 1
ATOM 6949 C C . THR D 1 93 ? 129.985 194.019 137.253 1.00 92.01 93 THR D C 1
ATOM 6950 O O . THR D 1 93 ? 130.808 193.616 138.078 1.00 92.18 93 THR D O 1
ATOM 6954 N N . GLY D 1 94 ? 130.275 194.919 136.312 1.00 88.66 94 GLY D N 1
ATOM 6955 C CA . GLY D 1 94 ? 131.617 195.469 136.219 1.00 87.74 94 GLY D CA 1
ATOM 6956 C C . GLY D 1 94 ? 131.989 196.326 137.414 1.00 88.53 94 GLY D C 1
ATOM 6957 O O . GLY D 1 94 ? 133.133 196.294 137.878 1.00 87.40 94 GLY D O 1
ATOM 6958 N N . ARG D 1 95 ? 131.034 197.106 137.926 1.00 88.99 95 ARG D N 1
ATOM 6959 C CA . ARG D 1 95 ? 131.329 198.002 139.041 1.00 86.11 95 ARG D CA 1
ATOM 6960 C C . ARG D 1 95 ? 131.698 197.228 140.300 1.00 83.79 95 ARG D C 1
ATOM 6961 O O . ARG D 1 95 ? 132.618 197.621 141.027 1.00 81.34 95 ARG D O 1
ATOM 6969 N N . GLU D 1 96 ? 130.993 196.129 140.580 1.00 84.97 96 GLU D N 1
ATOM 6970 C CA . GLU D 1 96 ? 131.296 195.343 141.772 1.00 81.16 96 GLU D CA 1
ATOM 6971 C C . GLU D 1 96 ? 132.688 194.727 141.692 1.00 78.38 96 GLU D C 1
ATOM 6972 O O . GLU D 1 96 ? 133.443 194.746 142.672 1.00 75.71 96 GLU D O 1
ATOM 6978 N N . THR D 1 97 ? 133.047 194.180 140.529 1.00 78.01 97 THR D N 1
ATOM 6979 C CA . THR D 1 97 ? 134.376 193.601 140.370 1.00 74.76 97 THR D CA 1
ATOM 6980 C C . THR D 1 97 ? 135.457 194.672 140.440 1.00 73.03 97 THR D C 1
ATOM 6981 O O . THR D 1 97 ? 136.537 194.436 140.994 1.00 71.62 97 THR D O 1
ATOM 6985 N N . ALA D 1 98 ? 135.188 195.856 139.883 1.00 71.79 98 ALA D N 1
ATOM 6986 C CA . ALA D 1 98 ? 136.146 196.952 139.988 1.00 66.53 98 ALA D CA 1
ATOM 6987 C C . ALA D 1 98 ? 136.342 197.374 141.439 1.00 68.03 98 ALA D C 1
ATOM 6988 O O . ALA D 1 98 ? 137.470 197.639 141.870 1.00 67.41 98 ALA D O 1
ATOM 6990 N N . LEU D 1 99 ? 135.253 197.441 142.208 1.00 71.04 99 LEU D N 1
ATOM 6991 C CA . LEU D 1 99 ? 135.364 197.772 143.625 1.00 66.32 99 LEU D CA 1
ATOM 6992 C C . LEU D 1 99 ? 136.153 196.708 144.377 1.00 62.74 99 LEU D C 1
ATOM 6993 O O . LEU D 1 99 ? 136.968 197.029 145.250 1.00 61.52 99 LEU D O 1
ATOM 6998 N N . PHE D 1 100 ? 135.920 195.433 144.057 1.00 61.33 100 PHE D N 1
ATOM 6999 C CA . PHE D 1 100 ? 136.678 194.363 144.698 1.00 57.37 100 PHE D CA 1
ATOM 7000 C C . PHE D 1 100 ? 138.163 194.464 144.370 1.00 55.05 100 PHE D C 1
ATOM 7001 O O . PHE D 1 100 ? 139.015 194.277 145.246 1.00 55.30 100 PHE D O 1
ATOM 7009 N N . LEU D 1 101 ? 138.490 194.754 143.109 1.00 56.79 101 LEU D N 1
ATOM 7010 C CA . LEU D 1 101 ? 139.889 194.920 142.725 1.00 53.85 101 LEU D CA 1
ATOM 7011 C C . LEU D 1 101 ? 140.519 196.104 143.447 1.00 53.39 101 LEU D C 1
ATOM 7012 O O . LEU D 1 101 ? 141.674 196.032 143.883 1.00 52.37 101 LEU D O 1
ATOM 7017 N N . LEU D 1 102 ? 139.776 197.204 143.578 1.00 55.37 102 LEU D N 1
ATOM 7018 C CA . LEU D 1 102 ? 140.288 198.361 144.307 1.00 52.06 102 LEU D CA 1
ATOM 7019 C C . LEU D 1 102 ? 140.536 198.023 145.772 1.00 51.92 102 LEU D C 1
ATOM 7020 O O . LEU D 1 102 ? 141.540 198.449 146.354 1.00 49.44 102 LEU D O 1
ATOM 7025 N N . GLN D 1 103 ? 139.626 197.263 146.385 1.00 53.63 103 GLN D N 1
ATOM 7026 C CA . GLN D 1 103 ? 139.809 196.867 147.778 1.00 50.02 103 GLN D CA 1
ATOM 7027 C C . GLN D 1 103 ? 141.023 195.961 147.940 1.00 46.89 103 GLN D C 1
ATOM 7028 O O . GLN D 1 103 ? 141.783 196.097 148.905 1.00 47.46 103 GLN D O 1
ATOM 7034 N N . VAL D 1 104 ? 141.217 195.024 147.010 1.00 47.27 104 VAL D N 1
ATOM 7035 C CA . VAL D 1 104 ? 142.378 194.140 147.081 1.00 43.45 104 VAL D CA 1
ATOM 7036 C C . VAL D 1 104 ? 143.667 194.934 146.908 1.00 43.62 104 VAL D C 1
ATOM 7037 O O . VAL D 1 104 ? 144.658 194.695 147.607 1.00 40.60 104 VAL D O 1
ATOM 7041 N N . ALA D 1 105 ? 143.674 195.893 145.980 1.00 48.28 105 ALA D N 1
ATOM 7042 C CA . ALA D 1 105 ? 144.875 196.677 145.718 1.00 44.32 105 ALA D CA 1
ATOM 7043 C C . ALA D 1 105 ? 145.230 197.611 146.866 1.00 43.01 105 ALA D C 1
ATOM 7044 O O . ALA D 1 105 ? 146.366 198.092 146.925 1.00 46.80 105 ALA D O 1
ATOM 7046 N N . SER D 1 106 ? 144.292 197.884 147.773 1.00 39.17 106 SER D N 1
ATOM 7047 C CA . SER D 1 106 ? 144.564 198.778 148.891 1.00 39.56 106 SER D CA 1
ATOM 7048 C C . SER D 1 106 ? 145.222 198.074 150.069 1.00 41.12 106 SER D C 1
ATOM 7049 O O . SER D 1 106 ? 145.627 198.747 151.022 1.00 48.39 106 SER D O 1
ATOM 7052 N N . ARG D 1 107 ? 145.338 196.749 150.031 1.00 36.58 107 ARG D N 1
ATOM 7053 C CA . ARG D 1 107 ? 145.968 195.979 151.095 1.00 35.13 107 ARG D CA 1
ATOM 7054 C C . ARG D 1 107 ? 147.337 195.447 150.702 1.00 37.93 107 ARG D C 1
ATOM 7055 O O . ARG D 1 107 ? 148.317 195.669 151.420 1.00 38.95 107 ARG D O 1
ATOM 7063 N N . TRP D 1 108 ? 147.431 194.750 149.572 1.00 37.13 108 TRP D N 1
ATOM 7064 C CA . TRP D 1 108 ? 148.674 194.184 149.082 1.00 31.53 108 TRP D CA 1
ATOM 7065 C C . TRP D 1 108 ? 149.104 194.876 147.792 1.00 33.27 108 TRP D C 1
ATOM 7066 O O . TRP D 1 108 ? 148.261 195.357 147.030 1.00 36.60 108 TRP D O 1
ATOM 7077 N N . PRO D 1 109 ? 150.407 194.950 147.518 1.00 31.53 109 PRO D N 1
ATOM 7078 C CA . PRO D 1 109 ? 150.860 195.595 146.278 1.00 32.30 109 PRO D CA 1
ATOM 7079 C C . PRO D 1 109 ? 150.510 194.750 145.062 1.00 35.41 109 PRO D C 1
ATOM 7080 O O . PRO D 1 109 ? 150.798 193.552 145.015 1.00 41.33 109 PRO D O 1
ATOM 7084 N N . ILE D 1 110 ? 149.884 195.386 144.074 1.00 33.05 110 ILE D N 1
ATOM 7085 C CA . ILE D 1 110 ? 149.497 194.736 142.828 1.00 35.66 110 ILE D CA 1
ATOM 7086 C C . ILE D 1 110 ? 150.197 195.448 141.681 1.00 46.01 110 ILE D C 1
ATOM 7087 O O . ILE D 1 110 ? 150.099 196.673 141.552 1.00 51.57 110 ILE D O 1
ATOM 7092 N N . GLU D 1 111 ? 150.902 194.680 140.851 1.00 46.54 111 GLU D N 1
ATOM 7093 C CA . GLU D 1 111 ? 151.576 195.216 139.679 1.00 48.40 111 GLU D CA 1
ATOM 7094 C C . GLU D 1 111 ? 151.181 194.509 138.391 1.00 49.89 111 GLU D C 1
ATOM 7095 O O . GLU D 1 111 ? 151.671 194.887 137.321 1.00 55.85 111 GLU D O 1
ATOM 7101 N N . HIS D 1 112 ? 150.315 193.500 138.460 1.00 47.08 112 HIS D N 1
ATOM 7102 C CA . HIS D 1 112 ? 149.918 192.738 137.283 1.00 51.32 112 HIS D CA 1
ATOM 7103 C C . HIS D 1 112 ? 148.669 191.941 137.623 1.00 46.59 112 HIS D C 1
ATOM 7104 O O . HIS D 1 112 ? 148.658 191.201 138.610 1.00 44.64 112 HIS D O 1
ATOM 7111 N N . LEU D 1 113 ? 147.626 192.093 136.812 1.00 46.50 113 LEU D N 1
ATOM 7112 C CA . LEU D 1 113 ? 146.366 191.390 137.009 1.00 46.68 113 LEU D CA 1
ATOM 7113 C C . LEU D 1 113 ? 146.009 190.632 135.740 1.00 52.06 113 LEU D C 1
ATOM 7114 O O . LEU D 1 113 ? 146.088 191.186 134.639 1.00 58.91 113 LEU D O 1
ATOM 7119 N N . HIS D 1 114 ? 145.619 189.370 135.896 1.00 52.40 114 HIS D N 1
ATOM 7120 C CA . HIS D 1 114 ? 145.224 188.522 134.782 1.00 57.13 114 HIS D CA 1
ATOM 7121 C C . HIS D 1 114 ? 143.866 187.903 135.077 1.00 61.75 114 HIS D C 1
ATOM 7122 O O . HIS D 1 114 ? 143.600 187.482 136.205 1.00 62.50 114 HIS D O 1
ATOM 7129 N N . THR D 1 115 ? 143.012 187.850 134.059 1.00 64.16 115 THR D N 1
ATOM 7130 C CA . THR D 1 115 ? 141.670 187.307 134.221 1.00 68.80 115 THR D CA 1
ATOM 7131 C C . THR D 1 115 ? 141.163 186.852 132.861 1.00 76.17 115 THR D C 1
ATOM 7132 O O . THR D 1 115 ? 141.704 187.230 131.819 1.00 79.34 115 THR D O 1
ATOM 7136 N N . ASP D 1 116 ? 140.114 186.033 132.885 1.00 78.59 116 ASP D N 1
ATOM 7137 C CA . ASP D 1 116 ? 139.534 185.504 131.661 1.00 83.55 116 ASP D CA 1
ATOM 7138 C C . ASP D 1 116 ? 138.818 186.612 130.886 1.00 88.15 116 ASP D C 1
ATOM 7139 O O . ASP D 1 116 ? 138.833 187.788 131.259 1.00 88.37 116 ASP D O 1
ATOM 7144 N N . ASN D 1 117 ? 138.168 186.219 129.788 1.00 92.55 117 ASN D N 1
ATOM 7145 C CA . ASN D 1 117 ? 137.544 187.157 128.862 1.00 94.90 117 ASN D CA 1
ATOM 7146 C C . ASN D 1 117 ? 136.065 187.378 129.152 1.00 94.74 117 ASN D C 1
ATOM 7147 O O . ASN D 1 117 ? 135.287 187.634 128.222 1.00 96.16 117 ASN D O 1
ATOM 7152 N N . GLY D 1 118 ? 135.654 187.285 130.414 1.00 93.35 118 GLY D N 1
ATOM 7153 C CA . GLY D 1 118 ? 134.273 187.484 130.784 1.00 93.99 118 GLY D CA 1
ATOM 7154 C C . GLY D 1 118 ? 133.805 188.901 130.524 1.00 98.99 118 GLY D C 1
ATOM 7155 O O . GLY D 1 118 ? 134.601 189.843 130.470 1.00 100.44 118 GLY D O 1
ATOM 7156 N N . PRO D 1 119 ? 132.494 189.074 130.341 1.00 99.95 119 PRO D N 1
ATOM 7157 C CA . PRO D 1 119 ? 131.967 190.416 130.043 1.00 96.54 119 PRO D CA 1
ATOM 7158 C C . PRO D 1 119 ? 132.237 191.437 131.133 1.00 93.73 119 PRO D C 1
ATOM 7159 O O . PRO D 1 119 ? 132.450 192.616 130.822 1.00 93.25 119 PRO D O 1
ATOM 7163 N N . ASN D 1 120 ? 132.237 191.025 132.403 1.00 91.05 120 ASN D N 1
ATOM 7164 C CA . ASN D 1 120 ? 132.438 191.984 133.485 1.00 89.15 120 ASN D CA 1
ATOM 7165 C C . ASN D 1 120 ? 133.879 192.473 133.550 1.00 87.22 120 ASN D C 1
ATOM 7166 O O . ASN D 1 120 ? 134.124 193.619 133.944 1.00 88.51 120 ASN D O 1
ATOM 7171 N N . PHE D 1 121 ? 134.840 191.631 133.172 1.00 84.83 121 PHE D N 1
ATOM 7172 C CA . PHE D 1 121 ? 136.242 192.027 133.188 1.00 85.21 121 PHE D CA 1
ATOM 7173 C C . PHE D 1 121 ? 136.624 192.913 132.009 1.00 86.87 121 PHE D C 1
ATOM 7174 O O . PHE D 1 121 ? 137.727 193.469 132.006 1.00 84.76 121 PHE D O 1
ATOM 7182 N N . VAL D 1 122 ? 135.747 193.056 131.017 1.00 90.72 122 VAL D N 1
ATOM 7183 C CA . VAL D 1 122 ? 136.031 193.886 129.852 1.00 93.58 122 VAL D CA 1
ATOM 7184 C C . VAL D 1 122 ? 135.353 195.253 129.949 1.00 96.22 122 VAL D C 1
ATOM 7185 O O . VAL D 1 122 ? 135.761 196.187 129.240 1.00 98.92 122 VAL D O 1
ATOM 7189 N N . SER D 1 123 ? 134.377 195.414 130.843 1.00 94.17 123 SER D N 1
ATOM 7190 C CA . SER D 1 123 ? 133.609 196.645 130.943 1.00 94.38 123 SER D CA 1
ATOM 7191 C C . SER D 1 123 ? 134.514 197.840 131.252 1.00 95.36 123 SER D C 1
ATOM 7192 O O . SER D 1 123 ? 135.670 197.701 131.660 1.00 95.09 123 SER D O 1
ATOM 7195 N N . ALA D 1 124 ? 133.956 199.037 131.052 1.00 96.22 124 ALA D N 1
ATOM 7196 C CA . ALA D 1 124 ? 134.742 200.260 131.175 1.00 96.26 124 ALA D CA 1
ATOM 7197 C C . ALA D 1 124 ? 135.159 200.536 132.613 1.00 94.41 124 ALA D C 1
ATOM 7198 O O . ALA D 1 124 ? 136.187 201.184 132.840 1.00 94.26 124 ALA D O 1
ATOM 7200 N N . GLU D 1 125 ? 134.376 200.075 133.592 1.00 94.15 125 GLU D N 1
ATOM 7201 C CA . GLU D 1 125 ? 134.718 200.328 134.989 1.00 92.69 125 GLU D CA 1
ATOM 7202 C C . GLU D 1 125 ? 136.038 199.668 135.368 1.00 88.46 125 GLU D C 1
ATOM 7203 O O . GLU D 1 125 ? 136.871 200.274 136.054 1.00 85.35 125 GLU D O 1
ATOM 7209 N N . MET D 1 126 ? 136.247 198.423 134.931 1.00 88.40 126 MET D N 1
ATOM 7210 C CA . MET D 1 126 ? 137.501 197.737 135.223 1.00 87.28 126 MET D CA 1
ATOM 7211 C C . MET D 1 126 ? 138.683 198.450 134.580 1.00 87.43 126 MET D C 1
ATOM 7212 O O . MET D 1 126 ? 139.742 198.598 135.202 1.00 84.41 126 MET D O 1
ATOM 7217 N N . GLN D 1 127 ? 138.523 198.893 133.331 1.00 89.13 127 GLN D N 1
ATOM 7218 C CA . GLN D 1 127 ? 139.598 199.616 132.660 1.00 89.37 127 GLN D CA 1
ATOM 7219 C C . GLN D 1 127 ? 139.909 200.925 133.374 1.00 87.87 127 GLN D C 1
ATOM 7220 O O . GLN D 1 127 ? 141.079 201.289 133.538 1.00 87.90 127 GLN D O 1
ATOM 7226 N N . ALA D 1 128 ? 138.871 201.646 133.807 1.00 87.34 128 ALA D N 1
ATOM 7227 C CA . ALA D 1 128 ? 139.086 202.894 134.530 1.00 86.30 128 ALA D CA 1
ATOM 7228 C C . ALA D 1 128 ? 139.811 202.652 135.847 1.00 83.91 128 ALA D C 1
ATOM 7229 O O . ALA D 1 128 ? 140.727 203.400 136.206 1.00 81.48 128 ALA D O 1
ATOM 7231 N N . THR D 1 129 ? 139.417 201.607 136.581 1.00 83.74 129 THR D N 1
ATOM 7232 C CA . THR D 1 129 ? 140.088 201.299 137.841 1.00 80.28 129 THR D CA 1
ATOM 7233 C C . THR D 1 129 ? 141.544 200.910 137.613 1.00 77.25 129 THR D C 1
ATOM 7234 O O . THR D 1 129 ? 142.434 201.339 138.358 1.00 75.70 129 THR D O 1
ATOM 7238 N N . ALA D 1 130 ? 141.806 200.098 136.585 1.00 77.97 130 ALA D N 1
ATOM 7239 C CA . ALA D 1 130 ? 143.177 199.701 136.284 1.00 74.37 130 ALA D CA 1
ATOM 7240 C C . ALA D 1 130 ? 144.026 200.904 135.892 1.00 76.05 130 ALA D C 1
ATOM 7241 O O . ALA D 1 130 ? 145.194 201.002 136.283 1.00 74.77 130 ALA D O 1
ATOM 7243 N N . TRP D 1 131 ? 143.459 201.824 135.108 1.00 79.22 131 TRP D N 1
ATOM 7244 C CA . TRP D 1 131 ? 144.184 203.038 134.750 1.00 78.14 131 TRP D CA 1
ATOM 7245 C C . TRP D 1 131 ? 144.457 203.899 135.977 1.00 77.87 131 TRP D C 1
ATOM 7246 O O . TRP D 1 131 ? 145.544 204.471 136.115 1.00 78.33 131 TRP D O 1
ATOM 7257 N N . TRP D 1 132 ? 143.476 204.006 136.877 1.00 75.88 132 TRP D N 1
ATOM 7258 C CA . TRP D 1 132 ? 143.660 204.800 138.088 1.00 72.51 132 TRP D CA 1
ATOM 7259 C C . TRP D 1 132 ? 144.753 204.216 138.974 1.00 69.69 132 TRP D C 1
ATOM 7260 O O . TRP D 1 132 ? 145.562 204.956 139.544 1.00 71.08 132 TRP D O 1
ATOM 7271 N N . LEU D 1 133 ? 144.793 202.892 139.104 1.00 68.75 133 LEU D N 1
ATOM 7272 C CA . LEU D 1 133 ? 145.764 202.234 139.967 1.00 65.22 133 LEU D CA 1
ATOM 7273 C C . LEU D 1 133 ? 147.093 201.957 139.277 1.00 67.74 133 LEU D C 1
ATOM 7274 O O . LEU D 1 133 ? 148.025 201.487 139.938 1.00 71.78 133 LEU D O 1
ATOM 7279 N N . LYS D 1 134 ? 147.203 202.234 137.976 1.00 67.31 134 LYS D N 1
ATOM 7280 C CA . LYS D 1 134 ? 148.412 201.965 137.197 1.00 69.27 134 LYS D CA 1
ATOM 7281 C C . LYS D 1 134 ? 148.791 200.484 137.270 1.00 69.46 134 LYS D C 1
ATOM 7282 O O . LYS D 1 134 ? 149.858 200.105 137.756 1.00 70.10 134 LYS D O 1
ATOM 7288 N N . ILE D 1 135 ? 147.886 199.646 136.771 1.00 67.71 135 ILE D N 1
ATOM 7289 C CA . ILE D 1 135 ? 148.034 198.196 136.805 1.00 63.74 135 ILE D CA 1
ATOM 7290 C C . ILE D 1 135 ? 148.047 197.679 135.374 1.00 66.64 135 ILE D C 1
ATOM 7291 O O . ILE D 1 135 ? 147.174 198.032 134.574 1.00 70.23 135 ILE D O 1
ATOM 7296 N N . GLU D 1 136 ? 149.036 196.847 135.054 1.00 66.04 136 GLU D N 1
ATOM 7297 C CA . GLU D 1 136 ? 149.125 196.218 133.738 1.00 66.81 136 GLU D CA 1
ATOM 7298 C C . GLU D 1 136 ? 148.121 195.074 133.687 1.00 60.64 136 GLU D C 1
ATOM 7299 O O . GLU D 1 136 ? 148.409 193.958 134.124 1.00 59.47 136 GLU D O 1
ATOM 7305 N N . HIS D 1 137 ? 146.939 195.348 133.148 1.00 58.85 137 HIS D N 1
ATOM 7306 C CA . HIS D 1 137 ? 145.850 194.382 133.102 1.00 60.58 137 HIS D CA 1
ATOM 7307 C C . HIS D 1 137 ? 145.825 193.696 131.742 1.00 67.78 137 HIS D C 1
ATOM 7308 O O . HIS D 1 137 ? 145.764 194.364 130.705 1.00 70.45 137 HIS D O 1
ATOM 7315 N N . THR D 1 138 ? 145.874 192.365 131.754 1.00 68.54 138 THR D N 1
ATOM 7316 C CA . THR D 1 138 ? 145.817 191.560 130.543 1.00 69.81 138 THR D CA 1
ATOM 7317 C C . THR D 1 138 ? 144.705 190.529 130.677 1.00 73.19 138 THR D C 1
ATOM 7318 O O . THR D 1 138 ? 144.307 190.155 131.783 1.00 75.28 138 THR D O 1
ATOM 7322 N N . THR D 1 139 ? 144.204 190.071 129.533 1.00 76.70 139 THR D N 1
ATOM 7323 C CA . THR D 1 139 ? 143.119 189.101 129.501 1.00 82.77 139 THR D CA 1
ATOM 7324 C C . THR D 1 139 ? 143.384 188.076 128.408 1.00 88.97 139 THR D C 1
ATOM 7325 O O . THR D 1 139 ? 144.118 188.332 127.451 1.00 91.41 139 THR D O 1
ATOM 7329 N N . GLY D 1 140 ? 142.776 186.903 128.567 1.00 89.16 140 GLY D N 1
ATOM 7330 C CA . GLY D 1 140 ? 142.900 185.845 127.584 1.00 97.38 140 GLY D CA 1
ATOM 7331 C C . GLY D 1 140 ? 143.857 184.745 127.992 1.00 111.31 140 GLY D C 1
ATOM 7332 O O . GLY D 1 140 ? 143.926 184.374 129.168 1.00 112.76 140 GLY D O 1
ATOM 7333 N N . VAL D 1 141 ? 144.593 184.211 127.026 1.00 116.84 141 VAL D N 1
ATOM 7334 C CA . VAL D 1 141 ? 145.569 183.152 127.308 1.00 120.51 141 VAL D CA 1
ATOM 7335 C C . VAL D 1 141 ? 146.703 183.728 128.150 1.00 120.22 141 VAL D C 1
ATOM 7336 O O . VAL D 1 141 ? 147.250 184.790 127.802 1.00 116.88 141 VAL D O 1
ATOM 7340 N N . PRO D 1 142 ? 147.086 183.086 129.254 1.00 123.22 142 PRO D N 1
ATOM 7341 C CA . PRO D 1 142 ? 148.185 183.618 130.070 1.00 123.46 142 PRO D CA 1
ATOM 7342 C C . PRO D 1 142 ? 149.510 183.535 129.326 1.00 129.90 142 PRO D C 1
ATOM 7343 O O . PRO D 1 142 ? 149.857 182.496 128.759 1.00 130.09 142 PRO D O 1
ATOM 7347 N N . TYR D 1 143 ? 150.249 184.647 129.331 1.00 131.67 143 TYR D N 1
ATOM 7348 C CA . TYR D 1 143 ? 151.538 184.681 128.649 1.00 133.78 143 TYR D CA 1
ATOM 7349 C C . TYR D 1 143 ? 152.547 183.764 129.328 1.00 136.00 143 TYR D C 1
ATOM 7350 O O . TYR D 1 143 ? 153.369 183.131 128.655 1.00 137.73 143 TYR D O 1
ATOM 7359 N N . ASN D 1 144 ? 152.508 183.686 130.652 1.00 134.60 144 ASN D N 1
ATOM 7360 C CA . ASN D 1 144 ? 153.382 182.765 131.366 1.00 132.74 144 ASN D CA 1
ATOM 7361 C C . ASN D 1 144 ? 152.956 181.329 131.080 1.00 132.19 144 ASN D C 1
ATOM 7362 O O . ASN D 1 144 ? 151.766 181.009 131.189 1.00 131.61 144 ASN D O 1
ATOM 7367 N N . PRO D 1 145 ? 153.883 180.446 130.697 1.00 132.38 145 PRO D N 1
ATOM 7368 C CA . PRO D 1 145 ? 153.486 179.062 130.378 1.00 132.45 145 PRO D CA 1
ATOM 7369 C C . PRO D 1 145 ? 152.826 178.336 131.537 1.00 132.24 145 PRO D C 1
ATOM 7370 O O . PRO D 1 145 ? 151.901 177.543 131.320 1.00 131.38 145 PRO D O 1
ATOM 7374 N N . GLN D 1 146 ? 153.274 178.584 132.763 1.00 131.62 146 GLN D N 1
ATOM 7375 C CA . GLN D 1 146 ? 152.713 177.934 133.937 1.00 128.20 146 GLN D CA 1
ATOM 7376 C C . GLN D 1 146 ? 151.589 178.796 134.510 1.00 125.64 146 GLN D C 1
ATOM 7377 O O . GLN D 1 146 ? 151.140 179.761 133.887 1.00 126.65 146 GLN D O 1
ATOM 7383 N N . SER D 1 147 ? 151.116 178.439 135.705 1.00 122.23 147 SER D N 1
ATOM 7384 C CA . SER D 1 147 ? 150.061 179.158 136.419 1.00 114.04 147 SER D CA 1
ATOM 7385 C C . SER D 1 147 ? 148.759 179.229 135.624 1.00 113.31 147 SER D C 1
ATOM 7386 O O . SER D 1 147 ? 147.925 180.107 135.867 1.00 109.68 147 SER D O 1
ATOM 7389 N N . GLN D 1 148 ? 148.558 178.305 134.685 1.00 116.53 148 GLN D N 1
ATOM 7390 C CA . GLN D 1 148 ? 147.353 178.300 133.866 1.00 114.28 148 GLN D CA 1
ATOM 7391 C C . GLN D 1 148 ? 146.161 177.652 134.557 1.00 112.34 148 GLN D C 1
ATOM 7392 O O . GLN D 1 148 ? 145.042 177.753 134.044 1.00 113.75 148 GLN D O 1
ATOM 7398 N N . GLY D 1 149 ? 146.365 176.996 135.697 1.00 108.09 149 GLY D N 1
ATOM 7399 C CA . GLY D 1 149 ? 145.275 176.325 136.377 1.00 103.93 149 GLY D CA 1
ATOM 7400 C C . GLY D 1 149 ? 145.329 176.437 137.886 1.00 93.54 149 GLY D C 1
ATOM 7401 O O . GLY D 1 149 ? 144.685 175.658 138.595 1.00 86.85 149 GLY D O 1
ATOM 7402 N N . SER D 1 150 ? 146.100 177.402 138.391 1.00 93.15 150 SER D N 1
ATOM 7403 C CA . SER D 1 150 ? 146.181 177.598 139.835 1.00 86.54 150 SER D CA 1
ATOM 7404 C C . SER D 1 150 ? 144.854 178.082 140.406 1.00 79.66 150 SER D C 1
ATOM 7405 O O . SER D 1 150 ? 144.432 177.634 141.479 1.00 78.36 150 SER D O 1
ATOM 7408 N N . VAL D 1 151 ? 144.180 178.994 139.701 1.00 77.28 151 VAL D N 1
ATOM 7409 C CA . VAL D 1 151 ? 142.940 179.562 140.219 1.00 73.54 151 VAL D CA 1
ATOM 7410 C C . VAL D 1 151 ? 141.836 178.511 140.253 1.00 76.06 151 VAL D C 1
ATOM 7411 O O . VAL D 1 151 ? 141.028 178.474 141.187 1.00 74.81 151 VAL D O 1
ATOM 7415 N N . GLU D 1 152 ? 141.784 177.635 139.245 1.00 77.38 152 GLU D N 1
ATOM 7416 C CA . GLU D 1 152 ? 140.784 176.571 139.248 1.00 75.66 152 GLU D CA 1
ATOM 7417 C C . GLU D 1 152 ? 141.008 175.606 140.405 1.00 73.63 152 GLU D C 1
ATOM 7418 O O . GLU D 1 152 ? 140.052 175.188 141.072 1.00 71.71 152 GLU D O 1
ATOM 7424 N N . ASN D 1 153 ? 142.266 175.242 140.661 1.00 76.04 153 ASN D N 1
ATOM 7425 C CA . ASN D 1 153 ? 142.565 174.358 141.782 1.00 73.48 153 ASN D CA 1
ATOM 7426 C C . ASN D 1 153 ? 142.228 175.021 143.111 1.00 69.88 153 ASN D C 1
ATOM 7427 O O . ASN D 1 153 ? 141.710 174.369 144.024 1.00 69.93 153 ASN D O 1
ATOM 7432 N N . LYS D 1 154 ? 142.517 176.319 143.242 1.00 65.76 154 LYS D N 1
ATOM 7433 C CA . LYS D 1 154 ? 142.167 177.027 144.469 1.00 57.54 154 LYS D CA 1
ATOM 7434 C C . LYS D 1 154 ? 140.657 177.093 144.659 1.00 58.97 154 LYS D C 1
ATOM 7435 O O . LYS D 1 154 ? 140.160 176.949 145.781 1.00 57.96 154 LYS D O 1
ATOM 7441 N N . ASN D 1 155 ? 139.910 177.312 143.574 1.00 63.13 155 ASN D N 1
ATOM 7442 C CA . ASN D 1 155 ? 138.454 177.314 143.662 1.00 63.48 155 ASN D CA 1
ATOM 7443 C C . ASN D 1 155 ? 137.927 175.950 144.085 1.00 62.93 155 ASN D C 1
ATOM 7444 O O . ASN D 1 155 ? 137.013 175.857 144.915 1.00 62.64 155 ASN D O 1
ATOM 7449 N N . LYS D 1 156 ? 138.490 174.878 143.522 1.00 63.61 156 LYS D N 1
ATOM 7450 C CA . LYS D 1 156 ? 138.076 173.534 143.913 1.00 61.72 156 LYS D CA 1
ATOM 7451 C C . LYS D 1 156 ? 138.380 173.271 145.383 1.00 59.04 156 LYS D C 1
ATOM 7452 O O . LYS D 1 156 ? 137.551 172.704 146.105 1.00 59.85 156 LYS D O 1
ATOM 7458 N N . GLN D 1 157 ? 139.561 173.686 145.847 1.00 58.33 157 GLN D N 1
ATOM 7459 C CA . GLN D 1 157 ? 139.915 173.496 147.250 1.00 56.94 157 GLN D CA 1
ATOM 7460 C C . GLN D 1 157 ? 138.983 174.278 148.167 1.00 55.36 157 GLN D C 1
ATOM 7461 O O . GLN D 1 157 ? 138.572 173.777 149.220 1.00 55.92 157 GLN D O 1
ATOM 7467 N N . LEU D 1 158 ? 138.649 175.515 147.788 1.00 56.87 158 LEU D N 1
ATOM 7468 C CA . LEU D 1 158 ? 137.732 176.315 148.593 1.00 53.31 158 LEU D CA 1
ATOM 7469 C C . LEU D 1 158 ? 136.348 175.681 148.649 1.00 54.75 158 LEU D C 1
ATOM 7470 O O . LEU D 1 158 ? 135.724 175.626 149.716 1.00 56.20 158 LEU D O 1
ATOM 7475 N N . LYS D 1 159 ? 135.850 175.197 147.508 1.00 54.91 159 LYS D N 1
ATOM 7476 C CA . LYS D 1 159 ? 134.557 174.523 147.499 1.00 53.70 159 LYS D CA 1
ATOM 7477 C C . LYS D 1 159 ? 134.589 173.249 148.331 1.00 57.26 159 LYS D C 1
ATOM 7478 O O . LYS D 1 159 ? 133.578 172.878 148.938 1.00 59.85 159 LYS D O 1
ATOM 7484 N N . LYS D 1 160 ? 135.732 172.563 148.363 1.00 59.22 160 LYS D N 1
ATOM 7485 C CA . LYS D 1 160 ? 135.846 171.358 149.176 1.00 57.51 160 LYS D CA 1
ATOM 7486 C C . LYS D 1 160 ? 135.827 171.691 150.663 1.00 57.30 160 LYS D C 1
ATOM 7487 O O . LYS D 1 160 ? 135.132 171.033 151.447 1.00 60.26 160 LYS D O 1
ATOM 7493 N N . THR D 1 161 ? 136.584 172.712 151.075 1.00 55.47 161 THR D N 1
ATOM 7494 C CA . THR D 1 161 ? 136.680 173.019 152.499 1.00 54.15 161 THR D CA 1
ATOM 7495 C C . THR D 1 161 ? 135.456 173.754 153.029 1.00 55.74 161 THR D C 1
ATOM 7496 O O . THR D 1 161 ? 135.213 173.723 154.239 1.00 57.79 161 THR D O 1
ATOM 7500 N N . ILE D 1 162 ? 134.678 174.411 152.163 1.00 57.46 162 ILE D N 1
ATOM 7501 C CA . ILE D 1 162 ? 133.489 175.106 152.649 1.00 56.08 162 ILE D CA 1
ATOM 7502 C C . ILE D 1 162 ? 132.430 174.113 153.113 1.00 61.50 162 ILE D C 1
ATOM 7503 O O . ILE D 1 162 ? 131.619 174.429 153.993 1.00 64.10 162 ILE D O 1
ATOM 7508 N N . GLN D 1 163 ? 132.411 172.907 152.539 1.00 63.50 163 GLN D N 1
ATOM 7509 C CA . GLN D 1 163 ? 131.411 171.917 152.925 1.00 65.86 163 GLN D CA 1
ATOM 7510 C C . GLN D 1 163 ? 131.670 171.367 154.321 1.00 66.43 163 GLN D C 1
ATOM 7511 O O . GLN D 1 163 ? 130.720 171.035 155.038 1.00 71.85 163 GLN D O 1
ATOM 7517 N N . GLN D 1 164 ? 132.939 171.256 154.720 1.00 61.90 164 GLN D N 1
ATOM 7518 C CA . GLN D 1 164 ? 133.263 170.764 156.053 1.00 61.29 164 GLN D CA 1
ATOM 7519 C C . GLN D 1 164 ? 132.811 171.718 157.149 1.00 64.14 164 GLN D C 1
ATOM 7520 O O . GLN D 1 164 ? 132.658 171.294 158.299 1.00 63.85 164 GLN D O 1
ATOM 7526 N N . ILE D 1 165 ? 132.596 172.990 156.822 1.00 66.95 165 ILE D N 1
ATOM 7527 C CA . ILE D 1 165 ? 132.203 173.981 157.814 1.00 66.26 165 ILE D CA 1
ATOM 7528 C C . ILE D 1 165 ? 130.763 174.450 157.648 1.00 72.83 165 ILE D C 1
ATOM 7529 O O . ILE D 1 165 ? 130.198 175.011 158.601 1.00 80.07 165 ILE D O 1
ATOM 7534 N N . ARG D 1 166 ? 130.134 174.230 156.489 1.00 71.20 166 ARG D N 1
ATOM 7535 C CA . ARG D 1 166 ? 128.774 174.712 156.269 1.00 73.04 166 ARG D CA 1
ATOM 7536 C C . ARG D 1 166 ? 127.769 174.119 157.250 1.00 80.98 166 ARG D C 1
ATOM 7537 O O . ARG D 1 166 ? 126.737 174.746 157.514 1.00 82.22 166 ARG D O 1
ATOM 7545 N N . ASP D 1 167 ? 128.044 172.933 157.798 1.00 82.49 167 ASP D N 1
ATOM 7546 C CA . ASP D 1 167 ? 127.091 172.300 158.706 1.00 86.22 167 ASP D CA 1
ATOM 7547 C C . ASP D 1 167 ? 126.884 173.136 159.964 1.00 87.29 167 ASP D C 1
ATOM 7548 O O . ASP D 1 167 ? 125.747 173.452 160.333 1.00 90.91 167 ASP D O 1
ATOM 7553 N N . GLU D 1 168 ? 127.970 173.506 160.635 1.00 87.53 168 GLU D N 1
ATOM 7554 C CA . GLU D 1 168 ? 127.887 174.293 161.867 1.00 88.60 168 GLU D CA 1
ATOM 7555 C C . GLU D 1 168 ? 128.010 175.790 161.594 1.00 88.25 168 GLU D C 1
ATOM 7556 O O . GLU D 1 168 ? 128.814 176.492 162.204 1.00 89.59 168 GLU D O 1
ATOM 7562 N N . VAL D 1 169 ? 127.190 176.292 160.675 1.00 87.67 169 VAL D N 1
ATOM 7563 C CA . VAL D 1 169 ? 127.219 177.702 160.301 1.00 85.77 169 VAL D CA 1
ATOM 7564 C C . VAL D 1 169 ? 125.853 178.068 159.740 1.00 88.71 169 VAL D C 1
ATOM 7565 O O . VAL D 1 169 ? 125.205 177.259 159.070 1.00 90.12 169 VAL D O 1
ATOM 7569 N N . GLN D 1 170 ? 125.412 179.293 160.030 1.00 91.00 170 GLN D N 1
ATOM 7570 C CA . GLN D 1 170 ? 124.099 179.756 159.593 1.00 91.50 170 GLN D CA 1
ATOM 7571 C C . GLN D 1 170 ? 124.164 180.463 158.240 1.00 88.14 170 GLN D C 1
ATOM 7572 O O . GLN D 1 170 ? 123.486 180.061 157.290 1.00 86.59 170 GLN D O 1
ATOM 7578 N N . TYR D 1 171 ? 124.973 181.513 158.141 1.00 88.03 171 TYR D N 1
ATOM 7579 C CA . TYR D 1 171 ? 125.042 182.337 156.942 1.00 84.69 171 TYR D CA 1
ATOM 7580 C C . TYR D 1 171 ? 126.217 181.920 156.068 1.00 77.89 171 TYR D C 1
ATOM 7581 O O . TYR D 1 171 ? 127.271 181.520 156.571 1.00 76.40 171 TYR D O 1
ATOM 7590 N N . LEU D 1 172 ? 126.025 182.020 154.750 1.00 74.25 172 LEU D N 1
ATOM 7591 C CA . LEU D 1 172 ? 127.059 181.603 153.808 1.00 71.07 172 LEU D CA 1
ATOM 7592 C C . LEU D 1 172 ? 128.302 182.480 153.897 1.00 66.66 172 LEU D C 1
ATOM 7593 O O . LEU D 1 172 ? 129.417 181.986 153.699 1.00 67.19 172 LEU D O 1
ATOM 7598 N N . SER D 1 173 ? 128.134 183.774 154.180 1.00 65.12 173 SER D N 1
ATOM 7599 C CA . SER D 1 173 ? 129.284 184.672 154.255 1.00 63.37 173 SER D CA 1
ATOM 7600 C C . SER D 1 173 ? 130.230 184.270 155.379 1.00 59.53 173 SER D C 1
ATOM 7601 O O . SER D 1 173 ? 131.457 184.316 155.217 1.00 59.48 173 SER D O 1
ATOM 7604 N N . THR D 1 174 ? 129.680 183.878 156.530 1.00 58.24 174 THR D N 1
ATOM 7605 C CA . THR D 1 174 ? 130.519 183.410 157.627 1.00 56.45 174 THR D CA 1
ATOM 7606 C C . THR D 1 174 ? 131.284 182.153 157.233 1.00 55.38 174 THR D C 1
ATOM 7607 O O . THR D 1 174 ? 132.468 182.008 157.562 1.00 55.38 174 THR D O 1
ATOM 7611 N N . ALA D 1 175 ? 130.623 181.234 156.526 1.00 55.01 175 ALA D N 1
ATOM 7612 C CA . ALA D 1 175 ? 131.299 180.026 156.066 1.00 51.13 175 ALA D CA 1
ATOM 7613 C C . ALA D 1 175 ? 132.425 180.360 155.097 1.00 48.80 175 ALA D C 1
ATOM 7614 O O . ALA D 1 175 ? 133.507 179.766 155.165 1.00 47.45 175 ALA D O 1
ATOM 7616 N N . VAL D 1 176 ? 132.189 181.306 154.187 1.00 48.45 176 VAL D N 1
ATOM 7617 C CA . VAL D 1 176 ? 133.222 181.699 153.232 1.00 41.35 176 VAL D CA 1
ATOM 7618 C C . VAL D 1 176 ? 134.414 182.310 153.957 1.00 40.13 176 VAL D C 1
ATOM 7619 O O . VAL D 1 176 ? 135.572 181.994 153.656 1.00 42.78 176 VAL D O 1
ATOM 7623 N N . ALA D 1 177 ? 134.150 183.192 154.924 1.00 40.78 177 ALA D N 1
ATOM 7624 C CA . ALA D 1 177 ? 135.239 183.809 155.676 1.00 38.07 177 ALA D CA 1
ATOM 7625 C C . ALA D 1 177 ? 136.031 182.770 156.460 1.00 37.09 177 ALA D C 1
ATOM 7626 O O . ALA D 1 177 ? 137.268 182.811 156.488 1.00 36.86 177 ALA D O 1
ATOM 7628 N N . GLN D 1 178 ? 135.337 181.826 157.101 1.00 38.57 178 GLN D N 1
ATOM 7629 C CA . GLN D 1 178 ? 136.028 180.786 157.857 1.00 36.58 178 GLN D CA 1
ATOM 7630 C C . GLN D 1 178 ? 136.857 179.895 156.942 1.00 33.28 178 GLN D C 1
ATOM 7631 O O . GLN D 1 178 ? 137.985 179.521 157.285 1.00 33.31 178 GLN D O 1
ATOM 7637 N N . ALA D 1 179 ? 136.317 179.542 155.773 1.00 32.84 179 ALA D N 1
ATOM 7638 C CA . ALA D 1 179 ? 137.067 178.723 154.827 1.00 31.95 179 ALA D CA 1
ATOM 7639 C C . ALA D 1 179 ? 138.312 179.449 154.337 1.00 28.94 179 ALA D C 1
ATOM 7640 O O . ALA D 1 179 ? 139.385 178.846 154.218 1.00 29.37 179 ALA D O 1
ATOM 7642 N N . THR D 1 180 ? 138.188 180.746 154.044 1.00 28.63 180 THR D N 1
ATOM 7643 C CA . THR D 1 180 ? 139.351 181.517 153.617 1.00 25.86 180 THR D CA 1
ATOM 7644 C C . THR D 1 180 ? 140.400 181.586 154.719 1.00 25.46 180 THR D C 1
ATOM 7645 O O . THR D 1 180 ? 141.600 181.446 154.453 1.00 28.29 180 THR D O 1
ATOM 7649 N N . PHE D 1 181 ? 139.968 181.795 155.965 1.00 25.01 181 PHE D N 1
ATOM 7650 C CA . PHE D 1 181 ? 140.911 181.827 157.079 1.00 21.93 181 PHE D CA 1
ATOM 7651 C C . PHE D 1 181 ? 141.633 180.492 157.227 1.00 22.98 181 PHE D C 1
ATOM 7652 O O . PHE D 1 181 ? 142.857 180.454 157.410 1.00 24.20 181 PHE D O 1
ATOM 7660 N N . ILE D 1 182 ? 140.889 179.387 157.133 1.00 24.94 182 ILE D N 1
ATOM 7661 C CA . ILE D 1 182 ? 141.489 178.062 157.257 1.00 21.79 182 ILE D CA 1
ATOM 7662 C C . ILE D 1 182 ? 142.493 177.820 156.138 1.00 23.19 182 ILE D C 1
ATOM 7663 O O . ILE D 1 182 ? 143.598 177.317 156.376 1.00 26.56 182 ILE D O 1
ATOM 7668 N N . LEU D 1 183 ? 142.130 178.171 154.903 1.00 22.77 183 LEU D N 1
ATOM 7669 C CA . LEU D 1 183 ? 143.030 177.952 153.776 1.00 19.27 183 LEU D CA 1
ATOM 7670 C C . LEU D 1 183 ? 144.288 178.801 153.895 1.00 19.68 183 LEU D C 1
ATOM 7671 O O . LEU D 1 183 ? 145.390 178.339 153.577 1.00 21.38 183 LEU D O 1
ATOM 7676 N N . ASN D 1 184 ? 144.147 180.050 154.343 1.00 21.62 184 ASN D N 1
ATOM 7677 C CA . ASN D 1 184 ? 145.293 180.950 154.386 1.00 22.31 184 ASN D CA 1
ATOM 7678 C C . ASN D 1 184 ? 146.244 180.621 155.530 1.00 25.70 184 ASN D C 1
ATOM 7679 O O . ASN D 1 184 ? 147.465 180.661 155.348 1.00 29.75 184 ASN D O 1
ATOM 7684 N N . PHE D 1 185 ? 145.718 180.299 156.712 1.00 23.40 185 PHE D N 1
ATOM 7685 C CA . PHE D 1 185 ? 146.561 180.212 157.897 1.00 23.09 185 PHE D CA 1
ATOM 7686 C C . PHE D 1 185 ? 146.715 178.812 158.468 1.00 26.50 185 PHE D C 1
ATOM 7687 O O . PHE D 1 185 ? 147.755 178.519 159.060 1.00 31.27 185 PHE D O 1
ATOM 7695 N N . LYS D 1 186 ? 145.723 177.940 158.310 1.00 24.84 186 LYS D N 1
ATOM 7696 C CA . LYS D 1 186 ? 145.707 176.659 159.003 1.00 21.29 186 LYS D CA 1
ATOM 7697 C C . LYS D 1 186 ? 146.146 175.490 158.130 1.00 22.75 186 LYS D C 1
ATOM 7698 O O . LYS D 1 186 ? 145.986 174.337 158.540 1.00 29.95 186 LYS D O 1
ATOM 7704 N N . ARG D 1 187 ? 146.694 175.750 156.946 1.00 22.19 187 ARG D N 1
ATOM 7705 C CA . ARG D 1 187 ? 147.171 174.692 156.066 1.00 21.46 187 ARG D CA 1
ATOM 7706 C C . ARG D 1 187 ? 148.582 175.017 155.601 1.00 26.52 187 ARG D C 1
ATOM 7707 O O . ARG D 1 187 ? 148.889 176.169 155.283 1.00 33.19 187 ARG D O 1
ATOM 7715 N N . ARG D 1 188 ? 149.435 173.998 155.561 1.00 25.18 188 ARG D N 1
ATOM 7716 C CA . ARG D 1 188 ? 150.841 174.162 155.224 1.00 28.97 188 ARG D CA 1
ATOM 7717 C C . ARG D 1 188 ? 151.150 173.475 153.901 1.00 34.70 188 ARG D C 1
ATOM 7718 O O . ARG D 1 188 ? 150.647 172.382 153.624 1.00 38.13 188 ARG D O 1
ATOM 7726 N N . GLY D 1 189 ? 151.982 174.124 153.088 1.00 36.98 189 GLY D N 1
ATOM 7727 C CA . GLY D 1 189 ? 152.349 173.612 151.786 1.00 39.87 189 GLY D CA 1
ATOM 7728 C C . GLY D 1 189 ? 153.619 172.785 151.824 1.00 42.17 189 GLY D C 1
ATOM 7729 O O . GLY D 1 189 ? 154.100 172.366 152.878 1.00 43.31 189 GLY D O 1
ATOM 7730 N N . GLY D 1 190 ? 154.172 172.550 150.633 1.00 40.95 190 GLY D N 1
ATOM 7731 C CA . GLY D 1 190 ? 155.356 171.741 150.470 1.00 40.26 190 GLY D CA 1
ATOM 7732 C C . GLY D 1 190 ? 156.543 172.543 149.957 1.00 43.76 190 GLY D C 1
ATOM 7733 O O . GLY D 1 190 ? 156.422 173.690 149.530 1.00 44.69 190 GLY D O 1
ATOM 7734 N N . LEU D 1 191 ? 157.710 171.898 150.008 1.00 42.59 191 LEU D N 1
ATOM 7735 C CA . LEU D 1 191 ? 158.979 172.488 149.579 1.00 36.55 191 LEU D CA 1
ATOM 7736 C C . LEU D 1 191 ? 159.260 173.783 150.344 1.00 38.37 191 LEU D C 1
ATOM 7737 O O . LEU D 1 191 ? 159.380 174.867 149.773 1.00 44.89 191 LEU D O 1
ATOM 7742 N N . GLY D 1 192 ? 159.363 173.646 151.662 1.00 38.09 192 GLY D N 1
ATOM 7743 C CA . GLY D 1 192 ? 159.600 174.787 152.522 1.00 39.89 192 GLY D CA 1
ATOM 7744 C C . GLY D 1 192 ? 158.751 174.764 153.775 1.00 43.97 192 GLY D C 1
ATOM 7745 O O . GLY D 1 192 ? 159.137 175.329 154.803 1.00 47.94 192 GLY D O 1
ATOM 7746 N N . ASP D 1 193 ? 157.591 174.110 153.695 1.00 42.50 193 ASP D N 1
ATOM 7747 C CA . ASP D 1 193 ? 156.663 173.978 154.818 1.00 40.85 193 ASP D CA 1
ATOM 7748 C C . ASP D 1 193 ? 156.253 175.350 155.358 1.00 43.24 193 ASP D C 1
ATOM 7749 O O . ASP D 1 193 ? 156.505 175.698 156.512 1.00 46.97 193 ASP D O 1
ATOM 7754 N N . MET D 1 194 ? 155.610 176.129 154.492 1.00 40.37 194 MET D N 1
ATOM 7755 C CA . MET D 1 194 ? 155.132 177.456 154.846 1.00 37.58 194 MET D CA 1
ATOM 7756 C C . MET D 1 194 ? 153.697 177.629 154.375 1.00 35.96 194 MET D C 1
ATOM 7757 O O . MET D 1 194 ? 153.358 177.268 153.244 1.00 41.50 194 MET D O 1
ATOM 7762 N N . CYS D 1 195 ? 152.858 178.182 155.247 1.00 30.11 195 CYS D N 1
ATOM 7763 C CA . CYS D 1 195 ? 151.501 178.523 154.867 1.00 26.98 195 CYS D CA 1
ATOM 7764 C C . CYS D 1 195 ? 151.519 179.710 153.906 1.00 31.26 195 CYS D C 1
ATOM 7765 O O . CYS D 1 195 ? 152.500 180.455 153.851 1.00 36.76 195 CYS D O 1
ATOM 7768 N N . PRO D 1 196 ? 150.453 179.893 153.119 1.00 28.62 196 PRO D N 1
ATOM 7769 C CA . PRO D 1 196 ? 150.479 180.959 152.100 1.00 27.05 196 PRO D CA 1
ATOM 7770 C C . PRO D 1 196 ? 150.776 182.345 152.648 1.00 26.63 196 PRO D C 1
ATOM 7771 O O . PRO D 1 196 ? 151.499 183.114 152.002 1.00 30.34 196 PRO D O 1
ATOM 7775 N N . ALA D 1 197 ? 150.247 182.688 153.825 1.00 23.49 197 ALA D N 1
ATOM 7776 C CA . ALA D 1 197 ? 150.471 184.024 154.371 1.00 23.12 197 ALA D CA 1
ATOM 7777 C C . ALA D 1 197 ? 151.943 184.261 154.684 1.00 26.46 197 ALA D C 1
ATOM 7778 O O . ALA D 1 197 ? 152.486 185.330 154.378 1.00 32.70 197 ALA D O 1
ATOM 7780 N N . GLU D 1 198 ? 152.607 183.274 155.292 1.00 23.83 198 GLU D N 1
ATOM 7781 C CA . GLU D 1 198 ? 154.023 183.424 155.612 1.00 25.85 198 GLU D CA 1
ATOM 7782 C C . GLU D 1 198 ? 154.864 183.565 154.351 1.00 30.26 198 GLU D C 1
ATOM 7783 O O . GLU D 1 198 ? 155.779 184.396 154.296 1.00 36.68 198 GLU D O 1
ATOM 7789 N N . ALA D 1 199 ? 154.573 182.760 153.327 1.00 27.00 199 ALA D N 1
ATOM 7790 C CA . ALA D 1 199 ? 155.319 182.856 152.077 1.00 25.49 199 ALA D CA 1
ATOM 7791 C C . ALA D 1 199 ? 155.116 184.213 151.417 1.00 27.22 199 ALA D C 1
ATOM 7792 O O . ALA D 1 199 ? 156.074 184.823 150.925 1.00 31.24 199 ALA D O 1
ATOM 7794 N N . LEU D 1 200 ? 153.875 184.703 151.400 1.00 25.36 200 LEU D N 1
ATOM 7795 C CA . LEU D 1 200 ? 153.605 186.008 150.807 1.00 23.92 200 LEU D CA 1
ATOM 7796 C C . LEU D 1 200 ? 154.337 187.114 151.556 1.00 26.32 200 LEU D C 1
ATOM 7797 O O . LEU D 1 200 ? 154.924 188.010 150.937 1.00 32.00 200 LEU D O 1
ATOM 7802 N N . ILE D 1 201 ? 154.325 187.063 152.889 1.00 24.68 201 ILE D N 1
ATOM 7803 C CA . ILE D 1 201 ? 155.003 188.090 153.673 1.00 23.59 201 ILE D CA 1
ATOM 7804 C C . ILE D 1 201 ? 156.508 188.040 153.441 1.00 28.84 201 ILE D C 1
ATOM 7805 O O . ILE D 1 201 ? 157.163 189.081 153.312 1.00 37.65 201 ILE D O 1
ATOM 7810 N N . ASN D 1 202 ? 157.083 186.835 153.377 1.00 25.84 202 ASN D N 1
ATOM 7811 C CA . ASN D 1 202 ? 158.517 186.716 153.123 1.00 28.04 202 ASN D CA 1
ATOM 7812 C C . ASN D 1 202 ? 158.888 187.271 151.753 1.00 33.97 202 ASN D C 1
ATOM 7813 O O . ASN D 1 202 ? 159.883 187.997 151.616 1.00 40.70 202 ASN D O 1
ATOM 7818 N N . MET D 1 203 ? 158.101 186.941 150.725 1.00 32.60 203 MET D N 1
ATOM 7819 C CA . MET D 1 203 ? 158.382 187.457 149.389 1.00 31.89 203 MET D CA 1
ATOM 7820 C C . MET D 1 203 ? 158.266 188.975 149.349 1.00 37.37 203 MET D C 1
ATOM 7821 O O . MET D 1 203 ? 159.098 189.654 148.734 1.00 42.72 203 MET D O 1
ATOM 7826 N N . ILE D 1 204 ? 157.240 189.526 150.003 1.00 37.22 204 ILE D N 1
ATOM 7827 C CA . ILE D 1 204 ? 157.065 190.975 150.024 1.00 34.94 204 ILE D CA 1
ATOM 7828 C C . ILE D 1 204 ? 158.235 191.644 150.733 1.00 41.75 204 ILE D C 1
ATOM 7829 O O . ILE D 1 204 ? 158.741 192.676 150.281 1.00 50.11 204 ILE D O 1
ATOM 7834 N N . TYR D 1 205 ? 158.687 191.069 151.851 1.00 37.87 205 TYR D N 1
ATOM 7835 C CA . TYR D 1 205 ? 159.823 191.639 152.571 1.00 39.90 205 TYR D CA 1
ATOM 7836 C C . TYR D 1 205 ? 161.089 191.615 151.722 1.00 48.48 205 TYR D C 1
ATOM 7837 O O . TYR D 1 205 ? 161.837 192.602 151.679 1.00 58.87 205 TYR D O 1
ATOM 7846 N N . THR D 1 206 ? 161.353 190.494 151.047 1.00 46.40 206 THR D N 1
ATOM 7847 C CA . THR D 1 206 ? 162.545 190.409 150.207 1.00 49.40 206 THR D CA 1
ATOM 7848 C C . THR D 1 206 ? 162.486 191.419 149.065 1.00 55.84 206 THR D C 1
ATOM 7849 O O . THR D 1 206 ? 163.481 192.098 148.771 1.00 61.19 206 THR D O 1
ATOM 7853 N N . GLU D 1 207 ? 161.323 191.544 148.420 1.00 55.51 207 GLU D N 1
ATOM 7854 C CA . GLU D 1 207 ? 161.182 192.517 147.342 1.00 58.61 207 GLU D CA 1
ATOM 7855 C C . GLU D 1 207 ? 161.345 193.939 147.860 1.00 64.84 207 GLU D C 1
ATOM 7856 O O . GLU D 1 207 ? 161.931 194.789 147.181 1.00 74.62 207 GLU D O 1
ATOM 7862 N N . LEU D 1 208 ? 160.819 194.222 149.054 1.00 61.73 208 LEU D N 1
ATOM 7863 C CA . LEU D 1 208 ? 160.969 195.552 149.635 1.00 63.35 208 LEU D CA 1
ATOM 7864 C C . LEU D 1 208 ? 162.433 195.874 149.894 1.00 72.39 208 LEU D C 1
ATOM 7865 O O . LEU D 1 208 ? 162.889 196.986 149.607 1.00 81.91 208 LEU D O 1
ATOM 7870 N N . GLN D 1 209 ? 163.187 194.912 150.432 1.00 69.84 209 GLN D N 1
ATOM 7871 C CA . GLN D 1 209 ? 164.613 195.141 150.650 1.00 75.07 209 GLN D CA 1
ATOM 7872 C C . GLN D 1 209 ? 165.341 195.379 149.332 1.00 86.38 209 GLN D C 1
ATOM 7873 O O . GLN D 1 209 ? 166.173 196.292 149.226 1.00 94.99 209 GLN D O 1
ATOM 7879 N N . THR D 1 210 ? 165.031 194.576 148.310 1.00 85.86 210 THR D N 1
ATOM 7880 C CA . THR D 1 210 ? 165.693 194.743 147.019 1.00 92.00 210 THR D CA 1
ATOM 7881 C C . THR D 1 210 ? 165.382 196.105 146.406 1.00 98.79 210 THR D C 1
ATOM 7882 O O . THR D 1 210 ? 166.284 196.790 145.909 1.00 102.26 210 THR D O 1
ATOM 7886 N N . THR D 1 211 ? 164.114 196.525 146.449 1.00 98.56 211 THR D N 1
ATOM 7887 C CA . THR D 1 211 ? 163.742 197.815 145.876 1.00 100.69 211 THR D CA 1
ATOM 7888 C C . THR D 1 211 ? 164.321 198.975 146.674 1.00 105.51 211 THR D C 1
ATOM 7889 O O . THR D 1 211 ? 164.672 200.007 146.092 1.00 112.65 211 THR D O 1
ATOM 7893 N N . THR D 1 212 ? 164.417 198.835 147.999 1.00 104.02 212 THR D N 1
ATOM 7894 C CA . THR D 1 212 ? 165.074 199.859 148.802 1.00 110.45 212 THR D CA 1
ATOM 7895 C C . THR D 1 212 ? 166.541 199.987 148.417 1.00 117.85 212 THR D C 1
ATOM 7896 O O . THR D 1 212 ? 167.072 201.100 148.319 1.00 123.35 212 THR D O 1
ATOM 7900 N N . LEU D 1 213 ? 167.210 198.855 148.180 1.00 114.13 213 LEU D N 1
ATOM 7901 C CA . LEU D 1 213 ? 168.594 198.906 147.720 1.00 119.29 213 LEU D CA 1
ATOM 7902 C C . LEU D 1 213 ? 168.700 199.545 146.338 1.00 125.30 213 LEU D C 1
ATOM 7903 O O . LEU D 1 213 ? 169.647 200.292 146.063 1.00 126.83 213 LEU D O 1
ATOM 7908 N N . GLN D 1 214 ? 167.739 199.262 145.455 1.00 125.73 214 GLN D N 1
ATOM 7909 C CA . GLN D 1 214 ? 167.810 199.770 144.086 1.00 130.81 214 GLN D CA 1
ATOM 7910 C C . GLN D 1 214 ? 167.578 201.277 144.035 1.00 137.00 214 GLN D C 1
ATOM 7911 O O . GLN D 1 214 ? 168.309 202.002 143.350 1.00 140.90 214 GLN D O 1
ATOM 7917 N N . ASN D 1 215 ? 166.535 201.754 144.721 1.00 136.84 215 ASN D N 1
ATOM 7918 C CA . ASN D 1 215 ? 166.152 203.163 144.818 1.00 143.03 215 ASN D CA 1
ATOM 7919 C C . ASN D 1 215 ? 165.554 203.692 143.517 1.00 151.17 215 ASN D C 1
ATOM 7920 O O . ASN D 1 215 ? 165.035 204.812 143.484 1.00 154.52 215 ASN D O 1
ATOM 7925 N N . GLN D 1 216 ? 165.601 202.881 142.455 1.00 153.19 216 GLN D N 1
ATOM 7926 C CA . GLN D 1 216 ? 165.010 203.183 141.151 1.00 160.34 216 GLN D CA 1
ATOM 7927 C C . GLN D 1 216 ? 165.487 204.580 140.740 1.00 165.49 216 GLN D C 1
ATOM 7928 O O . GLN D 1 216 ? 166.649 204.926 140.985 1.00 164.64 216 GLN D O 1
ATOM 7934 N N . ILE D 1 217 ? 164.616 205.388 140.137 1.00 169.22 217 ILE D N 1
ATOM 7935 C CA . ILE D 1 217 ? 164.909 206.750 139.696 1.00 167.88 217 ILE D CA 1
ATOM 7936 C C . ILE D 1 217 ? 166.208 206.794 138.900 1.00 171.50 217 ILE D C 1
ATOM 7937 O O . ILE D 1 217 ? 167.222 207.317 139.374 1.00 171.68 217 ILE D O 1
ATOM 7942 N N . HIS D 1 218 ? 166.190 206.236 137.689 1.00 173.25 218 HIS D N 1
ATOM 7943 C CA . HIS D 1 218 ? 167.367 206.233 136.825 1.00 175.35 218 HIS D CA 1
ATOM 7944 C C . HIS D 1 218 ? 167.356 207.394 135.835 1.00 178.19 218 HIS D C 1
ATOM 7945 O O . HIS D 1 218 ? 168.228 208.267 135.893 1.00 176.16 218 HIS D O 1
ATOM 7952 N N . ASN D 1 219 ? 166.363 207.429 134.941 1.00 180.65 219 ASN D N 1
ATOM 7953 C CA . ASN D 1 219 ? 166.220 208.495 133.946 1.00 179.98 219 ASN D CA 1
ATOM 7954 C C . ASN D 1 219 ? 167.520 208.726 133.178 1.00 179.20 219 ASN D C 1
ATOM 7955 O O . ASN D 1 219 ? 167.935 209.863 132.941 1.00 177.73 219 ASN D O 1
ATOM 7960 N N . PHE D 1 220 ? 168.172 207.630 132.782 1.00 179.83 220 PHE D N 1
ATOM 7961 C CA . PHE D 1 220 ? 169.477 207.734 132.137 1.00 179.11 220 PHE D CA 1
ATOM 7962 C C . PHE D 1 220 ? 169.390 208.273 130.715 1.00 180.24 220 PHE D C 1
ATOM 7963 O O . PHE D 1 220 ? 170.395 208.773 130.199 1.00 181.24 220 PHE D O 1
ATOM 7971 N N . SER D 1 221 ? 168.227 208.176 130.080 1.00 180.71 221 SER D N 1
ATOM 7972 C CA . SER D 1 221 ? 167.974 208.709 128.733 1.00 181.45 221 SER D CA 1
ATOM 7973 C C . SER D 1 221 ? 168.992 208.099 127.760 1.00 182.36 221 SER D C 1
ATOM 7974 O O . SER D 1 221 ? 169.409 206.945 127.922 1.00 179.96 221 SER D O 1
ATOM 7977 N N . ASP D 1 222 ? 169.396 208.861 126.746 1.00 183.89 222 ASP D N 1
ATOM 7978 C CA . ASP D 1 222 ? 170.295 208.391 125.697 1.00 184.21 222 ASP D CA 1
ATOM 7979 C C . ASP D 1 222 ? 171.659 209.073 125.769 1.00 184.27 222 ASP D C 1
ATOM 7980 O O . ASP D 1 222 ? 172.246 209.429 124.745 1.00 184.97 222 ASP D O 1
ATOM 7985 N N . PHE D 1 223 ? 172.177 209.265 126.981 1.00 183.47 223 PHE D N 1
ATOM 7986 C CA . PHE D 1 223 ? 173.483 209.892 127.148 1.00 180.54 223 PHE D CA 1
ATOM 7987 C C . PHE D 1 223 ? 174.568 209.064 126.470 1.00 179.10 223 PHE D C 1
ATOM 7988 O O . PHE D 1 223 ? 174.624 207.841 126.628 1.00 176.69 223 PHE D O 1
ATOM 7996 N N . LYS D 1 224 ? 175.432 209.737 125.715 1.00 179.39 224 LYS D N 1
ATOM 7997 C CA . LYS D 1 224 ? 176.509 209.055 125.013 1.00 176.72 224 LYS D CA 1
ATOM 7998 C C . LYS D 1 224 ? 177.723 208.900 125.919 1.00 175.55 224 LYS D C 1
ATOM 7999 O O . LYS D 1 224 ? 178.006 209.752 126.765 1.00 175.38 224 LYS D O 1
ATOM 8005 N N . VAL D 1 225 ? 178.443 207.794 125.740 1.00 175.76 225 VAL D N 1
ATOM 8006 C CA . VAL D 1 225 ? 179.607 207.473 126.557 1.00 174.59 225 VAL D CA 1
ATOM 8007 C C . VAL D 1 225 ? 180.768 207.107 125.643 1.00 174.05 225 VAL D C 1
ATOM 8008 O O . VAL D 1 225 ? 180.609 206.300 124.721 1.00 172.91 225 VAL D O 1
ATOM 8012 N N . TYR D 1 226 ? 181.929 207.703 125.900 1.00 172.32 226 TYR D N 1
ATOM 8013 C CA . TYR D 1 226 ? 183.186 207.327 125.270 1.00 167.94 226 TYR D CA 1
ATOM 8014 C C . TYR D 1 226 ? 184.034 206.599 126.303 1.00 167.09 226 TYR D C 1
ATOM 8015 O O . TYR D 1 226 ? 184.222 207.098 127.418 1.00 167.71 226 TYR D O 1
ATOM 8024 N N . TYR D 1 227 ? 184.543 205.426 125.936 1.00 164.81 227 TYR D N 1
ATOM 8025 C CA . TYR D 1 227 ? 185.216 204.550 126.883 1.00 164.39 227 TYR D CA 1
ATOM 8026 C C . TYR D 1 227 ? 186.586 204.149 126.358 1.00 164.46 227 TYR D C 1
ATOM 8027 O O . TYR D 1 227 ? 186.814 204.082 125.147 1.00 164.48 227 TYR D O 1
ATOM 8036 N N . ARG D 1 228 ? 187.497 203.887 127.291 1.00 165.91 228 ARG D N 1
ATOM 8037 C CA . ARG D 1 228 ? 188.820 203.357 126.988 1.00 165.29 228 ARG D CA 1
ATOM 8038 C C . ARG D 1 228 ? 188.841 201.877 127.349 1.00 167.86 228 ARG D C 1
ATOM 8039 O O . ARG D 1 228 ? 188.755 201.522 128.530 1.00 167.88 228 ARG D O 1
ATOM 8047 N N . LYS D 1 229 ? 188.958 201.021 126.339 1.00 171.79 229 LYS D N 1
ATOM 8048 C CA . LYS D 1 229 ? 188.900 199.577 126.519 1.00 175.10 229 LYS D CA 1
ATOM 8049 C C . LYS D 1 229 ? 190.292 198.982 126.363 1.00 176.59 229 LYS D C 1
ATOM 8050 O O . LYS D 1 229 ? 191.009 199.309 125.411 1.00 176.32 229 LYS D O 1
ATOM 8056 N N . GLY D 1 230 ? 190.661 198.105 127.292 1.00 175.61 230 GLY D N 1
ATOM 8057 C CA . GLY D 1 230 ? 191.976 197.486 127.239 1.00 175.43 230 GLY D CA 1
ATOM 8058 C C . GLY D 1 230 ? 193.075 198.516 127.401 1.00 178.17 230 GLY D C 1
ATOM 8059 O O . GLY D 1 230 ? 193.044 199.357 128.306 1.00 180.83 230 GLY D O 1
ATOM 8060 N N . ALA D 1 231 ? 194.065 198.455 126.512 1.00 176.24 231 ALA D N 1
ATOM 8061 C CA . ALA D 1 231 ? 195.200 199.367 126.539 1.00 177.64 231 ALA D CA 1
ATOM 8062 C C . ALA D 1 231 ? 195.188 200.355 125.381 1.00 176.59 231 ALA D C 1
ATOM 8063 O O . ALA D 1 231 ? 196.166 201.087 125.194 1.00 177.72 231 ALA D O 1
ATOM 8065 N N . ASN D 1 232 ? 194.117 200.394 124.602 1.00 173.79 232 ASN D N 1
ATOM 8066 C CA . ASN D 1 232 ? 194.041 201.320 123.479 1.00 170.67 232 ASN D CA 1
ATOM 8067 C C . ASN D 1 232 ? 193.842 202.738 123.996 1.00 170.48 232 ASN D C 1
ATOM 8068 O O . ASN D 1 232 ? 192.859 202.998 124.701 1.00 169.92 232 ASN D O 1
ATOM 8073 N N . PRO D 1 233 ? 194.733 203.679 123.680 1.00 167.96 233 PRO D N 1
ATOM 8074 C CA . PRO D 1 233 ? 194.607 205.032 124.238 1.00 165.33 233 PRO D CA 1
ATOM 8075 C C . PRO D 1 233 ? 193.505 205.851 123.586 1.00 163.96 233 PRO D C 1
ATOM 8076 O O . PRO D 1 233 ? 192.932 206.745 124.216 1.00 162.51 233 PRO D O 1
ATOM 8080 N N . LEU D 1 234 ? 193.203 205.555 122.325 1.00 163.69 234 LEU D N 1
ATOM 8081 C CA . LEU D 1 234 ? 192.213 206.326 121.588 1.00 160.77 234 LEU D CA 1
ATOM 8082 C C . LEU D 1 234 ? 190.813 206.088 122.144 1.00 163.27 234 LEU D C 1
ATOM 8083 O O . LEU D 1 234 ? 190.489 205.003 122.633 1.00 167.53 234 LEU D O 1
ATOM 8088 N N . TRP D 1 235 ? 189.983 207.126 122.070 1.00 162.49 235 TRP D N 1
ATOM 8089 C CA . TRP D 1 235 ? 188.599 207.006 122.504 1.00 164.86 235 TRP D CA 1
ATOM 8090 C C . TRP D 1 235 ? 187.843 206.027 121.613 1.00 166.56 235 TRP D C 1
ATOM 8091 O O . TRP D 1 235 ? 188.099 205.917 120.411 1.00 167.86 235 TRP D O 1
ATOM 8102 N N . GLN D 1 236 ? 186.900 205.309 122.217 1.00 165.56 236 GLN D N 1
ATOM 8103 C CA . GLN D 1 236 ? 186.091 204.329 121.512 1.00 163.54 236 GLN D CA 1
ATOM 8104 C C . GLN D 1 236 ? 184.617 204.618 121.746 1.00 165.71 236 GLN D C 1
ATOM 8105 O O . GLN D 1 236 ? 184.226 205.124 122.801 1.00 166.52 236 GLN D O 1
ATOM 8111 N N . GLY D 1 237 ? 183.801 204.289 120.748 1.00 167.45 237 GLY D N 1
ATOM 8112 C CA . GLY D 1 237 ? 182.376 204.494 120.830 1.00 169.90 237 GLY D CA 1
ATOM 8113 C C . GLY D 1 237 ? 181.820 205.178 119.599 1.00 171.23 237 GLY D C 1
ATOM 8114 O O . GLY D 1 237 ? 182.335 205.022 118.487 1.00 169.73 237 GLY D O 1
ATOM 8115 N N . PRO D 1 238 ? 180.745 205.958 119.773 1.00 171.34 238 PRO D N 1
ATOM 8116 C CA . PRO D 1 238 ? 180.019 206.223 121.023 1.00 170.64 238 PRO D CA 1
ATOM 8117 C C . PRO D 1 238 ? 179.107 205.066 121.422 1.00 171.95 238 PRO D C 1
ATOM 8118 O O . PRO D 1 238 ? 178.676 204.290 120.574 1.00 173.62 238 PRO D O 1
ATOM 8122 N N . ALA D 1 239 ? 178.798 204.927 122.709 1.00 170.36 239 ALA D N 1
ATOM 8123 C CA . ALA D 1 239 ? 177.983 203.829 123.203 1.00 167.82 239 ALA D CA 1
ATOM 8124 C C . ALA D 1 239 ? 176.907 204.361 124.139 1.00 169.30 239 ALA D C 1
ATOM 8125 O O . ALA D 1 239 ? 177.090 205.383 124.805 1.00 173.26 239 ALA D O 1
ATOM 8127 N N . HIS D 1 240 ? 175.781 203.653 124.180 1.00 165.08 240 HIS D N 1
ATOM 8128 C CA . HIS D 1 240 ? 174.679 204.042 125.047 1.00 162.46 240 HIS D CA 1
ATOM 8129 C C . HIS D 1 240 ? 175.043 203.832 126.513 1.00 162.19 240 HIS D C 1
ATOM 8130 O O . HIS D 1 240 ? 175.857 202.972 126.860 1.00 162.80 240 HIS D O 1
ATOM 8137 N N . LEU D 1 241 ? 174.427 204.633 127.378 1.00 161.45 241 LEU D N 1
ATOM 8138 C CA . LEU D 1 241 ? 174.647 204.540 128.814 1.00 163.20 241 LEU D CA 1
ATOM 8139 C C . LEU D 1 241 ? 173.567 203.671 129.444 1.00 162.51 241 LEU D C 1
ATOM 8140 O O . LEU D 1 241 ? 172.373 203.890 129.215 1.00 162.07 241 LEU D O 1
ATOM 8145 N N . VAL D 1 242 ? 173.988 202.689 130.233 1.00 162.89 242 VAL D N 1
ATOM 8146 C CA . VAL D 1 242 ? 173.071 201.754 130.877 1.00 162.67 242 VAL D CA 1
ATOM 8147 C C . VAL D 1 242 ? 172.935 202.035 132.366 1.00 164.97 242 VAL D C 1
ATOM 8148 O O . VAL D 1 242 ? 171.826 202.182 132.878 1.00 165.17 242 VAL D O 1
ATOM 8152 N N . TRP D 1 243 ? 174.055 202.112 133.082 1.00 166.94 243 TRP D N 1
ATOM 8153 C CA . TRP D 1 243 ? 174.028 202.300 134.527 1.00 168.65 243 TRP D CA 1
ATOM 8154 C C . TRP D 1 243 ? 175.192 203.176 134.959 1.00 170.34 243 TRP D C 1
ATOM 8155 O O . TRP D 1 243 ? 176.338 202.923 134.576 1.00 170.97 243 TRP D O 1
ATOM 8166 N N . LYS D 1 244 ? 174.893 204.191 135.768 1.00 172.39 244 LYS D N 1
ATOM 8167 C CA . LYS D 1 244 ? 175.887 205.113 136.308 1.00 172.92 244 LYS D CA 1
ATOM 8168 C C . LYS D 1 244 ? 176.109 204.777 137.777 1.00 173.14 244 LYS D C 1
ATOM 8169 O O . LYS D 1 244 ? 175.229 205.009 138.613 1.00 170.54 244 LYS D O 1
ATOM 8175 N N . GLY D 1 245 ? 177.283 204.235 138.089 1.00 175.26 245 GLY D N 1
ATOM 8176 C CA . GLY D 1 245 ? 177.640 203.936 139.462 1.00 176.47 245 GLY D CA 1
ATOM 8177 C C . GLY D 1 245 ? 178.881 204.684 139.903 1.00 180.56 245 GLY D C 1
ATOM 8178 O O . GLY D 1 245 ? 179.705 205.070 139.069 1.00 180.71 245 GLY D O 1
ATOM 8179 N N . GLU D 1 246 ? 179.025 204.896 141.213 1.00 181.93 246 GLU D N 1
ATOM 8180 C CA . GLU D 1 246 ? 180.166 205.656 141.717 1.00 183.17 246 GLU D CA 1
ATOM 8181 C C . GLU D 1 246 ? 181.484 204.955 141.409 1.00 182.91 246 GLU D C 1
ATOM 8182 O O . GLU D 1 246 ? 182.457 205.599 140.999 1.00 183.69 246 GLU D O 1
ATOM 8188 N N . GLY D 1 247 ? 181.537 203.634 141.599 1.00 180.32 247 GLY D N 1
ATOM 8189 C CA . GLY D 1 247 ? 182.773 202.911 141.360 1.00 180.07 247 GLY D CA 1
ATOM 8190 C C . GLY D 1 247 ? 183.017 202.564 139.908 1.00 179.25 247 GLY D C 1
ATOM 8191 O O . GLY D 1 247 ? 184.168 202.544 139.462 1.00 176.41 247 GLY D O 1
ATOM 8192 N N . ALA D 1 248 ? 181.956 202.291 139.152 1.00 179.47 248 ALA D N 1
ATOM 8193 C CA . ALA D 1 248 ? 182.092 201.910 137.753 1.00 175.96 248 ALA D CA 1
ATOM 8194 C C . ALA D 1 248 ? 180.787 202.209 137.033 1.00 174.78 248 ALA D C 1
ATOM 8195 O O . ALA D 1 248 ? 179.747 202.429 137.658 1.00 175.96 248 ALA D O 1
ATOM 8197 N N . VAL D 1 249 ? 180.856 202.209 135.704 1.00 172.68 249 VAL D N 1
ATOM 8198 C CA . VAL D 1 249 ? 179.709 202.486 134.849 1.00 170.49 249 VAL D CA 1
ATOM 8199 C C . VAL D 1 249 ? 179.514 201.319 133.893 1.00 169.96 249 VAL D C 1
ATOM 8200 O O . VAL D 1 249 ? 180.480 200.802 133.319 1.00 170.85 249 VAL D O 1
ATOM 8204 N N . VAL D 1 250 ? 178.260 200.912 133.723 1.00 167.35 250 VAL D N 1
ATOM 8205 C CA . VAL D 1 250 ? 177.890 199.821 132.830 1.00 163.41 250 VAL D CA 1
ATOM 8206 C C . VAL D 1 250 ? 177.330 200.429 131.554 1.00 163.18 250 VAL D C 1
ATOM 8207 O O . VAL D 1 250 ? 176.413 201.259 131.606 1.00 164.67 250 VAL D O 1
ATOM 8211 N N . LEU D 1 251 ? 177.875 200.021 130.409 1.00 160.71 251 LEU D N 1
ATOM 8212 C CA . LEU D 1 251 ? 177.490 200.572 129.120 1.00 158.82 251 LEU D CA 1
ATOM 8213 C C . LEU D 1 251 ? 177.272 199.447 128.119 1.00 158.21 251 LEU D C 1
ATOM 8214 O O . LEU D 1 251 ? 177.745 198.323 128.301 1.00 159.89 251 LEU D O 1
ATOM 8219 N N . ARG D 1 252 ? 176.527 199.759 127.061 1.00 157.52 252 ARG D N 1
ATOM 8220 C CA . ARG D 1 252 ? 176.314 198.835 125.957 1.00 158.24 252 ARG D CA 1
ATOM 8221 C C . ARG D 1 252 ? 176.702 199.518 124.654 1.00 160.77 252 ARG D C 1
ATOM 8222 O O . ARG D 1 252 ? 176.416 200.702 124.453 1.00 160.59 252 ARG D O 1
ATOM 8230 N N . THR D 1 253 ? 177.368 198.771 123.781 1.00 161.37 253 THR D N 1
ATOM 8231 C CA . THR D 1 253 ? 177.813 199.301 122.503 1.00 161.53 253 THR D CA 1
ATOM 8232 C C . THR D 1 253 ? 176.772 199.030 121.420 1.00 163.16 253 THR D C 1
ATOM 8233 O O . THR D 1 253 ? 175.840 198.243 121.596 1.00 163.09 253 THR D O 1
ATOM 8237 N N . ASP D 1 254 ? 176.942 199.705 120.281 1.00 164.44 254 ASP D N 1
ATOM 8238 C CA . ASP D 1 254 ? 176.045 199.494 119.152 1.00 164.98 254 ASP D CA 1
ATOM 8239 C C . ASP D 1 254 ? 176.148 198.083 118.590 1.00 165.22 254 ASP D C 1
ATOM 8240 O O . ASP D 1 254 ? 175.184 197.598 117.987 1.00 165.74 254 ASP D O 1
ATOM 8245 N N . GLU D 1 255 ? 177.291 197.418 118.769 1.00 165.23 255 GLU D N 1
ATOM 8246 C CA . GLU D 1 255 ? 177.421 196.037 118.318 1.00 163.54 255 GLU D CA 1
ATOM 8247 C C . GLU D 1 255 ? 176.586 195.091 119.173 1.00 163.00 255 GLU D C 1
ATOM 8248 O O . GLU D 1 255 ? 176.024 194.121 118.653 1.00 162.15 255 GLU D O 1
ATOM 8254 N N . GLY D 1 256 ? 176.482 195.359 120.473 1.00 160.94 256 GLY D N 1
ATOM 8255 C CA . GLY D 1 256 ? 175.677 194.529 121.349 1.00 154.68 256 GLY D CA 1
ATOM 8256 C C . GLY D 1 256 ? 176.443 193.903 122.496 1.00 155.16 256 GLY D C 1
ATOM 8257 O O . GLY D 1 256 ? 176.066 192.835 122.988 1.00 153.27 256 GLY D O 1
ATOM 8258 N N . GLU D 1 257 ? 177.517 194.553 122.934 1.00 157.81 257 GLU D N 1
ATOM 8259 C CA . GLU D 1 257 ? 178.344 194.065 124.030 1.00 156.05 257 GLU D CA 1
ATOM 8260 C C . GLU D 1 257 ? 178.165 194.964 125.245 1.00 155.90 257 GLU D C 1
ATOM 8261 O O . GLU D 1 257 ? 178.250 196.192 125.132 1.00 157.20 257 GLU D O 1
ATOM 8267 N N . VAL D 1 258 ? 177.919 194.353 126.400 1.00 153.02 258 VAL D N 1
ATOM 8268 C CA . VAL D 1 258 ? 177.746 195.071 127.658 1.00 153.27 258 VAL D CA 1
ATOM 8269 C C . VAL D 1 258 ? 179.057 194.997 128.428 1.00 156.03 258 VAL D C 1
ATOM 8270 O O . VAL D 1 258 ? 179.565 193.903 128.704 1.00 154.61 258 VAL D O 1
ATOM 8274 N N . ILE D 1 259 ? 179.606 196.159 128.777 1.00 159.21 259 ILE D N 1
ATOM 8275 C CA . ILE D 1 259 ? 180.916 196.257 129.409 1.00 159.12 259 ILE D CA 1
ATOM 8276 C C . ILE D 1 259 ? 180.821 197.186 130.612 1.00 161.91 259 ILE D C 1
ATOM 8277 O O . ILE D 1 259 ? 180.178 198.240 130.549 1.00 161.07 259 ILE D O 1
ATOM 8282 N N . THR D 1 260 ? 181.459 196.789 131.710 1.00 164.84 260 THR D N 1
ATOM 8283 C CA . THR D 1 260 ? 181.583 197.620 132.901 1.00 166.98 260 THR D CA 1
ATOM 8284 C C . THR D 1 260 ? 182.990 198.204 132.937 1.00 168.25 260 THR D C 1
ATOM 8285 O O . THR D 1 260 ? 183.974 197.457 132.904 1.00 168.07 260 THR D O 1
ATOM 8289 N N . VAL D 1 261 ? 183.086 199.528 133.006 1.00 169.54 261 VAL D N 1
ATOM 8290 C CA . VAL D 1 261 ? 184.390 200.191 132.996 1.00 171.17 261 VAL D CA 1
ATOM 8291 C C . VAL D 1 261 ? 184.512 201.129 134.192 1.00 175.35 261 VAL D C 1
ATOM 8292 O O . VAL D 1 261 ? 183.503 201.666 134.671 1.00 176.51 261 VAL D O 1
ATOM 8296 N N . PRO D 1 262 ? 185.718 201.344 134.713 1.00 176.23 262 PRO D N 1
ATOM 8297 C CA . PRO D 1 262 ? 185.891 202.337 135.778 1.00 176.09 262 PRO D CA 1
ATOM 8298 C C . PRO D 1 262 ? 185.609 203.744 135.277 1.00 177.58 262 PRO D C 1
ATOM 8299 O O . PRO D 1 262 ? 185.750 204.050 134.090 1.00 177.75 262 PRO D O 1
ATOM 8303 N N . ARG D 1 263 ? 185.200 204.605 136.211 1.00 176.60 263 ARG D N 1
ATOM 8304 C CA . ARG D 1 263 ? 184.797 205.963 135.859 1.00 176.45 263 ARG D CA 1
ATOM 8305 C C . ARG D 1 263 ? 185.947 206.764 135.259 1.00 176.01 263 ARG D C 1
ATOM 8306 O O . ARG D 1 263 ? 185.721 207.629 134.405 1.00 175.52 263 ARG D O 1
ATOM 8314 N N . ARG D 1 264 ? 187.184 206.479 135.673 1.00 177.30 264 ARG D N 1
ATOM 8315 C CA . ARG D 1 264 ? 188.325 207.281 135.242 1.00 177.93 264 ARG D CA 1
ATOM 8316 C C . ARG D 1 264 ? 188.564 207.213 133.738 1.00 177.03 264 ARG D C 1
ATOM 8317 O O . ARG D 1 264 ? 189.217 208.106 133.188 1.00 175.12 264 ARG D O 1
ATOM 8325 N N . LYS D 1 265 ? 188.056 206.183 133.059 1.00 176.76 265 LYS D N 1
ATOM 8326 C CA . LYS D 1 265 ? 188.215 206.044 131.616 1.00 174.42 265 LYS D CA 1
ATOM 8327 C C . LYS D 1 265 ? 186.881 206.135 130.879 1.00 172.39 265 LYS D C 1
ATOM 8328 O O . LYS D 1 265 ? 186.690 205.488 129.847 1.00 169.71 265 LYS D O 1
ATOM 8334 N N . ALA D 1 266 ? 185.950 206.934 131.397 1.00 174.27 266 ALA D N 1
ATOM 8335 C CA . ALA D 1 266 ? 184.646 207.120 130.776 1.00 173.48 266 ALA D CA 1
ATOM 8336 C C . ALA D 1 266 ? 184.321 208.604 130.714 1.00 175.44 266 ALA D C 1
ATOM 8337 O O . ALA D 1 266 ? 184.410 209.305 131.727 1.00 178.66 266 ALA D O 1
ATOM 8339 N N . LYS D 1 267 ? 183.945 209.077 129.529 1.00 173.47 267 LYS D N 1
ATOM 8340 C CA . LYS D 1 267 ? 183.531 210.458 129.321 1.00 175.38 267 LYS D CA 1
ATOM 8341 C C . LYS D 1 267 ? 182.089 210.468 128.838 1.00 176.88 267 LYS D C 1
ATOM 8342 O O . LYS D 1 267 ? 181.762 209.821 127.839 1.00 175.91 267 LYS D O 1
ATOM 8348 N N . ILE D 1 268 ? 181.232 211.205 129.538 1.00 178.58 268 ILE D N 1
ATOM 8349 C CA . ILE D 1 268 ? 179.795 211.192 129.287 1.00 178.62 268 ILE D CA 1
ATOM 8350 C C . ILE D 1 268 ? 179.393 212.518 128.658 1.00 179.90 268 ILE D C 1
ATOM 8351 O O . ILE D 1 268 ? 179.691 213.589 129.201 1.00 178.99 268 ILE D O 1
ATOM 8356 N N . ILE D 1 269 ? 178.718 212.441 127.514 1.00 180.21 269 ILE D N 1
ATOM 8357 C CA . ILE D 1 269 ? 178.206 213.603 126.799 1.00 178.58 269 ILE D CA 1
ATOM 8358 C C . ILE D 1 269 ? 176.687 213.518 126.794 1.00 180.03 269 ILE D C 1
ATOM 8359 O O . ILE D 1 269 ? 176.119 212.482 126.426 1.00 181.14 269 ILE D O 1
ATOM 8364 N N . LYS D 1 270 ? 176.036 214.601 127.205 1.00 178.99 270 LYS D N 1
ATOM 8365 C CA . LYS D 1 270 ? 174.580 214.641 127.280 1.00 176.75 270 LYS D CA 1
ATOM 8366 C C . LYS D 1 270 ? 173.965 214.996 125.930 1.00 173.78 270 LYS D C 1
ATOM 8367 O O . LYS D 1 270 ? 174.603 215.636 125.095 1.00 172.26 270 LYS D O 1
ATOM 8725 N N . PHE F 1 1 ? 156.311 229.405 143.459 1.00 99.49 1 PHE b N 1
ATOM 8726 C CA . PHE F 1 1 ? 157.307 229.813 142.475 1.00 105.64 1 PHE b CA 1
ATOM 8727 C C . PHE F 1 1 ? 157.584 228.692 141.478 1.00 108.73 1 PHE b C 1
ATOM 8728 O O . PHE F 1 1 ? 158.505 228.785 140.667 1.00 108.31 1 PHE b O 1
ATOM 8736 N N . VAL F 1 2 ? 156.781 227.629 141.548 1.00 107.55 2 VAL b N 1
ATOM 8737 C CA . VAL F 1 2 ? 156.964 226.498 140.644 1.00 106.85 2 VAL b CA 1
ATOM 8738 C C . VAL F 1 2 ? 156.644 226.900 139.210 1.00 109.45 2 VAL b C 1
ATOM 8739 O O . VAL F 1 2 ? 157.287 226.433 138.262 1.00 110.65 2 VAL b O 1
ATOM 8743 N N . GLU F 1 3 ? 155.646 227.767 139.024 1.00 110.70 3 GLU b N 1
ATOM 8744 C CA . GLU F 1 3 ? 155.280 228.208 137.684 1.00 112.88 3 GLU b CA 1
ATOM 8745 C C . GLU F 1 3 ? 156.363 229.061 137.036 1.00 114.38 3 GLU b C 1
ATOM 8746 O O . GLU F 1 3 ? 156.403 229.158 135.804 1.00 113.35 3 GLU b O 1
ATOM 8752 N N . GLN F 1 4 ? 157.238 229.678 137.830 1.00 111.99 4 GLN b N 1
ATOM 8753 C CA . GLN F 1 4 ? 158.302 230.515 137.293 1.00 109.06 4 GLN b CA 1
ATOM 8754 C C . GLN F 1 4 ? 159.524 229.721 136.856 1.00 108.02 4 GLN b C 1
ATOM 8755 O O . GLN F 1 4 ? 160.430 230.301 136.247 1.00 113.63 4 GLN b O 1
ATOM 8761 N N . ILE F 1 5 ? 159.582 228.424 137.169 1.00 104.19 5 ILE b N 1
ATOM 8762 C CA . ILE F 1 5 ? 160.737 227.615 136.772 1.00 103.88 5 ILE b CA 1
ATOM 8763 C C . ILE F 1 5 ? 160.880 227.512 135.257 1.00 108.73 5 ILE b C 1
ATOM 8764 O O . ILE F 1 5 ? 162.004 227.678 134.754 1.00 113.37 5 ILE b O 1
ATOM 8769 N N . PRO F 1 6 ? 159.828 227.212 134.480 1.00 106.63 6 PRO b N 1
ATOM 8770 C CA . PRO F 1 6 ? 160.005 227.210 133.016 1.00 109.23 6 PRO b CA 1
ATOM 8771 C C . PRO F 1 6 ? 160.443 228.553 132.460 1.00 113.48 6 PRO b C 1
ATOM 8772 O O . PRO F 1 6 ? 161.270 228.597 131.541 1.00 113.30 6 PRO b O 1
ATOM 8776 N N . GLU F 1 7 ? 159.917 229.656 132.997 1.00 115.29 7 GLU b N 1
ATOM 8777 C CA . GLU F 1 7 ? 160.333 230.974 132.528 1.00 115.74 7 GLU b CA 1
ATOM 8778 C C . GLU F 1 7 ? 161.798 231.238 132.851 1.00 108.60 7 GLU b C 1
ATOM 8779 O O . GLU F 1 7 ? 162.534 231.787 132.022 1.00 110.52 7 GLU b O 1
ATOM 8785 N N . ALA F 1 8 ? 162.238 230.854 134.052 1.00 105.13 8 ALA b N 1
ATOM 8786 C CA . ALA F 1 8 ? 163.642 231.020 134.412 1.00 105.61 8 ALA b CA 1
ATOM 8787 C C . ALA F 1 8 ? 164.540 230.182 133.514 1.00 110.32 8 ALA b C 1
ATOM 8788 O O . ALA F 1 8 ? 165.603 230.643 133.082 1.00 113.00 8 ALA b O 1
ATOM 8790 N N . GLN F 1 9 ? 164.128 228.947 133.218 1.00 107.91 9 GLN b N 1
ATOM 8791 C CA . GLN F 1 9 ? 164.913 228.101 132.325 1.00 109.35 9 GLN b CA 1
ATOM 8792 C C . GLN F 1 9 ? 164.987 228.697 130.925 1.00 113.19 9 GLN b C 1
ATOM 8793 O O . GLN F 1 9 ? 166.048 228.676 130.289 1.00 117.07 9 GLN b O 1
ATOM 8799 N N . GLU F 1 10 ? 163.867 229.228 130.425 1.00 111.65 10 GLU b N 1
ATOM 8800 C CA . GLU F 1 10 ? 163.865 229.851 129.105 1.00 114.67 10 GLU b CA 1
ATOM 8801 C C . GLU F 1 10 ? 164.782 231.066 129.069 1.00 116.76 10 GLU b C 1
ATOM 8802 O O . GLU F 1 10 ? 165.541 231.255 128.109 1.00 114.82 10 GLU b O 1
ATOM 8808 N N . GLU F 1 11 ? 164.731 231.900 130.111 1.00 114.41 11 GLU b N 1
ATOM 8809 C CA . GLU F 1 11 ? 165.615 233.058 130.169 1.00 109.54 11 GLU b CA 1
ATOM 8810 C C . GLU F 1 11 ? 167.075 232.631 130.225 1.00 109.16 11 GLU b C 1
ATOM 8811 O O . GLU F 1 11 ? 167.933 233.242 129.577 1.00 111.19 11 GLU b O 1
ATOM 8817 N N . HIS F 1 12 ? 167.378 231.583 130.995 1.00 108.07 12 HIS b N 1
ATOM 8818 C CA . HIS F 1 12 ? 168.757 231.119 131.097 1.00 111.90 12 HIS b CA 1
ATOM 8819 C C . HIS F 1 12 ? 169.263 230.567 129.769 1.00 112.67 12 HIS b C 1
ATOM 8820 O O . HIS F 1 12 ? 170.409 230.825 129.383 1.00 114.19 12 HIS b O 1
ATOM 8827 N N . GLU F 1 13 ? 168.433 229.799 129.056 1.00 111.95 13 GLU b N 1
ATOM 8828 C CA . GLU F 1 13 ? 168.887 229.261 127.778 1.00 113.63 13 GLU b CA 1
ATOM 8829 C C . GLU F 1 13 ? 168.919 230.320 126.684 1.00 114.82 13 GLU b C 1
ATOM 8830 O O . GLU F 1 13 ? 169.635 230.142 125.693 1.00 116.88 13 GLU b O 1
ATOM 8836 N N . ARG F 1 14 ? 168.165 231.411 126.833 1.00 114.80 14 ARG b N 1
ATOM 8837 C CA . ARG F 1 14 ? 168.290 232.519 125.891 1.00 116.81 14 ARG b CA 1
ATOM 8838 C C . ARG F 1 14 ? 169.651 233.192 126.034 1.00 110.95 14 ARG b C 1
ATOM 8839 O O . ARG F 1 14 ? 170.445 233.228 125.088 1.00 108.44 14 ARG b O 1
ATOM 8847 N N . TYR F 1 15 ? 169.935 233.732 127.217 1.00 109.89 15 TYR b N 1
ATOM 8848 C CA . TYR F 1 15 ? 171.268 234.188 127.580 1.00 106.03 15 TYR b CA 1
ATOM 8849 C C . TYR F 1 15 ? 171.579 233.707 128.989 1.00 107.85 15 TYR b C 1
ATOM 8850 O O . TYR F 1 15 ? 170.729 233.786 129.881 1.00 113.55 15 TYR b O 1
ATOM 8859 N N . HIS F 1 16 ? 172.795 233.204 129.184 1.00 105.21 16 HIS b N 1
ATOM 8860 C CA . HIS F 1 16 ? 173.167 232.630 130.470 1.00 107.75 16 HIS b CA 1
ATOM 8861 C C . HIS F 1 16 ? 173.261 233.717 131.533 1.00 105.00 16 HIS b C 1
ATOM 8862 O O . HIS F 1 16 ? 173.839 234.782 131.300 1.00 103.61 16 HIS b O 1
ATOM 8869 N N . ASN F 1 17 ? 172.689 233.443 132.703 1.00 104.02 17 ASN b N 1
ATOM 8870 C CA . ASN F 1 17 ? 172.634 234.400 133.797 1.00 98.82 17 ASN b CA 1
ATOM 8871 C C . ASN F 1 17 ? 173.179 233.763 135.066 1.00 97.81 17 ASN b C 1
ATOM 8872 O O . ASN F 1 17 ? 173.127 232.543 135.241 1.00 103.04 17 ASN b O 1
ATOM 8877 N N . ASN F 1 18 ? 173.705 234.605 135.951 1.00 94.05 18 ASN b N 1
ATOM 8878 C CA . ASN F 1 18 ? 174.204 234.132 137.231 1.00 92.06 18 ASN b CA 1
ATOM 8879 C C . ASN F 1 18 ? 173.045 233.697 138.125 1.00 93.86 18 ASN b C 1
ATOM 8880 O O . ASN F 1 18 ? 171.910 234.160 137.987 1.00 95.37 18 ASN b O 1
ATOM 8885 N N . TRP F 1 19 ? 173.347 232.786 139.054 1.00 95.02 19 TRP b N 1
ATOM 8886 C CA . TRP F 1 19 ? 172.313 232.288 139.954 1.00 95.54 19 TRP b CA 1
ATOM 8887 C C . TRP F 1 19 ? 171.787 233.384 140.872 1.00 92.73 19 TRP b C 1
ATOM 8888 O O . TRP F 1 19 ? 170.608 233.364 141.244 1.00 92.65 19 TRP b O 1
ATOM 8899 N N . LYS F 1 20 ? 172.639 234.341 141.248 1.00 89.44 20 LYS b N 1
ATOM 8900 C CA . LYS F 1 20 ? 172.183 235.451 142.079 1.00 88.14 20 LYS b CA 1
ATOM 8901 C C . LYS F 1 20 ? 171.132 236.283 141.356 1.00 89.54 20 LYS b C 1
ATOM 8902 O O . LYS F 1 20 ? 170.131 236.693 141.956 1.00 93.31 20 LYS b O 1
ATOM 8908 N N . ASP F 1 21 ? 171.340 236.537 140.062 1.00 86.53 21 ASP b N 1
ATOM 8909 C CA . ASP F 1 21 ? 170.366 237.302 139.291 1.00 89.55 21 ASP b CA 1
ATOM 8910 C C . ASP F 1 21 ? 169.039 236.560 139.185 1.00 90.77 21 ASP b C 1
ATOM 8911 O O . ASP F 1 21 ? 167.967 237.167 139.306 1.00 91.34 21 ASP b O 1
ATOM 8916 N N . LEU F 1 22 ? 169.090 235.245 138.953 1.00 89.57 22 LEU b N 1
ATOM 8917 C CA . LEU F 1 22 ? 167.863 234.456 138.890 1.00 89.32 22 LEU b CA 1
ATOM 8918 C C . LEU F 1 22 ? 167.133 234.466 140.227 1.00 89.58 22 LEU b C 1
ATOM 8919 O O . LEU F 1 22 ? 165.902 234.571 140.270 1.00 92.33 22 LEU b O 1
ATOM 8924 N N . LYS F 1 23 ? 167.877 234.353 141.329 1.00 89.44 23 LYS b N 1
ATOM 8925 C CA . LYS F 1 23 ? 167.262 234.409 142.651 1.00 90.41 23 LYS b CA 1
ATOM 8926 C C . LYS F 1 23 ? 166.621 235.769 142.902 1.00 91.27 23 LYS b C 1
ATOM 8927 O O . LYS F 1 23 ? 165.541 235.854 143.498 1.00 90.18 23 LYS b O 1
ATOM 8933 N N . ALA F 1 24 ? 167.269 236.844 142.449 1.00 91.60 24 ALA b N 1
ATOM 8934 C CA . ALA F 1 24 ? 166.745 238.182 142.703 1.00 91.67 24 ALA b CA 1
ATOM 8935 C C . ALA F 1 24 ? 165.531 238.498 141.837 1.00 93.16 24 ALA b C 1
ATOM 8936 O O . ALA F 1 24 ? 164.616 239.194 142.293 1.00 97.32 24 ALA b O 1
ATOM 8938 N N . ARG F 1 25 ? 165.497 238.003 140.599 1.00 90.58 25 ARG b N 1
ATOM 8939 C CA . ARG F 1 25 ? 164.425 238.381 139.681 1.00 92.55 25 ARG b CA 1
ATOM 8940 C C . ARG F 1 25 ? 163.119 237.663 140.008 1.00 98.28 25 ARG b C 1
ATOM 8941 O O . ARG F 1 25 ? 162.106 238.303 140.309 1.00 99.14 25 ARG b O 1
ATOM 8949 N N . PHE F 1 26 ? 163.124 236.334 139.954 1.00 99.52 26 PHE b N 1
ATOM 8950 C CA . PHE F 1 26 ? 161.913 235.542 140.122 1.00 96.31 26 PHE b CA 1
ATOM 8951 C C . PHE F 1 26 ? 161.653 235.151 141.572 1.00 94.08 26 PHE b C 1
ATOM 8952 O O . PHE F 1 26 ? 160.731 234.371 141.833 1.00 94.58 26 PHE b O 1
ATOM 8960 N N . LYS F 1 27 ? 162.447 235.669 142.512 1.00 97.40 27 LYS b N 1
ATOM 8961 C CA . LYS F 1 27 ? 162.263 235.430 143.945 1.00 99.16 27 LYS b CA 1
ATOM 8962 C C . LYS F 1 27 ? 162.324 233.945 144.295 1.00 96.53 27 LYS b C 1
ATOM 8963 O O . LYS F 1 27 ? 161.705 233.501 145.264 1.00 93.17 27 LYS b O 1
ATOM 8969 N N . LEU F 1 28 ? 163.068 233.166 143.515 1.00 98.16 28 LEU b N 1
ATOM 8970 C CA . LEU F 1 28 ? 163.237 231.760 143.836 1.00 97.29 28 LEU b CA 1
ATOM 8971 C C . LEU F 1 28 ? 164.162 231.603 145.041 1.00 99.61 28 LEU b C 1
ATOM 8972 O O . LEU F 1 28 ? 165.043 232.435 145.269 1.00 105.87 28 LEU b O 1
ATOM 8977 N N . PRO F 1 29 ? 163.975 230.551 145.835 1.00 97.15 29 PRO b N 1
ATOM 8978 C CA . PRO F 1 29 ? 164.953 230.233 146.882 1.00 97.21 29 PRO b CA 1
ATOM 8979 C C . PRO F 1 29 ? 166.314 229.910 146.284 1.00 99.82 29 PRO b C 1
ATOM 8980 O O . PRO F 1 29 ? 166.471 229.688 145.082 1.00 99.94 29 PRO b O 1
ATOM 8984 N N . THR F 1 30 ? 167.324 229.900 147.157 1.00 101.23 30 THR b N 1
ATOM 8985 C CA . THR F 1 30 ? 168.696 229.709 146.697 1.00 100.87 30 THR b CA 1
ATOM 8986 C C . THR F 1 30 ? 168.902 228.325 146.090 1.00 102.98 30 THR b C 1
ATOM 8987 O O . THR F 1 30 ? 169.586 228.187 145.069 1.00 101.25 30 THR b O 1
ATOM 8991 N N . ILE F 1 31 ? 168.317 227.291 146.698 1.00 102.75 31 ILE b N 1
ATOM 8992 C CA . ILE F 1 31 ? 168.608 225.923 146.276 1.00 101.01 31 ILE b CA 1
ATOM 8993 C C . ILE F 1 31 ? 168.046 225.648 144.884 1.00 100.69 31 ILE b C 1
ATOM 8994 O O . ILE F 1 31 ? 168.702 225.006 144.056 1.00 99.55 31 ILE b O 1
ATOM 8999 N N . VAL F 1 32 ? 166.841 226.140 144.590 1.00 101.55 32 VAL b N 1
ATOM 9000 C CA . VAL F 1 32 ? 166.248 225.869 143.284 1.00 102.63 32 VAL b CA 1
ATOM 9001 C C . VAL F 1 32 ? 166.994 226.625 142.190 1.00 104.21 32 VAL b C 1
ATOM 9002 O O . VAL F 1 32 ? 167.221 226.093 141.099 1.00 106.45 32 VAL b O 1
ATOM 9006 N N . ALA F 1 33 ? 167.397 227.870 142.462 1.00 102.04 33 ALA b N 1
ATOM 9007 C CA . ALA F 1 33 ? 168.180 228.619 141.483 1.00 102.43 33 ALA b CA 1
ATOM 9008 C C . ALA F 1 33 ? 169.530 227.957 141.237 1.00 101.49 33 ALA b C 1
ATOM 9009 O O . ALA F 1 33 ? 170.002 227.888 140.092 1.00 100.38 33 ALA b O 1
ATOM 9011 N N . LYS F 1 34 ? 170.172 227.472 142.305 1.00 101.84 34 LYS b N 1
ATOM 9012 C CA . LYS F 1 34 ? 171.421 226.738 142.145 1.00 102.11 34 LYS b CA 1
ATOM 9013 C C . LYS F 1 34 ? 171.214 225.461 141.343 1.00 105.88 34 LYS b C 1
ATOM 9014 O O . LYS F 1 34 ? 172.097 225.061 140.580 1.00 106.92 34 LYS b O 1
ATOM 9020 N N . ALA F 1 35 ? 170.062 224.808 141.504 1.00 104.66 35 ALA b N 1
ATOM 9021 C CA . ALA F 1 35 ? 169.750 223.645 140.678 1.00 103.60 35 ALA b CA 1
ATOM 9022 C C . ALA F 1 35 ? 169.572 224.032 139.214 1.00 107.63 35 ALA b C 1
ATOM 9023 O O . ALA F 1 35 ? 170.010 223.303 138.317 1.00 110.18 35 ALA b O 1
ATOM 9025 N N . ILE F 1 36 ? 168.914 225.165 138.953 1.00 108.72 36 ILE b N 1
ATOM 9026 C CA . ILE F 1 36 ? 168.692 225.597 137.572 1.00 108.55 36 ILE b CA 1
ATOM 9027 C C . ILE F 1 36 ? 170.019 225.885 136.881 1.00 106.81 36 ILE b C 1
ATOM 9028 O O . ILE F 1 36 ? 170.254 225.449 135.748 1.00 103.46 36 ILE b O 1
ATOM 9033 N N . ILE F 1 37 ? 170.905 226.630 137.547 1.00 105.46 37 ILE b N 1
ATOM 9034 C CA . ILE F 1 37 ? 172.209 226.881 136.932 1.00 105.83 37 ILE b CA 1
ATOM 9035 C C . ILE F 1 37 ? 173.017 225.588 136.885 1.00 106.16 37 ILE b C 1
ATOM 9036 O O . ILE F 1 37 ? 173.850 225.393 135.990 1.00 110.07 37 ILE b O 1
ATOM 9041 N N . GLU F 1 38 ? 172.757 224.672 137.821 1.00 106.01 38 GLU b N 1
ATOM 9042 C CA . GLU F 1 38 ? 173.465 223.398 137.862 1.00 111.31 38 GLU b CA 1
ATOM 9043 C C . GLU F 1 38 ? 173.223 222.584 136.597 1.00 113.13 38 GLU b C 1
ATOM 9044 O O . GLU F 1 38 ? 174.152 221.978 136.052 1.00 116.99 38 GLU b O 1
ATOM 9050 N N . ALA F 1 39 ? 171.983 222.563 136.110 1.00 111.07 39 ALA b N 1
ATOM 9051 C CA . ALA F 1 39 ? 171.644 221.777 134.931 1.00 114.92 39 ALA b CA 1
ATOM 9052 C C . ALA F 1 39 ? 171.961 222.532 133.646 1.00 118.27 39 ALA b C 1
ATOM 9053 O O . ALA F 1 39 ? 171.091 222.690 132.783 1.00 122.50 39 ALA b O 1
ATOM 9055 N N . CYS F 1 40 ? 173.201 222.999 133.507 1.00 116.48 40 CYS b N 1
ATOM 9056 C CA . CYS F 1 40 ? 173.646 223.679 132.301 1.00 119.77 40 CYS b CA 1
ATOM 9057 C C . CYS F 1 40 ? 175.012 223.131 131.906 1.00 123.17 40 CYS b C 1
ATOM 9058 O O . CYS F 1 40 ? 175.952 223.161 132.721 1.00 123.71 40 CYS b O 1
ATOM 9061 N N . PRO F 1 41 ? 175.166 222.618 130.684 1.00 124.96 41 PRO b N 1
ATOM 9062 C CA . PRO F 1 41 ? 176.467 222.055 130.286 1.00 124.72 41 PRO b CA 1
ATOM 9063 C C . PRO F 1 41 ? 177.586 223.079 130.217 1.00 127.82 41 PRO b C 1
ATOM 9064 O O . PRO F 1 41 ? 178.761 222.701 130.315 1.00 129.50 41 PRO b O 1
ATOM 9068 N N . LYS F 1 42 ? 177.268 224.363 130.052 1.00 128.35 42 LYS b N 1
ATOM 9069 C CA . LYS F 1 42 ? 178.306 225.380 129.929 1.00 129.88 42 LYS b CA 1
ATOM 9070 C C . LYS F 1 42 ? 178.199 226.433 131.027 1.00 131.55 42 LYS b C 1
ATOM 9071 O O . LYS F 1 42 ? 178.353 227.630 130.765 1.00 129.52 42 LYS b O 1
ATOM 9077 N N . CYS F 1 43 ? 177.944 225.998 132.258 1.00 132.73 43 CYS b N 1
ATOM 9078 C CA . CYS F 1 43 ? 177.901 226.899 133.400 1.00 131.29 43 CYS b CA 1
ATOM 9079 C C . CYS F 1 43 ? 178.544 226.219 134.599 1.00 130.71 43 CYS b C 1
ATOM 9080 O O . CYS F 1 43 ? 178.590 224.990 134.692 1.00 128.56 43 CYS b O 1
ATOM 9083 N N . GLN F 1 44 ? 179.043 227.038 135.520 1.00 132.28 44 GLN b N 1
ATOM 9084 C CA . GLN F 1 44 ? 179.709 226.562 136.723 1.00 132.83 44 GLN b CA 1
ATOM 9085 C C . GLN F 1 44 ? 179.046 227.189 137.944 1.00 128.85 44 GLN b C 1
ATOM 9086 O O . GLN F 1 44 ? 178.115 227.993 137.832 1.00 124.65 44 GLN b O 1
ATOM 9092 N N . VAL F 1 45 ? 179.535 226.813 139.124 1.00 130.26 45 VAL b N 1
ATOM 9093 C CA . VAL F 1 45 ? 178.962 227.275 140.384 1.00 126.41 45 VAL b CA 1
ATOM 9094 C C . VAL F 1 45 ? 180.054 227.959 141.203 1.00 129.46 45 VAL b C 1
ATOM 9095 O O . VAL F 1 45 ? 180.015 227.971 142.440 1.00 126.71 45 VAL b O 1
ATOM 9099 N N . GLN F 1 46 ? 181.028 228.556 140.512 1.00 131.46 46 GLN b N 1
ATOM 9100 C CA . GLN F 1 46 ? 182.137 229.219 141.193 1.00 132.55 46 GLN b CA 1
ATOM 9101 C C . GLN F 1 46 ? 181.635 230.313 142.129 1.00 132.43 46 GLN b C 1
ATOM 9102 O O . GLN F 1 46 ? 181.805 230.231 143.351 1.00 131.09 46 GLN b O 1
ATOM 9108 N N . GLY F 1 47 ? 181.005 231.341 141.571 1.00 132.32 47 GLY b N 1
ATOM 9109 C CA . GLY F 1 47 ? 180.495 232.435 142.383 1.00 131.86 47 GLY b CA 1
ATOM 9110 C C . GLY F 1 47 ? 181.569 233.204 143.122 1.00 133.01 47 GLY b C 1
ATOM 9111 O O . GLY F 1 47 ? 181.379 233.564 144.291 1.00 129.73 47 GLY b O 1
ATOM 9112 N N . GLU F 1 48 ? 182.695 233.464 142.467 1.00 132.68 48 GLU b N 1
ATOM 9113 C CA . GLU F 1 48 ? 183.793 234.193 143.092 1.00 129.92 48 GLU b CA 1
ATOM 9114 C C . GLU F 1 48 ? 183.804 235.652 142.650 1.00 128.52 48 GLU b C 1
ATOM 9115 O O . GLU F 1 48 ? 184.866 236.250 142.476 1.00 125.26 48 GLU b O 1
ATOM 9117 N N . PHE G 1 1 ? 224.102 214.732 173.520 1.00 103.64 1 PHE E N 1
ATOM 9118 C CA . PHE G 1 1 ? 225.310 214.494 172.739 1.00 103.34 1 PHE E CA 1
ATOM 9119 C C . PHE G 1 1 ? 226.456 215.374 173.222 1.00 103.83 1 PHE E C 1
ATOM 9120 O O . PHE G 1 1 ? 227.509 215.439 172.587 1.00 103.87 1 PHE E O 1
ATOM 9128 N N . VAL G 1 2 ? 226.240 216.056 174.348 1.00 107.89 2 VAL E N 1
ATOM 9129 C CA . VAL G 1 2 ? 227.266 216.942 174.890 1.00 113.32 2 VAL E CA 1
ATOM 9130 C C . VAL G 1 2 ? 228.495 216.145 175.308 1.00 122.08 2 VAL E C 1
ATOM 9131 O O . VAL G 1 2 ? 229.635 216.549 175.045 1.00 122.05 2 VAL E O 1
ATOM 9135 N N . GLU G 1 3 ? 228.288 215.003 175.963 1.00 126.76 3 GLU E N 1
ATOM 9136 C CA . GLU G 1 3 ? 229.396 214.159 176.390 1.00 126.08 3 GLU E CA 1
ATOM 9137 C C . GLU G 1 3 ? 229.908 213.243 175.286 1.00 117.43 3 GLU E C 1
ATOM 9138 O O . GLU G 1 3 ? 230.954 212.610 175.467 1.00 108.86 3 GLU E O 1
ATOM 9144 N N . GLN G 1 4 ? 229.203 213.153 174.158 1.00 111.45 4 GLN E N 1
ATOM 9145 C CA . GLN G 1 4 ? 229.633 212.310 173.050 1.00 103.25 4 GLN E CA 1
ATOM 9146 C C . GLN G 1 4 ? 230.697 212.967 172.180 1.00 97.04 4 GLN E C 1
ATOM 9147 O O . GLN G 1 4 ? 231.325 212.273 171.372 1.00 98.51 4 GLN E O 1
ATOM 9153 N N . ILE G 1 5 ? 230.903 214.278 172.317 1.00 86.99 5 ILE E N 1
ATOM 9154 C CA . ILE G 1 5 ? 231.852 214.975 171.448 1.00 83.13 5 ILE E CA 1
ATOM 9155 C C . ILE G 1 5 ? 233.288 214.500 171.646 1.00 87.79 5 ILE E C 1
ATOM 9156 O O . ILE G 1 5 ? 233.988 214.290 170.641 1.00 94.39 5 ILE E O 1
ATOM 9161 N N . PRO G 1 6 ? 233.809 214.358 172.875 1.00 85.19 6 PRO E N 1
ATOM 9162 C CA . PRO G 1 6 ? 235.172 213.812 173.006 1.00 90.35 6 PRO E CA 1
ATOM 9163 C C . PRO G 1 6 ? 235.313 212.410 172.441 1.00 90.73 6 PRO E C 1
ATOM 9164 O O . PRO G 1 6 ? 236.348 212.082 171.844 1.00 89.61 6 PRO E O 1
ATOM 9168 N N . GLU G 1 7 ? 234.288 211.570 172.607 1.00 89.86 7 GLU E N 1
ATOM 9169 C CA . GLU G 1 7 ? 234.338 210.227 172.042 1.00 91.64 7 GLU E CA 1
ATOM 9170 C C . GLU G 1 7 ? 234.382 210.274 170.521 1.00 83.28 7 GLU E C 1
ATOM 9171 O O . GLU G 1 7 ? 235.148 209.536 169.892 1.00 87.28 7 GLU E O 1
ATOM 9177 N N . ALA G 1 8 ? 233.575 211.145 169.912 1.00 76.44 8 ALA E N 1
ATOM 9178 C CA . ALA G 1 8 ? 233.609 211.294 168.461 1.00 71.77 8 ALA E CA 1
ATOM 9179 C C . ALA G 1 8 ? 234.965 211.805 167.993 1.00 76.58 8 ALA E C 1
ATOM 9180 O O . ALA G 1 8 ? 235.491 211.351 166.968 1.00 83.66 8 ALA E O 1
ATOM 9182 N N A GLN G 1 9 ? 235.542 212.759 168.727 0.50 74.98 9 GLN E N 1
ATOM 9183 N N B GLN G 1 9 ? 235.545 212.757 168.726 0.50 75.14 9 GLN E N 1
ATOM 9184 C CA A GLN G 1 9 ? 236.843 213.302 168.351 0.50 77.31 9 GLN E CA 1
ATOM 9185 C CA B GLN G 1 9 ? 236.844 213.296 168.339 0.50 77.17 9 GLN E CA 1
ATOM 9186 C C A GLN G 1 9 ? 237.927 212.233 168.409 0.50 77.57 9 GLN E C 1
ATOM 9187 C C B GLN G 1 9 ? 237.929 212.230 168.406 0.50 77.56 9 GLN E C 1
ATOM 9188 O O A GLN G 1 9 ? 238.760 212.133 167.501 0.50 78.27 9 GLN E O 1
ATOM 9189 O O B GLN G 1 9 ? 238.768 212.130 167.503 0.50 78.24 9 GLN E O 1
ATOM 9200 N N . GLU G 1 10 ? 237.929 211.417 169.466 1.00 77.45 10 GLU E N 1
ATOM 9201 C CA . GLU G 1 10 ? 238.918 210.346 169.564 1.00 85.44 10 GLU E CA 1
ATOM 9202 C C . GLU G 1 10 ? 238.682 209.281 168.496 1.00 81.57 10 GLU E C 1
ATOM 9203 O O . GLU G 1 10 ? 239.640 208.729 167.937 1.00 70.39 10 GLU E O 1
ATOM 9209 N N . GLU G 1 11 ? 237.415 209.001 168.177 1.00 79.71 11 GLU E N 1
ATOM 9210 C CA . GLU G 1 11 ? 237.111 208.047 167.118 1.00 61.15 11 GLU E CA 1
ATOM 9211 C C . GLU G 1 11 ? 237.654 208.523 165.779 1.00 56.79 11 GLU E C 1
ATOM 9212 O O . GLU G 1 11 ? 238.221 207.733 165.016 1.00 61.34 11 GLU E O 1
ATOM 9218 N N . HIS G 1 12 ? 237.490 209.811 165.471 1.00 59.44 12 HIS E N 1
ATOM 9219 C CA . HIS G 1 12 ? 238.046 210.319 164.221 1.00 60.05 12 HIS E CA 1
ATOM 9220 C C . HIS G 1 12 ? 239.568 210.344 164.256 1.00 61.62 12 HIS E C 1
ATOM 9221 O O . HIS G 1 12 ? 240.219 210.069 163.243 1.00 67.46 12 HIS E O 1
ATOM 9228 N N . GLU G 1 13 ? 240.159 210.696 165.399 1.00 62.59 13 GLU E N 1
ATOM 9229 C CA . GLU G 1 13 ? 241.613 210.694 165.487 1.00 67.39 13 GLU E CA 1
ATOM 9230 C C . GLU G 1 13 ? 242.188 209.293 165.340 1.00 69.17 13 GLU E C 1
ATOM 9231 O O . GLU G 1 13 ? 243.357 209.149 164.969 1.00 77.46 13 GLU E O 1
ATOM 9237 N N . ARG G 1 14 ? 241.393 208.261 165.619 1.00 67.00 14 ARG E N 1
ATOM 9238 C CA . ARG G 1 14 ? 241.847 206.887 165.426 1.00 67.01 14 ARG E CA 1
ATOM 9239 C C . ARG G 1 14 ? 241.605 206.393 163.998 1.00 58.45 14 ARG E C 1
ATOM 9240 O O . ARG G 1 14 ? 242.545 205.978 163.313 1.00 54.01 14 ARG E O 1
ATOM 9248 N N . TYR G 1 15 ? 240.353 206.437 163.535 1.00 57.00 15 TYR E N 1
ATOM 9249 C CA . TYR G 1 15 ? 239.975 205.796 162.280 1.00 46.89 15 TYR E CA 1
ATOM 9250 C C . TYR G 1 15 ? 239.800 206.755 161.109 1.00 44.25 15 TYR E C 1
ATOM 9251 O O . TYR G 1 15 ? 239.702 206.291 159.969 1.00 55.29 15 TYR E O 1
ATOM 9260 N N . HIS G 1 16 ? 239.743 208.064 161.354 1.00 49.18 16 HIS E N 1
ATOM 9261 C CA . HIS G 1 16 ? 239.533 209.066 160.305 1.00 51.44 16 HIS E CA 1
ATOM 9262 C C . HIS G 1 16 ? 238.232 208.810 159.541 1.00 45.96 16 HIS E C 1
ATOM 9263 O O . HIS G 1 16 ? 238.224 208.531 158.341 1.00 48.95 16 HIS E O 1
ATOM 9270 N N . ASN G 1 17 ? 237.123 208.916 160.265 1.00 41.94 17 ASN E N 1
ATOM 9271 C CA . ASN G 1 17 ? 235.804 208.770 159.673 1.00 37.14 17 ASN E CA 1
ATOM 9272 C C . ASN G 1 17 ? 235.438 210.021 158.878 1.00 44.23 17 ASN E C 1
ATOM 9273 O O . ASN G 1 17 ? 236.165 211.017 158.859 1.00 56.61 17 ASN E O 1
ATOM 9278 N N . ASN G 1 18 ? 234.293 209.959 158.207 1.00 40.76 18 ASN E N 1
ATOM 9279 C CA . ASN G 1 18 ? 233.712 211.119 157.550 1.00 42.25 18 ASN E CA 1
ATOM 9280 C C . ASN G 1 18 ? 232.486 211.591 158.327 1.00 45.87 18 ASN E C 1
ATOM 9281 O O . ASN G 1 18 ? 231.944 210.878 159.174 1.00 50.09 18 ASN E O 1
ATOM 9286 N N . TRP G 1 19 ? 232.049 212.816 158.025 1.00 44.59 19 TRP E N 1
ATOM 9287 C CA . TRP G 1 19 ? 231.025 213.451 158.850 1.00 44.78 19 TRP E CA 1
ATOM 9288 C C . TRP G 1 19 ? 229.686 212.729 158.766 1.00 45.60 19 TRP E C 1
ATOM 9289 O O . TRP G 1 19 ? 228.935 212.711 159.749 1.00 52.77 19 TRP E O 1
ATOM 9300 N N . LYS G 1 20 ? 229.370 212.118 157.622 1.00 42.38 20 LYS E N 1
ATOM 9301 C CA . LYS G 1 20 ? 228.116 211.382 157.508 1.00 43.49 20 LYS E CA 1
ATOM 9302 C C . LYS G 1 20 ? 228.096 210.131 158.375 1.00 42.55 20 LYS E C 1
ATOM 9303 O O . LYS G 1 20 ? 227.016 209.592 158.635 1.00 50.82 20 LYS E O 1
ATOM 9309 N N . ASP G 1 21 ? 229.258 209.656 158.821 1.00 37.54 21 ASP E N 1
ATOM 9310 C CA . ASP G 1 21 ? 229.313 208.534 159.748 1.00 41.81 21 ASP E CA 1
ATOM 9311 C C . ASP G 1 21 ? 229.400 208.996 161.197 1.00 48.80 21 ASP E C 1
ATOM 9312 O O . ASP G 1 21 ? 228.842 208.347 162.088 1.00 55.50 21 ASP E O 1
ATOM 9317 N N . LEU G 1 22 ? 230.098 210.106 161.449 1.00 48.55 22 LEU E N 1
ATOM 9318 C CA . LEU G 1 22 ? 230.142 210.658 162.798 1.00 38.48 22 LEU E CA 1
ATOM 9319 C C . LEU G 1 22 ? 228.763 211.120 163.247 1.00 41.97 22 LEU E C 1
ATOM 9320 O O . LEU G 1 22 ? 228.372 210.900 164.398 1.00 49.95 22 LEU E O 1
ATOM 9325 N N . LYS G 1 23 ? 228.007 211.756 162.349 1.00 46.79 23 LYS E N 1
ATOM 9326 C CA . LYS G 1 23 ? 226.678 212.238 162.702 1.00 47.52 23 LYS E CA 1
ATOM 9327 C C . LYS G 1 23 ? 225.662 211.115 162.856 1.00 48.28 23 LYS E C 1
ATOM 9328 O O . LYS G 1 23 ? 224.560 211.369 163.353 1.00 56.39 23 LYS E O 1
ATOM 9334 N N . ALA G 1 24 ? 225.997 209.889 162.450 1.00 41.35 24 ALA E N 1
ATOM 9335 C CA . ALA G 1 24 ? 225.087 208.761 162.573 1.00 42.71 24 ALA E CA 1
ATOM 9336 C C . ALA G 1 24 ? 225.516 207.740 163.614 1.00 48.62 24 ALA E C 1
ATOM 9337 O O . ALA G 1 24 ? 224.687 206.926 164.031 1.00 49.30 24 ALA E O 1
ATOM 9339 N N . ARG G 1 25 ? 226.778 207.758 164.039 1.00 52.21 25 ARG E N 1
ATOM 9340 C CA . ARG G 1 25 ? 227.253 206.831 165.058 1.00 52.04 25 ARG E CA 1
ATOM 9341 C C . ARG G 1 25 ? 227.103 207.381 166.469 1.00 55.50 25 ARG E C 1
ATOM 9342 O O . ARG G 1 25 ? 226.826 206.614 167.398 1.00 56.19 25 ARG E O 1
ATOM 9350 N N . PHE G 1 26 ? 227.277 208.690 166.651 1.00 55.50 26 PHE E N 1
ATOM 9351 C CA . PHE G 1 26 ? 227.137 209.328 167.951 1.00 52.88 26 PHE E CA 1
ATOM 9352 C C . PHE G 1 26 ? 225.913 210.227 168.045 1.00 57.20 26 PHE E C 1
ATOM 9353 O O . PHE G 1 26 ? 225.735 210.903 169.063 1.00 64.78 26 PHE E O 1
ATOM 9361 N N . LYS G 1 27 ? 225.076 210.262 167.009 1.00 57.57 27 LYS E N 1
ATOM 9362 C CA . LYS G 1 27 ? 223.813 210.994 166.972 1.00 61.66 27 LYS E CA 1
ATOM 9363 C C . LYS G 1 27 ? 223.984 212.501 167.121 1.00 62.85 27 LYS E C 1
ATOM 9364 O O . LYS G 1 27 ? 223.000 213.207 167.370 1.00 69.64 27 LYS E O 1
ATOM 9370 N N . LEU G 1 28 ? 225.199 213.019 166.972 1.00 56.95 28 LEU E N 1
ATOM 9371 C CA . LEU G 1 28 ? 225.387 214.459 167.025 1.00 59.19 28 LEU E CA 1
ATOM 9372 C C . LEU G 1 28 ? 224.939 215.102 165.712 1.00 62.79 28 LEU E C 1
ATOM 9373 O O . LEU G 1 28 ? 224.965 214.459 164.660 1.00 67.84 28 LEU E O 1
ATOM 9378 N N . PRO G 1 29 ? 224.515 216.375 165.748 1.00 65.24 29 PRO E N 1
ATOM 9379 C CA . PRO G 1 29 ? 223.954 217.001 164.540 1.00 68.03 29 PRO E CA 1
ATOM 9380 C C . PRO G 1 29 ? 224.957 217.177 163.409 1.00 69.58 29 PRO E C 1
ATOM 9381 O O . PRO G 1 29 ? 226.148 216.886 163.562 1.00 77.78 29 PRO E O 1
ATOM 9385 N N . THR G 1 30 ? 224.468 217.661 162.265 1.00 59.73 30 THR E N 1
ATOM 9386 C CA . THR G 1 30 ? 225.276 217.697 161.048 1.00 60.64 30 THR E CA 1
ATOM 9387 C C . THR G 1 30 ? 226.445 218.667 161.172 1.00 60.38 30 THR E C 1
ATOM 9388 O O . THR G 1 30 ? 227.594 218.313 160.876 1.00 60.50 30 THR E O 1
ATOM 9392 N N . ILE G 1 31 ? 226.170 219.901 161.597 1.00 65.48 31 ILE E N 1
ATOM 9393 C CA . ILE G 1 31 ? 227.201 220.930 161.544 1.00 73.11 31 ILE E CA 1
ATOM 9394 C C . ILE G 1 31 ? 228.290 220.665 162.576 1.00 72.01 31 ILE E C 1
ATOM 9395 O O . ILE G 1 31 ? 229.457 221.008 162.356 1.00 72.41 31 ILE E O 1
ATOM 9400 N N . VAL G 1 32 ? 227.946 220.037 163.703 1.00 67.22 32 VAL E N 1
ATOM 9401 C CA . VAL G 1 32 ? 228.972 219.632 164.660 1.00 64.12 32 VAL E CA 1
ATOM 9402 C C . VAL G 1 32 ? 229.897 218.594 164.038 1.00 66.78 32 VAL E C 1
ATOM 9403 O O . VAL G 1 32 ? 231.120 218.638 164.224 1.00 71.73 32 VAL E O 1
ATOM 9407 N N . ALA G 1 33 ? 229.331 217.645 163.287 1.00 58.99 33 ALA E N 1
ATOM 9408 C CA . ALA G 1 33 ? 230.155 216.657 162.596 1.00 50.97 33 ALA E CA 1
ATOM 9409 C C . ALA G 1 33 ? 231.066 217.319 161.572 1.00 57.72 33 ALA E C 1
ATOM 9410 O O . ALA G 1 33 ? 232.247 216.965 161.457 1.00 62.86 33 ALA E O 1
ATOM 9412 N N . LYS G 1 34 ? 230.535 218.282 160.816 1.00 59.84 34 LYS E N 1
ATOM 9413 C CA . LYS G 1 34 ? 231.361 218.987 159.841 1.00 61.03 34 LYS E CA 1
ATOM 9414 C C . LYS G 1 34 ? 232.485 219.756 160.525 1.00 68.41 34 LYS E C 1
ATOM 9415 O O . LYS G 1 34 ? 233.618 219.787 160.031 1.00 70.85 34 LYS E O 1
ATOM 9421 N N . ALA G 1 35 ? 232.187 220.389 161.663 1.00 66.89 35 ALA E N 1
ATOM 9422 C CA . ALA G 1 35 ? 233.214 221.109 162.408 1.00 67.15 35 ALA E CA 1
ATOM 9423 C C . ALA G 1 35 ? 234.288 220.164 162.928 1.00 69.76 35 ALA E C 1
ATOM 9424 O O . ALA G 1 35 ? 235.480 220.494 162.898 1.00 80.69 35 ALA E O 1
ATOM 9426 N N . ILE G 1 36 ? 233.887 218.989 163.418 1.00 68.69 36 ILE E N 1
ATOM 9427 C CA . ILE G 1 36 ? 234.861 217.999 163.872 1.00 66.83 36 ILE E CA 1
ATOM 9428 C C . ILE G 1 36 ? 235.749 217.563 162.715 1.00 63.70 36 ILE E C 1
ATOM 9429 O O . ILE G 1 36 ? 236.971 217.434 162.863 1.00 57.70 36 ILE E O 1
ATOM 9434 N N . ILE G 1 37 ? 235.149 217.331 161.545 1.00 68.62 37 ILE E N 1
ATOM 9435 C CA . ILE G 1 37 ? 235.921 216.903 160.382 1.00 66.96 37 ILE E CA 1
ATOM 9436 C C . ILE G 1 37 ? 236.916 217.981 159.971 1.00 72.80 37 ILE E C 1
ATOM 9437 O O . ILE G 1 37 ? 238.089 217.695 159.701 1.00 73.94 37 ILE E O 1
ATOM 9442 N N . GLU G 1 38 ? 236.472 219.238 159.932 1.00 77.81 38 GLU E N 1
ATOM 9443 C CA . GLU G 1 38 ? 237.319 220.323 159.452 1.00 78.01 38 GLU E CA 1
ATOM 9444 C C . GLU G 1 38 ? 238.378 220.752 160.460 1.00 81.51 38 GLU E C 1
ATOM 9445 O O . GLU G 1 38 ? 239.283 221.508 160.092 1.00 85.30 38 GLU E O 1
ATOM 9451 N N . ALA G 1 39 ? 238.291 220.299 161.710 1.00 81.13 39 ALA E N 1
ATOM 9452 C CA . ALA G 1 39 ? 239.333 220.581 162.687 1.00 79.01 39 ALA E CA 1
ATOM 9453 C C . ALA G 1 39 ? 240.524 219.642 162.560 1.00 89.40 39 ALA E C 1
ATOM 9454 O O . ALA G 1 39 ? 241.528 219.842 163.252 1.00 85.56 39 ALA E O 1
ATOM 9456 N N . CYS G 1 40 ? 240.433 218.632 161.706 1.00 97.03 40 CYS E N 1
ATOM 9457 C CA . CYS G 1 40 ? 241.514 217.671 161.525 1.00 95.99 40 CYS E CA 1
ATOM 9458 C C . CYS G 1 40 ? 242.525 218.207 160.518 1.00 98.72 40 CYS E C 1
ATOM 9459 O O . CYS G 1 40 ? 242.140 218.600 159.413 1.00 97.81 40 CYS E O 1
ATOM 9462 N N . PRO G 1 41 ? 243.815 218.246 160.860 1.00 99.20 41 PRO E N 1
ATOM 9463 C CA . PRO G 1 41 ? 244.808 218.791 159.921 1.00 101.25 41 PRO E CA 1
ATOM 9464 C C . PRO G 1 41 ? 244.950 217.992 158.636 1.00 103.52 41 PRO E C 1
ATOM 9465 O O . PRO G 1 41 ? 245.434 218.539 157.638 1.00 105.18 41 PRO E O 1
ATOM 9469 N N . LYS G 1 42 ? 244.547 216.721 158.623 1.00 100.20 42 LYS E N 1
ATOM 9470 C CA . LYS G 1 42 ? 244.727 215.884 157.443 1.00 100.08 42 LYS E CA 1
ATOM 9471 C C . LYS G 1 42 ? 243.495 215.852 156.547 1.00 103.32 42 LYS E C 1
ATOM 9472 O O . LYS G 1 42 ? 243.623 215.931 155.320 1.00 105.32 42 LYS E O 1
ATOM 9478 N N . CYS G 1 43 ? 242.302 215.730 157.133 1.00 104.97 43 CYS E N 1
ATOM 9479 C CA . CYS G 1 43 ? 241.087 215.634 156.329 1.00 103.67 43 CYS E CA 1
ATOM 9480 C C . CYS G 1 43 ? 240.827 216.918 155.550 1.00 104.83 43 CYS E C 1
ATOM 9481 O O . CYS G 1 43 ? 240.418 216.869 154.384 1.00 106.18 43 CYS E O 1
ATOM 9484 N N . GLN G 1 44 ? 241.050 218.072 156.172 1.00 105.87 44 GLN E N 1
ATOM 9485 C CA . GLN G 1 44 ? 240.810 219.351 155.511 1.00 104.42 44 GLN E CA 1
ATOM 9486 C C . GLN G 1 44 ? 241.823 219.591 154.397 1.00 107.42 44 GLN E C 1
ATOM 9487 O O . GLN G 1 44 ? 241.794 220.627 153.733 1.00 112.31 44 GLN E O 1
ATOM 9493 N N . THR G 1 54 ? 233.856 223.579 144.978 1.00 120.76 54 THR E N 1
ATOM 9494 C CA . THR G 1 54 ? 233.654 223.029 143.643 1.00 124.67 54 THR E CA 1
ATOM 9495 C C . THR G 1 54 ? 234.657 221.919 143.351 1.00 129.24 54 THR E C 1
ATOM 9496 O O . THR G 1 54 ? 235.868 222.130 143.418 1.00 132.19 54 THR E O 1
ATOM 9500 N N . ASN G 1 55 ? 234.145 220.733 143.029 1.00 127.64 55 ASN E N 1
ATOM 9501 C CA . ASN G 1 55 ? 234.983 219.585 142.711 1.00 122.74 55 ASN E CA 1
ATOM 9502 C C . ASN G 1 55 ? 235.302 219.474 141.226 1.00 118.56 55 ASN E C 1
ATOM 9503 O O . ASN G 1 55 ? 236.042 218.565 140.835 1.00 114.24 55 ASN E O 1
ATOM 9508 N N . ALA G 1 56 ? 234.755 220.365 140.396 1.00 116.94 56 ALA E N 1
ATOM 9509 C CA . ALA G 1 56 ? 234.991 220.393 138.953 1.00 112.92 56 ALA E CA 1
ATOM 9510 C C . ALA G 1 56 ? 234.576 219.096 138.267 1.00 108.77 56 ALA E C 1
ATOM 9511 O O . ALA G 1 56 ? 235.053 218.792 137.169 1.00 111.49 56 ALA E O 1
ATOM 9513 N N . ALA G 1 57 ? 233.694 218.319 138.895 1.00 96.47 57 ALA E N 1
ATOM 9514 C CA . ALA G 1 57 ? 233.179 217.093 138.308 1.00 85.99 57 ALA E CA 1
ATOM 9515 C C . ALA G 1 57 ? 231.666 217.080 138.165 1.00 74.82 57 ALA E C 1
ATOM 9516 O O . ALA G 1 57 ? 231.130 216.148 137.556 1.00 77.84 57 ALA E O 1
ATOM 9518 N N . VAL G 1 58 ? 230.966 218.076 138.702 1.00 68.88 58 VAL E N 1
ATOM 9519 C CA . VAL G 1 58 ? 229.515 218.126 138.588 1.00 62.24 58 VAL E CA 1
ATOM 9520 C C . VAL G 1 58 ? 229.073 218.901 137.349 1.00 62.37 58 VAL E C 1
ATOM 9521 O O . VAL G 1 58 ? 228.037 218.580 136.756 1.00 61.61 58 VAL E O 1
ATOM 9525 N N . GLY G 1 59 ? 229.842 219.901 136.930 1.00 60.35 59 GLY E N 1
ATOM 9526 C CA . GLY G 1 59 ? 229.447 220.734 135.814 1.00 56.85 59 GLY E CA 1
ATOM 9527 C C . GLY G 1 59 ? 230.310 220.587 134.579 1.00 61.18 59 GLY E C 1
ATOM 9528 O O . GLY G 1 59 ? 230.639 221.583 133.931 1.00 71.22 59 GLY E O 1
ATOM 9529 N N . THR G 1 60 ? 230.686 219.358 134.236 1.00 56.16 60 THR E N 1
ATOM 9530 C CA . THR G 1 60 ? 231.473 219.082 133.040 1.00 63.58 60 THR E CA 1
ATOM 9531 C C . THR G 1 60 ? 230.598 218.352 132.031 1.00 64.26 60 THR E C 1
ATOM 9532 O O . THR G 1 60 ? 230.082 217.269 132.322 1.00 69.31 60 THR E O 1
ATOM 9536 N N . TRP G 1 61 ? 230.439 218.941 130.848 1.00 58.88 61 TRP E N 1
ATOM 9537 C CA . TRP G 1 61 ? 229.620 218.373 129.789 1.00 57.92 61 TRP E CA 1
ATOM 9538 C C . TRP G 1 61 ? 230.425 218.318 128.500 1.00 65.10 61 TRP E C 1
ATOM 9539 O O . TRP G 1 61 ? 231.290 219.163 128.256 1.00 76.12 61 TRP E O 1
ATOM 9550 N N . GLN G 1 62 ? 230.136 217.314 127.676 1.00 61.71 62 GLN E N 1
ATOM 9551 C CA . GLN G 1 62 ? 230.785 217.149 126.382 1.00 71.69 62 GLN E CA 1
ATOM 9552 C C . GLN G 1 62 ? 229.724 217.113 125.293 1.00 75.19 62 GLN E C 1
ATOM 9553 O O . GLN G 1 62 ? 228.757 216.353 125.390 1.00 74.63 62 GLN E O 1
ATOM 9559 N N . MET G 1 63 ? 229.910 217.924 124.256 1.00 78.87 63 MET E N 1
ATOM 9560 C CA . MET G 1 63 ? 228.933 218.065 123.186 1.00 80.81 63 MET E CA 1
ATOM 9561 C C . MET G 1 63 ? 229.488 217.497 121.888 1.00 85.16 63 MET E C 1
ATOM 9562 O O . MET G 1 63 ? 230.672 217.666 121.580 1.00 90.37 63 MET E O 1
ATOM 9567 N N . ASP G 1 64 ? 228.626 216.823 121.130 1.00 88.77 64 ASP E N 1
ATOM 9568 C CA . ASP G 1 64 ? 229.026 216.220 119.868 1.00 99.64 64 ASP E CA 1
ATOM 9569 C C . ASP G 1 64 ? 227.853 216.258 118.900 1.00 104.71 64 ASP E C 1
ATOM 9570 O O . ASP G 1 64 ? 226.703 216.466 119.294 1.00 104.49 64 ASP E O 1
ATOM 9575 N N . CYS G 1 65 ? 228.162 216.067 117.620 1.00 107.33 65 CYS E N 1
ATOM 9576 C CA . CYS G 1 65 ? 227.162 216.062 116.563 1.00 110.83 65 CYS E CA 1
ATOM 9577 C C . CYS G 1 65 ? 227.297 214.788 115.743 1.00 119.50 65 CYS E C 1
ATOM 9578 O O . CYS G 1 65 ? 228.410 214.322 115.482 1.00 123.15 65 CYS E O 1
ATOM 9581 N N . THR G 1 66 ? 226.158 214.229 115.339 1.00 119.66 66 THR E N 1
ATOM 9582 C CA . THR G 1 66 ? 226.129 213.000 114.562 1.00 118.49 66 THR E CA 1
ATOM 9583 C C . THR G 1 66 ? 225.135 213.153 113.418 1.00 113.73 66 THR E C 1
ATOM 9584 O O . THR G 1 66 ? 224.233 213.993 113.457 1.00 116.53 66 THR E O 1
ATOM 9588 N N . HIS G 1 67 ? 225.320 212.331 112.389 1.00 110.37 67 HIS E N 1
ATOM 9589 C CA . HIS G 1 67 ? 224.473 212.338 111.204 1.00 111.37 67 HIS E CA 1
ATOM 9590 C C . HIS G 1 67 ? 223.661 211.053 111.150 1.00 117.75 67 HIS E C 1
ATOM 9591 O O . HIS G 1 67 ? 224.203 209.961 111.353 1.00 123.38 67 HIS E O 1
ATOM 9598 N N . LEU G 1 68 ? 222.365 211.185 110.878 1.00 116.33 68 LEU E N 1
ATOM 9599 C CA . LEU G 1 68 ? 221.478 210.029 110.802 1.00 117.26 68 LEU E CA 1
ATOM 9600 C C . LEU G 1 68 ? 220.320 210.374 109.877 1.00 121.12 68 LEU E C 1
ATOM 9601 O O . LEU G 1 68 ? 219.624 211.370 110.101 1.00 124.32 68 LEU E O 1
ATOM 9606 N N . GLU G 1 69 ? 220.125 209.553 108.841 1.00 123.24 69 GLU E N 1
ATOM 9607 C CA . GLU G 1 69 ? 219.058 209.740 107.853 1.00 128.85 69 GLU E CA 1
ATOM 9608 C C . GLU G 1 69 ? 219.133 211.108 107.181 1.00 125.88 69 GLU E C 1
ATOM 9609 O O . GLU G 1 69 ? 218.110 211.679 106.797 1.00 123.12 69 GLU E O 1
ATOM 9615 N N . GLY G 1 70 ? 220.342 211.645 107.032 1.00 123.54 70 GLY E N 1
ATOM 9616 C CA . GLY G 1 70 ? 220.523 212.952 106.441 1.00 122.24 70 GLY E CA 1
ATOM 9617 C C . GLY G 1 70 ? 220.280 214.116 107.374 1.00 123.01 70 GLY E C 1
ATOM 9618 O O . GLY G 1 70 ? 220.419 215.269 106.945 1.00 120.67 70 GLY E O 1
ATOM 9619 N N . GLN G 1 71 ? 219.923 213.860 108.628 1.00 122.22 71 GLN E N 1
ATOM 9620 C CA . GLN G 1 71 ? 219.683 214.904 109.610 1.00 114.58 71 GLN E CA 1
ATOM 9621 C C . GLN G 1 71 ? 220.819 214.936 110.623 1.00 110.97 71 GLN E C 1
ATOM 9622 O O . GLN G 1 71 ? 221.590 213.982 110.758 1.00 114.40 71 GLN E O 1
ATOM 9628 N N . VAL G 1 72 ? 220.911 216.051 111.342 1.00 108.03 72 VAL E N 1
ATOM 9629 C CA . VAL G 1 72 ? 221.979 216.292 112.305 1.00 112.58 72 VAL E CA 1
ATOM 9630 C C . VAL G 1 72 ? 221.386 216.257 113.705 1.00 109.33 72 VAL E C 1
ATOM 9631 O O . VAL G 1 72 ? 220.407 216.958 113.990 1.00 106.59 72 VAL E O 1
ATOM 9635 N N . ILE G 1 73 ? 221.977 215.443 114.576 1.00 110.20 73 ILE E N 1
ATOM 9636 C CA . ILE G 1 73 ? 221.557 215.324 115.966 1.00 105.28 73 ILE E CA 1
ATOM 9637 C C . ILE G 1 73 ? 222.713 215.762 116.852 1.00 106.38 73 ILE E C 1
ATOM 9638 O O . ILE G 1 73 ? 223.829 215.244 116.725 1.00 112.17 73 ILE E O 1
ATOM 9643 N N . CYS G 1 74 ? 222.447 216.707 117.748 1.00 94.21 74 CYS E N 1
ATOM 9644 C CA . CYS G 1 74 ? 223.437 217.191 118.697 1.00 88.62 74 CYS E CA 1
ATOM 9645 C C . CYS G 1 74 ? 223.161 216.572 120.059 1.00 83.51 74 CYS E C 1
ATOM 9646 O O . CYS G 1 74 ? 222.027 216.625 120.553 1.00 85.35 74 CYS E O 1
ATOM 9649 N N . VAL G 1 75 ? 224.196 215.982 120.654 1.00 77.32 75 VAL E N 1
ATOM 9650 C CA . VAL G 1 75 ? 224.094 215.260 121.916 1.00 68.47 75 VAL E CA 1
ATOM 9651 C C . VAL G 1 75 ? 225.063 215.880 122.911 1.00 70.72 75 VAL E C 1
ATOM 9652 O O . VAL G 1 75 ? 226.257 216.022 122.618 1.00 77.17 75 VAL E O 1
ATOM 9656 N N . ALA G 1 76 ? 224.552 216.240 124.084 1.00 66.16 76 ALA E N 1
ATOM 9657 C CA . ALA G 1 76 ? 225.357 216.729 125.195 1.00 62.33 76 ALA E CA 1
ATOM 9658 C C . ALA G 1 76 ? 225.308 215.692 126.306 1.00 62.51 76 ALA E C 1
ATOM 9659 O O . ALA G 1 76 ? 224.222 215.333 126.775 1.00 65.61 76 ALA E O 1
ATOM 9661 N N . VAL G 1 77 ? 226.477 215.217 126.726 1.00 60.16 77 VAL E N 1
ATOM 9662 C CA . VAL G 1 77 ? 226.596 214.128 127.686 1.00 50.88 77 VAL E CA 1
ATOM 9663 C C . VAL G 1 77 ? 227.328 214.639 128.917 1.00 56.18 77 VAL E C 1
ATOM 9664 O O . VAL G 1 77 ? 228.384 215.273 128.801 1.00 63.51 77 VAL E O 1
ATOM 9668 N N . HIS G 1 78 ? 226.759 214.374 130.089 1.00 53.59 78 HIS E N 1
ATOM 9669 C CA . HIS G 1 78 ? 227.465 214.616 131.337 1.00 48.60 78 HIS E CA 1
ATOM 9670 C C . HIS G 1 78 ? 228.581 213.591 131.491 1.00 57.13 78 HIS E C 1
ATOM 9671 O O . HIS G 1 78 ? 228.365 212.392 131.286 1.00 66.86 78 HIS E O 1
ATOM 9678 N N . VAL G 1 79 ? 229.781 214.061 131.840 1.00 50.12 79 VAL E N 1
ATOM 9679 C CA . VAL G 1 79 ? 230.922 213.157 131.962 1.00 53.59 79 VAL E CA 1
ATOM 9680 C C . VAL G 1 79 ? 230.673 212.137 133.064 1.00 54.41 79 VAL E C 1
ATOM 9681 O O . VAL G 1 79 ? 230.856 210.929 132.872 1.00 56.90 79 VAL E O 1
ATOM 9685 N N . ALA G 1 80 ? 230.242 212.604 134.231 1.00 52.69 80 ALA E N 1
ATOM 9686 C CA . ALA G 1 80 ? 229.801 211.697 135.275 1.00 48.36 80 ALA E CA 1
ATOM 9687 C C . ALA G 1 80 ? 228.424 211.140 134.927 1.00 53.13 80 ALA E C 1
ATOM 9688 O O . ALA G 1 80 ? 227.731 211.639 134.036 1.00 63.84 80 ALA E O 1
ATOM 9690 N N . SER G 1 81 ? 228.025 210.095 135.655 1.00 51.70 81 SER E N 1
ATOM 9691 C CA . SER G 1 81 ? 226.791 209.357 135.393 1.00 53.66 81 SER E CA 1
ATOM 9692 C C . SER G 1 81 ? 226.620 209.071 133.905 1.00 58.26 81 SER E C 1
ATOM 9693 O O . SER G 1 81 ? 227.597 208.783 133.207 1.00 71.73 81 SER E O 1
ATOM 9696 N N . GLY G 1 82 ? 225.388 209.145 133.412 1.00 52.54 82 GLY E N 1
ATOM 9697 C CA . GLY G 1 82 ? 225.134 208.892 132.008 1.00 56.73 82 GLY E CA 1
ATOM 9698 C C . GLY G 1 82 ? 224.048 209.768 131.419 1.00 59.01 82 GLY E C 1
ATOM 9699 O O . GLY G 1 82 ? 223.479 209.442 130.374 1.00 69.18 82 GLY E O 1
ATOM 9700 N N . TYR G 1 83 ? 223.747 210.879 132.087 1.00 49.02 83 TYR E N 1
ATOM 9701 C CA . TYR G 1 83 ? 222.699 211.773 131.615 1.00 49.28 83 TYR E CA 1
ATOM 9702 C C . TYR G 1 83 ? 223.073 212.370 130.264 1.00 54.97 83 TYR E C 1
ATOM 9703 O O . TYR G 1 83 ? 224.195 212.844 130.071 1.00 58.75 83 TYR E O 1
ATOM 9712 N N . ILE G 1 84 ? 222.127 212.342 129.327 1.00 50.46 84 ILE E N 1
ATOM 9713 C CA . ILE G 1 84 ? 222.332 212.884 127.991 1.00 51.90 84 ILE E CA 1
ATOM 9714 C C . ILE G 1 84 ? 221.141 213.750 127.612 1.00 59.50 84 ILE E C 1
ATOM 9715 O O . ILE G 1 84 ? 220.025 213.562 128.106 1.00 60.38 84 ILE E O 1
ATOM 9720 N N . GLU G 1 85 ? 221.391 214.712 126.728 1.00 66.45 85 GLU E N 1
ATOM 9721 C CA . GLU G 1 85 ? 220.353 215.563 126.163 1.00 63.28 85 GLU E CA 1
ATOM 9722 C C . GLU G 1 85 ? 220.579 215.669 124.664 1.00 69.77 85 GLU E C 1
ATOM 9723 O O . GLU G 1 85 ? 221.691 215.969 124.223 1.00 75.67 85 GLU E O 1
ATOM 9729 N N . THR G 1 86 ? 219.528 215.437 123.884 1.00 68.44 86 THR E N 1
ATOM 9730 C CA . THR G 1 86 ? 219.639 215.378 122.436 1.00 76.98 86 THR E CA 1
ATOM 9731 C C . THR G 1 86 ? 218.683 216.369 121.790 1.00 83.81 86 THR E C 1
ATOM 9732 O O . THR G 1 86 ? 217.602 216.649 122.316 1.00 85.77 86 THR E O 1
ATOM 9736 N N . LYS G 1 87 ? 219.094 216.900 120.640 1.00 85.88 87 LYS E N 1
ATOM 9737 C CA . LYS G 1 87 ? 218.232 217.790 119.874 1.00 83.78 87 LYS E CA 1
ATOM 9738 C C . LYS G 1 87 ? 218.556 217.670 118.392 1.00 91.23 87 LYS E C 1
ATOM 9739 O O . LYS G 1 87 ? 219.725 217.600 118.010 1.00 97.99 87 LYS E O 1
ATOM 9745 N N . ILE G 1 88 ? 217.515 217.660 117.564 1.00 92.79 88 ILE E N 1
ATOM 9746 C CA . ILE G 1 88 ? 217.688 217.603 116.116 1.00 99.20 88 ILE E CA 1
ATOM 9747 C C . ILE G 1 88 ? 217.901 219.026 115.611 1.00 105.99 88 ILE E C 1
ATOM 9748 O O . ILE G 1 88 ? 217.002 219.866 115.695 1.00 105.23 88 ILE E O 1
ATOM 9753 N N . LEU G 1 89 ? 219.092 219.300 115.085 1.00 111.56 89 LEU E N 1
ATOM 9754 C CA . LEU G 1 89 ? 219.419 220.630 114.592 1.00 111.85 89 LEU E CA 1
ATOM 9755 C C . LEU G 1 89 ? 218.963 220.767 113.147 1.00 120.23 89 LEU E C 1
ATOM 9756 O O . LEU G 1 89 ? 219.356 219.946 112.307 1.00 121.40 89 LEU E O 1
ATOM 9761 N N . PRO G 1 90 ? 218.136 221.761 112.815 1.00 124.34 90 PRO E N 1
ATOM 9762 C CA . PRO G 1 90 ? 217.732 221.936 111.410 1.00 126.77 90 PRO E CA 1
ATOM 9763 C C . PRO G 1 90 ? 218.900 222.177 110.472 1.00 135.05 90 PRO E C 1
ATOM 9764 O O . PRO G 1 90 ? 218.863 221.727 109.320 1.00 137.51 90 PRO E O 1
ATOM 9768 N N . ARG G 1 91 ? 219.938 222.875 110.929 1.00 135.25 91 ARG E N 1
ATOM 9769 C CA . ARG G 1 91 ? 221.097 223.179 110.105 1.00 138.63 91 ARG E CA 1
ATOM 9770 C C . ARG G 1 91 ? 222.346 223.156 110.970 1.00 133.10 91 ARG E C 1
ATOM 9771 O O . ARG G 1 91 ? 222.332 223.640 112.105 1.00 130.97 91 ARG E O 1
ATOM 9779 N N . GLU G 1 92 ? 223.425 222.587 110.429 1.00 133.13 92 GLU E N 1
ATOM 9780 C CA . GLU G 1 92 ? 224.700 222.490 111.139 1.00 132.44 92 GLU E CA 1
ATOM 9781 C C . GLU G 1 92 ? 225.408 223.840 111.055 1.00 134.43 92 GLU E C 1
ATOM 9782 O O . GLU G 1 92 ? 226.291 224.073 110.226 1.00 136.88 92 GLU E O 1
ATOM 9788 N N . THR G 1 93 ? 225.005 224.747 111.943 1.00 132.29 93 THR E N 1
ATOM 9789 C CA . THR G 1 93 ? 225.556 226.092 111.986 1.00 126.91 93 THR E CA 1
ATOM 9790 C C . THR G 1 93 ? 225.846 226.464 113.434 1.00 123.07 93 THR E C 1
ATOM 9791 O O . THR G 1 93 ? 225.271 225.901 114.368 1.00 125.76 93 THR E O 1
ATOM 9795 N N . GLY G 1 94 ? 226.757 227.425 113.607 1.00 119.26 94 GLY E N 1
ATOM 9796 C CA . GLY G 1 94 ? 227.166 227.821 114.944 1.00 116.99 94 GLY E CA 1
ATOM 9797 C C . GLY G 1 94 ? 226.042 228.404 115.778 1.00 110.83 94 GLY E C 1
ATOM 9798 O O . GLY G 1 94 ? 226.031 228.249 117.002 1.00 108.63 94 GLY E O 1
ATOM 9799 N N . ARG G 1 95 ? 225.093 229.091 115.138 1.00 109.43 95 ARG E N 1
ATOM 9800 C CA . ARG G 1 95 ? 223.991 229.697 115.879 1.00 112.02 95 ARG E CA 1
ATOM 9801 C C . ARG G 1 95 ? 223.135 228.641 116.569 1.00 111.42 95 ARG E C 1
ATOM 9802 O O . ARG G 1 95 ? 222.752 228.805 117.734 1.00 110.02 95 ARG E O 1
ATOM 9810 N N . GLU G 1 96 ? 222.825 227.548 115.867 1.00 110.83 96 GLU E N 1
ATOM 9811 C CA . GLU G 1 96 ? 222.037 226.480 116.475 1.00 108.41 96 GLU E CA 1
ATOM 9812 C C . GLU G 1 96 ? 222.791 225.821 117.622 1.00 105.54 96 GLU E C 1
ATOM 9813 O O . GLU G 1 96 ? 222.195 225.485 118.653 1.00 103.56 96 GLU E O 1
ATOM 9819 N N . THR G 1 97 ? 224.102 225.625 117.461 1.00 105.27 97 THR E N 1
ATOM 9820 C CA . THR G 1 97 ? 224.905 225.060 118.539 1.00 98.36 97 THR E CA 1
ATOM 9821 C C . THR G 1 97 ? 224.902 225.969 119.762 1.00 92.54 97 THR E C 1
ATOM 9822 O O . THR G 1 97 ? 224.771 225.497 120.898 1.00 88.48 97 THR E O 1
ATOM 9826 N N . ALA G 1 98 ? 225.039 227.280 119.546 1.00 94.11 98 ALA E N 1
ATOM 9827 C CA . ALA G 1 98 ? 225.000 228.222 120.659 1.00 95.35 98 ALA E CA 1
ATOM 9828 C C . ALA G 1 98 ? 223.641 228.209 121.346 1.00 90.17 98 ALA E C 1
ATOM 9829 O O . ALA G 1 98 ? 223.560 228.259 122.579 1.00 89.38 98 ALA E O 1
ATOM 9831 N N . LEU G 1 99 ? 222.560 228.145 120.565 1.00 89.25 99 LEU E N 1
ATOM 9832 C CA . LEU G 1 99 ? 221.226 228.090 121.154 1.00 84.89 99 LEU E CA 1
ATOM 9833 C C . LEU G 1 99 ? 221.038 226.823 121.980 1.00 82.69 99 LEU E C 1
ATOM 9834 O O . LEU G 1 99 ? 220.465 226.865 123.076 1.00 80.13 99 LEU E O 1
ATOM 9839 N N . PHE G 1 100 ? 221.512 225.684 121.469 1.00 83.22 100 PHE E N 1
ATOM 9840 C CA . PHE G 1 100 ? 221.396 224.439 122.220 1.00 79.40 100 PHE E CA 1
ATOM 9841 C C . PHE G 1 100 ? 222.215 224.491 123.504 1.00 76.12 100 PHE E C 1
ATOM 9842 O O . PHE G 1 100 ? 221.770 224.007 124.552 1.00 76.39 100 PHE E O 1
ATOM 9850 N N . LEU G 1 101 ? 223.417 225.070 123.442 1.00 75.12 101 LEU E N 1
ATOM 9851 C CA . LEU G 1 101 ? 224.223 225.215 124.650 1.00 74.25 101 LEU E CA 1
ATOM 9852 C C . LEU G 1 101 ? 223.531 226.112 125.667 1.00 69.81 101 LEU E C 1
ATOM 9853 O O . LEU G 1 101 ? 223.550 225.829 126.870 1.00 69.47 101 LEU E O 1
ATOM 9858 N N . LEU G 1 102 ? 222.916 227.200 125.201 1.00 71.11 102 LEU E N 1
ATOM 9859 C CA . LEU G 1 102 ? 222.186 228.083 126.104 1.00 65.03 102 LEU E CA 1
ATOM 9860 C C . LEU G 1 102 ? 221.011 227.360 126.750 1.00 64.08 102 LEU E C 1
ATOM 9861 O O . LEU G 1 102 ? 220.750 227.530 127.946 1.00 58.69 102 LEU E O 1
ATOM 9866 N N . GLN G 1 103 ? 220.290 226.548 125.974 1.00 67.35 103 GLN E N 1
ATOM 9867 C CA . GLN G 1 103 ? 219.178 225.786 126.534 1.00 63.99 103 GLN E CA 1
ATOM 9868 C C . GLN G 1 103 ? 219.662 224.780 127.572 1.00 65.16 103 GLN E C 1
ATOM 9869 O O . GLN G 1 103 ? 219.046 224.624 128.635 1.00 70.65 103 GLN E O 1
ATOM 9875 N N . VAL G 1 104 ? 220.768 224.090 127.284 1.00 63.29 104 VAL E N 1
ATOM 9876 C CA . VAL G 1 104 ? 221.316 223.128 128.238 1.00 56.64 104 VAL E CA 1
ATOM 9877 C C . VAL G 1 104 ? 221.744 223.833 129.519 1.00 57.78 104 VAL E C 1
ATOM 9878 O O . VAL G 1 104 ? 221.514 223.334 130.627 1.00 52.91 104 VAL E O 1
ATOM 9882 N N . ALA G 1 105 ? 222.373 225.003 129.388 1.00 61.85 105 ALA E N 1
ATOM 9883 C CA . ALA G 1 105 ? 222.782 225.762 130.565 1.00 52.95 105 ALA E CA 1
ATOM 9884 C C . ALA G 1 105 ? 221.577 226.227 131.372 1.00 49.85 105 ALA E C 1
ATOM 9885 O O . ALA G 1 105 ? 221.606 226.216 132.607 1.00 52.90 105 ALA E O 1
ATOM 9887 N N . SER G 1 106 ? 220.510 226.651 130.692 1.00 49.13 106 SER E N 1
ATOM 9888 C CA . SER G 1 106 ? 219.308 227.080 131.394 1.00 51.97 106 SER E CA 1
ATOM 9889 C C . SER G 1 106 ? 218.578 225.917 132.050 1.00 51.09 106 SER E C 1
ATOM 9890 O O . SER G 1 106 ? 217.829 226.133 133.008 1.00 60.69 106 SER E O 1
ATOM 9893 N N . ARG G 1 107 ? 218.775 224.694 131.558 1.00 49.72 107 ARG E N 1
ATOM 9894 C CA . ARG G 1 107 ? 218.131 223.540 132.176 1.00 48.75 107 ARG E CA 1
ATOM 9895 C C . ARG G 1 107 ? 218.921 223.034 133.379 1.00 56.62 107 ARG E C 1
ATOM 9896 O O . ARG G 1 107 ? 218.369 222.884 134.474 1.00 61.93 107 ARG E O 1
ATOM 9904 N N . TRP G 1 108 ? 220.212 222.771 133.198 1.00 60.25 108 TRP E N 1
ATOM 9905 C CA . TRP G 1 108 ? 221.059 222.210 134.237 1.00 51.10 108 TRP E CA 1
ATOM 9906 C C . TRP G 1 108 ? 222.279 223.091 134.452 1.00 57.59 108 TRP E C 1
ATOM 9907 O O . TRP G 1 108 ? 222.716 223.787 133.530 1.00 69.13 108 TRP E O 1
ATOM 9918 N N . PRO G 1 109 ? 222.847 223.086 135.658 1.00 47.44 109 PRO E N 1
ATOM 9919 C CA . PRO G 1 109 ? 224.087 223.836 135.887 1.00 43.56 109 PRO E CA 1
ATOM 9920 C C . PRO G 1 109 ? 225.230 223.286 135.048 1.00 48.37 109 PRO E C 1
ATOM 9921 O O . PRO G 1 109 ? 225.331 222.082 134.805 1.00 55.09 109 PRO E O 1
ATOM 9925 N N . ILE G 1 110 ? 226.100 224.189 134.604 1.00 44.74 110 ILE E N 1
ATOM 9926 C CA . ILE G 1 110 ? 227.235 223.824 133.764 1.00 46.91 110 ILE E CA 1
ATOM 9927 C C . ILE G 1 110 ? 228.360 224.821 134.008 1.00 62.61 110 ILE E C 1
ATOM 9928 O O . ILE G 1 110 ? 228.120 226.018 134.186 1.00 71.70 110 ILE E O 1
ATOM 9933 N N . GLU G 1 111 ? 229.585 224.318 134.041 1.00 65.46 111 GLU E N 1
ATOM 9934 C CA . GLU G 1 111 ? 230.763 225.155 134.244 1.00 69.63 111 GLU E CA 1
ATOM 9935 C C . GLU G 1 111 ? 231.833 224.945 133.185 1.00 77.53 111 GLU E C 1
ATOM 9936 O O . GLU G 1 111 ? 232.491 225.908 132.787 1.00 87.00 111 GLU E O 1
ATOM 9942 N N . HIS G 1 112 ? 232.026 223.714 132.722 1.00 70.39 112 HIS E N 1
ATOM 9943 C CA . HIS G 1 112 ? 233.023 223.391 131.715 1.00 71.32 112 HIS E CA 1
ATOM 9944 C C . HIS G 1 112 ? 232.338 222.826 130.478 1.00 73.43 112 HIS E C 1
ATOM 9945 O O . HIS G 1 112 ? 231.173 222.423 130.517 1.00 72.72 112 HIS E O 1
ATOM 9952 N N . LEU G 1 113 ? 233.079 222.799 129.374 1.00 78.60 113 LEU E N 1
ATOM 9953 C CA . LEU G 1 113 ? 232.564 222.264 128.121 1.00 74.34 113 LEU E CA 1
ATOM 9954 C C . LEU G 1 113 ? 233.726 221.735 127.297 1.00 81.08 113 LEU E C 1
ATOM 9955 O O . LEU G 1 113 ? 234.746 222.415 127.154 1.00 89.76 113 LEU E O 1
ATOM 9960 N N . HIS G 1 114 ? 233.570 220.526 126.762 1.00 76.68 114 HIS E N 1
ATOM 9961 C CA . HIS G 1 114 ? 234.596 219.878 125.951 1.00 77.55 114 HIS E CA 1
ATOM 9962 C C . HIS G 1 114 ? 233.994 219.534 124.595 1.00 87.16 114 HIS E C 1
ATOM 9963 O O . HIS G 1 114 ? 233.161 218.628 124.492 1.00 88.29 114 HIS E O 1
ATOM 9970 N N . THR G 1 115 ? 234.415 220.258 123.560 1.00 94.50 115 THR E N 1
ATOM 9971 C CA . THR G 1 115 ? 233.964 220.022 122.198 1.00 95.21 115 THR E CA 1
ATOM 9972 C C . THR G 1 115 ? 235.172 219.839 121.292 1.00 102.78 115 THR E C 1
ATOM 9973 O O . THR G 1 115 ? 236.303 220.174 121.654 1.00 104.01 115 THR E O 1
ATOM 9977 N N . ASP G 1 116 ? 234.921 219.301 120.103 1.00 107.15 116 ASP E N 1
ATOM 9978 C CA . ASP G 1 116 ? 235.978 219.080 119.126 1.00 119.17 116 ASP E CA 1
ATOM 9979 C C . ASP G 1 116 ? 236.308 220.398 118.426 1.00 124.49 116 ASP E C 1
ATOM 9980 O O . ASP G 1 116 ? 235.805 221.466 118.783 1.00 124.13 116 ASP E O 1
ATOM 9985 N N . ASN G 1 117 ? 237.166 220.332 117.405 1.00 128.47 117 ASN E N 1
ATOM 9986 C CA . ASN G 1 117 ? 237.627 221.513 116.685 1.00 128.39 117 ASN E CA 1
ATOM 9987 C C . ASN G 1 117 ? 236.794 221.812 115.445 1.00 131.85 117 ASN E C 1
ATOM 9988 O O . ASN G 1 117 ? 237.319 222.369 114.471 1.00 134.90 117 ASN E O 1
ATOM 9993 N N . GLY G 1 118 ? 235.512 221.456 115.452 1.00 132.31 118 GLY E N 1
ATOM 9994 C CA . GLY G 1 118 ? 234.650 221.692 114.319 1.00 130.51 118 GLY E CA 1
ATOM 9995 C C . GLY G 1 118 ? 234.450 223.169 114.049 1.00 132.94 118 GLY E C 1
ATOM 9996 O O . GLY G 1 118 ? 234.578 224.011 114.943 1.00 133.23 118 GLY E O 1
ATOM 9997 N N . PRO G 1 119 ? 234.146 223.512 112.794 1.00 131.08 119 PRO E N 1
ATOM 9998 C CA . PRO G 1 119 ? 233.963 224.934 112.452 1.00 126.33 119 PRO E CA 1
ATOM 9999 C C . PRO G 1 119 ? 232.852 225.611 113.236 1.00 123.24 119 PRO E C 1
ATOM 10000 O O . PRO G 1 119 ? 232.971 226.795 113.572 1.00 121.61 119 PRO E O 1
ATOM 10004 N N . ASN G 1 120 ? 231.770 224.892 113.539 1.00 123.69 120 ASN E N 1
ATOM 10005 C CA . ASN G 1 120 ? 230.660 225.497 114.266 1.00 120.76 120 ASN E CA 1
ATOM 10006 C C . ASN G 1 120 ? 230.960 225.663 115.751 1.00 118.66 120 ASN E C 1
ATOM 10007 O O . ASN G 1 120 ? 230.425 226.578 116.385 1.00 116.70 120 ASN E O 1
ATOM 10012 N N . PHE G 1 121 ? 231.803 224.800 116.320 1.00 117.75 121 PHE E N 1
ATOM 10013 C CA . PHE G 1 121 ? 232.121 224.888 117.739 1.00 115.38 121 PHE E CA 1
ATOM 10014 C C . PHE G 1 121 ? 233.103 226.008 118.058 1.00 113.85 121 PHE E C 1
ATOM 10015 O O . PHE G 1 121 ? 233.200 226.413 119.221 1.00 110.69 121 PHE E O 1
ATOM 10023 N N . VAL G 1 122 ? 233.827 226.512 117.063 1.00 117.38 122 VAL E N 1
ATOM 10024 C CA . VAL G 1 122 ? 234.799 227.576 117.265 1.00 116.31 122 VAL E CA 1
ATOM 10025 C C . VAL G 1 122 ? 234.301 228.900 116.686 1.00 119.26 122 VAL E C 1
ATOM 10026 O O . VAL G 1 122 ? 235.084 229.830 116.505 1.00 120.88 122 VAL E O 1
ATOM 10030 N N . SER G 1 123 ? 233.007 228.997 116.397 1.00 120.50 123 SER E N 1
ATOM 10031 C CA . SER G 1 123 ? 232.457 230.206 115.809 1.00 118.34 123 SER E CA 1
ATOM 10032 C C . SER G 1 123 ? 232.357 231.315 116.857 1.00 121.23 123 SER E C 1
ATOM 10033 O O . SER G 1 123 ? 232.511 231.093 118.061 1.00 121.81 123 SER E O 1
ATOM 10036 N N . ALA G 1 124 ? 232.098 232.533 116.374 1.00 120.06 124 ALA E N 1
ATOM 10037 C CA . ALA G 1 124 ? 232.005 233.681 117.269 1.00 117.50 124 ALA E CA 1
ATOM 10038 C C . ALA G 1 124 ? 230.771 233.612 118.158 1.00 116.62 124 ALA E C 1
ATOM 10039 O O . ALA G 1 124 ? 230.806 234.086 119.299 1.00 114.55 124 ALA E O 1
ATOM 10041 N N . GLU G 1 125 ? 229.673 233.040 117.656 1.00 114.64 125 GLU E N 1
ATOM 10042 C CA . GLU G 1 125 ? 228.452 232.958 118.452 1.00 113.56 125 GLU E CA 1
ATOM 10043 C C . GLU G 1 125 ? 228.648 232.079 119.681 1.00 111.64 125 GLU E C 1
ATOM 10044 O O . GLU G 1 125 ? 228.170 232.409 120.773 1.00 112.21 125 GLU E O 1
ATOM 10050 N N . MET G 1 126 ? 229.344 230.951 119.520 1.00 110.29 126 MET E N 1
ATOM 10051 C CA . MET G 1 126 ? 229.614 230.081 120.660 1.00 105.71 126 MET E CA 1
ATOM 10052 C C . MET G 1 126 ? 230.475 230.788 121.698 1.00 101.54 126 MET E C 1
ATOM 10053 O O . MET G 1 126 ? 230.230 230.670 122.904 1.00 104.65 126 MET E O 1
ATOM 10058 N N . GLN G 1 127 ? 231.490 231.529 121.246 1.00 97.08 127 GLN E N 1
ATOM 10059 C CA . GLN G 1 127 ? 232.331 232.279 122.173 1.00 101.16 127 GLN E CA 1
ATOM 10060 C C . GLN G 1 127 ? 231.526 233.343 122.907 1.00 101.64 127 GLN E C 1
ATOM 10061 O O . GLN G 1 127 ? 231.698 233.538 124.116 1.00 103.63 127 GLN E O 1
ATOM 10067 N N . ALA G 1 128 ? 230.639 234.041 122.193 1.00 100.24 128 ALA E N 1
ATOM 10068 C CA . ALA G 1 128 ? 229.807 235.054 122.833 1.00 96.28 128 ALA E CA 1
ATOM 10069 C C . ALA G 1 128 ? 228.885 234.435 123.875 1.00 91.75 128 ALA E C 1
ATOM 10070 O O . ALA G 1 128 ? 228.721 234.980 124.973 1.00 87.71 128 ALA E O 1
ATOM 10072 N N . THR G 1 129 ? 228.273 233.294 123.548 1.00 92.94 129 THR E N 1
ATOM 10073 C CA . THR G 1 129 ? 227.402 232.620 124.507 1.00 88.34 129 THR E CA 1
ATOM 10074 C C . THR G 1 129 ? 228.182 232.163 125.734 1.00 86.45 129 THR E C 1
ATOM 10075 O O . THR G 1 129 ? 227.717 232.320 126.870 1.00 86.50 129 THR E O 1
ATOM 10079 N N . ALA G 1 130 ? 229.376 231.601 125.526 1.00 88.26 130 ALA E N 1
ATOM 10080 C CA . ALA G 1 130 ? 230.194 231.165 126.652 1.00 83.94 130 ALA E CA 1
ATOM 10081 C C . ALA G 1 130 ? 230.601 232.342 127.529 1.00 90.01 130 ALA E C 1
ATOM 10082 O O . ALA G 1 130 ? 230.607 232.235 128.760 1.00 89.83 130 ALA E O 1
ATOM 10084 N N . TRP G 1 131 ? 230.953 233.472 126.912 1.00 95.23 131 TRP E N 1
ATOM 10085 C CA . TRP G 1 131 ? 231.307 234.658 127.686 1.00 93.56 131 TRP E CA 1
ATOM 10086 C C . TRP G 1 131 ? 230.113 235.176 128.477 1.00 93.40 131 TRP E C 1
ATOM 10087 O O . TRP G 1 131 ? 230.256 235.579 129.638 1.00 93.64 131 TRP E O 1
ATOM 10098 N N . TRP G 1 132 ? 228.927 235.180 127.865 1.00 91.95 132 TRP E N 1
ATOM 10099 C CA . TRP G 1 132 ? 227.734 235.647 128.565 1.00 88.24 132 TRP E CA 1
ATOM 10100 C C . TRP G 1 132 ? 227.387 234.737 129.736 1.00 82.40 132 TRP E C 1
ATOM 10101 O O . TRP G 1 132 ? 226.978 235.214 130.801 1.00 84.28 132 TRP E O 1
ATOM 10112 N N . LEU G 1 133 ? 227.541 233.428 129.560 1.00 78.45 133 LEU E N 1
ATOM 10113 C CA . LEU G 1 133 ? 227.190 232.458 130.588 1.00 71.43 133 LEU E CA 1
ATOM 10114 C C . LEU G 1 133 ? 228.304 232.224 131.599 1.00 75.59 133 LEU E C 1
ATOM 10115 O O . LEU G 1 133 ? 228.088 231.494 132.572 1.00 78.10 133 LEU E O 1
ATOM 10120 N N . LYS G 1 134 ? 229.480 232.821 131.395 1.00 79.49 134 LYS E N 1
ATOM 10121 C CA . LYS G 1 134 ? 230.650 232.604 132.247 1.00 76.72 134 LYS E CA 1
ATOM 10122 C C . LYS G 1 134 ? 231.012 231.118 132.304 1.00 79.86 134 LYS E C 1
ATOM 10123 O O . LYS G 1 134 ? 230.998 230.481 133.358 1.00 85.73 134 LYS E O 1
ATOM 10129 N N . ILE G 1 135 ? 231.338 230.575 131.134 1.00 78.58 135 ILE E N 1
ATOM 10130 C CA . ILE G 1 135 ? 231.660 229.163 130.968 1.00 76.42 135 ILE E CA 1
ATOM 10131 C C . ILE G 1 135 ? 233.061 229.053 130.386 1.00 84.60 135 ILE E C 1
ATOM 10132 O O . ILE G 1 135 ? 233.375 229.708 129.385 1.00 90.06 135 ILE E O 1
ATOM 10137 N N . GLU G 1 136 ? 233.900 228.230 131.011 1.00 87.89 136 GLU E N 1
ATOM 10138 C CA . GLU G 1 136 ? 235.235 227.953 130.492 1.00 93.04 136 GLU E CA 1
ATOM 10139 C C . GLU G 1 136 ? 235.124 226.875 129.421 1.00 88.20 136 GLU E C 1
ATOM 10140 O O . GLU G 1 136 ? 234.777 225.727 129.718 1.00 85.79 136 GLU E O 1
ATOM 10146 N N . HIS G 1 137 ? 235.416 227.240 128.177 1.00 87.73 137 HIS E N 1
ATOM 10147 C CA . HIS G 1 137 ? 235.273 226.351 127.033 1.00 87.44 137 HIS E CA 1
ATOM 10148 C C . HIS G 1 137 ? 236.647 226.015 126.471 1.00 92.97 137 HIS E C 1
ATOM 10149 O O . HIS G 1 137 ? 237.426 226.917 126.144 1.00 98.21 137 HIS E O 1
ATOM 10156 N N . THR G 1 138 ? 236.939 224.721 126.361 1.00 91.91 138 THR E N 1
ATOM 10157 C CA . THR G 1 138 ? 238.203 224.242 125.819 1.00 92.07 138 THR E CA 1
ATOM 10158 C C . THR G 1 138 ? 237.931 223.259 124.692 1.00 91.56 138 THR E C 1
ATOM 10159 O O . THR G 1 138 ? 237.057 222.394 124.807 1.00 94.06 138 THR E O 1
ATOM 10163 N N . THR G 1 139 ? 238.685 223.393 123.605 1.00 97.70 139 THR E N 1
ATOM 10164 C CA . THR G 1 139 ? 238.564 222.522 122.446 1.00 111.65 139 THR E CA 1
ATOM 10165 C C . THR G 1 139 ? 239.911 221.882 122.143 1.00 122.65 139 THR E C 1
ATOM 10166 O O . THR G 1 139 ? 240.955 222.536 122.228 1.00 124.04 139 THR E O 1
ATOM 10170 N N . GLY G 1 140 ? 239.882 220.602 121.798 1.00 125.57 140 GLY E N 1
ATOM 10171 C CA . GLY G 1 140 ? 241.080 219.857 121.489 1.00 136.80 140 GLY E CA 1
ATOM 10172 C C . GLY G 1 140 ? 241.007 218.469 122.082 1.00 150.98 140 GLY E C 1
ATOM 10173 O O . GLY G 1 140 ? 239.927 217.955 122.369 1.00 153.01 140 GLY E O 1
ATOM 10174 N N . VAL G 1 141 ? 242.174 217.865 122.262 1.00 158.92 141 VAL E N 1
ATOM 10175 C CA . VAL G 1 141 ? 242.297 216.517 122.811 1.00 169.83 141 VAL E CA 1
ATOM 10176 C C . VAL G 1 141 ? 242.623 216.641 124.296 1.00 177.18 141 VAL E C 1
ATOM 10177 O O . VAL G 1 141 ? 243.696 217.162 124.639 1.00 178.24 141 VAL E O 1
ATOM 10181 N N . PRO G 1 142 ? 241.745 216.186 125.202 1.00 179.18 142 PRO E N 1
ATOM 10182 C CA . PRO G 1 142 ? 241.983 216.271 126.647 1.00 177.71 142 PRO E CA 1
ATOM 10183 C C . PRO G 1 142 ? 243.070 215.311 127.122 1.00 177.15 142 PRO E C 1
ATOM 10184 O O . PRO G 1 142 ? 243.110 214.172 126.656 1.00 178.44 142 PRO E O 1
ATOM 10188 N N . PRO G 1 145 ? 240.489 212.505 128.551 1.00 173.43 145 PRO E N 1
ATOM 10189 C CA . PRO G 1 145 ? 241.248 211.269 128.767 1.00 175.86 145 PRO E CA 1
ATOM 10190 C C . PRO G 1 145 ? 240.455 210.021 128.390 1.00 175.43 145 PRO E C 1
ATOM 10191 O O . PRO G 1 145 ? 240.102 209.846 127.224 1.00 175.88 145 PRO E O 1
ATOM 10195 N N . GLN G 1 146 ? 240.183 209.162 129.373 1.00 175.48 146 GLN E N 1
ATOM 10196 C CA . GLN G 1 146 ? 239.441 207.933 129.127 1.00 176.86 146 GLN E CA 1
ATOM 10197 C C . GLN G 1 146 ? 237.933 208.142 129.086 1.00 173.10 146 GLN E C 1
ATOM 10198 O O . GLN G 1 146 ? 237.209 207.221 128.693 1.00 166.96 146 GLN E O 1
ATOM 10204 N N . SER G 1 147 ? 237.442 209.321 129.479 1.00 175.59 147 SER E N 1
ATOM 10205 C CA . SER G 1 147 ? 236.011 209.594 129.413 1.00 169.89 147 SER E CA 1
ATOM 10206 C C . SER G 1 147 ? 235.509 209.706 127.979 1.00 160.38 147 SER E C 1
ATOM 10207 O O . SER G 1 147 ? 234.306 209.547 127.739 1.00 154.55 147 SER E O 1
ATOM 10210 N N . GLN G 1 148 ? 236.400 209.975 127.023 1.00 159.57 148 GLN E N 1
ATOM 10211 C CA . GLN G 1 148 ? 235.986 210.026 125.626 1.00 154.43 148 GLN E CA 1
ATOM 10212 C C . GLN G 1 148 ? 235.468 208.672 125.161 1.00 152.91 148 GLN E C 1
ATOM 10213 O O . GLN G 1 148 ? 234.497 208.598 124.399 1.00 148.06 148 GLN E O 1
ATOM 10219 N N . GLY G 1 149 ? 236.106 207.588 125.609 1.00 155.42 149 GLY E N 1
ATOM 10220 C CA . GLY G 1 149 ? 235.619 206.262 125.266 1.00 150.16 149 GLY E CA 1
ATOM 10221 C C . GLY G 1 149 ? 234.212 206.009 125.772 1.00 145.31 149 GLY E C 1
ATOM 10222 O O . GLY G 1 149 ? 233.374 205.456 125.057 1.00 142.32 149 GLY E O 1
ATOM 10223 N N . SER G 1 150 ? 233.928 206.424 127.010 1.00 146.52 150 SER E N 1
ATOM 10224 C CA . SER G 1 150 ? 232.575 206.285 127.536 1.00 143.40 150 SER E CA 1
ATOM 10225 C C . SER G 1 150 ? 231.589 207.171 126.785 1.00 138.98 150 SER E C 1
ATOM 10226 O O . SER G 1 150 ? 230.426 206.790 126.610 1.00 131.44 150 SER E O 1
ATOM 10229 N N . VAL G 1 151 ? 232.029 208.346 126.331 1.00 140.48 151 VAL E N 1
ATOM 10230 C CA . VAL G 1 151 ? 231.150 209.213 125.547 1.00 129.71 151 VAL E CA 1
ATOM 10231 C C . VAL G 1 151 ? 230.779 208.545 124.226 1.00 126.96 151 VAL E C 1
ATOM 10232 O O . VAL G 1 151 ? 229.610 208.542 123.815 1.00 123.42 151 VAL E O 1
ATOM 10236 N N . GLU G 1 152 ? 231.769 207.966 123.538 1.00 130.67 152 GLU E N 1
ATOM 10237 C CA . GLU G 1 152 ? 231.465 207.244 122.304 1.00 124.95 152 GLU E CA 1
ATOM 10238 C C . GLU G 1 152 ? 230.606 206.014 122.569 1.00 121.21 152 GLU E C 1
ATOM 10239 O O . GLU G 1 152 ? 229.757 205.662 121.742 1.00 117.53 152 GLU E O 1
ATOM 10245 N N . ASN G 1 153 ? 230.810 205.346 123.707 1.00 123.33 153 ASN E N 1
ATOM 10246 C CA . ASN G 1 153 ? 229.949 204.223 124.062 1.00 123.31 153 ASN E CA 1
ATOM 10247 C C . ASN G 1 153 ? 228.506 204.676 124.252 1.00 119.43 153 ASN E C 1
ATOM 10248 O O . ASN G 1 153 ? 227.570 203.996 123.816 1.00 120.71 153 ASN E O 1
ATOM 10253 N N . LYS G 1 154 ? 228.309 205.824 124.903 1.00 112.94 154 LYS E N 1
ATOM 10254 C CA . LYS G 1 154 ? 226.963 206.364 125.068 1.00 105.82 154 LYS E CA 1
ATOM 10255 C C . LYS G 1 154 ? 226.345 206.722 123.723 1.00 105.76 154 LYS E C 1
ATOM 10256 O O . LYS G 1 154 ? 225.152 206.487 123.496 1.00 103.02 154 LYS E O 1
ATOM 10262 N N . ASN G 1 155 ? 227.140 207.301 122.819 1.00 106.85 155 ASN E N 1
ATOM 10263 C CA . ASN G 1 155 ? 226.631 207.616 121.487 1.00 99.88 155 ASN E CA 1
ATOM 10264 C C . ASN G 1 155 ? 226.215 206.353 120.741 1.00 103.42 155 ASN E C 1
ATOM 10265 O O . ASN G 1 155 ? 225.161 206.321 120.091 1.00 107.85 155 ASN E O 1
ATOM 10270 N N . LYS G 1 156 ? 227.033 205.301 120.824 1.00 104.06 156 LYS E N 1
ATOM 10271 C CA . LYS G 1 156 ? 226.692 204.038 120.176 1.00 103.56 156 LYS E CA 1
ATOM 10272 C C . LYS G 1 156 ? 225.428 203.435 120.773 1.00 100.39 156 LYS E C 1
ATOM 10273 O O . LYS G 1 156 ? 224.584 202.895 120.047 1.00 96.93 156 LYS E O 1
ATOM 10279 N N . GLN G 1 157 ? 225.284 203.509 122.098 1.00 101.12 157 GLN E N 1
ATOM 10280 C CA . GLN G 1 157 ? 224.076 203.005 122.742 1.00 99.58 157 GLN E CA 1
ATOM 10281 C C . GLN G 1 157 ? 222.847 203.783 122.292 1.00 99.29 157 GLN E C 1
ATOM 10282 O O . GLN G 1 157 ? 221.782 203.198 122.061 1.00 101.69 157 GLN E O 1
ATOM 10288 N N . LEU G 1 158 ? 222.973 205.106 122.169 1.00 98.97 158 LEU E N 1
ATOM 10289 C CA . LEU G 1 158 ? 221.860 205.913 121.680 1.00 88.15 158 LEU E CA 1
ATOM 10290 C C . LEU G 1 158 ? 221.486 205.526 120.256 1.00 95.32 158 LEU E C 1
ATOM 10291 O O . LEU G 1 158 ? 220.299 205.415 119.927 1.00 97.32 158 LEU E O 1
ATOM 10296 N N . LYS G 1 159 ? 222.486 205.313 119.398 1.00 100.21 159 LYS E N 1
ATOM 10297 C CA . LYS G 1 159 ? 222.202 204.899 118.026 1.00 99.48 159 LYS E CA 1
ATOM 10298 C C . LYS G 1 159 ? 221.508 203.541 117.991 1.00 100.73 159 LYS E C 1
ATOM 10299 O O . LYS G 1 159 ? 220.559 203.337 117.223 1.00 98.39 159 LYS E O 1
ATOM 10305 N N . LYS G 1 160 ? 221.971 202.599 118.817 1.00 102.68 160 LYS E N 1
ATOM 10306 C CA . LYS G 1 160 ? 221.351 201.278 118.860 1.00 100.67 160 LYS E CA 1
ATOM 10307 C C . LYS G 1 160 ? 219.907 201.358 119.339 1.00 100.94 160 LYS E C 1
ATOM 10308 O O . LYS G 1 160 ? 219.022 200.699 118.780 1.00 100.58 160 LYS E O 1
ATOM 10314 N N . THR G 1 161 ? 219.648 202.162 120.373 1.00 100.93 161 THR E N 1
ATOM 10315 C CA . THR G 1 161 ? 218.281 202.316 120.859 1.00 97.12 161 THR E CA 1
ATOM 10316 C C . THR G 1 161 ? 217.395 203.005 119.828 1.00 101.08 161 THR E C 1
ATOM 10317 O O . THR G 1 161 ? 216.207 202.683 119.720 1.00 106.47 161 THR E O 1
ATOM 10321 N N . ILE G 1 162 ? 217.951 203.951 119.068 1.00 99.74 162 ILE E N 1
ATOM 10322 C CA . ILE G 1 162 ? 217.193 204.580 117.990 1.00 99.72 162 ILE E CA 1
ATOM 10323 C C . ILE G 1 162 ? 216.816 203.546 116.938 1.00 114.65 162 ILE E C 1
ATOM 10324 O O . ILE G 1 162 ? 215.671 203.490 116.475 1.00 120.68 162 ILE E O 1
ATOM 10329 N N . GLN G 1 163 ? 217.776 202.702 116.554 1.00 112.81 163 GLN E N 1
ATOM 10330 C CA . GLN G 1 163 ? 217.501 201.686 115.542 1.00 109.79 163 GLN E CA 1
ATOM 10331 C C . GLN G 1 163 ? 216.530 200.627 116.050 1.00 107.12 163 GLN E C 1
ATOM 10332 O O . GLN G 1 163 ? 215.806 200.020 115.253 1.00 109.29 163 GLN E O 1
ATOM 10338 N N . GLN G 1 164 ? 216.499 200.392 117.364 1.00 105.77 164 GLN E N 1
ATOM 10339 C CA . GLN G 1 164 ? 215.658 199.329 117.907 1.00 107.01 164 GLN E CA 1
ATOM 10340 C C . GLN G 1 164 ? 214.173 199.631 117.728 1.00 104.45 164 GLN E C 1
ATOM 10341 O O . GLN G 1 164 ? 213.393 198.737 117.382 1.00 105.86 164 GLN E O 1
ATOM 10347 N N . ILE G 1 165 ? 213.762 200.876 117.957 1.00 107.24 165 ILE E N 1
ATOM 10348 C CA . ILE G 1 165 ? 212.352 201.241 117.939 1.00 111.88 165 ILE E CA 1
ATOM 10349 C C . ILE G 1 165 ? 212.043 202.253 116.836 1.00 117.54 165 ILE E C 1
ATOM 10350 O O . ILE G 1 165 ? 211.085 203.011 116.942 1.00 118.25 165 ILE E O 1
ATOM 10355 N N . ARG G 1 166 ? 212.850 202.271 115.774 1.00 117.63 166 ARG E N 1
ATOM 10356 C CA . ARG G 1 166 ? 212.628 203.231 114.697 1.00 124.07 166 ARG E CA 1
ATOM 10357 C C . ARG G 1 166 ? 211.327 202.950 113.952 1.00 126.96 166 ARG E C 1
ATOM 10358 O O . ARG G 1 166 ? 210.595 203.882 113.599 1.00 126.15 166 ARG E O 1
ATOM 10366 N N . ASP G 1 167 ? 211.018 201.674 113.710 1.00 124.46 167 ASP E N 1
ATOM 10367 C CA . ASP G 1 167 ? 209.891 201.333 112.848 1.00 129.02 167 ASP E CA 1
ATOM 10368 C C . ASP G 1 167 ? 208.537 201.474 113.537 1.00 129.80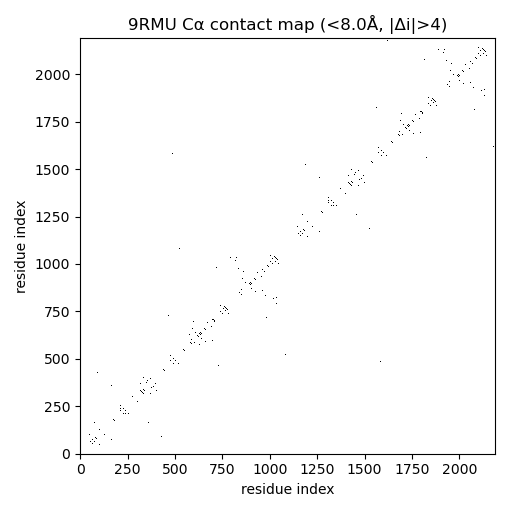 167 ASP E C 1
ATOM 10369 O O . ASP G 1 167 ? 207.505 201.345 112.870 1.00 135.74 167 ASP E O 1
ATOM 10374 N N . GLU G 1 168 ? 208.510 201.734 114.841 1.00 127.42 168 GLU E N 1
ATOM 10375 C CA . GLU G 1 168 ? 207.254 201.877 115.567 1.00 131.00 168 GLU E CA 1
ATOM 10376 C C . GLU G 1 168 ? 206.751 203.313 115.617 1.00 129.86 168 GLU E C 1
ATOM 10377 O O . GLU G 1 168 ? 205.685 203.560 116.190 1.00 128.34 168 GLU E O 1
ATOM 10383 N N . VAL G 1 169 ? 207.484 204.263 115.035 1.00 131.25 169 VAL E N 1
ATOM 10384 C CA . VAL G 1 169 ? 207.097 205.666 115.038 1.00 127.37 169 VAL E CA 1
ATOM 10385 C C . VAL G 1 169 ? 207.254 206.227 113.632 1.00 127.80 169 VAL E C 1
ATOM 10386 O O . VAL G 1 169 ? 207.931 205.651 112.777 1.00 132.72 169 VAL E O 1
ATOM 10390 N N . GLN G 1 170 ? 206.615 207.372 113.402 1.00 122.21 170 GLN E N 1
ATOM 10391 C CA . GLN G 1 170 ? 206.620 208.003 112.088 1.00 127.26 170 GLN E CA 1
ATOM 10392 C C . GLN G 1 170 ? 207.748 209.020 111.940 1.00 128.85 170 GLN E C 1
ATOM 10393 O O . GLN G 1 170 ? 208.533 208.946 110.990 1.00 128.74 170 GLN E O 1
ATOM 10399 N N . TYR G 1 171 ? 207.841 209.971 112.864 1.00 128.14 171 TYR E N 1
ATOM 10400 C CA . TYR G 1 171 ? 208.840 211.026 112.787 1.00 121.70 171 TYR E CA 1
ATOM 10401 C C . TYR G 1 171 ? 210.091 210.651 113.572 1.00 109.51 171 TYR E C 1
ATOM 10402 O O . TYR G 1 171 ? 210.040 209.876 114.530 1.00 108.81 171 TYR E O 1
ATOM 10411 N N . LEU G 1 172 ? 211.224 211.216 113.150 1.00 106.19 172 LEU E N 1
ATOM 10412 C CA . LEU G 1 172 ? 212.495 210.923 113.801 1.00 103.12 172 LEU E CA 1
ATOM 10413 C C . LEU G 1 172 ? 212.626 211.614 115.152 1.00 94.62 172 LEU E C 1
ATOM 10414 O O . LEU G 1 172 ? 213.285 211.080 116.052 1.00 93.48 172 LEU E O 1
ATOM 10419 N N . SER G 1 173 ? 212.021 212.793 115.313 1.00 91.85 173 SER E N 1
ATOM 10420 C CA . SER G 1 173 ? 212.117 213.506 116.584 1.00 92.21 173 SER E CA 1
ATOM 10421 C C . SER G 1 173 ? 211.459 212.721 117.711 1.00 89.37 173 SER E C 1
ATOM 10422 O O . SER G 1 173 ? 211.983 212.668 118.832 1.00 88.30 173 SER E O 1
ATOM 10425 N N . THR G 1 174 ? 210.305 212.109 117.436 1.00 89.92 174 THR E N 1
ATOM 10426 C CA . THR G 1 174 ? 209.647 211.283 118.443 1.00 83.84 174 THR E CA 1
ATOM 10427 C C . THR G 1 174 ? 210.513 210.089 118.822 1.00 81.33 174 THR E C 1
ATOM 10428 O O . THR G 1 174 ? 210.611 209.733 120.003 1.00 85.86 174 THR E O 1
ATOM 10432 N N . ALA G 1 175 ? 211.155 209.462 117.834 1.00 77.35 175 ALA E N 1
ATOM 10433 C CA . ALA G 1 175 ? 212.052 208.349 118.124 1.00 77.82 175 ALA E CA 1
ATOM 10434 C C . ALA G 1 175 ? 213.228 208.798 118.980 1.00 82.85 175 ALA E C 1
ATOM 10435 O O . ALA G 1 175 ? 213.632 208.092 119.911 1.00 89.40 175 ALA E O 1
ATOM 10437 N N . VAL G 1 176 ? 213.794 209.968 118.677 1.00 81.25 176 VAL E N 1
ATOM 10438 C CA . VAL G 1 176 ? 214.920 210.478 119.455 1.00 74.74 176 VAL E CA 1
ATOM 10439 C C . VAL G 1 176 ? 214.497 210.745 120.893 1.00 69.16 176 VAL E C 1
ATOM 10440 O O . VAL G 1 176 ? 215.213 210.399 121.842 1.00 70.26 176 VAL E O 1
ATOM 10444 N N . ALA G 1 177 ? 213.326 211.359 121.078 1.00 68.17 177 ALA E N 1
ATOM 10445 C CA . ALA G 1 177 ? 212.839 211.624 122.428 1.00 63.62 177 ALA E CA 1
ATOM 10446 C C . ALA G 1 177 ? 212.588 210.330 123.193 1.00 60.29 177 ALA E C 1
ATOM 10447 O O . ALA G 1 177 ? 212.925 210.224 124.379 1.00 65.01 177 ALA E O 1
ATOM 10449 N N . GLN G 1 178 ? 211.995 209.333 122.531 1.00 56.61 178 GLN E N 1
ATOM 10450 C CA . GLN G 1 178 ? 211.752 208.052 123.187 1.00 62.18 178 GLN E CA 1
ATOM 10451 C C . GLN G 1 178 ? 213.059 207.374 123.578 1.00 64.44 178 GLN E C 1
ATOM 10452 O O . GLN G 1 178 ? 213.175 206.819 124.677 1.00 67.47 178 GLN E O 1
ATOM 10458 N N . ALA G 1 179 ? 214.055 207.406 122.689 1.00 67.24 179 ALA E N 1
ATOM 10459 C CA . ALA G 1 179 ? 215.348 206.808 123.003 1.00 65.41 179 ALA E CA 1
ATOM 10460 C C . ALA G 1 179 ? 216.013 207.517 124.174 1.00 60.11 179 ALA E C 1
ATOM 10461 O O . ALA G 1 179 ? 216.601 206.870 125.048 1.00 60.93 179 ALA E O 1
ATOM 10463 N N . THR G 1 180 ? 215.933 208.850 124.207 1.00 58.61 180 THR E N 1
ATOM 10464 C CA . THR G 1 180 ? 216.508 209.594 125.323 1.00 48.78 180 THR E CA 1
ATOM 10465 C C . THR G 1 180 ? 215.815 209.243 126.634 1.00 44.99 180 THR E C 1
ATOM 10466 O O . THR G 1 180 ? 216.476 209.034 127.658 1.00 47.52 180 THR E O 1
ATOM 10470 N N . PHE G 1 181 ? 214.482 209.154 126.618 1.00 44.37 181 PHE E N 1
ATOM 10471 C CA . PHE G 1 181 ? 213.759 208.786 127.831 1.00 40.29 181 PHE E CA 1
ATOM 10472 C C . PHE G 1 181 ? 214.139 207.387 128.297 1.00 45.14 181 PHE E C 1
ATOM 10473 O O . PHE G 1 181 ? 214.330 207.153 129.497 1.00 51.86 181 PHE E O 1
ATOM 10481 N N . ILE G 1 182 ? 214.251 206.442 127.360 1.00 46.22 182 ILE E N 1
ATOM 10482 C CA . ILE G 1 182 ? 214.616 205.074 127.719 1.00 43.65 182 ILE E CA 1
ATOM 10483 C C . ILE G 1 182 ? 216.017 205.033 128.314 1.00 50.11 182 ILE E C 1
ATOM 10484 O O . ILE G 1 182 ? 216.260 204.361 129.324 1.00 54.87 182 ILE E O 1
ATOM 10489 N N . LEU G 1 183 ? 216.960 205.756 127.706 1.00 50.30 183 LEU E N 1
ATOM 10490 C CA . LEU G 1 183 ? 218.330 205.753 128.204 1.00 43.39 183 LEU E CA 1
ATOM 10491 C C . LEU G 1 183 ? 218.448 206.452 129.552 1.00 41.13 183 LEU E C 1
ATOM 10492 O O . LEU G 1 183 ? 219.333 206.116 130.345 1.00 39.96 183 LEU E O 1
ATOM 10497 N N . ASN G 1 184 ? 217.579 207.424 129.828 1.00 41.59 184 ASN E N 1
ATOM 10498 C CA . ASN G 1 184 ? 217.698 208.194 131.060 1.00 37.73 184 ASN E CA 1
ATOM 10499 C C . ASN G 1 184 ? 216.992 207.533 132.239 1.00 38.41 184 ASN E C 1
ATOM 10500 O O . ASN G 1 184 ? 217.578 207.405 133.317 1.00 48.44 184 ASN E O 1
ATOM 10505 N N . PHE G 1 185 ? 215.741 207.108 132.060 1.00 36.54 185 PHE E N 1
ATOM 10506 C CA . PHE G 1 185 ? 214.922 206.692 133.189 1.00 39.74 185 PHE E CA 1
ATOM 10507 C C . PHE G 1 185 ? 214.654 205.195 133.261 1.00 50.66 185 PHE E C 1
ATOM 10508 O O . PHE G 1 185 ? 214.089 204.739 134.261 1.00 52.57 185 PHE E O 1
ATOM 10516 N N . LYS G 1 186 ? 215.035 204.416 132.247 1.00 48.94 186 LYS E N 1
ATOM 10517 C CA . LYS G 1 186 ? 214.681 203.001 132.204 1.00 44.34 186 LYS E CA 1
ATOM 10518 C C . LYS G 1 186 ? 215.897 202.087 132.098 1.00 49.22 186 LYS E C 1
ATOM 10519 O O . LYS G 1 186 ? 215.763 200.937 131.671 1.00 59.36 186 LYS E O 1
ATOM 10525 N N . ARG G 1 187 ? 217.080 202.566 132.475 1.00 42.14 187 ARG E N 1
ATOM 10526 C CA . ARG G 1 187 ? 218.280 201.736 132.481 1.00 47.86 187 ARG E CA 1
ATOM 10527 C C . ARG G 1 187 ? 219.050 202.007 133.762 1.00 61.59 187 ARG E C 1
ATOM 10528 O O . ARG G 1 187 ? 219.438 203.149 134.023 1.00 72.10 187 ARG E O 1
ATOM 10536 N N . ARG G 1 188 ? 219.269 200.964 134.554 1.00 63.58 188 ARG E N 1
ATOM 10537 C CA . ARG G 1 188 ? 219.941 201.068 135.840 1.00 64.76 188 ARG E CA 1
ATOM 10538 C C . ARG G 1 188 ? 221.290 200.360 135.782 1.00 65.53 188 ARG E C 1
ATOM 10539 O O . ARG G 1 188 ? 221.652 199.731 134.784 1.00 65.49 188 ARG E O 1
ATOM 10547 N N . GLY G 1 189 ? 222.034 200.471 136.868 1.00 72.99 189 GLY E N 1
ATOM 10548 C CA . GLY G 1 189 ? 223.351 199.873 136.981 1.00 72.73 189 GLY E CA 1
ATOM 10549 C C . GLY G 1 189 ? 224.327 200.841 137.621 1.00 75.56 189 GLY E C 1
ATOM 10550 O O . GLY G 1 189 ? 224.159 202.060 137.583 1.00 80.73 189 GLY E O 1
ATOM 10551 N N . GLY G 1 190 ? 225.367 200.285 138.222 1.00 69.53 190 GLY E N 1
ATOM 10552 C CA . GLY G 1 190 ? 226.392 201.063 138.881 1.00 66.07 190 GLY E CA 1
ATOM 10553 C C . GLY G 1 190 ? 226.327 200.942 140.390 1.00 60.17 190 GLY E C 1
ATOM 10554 O O . GLY G 1 190 ? 225.799 199.978 140.951 1.00 73.65 190 GLY E O 1
ATOM 10555 N N . LEU G 1 191 ? 226.877 201.953 141.058 1.00 46.83 191 LEU E N 1
ATOM 10556 C CA . LEU G 1 191 ? 226.902 201.986 142.516 1.00 47.48 191 LEU E CA 1
ATOM 10557 C C . LEU G 1 191 ? 225.522 202.369 143.034 1.00 55.41 191 LEU E C 1
ATOM 10558 O O . LEU G 1 191 ? 224.997 203.431 142.689 1.00 72.00 191 LEU E O 1
ATOM 10563 N N . GLY G 1 192 ? 224.934 201.501 143.851 1.00 57.49 192 GLY E N 1
ATOM 10564 C CA . GLY G 1 192 ? 223.645 201.769 144.448 1.00 58.71 192 GLY E CA 1
ATOM 10565 C C . GLY G 1 192 ? 222.449 201.503 143.563 1.00 66.51 192 GLY E C 1
ATOM 10566 O O . GLY G 1 192 ? 221.314 201.680 144.023 1.00 74.51 192 GLY E O 1
ATOM 10567 N N . ASP G 1 193 ? 222.659 201.075 142.317 1.00 65.09 193 ASP E N 1
ATOM 10568 C CA . ASP G 1 193 ? 221.586 200.754 141.375 1.00 71.64 193 ASP E CA 1
ATOM 10569 C C . ASP G 1 193 ? 220.703 201.997 141.195 1.00 77.38 193 ASP E C 1
ATOM 10570 O O . ASP G 1 193 ? 219.587 202.103 141.707 1.00 83.38 193 ASP E O 1
ATOM 10575 N N . MET G 1 194 ? 221.303 203.000 140.556 1.00 70.80 194 MET E N 1
ATOM 10576 C CA . MET G 1 194 ? 220.625 204.252 140.249 1.00 64.56 194 MET E CA 1
ATOM 10577 C C . MET G 1 194 ? 220.695 204.508 138.752 1.00 62.58 194 MET E C 1
ATOM 10578 O O . MET G 1 194 ? 221.752 204.338 138.135 1.00 63.16 194 MET E O 1
ATOM 10583 N N . CYS G 1 195 ? 219.566 204.910 138.173 1.00 61.61 195 CYS E N 1
ATOM 10584 C CA . CYS G 1 195 ? 219.526 205.307 136.781 1.00 46.40 195 CYS E CA 1
ATOM 10585 C C . CYS G 1 195 ? 220.245 206.641 136.601 1.00 51.60 195 CYS E C 1
ATOM 10586 O O . CYS G 1 195 ? 220.428 207.390 137.563 1.00 65.91 195 CYS E O 1
ATOM 10589 N N . PRO G 1 196 ? 220.673 206.959 135.375 1.00 40.34 196 PRO E N 1
ATOM 10590 C CA . PRO G 1 196 ? 221.416 208.213 135.162 1.00 40.50 196 PRO E CA 1
ATOM 10591 C C . PRO G 1 196 ? 220.639 209.466 135.525 1.00 42.86 196 PRO E C 1
ATOM 10592 O O . PRO G 1 196 ? 221.261 210.508 135.768 1.00 52.08 196 PRO E O 1
ATOM 10596 N N . ALA G 1 197 ? 219.309 209.412 135.569 1.00 41.07 197 ALA E N 1
ATOM 10597 C CA . ALA G 1 197 ? 218.521 210.580 135.938 1.00 41.90 197 ALA E CA 1
ATOM 10598 C C . ALA G 1 197 ? 218.492 210.831 137.439 1.00 43.04 197 ALA E C 1
ATOM 10599 O O . ALA G 1 197 ? 218.045 211.903 137.860 1.00 50.29 197 ALA E O 1
ATOM 10601 N N . GLU G 1 198 ? 218.945 209.877 138.252 1.00 37.90 198 GLU E N 1
ATOM 10602 C CA . GLU G 1 198 ? 219.021 210.053 139.696 1.00 42.80 198 GLU E CA 1
ATOM 10603 C C . GLU G 1 198 ? 220.433 210.287 140.203 1.00 43.60 198 GLU E C 1
ATOM 10604 O O . GLU G 1 198 ? 220.608 210.992 141.201 1.00 55.41 198 GLU E O 1
ATOM 10610 N N . ALA G 1 199 ? 221.439 209.713 139.541 1.00 32.75 199 ALA E N 1
ATOM 10611 C CA . ALA G 1 199 ? 222.818 209.938 139.954 1.00 33.97 199 ALA E CA 1
ATOM 10612 C C . ALA G 1 199 ? 223.188 211.411 139.851 1.00 37.54 199 ALA E C 1
ATOM 10613 O O . ALA G 1 199 ? 223.832 211.959 140.751 1.00 47.32 199 ALA E O 1
ATOM 10615 N N . LEU G 1 200 ? 222.785 212.066 138.759 1.00 30.55 200 LEU E N 1
ATOM 10616 C CA . LEU G 1 200 ? 223.090 213.483 138.586 1.00 33.07 200 LEU E CA 1
ATOM 10617 C C . LEU G 1 200 ? 222.465 214.319 139.695 1.00 36.21 200 LEU E C 1
ATOM 10618 O O . LEU G 1 200 ? 223.113 215.216 140.249 1.00 42.83 200 LEU E O 1
ATOM 10623 N N . ILE G 1 201 ? 221.210 214.030 140.040 1.00 31.93 201 ILE E N 1
ATOM 10624 C CA . ILE G 1 201 ? 220.543 214.755 141.117 1.00 29.61 201 ILE E CA 1
ATOM 10625 C C . ILE G 1 201 ? 221.260 214.520 142.439 1.00 31.80 201 ILE E C 1
ATOM 10626 O O . ILE G 1 201 ? 221.432 215.446 143.243 1.00 37.72 201 ILE E O 1
ATOM 10631 N N . ASN G 1 202 ? 221.695 213.282 142.685 1.00 29.93 202 ASN E N 1
ATOM 10632 C CA . ASN G 1 202 ? 222.401 212.981 143.926 1.00 27.85 202 ASN E CA 1
ATOM 10633 C C . ASN G 1 202 ? 223.704 213.770 144.029 1.00 27.09 202 ASN E C 1
ATOM 10634 O O . ASN G 1 202 ? 223.999 214.368 145.073 1.00 34.76 202 ASN E O 1
ATOM 10639 N N . MET G 1 203 ? 224.498 213.788 142.952 1.00 24.41 203 MET E N 1
ATOM 10640 C CA . MET G 1 203 ? 225.743 214.556 142.987 1.00 24.51 203 MET E CA 1
ATOM 10641 C C . MET G 1 203 ? 225.477 216.044 143.163 1.00 31.88 203 MET E C 1
ATOM 10642 O O . MET G 1 203 ? 226.187 216.719 143.918 1.00 42.28 203 MET E O 1
ATOM 10647 N N . ILE G 1 204 ? 224.467 216.579 142.473 1.00 30.95 204 ILE E N 1
ATOM 10648 C CA . ILE G 1 204 ? 224.177 218.006 142.594 1.00 26.70 204 ILE E CA 1
ATOM 10649 C C . ILE G 1 204 ? 223.788 218.348 144.027 1.00 28.34 204 ILE E C 1
ATOM 10650 O O . ILE G 1 204 ? 224.266 219.336 144.599 1.00 32.25 204 ILE E O 1
ATOM 10655 N N . TYR G 1 205 ? 222.924 217.530 144.634 1.00 24.62 205 TYR E N 1
ATOM 10656 C CA . TYR G 1 205 ? 222.494 217.811 145.999 1.00 23.38 205 TYR E CA 1
ATOM 10657 C C . TYR G 1 205 ? 223.654 217.712 146.981 1.00 29.76 205 TYR E C 1
ATOM 10658 O O . TYR G 1 205 ? 223.790 218.558 147.874 1.00 37.69 205 TYR E O 1
ATOM 10667 N N . THR G 1 206 ? 224.496 216.683 146.845 1.00 30.05 206 THR E N 1
ATOM 10668 C CA . THR G 1 206 ? 225.618 216.543 147.769 1.00 25.92 206 THR E CA 1
ATOM 10669 C C . THR G 1 206 ? 226.600 217.698 147.622 1.00 34.62 206 THR E C 1
ATOM 10670 O O . THR G 1 206 ? 227.104 218.225 148.623 1.00 48.64 206 THR E O 1
ATOM 10674 N N . GLU G 1 207 ? 226.881 218.113 146.384 1.00 32.19 207 GLU E N 1
ATOM 10675 C CA . GLU G 1 207 ? 227.780 219.243 146.176 1.00 36.19 207 GLU E CA 1
ATOM 10676 C C . GLU G 1 207 ? 227.201 220.524 146.763 1.00 40.45 207 GLU E C 1
ATOM 10677 O O . GLU G 1 207 ? 227.924 221.307 147.392 1.00 45.07 207 GLU E O 1
ATOM 10683 N N . LEU G 1 208 ? 225.899 220.756 146.570 1.00 37.59 208 LEU E N 1
ATOM 10684 C CA . LEU G 1 208 ? 225.277 221.951 147.131 1.00 36.99 208 LEU E CA 1
ATOM 10685 C C . LEU G 1 208 ? 225.334 221.943 148.653 1.00 39.70 208 LEU E C 1
ATOM 10686 O O . LEU G 1 208 ? 225.639 222.968 149.274 1.00 43.19 208 LEU E O 1
ATOM 10691 N N . GLN G 1 209 ? 225.048 220.794 149.271 1.00 38.20 209 GLN E N 1
ATOM 10692 C CA . GLN G 1 209 ? 225.104 220.708 150.726 1.00 35.82 209 GLN E CA 1
ATOM 10693 C C . GLN G 1 209 ? 226.514 220.962 151.241 1.00 39.32 209 GLN E C 1
ATOM 10694 O O . GLN G 1 209 ? 226.705 221.704 152.213 1.00 43.82 209 GLN E O 1
ATOM 10700 N N . THR G 1 210 ? 227.516 220.355 150.600 1.00 38.67 210 THR E N 1
ATOM 10701 C CA . THR G 1 210 ? 228.894 220.558 151.033 1.00 37.61 210 THR E CA 1
ATOM 10702 C C . THR G 1 210 ? 229.306 222.017 150.896 1.00 46.04 210 THR E C 1
ATOM 10703 O O . THR G 1 210 ? 229.917 222.584 151.809 1.00 57.94 210 THR E O 1
ATOM 10707 N N . THR G 1 211 ? 228.972 222.646 149.765 1.00 45.44 211 THR E N 1
ATOM 10708 C CA . THR G 1 211 ? 229.335 224.045 149.568 1.00 44.95 211 THR E CA 1
ATOM 10709 C C . THR G 1 211 ? 228.656 224.943 150.594 1.00 48.73 211 THR E C 1
ATOM 10710 O O . THR G 1 211 ? 229.294 225.835 151.165 1.00 55.43 211 THR E O 1
ATOM 10714 N N . THR G 1 212 ? 227.365 224.716 150.850 1.00 49.92 212 THR E N 1
ATOM 10715 C CA . THR G 1 212 ? 226.652 225.540 151.820 1.00 50.08 212 THR E CA 1
ATOM 10716 C C . THR G 1 212 ? 227.239 225.385 153.217 1.00 53.52 212 THR E C 1
ATOM 10717 O O . THR G 1 212 ? 227.453 226.380 153.920 1.00 63.38 212 THR E O 1
ATOM 10721 N N . LEU G 1 213 ? 227.516 224.147 153.635 1.00 49.14 213 LEU E N 1
ATOM 10722 C CA . LEU G 1 213 ? 228.072 223.937 154.968 1.00 49.49 213 LEU E CA 1
ATOM 10723 C C . LEU G 1 213 ? 229.460 224.553 155.094 1.00 59.65 213 LEU E C 1
ATOM 10724 O O . LEU G 1 213 ? 229.769 225.197 156.105 1.00 69.29 213 LEU E O 1
ATOM 10729 N N . GLN G 1 214 ? 230.310 224.376 154.079 1.00 61.37 214 GLN E N 1
ATOM 10730 C CA . GLN G 1 214 ? 231.647 224.957 154.130 1.00 59.19 214 GLN E CA 1
ATOM 10731 C C . GLN G 1 214 ? 231.581 226.477 154.185 1.00 67.08 214 GLN E C 1
ATOM 10732 O O . GLN G 1 214 ? 232.326 227.113 154.938 1.00 78.82 214 GLN E O 1
ATOM 10738 N N . ASN G 1 215 ? 230.693 227.079 153.389 1.00 69.35 215 ASN E N 1
ATOM 10739 C CA . ASN G 1 215 ? 230.543 228.530 153.418 1.00 72.45 215 ASN E CA 1
ATOM 10740 C C . ASN G 1 215 ? 230.079 229.003 154.788 1.00 81.28 215 ASN E C 1
ATOM 10741 O O . ASN G 1 215 ? 230.619 229.969 155.337 1.00 95.87 215 ASN E O 1
ATOM 10746 N N . GLN G 1 216 ? 229.090 228.317 155.367 1.00 79.99 216 GLN E N 1
ATOM 10747 C CA . GLN G 1 216 ? 228.591 228.707 156.682 1.00 82.14 216 GLN E CA 1
ATOM 10748 C C . GLN G 1 216 ? 229.682 228.609 157.738 1.00 84.38 216 GLN E C 1
ATOM 10749 O O . GLN G 1 216 ? 229.784 229.470 158.619 1.00 100.48 216 GLN E O 1
ATOM 10755 N N . ILE G 1 217 ? 230.499 227.559 157.676 1.00 83.48 217 ILE E N 1
ATOM 10756 C CA . ILE G 1 217 ? 231.555 227.382 158.668 1.00 85.03 217 ILE E CA 1
ATOM 10757 C C . ILE G 1 217 ? 232.652 228.426 158.493 1.00 93.16 217 ILE E C 1
ATOM 10758 O O . ILE G 1 217 ? 233.133 229.012 159.469 1.00 103.24 217 ILE E O 1
ATOM 10763 N N . HIS G 1 218 ? 233.064 228.683 157.253 1.00 97.04 218 HIS E N 1
ATOM 10764 C CA . HIS G 1 218 ? 234.271 229.451 156.992 1.00 102.88 218 HIS E CA 1
ATOM 10765 C C . HIS G 1 218 ? 233.996 230.954 156.971 1.00 112.19 218 HIS E C 1
ATOM 10766 O O . HIS G 1 218 ? 234.888 231.741 157.304 1.00 124.20 218 HIS E O 1
ATOM 10773 N N . ASN G 1 219 ? 232.765 231.372 156.671 1.00 108.01 219 ASN E N 1
ATOM 10774 C CA . ASN G 1 219 ? 232.449 232.792 156.599 1.00 121.40 219 ASN E CA 1
ATOM 10775 C C . ASN G 1 219 ? 232.486 233.421 157.984 1.00 129.64 219 ASN E C 1
ATOM 10776 O O . ASN G 1 219 ? 233.200 234.403 158.210 1.00 141.37 219 ASN E O 1
ATOM 10781 N N . PHE G 1 220 ? 231.723 232.857 158.919 1.00 127.32 220 PHE E N 1
ATOM 10782 C CA . PHE G 1 220 ? 231.680 233.378 160.279 1.00 137.55 220 PHE E CA 1
ATOM 10783 C C . PHE G 1 220 ? 232.694 232.649 161.150 1.00 139.41 220 PHE E C 1
ATOM 10784 O O . PHE G 1 220 ? 232.317 231.899 162.056 1.00 143.47 220 PHE E O 1
ATOM 10792 N N . SER G 1 221 ? 233.984 232.856 160.881 1.00 143.45 221 SER E N 1
ATOM 10793 C CA . SER G 1 221 ? 235.039 232.201 161.640 1.00 152.29 221 SER E CA 1
ATOM 10794 C C . SER G 1 221 ? 236.029 233.159 162.283 1.00 168.01 221 SER E C 1
ATOM 10795 O O . SER G 1 221 ? 236.845 232.711 163.096 1.00 174.44 221 SER E O 1
ATOM 10798 N N . ASP G 1 222 ? 235.988 234.450 161.957 1.00 167.03 222 ASP E N 1
ATOM 10799 C CA . ASP G 1 222 ? 236.921 235.416 162.523 1.00 173.70 222 ASP E CA 1
ATOM 10800 C C . ASP G 1 222 ? 236.507 235.914 163.901 1.00 176.57 222 ASP E C 1
ATOM 10801 O O . ASP G 1 222 ? 237.284 236.630 164.541 1.00 179.13 222 ASP E O 1
ATOM 10806 N N . PHE G 1 223 ? 235.313 235.559 164.370 1.00 175.39 223 PHE E N 1
ATOM 10807 C CA . PHE G 1 223 ? 234.858 236.003 165.677 1.00 181.13 223 PHE E CA 1
ATOM 10808 C C . PHE G 1 223 ? 235.630 235.291 166.786 1.00 186.53 223 PHE E C 1
ATOM 10809 O O . PHE G 1 223 ? 236.172 234.198 166.603 1.00 185.56 223 PHE E O 1
ATOM 10817 N N . LYS G 1 224 ? 235.677 235.932 167.951 1.00 196.33 224 LYS E N 1
ATOM 10818 C CA . LYS G 1 224 ? 236.306 235.368 169.138 1.00 198.43 224 LYS E CA 1
ATOM 10819 C C . LYS G 1 224 ? 235.269 235.272 170.246 1.00 201.15 224 LYS E C 1
ATOM 10820 O O . LYS G 1 224 ? 234.631 236.271 170.592 1.00 204.30 224 LYS E O 1
ATOM 10826 N N . VAL G 1 225 ? 235.108 234.078 170.808 1.00 199.74 225 VAL E N 1
ATOM 10827 C CA . VAL G 1 225 ? 234.064 233.809 171.789 1.00 203.41 225 VAL E CA 1
ATOM 10828 C C . VAL G 1 225 ? 234.709 233.369 173.094 1.00 205.10 225 VAL E C 1
ATOM 10829 O O . VAL G 1 225 ? 235.548 232.460 173.106 1.00 201.79 225 VAL E O 1
ATOM 10833 N N . TYR G 1 226 ? 234.314 234.015 174.185 1.00 211.13 226 TYR E N 1
ATOM 10834 C CA . TYR G 1 226 ? 234.672 233.589 175.529 1.00 213.39 226 TYR E CA 1
ATOM 10835 C C . TYR G 1 226 ? 233.531 232.756 176.095 1.00 216.70 226 TYR E C 1
ATOM 10836 O O . TYR G 1 226 ? 232.366 233.158 176.030 1.00 217.83 226 TYR E O 1
ATOM 10845 N N . TYR G 1 227 ? 233.869 231.595 176.647 1.00 217.82 227 TYR E N 1
ATOM 10846 C CA . TYR G 1 227 ? 232.873 230.617 177.055 1.00 219.67 227 TYR E CA 1
ATOM 10847 C C . TYR G 1 227 ? 233.086 230.217 178.506 1.00 222.01 227 TYR E C 1
ATOM 10848 O O . TYR G 1 227 ? 234.208 230.239 179.018 1.00 222.38 227 TYR E O 1
ATOM 10857 N N . ARG G 1 228 ? 231.989 229.852 179.163 1.00 223.97 228 ARG E N 1
ATOM 10858 C CA . ARG G 1 228 ? 232.017 229.260 180.493 1.00 226.03 228 ARG E CA 1
ATOM 10859 C C . ARG G 1 228 ? 231.538 227.820 180.376 1.00 230.83 228 ARG E C 1
ATOM 10860 O O . ARG G 1 228 ? 230.409 227.572 179.939 1.00 225.22 228 ARG E O 1
ATOM 10868 N N . LYS G 1 229 ? 232.392 226.878 180.764 1.00 238.49 229 LYS E N 1
ATOM 10869 C CA . LYS G 1 229 ? 232.132 225.455 180.593 1.00 242.18 229 LYS E CA 1
ATOM 10870 C C . LYS G 1 229 ? 231.774 224.833 181.935 1.00 251.33 229 LYS E C 1
ATOM 10871 O O . LYS G 1 229 ? 232.503 225.006 182.918 1.00 253.64 229 LYS E O 1
ATOM 10877 N N . GLY G 1 230 ? 230.659 224.105 181.966 1.00 253.39 230 GLY E N 1
ATOM 10878 C CA . GLY G 1 230 ? 230.245 223.448 183.195 1.00 254.63 230 GLY E CA 1
ATOM 10879 C C . GLY G 1 230 ? 229.899 224.451 184.279 1.00 256.05 230 GLY E C 1
ATOM 10880 O O . GLY G 1 230 ? 229.302 225.503 184.023 1.00 249.43 230 GLY E O 1
ATOM 10881 N N . ALA G 1 231 ? 230.279 224.122 185.510 1.00 260.26 231 ALA E N 1
ATOM 10882 C CA . ALA G 1 231 ? 230.022 224.974 186.662 1.00 260.01 231 ALA E CA 1
ATOM 10883 C C . ALA G 1 231 ? 231.141 225.972 186.926 1.00 258.06 231 ALA E C 1
ATOM 10884 O O . ALA G 1 231 ? 231.065 226.719 187.907 1.00 258.61 231 ALA E O 1
ATOM 10886 N N . ASN G 1 232 ? 232.167 226.004 186.087 1.00 255.65 232 ASN E N 1
ATOM 10887 C CA . ASN G 1 232 ? 233.272 226.937 186.279 1.00 254.47 232 ASN E CA 1
ATOM 10888 C C . ASN G 1 232 ? 232.820 228.349 185.929 1.00 254.43 232 ASN E C 1
ATOM 10889 O O . ASN G 1 232 ? 232.401 228.590 184.789 1.00 251.36 232 ASN E O 1
ATOM 10894 N N . PRO G 1 233 ? 232.881 229.306 186.860 1.00 249.98 233 PRO E N 1
ATOM 10895 C CA . PRO G 1 233 ? 232.473 230.680 186.537 1.00 243.11 233 PRO E CA 1
ATOM 10896 C C . PRO G 1 233 ? 233.516 231.473 185.769 1.00 238.09 233 PRO E C 1
ATOM 10897 O O . PRO G 1 233 ? 233.176 232.525 185.210 1.00 231.34 233 PRO E O 1
ATOM 10901 N N . LEU G 1 234 ? 234.764 231.013 185.727 1.00 238.64 234 LEU E N 1
ATOM 10902 C CA . LEU G 1 234 ? 235.811 231.745 185.028 1.00 232.94 234 LEU E CA 1
ATOM 10903 C C . LEU G 1 234 ? 235.570 231.727 183.524 1.00 231.87 234 LEU E C 1
ATOM 10904 O O . LEU G 1 234 ? 235.103 230.731 182.964 1.00 232.50 234 LEU E O 1
ATOM 10909 N N . TRP G 1 235 ? 235.890 232.840 182.869 1.00 227.37 235 TRP E N 1
ATOM 10910 C CA . TRP G 1 235 ? 235.746 232.936 181.424 1.00 223.81 235 TRP E CA 1
ATOM 10911 C C . TRP G 1 235 ? 236.978 232.357 180.740 1.00 220.14 235 TRP E C 1
ATOM 10912 O O . TRP G 1 235 ? 238.107 232.777 181.014 1.00 214.79 235 TRP E O 1
ATOM 10923 N N . GLN G 1 236 ? 236.759 231.395 179.852 1.00 220.02 236 GLN E N 1
ATOM 10924 C CA . GLN G 1 236 ? 237.830 230.718 179.137 1.00 216.37 236 GLN E CA 1
ATOM 10925 C C . GLN G 1 236 ? 237.860 231.172 177.683 1.00 214.53 236 GLN E C 1
ATOM 10926 O O . GLN G 1 236 ? 236.881 231.696 177.145 1.00 213.73 236 GLN E O 1
ATOM 10932 N N . GLY G 1 237 ? 239.009 230.959 177.047 1.00 213.01 237 GLY E N 1
ATOM 10933 C CA . GLY G 1 237 ? 239.201 231.343 175.670 1.00 212.13 237 GLY E CA 1
ATOM 10934 C C . GLY G 1 237 ? 240.527 232.042 175.449 1.00 208.37 237 GLY E C 1
ATOM 10935 O O . GLY G 1 237 ? 241.442 231.960 176.275 1.00 205.68 237 GLY E O 1
ATOM 10936 N N . PRO G 1 238 ? 240.658 232.755 174.322 1.00 208.30 238 PRO E N 1
ATOM 10937 C CA . PRO G 1 238 ? 239.665 232.946 173.254 1.00 212.60 238 PRO E CA 1
ATOM 10938 C C . PRO G 1 238 ? 239.545 231.732 172.338 1.00 210.55 238 PRO E C 1
ATOM 10939 O O . PRO G 1 238 ? 240.498 230.976 172.168 1.00 204.88 238 PRO E O 1
ATOM 10943 N N . ALA G 1 239 ? 238.378 231.523 171.734 1.00 205.79 239 ALA E N 1
ATOM 10944 C CA . ALA G 1 239 ? 238.151 230.406 170.833 1.00 196.18 239 ALA E CA 1
ATOM 10945 C C . ALA G 1 239 ? 237.452 230.897 169.573 1.00 197.12 239 ALA E C 1
ATOM 10946 O O . ALA G 1 239 ? 236.655 231.838 169.612 1.00 197.31 239 ALA E O 1
ATOM 10948 N N . HIS G 1 240 ? 237.762 230.247 168.453 1.00 195.03 240 HIS E N 1
ATOM 10949 C CA . HIS G 1 240 ? 237.179 230.634 167.176 1.00 186.71 240 HIS E CA 1
ATOM 10950 C C . HIS G 1 240 ? 235.722 230.197 167.101 1.00 175.94 240 HIS E C 1
ATOM 10951 O O . HIS G 1 240 ? 235.390 229.049 167.407 1.00 169.52 240 HIS E O 1
ATOM 10958 N N . LEU G 1 241 ? 234.853 231.115 166.685 1.00 174.41 241 LEU E N 1
ATOM 10959 C CA . LEU G 1 241 ? 233.438 230.808 166.522 1.00 173.09 241 LEU E CA 1
ATOM 10960 C C . LEU G 1 241 ? 233.259 229.918 165.299 1.00 174.22 241 LEU E C 1
ATOM 10961 O O . LEU G 1 241 ? 233.770 230.230 164.218 1.00 171.88 241 LEU E O 1
ATOM 10966 N N . VAL G 1 242 ? 232.538 228.815 165.467 1.00 173.24 242 VAL E N 1
ATOM 10967 C CA . VAL G 1 242 ? 232.196 227.930 164.359 1.00 164.77 242 VAL E CA 1
ATOM 10968 C C . VAL G 1 242 ? 230.755 228.123 163.920 1.00 157.56 242 VAL E C 1
ATOM 10969 O O . VAL G 1 242 ? 230.494 228.526 162.786 1.00 140.91 242 VAL E O 1
ATOM 10973 N N . TRP G 1 243 ? 229.801 227.848 164.805 1.00 165.46 243 TRP E N 1
ATOM 10974 C CA . TRP G 1 243 ? 228.403 228.008 164.437 1.00 166.74 243 TRP E CA 1
ATOM 10975 C C . TRP G 1 243 ? 227.671 228.723 165.559 1.00 174.15 243 TRP E C 1
ATOM 10976 O O . TRP G 1 243 ? 227.790 228.347 166.729 1.00 177.70 243 TRP E O 1
ATOM 10987 N N . LYS G 1 244 ? 226.912 229.748 165.183 1.00 178.92 244 LYS E N 1
ATOM 10988 C CA . LYS G 1 244 ? 226.132 230.559 166.107 1.00 188.73 244 LYS E CA 1
ATOM 10989 C C . LYS G 1 244 ? 224.655 230.272 165.872 1.00 188.38 244 LYS E C 1
ATOM 10990 O O . LYS G 1 244 ? 224.146 230.488 164.767 1.00 182.45 244 LYS E O 1
ATOM 10996 N N . GLY G 1 245 ? 223.972 229.788 166.910 1.00 191.89 245 GLY E N 1
ATOM 10997 C CA . GLY G 1 245 ? 222.583 229.404 166.816 1.00 196.46 245 GLY E CA 1
ATOM 10998 C C . GLY G 1 245 ? 221.709 230.154 167.807 1.00 208.86 245 GLY E C 1
ATOM 10999 O O . GLY G 1 245 ? 222.178 230.980 168.594 1.00 212.08 245 GLY E O 1
ATOM 11000 N N . GLU G 1 246 ? 220.413 229.843 167.746 1.00 212.06 246 GLU E N 1
ATOM 11001 C CA . GLU G 1 246 ? 219.446 230.510 168.612 1.00 215.39 246 GLU E CA 1
ATOM 11002 C C . GLU G 1 246 ? 219.703 230.191 170.080 1.00 217.15 246 GLU E C 1
ATOM 11003 O O . GLU G 1 246 ? 219.620 231.075 170.941 1.00 220.75 246 GLU E O 1
ATOM 11009 N N . GLY G 1 247 ? 220.018 228.935 170.386 1.00 215.42 247 GLY E N 1
ATOM 11010 C CA . GLY G 1 247 ? 220.186 228.523 171.766 1.00 214.81 247 GLY E CA 1
ATOM 11011 C C . GLY G 1 247 ? 221.607 228.184 172.165 1.00 211.88 247 GLY E C 1
ATOM 11012 O O . GLY G 1 247 ? 222.012 228.439 173.303 1.00 210.53 247 GLY E O 1
ATOM 11013 N N . ALA G 1 248 ? 222.378 227.613 171.241 1.00 204.73 248 ALA E N 1
ATOM 11014 C CA . ALA G 1 248 ? 223.726 227.161 171.551 1.00 199.01 248 ALA E CA 1
ATOM 11015 C C . ALA G 1 248 ? 224.659 227.550 170.415 1.00 194.55 248 ALA E C 1
ATOM 11016 O O . ALA G 1 248 ? 224.227 227.842 169.298 1.00 190.92 248 ALA E O 1
ATOM 11018 N N . VAL G 1 249 ? 225.956 227.558 170.719 1.00 192.91 249 VAL E N 1
ATOM 11019 C CA . VAL G 1 249 ? 226.994 227.879 169.748 1.00 187.28 249 VAL E CA 1
ATOM 11020 C C . VAL G 1 249 ? 228.106 226.847 169.878 1.00 180.23 249 VAL E C 1
ATOM 11021 O O . VAL G 1 249 ? 228.491 226.470 170.989 1.00 180.60 249 VAL E O 1
ATOM 11025 N N . VAL G 1 250 ? 228.623 226.387 168.743 1.00 175.69 250 VAL E N 1
ATOM 11026 C CA . VAL G 1 250 ? 229.748 225.455 168.727 1.00 173.04 250 VAL E CA 1
ATOM 11027 C C . VAL G 1 250 ? 231.000 226.197 168.285 1.00 168.20 250 VAL E C 1
ATOM 11028 O O . VAL G 1 250 ? 230.942 227.070 167.406 1.00 164.60 250 VAL E O 1
ATOM 11032 N N . LEU G 1 251 ? 232.125 225.873 168.924 1.00 169.79 251 LEU E N 1
ATOM 11033 C CA . LEU G 1 251 ? 233.394 226.547 168.699 1.00 168.38 251 LEU E CA 1
ATOM 11034 C C . LEU G 1 251 ? 234.546 225.566 168.884 1.00 166.62 251 LEU E C 1
ATOM 11035 O O . LEU G 1 251 ? 234.379 224.476 169.439 1.00 163.36 251 LEU E O 1
ATOM 11040 N N . ARG G 1 252 ? 235.722 225.957 168.393 1.00 166.98 252 ARG E N 1
ATOM 11041 C CA . ARG G 1 252 ? 236.948 225.185 168.570 1.00 164.69 252 ARG E CA 1
ATOM 11042 C C . ARG G 1 252 ? 237.937 226.020 169.368 1.00 177.61 252 ARG E C 1
ATOM 11043 O O . ARG G 1 252 ? 238.160 227.194 169.052 1.00 179.55 252 ARG E O 1
ATOM 11051 N N . THR G 1 253 ? 238.531 225.415 170.392 1.00 186.34 253 THR E N 1
ATOM 11052 C CA . THR G 1 253 ? 239.571 226.086 171.152 1.00 194.77 253 THR E CA 1
ATOM 11053 C C . THR G 1 253 ? 240.891 226.053 170.383 1.00 197.87 253 THR E C 1
ATOM 11054 O O . THR G 1 253 ? 241.021 225.411 169.336 1.00 189.37 253 THR E O 1
ATOM 11058 N N . ASP G 1 254 ? 241.884 226.765 170.919 1.00 206.81 254 ASP E N 1
ATOM 11059 C CA . ASP G 1 254 ? 243.207 226.771 170.306 1.00 204.64 254 ASP E CA 1
ATOM 11060 C C . ASP G 1 254 ? 243.869 225.401 170.358 1.00 200.61 254 ASP E C 1
ATOM 11061 O O . ASP G 1 254 ? 244.813 225.151 169.600 1.00 200.43 254 ASP E O 1
ATOM 11066 N N . GLU G 1 255 ? 243.400 224.514 171.233 1.00 200.04 255 GLU E N 1
ATOM 11067 C CA . GLU G 1 255 ? 243.927 223.160 171.335 1.00 200.18 255 GLU E CA 1
ATOM 11068 C C . GLU G 1 255 ? 243.304 222.204 170.325 1.00 197.46 255 GLU E C 1
ATOM 11069 O O . GLU G 1 255 ? 243.709 221.037 170.272 1.00 191.69 255 GLU E O 1
ATOM 11075 N N . GLY G 1 256 ? 242.340 222.664 169.528 1.00 194.78 256 GLY E N 1
ATOM 11076 C CA . GLY G 1 256 ? 241.668 221.825 168.562 1.00 185.65 256 GLY E CA 1
ATOM 11077 C C . GLY G 1 256 ? 240.410 221.146 169.061 1.00 176.85 256 GLY E C 1
ATOM 11078 O O . GLY G 1 256 ? 239.721 220.495 168.265 1.00 163.32 256 GLY E O 1
ATOM 11079 N N . GLU G 1 257 ? 240.088 221.274 170.346 1.00 182.79 257 GLU E N 1
ATOM 11080 C CA . GLU G 1 257 ? 238.874 220.671 170.879 1.00 173.24 257 GLU E CA 1
ATOM 11081 C C . GLU G 1 257 ? 237.652 221.483 170.467 1.00 175.21 257 GLU E C 1
ATOM 11082 O O . GLU G 1 257 ? 237.638 222.711 170.592 1.00 181.47 257 GLU E O 1
ATOM 11088 N N . VAL G 1 258 ? 236.622 220.795 169.983 1.00 167.49 258 VAL E N 1
ATOM 11089 C CA . VAL G 1 258 ? 235.365 221.417 169.582 1.00 167.24 258 VAL E CA 1
ATOM 11090 C C . VAL G 1 258 ? 234.349 221.167 170.687 1.00 167.98 258 VAL E C 1
ATOM 11091 O O . VAL G 1 258 ? 234.165 220.024 171.122 1.00 160.25 258 VAL E O 1
ATOM 11095 N N . ILE G 1 259 ? 233.698 222.235 171.151 1.00 175.38 259 ILE E N 1
ATOM 11096 C CA . ILE G 1 259 ? 232.697 222.132 172.204 1.00 178.30 259 ILE E CA 1
ATOM 11097 C C . ILE G 1 259 ? 231.503 223.021 171.876 1.00 179.38 259 ILE E C 1
ATOM 11098 O O . ILE G 1 259 ? 231.570 223.922 171.036 1.00 175.60 259 ILE E O 1
ATOM 11103 N N . THR G 1 260 ? 230.399 222.753 172.572 1.00 184.40 260 THR E N 1
ATOM 11104 C CA . THR G 1 260 ? 229.153 223.490 172.415 1.00 186.22 260 THR E CA 1
ATOM 11105 C C . THR G 1 260 ? 228.801 224.158 173.737 1.00 188.95 260 THR E C 1
ATOM 11106 O O . THR G 1 260 ? 228.802 223.506 174.787 1.00 183.32 260 THR E O 1
ATOM 11110 N N . VAL G 1 261 ? 228.503 225.452 173.680 1.00 195.76 261 VAL E N 1
ATOM 11111 C CA . VAL G 1 261 ? 228.207 226.254 174.864 1.00 202.16 261 VAL E CA 1
ATOM 11112 C C . VAL G 1 261 ? 226.890 226.991 174.641 1.00 203.42 261 VAL E C 1
ATOM 11113 O O . VAL G 1 261 ? 226.644 227.493 173.535 1.00 204.40 261 VAL E O 1
ATOM 11117 N N . PRO G 1 262 ? 226.014 227.072 175.642 1.00 202.37 262 PRO E N 1
ATOM 11118 C CA . PRO G 1 262 ? 224.793 227.870 175.487 1.00 204.19 262 PRO E CA 1
ATOM 11119 C C . PRO G 1 262 ? 225.109 229.351 175.328 1.00 212.16 262 PRO E C 1
ATOM 11120 O O . PRO G 1 262 ? 226.158 229.843 175.750 1.00 214.54 262 PRO E O 1
ATOM 11124 N N . ARG G 1 263 ? 224.173 230.064 174.693 1.00 214.54 263 ARG E N 1
ATOM 11125 C CA . ARG G 1 263 ? 224.352 231.493 174.451 1.00 217.81 263 ARG E CA 1
ATOM 11126 C C . ARG G 1 263 ? 224.530 232.264 175.754 1.00 221.72 263 ARG E C 1
ATOM 11127 O O . ARG G 1 263 ? 225.303 233.228 175.813 1.00 221.24 263 ARG E O 1
ATOM 11135 N N . ARG G 1 264 ? 223.817 231.858 176.806 1.00 225.31 264 ARG E N 1
ATOM 11136 C CA . ARG G 1 264 ? 223.905 232.548 178.087 1.00 223.56 264 ARG E CA 1
ATOM 11137 C C . ARG G 1 264 ? 225.295 232.462 178.703 1.00 223.63 264 ARG E C 1
ATOM 11138 O O . ARG G 1 264 ? 225.639 233.298 179.546 1.00 226.32 264 ARG E O 1
ATOM 11146 N N . LYS G 1 265 ? 226.100 231.478 178.305 1.00 220.48 265 LYS E N 1
ATOM 11147 C CA . LYS G 1 265 ? 227.443 231.299 178.841 1.00 220.92 265 LYS E CA 1
ATOM 11148 C C . LYS G 1 265 ? 228.532 231.698 177.853 1.00 220.78 265 LYS E C 1
ATOM 11149 O O . LYS G 1 265 ? 229.708 231.404 178.091 1.00 223.20 265 LYS E O 1
ATOM 11155 N N . ALA G 1 266 ? 228.176 232.358 176.752 1.00 217.40 266 ALA E N 1
ATOM 11156 C CA . ALA G 1 266 ? 229.136 232.725 175.722 1.00 215.54 266 ALA E CA 1
ATOM 11157 C C . ALA G 1 266 ? 229.015 234.205 175.393 1.00 216.07 266 ALA E C 1
ATOM 11158 O O . ALA G 1 266 ? 227.907 234.743 175.300 1.00 218.97 266 ALA E O 1
ATOM 11160 N N . LYS G 1 267 ? 230.162 234.855 175.216 1.00 216.08 267 LYS E N 1
ATOM 11161 C CA . LYS G 1 267 ? 230.235 236.252 174.809 1.00 217.70 267 LYS E CA 1
ATOM 11162 C C . LYS G 1 267 ? 231.060 236.351 173.535 1.00 215.21 267 LYS E C 1
ATOM 11163 O O . LYS G 1 267 ? 232.188 235.848 173.482 1.00 215.36 267 LYS E O 1
ATOM 11169 N N . ILE G 1 268 ? 230.505 237.005 172.518 1.00 212.92 268 ILE E N 1
ATOM 11170 C CA . ILE G 1 268 ? 231.095 237.062 171.185 1.00 207.51 268 ILE E CA 1
ATOM 11171 C C . ILE G 1 268 ? 231.624 238.468 170.940 1.00 213.36 268 ILE E C 1
ATOM 11172 O O . ILE G 1 268 ? 230.904 239.453 171.143 1.00 220.60 268 ILE E O 1
ATOM 11177 N N . ILE G 1 269 ? 232.878 238.560 170.504 1.00 210.66 269 ILE E N 1
ATOM 11178 C CA . ILE G 1 269 ? 233.487 239.830 170.138 1.00 209.30 269 ILE E CA 1
ATOM 11179 C C . ILE G 1 269 ? 234.140 239.693 168.767 1.00 199.44 269 ILE E C 1
ATOM 11180 O O . ILE G 1 269 ? 234.640 238.622 168.412 1.00 197.11 269 ILE E O 1
ATOM 11185 N N . PHE H 1 1 ? 232.317 244.964 152.911 1.00 117.51 1 PHE F N 1
ATOM 11186 C CA . PHE H 1 1 ? 231.652 244.539 151.686 1.00 116.01 1 PHE F CA 1
ATOM 11187 C C . PHE H 1 1 ? 231.713 245.626 150.619 1.00 119.71 1 PHE F C 1
ATOM 11188 O O . PHE H 1 1 ? 230.965 245.593 149.642 1.00 120.58 1 PHE F O 1
ATOM 11196 N N . VAL H 1 2 ? 232.611 246.593 150.818 1.00 124.23 2 VAL F N 1
ATOM 11197 C CA . VAL H 1 2 ? 232.723 247.706 149.881 1.00 127.64 2 VAL F CA 1
ATOM 11198 C C . VAL H 1 2 ? 233.225 247.221 148.526 1.00 128.06 2 VAL F C 1
ATOM 11199 O O . VAL H 1 2 ? 232.815 247.734 147.478 1.00 128.19 2 VAL F O 1
ATOM 11203 N N . GLU H 1 3 ? 234.120 246.230 148.521 1.00 124.98 3 GLU F N 1
ATOM 11204 C CA . GLU H 1 3 ? 234.635 245.700 147.265 1.00 125.77 3 GLU F CA 1
ATOM 11205 C C . GLU H 1 3 ? 233.593 244.890 146.505 1.00 126.71 3 GLU F C 1
ATOM 11206 O O . GLU H 1 3 ? 233.707 244.750 145.282 1.00 124.37 3 GLU F O 1
ATOM 11212 N N . GLN H 1 4 ? 232.583 244.358 147.194 1.00 125.48 4 GLN F N 1
ATOM 11213 C CA . GLN H 1 4 ? 231.563 243.551 146.537 1.00 119.88 4 GLN F CA 1
ATOM 11214 C C . GLN H 1 4 ? 230.544 244.386 145.774 1.00 116.92 4 GLN F C 1
ATOM 11215 O O . GLN H 1 4 ? 229.836 243.842 144.919 1.00 115.81 4 GLN F O 1
ATOM 11221 N N . ILE H 1 5 ? 230.445 245.684 146.068 1.00 116.03 5 ILE F N 1
ATOM 11222 C CA . ILE H 1 5 ? 229.442 246.520 145.407 1.00 115.30 5 ILE F CA 1
ATOM 11223 C C . ILE H 1 5 ? 229.667 246.622 143.901 1.00 116.61 5 ILE F C 1
ATOM 11224 O O . ILE H 1 5 ? 228.696 246.453 143.144 1.00 118.11 5 ILE F O 1
ATOM 11229 N N . PRO H 1 6 ? 230.875 246.920 143.399 1.00 114.49 6 PRO F N 1
ATOM 11230 C CA . PRO H 1 6 ? 231.043 246.966 141.934 1.00 114.69 6 PRO F CA 1
ATOM 11231 C C . PRO H 1 6 ? 230.751 245.642 141.247 1.00 115.02 6 PRO F C 1
ATOM 11232 O O . PRO H 1 6 ? 230.146 245.628 140.167 1.00 114.35 6 PRO F O 1
ATOM 11236 N N . GLU H 1 7 ? 231.159 244.523 141.849 1.00 115.40 7 GLU F N 1
ATOM 11237 C CA . GLU H 1 7 ? 230.887 243.223 141.243 1.00 112.28 7 GLU F CA 1
ATOM 11238 C C . GLU H 1 7 ? 229.394 242.923 141.230 1.00 108.36 7 GLU F C 1
ATOM 11239 O O . GLU H 1 7 ? 228.871 242.397 140.240 1.00 107.02 7 GLU F O 1
ATOM 11245 N N . ALA H 1 8 ? 228.692 243.252 142.317 1.00 106.58 8 ALA F N 1
ATOM 11246 C CA . ALA H 1 8 ? 227.246 243.063 142.344 1.00 103.36 8 ALA F CA 1
ATOM 11247 C C . ALA H 1 8 ? 226.561 243.930 141.297 1.00 103.65 8 ALA F C 1
ATOM 11248 O O . ALA H 1 8 ? 225.621 243.484 140.628 1.00 105.18 8 ALA F O 1
ATOM 11250 N N . GLN H 1 9 ? 227.019 245.175 141.141 1.00 102.90 9 GLN F N 1
ATOM 11251 C CA . GLN H 1 9 ? 226.439 246.053 140.131 1.00 103.26 9 GLN F CA 1
ATOM 11252 C C . GLN H 1 9 ? 226.663 245.504 138.727 1.00 102.80 9 GLN F C 1
ATOM 11253 O O . GLN H 1 9 ? 225.749 245.518 137.895 1.00 102.02 9 GLN F O 1
ATOM 11259 N N . GLU H 1 10 ? 227.872 245.011 138.447 1.00 104.63 10 GLU F N 1
ATOM 11260 C CA . GLU H 1 10 ? 228.147 244.436 137.133 1.00 103.59 10 GLU F CA 1
ATOM 11261 C C . GLU H 1 10 ? 227.296 243.197 136.881 1.00 97.98 10 GLU F C 1
ATOM 11262 O O . GLU H 1 10 ? 226.757 243.015 135.781 1.00 96.10 10 GLU F O 1
ATOM 11268 N N . GLU H 1 11 ? 227.163 242.331 137.890 1.00 96.25 11 GLU F N 1
ATOM 11269 C CA . GLU H 1 11 ? 226.349 241.132 137.731 1.00 90.78 11 GLU F CA 1
ATOM 11270 C C . GLU H 1 11 ? 224.889 241.486 137.480 1.00 91.14 11 GLU F C 1
ATOM 11271 O O . GLU H 1 11 ? 224.231 240.871 136.633 1.00 90.33 11 GLU F O 1
ATOM 11277 N N . HIS H 1 12 ? 224.364 242.478 138.204 1.00 92.29 12 HIS F N 1
ATOM 11278 C CA . HIS H 1 12 ? 222.990 242.906 137.969 1.00 88.76 12 HIS F CA 1
ATOM 11279 C C . HIS H 1 12 ? 222.833 243.511 136.581 1.00 90.94 12 HIS F C 1
ATOM 11280 O O . HIS H 1 12 ? 221.803 243.317 135.924 1.00 93.03 12 HIS F O 1
ATOM 11287 N N . GLU H 1 13 ? 223.841 244.254 136.118 1.00 91.98 13 GLU F N 1
ATOM 11288 C CA . GLU H 1 13 ? 223.776 244.830 134.781 1.00 92.46 13 GLU F CA 1
ATOM 11289 C C . GLU H 1 13 ? 223.807 243.756 133.702 1.00 92.32 13 GLU F C 1
ATOM 11290 O O . GLU H 1 13 ? 223.213 243.939 132.634 1.00 90.33 13 GLU F O 1
ATOM 11296 N N . ARG H 1 14 ? 224.490 242.638 133.954 1.00 93.57 14 ARG F N 1
ATOM 11297 C CA . ARG H 1 14 ? 224.501 241.553 132.976 1.00 89.28 14 ARG F CA 1
ATOM 11298 C C . ARG H 1 14 ? 223.151 240.846 132.935 1.00 83.61 14 ARG F C 1
ATOM 11299 O O . ARG H 1 14 ? 222.465 240.848 131.906 1.00 82.04 14 ARG F O 1
ATOM 11307 N N . TYR H 1 15 ? 222.752 240.235 134.047 1.00 82.10 15 TYR F N 1
ATOM 11308 C CA . TYR H 1 15 ? 221.409 239.695 134.217 1.00 79.82 15 TYR F CA 1
ATOM 11309 C C . TYR H 1 15 ? 220.789 240.324 135.455 1.00 82.34 15 TYR F C 1
ATOM 11310 O O . TYR H 1 15 ? 221.400 240.320 136.528 1.00 86.61 15 TYR F O 1
ATOM 11319 N N . HIS H 1 16 ? 219.580 240.857 135.305 1.00 81.38 16 HIS F N 1
ATOM 11320 C CA . HIS H 1 16 ? 218.923 241.579 136.390 1.00 84.13 16 HIS F CA 1
ATOM 11321 C C . HIS H 1 16 ? 218.529 240.602 137.490 1.00 80.93 16 HIS F C 1
ATOM 11322 O O . HIS H 1 16 ? 217.601 239.804 137.322 1.00 75.79 16 HIS F O 1
ATOM 11329 N N . ASN H 1 17 ? 219.231 240.664 138.616 1.00 79.47 17 ASN F N 1
ATOM 11330 C CA . ASN H 1 17 ? 219.011 239.754 139.728 1.00 74.91 17 ASN F CA 1
ATOM 11331 C C . ASN H 1 17 ? 217.968 240.308 140.691 1.00 76.04 17 ASN F C 1
ATOM 11332 O O . ASN H 1 17 ? 217.719 241.514 140.758 1.00 82.15 17 ASN F O 1
ATOM 11337 N N . ASN H 1 18 ? 217.355 239.399 141.443 1.00 76.15 18 ASN F N 1
ATOM 11338 C CA . ASN H 1 18 ? 216.482 239.787 142.537 1.00 80.41 18 ASN F CA 1
ATOM 11339 C C . ASN H 1 18 ? 217.308 240.351 143.689 1.00 86.84 18 ASN F C 1
ATOM 11340 O O . ASN H 1 18 ? 218.494 240.050 143.844 1.00 87.92 18 ASN F O 1
ATOM 11345 N N . TRP H 1 19 ? 216.665 241.189 144.505 1.00 92.03 19 TRP F N 1
ATOM 11346 C CA . TRP H 1 19 ? 217.359 241.751 145.660 1.00 91.61 19 TRP F CA 1
ATOM 11347 C C . TRP H 1 19 ? 217.728 240.671 146.668 1.00 90.95 19 TRP F C 1
ATOM 11348 O O . TRP H 1 19 ? 218.783 240.757 147.307 1.00 92.19 19 TRP F O 1
ATOM 11359 N N . LYS H 1 20 ? 216.881 239.649 146.820 1.00 89.27 20 LYS F N 1
ATOM 11360 C CA . LYS H 1 20 ? 217.210 238.541 147.711 1.00 87.03 20 LYS F CA 1
ATOM 11361 C C . LYS H 1 20 ? 218.435 237.783 147.216 1.00 85.37 20 LYS F C 1
ATOM 11362 O O . LYS H 1 20 ? 219.279 237.362 148.015 1.00 87.58 20 LYS F O 1
ATOM 11368 N N . ASP H 1 21 ? 218.544 237.593 145.898 1.00 84.16 21 ASP F N 1
ATOM 11369 C CA . ASP H 1 21 ? 219.705 236.905 145.344 1.00 84.44 21 ASP F CA 1
ATOM 11370 C C . ASP H 1 21 ? 220.986 237.684 145.608 1.00 87.04 21 ASP F C 1
ATOM 11371 O O . ASP H 1 21 ? 222.013 237.099 145.971 1.00 90.84 21 ASP F O 1
ATOM 11376 N N . LEU H 1 22 ? 220.948 239.006 145.429 1.00 84.16 22 LEU F N 1
ATOM 11377 C CA . LEU H 1 22 ? 222.119 239.825 145.723 1.00 84.19 22 LEU F CA 1
ATOM 11378 C C . LEU H 1 22 ? 222.452 239.793 147.209 1.00 88.88 22 LEU F C 1
ATOM 11379 O O . LEU H 1 22 ? 223.628 239.756 147.589 1.00 89.74 22 LEU F O 1
ATOM 11384 N N . LYS H 1 23 ? 221.428 239.814 148.065 1.00 91.17 23 LYS F N 1
ATOM 11385 C CA . LYS H 1 23 ? 221.660 239.765 149.505 1.00 89.79 23 LYS F CA 1
ATOM 11386 C C . LYS H 1 23 ? 222.310 238.450 149.920 1.00 92.27 23 LYS F C 1
ATOM 11387 O O . LYS H 1 23 ? 223.217 238.436 150.760 1.00 96.92 23 LYS F O 1
ATOM 11393 N N . ALA H 1 24 ? 221.867 237.337 149.339 1.00 91.13 24 ALA F N 1
ATOM 11394 C CA . ALA H 1 24 ? 222.350 236.019 149.728 1.00 89.96 24 ALA F CA 1
ATOM 11395 C C . ALA H 1 24 ? 223.568 235.561 148.935 1.00 89.48 24 ALA F C 1
ATOM 11396 O O . ALA H 1 24 ? 224.123 234.502 149.243 1.00 91.23 24 ALA F O 1
ATOM 11398 N N . ARG H 1 25 ? 223.998 236.320 147.927 1.00 88.03 25 ARG F N 1
ATOM 11399 C CA . ARG H 1 25 ? 225.152 235.947 147.116 1.00 89.65 25 ARG F CA 1
ATOM 11400 C C . ARG H 1 25 ? 226.419 236.671 147.558 1.00 95.10 25 ARG F C 1
ATOM 11401 O O . ARG H 1 25 ? 227.429 236.033 147.868 1.00 98.58 25 ARG F O 1
ATOM 11409 N N . PHE H 1 26 ? 226.385 238.001 147.590 1.00 97.85 26 PHE F N 1
ATOM 11410 C CA . PHE H 1 26 ? 227.527 238.804 148.001 1.00 99.32 26 PHE F CA 1
ATOM 11411 C C . PHE H 1 26 ? 227.508 239.143 149.485 1.00 102.41 26 PHE F C 1
ATOM 11412 O O . PHE H 1 26 ? 228.366 239.904 149.944 1.00 101.44 26 PHE F O 1
ATOM 11420 N N . LYS H 1 27 ? 226.546 238.602 150.237 1.00 105.22 27 LYS F N 1
ATOM 11421 C CA . LYS H 1 27 ? 226.449 238.800 151.685 1.00 105.29 27 LYS F CA 1
ATOM 11422 C C . LYS H 1 27 ? 226.262 240.270 152.050 1.00 107.47 27 LYS F C 1
ATOM 11423 O O . LYS H 1 27 ? 226.617 240.697 153.152 1.00 112.88 27 LYS F O 1
ATOM 11429 N N . LEU H 1 28 ? 225.705 241.055 151.133 1.00 104.82 28 LEU F N 1
ATOM 11430 C CA . LEU H 1 28 ? 225.440 242.454 151.416 1.00 106.70 28 LEU F CA 1
ATOM 11431 C C . LEU H 1 28 ? 224.225 242.590 152.331 1.00 111.03 28 LEU F C 1
ATOM 11432 O O . LEU H 1 28 ? 223.324 241.747 152.310 1.00 110.97 28 LEU F O 1
ATOM 11437 N N . PRO H 1 29 ? 224.178 243.637 153.150 1.00 112.20 29 PRO F N 1
ATOM 11438 C CA . PRO H 1 29 ? 222.973 243.901 153.945 1.00 110.08 29 PRO F CA 1
ATOM 11439 C C . PRO H 1 29 ? 221.795 244.263 153.052 1.00 108.87 29 PRO F C 1
ATOM 11440 O O . PRO H 1 29 ? 221.933 244.542 151.860 1.00 110.60 29 PRO F O 1
ATOM 11444 N N . THR H 1 30 ? 220.608 244.247 153.661 1.00 107.67 30 THR F N 1
ATOM 11445 C CA . THR H 1 30 ? 219.376 244.449 152.903 1.00 110.15 30 THR F CA 1
ATOM 11446 C C . THR H 1 30 ? 219.316 245.841 152.284 1.00 113.76 30 THR F C 1
ATOM 11447 O O . THR H 1 30 ? 218.862 246.002 151.145 1.00 113.34 30 THR F O 1
ATOM 11451 N N . ILE H 1 31 ? 219.769 246.859 153.019 1.00 115.78 31 ILE F N 1
ATOM 11452 C CA . ILE H 1 31 ? 219.588 248.241 152.578 1.00 115.91 31 ILE F CA 1
ATOM 11453 C C . ILE H 1 31 ? 220.359 248.504 151.289 1.00 115.68 31 ILE F C 1
ATOM 11454 O O . ILE H 1 31 ? 219.824 249.075 150.331 1.00 117.04 31 ILE F O 1
ATOM 11459 N N . VAL H 1 32 ? 221.626 248.085 151.242 1.00 111.92 32 VAL F N 1
ATOM 11460 C CA . VAL H 1 32 ? 222.449 248.380 150.072 1.00 111.77 32 VAL F CA 1
ATOM 11461 C C . VAL H 1 32 ? 221.959 247.598 148.858 1.00 114.26 32 VAL F C 1
ATOM 11462 O O . VAL H 1 32 ? 221.933 248.121 147.739 1.00 113.76 32 VAL F O 1
ATOM 11466 N N . ALA H 1 33 ? 221.554 246.341 149.056 1.00 114.37 33 ALA F N 1
ATOM 11467 C CA . ALA H 1 33 ? 221.029 245.555 147.943 1.00 109.75 33 ALA F CA 1
ATOM 11468 C C . ALA H 1 33 ? 219.738 246.158 147.405 1.00 111.21 33 ALA F C 1
ATOM 11469 O O . ALA H 1 33 ? 219.535 246.225 146.184 1.00 113.02 33 ALA F O 1
ATOM 11471 N N . LYS H 1 34 ? 218.854 246.601 148.302 1.00 110.30 34 LYS F N 1
ATOM 11472 C CA . LYS H 1 34 ? 217.614 247.235 147.870 1.00 107.56 34 LYS F CA 1
ATOM 11473 C C . LYS H 1 34 ? 217.892 248.535 147.128 1.00 109.66 34 LYS F C 1
ATOM 11474 O O . LYS H 1 34 ? 217.218 248.852 146.142 1.00 109.70 34 LYS F O 1
ATOM 11480 N N . ALA H 1 35 ? 218.881 249.303 147.588 1.00 111.09 35 ALA F N 1
ATOM 11481 C CA . ALA H 1 35 ? 219.265 250.515 146.873 1.00 113.41 35 ALA F CA 1
ATOM 11482 C C . ALA H 1 35 ? 219.817 250.186 145.492 1.00 114.78 35 ALA F C 1
ATOM 11483 O O . ALA H 1 35 ? 219.565 250.914 144.524 1.00 117.09 35 ALA F O 1
ATOM 11485 N N . ILE H 1 36 ? 220.581 249.098 145.385 1.00 113.39 36 ILE F N 1
ATOM 11486 C CA . ILE H 1 36 ? 221.159 248.713 144.101 1.00 112.37 36 ILE F CA 1
ATOM 11487 C C . ILE H 1 36 ? 220.064 248.332 143.112 1.00 113.15 36 ILE F C 1
ATOM 11488 O O . ILE H 1 36 ? 220.065 248.780 141.959 1.00 113.72 36 ILE F O 1
ATOM 11493 N N . ILE H 1 37 ? 219.112 247.501 143.543 1.00 113.01 37 ILE F N 1
ATOM 11494 C CA . ILE H 1 37 ? 218.067 247.067 142.616 1.00 111.24 37 ILE F CA 1
ATOM 11495 C C . ILE H 1 37 ? 217.129 248.225 142.292 1.00 112.83 37 ILE F C 1
ATOM 11496 O O . ILE H 1 37 ? 216.682 248.378 141.149 1.00 112.76 37 ILE F O 1
ATOM 11501 N N . GLU H 1 38 ? 216.828 249.068 143.286 1.00 112.33 38 GLU F N 1
ATOM 11502 C CA . GLU H 1 38 ? 215.925 250.192 143.064 1.00 115.41 38 GLU F CA 1
ATOM 11503 C C . GLU H 1 38 ? 216.500 251.191 142.069 1.00 116.45 38 GLU F C 1
ATOM 11504 O O . GLU H 1 38 ? 215.752 251.787 141.286 1.00 118.23 38 GLU F O 1
ATOM 11510 N N . ALA H 1 39 ? 217.819 251.383 142.074 1.00 117.07 39 ALA F N 1
ATOM 11511 C CA . ALA H 1 39 ? 218.453 252.313 141.148 1.00 118.61 39 ALA F CA 1
ATOM 11512 C C . ALA H 1 39 ? 218.660 251.669 139.783 1.00 120.68 39 ALA F C 1
ATOM 11513 O O . ALA H 1 39 ? 219.772 251.676 139.247 1.00 124.05 39 ALA F O 1
ATOM 11515 N N . CYS H 1 40 ? 217.590 251.113 139.215 1.00 117.93 40 CYS F N 1
ATOM 11516 C CA . CYS H 1 40 ? 217.623 250.487 137.904 1.00 118.24 40 CYS F CA 1
ATOM 11517 C C . CYS H 1 40 ? 216.426 250.991 137.106 1.00 121.29 40 CYS F C 1
ATOM 11518 O O . CYS H 1 40 ? 215.304 251.041 137.639 1.00 121.12 40 CYS F O 1
ATOM 11521 N N . PRO H 1 41 ? 216.618 251.385 135.845 1.00 123.71 41 PRO F N 1
ATOM 11522 C CA . PRO H 1 41 ? 215.487 251.919 135.067 1.00 123.48 41 PRO F CA 1
ATOM 11523 C C . PRO H 1 41 ? 214.344 250.935 134.883 1.00 122.08 41 PRO F C 1
ATOM 11524 O O . PRO H 1 41 ? 213.182 251.358 134.829 1.00 122.32 41 PRO F O 1
ATOM 11528 N N . LYS H 1 42 ? 214.629 249.637 134.788 1.00 120.83 42 LYS F N 1
ATOM 11529 C CA . LYS H 1 42 ? 213.582 248.660 134.511 1.00 120.01 42 LYS F CA 1
ATOM 11530 C C . LYS H 1 42 ? 213.508 247.582 135.584 1.00 116.79 42 LYS F C 1
ATOM 11531 O O . LYS H 1 42 ? 213.404 246.393 135.267 1.00 114.41 42 LYS F O 1
ATOM 11537 N N . CYS H 1 43 ? 213.559 247.980 136.853 1.00 118.65 43 CYS F N 1
ATOM 11538 C CA . CYS H 1 43 ? 213.458 247.039 137.957 1.00 119.27 43 CYS F CA 1
ATOM 11539 C C . CYS H 1 43 ? 212.607 247.645 139.063 1.00 121.60 43 CYS F C 1
ATOM 11540 O O . CYS H 1 43 ? 212.551 248.867 139.226 1.00 122.32 43 CYS F O 1
ATOM 11543 N N . GLN H 1 44 ? 211.944 246.776 139.822 1.00 123.80 44 GLN F N 1
ATOM 11544 C CA . GLN H 1 44 ? 211.088 247.184 140.924 1.00 125.16 44 GLN F CA 1
ATOM 11545 C C . GLN H 1 44 ? 211.462 246.400 142.174 1.00 125.70 44 GLN F C 1
ATOM 11546 O O . GLN H 1 44 ? 212.235 245.440 142.127 1.00 128.52 44 GLN F O 1
ATOM 11552 N N . VAL H 1 45 ? 210.896 246.820 143.305 1.00 124.34 45 VAL F N 1
ATOM 11553 C CA . VAL H 1 45 ? 211.202 246.221 144.599 1.00 123.37 45 VAL F CA 1
ATOM 11554 C C . VAL H 1 45 ? 209.909 245.668 145.188 1.00 127.90 45 VAL F C 1
ATOM 11555 O O . VAL H 1 45 ? 209.694 245.716 146.405 1.00 130.83 45 VAL F O 1
ATOM 11559 N N . GLN H 1 46 ? 209.027 245.166 144.320 1.00 131.26 46 GLN F N 1
ATOM 11560 C CA . GLN H 1 46 ? 207.726 244.676 144.766 1.00 138.39 46 GLN F CA 1
ATOM 11561 C C . GLN H 1 46 ? 207.875 243.592 145.828 1.00 145.90 46 GLN F C 1
ATOM 11562 O O . GLN H 1 46 ? 207.480 243.780 146.985 1.00 148.48 46 GLN F O 1
ATOM 11568 N N . GLY H 1 47 ? 208.453 242.453 145.455 1.00 148.15 47 GLY F N 1
ATOM 11569 C CA . GLY H 1 47 ? 208.700 241.379 146.399 1.00 151.36 47 GLY F CA 1
ATOM 11570 C C . GLY H 1 47 ? 207.454 240.854 147.082 1.00 156.79 47 GLY F C 1
ATOM 11571 O O . GLY H 1 47 ? 207.436 240.694 148.306 1.00 156.61 47 GLY F O 1
ATOM 11572 N N . GLU H 1 48 ? 206.405 240.582 146.308 1.00 159.10 48 GLU F N 1
ATOM 11573 C CA . GLU H 1 48 ? 205.114 240.150 146.843 1.00 164.19 48 GLU F CA 1
ATOM 11574 C C . GLU H 1 48 ? 204.700 238.849 146.169 1.00 165.15 48 GLU F C 1
ATOM 11575 O O . GLU H 1 48 ? 203.894 238.849 145.229 1.00 166.01 48 GLU F O 1
ATOM 11581 N N . PRO H 1 49 ? 205.234 237.720 146.623 1.00 162.72 49 PRO F N 1
ATOM 11582 C CA . PRO H 1 49 ? 204.815 236.425 146.080 1.00 163.37 49 PRO F CA 1
ATOM 11583 C C . PRO H 1 49 ? 203.456 236.013 146.630 1.00 167.25 49 PRO F C 1
ATOM 11584 O O . PRO H 1 49 ? 202.940 236.583 147.592 1.00 168.03 49 PRO F O 1
ATOM 11588 N N . LYS H 1 50 ? 202.880 234.999 145.997 1.00 170.63 50 LYS F N 1
ATOM 11589 C CA . LYS H 1 50 ? 201.565 234.487 146.356 1.00 172.79 50 LYS F CA 1
ATOM 11590 C C . LYS H 1 50 ? 201.675 233.030 146.799 1.00 174.39 50 LYS F C 1
ATOM 11591 O O . LYS H 1 50 ? 202.755 232.433 146.800 1.00 174.16 50 LYS F O 1
ATOM 11597 N N . THR H 1 51 ? 200.534 232.463 147.179 1.00 174.39 51 THR F N 1
ATOM 11598 C CA . THR H 1 51 ? 200.485 231.098 147.676 1.00 171.90 51 THR F CA 1
ATOM 11599 C C . THR H 1 51 ? 200.724 230.102 146.542 1.00 166.70 51 THR F C 1
ATOM 11600 O O . THR H 1 51 ? 200.527 230.400 145.361 1.00 162.71 51 THR F O 1
ATOM 11604 N N . GLY H 1 52 ? 201.159 228.901 146.919 1.00 165.02 52 GLY F N 1
ATOM 11605 C CA . GLY H 1 52 ? 201.454 227.856 145.958 1.00 161.10 52 GLY F CA 1
ATOM 11606 C C . GLY H 1 52 ? 200.240 227.090 145.471 1.00 158.08 52 GLY F C 1
ATOM 11607 O O . GLY H 1 52 ? 200.260 225.856 145.418 1.00 148.19 52 GLY F O 1
ATOM 11608 N N . GLN H 1 53 ? 199.185 227.814 145.114 1.00 155.78 53 GLN F N 1
ATOM 11609 C CA . GLN H 1 53 ? 197.957 227.257 144.513 1.00 148.94 53 GLN F CA 1
ATOM 11610 C C . GLN H 1 53 ? 197.350 226.260 145.506 1.00 145.56 53 GLN F C 1
ATOM 11611 O O . GLN H 1 53 ? 197.385 226.499 146.722 1.00 147.79 53 GLN F O 1
ATOM 11617 N N . THR H 1 54 ? 196.788 225.148 145.029 1.00 139.81 54 THR F N 1
ATOM 11618 C CA . THR H 1 54 ? 196.133 224.185 145.904 1.00 139.64 54 THR F CA 1
ATOM 11619 C C . THR H 1 54 ? 196.629 222.768 145.640 1.00 133.78 54 THR F C 1
ATOM 11620 O O . THR H 1 54 ? 196.575 221.912 146.528 1.00 134.99 54 THR F O 1
ATOM 11624 N N . ASN H 1 55 ? 197.111 222.511 144.427 1.00 127.60 55 ASN F N 1
ATOM 11625 C CA . ASN H 1 55 ? 197.605 221.194 144.030 1.00 118.52 55 ASN F CA 1
ATOM 11626 C C . ASN H 1 55 ? 199.127 221.273 143.972 1.00 114.34 55 ASN F C 1
ATOM 11627 O O . ASN H 1 55 ? 199.700 221.656 142.948 1.00 109.80 55 ASN F O 1
ATOM 11632 N N . ALA H 1 56 ? 199.779 220.901 145.070 1.00 108.79 56 ALA F N 1
ATOM 11633 C CA . ALA H 1 56 ? 201.234 220.948 145.192 1.00 95.62 56 ALA F CA 1
ATOM 11634 C C . ALA H 1 56 ? 201.741 219.523 145.396 1.00 92.29 56 ALA F C 1
ATOM 11635 O O . ALA H 1 56 ? 201.791 219.024 146.522 1.00 96.98 56 ALA F O 1
ATOM 11637 N N . ALA H 1 57 ? 202.118 218.870 144.300 1.00 86.56 57 ALA F N 1
ATOM 11638 C CA . ALA H 1 57 ? 202.649 217.518 144.338 1.00 81.76 57 ALA F CA 1
ATOM 11639 C C . ALA H 1 57 ? 203.977 217.474 143.596 1.00 78.73 57 ALA F C 1
ATOM 11640 O O . ALA H 1 57 ? 204.244 218.300 142.719 1.00 79.64 57 ALA F O 1
ATOM 11642 N N . VAL H 1 58 ? 204.811 216.500 143.965 1.00 73.76 58 VAL F N 1
ATOM 11643 C CA . VAL H 1 58 ? 206.139 216.391 143.369 1.00 68.56 58 VAL F CA 1
ATOM 11644 C C . VAL H 1 58 ? 206.041 216.064 141.885 1.00 71.88 58 VAL F C 1
ATOM 11645 O O . VAL H 1 58 ? 206.807 216.590 141.068 1.00 74.64 58 VAL F O 1
ATOM 11649 N N . GLY H 1 59 ? 205.106 215.197 141.510 1.00 69.58 59 GLY F N 1
ATOM 11650 C CA . GLY H 1 59 ? 204.985 214.777 140.128 1.00 66.94 59 GLY F CA 1
ATOM 11651 C C . GLY H 1 59 ? 203.889 215.481 139.355 1.00 71.18 59 GLY F C 1
ATOM 11652 O O . GLY H 1 59 ? 203.386 214.946 138.364 1.00 75.87 59 GLY F O 1
ATOM 11653 N N . THR H 1 60 ? 203.509 216.679 139.791 1.00 70.38 60 THR F N 1
ATOM 11654 C CA . THR H 1 60 ? 202.440 217.443 139.164 1.00 68.84 60 THR F CA 1
ATOM 11655 C C . THR H 1 60 ? 203.028 218.631 138.416 1.00 65.83 60 THR F C 1
ATOM 11656 O O . THR H 1 60 ? 203.757 219.438 139.000 1.00 67.63 60 THR F O 1
ATOM 11660 N N . TRP H 1 61 ? 202.707 218.735 137.132 1.00 61.12 61 TRP F N 1
ATOM 11661 C CA . TRP H 1 61 ? 203.174 219.816 136.275 1.00 60.66 61 TRP F CA 1
ATOM 11662 C C . TRP H 1 61 ? 201.972 220.573 135.710 1.00 66.16 61 TRP F C 1
ATOM 11663 O O . TRP H 1 61 ? 200.822 220.314 136.071 1.00 73.87 61 TRP F O 1
ATOM 11674 N N . GLN H 1 62 ? 202.251 221.519 134.816 1.00 65.19 62 GLN F N 1
ATOM 11675 C CA . GLN H 1 62 ? 201.216 222.293 134.147 1.00 66.60 62 GLN F CA 1
ATOM 11676 C C . GLN H 1 62 ? 201.699 222.626 132.742 1.00 68.87 62 GLN F C 1
ATOM 11677 O O . GLN H 1 62 ? 202.839 222.338 132.371 1.00 70.10 62 GLN F O 1
ATOM 11683 N N . MET H 1 63 ? 200.818 223.240 131.954 1.00 70.55 63 MET F N 1
ATOM 11684 C CA . MET H 1 63 ? 201.157 223.609 130.588 1.00 73.05 63 MET F CA 1
ATOM 11685 C C . MET H 1 63 ? 200.348 224.831 130.181 1.00 79.82 63 MET F C 1
ATOM 11686 O O . MET H 1 63 ? 199.296 225.123 130.754 1.00 85.74 63 MET F O 1
ATOM 11691 N N . ASP H 1 64 ? 200.856 225.543 129.178 1.00 83.43 64 ASP F N 1
ATOM 11692 C CA . ASP H 1 64 ? 200.164 226.696 128.617 1.00 91.33 64 ASP F CA 1
ATOM 11693 C C . ASP H 1 64 ? 200.814 227.052 127.289 1.00 96.36 64 ASP F C 1
ATOM 11694 O O . ASP H 1 64 ? 201.957 226.675 127.017 1.00 96.16 64 ASP F O 1
ATOM 11699 N N . CYS H 1 65 ? 200.072 227.797 126.472 1.00 99.21 65 CYS F N 1
ATOM 11700 C CA . CYS H 1 65 ? 200.552 228.269 125.179 1.00 99.83 65 CYS F CA 1
ATOM 11701 C C . CYS H 1 65 ? 200.189 229.738 125.034 1.00 101.25 65 CYS F C 1
ATOM 11702 O O . CYS H 1 65 ? 199.005 230.089 125.035 1.00 106.96 65 CYS F O 1
ATOM 11705 N N . THR H 1 66 ? 201.201 230.590 124.910 1.00 103.96 66 THR F N 1
ATOM 11706 C CA . THR H 1 66 ? 201.012 232.023 124.758 1.00 107.21 66 THR F CA 1
ATOM 11707 C C . THR H 1 66 ? 201.471 232.466 123.375 1.00 110.17 66 THR F C 1
ATOM 11708 O O . THR H 1 66 ? 202.174 231.741 122.665 1.00 111.71 66 THR F O 1
ATOM 11712 N N . HIS H 1 67 ? 201.056 233.671 122.994 1.00 112.03 67 HIS F N 1
ATOM 11713 C CA . HIS H 1 67 ? 201.400 234.253 121.704 1.00 112.51 67 HIS F CA 1
ATOM 11714 C C . HIS H 1 67 ? 202.225 235.511 121.924 1.00 110.46 67 HIS F C 1
ATOM 11715 O O . HIS H 1 67 ? 201.859 236.364 122.740 1.00 108.65 67 HIS F O 1
ATOM 11722 N N . LEU H 1 68 ? 203.334 235.622 121.198 1.00 110.91 68 LEU F N 1
ATOM 11723 C CA . LEU H 1 68 ? 204.220 236.772 121.319 1.00 109.91 68 LEU F CA 1
ATOM 11724 C C . LEU H 1 68 ? 204.917 237.007 119.988 1.00 112.66 68 LEU F C 1
ATOM 11725 O O . LEU H 1 68 ? 205.533 236.089 119.440 1.00 112.76 68 LEU F O 1
ATOM 11730 N N . GLU H 1 69 ? 204.811 238.237 119.481 1.00 113.60 69 GLU F N 1
ATOM 11731 C CA . GLU H 1 69 ? 205.454 238.642 118.229 1.00 113.04 69 GLU F CA 1
ATOM 11732 C C . GLU H 1 69 ? 205.084 237.703 117.083 1.00 111.55 69 GLU F C 1
ATOM 11733 O O . GLU H 1 69 ? 205.912 237.364 116.236 1.00 110.00 69 GLU F O 1
ATOM 11739 N N . GLY H 1 70 ? 203.823 237.281 117.058 1.00 110.86 70 GLY F N 1
ATOM 11740 C CA . GLY H 1 70 ? 203.368 236.378 116.020 1.00 111.09 70 GLY F CA 1
ATOM 11741 C C . GLY H 1 70 ? 203.933 234.980 116.100 1.00 112.40 70 GLY F C 1
ATOM 11742 O O . GLY H 1 70 ? 203.995 234.290 115.080 1.00 113.62 70 GLY F O 1
ATOM 11743 N N . GLN H 1 71 ? 204.352 234.539 117.284 1.00 109.83 71 GLN F N 1
ATOM 11744 C CA . GLN H 1 71 ? 204.904 233.207 117.472 1.00 103.61 71 GLN F CA 1
ATOM 11745 C C . GLN H 1 71 ? 204.268 232.558 118.691 1.00 105.81 71 GLN F C 1
ATOM 11746 O O . GLN H 1 71 ? 203.807 233.242 119.609 1.00 108.38 71 GLN F O 1
ATOM 11752 N N . VAL H 1 72 ? 204.248 231.228 118.692 1.00 106.34 72 VAL F N 1
ATOM 11753 C CA . VAL H 1 72 ? 203.632 230.445 119.756 1.00 105.46 72 VAL F CA 1
ATOM 11754 C C . VAL H 1 72 ? 204.722 229.955 120.698 1.00 104.27 72 VAL F C 1
ATOM 11755 O O . VAL H 1 72 ? 205.686 229.309 120.265 1.00 105.40 72 VAL F O 1
ATOM 11759 N N . ILE H 1 73 ? 204.571 230.257 121.985 1.00 101.75 73 ILE F N 1
ATOM 11760 C CA . ILE H 1 73 ? 205.517 229.848 123.015 1.00 94.22 73 ILE F CA 1
ATOM 11761 C C . ILE H 1 73 ? 204.789 228.922 123.979 1.00 93.80 73 ILE F C 1
ATOM 11762 O O . ILE H 1 73 ? 203.788 229.317 124.591 1.00 100.47 73 ILE F O 1
ATOM 11767 N N . CYS H 1 74 ? 205.289 227.700 124.115 1.00 87.11 74 CYS F N 1
ATOM 11768 C CA . CYS H 1 74 ? 204.730 226.718 125.032 1.00 85.62 74 CYS F CA 1
ATOM 11769 C C . CYS H 1 74 ? 205.531 226.734 126.326 1.00 78.22 74 CYS F C 1
ATOM 11770 O O . CYS H 1 74 ? 206.766 226.687 126.298 1.00 82.60 74 CYS F O 1
ATOM 11773 N N . VAL H 1 75 ? 204.826 226.804 127.453 1.00 71.12 75 VAL F N 1
ATOM 11774 C CA . VAL H 1 75 ? 205.440 226.945 128.767 1.00 68.50 75 VAL F CA 1
ATOM 11775 C C . VAL H 1 75 ? 204.922 225.837 129.672 1.00 69.05 75 VAL F C 1
ATOM 11776 O O . VAL H 1 75 ? 203.709 225.616 129.758 1.00 79.47 75 VAL F O 1
ATOM 11780 N N . ALA H 1 76 ? 205.840 225.144 130.343 1.00 60.67 76 ALA F N 1
ATOM 11781 C CA . ALA H 1 76 ? 205.511 224.135 131.339 1.00 57.62 76 ALA F CA 1
ATOM 11782 C C . ALA H 1 76 ? 206.075 224.577 132.681 1.00 58.86 76 ALA F C 1
ATOM 11783 O O . ALA H 1 76 ? 207.244 224.973 132.767 1.00 65.48 76 ALA F O 1
ATOM 11785 N N . VAL H 1 77 ? 205.248 224.510 133.721 1.00 54.16 77 VAL F N 1
ATOM 11786 C CA . VAL H 1 77 ? 205.593 225.032 135.037 1.00 52.11 77 VAL F CA 1
ATOM 11787 C C . VAL H 1 77 ? 205.394 223.939 136.076 1.00 52.70 77 VAL F C 1
ATOM 11788 O O . VAL H 1 77 ? 204.308 223.358 136.172 1.00 59.73 77 VAL F O 1
ATOM 11792 N N . HIS H 1 78 ? 206.439 223.665 136.853 1.00 53.31 78 HIS F N 1
ATOM 11793 C CA . HIS H 1 78 ? 206.333 222.778 138.004 1.00 54.95 78 HIS F CA 1
ATOM 11794 C C . HIS H 1 78 ? 205.629 223.527 139.129 1.00 60.50 78 HIS F C 1
ATOM 11795 O O . HIS H 1 78 ? 206.093 224.587 139.561 1.00 61.98 78 HIS F O 1
ATOM 11802 N N . VAL H 1 79 ? 204.505 222.983 139.598 1.00 59.37 79 VAL F N 1
ATOM 11803 C CA . VAL H 1 79 ? 203.655 223.727 140.523 1.00 61.00 79 VAL F CA 1
ATOM 11804 C C . VAL H 1 79 ? 204.319 223.866 141.888 1.00 59.03 79 VAL F C 1
ATOM 11805 O O . VAL H 1 79 ? 204.286 224.939 142.500 1.00 62.46 79 VAL F O 1
ATOM 11809 N N . ALA H 1 80 ? 204.925 222.787 142.390 1.00 57.82 80 ALA F N 1
ATOM 11810 C CA . ALA H 1 80 ? 205.433 222.793 143.758 1.00 60.08 80 ALA F CA 1
ATOM 11811 C C . ALA H 1 80 ? 206.596 223.761 143.942 1.00 58.19 80 ALA F C 1
ATOM 11812 O O . ALA H 1 80 ? 206.677 224.434 144.976 1.00 60.83 80 ALA F O 1
ATOM 11814 N N . SER H 1 81 ? 207.500 223.848 142.969 1.00 57.24 81 SER F N 1
ATOM 11815 C CA . SER H 1 81 ? 208.710 224.651 143.101 1.00 53.63 81 SER F CA 1
ATOM 11816 C C . SER H 1 81 ? 208.664 225.943 142.301 1.00 50.67 81 SER F C 1
ATOM 11817 O O . SER H 1 81 ? 208.996 227.008 142.829 1.00 49.61 81 SER F O 1
ATOM 11820 N N . GLY H 1 82 ? 208.261 225.882 141.035 1.00 50.39 82 GLY F N 1
ATOM 11821 C CA . GLY H 1 82 ? 208.232 227.065 140.199 1.00 51.86 82 GLY F CA 1
ATOM 11822 C C . GLY H 1 82 ? 209.168 226.972 139.012 1.00 53.36 82 GLY F C 1
ATOM 11823 O O . GLY H 1 82 ? 209.514 227.987 138.401 1.00 57.91 82 GLY F O 1
ATOM 11824 N N . TYR H 1 83 ? 209.591 225.753 138.685 1.00 50.51 83 TYR F N 1
ATOM 11825 C CA . TYR H 1 83 ? 210.464 225.541 137.540 1.00 50.59 83 TYR F CA 1
ATOM 11826 C C . TYR H 1 83 ? 209.745 225.908 136.248 1.00 54.76 83 TYR F C 1
ATOM 11827 O O . TYR H 1 83 ? 208.535 225.713 136.115 1.00 59.77 83 TYR F O 1
ATOM 11836 N N . ILE H 1 84 ? 210.495 226.450 135.292 1.00 52.34 84 ILE F N 1
ATOM 11837 C CA . ILE H 1 84 ? 209.947 226.922 134.026 1.00 53.92 84 ILE F CA 1
ATOM 11838 C C . ILE H 1 84 ? 210.691 226.242 132.887 1.00 59.19 84 ILE F C 1
ATOM 11839 O O . ILE H 1 84 ? 211.926 226.191 132.892 1.00 62.65 84 ILE F O 1
ATOM 11844 N N . GLU H 1 85 ? 209.944 225.721 131.914 1.00 58.40 85 GLU F N 1
ATOM 11845 C CA . GLU H 1 85 ? 210.525 225.173 130.693 1.00 58.88 85 GLU F CA 1
ATOM 11846 C C . GLU H 1 85 ? 209.756 225.720 129.501 1.00 64.34 85 GLU F C 1
ATOM 11847 O O . GLU H 1 85 ? 208.544 225.513 129.395 1.00 71.01 85 GLU F O 1
ATOM 11853 N N . THR H 1 86 ? 210.458 226.408 128.605 1.00 63.50 86 THR F N 1
ATOM 11854 C CA . THR H 1 86 ? 209.836 227.102 127.489 1.00 68.06 86 THR F CA 1
ATOM 11855 C C . THR H 1 86 ? 210.336 226.547 126.164 1.00 71.99 86 THR F C 1
ATOM 11856 O O . THR H 1 86 ? 211.477 226.090 126.051 1.00 76.22 86 THR F O 1
ATOM 11860 N N . LYS H 1 87 ? 209.463 226.594 125.160 1.00 77.45 87 LYS F N 1
ATOM 11861 C CA . LYS H 1 87 ? 209.827 226.203 123.806 1.00 81.74 87 LYS F CA 1
ATOM 11862 C C . LYS H 1 87 ? 209.054 227.067 122.822 1.00 90.10 87 LYS F C 1
ATOM 11863 O O . LYS H 1 87 ? 208.002 227.621 123.147 1.00 93.62 87 LYS F O 1
ATOM 11869 N N . ILE H 1 88 ? 209.588 227.180 121.609 1.00 92.07 88 ILE F N 1
ATOM 11870 C CA . ILE H 1 88 ? 208.953 227.931 120.532 1.00 97.45 88 ILE F CA 1
ATOM 11871 C C . ILE H 1 88 ? 208.398 226.929 119.530 1.00 101.69 88 ILE F C 1
ATOM 11872 O O . ILE H 1 88 ? 209.158 226.187 118.895 1.00 101.83 88 ILE F O 1
ATOM 11877 N N . LEU H 1 89 ? 207.073 226.901 119.393 1.00 102.23 89 LEU F N 1
ATOM 11878 C CA . LEU H 1 89 ? 206.437 225.943 118.497 1.00 102.86 89 LEU F CA 1
ATOM 11879 C C . LEU H 1 89 ? 206.265 226.554 117.113 1.00 109.03 89 LEU F C 1
ATOM 11880 O O . LEU H 1 89 ? 205.772 227.683 117.000 1.00 108.83 89 LEU F O 1
ATOM 11885 N N . PRO H 1 90 ? 206.673 225.857 116.048 1.00 111.05 90 PRO F N 1
ATOM 11886 C CA . PRO H 1 90 ? 206.404 226.379 114.697 1.00 112.59 90 PRO F CA 1
ATOM 11887 C C . PRO H 1 90 ? 204.925 226.575 114.423 1.00 118.12 90 PRO F C 1
ATOM 11888 O O . PRO H 1 90 ? 204.543 227.535 113.742 1.00 121.97 90 PRO F O 1
ATOM 11892 N N . ARG H 1 91 ? 204.078 225.688 114.941 1.00 118.80 91 ARG F N 1
ATOM 11893 C CA . ARG H 1 91 ? 202.636 225.800 114.797 1.00 117.78 91 ARG F CA 1
ATOM 11894 C C . ARG H 1 91 ? 201.972 225.346 116.088 1.00 114.89 91 ARG F C 1
ATOM 11895 O O . ARG H 1 91 ? 202.517 224.523 116.827 1.00 115.94 91 ARG F O 1
ATOM 11903 N N . GLU H 1 92 ? 200.786 225.891 116.352 1.00 113.03 92 GLU F N 1
ATOM 11904 C CA . GLU H 1 92 ? 200.029 225.550 117.556 1.00 114.62 92 GLU F CA 1
ATOM 11905 C C . GLU H 1 92 ? 199.132 224.344 117.268 1.00 115.03 92 GLU F C 1
ATOM 11906 O O . GLU H 1 92 ? 197.902 224.419 117.257 1.00 116.05 92 GLU F O 1
ATOM 11912 N N . THR H 1 93 ? 199.784 223.211 117.035 1.00 113.75 93 THR F N 1
ATOM 11913 C CA . THR H 1 93 ? 199.111 221.966 116.698 1.00 112.00 93 THR F CA 1
ATOM 11914 C C . THR H 1 93 ? 199.315 220.937 117.803 1.00 110.64 93 THR F C 1
ATOM 11915 O O . THR H 1 93 ? 200.159 221.091 118.689 1.00 109.68 93 THR F O 1
ATOM 11919 N N . GLY H 1 94 ? 198.513 219.872 117.737 1.00 109.55 94 GLY F N 1
ATOM 11920 C CA . GLY H 1 94 ? 198.607 218.823 118.739 1.00 107.92 94 GLY F CA 1
ATOM 11921 C C . GLY H 1 94 ? 199.915 218.057 118.678 1.00 105.29 94 GLY F C 1
ATOM 11922 O O . GLY H 1 94 ? 200.449 217.645 119.711 1.00 105.58 94 GLY F O 1
ATOM 11923 N N . ARG H 1 95 ? 200.440 217.843 117.469 1.00 105.15 95 ARG F N 1
ATOM 11924 C CA . ARG H 1 95 ? 201.678 217.085 117.322 1.00 105.28 95 ARG F CA 1
ATOM 11925 C C . ARG H 1 95 ? 202.848 217.793 117.995 1.00 101.85 95 ARG F C 1
ATOM 11926 O O . ARG H 1 95 ? 203.666 217.155 118.670 1.00 99.40 95 ARG F O 1
ATOM 11934 N N . GLU H 1 96 ? 202.948 219.113 117.819 1.00 101.07 96 GLU F N 1
ATOM 11935 C CA . GLU H 1 96 ? 204.031 219.861 118.449 1.00 97.33 96 GLU F CA 1
ATOM 11936 C C . GLU H 1 96 ? 203.917 219.825 119.967 1.00 91.69 96 GLU F C 1
ATOM 11937 O O . GLU H 1 96 ? 204.927 219.684 120.668 1.00 88.76 96 GLU F O 1
ATOM 11943 N N . THR H 1 97 ? 202.698 219.952 120.494 1.00 91.47 97 THR F N 1
ATOM 11944 C CA . THR H 1 97 ? 202.506 219.876 121.939 1.00 90.16 97 THR F CA 1
ATOM 11945 C C . THR H 1 97 ? 202.872 218.496 122.472 1.00 87.92 97 THR F C 1
ATOM 11946 O O . THR H 1 97 ? 203.484 218.380 123.539 1.00 86.51 97 THR F O 1
ATOM 11950 N N . ALA H 1 98 ? 202.505 217.439 121.745 1.00 89.75 98 ALA F N 1
ATOM 11951 C CA . ALA H 1 98 ? 202.869 216.091 122.167 1.00 84.66 98 ALA F CA 1
ATOM 11952 C C . ALA H 1 98 ? 204.380 215.900 122.156 1.00 81.19 98 ALA F C 1
ATOM 11953 O O . ALA H 1 98 ? 204.944 215.292 123.074 1.00 82.58 98 ALA F O 1
ATOM 11955 N N . LEU H 1 99 ? 205.055 216.413 121.124 1.00 81.31 99 LEU F N 1
ATOM 11956 C CA . LEU H 1 99 ? 206.510 216.315 121.073 1.00 77.64 99 LEU F CA 1
ATOM 11957 C C . LEU H 1 99 ? 207.154 217.077 122.225 1.00 76.58 99 LEU F C 1
ATOM 11958 O O . LEU H 1 99 ? 208.117 216.598 122.835 1.00 74.39 99 LEU F O 1
ATOM 11963 N N . PHE H 1 100 ? 206.635 218.267 122.537 1.00 76.46 100 PHE F N 1
ATOM 11964 C CA . PHE H 1 100 ? 207.181 219.038 123.649 1.00 73.60 100 PHE F CA 1
ATOM 11965 C C . PHE H 1 100 ? 206.964 218.323 124.977 1.00 72.68 100 PHE F C 1
ATOM 11966 O O . PHE H 1 100 ? 207.849 218.320 125.839 1.00 74.28 100 PHE F O 1
ATOM 11974 N N . LEU H 1 101 ? 205.788 217.718 125.163 1.00 73.34 101 LEU F N 1
ATOM 11975 C CA . LEU H 1 101 ? 205.534 216.957 126.382 1.00 69.81 101 LEU F CA 1
ATOM 11976 C C . LEU H 1 101 ? 206.475 215.766 126.491 1.00 66.01 101 LEU F C 1
ATOM 11977 O O . LEU H 1 101 ? 206.986 215.465 127.577 1.00 65.32 101 LEU F O 1
ATOM 11982 N N . LEU H 1 102 ? 206.713 215.072 125.376 1.00 67.74 102 LEU F N 1
ATOM 11983 C CA . LEU H 1 102 ? 207.644 213.950 125.388 1.00 65.19 102 LEU F CA 1
ATOM 11984 C C . LEU H 1 102 ? 209.055 214.410 125.731 1.00 63.81 102 LEU F C 1
ATOM 11985 O O . LEU H 1 102 ? 209.772 213.735 126.479 1.00 64.95 102 LEU F O 1
ATOM 11990 N N . GLN H 1 103 ? 209.473 215.554 125.187 1.00 64.70 103 GLN F N 1
ATOM 11991 C CA . GLN H 1 103 ? 210.796 216.084 125.504 1.00 63.94 103 GLN F CA 1
ATOM 11992 C C . GLN H 1 103 ? 210.904 216.462 126.976 1.00 60.96 103 GLN F C 1
ATOM 11993 O O . GLN H 1 103 ? 211.923 216.190 127.621 1.00 61.06 103 GLN F O 1
ATOM 11999 N N . VAL H 1 104 ? 209.863 217.093 127.524 1.00 60.42 104 VAL F N 1
ATOM 12000 C CA . VAL H 1 104 ? 209.893 217.511 128.922 1.00 56.46 104 VAL F CA 1
ATOM 12001 C C . VAL H 1 104 ? 209.922 216.300 129.846 1.00 55.49 104 VAL F C 1
ATOM 12002 O O . VAL H 1 104 ? 210.674 216.269 130.828 1.00 55.86 104 VAL F O 1
ATOM 12006 N N . ALA H 1 105 ? 209.114 215.281 129.547 1.00 58.63 105 ALA F N 1
ATOM 12007 C CA . ALA H 1 105 ? 209.049 214.097 130.395 1.00 56.27 105 ALA F CA 1
ATOM 12008 C C . ALA H 1 105 ? 210.306 213.243 130.319 1.00 55.92 105 ALA F C 1
ATOM 12009 O O . ALA H 1 105 ? 210.447 212.311 131.118 1.00 58.53 105 ALA F O 1
ATOM 12011 N N . SER H 1 106 ? 211.212 213.528 129.389 1.00 54.18 106 SER F N 1
ATOM 12012 C CA . SER H 1 106 ? 212.460 212.789 129.265 1.00 52.25 106 SER F CA 1
ATOM 12013 C C . SER H 1 106 ? 213.565 213.344 130.153 1.00 53.99 106 SER F C 1
ATOM 12014 O O . SER H 1 106 ? 214.682 212.817 130.128 1.00 57.28 106 SER F O 1
ATOM 12017 N N . ARG H 1 107 ? 213.286 214.385 130.929 1.00 54.77 107 ARG F N 1
ATOM 12018 C CA . ARG H 1 107 ? 214.279 215.012 131.791 1.00 51.70 107 ARG F CA 1
ATOM 12019 C C . ARG H 1 107 ? 213.906 214.986 133.263 1.00 53.71 107 ARG F C 1
ATOM 12020 O O . ARG H 1 107 ? 214.784 214.816 134.111 1.00 57.71 107 ARG F O 1
ATOM 12028 N N . TRP H 1 108 ? 212.630 215.147 133.591 1.00 52.91 108 TRP F N 1
ATOM 12029 C CA . TRP H 1 108 ? 212.173 215.166 134.969 1.00 48.93 108 TRP F CA 1
ATOM 12030 C C . TRP H 1 108 ? 211.017 214.195 135.146 1.00 53.53 108 TRP F C 1
ATOM 12031 O O . TRP H 1 108 ? 210.269 213.935 134.198 1.00 59.90 108 TRP F O 1
ATOM 12042 N N . PRO H 1 109 ? 210.850 213.639 136.345 1.00 52.15 109 PRO F N 1
ATOM 12043 C CA . PRO H 1 109 ? 209.733 212.712 136.576 1.00 57.12 109 PRO F CA 1
ATOM 12044 C C . PRO H 1 109 ? 208.399 213.443 136.540 1.00 64.89 109 PRO F C 1
ATOM 12045 O O . PRO H 1 109 ? 208.197 214.432 137.246 1.00 66.53 109 PRO F O 1
ATOM 12049 N N . ILE H 1 110 ? 207.487 212.944 135.709 1.00 66.05 110 ILE F N 1
ATOM 12050 C CA . ILE H 1 110 ? 206.154 213.512 135.554 1.00 64.39 110 ILE F CA 1
ATOM 12051 C C . ILE H 1 110 ? 205.133 212.414 135.809 1.00 72.53 110 ILE F C 1
ATOM 12052 O O . ILE H 1 110 ? 205.219 211.331 135.218 1.00 75.35 110 ILE F O 1
ATOM 12057 N N . GLU H 1 111 ? 204.171 212.693 136.690 1.00 75.91 111 GLU F N 1
ATOM 12058 C CA . GLU H 1 111 ? 203.099 211.755 136.993 1.00 79.12 111 GLU F CA 1
ATOM 12059 C C . GLU H 1 111 ? 201.722 212.400 136.899 1.00 79.11 111 GLU F C 1
ATOM 12060 O O . GLU H 1 111 ? 200.731 211.775 137.295 1.00 82.67 111 GLU F O 1
ATOM 12066 N N . HIS H 1 112 ? 201.632 213.625 136.390 1.00 79.41 112 HIS F N 1
ATOM 12067 C CA . HIS H 1 112 ? 200.370 214.349 136.334 1.00 76.97 112 HIS F CA 1
ATOM 12068 C C . HIS H 1 112 ? 200.484 215.435 135.274 1.00 75.23 112 HIS F C 1
ATOM 12069 O O . HIS H 1 112 ? 201.570 215.732 134.774 1.00 76.74 112 HIS F O 1
ATOM 12076 N N . LEU H 1 113 ? 199.340 216.021 134.934 1.00 73.14 113 LEU F N 1
ATOM 12077 C CA . LEU H 1 113 ? 199.302 217.126 133.988 1.00 73.39 113 LEU F CA 1
ATOM 12078 C C . LEU H 1 113 ? 198.013 217.904 134.204 1.00 77.26 113 LEU F C 1
ATOM 12079 O O . LEU H 1 113 ? 197.027 217.364 134.712 1.00 83.07 113 LEU F O 1
ATOM 12084 N N . HIS H 1 114 ? 198.034 219.179 133.817 1.00 74.62 114 HIS F N 1
ATOM 12085 C CA . HIS H 1 114 ? 196.872 220.050 133.991 1.00 78.07 114 HIS F CA 1
ATOM 12086 C C . HIS H 1 114 ? 196.857 221.040 132.829 1.00 84.54 114 HIS F C 1
ATOM 12087 O O . HIS H 1 114 ? 197.562 222.052 132.865 1.00 89.42 114 HIS F O 1
ATOM 12094 N N . THR H 1 115 ? 196.054 220.744 131.813 1.00 90.57 115 THR F N 1
ATOM 12095 C CA . THR H 1 115 ? 195.898 221.606 130.653 1.00 97.69 115 THR F CA 1
ATOM 12096 C C . THR H 1 115 ? 194.438 222.018 130.511 1.00 106.79 115 THR F C 1
ATOM 12097 O O . THR H 1 115 ? 193.560 221.552 131.242 1.00 109.46 115 THR F O 1
ATOM 12101 N N . ASP H 1 116 ? 194.184 222.906 129.555 1.00 108.32 116 ASP F N 1
ATOM 12102 C CA . ASP H 1 116 ? 192.838 223.389 129.291 1.00 113.94 116 ASP F CA 1
ATOM 12103 C C . ASP H 1 116 ? 192.176 222.509 128.231 1.00 116.25 116 ASP F C 1
ATOM 12104 O O . ASP H 1 116 ? 192.669 221.431 127.888 1.00 116.10 116 ASP F O 1
ATOM 12109 N N . ASN H 1 117 ? 191.040 222.964 127.700 1.00 120.45 117 ASN F N 1
ATOM 12110 C CA . ASN H 1 117 ? 190.276 222.218 126.708 1.00 119.34 117 ASN F CA 1
ATOM 12111 C C . ASN H 1 117 ? 190.570 222.679 125.284 1.00 117.79 117 ASN F C 1
ATOM 12112 O O . ASN H 1 117 ? 189.682 222.646 124.425 1.00 116.43 117 ASN F O 1
ATOM 12117 N N . GLY H 1 118 ? 191.799 223.109 125.016 1.00 116.80 118 GLY F N 1
ATOM 12118 C CA . GLY H 1 118 ? 192.177 223.569 123.702 1.00 114.89 118 GLY F CA 1
ATOM 12119 C C . GLY H 1 118 ? 192.173 222.451 122.680 1.00 115.60 118 GLY F C 1
ATOM 12120 O O . GLY H 1 118 ? 192.238 221.266 123.021 1.00 114.78 118 GLY F O 1
ATOM 12121 N N . PRO H 1 119 ? 192.081 222.812 121.398 1.00 115.02 119 PRO F N 1
ATOM 12122 C CA . PRO H 1 119 ? 192.064 221.780 120.348 1.00 112.95 119 PRO F CA 1
ATOM 12123 C C . PRO H 1 119 ? 193.317 220.923 120.312 1.00 115.63 119 PRO F C 1
ATOM 12124 O O . PRO H 1 119 ? 193.228 219.729 120.002 1.00 116.70 119 PRO F O 1
ATOM 12128 N N . ASN H 1 120 ? 194.483 221.492 120.620 1.00 115.90 120 ASN F N 1
ATOM 12129 C CA . ASN H 1 120 ? 195.729 220.737 120.575 1.00 110.56 120 ASN F CA 1
ATOM 12130 C C . ASN H 1 120 ? 195.957 219.880 121.812 1.00 108.61 120 ASN F C 1
ATOM 12131 O O . ASN H 1 120 ? 196.819 218.996 121.780 1.00 106.38 120 ASN F O 1
ATOM 12136 N N . PHE H 1 121 ? 195.213 220.111 122.891 1.00 109.90 121 PHE F N 1
ATOM 12137 C CA . PHE H 1 121 ? 195.370 219.349 124.122 1.00 109.48 121 PHE F CA 1
ATOM 12138 C C . PHE H 1 121 ? 194.507 218.095 124.159 1.00 112.12 121 PHE F C 1
ATOM 12139 O O . PHE H 1 121 ? 194.592 217.331 125.126 1.00 110.80 121 PHE F O 1
ATOM 12147 N N . VAL H 1 122 ? 193.681 217.866 123.138 1.00 115.68 122 VAL F N 1
ATOM 12148 C CA . VAL H 1 122 ? 192.832 216.687 123.057 1.00 116.27 122 VAL F CA 1
ATOM 12149 C C . VAL H 1 122 ? 193.113 215.868 121.804 1.00 116.35 122 VAL F C 1
ATOM 12150 O O . VAL H 1 122 ? 192.346 214.963 121.475 1.00 116.70 122 VAL F O 1
ATOM 12154 N N . SER H 1 123 ? 194.197 216.170 121.096 1.00 114.09 123 SER F N 1
ATOM 12155 C CA . SER H 1 123 ? 194.539 215.438 119.888 1.00 114.01 123 SER F CA 1
ATOM 12156 C C . SER H 1 123 ? 194.967 214.012 120.227 1.00 112.71 123 SER F C 1
ATOM 12157 O O . SER H 1 123 ? 195.384 213.707 121.347 1.00 110.34 123 SER F O 1
ATOM 12160 N N . ALA H 1 124 ? 194.845 213.127 119.233 1.00 112.09 124 ALA F N 1
ATOM 12161 C CA . ALA H 1 124 ? 195.217 211.730 119.433 1.00 110.15 124 ALA F CA 1
ATOM 12162 C C . ALA H 1 124 ? 196.699 211.579 119.747 1.00 109.15 124 ALA F C 1
ATOM 12163 O O . ALA H 1 124 ? 197.091 210.632 120.438 1.00 105.15 124 ALA F O 1
ATOM 12165 N N . GLU H 1 125 ? 197.536 212.490 119.245 1.00 112.29 125 GLU F N 1
ATOM 12166 C CA . GLU H 1 125 ? 198.963 212.429 119.548 1.00 108.45 125 GLU F CA 1
ATOM 12167 C C . GLU H 1 125 ? 199.219 212.616 121.038 1.00 103.01 125 GLU F C 1
ATOM 12168 O O . GLU H 1 125 ? 200.051 211.914 121.627 1.00 100.69 125 GLU F O 1
ATOM 12174 N N . MET H 1 126 ? 198.517 213.564 121.663 1.00 103.52 126 MET F N 1
ATOM 12175 C CA . MET H 1 126 ? 198.677 213.776 123.098 1.00 101.73 126 MET F CA 1
ATOM 12176 C C . MET H 1 126 ? 198.239 212.550 123.887 1.00 100.92 126 MET F C 1
ATOM 12177 O O . MET H 1 126 ? 198.900 212.159 124.855 1.00 99.73 126 MET F O 1
ATOM 12182 N N . GLN H 1 127 ? 197.128 211.928 123.487 1.00 100.44 127 GLN F N 1
ATOM 12183 C CA . GLN H 1 127 ? 196.674 210.718 124.165 1.00 99.23 127 GLN F CA 1
ATOM 12184 C C . GLN H 1 127 ? 197.684 209.588 124.013 1.00 98.30 127 GLN F C 1
ATOM 12185 O O . GLN H 1 127 ? 197.969 208.864 124.975 1.00 99.61 127 GLN F O 1
ATOM 12191 N N . ALA H 1 128 ? 198.239 209.423 122.809 1.00 95.92 128 ALA F N 1
ATOM 12192 C CA . ALA H 1 128 ? 199.226 208.372 122.586 1.00 93.33 128 ALA F CA 1
ATOM 12193 C C . ALA H 1 128 ? 200.479 208.602 123.420 1.00 94.67 128 ALA F C 1
ATOM 12194 O O . ALA H 1 128 ? 201.017 207.662 124.018 1.00 91.61 128 ALA F O 1
ATOM 12196 N N . THR H 1 129 ? 200.961 209.847 123.476 1.00 94.91 129 THR F N 1
ATOM 12197 C CA . THR H 1 129 ? 202.151 210.136 124.271 1.00 87.12 129 THR F CA 1
ATOM 12198 C C . THR H 1 129 ? 201.881 209.954 125.759 1.00 86.45 129 THR F C 1
ATOM 12199 O O . THR H 1 129 ? 202.745 209.462 126.494 1.00 88.62 129 THR F O 1
ATOM 12203 N N . ALA H 1 130 ? 200.693 210.348 126.225 1.00 87.34 130 ALA F N 1
ATOM 12204 C CA . ALA H 1 130 ? 200.349 210.150 127.629 1.00 86.54 130 ALA F CA 1
ATOM 12205 C C . ALA H 1 130 ? 200.277 208.670 127.975 1.00 86.65 130 ALA F C 1
ATOM 12206 O O . ALA H 1 130 ? 200.720 208.254 129.052 1.00 89.18 130 ALA F O 1
ATOM 12208 N N . TRP H 1 131 ? 199.713 207.857 127.078 1.00 86.23 131 TRP F N 1
ATOM 12209 C CA . TRP H 1 131 ? 199.666 206.419 127.319 1.00 86.87 131 TRP F CA 1
ATOM 12210 C C . TRP H 1 131 ? 201.063 205.811 127.302 1.00 87.80 131 TRP F C 1
ATOM 12211 O O . TRP H 1 131 ? 201.360 204.902 128.085 1.00 89.83 131 TRP F O 1
ATOM 12222 N N . TRP H 1 132 ? 201.933 206.297 126.413 1.00 84.65 132 TRP F N 1
ATOM 12223 C CA . TRP H 1 132 ? 203.287 205.760 126.328 1.00 80.03 132 TRP F CA 1
ATOM 12224 C C . TRP H 1 132 ? 204.095 206.055 127.584 1.00 77.90 132 TRP F C 1
ATOM 12225 O O . TRP H 1 132 ? 204.894 205.216 128.015 1.00 80.88 132 TRP F O 1
ATOM 12236 N N . LEU H 1 133 ? 203.910 207.230 128.181 1.00 77.80 133 LEU F N 1
ATOM 12237 C CA . LEU H 1 133 ? 204.655 207.634 129.365 1.00 75.49 133 LEU F CA 1
ATOM 12238 C C . LEU H 1 133 ? 203.928 207.323 130.667 1.00 79.08 133 LEU F C 1
ATOM 12239 O O . LEU H 1 133 ? 204.437 207.670 131.737 1.00 83.57 133 LEU F O 1
ATOM 12244 N N . LYS H 1 134 ? 202.758 206.682 130.601 1.00 78.82 134 LYS F N 1
ATOM 12245 C CA . LYS H 1 134 ? 201.972 206.337 131.788 1.00 76.28 134 LYS F CA 1
ATOM 12246 C C . LYS H 1 134 ? 201.645 207.573 132.623 1.00 77.81 134 LYS F C 1
ATOM 12247 O O . LYS H 1 134 ? 201.693 207.545 133.854 1.00 82.87 134 LYS F O 1
ATOM 12253 N N . ILE H 1 135 ? 201.306 208.667 131.948 1.00 76.79 135 ILE F N 1
ATOM 12254 C CA . ILE H 1 135 ? 200.991 209.935 132.595 1.00 78.01 135 ILE F CA 1
ATOM 12255 C C . ILE H 1 135 ? 199.479 210.084 132.670 1.00 85.09 135 ILE F C 1
ATOM 12256 O O . ILE H 1 135 ? 198.778 209.892 131.669 1.00 91.18 135 ILE F O 1
ATOM 12261 N N . GLU H 1 136 ? 198.975 210.426 133.853 1.00 82.00 136 GLU F N 1
ATOM 12262 C CA . GLU H 1 136 ? 197.552 210.689 134.025 1.00 85.29 136 GLU F CA 1
ATOM 12263 C C . GLU H 1 136 ? 197.260 212.131 133.632 1.00 86.39 136 GLU F C 1
ATOM 12264 O O . GLU H 1 136 ? 197.764 213.067 134.261 1.00 88.11 136 GLU F O 1
ATOM 12270 N N . HIS H 1 137 ? 196.447 212.311 132.595 1.00 83.72 137 HIS F N 1
ATOM 12271 C CA . HIS H 1 137 ? 196.163 213.620 132.026 1.00 83.82 137 HIS F CA 1
ATOM 12272 C C . HIS H 1 137 ? 194.759 214.058 132.418 1.00 86.88 137 HIS F C 1
ATOM 12273 O O . HIS H 1 137 ? 193.792 213.317 132.210 1.00 92.40 137 HIS F O 1
ATOM 12280 N N . THR H 1 138 ? 194.652 215.257 132.984 1.00 86.31 138 THR F N 1
ATOM 12281 C CA . THR H 1 138 ? 193.373 215.858 133.330 1.00 92.32 138 THR F CA 1
ATOM 12282 C C . THR H 1 138 ? 193.215 217.180 132.593 1.00 95.48 138 THR F C 1
ATOM 12283 O O . THR H 1 138 ? 194.193 217.892 132.345 1.00 96.94 138 THR F O 1
ATOM 12287 N N . THR H 1 139 ? 191.973 217.503 132.241 1.00 99.75 139 THR F N 1
ATOM 12288 C CA . THR H 1 139 ? 191.658 218.722 131.513 1.00 104.41 139 THR F CA 1
ATOM 12289 C C . THR H 1 139 ? 190.509 219.447 132.198 1.00 112.17 139 THR F C 1
ATOM 12290 O O . THR H 1 139 ? 189.699 218.837 132.902 1.00 116.58 139 THR F O 1
ATOM 12294 N N . GLY H 1 140 ? 190.447 220.762 131.985 1.00 115.04 140 GLY F N 1
ATOM 12295 C CA . GLY H 1 140 ? 189.421 221.597 132.573 1.00 121.59 140 GLY F CA 1
ATOM 12296 C C . GLY H 1 140 ? 190.021 222.677 133.458 1.00 126.80 140 GLY F C 1
ATOM 12297 O O . GLY H 1 140 ? 191.131 223.162 133.210 1.00 126.75 140 GLY F O 1
ATOM 12298 N N . VAL H 1 141 ? 189.271 223.046 134.492 1.00 129.29 141 VAL F N 1
ATOM 12299 C CA . VAL H 1 141 ? 189.712 224.074 135.425 1.00 131.33 141 VAL F CA 1
ATOM 12300 C C . VAL H 1 141 ? 190.224 223.436 136.711 1.00 130.40 141 VAL F C 1
ATOM 12301 O O . VAL H 1 141 ? 189.449 223.151 137.624 1.00 130.97 141 VAL F O 1
ATOM 12305 N N . GLN H 1 148 ? 196.560 227.359 135.944 1.00 124.69 148 GLN F N 1
ATOM 12306 C CA . GLN H 1 148 ? 195.680 228.329 136.585 1.00 128.58 148 GLN F CA 1
ATOM 12307 C C . GLN H 1 148 ? 196.418 229.631 136.883 1.00 128.92 148 GLN F C 1
ATOM 12308 O O . GLN H 1 148 ? 197.024 230.227 135.993 1.00 129.05 148 GLN F O 1
ATOM 12314 N N . GLY H 1 149 ? 196.354 230.071 138.141 1.00 130.16 149 GLY F N 1
ATOM 12315 C CA . GLY H 1 149 ? 197.016 231.309 138.515 1.00 126.58 149 GLY F CA 1
ATOM 12316 C C . GLY H 1 149 ? 198.528 231.219 138.439 1.00 124.60 149 GLY F C 1
ATOM 12317 O O . GLY H 1 149 ? 199.197 232.180 138.049 1.00 119.80 149 GLY F O 1
ATOM 12318 N N . SER H 1 150 ? 199.089 230.067 138.817 1.00 127.10 150 SER F N 1
ATOM 12319 C CA . SER H 1 150 ? 200.541 229.913 138.828 1.00 124.58 150 SER F CA 1
ATOM 12320 C C . SER H 1 150 ? 201.122 230.032 137.425 1.00 114.93 150 SER F C 1
ATOM 12321 O O . SER H 1 150 ? 202.111 230.742 137.209 1.00 112.27 150 SER F O 1
ATOM 12324 N N . VAL H 1 151 ? 200.522 229.337 136.457 1.00 109.38 151 VAL F N 1
ATOM 12325 C CA . VAL H 1 151 ? 201.058 229.363 135.101 1.00 105.73 151 VAL F CA 1
ATOM 12326 C C . VAL H 1 151 ? 200.894 230.748 134.486 1.00 111.14 151 VAL F C 1
ATOM 12327 O O . VAL H 1 151 ? 201.762 231.214 133.741 1.00 110.08 151 VAL F O 1
ATOM 12331 N N . GLU H 1 152 ? 199.796 231.440 134.803 1.00 114.67 152 GLU F N 1
ATOM 12332 C CA . GLU H 1 152 ? 199.615 232.798 134.301 1.00 113.15 152 GLU F CA 1
ATOM 12333 C C . GLU H 1 152 ? 200.643 233.750 134.900 1.00 115.25 152 GLU F C 1
ATOM 12334 O O . GLU H 1 152 ? 201.191 234.605 134.195 1.00 116.12 152 GLU F O 1
ATOM 12340 N N . ASN H 1 153 ? 200.918 233.615 136.200 1.00 116.27 153 ASN F N 1
ATOM 12341 C CA . ASN H 1 153 ? 201.939 234.447 136.828 1.00 115.28 153 ASN F CA 1
ATOM 12342 C C . ASN H 1 153 ? 203.312 234.181 136.225 1.00 111.32 153 ASN F C 1
ATOM 12343 O O . ASN H 1 153 ? 204.079 235.117 135.966 1.00 107.49 153 ASN F O 1
ATOM 12348 N N . LYS H 1 154 ? 203.640 232.907 135.995 1.00 108.14 154 LYS F N 1
ATOM 12349 C CA . LYS H 1 154 ? 204.926 232.578 135.388 1.00 98.43 154 LYS F CA 1
ATOM 12350 C C . LYS H 1 154 ? 205.017 233.119 133.967 1.00 99.63 154 LYS F C 1
ATOM 12351 O O . LYS H 1 154 ? 206.074 233.597 133.546 1.00 95.95 154 LYS F O 1
ATOM 12357 N N . ASN H 1 155 ? 203.916 233.053 133.213 1.00 105.53 155 ASN F N 1
ATOM 12358 C CA . ASN H 1 155 ? 203.902 233.620 131.869 1.00 105.47 155 ASN F CA 1
ATOM 12359 C C . ASN H 1 155 ? 204.119 235.128 131.905 1.00 102.95 155 ASN F C 1
ATOM 12360 O O . ASN H 1 155 ? 204.857 235.677 131.078 1.00 99.65 155 ASN F O 1
ATOM 12365 N N . LYS H 1 156 ? 203.477 235.815 132.853 1.00 104.97 156 LYS F N 1
ATOM 12366 C CA . LYS H 1 156 ? 203.665 237.257 132.975 1.00 106.56 156 LYS F CA 1
ATOM 12367 C C . LYS H 1 156 ? 205.109 237.600 133.324 1.00 105.58 156 LYS F C 1
ATOM 12368 O O . LYS H 1 156 ? 205.691 238.532 132.753 1.00 103.58 156 LYS F O 1
ATOM 12374 N N . GLN H 1 157 ? 205.705 236.854 134.258 1.00 103.77 157 GLN F N 1
ATOM 12375 C CA . GLN H 1 157 ? 207.099 237.101 134.619 1.00 98.09 157 GLN F CA 1
ATOM 12376 C C . GLN H 1 157 ? 208.030 236.827 133.443 1.00 93.10 157 GLN F C 1
ATOM 12377 O O . GLN H 1 157 ? 208.996 237.568 133.219 1.00 90.04 157 GLN F O 1
ATOM 12383 N N . LEU H 1 158 ? 207.756 235.764 132.684 1.00 94.31 158 LEU F N 1
ATOM 12384 C CA . LEU H 1 158 ? 208.565 235.459 131.510 1.00 91.30 158 LEU F CA 1
ATOM 12385 C C . LEU H 1 158 ? 208.464 236.566 130.470 1.00 95.59 158 LEU F C 1
ATOM 12386 O O . LEU H 1 158 ? 209.471 236.955 129.870 1.00 94.94 158 LEU F O 1
ATOM 12391 N N . LYS H 1 159 ? 207.255 237.084 130.243 1.00 96.73 159 LYS F N 1
ATOM 12392 C CA . LYS H 1 159 ? 207.090 238.186 129.300 1.00 94.69 159 LYS F CA 1
ATOM 12393 C C . LYS H 1 159 ? 207.835 239.429 129.771 1.00 95.54 159 LYS F C 1
ATOM 12394 O O . LYS H 1 159 ? 208.469 240.124 128.968 1.00 97.91 159 LYS F O 1
ATOM 12400 N N . LYS H 1 160 ? 207.772 239.722 131.072 1.00 93.13 160 LYS F N 1
ATOM 12401 C CA . LYS H 1 160 ? 208.490 240.877 131.602 1.00 92.14 160 LYS F CA 1
ATOM 12402 C C . LYS H 1 160 ? 209.995 240.726 131.416 1.00 93.84 160 LYS F C 1
ATOM 12403 O O . LYS H 1 160 ? 210.676 241.673 131.002 1.00 94.95 160 LYS F O 1
ATOM 12409 N N . THR H 1 161 ? 210.533 239.539 131.706 1.00 93.42 161 THR F N 1
ATOM 12410 C CA . THR H 1 161 ? 211.966 239.319 131.529 1.00 88.83 161 THR F CA 1
ATOM 12411 C C . THR H 1 161 ? 212.361 239.395 130.057 1.00 89.94 161 THR F C 1
ATOM 12412 O O . THR H 1 161 ? 213.420 239.939 129.719 1.00 92.60 161 THR F O 1
ATOM 12416 N N . ILE H 1 162 ? 211.523 238.854 129.169 1.00 89.22 162 ILE F N 1
ATOM 12417 C CA . ILE H 1 162 ? 211.798 238.934 127.737 1.00 89.38 162 ILE F CA 1
ATOM 12418 C C . ILE H 1 162 ? 211.847 240.387 127.291 1.00 95.87 162 ILE F C 1
ATOM 12419 O O . ILE H 1 162 ? 212.730 240.786 126.523 1.00 97.10 162 ILE F O 1
ATOM 12424 N N . GLN H 1 163 ? 210.905 241.202 127.770 1.00 99.15 163 GLN F N 1
ATOM 12425 C CA . GLN H 1 163 ? 210.930 242.627 127.453 1.00 99.80 163 GLN F CA 1
ATOM 12426 C C . GLN H 1 163 ? 212.189 243.288 128.000 1.00 100.34 163 GLN F C 1
ATOM 12427 O O . GLN H 1 163 ? 212.774 244.163 127.350 1.00 98.96 163 GLN F O 1
ATOM 12433 N N . GLN H 1 164 ? 212.619 242.884 129.198 1.00 101.17 164 GLN F N 1
ATOM 12434 C CA . GLN H 1 164 ? 213.823 243.461 129.790 1.00 97.59 164 GLN F CA 1
ATOM 12435 C C . GLN H 1 164 ? 215.063 243.156 128.955 1.00 98.88 164 GLN F C 1
ATOM 12436 O O . GLN H 1 164 ? 215.910 244.033 128.748 1.00 98.87 164 GLN F O 1
ATOM 12442 N N . ILE H 1 165 ? 215.191 241.918 128.470 1.00 101.85 165 ILE F N 1
ATOM 12443 C CA . ILE H 1 165 ? 216.412 241.488 127.787 1.00 100.52 165 ILE F CA 1
ATOM 12444 C C . ILE H 1 165 ? 216.296 241.564 126.264 1.00 104.86 165 ILE F C 1
ATOM 12445 O O . ILE H 1 165 ? 217.261 241.217 125.562 1.00 108.49 165 ILE F O 1
ATOM 12450 N N . ARG H 1 166 ? 215.164 242.027 125.731 1.00 105.38 166 ARG F N 1
ATOM 12451 C CA . ARG H 1 166 ? 214.956 241.999 124.285 1.00 106.68 166 ARG F CA 1
ATOM 12452 C C . ARG H 1 166 ? 215.940 242.895 123.542 1.00 111.01 166 ARG F C 1
ATOM 12453 O O . ARG H 1 166 ? 216.303 242.599 122.398 1.00 109.62 166 ARG F O 1
ATOM 12461 N N . ASP H 1 167 ? 216.376 243.991 124.168 1.00 112.03 167 ASP F N 1
ATOM 12462 C CA . ASP H 1 167 ? 217.188 244.977 123.461 1.00 116.88 167 ASP F CA 1
ATOM 12463 C C . ASP H 1 167 ? 218.537 244.401 123.043 1.00 120.64 167 ASP F C 1
ATOM 12464 O O . ASP H 1 167 ? 218.997 244.636 121.919 1.00 122.39 167 ASP F O 1
ATOM 12469 N N . GLU H 1 168 ? 219.185 243.643 123.929 1.00 121.73 168 GLU F N 1
ATOM 12470 C CA . GLU H 1 168 ? 220.556 243.210 123.672 1.00 122.75 168 GLU F CA 1
ATOM 12471 C C . GLU H 1 168 ? 220.621 242.176 122.553 1.00 122.40 168 GLU F C 1
ATOM 12472 O O . GLU H 1 168 ? 221.471 242.269 121.659 1.00 124.64 168 GLU F O 1
ATOM 12478 N N . VAL H 1 169 ? 219.735 241.184 122.584 1.00 119.86 169 VAL F N 1
ATOM 12479 C CA . VAL H 1 169 ? 219.780 240.085 121.625 1.00 115.11 169 VAL F CA 1
ATOM 12480 C C . VAL H 1 169 ? 219.125 240.505 120.317 1.00 115.46 169 VAL F C 1
ATOM 12481 O O . VAL H 1 169 ? 218.452 241.539 120.248 1.00 114.26 169 VAL F O 1
ATOM 12485 N N . GLN H 1 170 ? 219.323 239.705 119.269 1.00 115.53 170 GLN F N 1
ATOM 12486 C CA . GLN H 1 170 ? 218.753 239.967 117.953 1.00 117.76 170 GLN F CA 1
ATOM 12487 C C . GLN H 1 170 ? 217.527 239.110 117.663 1.00 117.54 170 GLN F C 1
ATOM 12488 O O . GLN H 1 170 ? 216.484 239.636 117.264 1.00 117.27 170 GLN F O 1
ATOM 12494 N N . TYR H 1 171 ? 217.630 237.797 117.853 1.00 117.86 171 TYR F N 1
ATOM 12495 C CA . TYR H 1 171 ? 216.525 236.892 117.589 1.00 115.73 171 TYR F CA 1
ATOM 12496 C C . TYR H 1 171 ? 215.621 236.786 118.816 1.00 109.15 171 TYR F C 1
ATOM 12497 O O . TYR H 1 171 ? 215.867 237.395 119.859 1.00 105.64 171 TYR F O 1
ATOM 12506 N N . LEU H 1 172 ? 214.554 235.998 118.689 1.00 106.26 172 LEU F N 1
ATOM 12507 C CA . LEU H 1 172 ? 213.597 235.814 119.772 1.00 105.01 172 LEU F CA 1
ATOM 12508 C C . LEU H 1 172 ? 213.849 234.558 120.592 1.00 100.68 172 LEU F C 1
ATOM 12509 O O . LEU H 1 172 ? 213.593 234.563 121.801 1.00 99.28 172 LEU F O 1
ATOM 12514 N N . SER H 1 173 ? 214.342 233.485 119.969 1.00 98.27 173 SER F N 1
ATOM 12515 C CA . SER H 1 173 ? 214.622 232.262 120.715 1.00 94.91 173 SER F CA 1
ATOM 12516 C C . SER H 1 173 ? 215.704 232.492 121.763 1.00 91.82 173 SER F C 1
ATOM 12517 O O . SER H 1 173 ? 215.609 231.982 122.887 1.00 87.49 173 SER F O 1
ATOM 12520 N N . THR H 1 174 ? 216.741 233.255 121.411 1.00 91.56 174 THR F N 1
ATOM 12521 C CA . THR H 1 174 ? 217.792 233.565 122.374 1.00 88.48 174 THR F CA 1
ATOM 12522 C C . THR H 1 174 ? 217.241 234.359 123.551 1.00 87.33 174 THR F C 1
ATOM 12523 O O . THR H 1 174 ? 217.621 234.119 124.703 1.00 86.18 174 THR F O 1
ATOM 12527 N N . ALA H 1 175 ? 216.344 235.311 123.281 1.00 88.81 175 ALA F N 1
ATOM 12528 C CA . ALA H 1 175 ? 215.740 236.084 124.361 1.00 84.97 175 ALA F CA 1
ATOM 12529 C C . ALA H 1 175 ? 214.932 235.193 125.296 1.00 81.55 175 ALA F C 1
ATOM 12530 O O . ALA H 1 175 ? 215.011 235.334 126.521 1.00 80.67 175 ALA F O 1
ATOM 12532 N N . VAL H 1 176 ? 214.153 234.266 124.735 1.00 81.83 176 VAL F N 1
ATOM 12533 C CA . VAL H 1 176 ? 213.352 233.366 125.561 1.00 77.00 176 VAL F CA 1
ATOM 12534 C C . VAL H 1 176 ? 214.252 232.469 126.399 1.00 76.55 176 VAL F C 1
ATOM 12535 O O . VAL H 1 176 ? 213.997 232.245 127.590 1.00 76.19 176 VAL F O 1
ATOM 12539 N N . ALA H 1 177 ? 215.317 231.938 125.793 1.00 79.97 177 ALA F N 1
ATOM 12540 C CA . ALA H 1 177 ? 216.238 231.082 126.536 1.00 76.37 177 ALA F CA 1
ATOM 12541 C C . ALA H 1 177 ? 216.918 231.848 127.665 1.00 71.37 177 ALA F C 1
ATOM 12542 O O . ALA H 1 177 ? 217.051 231.334 128.782 1.00 67.22 177 ALA F O 1
ATOM 12544 N N . GLN H 1 178 ? 217.353 233.081 127.394 1.00 72.70 178 GLN F N 1
ATOM 12545 C CA . GLN H 1 178 ? 217.991 233.883 128.431 1.00 69.77 178 GLN F CA 1
ATOM 12546 C C . GLN H 1 178 ? 217.015 234.221 129.550 1.00 66.79 178 GLN F C 1
ATOM 12547 O O . GLN H 1 178 ? 217.387 234.206 130.729 1.00 66.46 178 GLN F O 1
ATOM 12553 N N . ALA H 1 179 ? 215.764 234.533 129.204 1.00 65.62 179 ALA F N 1
ATOM 12554 C CA . ALA H 1 179 ? 214.765 234.813 130.229 1.00 64.77 179 ALA F CA 1
ATOM 12555 C C . ALA H 1 179 ? 214.503 233.587 131.093 1.00 64.18 179 ALA F C 1
ATOM 12556 O O . ALA H 1 179 ? 214.375 233.697 132.319 1.00 65.70 179 ALA F O 1
ATOM 12558 N N . THR H 1 180 ? 214.418 232.409 130.471 1.00 63.68 180 THR F N 1
ATOM 12559 C CA . THR H 1 180 ? 214.227 231.182 131.238 1.00 58.25 180 THR F CA 1
ATOM 12560 C C . THR H 1 180 ? 215.413 230.920 132.157 1.00 59.62 180 THR F C 1
ATOM 12561 O O . THR H 1 180 ? 215.236 230.517 133.313 1.00 59.43 180 THR F O 1
ATOM 12565 N N . PHE H 1 181 ? 216.632 231.147 131.661 1.00 62.06 181 PHE F N 1
ATOM 12566 C CA . PHE H 1 181 ? 217.815 230.964 132.495 1.00 56.01 181 PHE F CA 1
ATOM 12567 C C . PHE H 1 181 ? 217.813 231.925 133.677 1.00 53.92 181 PHE F C 1
ATOM 12568 O O . PHE H 1 181 ? 218.153 231.538 134.801 1.00 54.74 181 PHE F O 1
ATOM 12576 N N . ILE H 1 182 ? 217.438 233.184 133.440 1.00 55.78 182 ILE F N 1
ATOM 12577 C CA . ILE H 1 182 ? 217.405 234.169 134.518 1.00 56.23 182 ILE F CA 1
ATOM 12578 C C . ILE H 1 182 ? 216.358 233.791 135.557 1.00 55.92 182 ILE F C 1
ATOM 12579 O O . ILE H 1 182 ? 216.605 233.868 136.766 1.00 58.07 182 ILE F O 1
ATOM 12584 N N . LEU H 1 183 ? 215.174 233.373 135.105 1.00 54.43 183 LEU F N 1
ATOM 12585 C CA . LEU H 1 183 ? 214.104 233.038 136.040 1.00 54.55 183 LEU F CA 1
ATOM 12586 C C . LEU H 1 183 ? 214.424 231.776 136.832 1.00 54.50 183 LEU F C 1
ATOM 12587 O O . LEU H 1 183 ? 214.087 231.679 138.018 1.00 56.38 183 LEU F O 1
ATOM 12592 N N . ASN H 1 184 ? 215.067 230.794 136.196 1.00 53.26 184 ASN F N 1
ATOM 12593 C CA . ASN H 1 184 ? 215.290 229.511 136.853 1.00 49.55 184 ASN F CA 1
ATOM 12594 C C . ASN H 1 184 ? 216.357 229.606 137.937 1.00 53.46 184 ASN F C 1
ATOM 12595 O O . ASN H 1 184 ? 216.177 229.073 139.037 1.00 54.28 184 ASN F O 1
ATOM 12600 N N . PHE H 1 185 ? 217.472 230.275 137.650 1.00 53.87 185 PHE F N 1
ATOM 12601 C CA . PHE H 1 185 ? 218.637 230.251 138.526 1.00 51.87 185 PHE F CA 1
ATOM 12602 C C . PHE H 1 185 ? 218.900 231.577 139.223 1.00 53.60 185 PHE F C 1
ATOM 12603 O O . PHE H 1 185 ? 219.034 231.612 140.449 1.00 53.74 185 PHE F O 1
ATOM 12611 N N . LYS H 1 186 ? 218.986 232.673 138.476 1.00 56.64 186 LYS F N 1
ATOM 12612 C CA . LYS H 1 186 ? 219.360 233.966 139.048 1.00 56.53 186 LYS F CA 1
ATOM 12613 C C . LYS H 1 186 ? 218.145 234.739 139.555 1.00 57.44 186 LYS F C 1
ATOM 12614 O O . LYS H 1 186 ? 217.951 235.908 139.228 1.00 62.61 186 LYS F O 1
ATOM 12620 N N . ARG H 1 187 ? 217.314 234.085 140.370 1.00 56.90 187 ARG F N 1
ATOM 12621 C CA . ARG H 1 187 ? 216.168 234.758 140.980 1.00 59.98 187 ARG F CA 1
ATOM 12622 C C . ARG H 1 187 ? 215.775 233.966 142.227 1.00 64.11 187 ARG F C 1
ATOM 12623 O O . ARG H 1 187 ? 215.130 232.920 142.116 1.00 65.60 18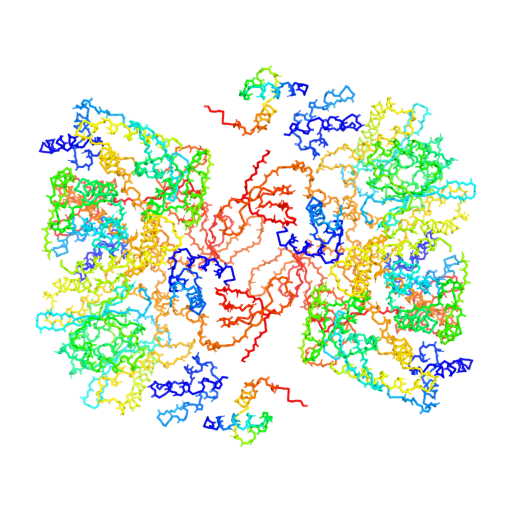7 ARG F O 1
ATOM 12631 N N . ARG H 1 188 ? 216.160 234.473 143.394 1.00 68.87 188 ARG F N 1
ATOM 12632 C CA . ARG H 1 188 ? 215.836 233.799 144.641 1.00 71.32 188 ARG F CA 1
ATOM 12633 C C . ARG H 1 188 ? 214.346 233.916 144.945 1.00 76.62 188 ARG F C 1
ATOM 12634 O O . ARG H 1 188 ? 213.654 234.823 144.474 1.00 78.50 188 ARG F O 1
ATOM 12642 N N . GLY H 1 189 ? 213.853 232.976 145.747 1.00 80.95 189 GLY F N 1
ATOM 12643 C CA . GLY H 1 189 ? 212.451 232.955 146.110 1.00 85.72 189 GLY F CA 1
ATOM 12644 C C . GLY H 1 189 ? 212.218 232.676 147.580 1.00 88.69 189 GLY F C 1
ATOM 12645 O O . GLY H 1 189 ? 213.139 232.790 148.394 1.00 87.01 189 GLY F O 1
ATOM 12646 N N . GLY H 1 190 ? 210.987 232.311 147.933 1.00 91.96 190 GLY F N 1
ATOM 12647 C CA . GLY H 1 190 ? 210.630 232.027 149.305 1.00 96.16 190 GLY F CA 1
ATOM 12648 C C . GLY H 1 190 ? 210.712 230.548 149.633 1.00 99.03 190 GLY F C 1
ATOM 12649 O O . GLY H 1 190 ? 211.161 229.722 148.835 1.00 99.03 190 GLY F O 1
ATOM 12650 N N . LEU H 1 191 ? 210.262 230.220 150.845 1.00 99.95 191 LEU F N 1
ATOM 12651 C CA . LEU H 1 191 ? 210.222 228.846 151.346 1.00 93.65 191 LEU F CA 1
ATOM 12652 C C . LEU H 1 191 ? 211.613 228.209 151.323 1.00 90.64 191 LEU F C 1
ATOM 12653 O O . LEU H 1 191 ? 211.872 227.231 150.619 1.00 91.79 191 LEU F O 1
ATOM 12658 N N . GLY H 1 192 ? 212.511 228.787 152.115 1.00 90.80 192 GLY F N 1
ATOM 12659 C CA . GLY H 1 192 ? 213.874 228.309 152.231 1.00 87.69 192 GLY F CA 1
ATOM 12660 C C . GLY H 1 192 ? 214.909 229.177 151.552 1.00 88.15 192 GLY F C 1
ATOM 12661 O O . GLY H 1 192 ? 216.108 228.915 151.711 1.00 91.62 192 GLY F O 1
ATOM 12662 N N . ASP H 1 193 ? 214.489 230.196 150.800 1.00 88.15 193 ASP F N 1
ATOM 12663 C CA . ASP H 1 193 ? 215.395 231.123 150.122 1.00 92.31 193 ASP F CA 1
ATOM 12664 C C . ASP H 1 193 ? 216.325 230.380 149.158 1.00 89.01 193 ASP F C 1
ATOM 12665 O O . ASP H 1 193 ? 217.549 230.382 149.299 1.00 87.47 193 ASP F O 1
ATOM 12670 N N . MET H 1 194 ? 215.713 229.735 148.167 1.00 82.34 194 MET F N 1
ATOM 12671 C CA . MET H 1 194 ? 216.453 229.031 147.131 1.00 73.97 194 MET F CA 1
ATOM 12672 C C . MET H 1 194 ? 215.760 229.227 145.791 1.00 70.56 194 MET F C 1
ATOM 12673 O O . MET H 1 194 ? 214.540 229.399 145.725 1.00 69.58 194 MET F O 1
ATOM 12678 N N . CYS H 1 195 ? 216.553 229.196 144.723 1.00 67.47 195 CYS F N 1
ATOM 12679 C CA . CYS H 1 195 ? 216.020 229.354 143.382 1.00 59.32 195 CYS F CA 1
ATOM 12680 C C . CYS H 1 195 ? 215.184 228.134 142.999 1.00 57.90 195 CYS F C 1
ATOM 12681 O O . CYS H 1 195 ? 215.329 227.062 143.590 1.00 64.66 195 CYS F O 1
ATOM 12684 N N . PRO H 1 196 ? 214.279 228.282 142.023 1.00 49.03 196 PRO F N 1
ATOM 12685 C CA . PRO H 1 196 ? 213.381 227.161 141.689 1.00 51.24 196 PRO F CA 1
ATOM 12686 C C . PRO H 1 196 ? 214.093 225.873 141.307 1.00 51.48 196 PRO F C 1
ATOM 12687 O O . PRO H 1 196 ? 213.617 224.789 141.666 1.00 54.20 196 PRO F O 1
ATOM 12691 N N . ALA H 1 197 ? 215.213 225.951 140.586 1.00 48.47 197 ALA F N 1
ATOM 12692 C CA . ALA H 1 197 ? 215.919 224.734 140.192 1.00 46.23 197 ALA F CA 1
ATOM 12693 C C . ALA H 1 197 ? 216.435 223.980 141.412 1.00 47.24 197 ALA F C 1
ATOM 12694 O O . ALA H 1 197 ? 216.266 222.757 141.524 1.00 52.62 197 ALA F O 1
ATOM 12696 N N . GLU H 1 198 ? 217.065 224.701 142.342 1.00 45.52 198 GLU F N 1
ATOM 12697 C CA . GLU H 1 198 ? 217.558 224.070 143.560 1.00 47.68 198 GLU F CA 1
ATOM 12698 C C . GLU H 1 198 ? 216.413 223.501 144.385 1.00 50.47 198 GLU F C 1
ATOM 12699 O O . GLU H 1 198 ? 216.538 222.420 144.969 1.00 55.64 198 GLU F O 1
ATOM 12705 N N . ALA H 1 199 ? 215.286 224.214 144.442 1.00 46.43 199 ALA F N 1
ATOM 12706 C CA . ALA H 1 199 ? 214.135 223.710 145.181 1.00 44.74 199 ALA F CA 1
ATOM 12707 C C . ALA H 1 199 ? 213.610 222.416 144.574 1.00 45.84 199 ALA F C 1
ATOM 12708 O O . ALA H 1 199 ? 213.297 221.465 145.300 1.00 54.23 199 ALA F O 1
ATOM 12710 N N . LEU H 1 200 ? 213.507 222.358 143.245 1.00 42.19 200 LEU F N 1
ATOM 12711 C CA . LEU H 1 200 ? 213.029 221.143 142.592 1.00 42.37 200 LEU F CA 1
ATOM 12712 C C . LEU H 1 200 ? 213.976 219.976 142.839 1.00 42.64 200 LEU F C 1
ATOM 12713 O O . LEU H 1 200 ? 213.535 218.854 143.132 1.00 43.35 200 LEU F O 1
ATOM 12718 N N . ILE H 1 201 ? 215.284 220.223 142.731 1.00 40.73 201 ILE F N 1
ATOM 12719 C CA . ILE H 1 201 ? 216.259 219.169 142.994 1.00 36.14 201 ILE F CA 1
ATOM 12720 C C . ILE H 1 201 ? 216.147 218.691 144.437 1.00 38.38 201 ILE F C 1
ATOM 12721 O O . ILE H 1 201 ? 216.218 217.487 144.717 1.00 42.86 201 ILE F O 1
ATOM 12726 N N . ASN H 1 202 ? 215.955 219.625 145.371 1.00 36.84 202 ASN F N 1
ATOM 12727 C CA . ASN H 1 202 ? 215.818 219.262 146.777 1.00 37.05 202 ASN F CA 1
ATOM 12728 C C . ASN H 1 202 ? 214.584 218.400 147.013 1.00 37.75 202 ASN F C 1
ATOM 12729 O O . ASN H 1 202 ? 214.646 217.406 147.746 1.00 41.21 202 ASN F O 1
ATOM 12734 N N . MET H 1 203 ? 213.451 218.764 146.404 1.00 36.36 203 MET F N 1
ATOM 12735 C CA . MET H 1 203 ? 212.243 217.959 146.569 1.00 37.55 203 MET F CA 1
ATOM 12736 C C . MET H 1 203 ? 212.426 216.558 146.000 1.00 42.27 203 MET F C 1
ATOM 12737 O O . MET H 1 203 ? 212.028 215.569 146.629 1.00 46.00 203 MET F O 1
ATOM 12742 N N . ILE H 1 204 ? 213.033 216.448 144.817 1.00 42.10 204 ILE F N 1
ATOM 12743 C CA . ILE H 1 204 ? 213.230 215.128 144.220 1.00 40.03 204 ILE F CA 1
ATOM 12744 C C . ILE H 1 204 ? 214.145 214.279 145.097 1.00 40.29 204 ILE F C 1
ATOM 12745 O O . ILE H 1 204 ? 213.865 213.100 145.364 1.00 41.79 204 ILE F O 1
ATOM 12750 N N . TYR H 1 205 ? 215.248 214.868 145.569 1.00 38.20 205 TYR F N 1
ATOM 12751 C CA . TYR H 1 205 ? 216.187 214.115 146.392 1.00 34.71 205 TYR F CA 1
ATOM 12752 C C . TYR H 1 205 ? 215.551 213.675 147.702 1.00 37.04 205 TYR F C 1
ATOM 12753 O O . TYR H 1 205 ? 215.757 212.539 148.146 1.00 40.30 205 TYR F O 1
ATOM 12762 N N . THR H 1 206 ? 214.785 214.558 148.349 1.00 35.86 206 THR F N 1
ATOM 12763 C CA . THR H 1 206 ? 214.179 214.173 149.617 1.00 33.57 206 THR F CA 1
ATOM 12764 C C . THR H 1 206 ? 213.093 213.124 149.420 1.00 36.65 206 THR F C 1
ATOM 12765 O O . THR H 1 206 ? 212.931 212.245 150.273 1.00 44.98 206 THR F O 1
ATOM 12769 N N . GLU H 1 207 ? 212.367 213.167 148.299 1.00 38.37 207 GLU F N 1
ATOM 12770 C CA . GLU H 1 207 ? 211.407 212.106 148.009 1.00 42.45 207 GLU F CA 1
ATOM 12771 C C . GLU H 1 207 ? 212.113 210.765 147.844 1.00 42.76 207 GLU F C 1
ATOM 12772 O O . GLU H 1 207 ? 211.689 209.747 148.410 1.00 46.69 207 GLU F O 1
ATOM 12778 N N . LEU H 1 208 ? 213.211 210.751 147.081 1.00 40.11 208 LEU F N 1
ATOM 12779 C CA . LEU H 1 208 ? 213.953 209.508 146.892 1.00 40.26 208 LEU F CA 1
ATOM 12780 C C . LEU H 1 208 ? 214.492 208.980 148.216 1.00 39.84 208 LEU F C 1
ATOM 12781 O O . LEU H 1 208 ? 214.399 207.778 148.499 1.00 42.37 208 LEU F O 1
ATOM 12786 N N . GLN H 1 209 ? 215.050 209.866 149.044 1.00 36.60 209 GLN F N 1
ATOM 12787 C CA . GLN H 1 209 ? 215.624 209.425 150.309 1.00 33.66 209 GLN F CA 1
ATOM 12788 C C . GLN H 1 209 ? 214.553 208.906 151.259 1.00 39.61 209 GLN F C 1
ATOM 12789 O O . GLN H 1 209 ? 214.768 207.902 151.946 1.00 44.90 209 GLN F O 1
ATOM 12795 N N . THR H 1 210 ? 213.397 209.576 151.325 1.00 40.53 210 THR F N 1
ATOM 12796 C CA . THR H 1 210 ? 212.328 209.086 152.189 1.00 39.54 210 THR F CA 1
ATOM 12797 C C . THR H 1 210 ? 211.842 207.719 151.733 1.00 44.66 210 THR F C 1
ATOM 12798 O O . THR H 1 210 ? 211.635 206.821 152.558 1.00 50.92 210 THR F O 1
ATOM 12802 N N . THR H 1 211 ? 211.669 207.534 150.420 1.00 45.53 211 THR F N 1
ATOM 12803 C CA . THR H 1 211 ? 211.232 206.233 149.922 1.00 47.64 211 THR F CA 1
ATOM 12804 C C . THR H 1 211 ? 212.245 205.146 150.266 1.00 47.86 211 THR F C 1
ATOM 12805 O O . THR H 1 211 ? 211.877 204.066 150.746 1.00 50.20 211 THR F O 1
ATOM 12809 N N . THR H 1 212 ? 213.534 205.425 150.051 1.00 45.81 212 THR F N 1
ATOM 12810 C CA . THR H 1 212 ? 214.563 204.424 150.325 1.00 44.16 212 THR F CA 1
ATOM 12811 C C . THR H 1 212 ? 214.625 204.086 151.811 1.00 46.46 212 THR F C 1
ATOM 12812 O O . THR H 1 212 ? 214.682 202.910 152.191 1.00 51.23 212 THR F O 1
ATOM 12816 N N . LEU H 1 213 ? 214.601 205.108 152.670 1.00 47.21 213 LEU F N 1
ATOM 12817 C CA . LEU H 1 213 ? 214.688 204.870 154.107 1.00 45.09 213 LEU F CA 1
ATOM 12818 C C . LEU H 1 213 ? 213.474 204.106 154.616 1.00 47.91 213 LEU F C 1
ATOM 12819 O O . LEU H 1 213 ? 213.601 203.236 155.485 1.00 51.57 213 LEU F O 1
ATOM 12824 N N . GLN H 1 214 ? 212.285 204.420 154.097 1.00 48.88 214 GLN F N 1
ATOM 12825 C CA . GLN H 1 214 ? 211.094 203.689 154.510 1.00 51.30 214 GLN F CA 1
ATOM 12826 C C . GLN H 1 214 ? 211.143 202.241 154.042 1.00 55.30 214 GLN F C 1
ATOM 12827 O O . GLN H 1 214 ? 210.741 201.334 154.779 1.00 58.99 214 GLN F O 1
ATOM 12833 N N . ASN H 1 215 ? 211.628 202.001 152.821 1.00 57.85 215 ASN F N 1
ATOM 12834 C CA . ASN H 1 215 ? 211.744 200.630 152.340 1.00 57.60 215 ASN F CA 1
ATOM 12835 C C . ASN H 1 215 ? 212.848 199.858 153.048 1.00 60.23 215 ASN F C 1
ATOM 12836 O O . ASN H 1 215 ? 212.846 198.624 153.007 1.00 61.53 215 ASN F O 1
ATOM 12841 N N . GLN H 1 216 ? 213.793 200.555 153.686 1.00 63.02 216 GLN F N 1
ATOM 12842 C CA . GLN H 1 216 ? 214.869 199.865 154.392 1.00 62.63 216 GLN F CA 1
ATOM 12843 C C . GLN H 1 216 ? 214.332 199.025 155.544 1.00 64.03 216 GLN F C 1
ATOM 12844 O O . GLN H 1 216 ? 214.769 197.886 155.747 1.00 66.45 216 GLN F O 1
ATOM 12850 N N . ILE H 1 217 ? 213.389 199.564 156.310 1.00 64.55 217 ILE F N 1
ATOM 12851 C CA . ILE H 1 217 ? 212.776 198.854 157.427 1.00 63.43 217 ILE F CA 1
ATOM 12852 C C . ILE H 1 217 ? 211.327 198.558 157.055 1.00 67.98 217 ILE F C 1
ATOM 12853 O O . ILE H 1 217 ? 210.507 199.470 156.893 1.00 73.86 217 ILE F O 1
ATOM 12858 N N . HIS H 1 218 ? 211.014 197.276 156.880 1.00 72.32 218 HIS F N 1
ATOM 12859 C CA . HIS H 1 218 ? 209.659 196.880 156.527 1.00 79.48 218 HIS F CA 1
ATOM 12860 C C . HIS H 1 218 ? 209.155 195.652 157.267 1.00 86.44 218 HIS F C 1
ATOM 12861 O O . HIS H 1 218 ? 207.948 195.396 157.228 1.00 90.84 218 HIS F O 1
ATOM 12868 N N . ASN H 1 219 ? 210.018 194.887 157.936 1.00 86.16 219 ASN F N 1
ATOM 12869 C CA . ASN H 1 219 ? 209.610 193.636 158.561 1.00 88.88 219 ASN F CA 1
ATOM 12870 C C . ASN H 1 219 ? 209.987 193.556 160.034 1.00 89.10 219 ASN F C 1
ATOM 12871 O O . ASN H 1 219 ? 209.815 192.494 160.645 1.00 93.45 219 ASN F O 1
ATOM 12876 N N . PHE H 1 220 ? 210.495 194.635 160.624 1.00 85.24 220 PHE F N 1
ATOM 12877 C CA . PHE H 1 220 ? 210.887 194.603 162.024 1.00 87.96 220 PHE F CA 1
ATOM 12878 C C . PHE H 1 220 ? 210.696 195.979 162.643 1.00 89.46 220 PHE F C 1
ATOM 12879 O O . PHE H 1 220 ? 210.817 197.005 161.969 1.00 89.99 220 PHE F O 1
ATOM 12887 N N . SER H 1 221 ? 210.397 195.980 163.937 1.00 94.36 221 SER F N 1
ATOM 12888 C CA . SER H 1 221 ? 210.215 197.197 164.716 1.00 97.03 221 SER F CA 1
ATOM 12889 C C . SER H 1 221 ? 210.322 196.824 166.190 1.00 102.15 221 SER F C 1
ATOM 12890 O O . SER H 1 221 ? 210.725 195.709 166.537 1.00 104.83 221 SER F O 1
ATOM 12893 N N . ASP H 1 222 ? 209.958 197.759 167.063 1.00 103.22 222 ASP F N 1
ATOM 12894 C CA . ASP H 1 222 ? 209.957 197.526 168.498 1.00 104.10 222 ASP F CA 1
ATOM 12895 C C . ASP H 1 222 ? 208.591 197.876 169.066 1.00 105.14 222 ASP F C 1
ATOM 12896 O O . ASP H 1 222 ? 207.867 198.710 168.514 1.00 106.95 222 ASP F O 1
ATOM 12901 N N . PHE H 1 223 ? 208.245 197.224 170.177 1.00 104.72 223 PHE F N 1
ATOM 12902 C CA . PHE H 1 223 ? 206.999 197.471 170.902 1.00 105.34 223 PHE F CA 1
ATOM 12903 C C . PHE H 1 223 ? 205.780 197.230 170.003 1.00 103.80 223 PHE F C 1
ATOM 12904 O O . PHE H 1 223 ? 205.052 198.148 169.630 1.00 104.02 223 PHE F O 1
ATOM 12912 N N . LYS H 1 224 ? 205.600 195.962 169.639 1.00 103.17 224 LYS F N 1
ATOM 12913 C CA . LYS H 1 224 ? 204.378 195.557 168.956 1.00 103.95 224 LYS F CA 1
ATOM 12914 C C . LYS H 1 224 ? 203.167 195.865 169.830 1.00 105.18 224 LYS F C 1
ATOM 12915 O O . LYS H 1 224 ? 203.188 195.648 171.043 1.00 108.25 224 LYS F O 1
ATOM 12921 N N . VAL H 1 225 ? 202.104 196.380 169.209 1.00 101.41 225 VAL F N 1
ATOM 12922 C CA . VAL H 1 225 ? 200.928 196.834 169.940 1.00 101.95 225 VAL F CA 1
ATOM 12923 C C . VAL H 1 225 ? 199.669 196.244 169.320 1.00 102.56 225 VAL F C 1
ATOM 12924 O O . VAL H 1 225 ? 199.673 195.740 168.195 1.00 101.70 225 VAL F O 1
ATOM 12928 N N . TYR H 1 226 ? 198.581 196.315 170.084 1.00 104.74 226 TYR F N 1
ATOM 12929 C CA . TYR H 1 226 ? 197.251 195.943 169.625 1.00 100.96 226 TYR F CA 1
ATOM 12930 C C . TYR H 1 226 ? 196.362 197.178 169.557 1.00 102.94 226 TYR F C 1
ATOM 12931 O O . TYR H 1 226 ? 196.477 198.091 170.379 1.00 106.55 226 TYR F O 1
ATOM 12940 N N . TYR H 1 227 ? 195.469 197.200 168.570 1.00 100.63 227 TYR F N 1
ATOM 12941 C CA . TYR H 1 227 ? 194.620 198.357 168.330 1.00 102.64 227 TYR F CA 1
ATOM 12942 C C . TYR H 1 227 ? 193.193 197.910 168.052 1.00 105.68 227 TYR F C 1
ATOM 12943 O O . TYR H 1 227 ? 192.951 196.781 167.620 1.00 108.78 227 TYR F O 1
ATOM 12952 N N . ARG H 1 228 ? 192.250 198.813 168.311 1.00 108.32 228 ARG F N 1
ATOM 12953 C CA . ARG H 1 228 ? 190.841 198.614 167.992 1.00 112.09 228 ARG F CA 1
ATOM 12954 C C . ARG H 1 228 ? 190.450 199.611 166.909 1.00 113.39 228 ARG F C 1
ATOM 12955 O O . ARG H 1 228 ? 190.599 200.823 167.096 1.00 113.05 228 ARG F O 1
ATOM 12963 N N . LYS H 1 229 ? 189.946 199.104 165.789 1.00 114.70 229 LYS F N 1
ATOM 12964 C CA . LYS H 1 229 ? 189.636 199.918 164.622 1.00 118.30 229 LYS F CA 1
ATOM 12965 C C . LYS H 1 229 ? 188.130 200.090 164.493 1.00 125.22 229 LYS F C 1
ATOM 12966 O O . LYS H 1 229 ? 187.382 199.108 164.555 1.00 129.36 229 LYS F O 1
ATOM 12972 N N . GLY H 1 230 ? 187.693 201.335 164.306 1.00 125.55 230 GLY F N 1
ATOM 12973 C CA . GLY H 1 230 ? 186.284 201.612 164.108 1.00 126.56 230 GLY F CA 1
ATOM 12974 C C . GLY H 1 230 ? 185.450 201.297 165.339 1.00 129.94 230 GLY F C 1
ATOM 12975 O O . GLY H 1 230 ? 185.890 201.441 166.483 1.00 129.36 230 GLY F O 1
ATOM 12976 N N . ALA H 1 231 ? 184.218 200.862 165.091 1.00 129.82 231 ALA F N 1
ATOM 12977 C CA . ALA H 1 231 ? 183.286 200.513 166.153 1.00 131.50 231 ALA F CA 1
ATOM 12978 C C . ALA H 1 231 ? 183.400 199.059 166.591 1.00 132.90 231 ALA F C 1
ATOM 12979 O O . ALA H 1 231 ? 182.717 198.658 167.539 1.00 136.53 231 ALA F O 1
ATOM 12981 N N . ASN H 1 232 ? 184.236 198.268 165.934 1.00 129.99 232 ASN F N 1
ATOM 12982 C CA . ASN H 1 232 ? 184.393 196.866 166.303 1.00 130.59 232 ASN F CA 1
ATOM 12983 C C . ASN H 1 232 ? 185.168 196.763 167.610 1.00 131.03 232 ASN F C 1
ATOM 12984 O O . ASN H 1 232 ? 186.316 197.220 167.675 1.00 130.17 232 ASN F O 1
ATOM 12989 N N . PRO H 1 233 ? 184.595 196.179 168.666 1.00 129.94 233 PRO F N 1
ATOM 12990 C CA . PRO H 1 233 ? 185.322 196.077 169.939 1.00 130.60 233 PRO F CA 1
ATOM 12991 C C . PRO H 1 233 ? 186.388 194.995 169.963 1.00 130.19 233 PRO F C 1
ATOM 12992 O O . PRO H 1 233 ? 187.155 194.932 170.935 1.00 128.30 233 PRO F O 1
ATOM 12996 N N . LEU H 1 234 ? 186.462 194.145 168.943 1.00 129.08 234 LEU F N 1
ATOM 12997 C CA . LEU H 1 234 ? 187.451 193.076 168.927 1.00 125.51 234 LEU F CA 1
ATOM 12998 C C . LEU H 1 234 ? 188.848 193.647 168.717 1.00 121.32 234 LEU F C 1
ATOM 12999 O O . LEU H 1 234 ? 189.056 194.509 167.858 1.00 119.62 234 LEU F O 1
ATOM 13004 N N . TRP H 1 235 ? 189.804 193.164 169.505 1.00 117.11 235 TRP F N 1
ATOM 13005 C CA . TRP H 1 235 ? 191.187 193.590 169.356 1.00 112.91 235 TRP F CA 1
ATOM 13006 C C . TRP H 1 235 ? 191.778 193.047 168.060 1.00 112.51 235 TRP F C 1
ATOM 13007 O O . TRP H 1 235 ? 191.346 192.017 167.536 1.00 115.59 235 TRP F O 1
ATOM 13018 N N . GLN H 1 236 ? 192.778 193.757 167.542 1.00 109.36 236 GLN F N 1
ATOM 13019 C CA . GLN H 1 236 ? 193.433 193.378 166.300 1.00 105.28 236 GLN F CA 1
ATOM 13020 C C . GLN H 1 236 ? 194.934 193.583 166.439 1.00 104.46 236 GLN F C 1
ATOM 13021 O O . GLN H 1 236 ? 195.402 194.341 167.291 1.00 104.61 236 GLN F O 1
ATOM 13027 N N . GLY H 1 237 ? 195.686 192.892 165.587 1.00 103.80 237 GLY F N 1
ATOM 13028 C CA . GLY H 1 237 ? 197.122 193.025 165.562 1.00 103.55 237 GLY F CA 1
ATOM 13029 C C . GLY H 1 237 ? 197.835 191.691 165.614 1.00 100.82 237 GLY F C 1
ATOM 13030 O O . GLY H 1 237 ? 197.273 190.646 165.271 1.00 100.42 237 GLY F O 1
ATOM 13031 N N . PRO H 1 238 ? 199.103 191.700 166.047 1.00 99.13 238 PRO F N 1
ATOM 13032 C CA . PRO H 1 238 ? 199.902 192.861 166.462 1.00 100.59 238 PRO F CA 1
ATOM 13033 C C . PRO H 1 238 ? 200.421 193.662 165.272 1.00 103.25 238 PRO F C 1
ATOM 13034 O O . PRO H 1 238 ? 200.568 193.130 164.176 1.00 104.29 238 PRO F O 1
ATOM 13038 N N . ALA H 1 239 ? 200.704 194.947 165.464 1.00 100.65 239 ALA F N 1
ATOM 13039 C CA . ALA H 1 239 ? 201.197 195.808 164.401 1.00 95.68 239 ALA F CA 1
ATOM 13040 C C . ALA H 1 239 ? 202.434 196.553 164.877 1.00 99.14 239 ALA F C 1
ATOM 13041 O O . ALA H 1 239 ? 202.625 196.769 166.077 1.00 101.01 239 ALA F O 1
ATOM 13043 N N . HIS H 1 240 ? 203.275 196.941 163.923 1.00 100.16 240 HIS F N 1
ATOM 13044 C CA . HIS H 1 240 ? 204.495 197.667 164.246 1.00 95.43 240 HIS F CA 1
ATOM 13045 C C . HIS H 1 240 ? 204.167 199.059 164.768 1.00 94.85 240 HIS F C 1
ATOM 13046 O O . HIS H 1 240 ? 203.229 199.711 164.303 1.00 99.33 240 HIS F O 1
ATOM 13053 N N . LEU H 1 241 ? 204.951 199.515 165.740 1.00 89.80 241 LEU F N 1
ATOM 13054 C CA . LEU H 1 241 ? 204.767 200.834 166.330 1.00 90.18 241 LEU F CA 1
ATOM 13055 C C . LEU H 1 241 ? 205.646 201.838 165.597 1.00 95.50 241 LEU F C 1
ATOM 13056 O O . LEU H 1 241 ? 206.872 201.684 165.555 1.00 99.39 241 LEU F O 1
ATOM 13061 N N . VAL H 1 242 ? 205.024 202.862 165.025 1.00 94.05 242 VAL F N 1
ATOM 13062 C CA . VAL H 1 242 ? 205.741 203.937 164.351 1.00 87.64 242 VAL F CA 1
ATOM 13063 C C . VAL H 1 242 ? 205.960 205.122 165.278 1.00 85.65 242 VAL F C 1
ATOM 13064 O O . VAL H 1 242 ? 207.074 205.633 165.392 1.00 82.19 242 VAL F O 1
ATOM 13068 N N . TRP H 1 243 ? 204.907 205.571 165.958 1.00 92.12 243 TRP F N 1
ATOM 13069 C CA . TRP H 1 243 ? 205.040 206.706 166.864 1.00 93.05 243 TRP F CA 1
ATOM 13070 C C . TRP H 1 243 ? 204.092 206.540 168.039 1.00 95.57 243 TRP F C 1
ATOM 13071 O O . TRP H 1 243 ? 202.917 206.218 167.847 1.00 96.48 243 TRP F O 1
ATOM 13082 N N . LYS H 1 244 ? 204.602 206.767 169.246 1.00 94.70 244 LYS F N 1
ATOM 13083 C CA . LYS H 1 244 ? 203.807 206.732 170.466 1.00 95.52 244 LYS F CA 1
ATOM 13084 C C . LYS H 1 244 ? 203.709 208.147 171.019 1.00 100.20 244 LYS F C 1
ATOM 13085 O O . LYS H 1 244 ? 204.734 208.786 171.283 1.00 102.64 244 LYS F O 1
ATOM 13091 N N . GLY H 1 245 ? 202.477 208.635 171.192 1.00 101.23 245 GLY F N 1
ATOM 13092 C CA . GLY H 1 245 ? 202.252 209.987 171.648 1.00 105.19 245 GLY F CA 1
ATOM 13093 C C . GLY H 1 245 ? 201.236 210.027 172.775 1.00 112.47 245 GLY F C 1
ATOM 13094 O O . GLY H 1 245 ? 200.515 209.060 173.030 1.00 113.70 245 GLY F O 1
ATOM 13095 N N . GLU H 1 246 ? 201.198 211.178 173.452 1.00 117.04 246 GLU F N 1
ATOM 13096 C CA . GLU H 1 246 ? 200.275 211.351 174.569 1.00 114.91 246 GLU F CA 1
ATOM 13097 C C . GLU H 1 246 ? 198.825 211.308 174.104 1.00 114.27 246 GLU F C 1
ATOM 13098 O O . GLU H 1 246 ? 197.971 210.705 174.764 1.00 115.24 246 GLU F O 1
ATOM 13104 N N . GLY H 1 247 ? 198.528 211.937 172.970 1.00 114.82 247 GLY F N 1
ATOM 13105 C CA . GLY H 1 247 ? 197.163 212.016 172.489 1.00 116.55 247 GLY F CA 1
ATOM 13106 C C . GLY H 1 247 ? 196.759 210.879 171.574 1.00 112.64 247 GLY F C 1
ATOM 13107 O O . GLY H 1 247 ? 195.634 210.377 171.659 1.00 110.93 247 GLY F O 1
ATOM 13108 N N . ALA H 1 248 ? 197.666 210.460 170.694 1.00 109.72 248 ALA F N 1
ATOM 13109 C CA . ALA H 1 248 ? 197.368 209.413 169.730 1.00 104.64 248 ALA F CA 1
ATOM 13110 C C . ALA H 1 248 ? 198.660 208.699 169.360 1.00 102.25 248 ALA F C 1
ATOM 13111 O O . ALA H 1 248 ? 199.759 209.140 169.703 1.00 104.01 248 ALA F O 1
ATOM 13113 N N . VAL H 1 249 ? 198.514 207.580 168.654 1.00 99.87 249 VAL F N 1
ATOM 13114 C CA . VAL H 1 249 ? 199.645 206.780 168.210 1.00 99.04 249 VAL F CA 1
ATOM 13115 C C . VAL H 1 249 ? 199.517 206.532 166.714 1.00 99.62 249 VAL F C 1
ATOM 13116 O O . VAL H 1 249 ? 198.414 206.511 166.156 1.00 100.53 249 VAL F O 1
ATOM 13120 N N . VAL H 1 250 ? 200.663 206.352 166.064 1.00 93.22 250 VAL F N 1
ATOM 13121 C CA . VAL H 1 250 ? 200.745 206.079 164.635 1.00 90.89 250 VAL F CA 1
ATOM 13122 C C . VAL H 1 250 ? 201.296 204.672 164.468 1.00 92.42 250 VAL F C 1
ATOM 13123 O O . VAL H 1 250 ? 202.382 204.361 164.978 1.00 92.11 250 VAL F O 1
ATOM 13127 N N . LEU H 1 251 ? 200.564 203.841 163.727 1.00 97.93 251 LEU F N 1
ATOM 13128 C CA . LEU H 1 251 ? 200.804 202.413 163.620 1.00 97.52 251 LEU F CA 1
ATOM 13129 C C . LEU H 1 251 ? 201.009 202.031 162.162 1.00 100.00 251 LEU F C 1
ATOM 13130 O O . LEU H 1 251 ? 200.396 202.610 161.260 1.00 103.30 251 LEU F O 1
ATOM 13135 N N . ARG H 1 252 ? 201.863 201.034 161.940 1.00 96.99 252 ARG F N 1
ATOM 13136 C CA . ARG H 1 252 ? 202.091 200.472 160.614 1.00 100.40 252 ARG F CA 1
ATOM 13137 C C . ARG H 1 252 ? 201.906 198.966 160.696 1.00 103.86 252 ARG F C 1
ATOM 13138 O O . ARG H 1 252 ? 202.666 198.283 161.390 1.00 105.18 252 ARG F O 1
ATOM 13146 N N . THR H 1 253 ? 200.900 198.453 159.996 1.00 106.48 253 THR F N 1
ATOM 13147 C CA . THR H 1 253 ? 200.602 197.031 160.036 1.00 109.51 253 THR F CA 1
ATOM 13148 C C . THR H 1 253 ? 201.503 196.265 159.068 1.00 113.85 253 THR F C 1
ATOM 13149 O O . THR H 1 253 ? 202.220 196.843 158.247 1.00 112.99 253 THR F O 1
ATOM 13153 N N . ASP H 1 254 ? 201.462 194.934 159.183 1.00 118.67 254 ASP F N 1
ATOM 13154 C CA . ASP H 1 254 ? 202.282 194.085 158.323 1.00 119.78 254 ASP F CA 1
ATOM 13155 C C . ASP H 1 254 ? 201.892 194.222 156.858 1.00 121.01 254 ASP F C 1
ATOM 13156 O O . ASP H 1 254 ? 202.730 194.018 155.972 1.00 121.48 254 ASP F O 1
ATOM 13161 N N . GLU H 1 255 ? 200.634 194.560 156.581 1.00 123.72 255 GLU F N 1
ATOM 13162 C CA . GLU H 1 255 ? 200.164 194.708 155.210 1.00 125.42 255 GLU F CA 1
ATOM 13163 C C . GLU H 1 255 ? 200.605 196.016 154.566 1.00 124.05 255 GLU F C 1
ATOM 13164 O O . GLU H 1 255 ? 200.411 196.186 153.358 1.00 123.51 255 GLU F O 1
ATOM 13170 N N . GLY H 1 256 ? 201.186 196.935 155.332 1.00 122.50 256 GLY F N 1
ATOM 13171 C CA . GLY H 1 256 ? 201.651 198.197 154.799 1.00 119.00 256 GLY F CA 1
ATOM 13172 C C . GLY H 1 256 ? 200.747 199.386 155.034 1.00 118.43 256 GLY F C 1
ATOM 13173 O O . GLY H 1 256 ? 201.018 200.461 154.486 1.00 120.56 256 GLY F O 1
ATOM 13174 N N . GLU H 1 257 ? 199.688 199.234 155.824 1.00 117.73 257 GLU F N 1
ATOM 13175 C CA . GLU H 1 257 ? 198.757 200.321 156.089 1.00 115.45 257 GLU F CA 1
ATOM 13176 C C . GLU H 1 257 ? 199.210 201.130 157.298 1.00 111.89 257 GLU F C 1
ATOM 13177 O O . GLU H 1 257 ? 199.703 200.575 158.284 1.00 110.78 257 GLU F O 1
ATOM 13183 N N . VAL H 1 258 ? 199.038 202.447 157.213 1.00 107.91 258 VAL F N 1
ATOM 13184 C CA . VAL H 1 258 ? 199.368 203.368 158.295 1.00 102.44 258 VAL F CA 1
ATOM 13185 C C . VAL H 1 258 ? 198.066 203.880 158.891 1.00 104.22 258 VAL F C 1
ATOM 13186 O O . VAL H 1 258 ? 197.186 204.353 158.162 1.00 103.78 258 VAL F O 1
ATOM 13190 N N . ILE H 1 259 ? 197.942 203.782 160.212 1.00 104.01 259 ILE F N 1
ATOM 13191 C CA . ILE H 1 259 ? 196.690 204.078 160.901 1.00 100.43 259 ILE F CA 1
ATOM 13192 C C . ILE H 1 259 ? 196.981 204.901 162.150 1.00 98.20 259 ILE F C 1
ATOM 13193 O O . ILE H 1 259 ? 197.900 204.589 162.913 1.00 96.63 259 ILE F O 1
ATOM 13198 N N . THR H 1 260 ? 196.193 205.952 162.359 1.00 98.99 260 THR F N 1
ATOM 13199 C CA . THR H 1 260 ? 196.268 206.758 163.571 1.00 100.06 260 THR F CA 1
ATOM 13200 C C . THR H 1 260 ? 195.175 206.314 164.534 1.00 102.31 260 THR F C 1
ATOM 13201 O O . THR H 1 260 ? 194.001 206.242 164.156 1.00 99.70 260 THR F O 1
ATOM 13205 N N . VAL H 1 261 ? 195.561 206.023 165.772 1.00 102.30 261 VAL F N 1
ATOM 13206 C CA . VAL H 1 261 ? 194.635 205.463 166.755 1.00 100.13 261 VAL F CA 1
ATOM 13207 C C . VAL H 1 261 ? 194.729 206.245 168.061 1.00 103.10 261 VAL F C 1
ATOM 13208 O O . VAL H 1 261 ? 195.838 206.511 168.544 1.00 104.66 261 VAL F O 1
ATOM 13212 N N . PRO H 1 262 ? 193.604 206.635 168.663 1.00 101.68 262 PRO F N 1
ATOM 13213 C CA . PRO H 1 262 ? 193.662 207.315 169.962 1.00 99.57 262 PRO F CA 1
ATOM 13214 C C . PRO H 1 262 ? 194.242 206.406 171.034 1.00 103.00 262 PRO F C 1
ATOM 13215 O O . PRO H 1 262 ? 194.154 205.180 170.954 1.00 107.12 262 PRO F O 1
ATOM 13219 N N . ARG H 1 263 ? 194.842 207.031 172.051 1.00 101.90 263 ARG F N 1
ATOM 13220 C CA . ARG H 1 263 ? 195.565 206.281 173.074 1.00 105.94 263 ARG F CA 1
ATOM 13221 C C . ARG H 1 263 ? 194.655 205.266 173.760 1.00 106.27 263 ARG F C 1
ATOM 13222 O O . ARG H 1 263 ? 195.080 204.138 174.037 1.00 106.00 263 ARG F O 1
ATOM 13230 N N . ARG H 1 264 ? 193.390 205.623 173.995 1.00 107.31 264 ARG F N 1
ATOM 13231 C CA . ARG H 1 264 ? 192.470 204.722 174.680 1.00 110.65 264 ARG F CA 1
ATOM 13232 C C . ARG H 1 264 ? 192.174 203.455 173.886 1.00 110.96 264 ARG F C 1
ATOM 13233 O O . ARG H 1 264 ? 191.626 202.506 174.457 1.00 115.57 264 ARG F O 1
ATOM 13241 N N . LYS H 1 265 ? 192.517 203.412 172.598 1.00 106.51 265 LYS F N 1
ATOM 13242 C CA . LYS H 1 265 ? 192.274 202.245 171.759 1.00 105.22 265 LYS F CA 1
ATOM 13243 C C . LYS H 1 265 ? 193.562 201.523 171.375 1.00 106.13 265 LYS F C 1
ATOM 13244 O O . LYS H 1 265 ? 193.599 200.837 170.350 1.00 106.23 265 LYS F O 1
ATOM 13250 N N . ALA H 1 266 ? 194.619 201.663 172.173 1.00 104.97 266 ALA F N 1
ATOM 13251 C CA . ALA H 1 266 ? 195.895 201.029 171.874 1.00 102.62 266 ALA F CA 1
ATOM 13252 C C . ALA H 1 266 ? 196.480 200.417 173.136 1.00 104.69 266 ALA F C 1
ATOM 13253 O O . ALA H 1 266 ? 196.484 201.047 174.198 1.00 107.32 266 ALA F O 1
ATOM 13255 N N . LYS H 1 267 ? 196.978 199.190 173.011 1.00 104.55 267 LYS F N 1
ATOM 13256 C CA . LYS H 1 267 ? 197.629 198.479 174.103 1.00 104.90 267 LYS F CA 1
ATOM 13257 C C . LYS H 1 267 ? 199.057 198.147 173.696 1.00 104.66 267 LYS F C 1
ATOM 13258 O O . LYS H 1 267 ? 199.280 197.544 172.641 1.00 104.12 267 LYS F O 1
ATOM 13264 N N . ILE H 1 268 ? 200.013 198.528 174.540 1.00 106.91 268 ILE F N 1
ATOM 13265 C CA . ILE H 1 268 ? 201.438 198.406 174.251 1.00 109.42 268 ILE F CA 1
ATOM 13266 C C . ILE H 1 268 ? 202.021 197.306 175.127 1.00 112.25 268 ILE F C 1
ATOM 13267 O O . ILE H 1 268 ? 201.809 197.298 176.346 1.00 113.63 268 ILE F O 1
ATOM 13272 N N . ILE H 1 269 ? 202.752 196.381 174.509 1.00 111.58 269 ILE F N 1
ATOM 13273 C CA . ILE H 1 269 ? 203.498 195.353 175.224 1.00 111.19 269 ILE F CA 1
ATOM 13274 C C . ILE H 1 269 ? 204.958 195.441 174.808 1.00 114.14 269 ILE F C 1
ATOM 13275 O O . ILE H 1 269 ? 205.270 195.523 173.615 1.00 115.11 269 ILE F O 1
ATOM 13280 N N . LYS H 1 270 ? 205.849 195.428 175.794 1.00 117.26 270 LYS F N 1
ATOM 13281 C CA . LYS H 1 270 ? 207.281 195.518 175.534 1.00 120.18 270 LYS F CA 1
ATOM 13282 C C . LYS H 1 270 ? 207.895 194.135 175.342 1.00 121.20 270 LYS F C 1
ATOM 13283 O O . LYS H 1 270 ? 207.190 193.125 175.345 1.00 122.91 270 LYS F O 1
ATOM 13289 N N . PHE I 1 1 ? 212.830 161.500 139.697 1.00 124.00 1 PHE G N 1
ATOM 13290 C CA . PHE I 1 1 ? 214.030 162.269 140.000 1.00 124.84 1 PHE G CA 1
ATOM 13291 C C . PHE I 1 1 ? 215.281 161.547 139.509 1.00 126.45 1 PHE G C 1
ATOM 13292 O O . PHE I 1 1 ? 216.399 161.906 139.877 1.00 125.00 1 PHE G O 1
ATOM 13300 N N . VAL I 1 2 ? 215.081 160.520 138.680 1.00 127.45 2 VAL G N 1
ATOM 13301 C CA . VAL I 1 2 ? 216.214 159.774 138.144 1.00 127.90 2 VAL G CA 1
ATOM 13302 C C . VAL I 1 2 ? 217.031 160.638 137.191 1.00 130.03 2 VAL G C 1
ATOM 13303 O O . VAL I 1 2 ? 218.246 160.448 137.059 1.00 130.22 2 VAL G O 1
ATOM 13307 N N . GLU I 1 3 ? 216.389 161.595 136.515 1.00 129.93 3 GLU G N 1
ATOM 13308 C CA . GLU I 1 3 ? 217.102 162.467 135.589 1.00 128.42 3 GLU G CA 1
ATOM 13309 C C . GLU I 1 3 ? 218.150 163.323 136.290 1.00 129.17 3 GLU G C 1
ATOM 13310 O O . GLU I 1 3 ? 219.121 163.740 135.650 1.00 128.43 3 GLU G O 1
ATOM 13316 N N . GLN I 1 4 ? 217.975 163.595 137.583 1.00 127.85 4 GLN G N 1
ATOM 13317 C CA . GLN I 1 4 ? 218.974 164.324 138.352 1.00 124.35 4 GLN G CA 1
ATOM 13318 C C . GLN I 1 4 ? 220.090 163.426 138.869 1.00 123.50 4 GLN G C 1
ATOM 13319 O O . GLN I 1 4 ? 221.077 163.942 139.403 1.00 123.57 4 GLN G O 1
ATOM 13325 N N . ILE I 1 5 ? 219.950 162.105 138.732 1.00 122.86 5 ILE G N 1
ATOM 13326 C CA . ILE I 1 5 ? 220.985 161.194 139.224 1.00 121.75 5 ILE G CA 1
ATOM 13327 C C . ILE I 1 5 ? 222.328 161.409 138.533 1.00 122.47 5 ILE G C 1
ATOM 13328 O O . ILE I 1 5 ? 223.350 161.490 139.234 1.00 123.72 5 ILE G O 1
ATOM 13333 N N . PRO I 1 6 ? 222.413 161.504 137.198 1.00 122.84 6 PRO G N 1
ATOM 13334 C CA . PRO I 1 6 ? 223.743 161.695 136.588 1.00 122.41 6 PRO G CA 1
ATOM 13335 C C . PRO I 1 6 ? 224.388 163.022 136.947 1.00 122.12 6 PRO G C 1
ATOM 13336 O O . PRO I 1 6 ? 225.528 163.039 137.433 1.00 122.26 6 PRO G O 1
ATOM 13340 N N . GLU I 1 7 ? 223.677 164.136 136.744 1.00 122.00 7 GLU G N 1
ATOM 13341 C CA . GLU I 1 7 ? 224.271 165.455 136.945 1.00 120.83 7 GLU G CA 1
ATOM 13342 C C . GLU I 1 7 ? 224.819 165.605 138.358 1.00 116.01 7 GLU G C 1
ATOM 13343 O O . GLU I 1 7 ? 225.958 166.048 138.551 1.00 112.60 7 GLU G O 1
ATOM 13349 N N . ALA I 1 8 ? 224.026 165.213 139.359 1.00 114.38 8 ALA G N 1
ATOM 13350 C CA . ALA I 1 8 ? 224.485 165.286 140.742 1.00 108.71 8 ALA G CA 1
ATOM 13351 C C . ALA I 1 8 ? 225.792 164.529 140.925 1.00 109.04 8 ALA G C 1
ATOM 13352 O O . ALA I 1 8 ? 226.717 165.024 141.581 1.00 111.96 8 ALA G O 1
ATOM 13354 N N . GLN I 1 9 ? 225.899 163.341 140.323 1.00 109.52 9 GLN G N 1
ATOM 13355 C CA . GLN I 1 9 ? 227.142 162.584 140.411 1.00 109.66 9 GLN G CA 1
ATOM 13356 C C . GLN I 1 9 ? 228.311 163.397 139.874 1.00 109.93 9 GLN G C 1
ATOM 13357 O O . GLN I 1 9 ? 229.376 163.455 140.502 1.00 109.46 9 GLN G O 1
ATOM 13363 N N . GLU I 1 10 ? 228.116 164.065 138.732 1.00 111.86 10 GLU G N 1
ATOM 13364 C CA . GLU I 1 10 ? 229.168 164.915 138.188 1.00 110.55 10 GLU G CA 1
ATOM 13365 C C . GLU I 1 10 ? 229.588 165.972 139.199 1.00 107.88 10 GLU G C 1
ATOM 13366 O O . GLU I 1 10 ? 230.783 166.258 139.350 1.00 105.91 10 GLU G O 1
ATOM 13372 N N . GLU I 1 11 ? 228.621 166.536 139.928 1.00 106.45 11 GLU G N 1
ATOM 13373 C CA . GLU I 1 11 ? 228.955 167.516 140.954 1.00 98.06 11 GLU G CA 1
ATOM 13374 C C . GLU I 1 11 ? 229.858 166.902 142.013 1.00 95.17 11 GLU G C 1
ATOM 13375 O O . GLU I 1 11 ? 230.848 167.517 142.428 1.00 93.76 11 GLU G O 1
ATOM 13381 N N . HIS I 1 12 ? 229.556 165.672 142.436 1.00 95.31 12 HIS G N 1
ATOM 13382 C CA . HIS I 1 12 ? 230.395 165.021 143.433 1.00 90.72 12 HIS G CA 1
ATOM 13383 C C . HIS I 1 12 ? 231.795 164.741 142.908 1.00 95.93 12 HIS G C 1
ATOM 13384 O O . HIS I 1 12 ? 232.701 164.475 143.703 1.00 96.88 12 HIS G O 1
ATOM 13391 N N . GLU I 1 13 ? 231.994 164.795 141.589 1.00 100.54 13 GLU G N 1
ATOM 13392 C CA . GLU I 1 13 ? 233.344 164.667 141.054 1.00 100.05 13 GLU G CA 1
ATOM 13393 C C . GLU I 1 13 ? 234.177 165.902 141.367 1.00 101.26 13 GLU G C 1
ATOM 13394 O O . GLU I 1 13 ? 235.387 165.798 141.604 1.00 101.86 13 GLU G O 1
ATOM 13400 N N . ARG I 1 14 ? 233.552 167.080 141.381 1.00 100.74 14 ARG G N 1
ATOM 13401 C CA . ARG I 1 14 ? 234.287 168.321 141.601 1.00 94.84 14 ARG G CA 1
ATOM 13402 C C . ARG I 1 14 ? 234.269 168.733 143.071 1.00 89.20 14 ARG G C 1
ATOM 13403 O O . ARG I 1 14 ? 235.324 168.851 143.702 1.00 85.96 14 ARG G O 1
ATOM 13411 N N . TYR I 1 15 ? 233.081 168.949 143.627 1.00 87.04 15 TYR G N 1
ATOM 13412 C CA . TYR I 1 15 ? 232.924 169.317 145.028 1.00 81.51 15 TYR G CA 1
ATOM 13413 C C . TYR I 1 15 ? 232.429 168.104 145.803 1.00 81.10 15 TYR G C 1
ATOM 13414 O O . TYR I 1 15 ? 231.346 167.580 145.519 1.00 85.28 15 TYR G O 1
ATOM 13423 N N . HIS I 1 16 ? 233.217 167.663 146.783 1.00 77.61 16 HIS G N 1
ATOM 13424 C CA . HIS I 1 16 ? 232.875 166.492 147.590 1.00 80.43 16 HIS G CA 1
ATOM 13425 C C . HIS I 1 16 ? 231.893 166.919 148.676 1.00 81.30 16 HIS G C 1
ATOM 13426 O O . HIS I 1 16 ? 232.253 167.188 149.825 1.00 83.83 16 HIS G O 1
ATOM 13433 N N . ASN I 1 17 ? 230.619 166.979 148.297 1.00 79.42 17 ASN G N 1
ATOM 13434 C CA . ASN I 1 17 ? 229.570 167.376 149.221 1.00 80.08 17 ASN G CA 1
ATOM 13435 C C . ASN I 1 17 ? 229.190 166.207 150.125 1.00 87.33 17 ASN G C 1
ATOM 13436 O O . ASN I 1 17 ? 229.778 165.124 150.073 1.00 94.87 17 ASN G O 1
ATOM 13441 N N . ASN I 1 18 ? 228.190 166.432 150.968 1.00 85.89 18 ASN G N 1
ATOM 13442 C CA . ASN I 1 18 ? 227.597 165.388 151.788 1.00 90.88 18 ASN G CA 1
ATOM 13443 C C . ASN I 1 18 ? 226.168 165.129 151.328 1.00 92.95 18 ASN G C 1
ATOM 13444 O O . ASN I 1 18 ? 225.630 165.828 150.465 1.00 91.05 18 ASN G O 1
ATOM 13449 N N . TRP I 1 19 ? 225.553 164.101 151.917 1.00 94.02 19 TRP G N 1
ATOM 13450 C CA . TRP I 1 19 ? 224.215 163.705 151.492 1.00 94.70 19 TRP G CA 1
ATOM 13451 C C . TRP I 1 19 ? 223.184 164.790 151.777 1.00 96.37 19 TRP G C 1
ATOM 13452 O O . TRP I 1 19 ? 222.215 164.934 151.023 1.00 100.43 19 TRP G O 1
ATOM 13463 N N . LYS I 1 20 ? 223.371 165.559 152.852 1.00 94.07 20 LYS G N 1
ATOM 13464 C CA . LYS I 1 20 ? 222.417 166.613 153.186 1.00 91.05 20 LYS G CA 1
ATOM 13465 C C . LYS I 1 20 ? 222.369 167.679 152.099 1.00 91.84 20 LYS G C 1
ATOM 13466 O O . LYS I 1 20 ? 221.287 168.111 151.683 1.00 95.26 20 LYS G O 1
ATOM 13472 N N . ASP I 1 21 ? 223.538 168.114 151.622 1.00 89.77 21 ASP G N 1
ATOM 13473 C CA . ASP I 1 21 ? 223.575 169.147 150.592 1.00 93.01 21 ASP G CA 1
ATOM 13474 C C . ASP I 1 21 ? 222.961 168.656 149.288 1.00 96.49 21 ASP G C 1
ATOM 13475 O O . ASP I 1 21 ? 222.199 169.385 148.643 1.00 96.97 21 ASP G O 1
ATOM 13480 N N . LEU I 1 22 ? 223.283 167.425 148.883 1.00 95.84 22 LEU G N 1
ATOM 13481 C CA . LEU I 1 22 ? 222.713 166.881 147.655 1.00 92.01 22 LEU G CA 1
ATOM 13482 C C . LEU I 1 22 ? 221.202 166.739 147.769 1.00 95.21 22 LEU G C 1
ATOM 13483 O O . LEU I 1 22 ? 220.469 167.055 146.824 1.00 99.72 22 LEU G O 1
ATOM 13488 N N . LYS I 1 23 ? 220.716 166.272 148.922 1.00 96.29 23 LYS G N 1
ATOM 13489 C CA . LYS I 1 23 ? 219.276 166.148 149.122 1.00 98.67 23 LYS G CA 1
ATOM 13490 C C . LYS I 1 23 ? 218.592 167.509 149.079 1.00 101.83 23 LYS G C 1
ATOM 13491 O O . LYS I 1 23 ? 217.510 167.650 148.498 1.00 104.39 23 LYS G O 1
ATOM 13497 N N . ALA I 1 24 ? 219.211 168.527 149.683 1.00 102.21 24 ALA G N 1
ATOM 13498 C CA . ALA I 1 24 ? 218.587 169.845 149.722 1.00 102.52 24 ALA G CA 1
ATOM 13499 C C . ALA I 1 24 ? 218.653 170.550 148.373 1.00 99.32 24 ALA G C 1
ATOM 13500 O O . ALA I 1 24 ? 217.794 171.386 148.073 1.00 97.75 24 ALA G O 1
ATOM 13502 N N . ARG I 1 25 ? 219.653 170.234 147.551 1.00 98.84 25 ARG G N 1
ATOM 13503 C CA . ARG I 1 25 ? 219.827 170.935 146.285 1.00 102.24 25 ARG G CA 1
ATOM 13504 C C . ARG I 1 25 ? 219.085 170.258 145.136 1.00 105.24 25 ARG G C 1
ATOM 13505 O O . ARG I 1 25 ? 218.394 170.928 144.364 1.00 106.56 25 ARG G O 1
ATOM 13513 N N . PHE I 1 26 ? 219.215 168.938 145.006 1.00 104.58 26 PHE G N 1
ATOM 13514 C CA . PHE I 1 26 ? 218.621 168.204 143.897 1.00 106.74 26 PHE G CA 1
ATOM 13515 C C . PHE I 1 26 ? 217.308 167.524 144.267 1.00 109.04 26 PHE G C 1
ATOM 13516 O O . PHE I 1 26 ? 216.772 166.761 143.457 1.00 111.36 26 PHE G O 1
ATOM 13524 N N . LYS I 1 27 ? 216.774 167.796 145.459 1.00 108.16 27 LYS G N 1
ATOM 13525 C CA . LYS I 1 27 ? 215.516 167.209 145.931 1.00 110.79 27 LYS G CA 1
ATOM 13526 C C . LYS I 1 27 ? 215.526 165.686 145.804 1.00 113.19 27 LYS G C 1
ATOM 13527 O O . LYS I 1 27 ? 214.593 165.071 145.283 1.00 115.81 27 LYS G O 1
ATOM 13533 N N . LEU I 1 28 ? 216.602 165.075 146.291 1.00 110.85 28 LEU G N 1
ATOM 13534 C CA . LEU I 1 28 ? 216.738 163.630 146.249 1.00 109.87 28 LEU G CA 1
ATOM 13535 C C . LEU I 1 28 ? 216.420 163.018 147.609 1.00 114.73 28 LEU G C 1
ATOM 13536 O O . LEU I 1 28 ? 216.653 163.643 148.648 1.00 117.84 28 LEU G O 1
ATOM 13541 N N . PRO I 1 29 ? 215.885 161.800 147.637 1.00 113.94 29 PRO G N 1
ATOM 13542 C CA . PRO I 1 29 ? 215.637 161.134 148.920 1.00 112.65 29 PRO G CA 1
ATOM 13543 C C . PRO I 1 29 ? 216.937 160.803 149.638 1.00 112.32 29 PRO G C 1
ATOM 13544 O O . PRO I 1 29 ? 218.019 160.760 149.049 1.00 113.34 29 PRO G O 1
ATOM 13548 N N . THR I 1 30 ? 216.810 160.574 150.947 1.00 111.89 30 THR G N 1
ATOM 13549 C CA . THR I 1 30 ? 217.987 160.380 151.788 1.00 114.20 30 THR G CA 1
ATOM 13550 C C . THR I 1 30 ? 218.751 159.117 151.408 1.00 112.66 30 THR G C 1
ATOM 13551 O O . THR I 1 30 ? 219.987 159.100 151.436 1.00 109.50 30 THR G O 1
ATOM 13555 N N . ILE I 1 31 ? 218.035 158.046 151.059 1.00 114.47 31 ILE G N 1
ATOM 13556 C CA . ILE I 1 31 ? 218.689 156.765 150.802 1.00 115.81 31 ILE G CA 1
ATOM 13557 C C . ILE I 1 31 ? 219.575 156.850 149.563 1.00 115.81 31 ILE G C 1
ATOM 13558 O O . ILE I 1 31 ? 220.726 156.397 149.572 1.00 115.17 31 ILE G O 1
ATOM 13563 N N . VAL I 1 32 ? 219.060 157.439 148.481 1.00 114.88 32 VAL G N 1
ATOM 13564 C CA . VAL I 1 32 ? 219.856 157.534 147.262 1.00 113.08 32 VAL G CA 1
ATOM 13565 C C . VAL I 1 32 ? 221.019 158.502 147.451 1.00 114.89 32 VAL G C 1
ATOM 13566 O O . VAL I 1 32 ? 222.104 158.293 146.896 1.00 114.47 32 VAL G O 1
ATOM 13570 N N . ALA I 1 33 ? 220.824 159.568 148.233 1.00 113.94 33 ALA G N 1
ATOM 13571 C CA . ALA I 1 33 ? 221.925 160.480 148.523 1.00 109.51 33 ALA G CA 1
ATOM 13572 C C . ALA I 1 33 ? 223.028 159.777 149.304 1.00 111.38 33 ALA G C 1
ATOM 13573 O O . ALA I 1 33 ? 224.217 159.955 149.013 1.00 113.49 33 ALA G O 1
ATOM 13575 N N . LYS I 1 34 ? 222.651 158.968 150.297 1.00 108.68 34 LYS G N 1
ATOM 13576 C CA . LYS I 1 34 ? 223.646 158.210 151.048 1.00 107.99 34 LYS G CA 1
ATOM 13577 C C . LYS I 1 34 ? 224.352 157.198 150.156 1.00 110.75 34 LYS G C 1
ATOM 13578 O O . LYS I 1 34 ? 225.558 156.968 150.298 1.00 111.01 34 LYS G O 1
ATOM 13584 N N . ALA I 1 35 ? 223.614 156.578 149.231 1.00 113.16 35 ALA G N 1
ATOM 13585 C CA . ALA I 1 35 ? 224.238 155.656 148.287 1.00 113.63 35 ALA G CA 1
ATOM 13586 C C . ALA I 1 35 ? 225.253 156.372 147.406 1.00 113.75 35 ALA G C 1
ATOM 13587 O O . ALA I 1 35 ? 226.347 155.852 147.156 1.00 113.15 35 ALA G O 1
ATOM 13589 N N . ILE I 1 36 ? 224.907 157.569 146.926 1.00 113.95 36 ILE G N 1
ATOM 13590 C CA . ILE I 1 36 ? 225.837 158.348 146.112 1.00 110.91 36 ILE G CA 1
ATOM 13591 C C . ILE I 1 36 ? 227.075 158.712 146.921 1.00 110.52 36 ILE G C 1
ATOM 13592 O O . ILE I 1 36 ? 228.206 158.634 146.424 1.00 109.42 36 ILE G O 1
ATOM 13597 N N . ILE I 1 37 ? 226.881 159.118 148.178 1.00 109.39 37 ILE G N 1
ATOM 13598 C CA . ILE I 1 37 ? 228.015 159.467 149.031 1.00 109.03 37 ILE G CA 1
ATOM 13599 C C . ILE I 1 37 ? 228.924 158.261 149.230 1.00 109.48 37 ILE G C 1
ATOM 13600 O O . ILE I 1 37 ? 230.153 158.367 149.134 1.00 109.79 37 ILE G O 1
ATOM 13605 N N . GLU I 1 38 ? 228.336 157.093 149.502 1.00 111.22 38 GLU G N 1
ATOM 13606 C CA . GLU I 1 38 ? 229.134 155.895 149.738 1.00 113.90 38 GLU G CA 1
ATOM 13607 C C . GLU I 1 38 ? 229.817 155.408 148.466 1.00 114.86 38 GLU G C 1
ATOM 13608 O O . GLU I 1 38 ? 230.863 154.754 148.540 1.00 115.91 38 GLU G O 1
ATOM 13614 N N . ALA I 1 39 ? 229.244 155.709 147.298 1.00 114.72 39 ALA G N 1
ATOM 13615 C CA . ALA I 1 39 ? 229.846 155.275 146.042 1.00 115.16 39 ALA G CA 1
ATOM 13616 C C . ALA I 1 39 ? 231.203 155.920 145.795 1.00 116.24 39 ALA G C 1
ATOM 13617 O O . ALA I 1 39 ? 232.016 155.360 145.050 1.00 116.05 39 ALA G O 1
ATOM 13619 N N . CYS I 1 40 ? 231.467 157.075 146.393 1.00 113.22 40 CYS G N 1
ATOM 13620 C CA . CYS I 1 40 ? 232.763 157.723 146.230 1.00 110.20 40 CYS G CA 1
ATOM 13621 C C . CYS I 1 40 ? 233.808 157.018 147.087 1.00 109.90 40 CYS G C 1
ATOM 13622 O O . CYS I 1 40 ? 233.605 156.862 148.295 1.00 109.26 40 CYS G O 1
ATOM 13625 N N . PRO I 1 41 ? 234.921 156.567 146.502 1.00 108.03 41 PRO G N 1
ATOM 13626 C CA . PRO I 1 41 ? 235.956 155.911 147.320 1.00 107.45 41 PRO G CA 1
ATOM 13627 C C . PRO I 1 41 ? 236.537 156.812 148.396 1.00 110.99 41 PRO G C 1
ATOM 13628 O O . PRO I 1 41 ? 236.853 156.335 149.493 1.00 110.22 41 PRO G O 1
ATOM 13632 N N . LYS I 1 42 ? 236.691 158.102 148.114 1.00 111.36 42 LYS G N 1
ATOM 13633 C CA . LYS I 1 42 ? 237.235 159.054 149.083 1.00 104.94 42 LYS G CA 1
ATOM 13634 C C . LYS I 1 42 ? 236.128 159.760 149.860 1.00 105.66 42 LYS G C 1
ATOM 13635 O O . LYS I 1 42 ? 236.089 160.987 149.938 1.00 107.68 42 LYS G O 1
ATOM 13641 N N . CYS I 1 43 ? 235.221 158.986 150.451 1.00 107.26 43 CYS G N 1
ATOM 13642 C CA . CYS I 1 43 ? 234.105 159.558 151.190 1.00 107.96 43 CYS G CA 1
ATOM 13643 C C . CYS I 1 43 ? 233.534 158.503 152.124 1.00 107.28 43 CYS G C 1
ATOM 13644 O O . CYS I 1 43 ? 233.473 157.322 151.772 1.00 110.85 43 CYS G O 1
ATOM 13647 N N . GLN I 1 44 ? 233.117 158.938 153.310 1.00 106.04 44 GLN G N 1
ATOM 13648 C CA . GLN I 1 44 ? 232.481 158.078 154.298 1.00 109.03 44 GLN G CA 1
ATOM 13649 C C . GLN I 1 44 ? 231.161 158.711 154.723 1.00 107.84 44 GLN G C 1
ATOM 13650 O O . GLN I 1 44 ? 230.738 159.738 154.186 1.00 107.98 44 GLN G O 1
ATOM 13656 N N . VAL I 1 45 ? 230.504 158.088 155.696 1.00 107.91 45 VAL G N 1
ATOM 13657 C CA . VAL I 1 45 ? 229.256 158.617 156.232 1.00 108.62 45 VAL G CA 1
ATOM 13658 C C . VAL I 1 45 ? 229.300 158.620 157.756 1.00 110.86 45 VAL G C 1
ATOM 13659 O O . VAL I 1 45 ? 229.130 159.661 158.391 1.00 108.01 45 VAL G O 1
ATOM 13663 N N . THR I 1 54 ? 226.249 175.504 169.772 1.00 127.10 54 THR G N 1
ATOM 13664 C CA . THR I 1 54 ? 226.665 176.565 170.681 1.00 129.69 54 THR G CA 1
ATOM 13665 C C . THR I 1 54 ? 225.736 177.769 170.583 1.00 128.00 54 THR G C 1
ATOM 13666 O O . THR I 1 54 ? 225.005 177.923 169.605 1.00 124.18 54 THR G O 1
ATOM 13670 N N . ASN I 1 55 ? 225.770 178.620 171.604 1.00 125.89 55 ASN G N 1
ATOM 13671 C CA . ASN I 1 55 ? 224.944 179.818 171.672 1.00 123.23 55 ASN G CA 1
ATOM 13672 C C . ASN I 1 55 ? 225.800 181.040 171.969 1.00 119.46 55 ASN G C 1
ATOM 13673 O O . ASN I 1 55 ? 225.424 181.911 172.758 1.00 119.20 55 ASN G O 1
ATOM 13678 N N . ALA I 1 56 ? 226.968 181.119 171.338 1.00 114.57 56 ALA G N 1
ATOM 13679 C CA . ALA I 1 56 ? 227.867 182.239 171.559 1.00 108.83 56 ALA G CA 1
ATOM 13680 C C . ALA I 1 56 ? 227.329 183.499 170.882 1.00 104.58 56 ALA G C 1
ATOM 13681 O O . ALA I 1 56 ? 226.361 183.468 170.117 1.00 101.98 56 ALA G O 1
ATOM 13683 N N . ALA I 1 57 ? 227.977 184.623 171.177 1.00 100.28 57 ALA G N 1
ATOM 13684 C CA . ALA I 1 57 ? 227.565 185.898 170.616 1.00 92.62 57 ALA G CA 1
ATOM 13685 C C . ALA I 1 57 ? 227.859 185.944 169.117 1.00 89.74 57 ALA G C 1
ATOM 13686 O O . ALA I 1 57 ? 228.529 185.073 168.555 1.00 89.84 57 ALA G O 1
ATOM 13688 N N . VAL I 1 58 ? 227.336 186.983 168.466 1.00 86.86 58 VAL G N 1
ATOM 13689 C CA . VAL I 1 58 ? 227.512 187.123 167.025 1.00 84.76 58 VAL G CA 1
ATOM 13690 C C . VAL I 1 58 ? 228.974 187.386 166.682 1.00 83.70 58 VAL G C 1
ATOM 13691 O O . VAL I 1 58 ? 229.476 186.922 165.652 1.00 80.29 58 VAL G O 1
ATOM 13695 N N . GLY I 1 59 ? 229.677 188.128 167.531 1.00 80.83 59 GLY G N 1
ATOM 13696 C CA . GLY I 1 59 ? 231.039 188.522 167.229 1.00 76.84 59 GLY G CA 1
ATOM 13697 C C . GLY I 1 59 ? 232.112 187.771 167.990 1.00 77.40 59 GLY G C 1
ATOM 13698 O O . GLY I 1 59 ? 233.079 188.378 168.456 1.00 80.78 59 GLY G O 1
ATOM 13699 N N . THR I 1 60 ? 231.961 186.456 168.127 1.00 72.66 60 THR G N 1
ATOM 13700 C CA . THR I 1 60 ? 232.935 185.620 168.820 1.00 72.78 60 THR G CA 1
ATOM 13701 C C . THR I 1 60 ? 233.672 184.762 167.800 1.00 65.90 60 THR G C 1
ATOM 13702 O O . THR I 1 60 ? 233.043 184.012 167.046 1.00 70.85 60 THR G O 1
ATOM 13706 N N . TRP I 1 61 ? 234.998 184.869 167.785 1.00 57.95 61 TRP G N 1
ATOM 13707 C CA . TRP I 1 61 ? 235.841 184.122 166.865 1.00 56.12 61 TRP G CA 1
ATOM 13708 C C . TRP I 1 61 ? 236.942 183.421 167.646 1.00 59.44 61 TRP G C 1
ATOM 13709 O O . TRP I 1 61 ? 237.313 183.840 168.744 1.00 69.64 61 TRP G O 1
ATOM 13720 N N . GLN I 1 62 ? 237.465 182.341 167.069 1.00 60.41 62 GLN G N 1
ATOM 13721 C CA . GLN I 1 62 ? 238.594 181.622 167.640 1.00 62.39 62 GLN G CA 1
ATOM 13722 C C . GLN I 1 62 ? 239.685 181.486 166.591 1.00 63.93 62 GLN G C 1
ATOM 13723 O O . GLN I 1 62 ? 239.413 181.496 165.390 1.00 70.83 62 GLN G O 1
ATOM 13729 N N . MET I 1 63 ? 240.924 181.357 167.052 1.00 62.26 63 MET G N 1
ATOM 13730 C CA . MET I 1 63 ? 242.070 181.234 166.165 1.00 66.67 63 MET G CA 1
ATOM 13731 C C . MET I 1 63 ? 242.879 180.004 166.543 1.00 71.39 63 MET G C 1
ATOM 13732 O O . MET I 1 63 ? 242.931 179.610 167.711 1.00 75.24 63 MET G O 1
ATOM 13737 N N . ASP I 1 64 ? 243.508 179.394 165.540 1.00 75.38 64 ASP G N 1
ATOM 13738 C CA . ASP I 1 64 ? 244.340 178.225 165.776 1.00 83.94 64 ASP G CA 1
ATOM 13739 C C . ASP I 1 64 ? 245.384 178.119 164.675 1.00 86.26 64 ASP G C 1
ATOM 13740 O O . ASP I 1 64 ? 245.255 178.724 163.607 1.00 87.19 64 ASP G O 1
ATOM 13745 N N . CYS I 1 65 ? 246.425 177.338 164.950 1.00 89.08 65 CYS G N 1
ATOM 13746 C CA . CYS I 1 65 ? 247.500 177.096 164.000 1.00 89.73 65 CYS G CA 1
ATOM 13747 C C . CYS I 1 65 ? 247.741 175.600 163.875 1.00 92.50 65 CYS G C 1
ATOM 13748 O O . CYS I 1 65 ? 247.630 174.860 164.856 1.00 94.64 65 CYS G O 1
ATOM 13751 N N . THR I 1 66 ? 248.072 175.162 162.662 1.00 93.31 66 THR G N 1
ATOM 13752 C CA . THR I 1 66 ? 248.336 173.760 162.384 1.00 95.85 66 THR G CA 1
ATOM 13753 C C . THR I 1 66 ? 249.565 173.656 161.494 1.00 95.76 66 THR G C 1
ATOM 13754 O O . THR I 1 66 ? 249.892 174.585 160.753 1.00 97.76 66 THR G O 1
ATOM 13758 N N . HIS I 1 67 ? 250.253 172.522 161.581 1.00 93.69 67 HIS G N 1
ATOM 13759 C CA . HIS I 1 67 ? 251.425 172.247 160.763 1.00 92.91 67 HIS G CA 1
ATOM 13760 C C . HIS I 1 67 ? 251.099 171.134 159.779 1.00 96.63 67 HIS G C 1
ATOM 13761 O O . HIS I 1 67 ? 250.594 170.078 160.175 1.00 100.69 67 HIS G O 1
ATOM 13768 N N . LEU I 1 68 ? 251.382 171.373 158.501 1.00 100.97 68 LEU G N 1
ATOM 13769 C CA . LEU I 1 68 ? 251.082 170.403 157.454 1.00 103.50 68 LEU G CA 1
ATOM 13770 C C . LEU I 1 68 ? 252.117 170.535 156.350 1.00 105.45 68 LEU G C 1
ATOM 13771 O O . LEU I 1 68 ? 252.251 171.609 155.755 1.00 107.21 68 LEU G O 1
ATOM 13776 N N . GLU I 1 69 ? 252.840 169.446 156.083 1.00 101.14 69 GLU G N 1
ATOM 13777 C CA . GLU I 1 69 ? 253.839 169.393 155.014 1.00 103.53 69 GLU G CA 1
ATOM 13778 C C . GLU I 1 69 ? 254.876 170.505 155.158 1.00 107.54 69 GLU G C 1
ATOM 13779 O O . GLU I 1 69 ? 255.312 171.104 154.172 1.00 107.41 69 GLU G O 1
ATOM 13785 N N . GLY I 1 70 ? 255.276 170.782 156.396 1.00 109.95 70 GLY G N 1
ATOM 13786 C CA . GLY I 1 70 ? 256.244 171.832 156.638 1.00 108.30 70 GLY G CA 1
ATOM 13787 C C . GLY I 1 70 ? 255.722 173.233 156.428 1.00 106.52 70 GLY G C 1
ATOM 13788 O O . GLY I 1 70 ? 256.515 174.155 156.223 1.00 107.03 70 GLY G O 1
ATOM 13789 N N . GLN I 1 71 ? 254.405 173.422 156.471 1.00 106.72 71 GLN G N 1
ATOM 13790 C CA . GLN I 1 71 ? 253.793 174.730 156.296 1.00 104.10 71 GLN G CA 1
ATOM 13791 C C . GLN I 1 71 ? 252.856 175.010 157.461 1.00 100.69 71 GLN G C 1
ATOM 13792 O O . GLN I 1 71 ? 252.291 174.092 158.060 1.00 102.40 71 GLN G O 1
ATOM 13798 N N . VAL I 1 72 ? 252.697 176.291 157.777 1.00 95.01 72 VAL G N 1
ATOM 13799 C CA . VAL I 1 72 ? 251.871 176.729 158.895 1.00 93.78 72 VAL G CA 1
ATOM 13800 C C . VAL I 1 72 ? 250.551 177.247 158.342 1.00 91.21 72 VAL G C 1
ATOM 13801 O O . VAL I 1 72 ? 250.530 178.191 157.542 1.00 93.90 72 VAL G O 1
ATOM 13805 N N . ILE I 1 73 ? 249.452 176.634 158.769 1.00 86.79 73 ILE G N 1
ATOM 13806 C CA . ILE I 1 73 ? 248.109 177.017 158.354 1.00 83.38 73 ILE G CA 1
ATOM 13807 C C . ILE I 1 73 ? 247.419 177.656 159.549 1.00 83.00 73 ILE G C 1
ATOM 13808 O O . ILE I 1 73 ? 247.247 177.014 160.592 1.00 90.07 73 ILE G O 1
ATOM 13813 N N . CYS I 1 74 ? 247.026 178.916 159.401 1.00 77.51 74 CYS G N 1
ATOM 13814 C CA . CYS I 1 74 ? 246.295 179.636 160.433 1.00 74.11 74 CYS G CA 1
ATOM 13815 C C . CYS I 1 74 ? 244.815 179.624 160.085 1.00 69.46 74 CYS G C 1
ATOM 13816 O O . CYS I 1 74 ? 244.432 179.997 158.970 1.00 72.35 74 CYS G O 1
ATOM 13819 N N . VAL I 1 75 ? 243.990 179.191 161.034 1.00 67.62 75 VAL G N 1
ATOM 13820 C CA . VAL I 1 75 ? 242.560 179.012 160.822 1.00 62.93 75 VAL G CA 1
ATOM 13821 C C . VAL I 1 75 ? 241.805 179.861 161.834 1.00 62.45 75 VAL G C 1
ATOM 13822 O O . VAL I 1 75 ? 242.031 179.745 163.044 1.00 67.53 75 VAL G O 1
ATOM 13826 N N . ALA I 1 76 ? 240.909 180.708 161.335 1.00 59.21 76 ALA G N 1
ATOM 13827 C CA . ALA I 1 76 ? 240.013 181.505 162.162 1.00 56.07 76 ALA G CA 1
ATOM 13828 C C . ALA I 1 76 ? 238.600 180.972 161.976 1.00 54.87 76 ALA G C 1
ATOM 13829 O O . ALA I 1 76 ? 238.096 180.921 160.850 1.00 60.94 76 ALA G O 1
ATOM 13831 N N . VAL I 1 77 ? 237.966 180.582 163.078 1.00 51.05 77 VAL G N 1
ATOM 13832 C CA . VAL I 1 77 ? 236.683 179.891 163.054 1.00 51.74 77 VAL G CA 1
ATOM 13833 C C . VAL I 1 77 ? 235.652 180.727 163.796 1.00 55.90 77 VAL G C 1
ATOM 13834 O O . VAL I 1 77 ? 235.875 181.124 164.945 1.00 65.85 77 VAL G O 1
ATOM 13838 N N . HIS I 1 78 ? 234.532 180.997 163.133 1.00 53.32 78 HIS G N 1
ATOM 13839 C CA . HIS I 1 78 ? 233.361 181.524 163.814 1.00 54.37 78 HIS G CA 1
ATOM 13840 C C . HIS I 1 78 ? 232.764 180.443 164.704 1.00 62.13 78 HIS G C 1
ATOM 13841 O O . HIS I 1 78 ? 232.680 179.275 164.316 1.00 65.78 78 HIS G O 1
ATOM 13848 N N . VAL I 1 79 ? 232.350 180.832 165.905 1.00 66.18 79 VAL G N 1
ATOM 13849 C CA . VAL I 1 79 ? 231.881 179.863 166.891 1.00 72.20 79 VAL G CA 1
ATOM 13850 C C . VAL I 1 79 ? 230.408 179.532 166.695 1.00 71.37 79 VAL G C 1
ATOM 13851 O O . VAL I 1 79 ? 230.014 178.363 166.725 1.00 73.04 79 VAL G O 1
ATOM 13855 N N . ALA I 1 80 ? 229.572 180.550 166.489 1.00 69.53 80 ALA G N 1
ATOM 13856 C CA . ALA I 1 80 ? 228.131 180.325 166.441 1.00 71.88 80 ALA G CA 1
ATOM 13857 C C . ALA I 1 80 ? 227.717 179.551 165.194 1.00 72.84 80 ALA G C 1
ATOM 13858 O O . ALA I 1 80 ? 226.836 178.687 165.260 1.00 78.39 80 ALA G O 1
ATOM 13860 N N . SER I 1 81 ? 228.333 179.842 164.051 1.00 68.50 81 SER G N 1
ATOM 13861 C CA . SER I 1 81 ? 227.894 179.292 162.773 1.00 61.40 81 SER G CA 1
ATOM 13862 C C . SER I 1 81 ? 228.829 178.242 162.197 1.00 60.45 81 SER G C 1
ATOM 13863 O O . SER I 1 81 ? 228.359 177.278 161.590 1.00 67.83 81 SER G O 1
ATOM 13866 N N . GLY I 1 82 ? 230.137 178.394 162.367 1.00 59.71 82 GLY G N 1
ATOM 13867 C CA . GLY I 1 82 ? 231.091 177.473 161.791 1.00 62.51 82 GLY G CA 1
ATOM 13868 C C . GLY I 1 82 ? 231.793 177.955 160.542 1.00 59.74 82 GLY G C 1
ATOM 13869 O O . GLY I 1 82 ? 232.533 177.176 159.933 1.00 59.13 82 GLY G O 1
ATOM 13870 N N . TYR I 1 83 ? 231.570 179.201 160.132 1.00 56.45 83 TYR G N 1
ATOM 13871 C CA . TYR I 1 83 ? 232.302 179.774 159.011 1.00 53.77 83 TYR G CA 1
ATOM 13872 C C . TYR I 1 83 ? 233.788 179.845 159.343 1.00 55.35 83 TYR G C 1
ATOM 13873 O O . TYR I 1 83 ? 234.167 180.261 160.440 1.00 64.74 83 TYR G O 1
ATOM 13882 N N . ILE I 1 84 ? 234.634 179.439 158.397 1.00 52.38 84 ILE G N 1
ATOM 13883 C CA . ILE I 1 84 ? 236.070 179.376 158.638 1.00 53.21 84 ILE G CA 1
ATOM 13884 C C . ILE I 1 84 ? 236.803 180.207 157.594 1.00 56.27 84 ILE G C 1
ATOM 13885 O O . ILE I 1 84 ? 236.299 180.478 156.501 1.00 62.52 84 ILE G O 1
ATOM 13890 N N . GLU I 1 85 ? 238.014 180.625 157.960 1.00 53.68 85 GLU G N 1
ATOM 13891 C CA . GLU I 1 85 ? 238.930 181.303 157.056 1.00 53.92 85 GLU G CA 1
ATOM 13892 C C . GLU I 1 85 ? 240.333 180.771 157.302 1.00 59.26 85 GLU G C 1
ATOM 13893 O O . GLU I 1 85 ? 240.726 180.557 158.450 1.00 65.93 85 GLU G O 1
ATOM 13899 N N . THR I 1 86 ? 241.084 180.554 156.225 1.00 59.99 86 THR G N 1
ATOM 13900 C CA . THR I 1 86 ? 242.396 179.932 156.317 1.00 62.25 86 THR G CA 1
ATOM 13901 C C . THR I 1 86 ? 243.443 180.796 155.630 1.00 64.03 86 THR G C 1
ATOM 13902 O O . THR I 1 86 ? 243.152 181.505 154.663 1.00 65.72 86 THR G O 1
ATOM 13906 N N . LYS I 1 87 ? 244.669 180.725 156.143 1.00 69.24 87 LYS G N 1
ATOM 13907 C CA . LY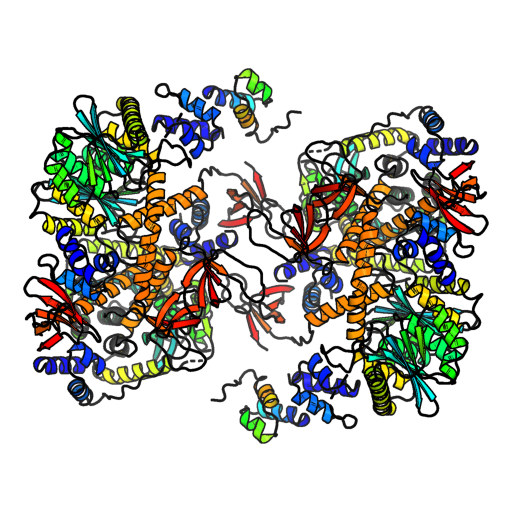S I 1 87 ? 245.793 181.423 155.538 1.00 71.93 87 LYS G CA 1
ATOM 13908 C C . LYS I 1 87 ? 247.052 180.590 155.728 1.00 81.38 87 LYS G C 1
ATOM 13909 O O . LYS I 1 87 ? 247.143 179.769 156.643 1.00 85.88 87 LYS G O 1
ATOM 13915 N N . ILE I 1 88 ? 248.026 180.812 154.852 1.00 82.21 88 ILE G N 1
ATOM 13916 C CA . ILE I 1 88 ? 249.303 180.109 154.889 1.00 82.76 88 ILE G CA 1
ATOM 13917 C C . ILE I 1 88 ? 250.340 181.094 155.415 1.00 87.74 88 ILE G C 1
ATOM 13918 O O . ILE I 1 88 ? 250.825 181.957 154.676 1.00 93.83 88 ILE G O 1
ATOM 13923 N N . LEU I 1 89 ? 250.683 180.970 156.690 1.00 87.29 89 LEU G N 1
ATOM 13924 C CA . LEU I 1 89 ? 251.660 181.874 157.284 1.00 90.70 89 LEU G CA 1
ATOM 13925 C C . LEU I 1 89 ? 253.060 181.524 156.791 1.00 101.29 89 LEU G C 1
ATOM 13926 O O . LEU I 1 89 ? 253.427 180.343 156.775 1.00 105.71 89 LEU G O 1
ATOM 13931 N N . PRO I 1 90 ? 253.861 182.507 156.371 1.00 105.32 90 PRO G N 1
ATOM 13932 C CA . PRO I 1 90 ? 255.243 182.187 155.967 1.00 109.63 90 PRO G CA 1
ATOM 13933 C C . PRO I 1 90 ? 256.072 181.619 157.105 1.00 112.12 90 PRO G C 1
ATOM 13934 O O . PRO I 1 90 ? 256.665 180.541 156.966 1.00 113.94 90 PRO G O 1
ATOM 13938 N N . ARG I 1 91 ? 256.131 182.320 158.235 1.00 112.70 91 ARG G N 1
ATOM 13939 C CA . ARG I 1 91 ? 256.819 181.835 159.420 1.00 116.05 91 ARG G CA 1
ATOM 13940 C C . ARG I 1 91 ? 255.978 182.161 160.645 1.00 115.13 91 ARG G C 1
ATOM 13941 O O . ARG I 1 91 ? 255.246 183.155 160.669 1.00 114.96 91 ARG G O 1
ATOM 13949 N N . GLU I 1 92 ? 256.081 181.309 161.661 1.00 113.91 92 GLU G N 1
ATOM 13950 C CA . GLU I 1 92 ? 255.266 181.444 162.866 1.00 115.30 92 GLU G CA 1
ATOM 13951 C C . GLU I 1 92 ? 255.847 182.556 163.730 1.00 115.00 92 GLU G C 1
ATOM 13952 O O . GLU I 1 92 ? 256.839 182.361 164.435 1.00 118.55 92 GLU G O 1
ATOM 13958 N N . THR I 1 93 ? 255.225 183.732 163.672 1.00 109.16 93 THR G N 1
ATOM 13959 C CA . THR I 1 93 ? 255.653 184.875 164.465 1.00 107.52 93 THR G CA 1
ATOM 13960 C C . THR I 1 93 ? 254.428 185.710 164.807 1.00 105.17 93 THR G C 1
ATOM 13961 O O . THR I 1 93 ? 253.378 185.595 164.170 1.00 106.07 93 THR G O 1
ATOM 13965 N N . GLY I 1 94 ? 254.574 186.553 165.831 1.00 102.67 94 GLY G N 1
ATOM 13966 C CA . GLY I 1 94 ? 253.472 187.407 166.239 1.00 102.08 94 GLY G CA 1
ATOM 13967 C C . GLY I 1 94 ? 253.044 188.386 165.164 1.00 100.12 94 GLY G C 1
ATOM 13968 O O . GLY I 1 94 ? 251.864 188.737 165.074 1.00 98.34 94 GLY G O 1
ATOM 13969 N N . ARG I 1 95 ? 253.990 188.846 164.342 1.00 99.26 95 ARG G N 1
ATOM 13970 C CA . ARG I 1 95 ? 253.662 189.799 163.286 1.00 97.51 95 ARG G CA 1
ATOM 13971 C C . ARG I 1 95 ? 252.693 189.195 162.276 1.00 95.94 95 ARG G C 1
ATOM 13972 O O . ARG I 1 95 ? 251.716 189.837 161.874 1.00 94.68 95 ARG G O 1
ATOM 13980 N N . GLU I 1 96 ? 252.948 187.953 161.856 1.00 95.00 96 GLU G N 1
ATOM 13981 C CA . GLU I 1 96 ? 252.077 187.313 160.876 1.00 91.58 96 GLU G CA 1
ATOM 13982 C C . GLU I 1 96 ? 250.687 187.060 161.447 1.00 90.48 96 GLU G C 1
ATOM 13983 O O . GLU I 1 96 ? 249.682 187.252 160.754 1.00 92.22 96 GLU G O 1
ATOM 13989 N N . THR I 1 97 ? 250.610 186.626 162.707 1.00 88.11 97 THR G N 1
ATOM 13990 C CA . THR I 1 97 ? 249.309 186.411 163.332 1.00 86.82 97 THR G CA 1
ATOM 13991 C C . THR I 1 97 ? 248.542 187.720 163.472 1.00 86.67 97 THR G C 1
ATOM 13992 O O . THR I 1 97 ? 247.326 187.763 163.251 1.00 86.27 97 THR G O 1
ATOM 13996 N N . ALA I 1 98 ? 249.236 188.800 163.842 1.00 87.18 98 ALA G N 1
ATOM 13997 C CA . ALA I 1 98 ? 248.584 190.102 163.932 1.00 83.93 98 ALA G CA 1
ATOM 13998 C C . ALA I 1 98 ? 248.074 190.558 162.571 1.00 77.39 98 ALA G C 1
ATOM 13999 O O . ALA I 1 98 ? 246.962 191.089 162.462 1.00 76.52 98 ALA G O 1
ATOM 14001 N N . LEU I 1 99 ? 248.875 190.361 161.522 1.00 76.00 99 LEU G N 1
ATOM 14002 C CA . LEU I 1 99 ? 248.438 190.729 160.179 1.00 74.36 99 LEU G CA 1
ATOM 14003 C C . LEU I 1 99 ? 247.223 189.915 159.753 1.00 72.25 99 LEU G C 1
ATOM 14004 O O . LEU I 1 99 ? 246.293 190.449 159.137 1.00 70.36 99 LEU G O 1
ATOM 14009 N N . PHE I 1 100 ? 247.212 188.618 160.069 1.00 73.29 100 PHE G N 1
ATOM 14010 C CA . PHE I 1 100 ? 246.059 187.790 159.728 1.00 72.04 100 PHE G CA 1
ATOM 14011 C C . PHE I 1 100 ? 244.815 188.232 160.488 1.00 71.40 100 PHE G C 1
ATOM 14012 O O . PHE I 1 100 ? 243.712 188.245 159.928 1.00 73.68 100 PHE G O 1
ATOM 14020 N N . LEU I 1 101 ? 244.966 188.589 161.766 1.00 68.60 101 LEU G N 1
ATOM 14021 C CA . LEU I 1 101 ? 243.823 189.090 162.524 1.00 65.47 101 LEU G CA 1
ATOM 14022 C C . LEU I 1 101 ? 243.302 190.390 161.928 1.00 66.34 101 LEU G C 1
ATOM 14023 O O . LEU I 1 101 ? 242.087 190.601 161.842 1.00 68.56 101 LEU G O 1
ATOM 14028 N N . LEU I 1 102 ? 244.209 191.278 161.515 1.00 67.28 102 LEU G N 1
ATOM 14029 C CA . LEU I 1 102 ? 243.788 192.521 160.878 1.00 62.90 102 LEU G CA 1
ATOM 14030 C C . LEU I 1 102 ? 243.047 192.248 159.576 1.00 61.07 102 LEU G C 1
ATOM 14031 O O . LEU I 1 102 ? 242.041 192.901 159.275 1.00 57.85 102 LEU G O 1
ATOM 14036 N N . GLN I 1 103 ? 243.536 191.289 158.787 1.00 62.49 103 GLN G N 1
ATOM 14037 C CA . GLN I 1 103 ? 242.873 190.950 157.532 1.00 60.30 103 GLN G CA 1
ATOM 14038 C C . GLN I 1 103 ? 241.487 190.366 157.775 1.00 57.42 103 GLN G C 1
ATOM 14039 O O . GLN I 1 103 ? 240.538 190.678 157.047 1.00 61.89 103 GLN G O 1
ATOM 14045 N N . VAL I 1 104 ? 241.352 189.507 158.787 1.00 56.47 104 VAL G N 1
ATOM 14046 C CA . VAL I 1 104 ? 240.048 188.924 159.092 1.00 55.11 104 VAL G CA 1
ATOM 14047 C C . VAL I 1 104 ? 239.087 189.994 159.598 1.00 55.62 104 VAL G C 1
ATOM 14048 O O . VAL I 1 104 ? 237.907 190.012 159.229 1.00 56.92 104 VAL G O 1
ATOM 14052 N N . ALA I 1 105 ? 239.572 190.904 160.444 1.00 57.18 105 ALA G N 1
ATOM 14053 C CA . ALA I 1 105 ? 238.725 191.951 161.000 1.00 55.83 105 ALA G CA 1
ATOM 14054 C C . ALA I 1 105 ? 238.310 192.991 159.969 1.00 56.81 105 ALA G C 1
ATOM 14055 O O . ALA I 1 105 ? 237.391 193.770 160.242 1.00 58.58 105 ALA G O 1
ATOM 14057 N N . SER I 1 106 ? 238.957 193.028 158.808 1.00 55.22 106 SER G N 1
ATOM 14058 C CA . SER I 1 106 ? 238.600 193.962 157.750 1.00 51.12 106 SER G CA 1
ATOM 14059 C C . SER I 1 106 ? 237.477 193.447 156.862 1.00 51.88 106 SER G C 1
ATOM 14060 O O . SER I 1 106 ? 237.060 194.157 155.942 1.00 57.58 106 SER G O 1
ATOM 14063 N N . ARG I 1 107 ? 236.984 192.239 157.109 1.00 52.55 107 ARG G N 1
ATOM 14064 C CA . ARG I 1 107 ? 235.904 191.653 156.327 1.00 51.06 107 ARG G CA 1
ATOM 14065 C C . ARG I 1 107 ? 234.650 191.386 157.142 1.00 55.46 107 ARG G C 1
ATOM 14066 O O . ARG I 1 107 ? 233.542 191.569 156.634 1.00 60.88 107 ARG G O 1
ATOM 14074 N N . TRP I 1 108 ? 234.794 190.963 158.393 1.00 55.03 108 TRP G N 1
ATOM 14075 C CA . TRP I 1 108 ? 233.669 190.639 159.252 1.00 54.46 108 TRP G CA 1
ATOM 14076 C C . TRP I 1 108 ? 233.812 191.353 160.587 1.00 57.41 108 TRP G C 1
ATOM 14077 O O . TRP I 1 108 ? 234.930 191.654 161.018 1.00 59.67 108 TRP G O 1
ATOM 14088 N N . PRO I 1 109 ? 232.698 191.642 161.261 1.00 55.99 109 PRO G N 1
ATOM 14089 C CA . PRO I 1 109 ? 232.776 192.296 162.576 1.00 58.15 109 PRO G CA 1
ATOM 14090 C C . PRO I 1 109 ? 233.270 191.325 163.639 1.00 64.81 109 PRO G C 1
ATOM 14091 O O . PRO I 1 109 ? 232.661 190.280 163.874 1.00 67.75 109 PRO G O 1
ATOM 14095 N N . ILE I 1 110 ? 234.379 191.680 164.282 1.00 66.05 110 ILE G N 1
ATOM 14096 C CA . ILE I 1 110 ? 234.971 190.888 165.354 1.00 66.54 110 ILE G CA 1
ATOM 14097 C C . ILE I 1 110 ? 234.855 191.682 166.647 1.00 74.44 110 ILE G C 1
ATOM 14098 O O . ILE I 1 110 ? 235.226 192.861 166.694 1.00 78.94 110 ILE G O 1
ATOM 14103 N N . GLU I 1 111 ? 234.329 191.040 167.692 1.00 74.93 111 GLU G N 1
ATOM 14104 C CA . GLU I 1 111 ? 234.176 191.683 168.988 1.00 80.07 111 GLU G CA 1
ATOM 14105 C C . GLU I 1 111 ? 234.818 190.927 170.141 1.00 81.94 111 GLU G C 1
ATOM 14106 O O . GLU I 1 111 ? 234.956 191.504 171.225 1.00 87.15 111 GLU G O 1
ATOM 14112 N N . HIS I 1 112 ? 235.216 189.670 169.951 1.00 76.67 112 HIS G N 1
ATOM 14113 C CA . HIS I 1 112 ? 235.787 188.879 171.038 1.00 75.12 112 HIS G CA 1
ATOM 14114 C C . HIS I 1 112 ? 236.568 187.728 170.428 1.00 71.37 112 HIS G C 1
ATOM 14115 O O . HIS I 1 112 ? 236.005 186.939 169.663 1.00 75.25 112 HIS G O 1
ATOM 14122 N N . LEU I 1 113 ? 237.851 187.628 170.763 1.00 69.16 113 LEU G N 1
ATOM 14123 C CA . LEU I 1 113 ? 238.743 186.629 170.191 1.00 66.78 113 LEU G CA 1
ATOM 14124 C C . LEU I 1 113 ? 239.201 185.667 171.278 1.00 72.96 113 LEU G C 1
ATOM 14125 O O . LEU I 1 113 ? 239.608 186.097 172.361 1.00 80.60 113 LEU G O 1
ATOM 14130 N N . HIS I 1 114 ? 239.130 184.370 170.985 1.00 71.18 114 HIS G N 1
ATOM 14131 C CA . HIS I 1 114 ? 239.605 183.321 171.878 1.00 72.30 114 HIS G CA 1
ATOM 14132 C C . HIS I 1 114 ? 240.782 182.616 171.223 1.00 75.91 114 HIS G C 1
ATOM 14133 O O . HIS I 1 114 ? 240.767 182.375 170.012 1.00 82.20 114 HIS G O 1
ATOM 14140 N N . THR I 1 115 ? 241.794 182.286 172.019 1.00 77.53 115 THR G N 1
ATOM 14141 C CA . THR I 1 115 ? 242.980 181.620 171.504 1.00 82.88 115 THR G CA 1
ATOM 14142 C C . THR I 1 115 ? 243.713 180.964 172.666 1.00 95.67 115 THR G C 1
ATOM 14143 O O . THR I 1 115 ? 243.427 181.226 173.836 1.00 101.81 115 THR G O 1
ATOM 14147 N N . ASP I 1 116 ? 244.667 180.100 172.328 1.00 97.90 116 ASP G N 1
ATOM 14148 C CA . ASP I 1 116 ? 245.471 179.408 173.326 1.00 103.46 116 ASP G CA 1
ATOM 14149 C C . ASP I 1 116 ? 246.533 180.361 173.876 1.00 106.28 116 ASP G C 1
ATOM 14150 O O . ASP I 1 116 ? 246.502 181.572 173.640 1.00 106.92 116 ASP G O 1
ATOM 14155 N N . ASN I 1 117 ? 247.491 179.819 174.622 1.00 109.56 117 ASN G N 1
ATOM 14156 C CA . ASN I 1 117 ? 248.537 180.604 175.269 1.00 111.21 117 ASN G CA 1
ATOM 14157 C C . ASN I 1 117 ? 249.892 180.386 174.602 1.00 110.49 117 ASN G C 1
ATOM 14158 O O . ASN I 1 117 ? 250.926 180.309 175.269 1.00 114.22 117 ASN G O 1
ATOM 14163 N N . GLY I 1 118 ? 249.899 180.286 173.276 1.00 106.51 118 GLY G N 1
ATOM 14164 C CA . GLY I 1 118 ? 251.116 180.061 172.535 1.00 109.55 118 GLY G CA 1
ATOM 14165 C C . GLY I 1 118 ? 252.044 181.258 172.571 1.00 113.00 118 GLY G C 1
ATOM 14166 O O . GLY I 1 118 ? 251.657 182.364 172.962 1.00 112.27 118 GLY G O 1
ATOM 14167 N N . PRO I 1 119 ? 253.301 181.053 172.167 1.00 112.43 119 PRO G N 1
ATOM 14168 C CA . PRO I 1 119 ? 254.264 182.166 172.221 1.00 110.37 119 PRO G CA 1
ATOM 14169 C C . PRO I 1 119 ? 253.957 183.279 171.236 1.00 109.77 119 PRO G C 1
ATOM 14170 O O . PRO I 1 119 ? 254.177 184.454 171.554 1.00 110.33 119 PRO G O 1
ATOM 14174 N N . ASN I 1 120 ? 253.454 182.947 170.048 1.00 108.04 120 ASN G N 1
ATOM 14175 C CA . ASN I 1 120 ? 253.186 183.948 169.023 1.00 106.56 120 ASN G CA 1
ATOM 14176 C C . ASN I 1 120 ? 251.827 184.619 169.178 1.00 102.93 120 ASN G C 1
ATOM 14177 O O . ASN I 1 120 ? 251.546 185.582 168.456 1.00 99.46 120 ASN G O 1
ATOM 14182 N N . PHE I 1 121 ? 250.985 184.143 170.090 1.00 102.76 121 PHE G N 1
ATOM 14183 C CA . PHE I 1 121 ? 249.695 184.764 170.357 1.00 100.75 121 PHE G CA 1
ATOM 14184 C C . PHE I 1 121 ? 249.744 185.750 171.516 1.00 102.46 121 PHE G C 1
ATOM 14185 O O . PHE I 1 121 ? 248.696 186.271 171.912 1.00 99.64 121 PHE G O 1
ATOM 14193 N N . VAL I 1 122 ? 250.926 186.012 172.069 1.00 105.57 122 VAL G N 1
ATOM 14194 C CA . VAL I 1 122 ? 251.088 186.916 173.200 1.00 107.35 122 VAL G CA 1
ATOM 14195 C C . VAL I 1 122 ? 252.079 188.035 172.915 1.00 108.02 122 VAL G C 1
ATOM 14196 O O . VAL I 1 122 ? 252.301 188.887 173.782 1.00 108.62 122 VAL G O 1
ATOM 14200 N N . SER I 1 123 ? 252.659 188.077 171.718 1.00 106.09 123 SER G N 1
ATOM 14201 C CA . SER I 1 123 ? 253.657 189.082 171.390 1.00 105.69 123 SER G CA 1
ATOM 14202 C C . SER I 1 123 ? 253.030 190.476 171.365 1.00 105.50 123 SER G C 1
ATOM 14203 O O . SER I 1 123 ? 251.807 190.643 171.346 1.00 105.85 123 SER G O 1
ATOM 14206 N N . ALA I 1 124 ? 253.899 191.491 171.370 1.00 104.91 124 ALA G N 1
ATOM 14207 C CA . ALA I 1 124 ? 253.431 192.873 171.410 1.00 105.99 124 ALA G CA 1
ATOM 14208 C C . ALA I 1 124 ? 252.644 193.243 170.160 1.00 106.46 124 ALA G C 1
ATOM 14209 O O . ALA I 1 124 ? 251.738 194.082 170.225 1.00 104.16 124 ALA G O 1
ATOM 14211 N N . GLU I 1 125 ? 252.977 192.641 169.015 1.00 106.02 125 GLU G N 1
ATOM 14212 C CA . GLU I 1 125 ? 252.230 192.914 167.791 1.00 103.46 125 GLU G CA 1
ATOM 14213 C C . GLU I 1 125 ? 250.777 192.480 167.927 1.00 97.47 125 GLU G C 1
ATOM 14214 O O . GLU I 1 125 ? 249.863 193.194 167.496 1.00 96.36 125 GLU G O 1
ATOM 14220 N N . MET I 1 126 ? 250.547 191.309 168.525 1.00 96.39 126 MET G N 1
ATOM 14221 C CA . MET I 1 126 ? 249.186 190.833 168.740 1.00 95.05 126 MET G CA 1
ATOM 14222 C C . MET I 1 126 ? 248.403 191.795 169.623 1.00 92.82 126 MET G C 1
ATOM 14223 O O . MET I 1 126 ? 247.248 192.125 169.327 1.00 92.17 126 MET G O 1
ATOM 14228 N N . GLN I 1 127 ? 249.021 192.260 170.712 1.00 94.56 127 GLN G N 1
ATOM 14229 C CA . GLN I 1 127 ? 248.345 193.186 171.615 1.00 96.62 127 GLN G CA 1
ATOM 14230 C C . GLN I 1 127 ? 248.040 194.509 170.926 1.00 94.82 127 GLN G C 1
ATOM 14231 O O . GLN I 1 127 ? 246.948 195.064 171.090 1.00 95.20 127 GLN G O 1
ATOM 14237 N N . ALA I 1 128 ? 248.995 195.031 170.153 1.00 95.40 128 ALA G N 1
ATOM 14238 C CA . ALA I 1 128 ? 248.766 196.289 169.449 1.00 94.28 128 ALA G CA 1
ATOM 14239 C C . ALA I 1 128 ? 247.639 196.158 168.434 1.00 90.64 128 ALA G C 1
ATOM 14240 O O . ALA I 1 128 ? 246.785 197.047 168.324 1.00 88.56 128 ALA G O 1
ATOM 14242 N N . THR I 1 129 ? 247.617 195.053 167.682 1.00 90.31 129 THR G N 1
ATOM 14243 C CA . THR I 1 129 ? 246.556 194.850 166.702 1.00 83.43 129 THR G CA 1
ATOM 14244 C C . THR I 1 129 ? 245.199 194.703 167.380 1.00 80.70 129 THR G C 1
ATOM 14245 O O . THR I 1 129 ? 244.200 195.261 166.912 1.00 81.58 129 THR G O 1
ATOM 14249 N N . ALA I 1 130 ? 245.143 193.966 168.493 1.00 82.29 130 ALA G N 1
ATOM 14250 C CA . ALA I 1 130 ? 243.879 193.812 169.206 1.00 81.51 130 ALA G CA 1
ATOM 14251 C C . ALA I 1 130 ? 243.414 195.125 169.821 1.00 82.85 130 ALA G C 1
ATOM 14252 O O . ALA I 1 130 ? 242.206 195.358 169.939 1.00 81.43 130 ALA G O 1
ATOM 14254 N N . TRP I 1 131 ? 244.347 195.988 170.224 1.00 82.66 131 TRP G N 1
ATOM 14255 C CA . TRP I 1 131 ? 243.973 197.287 170.769 1.00 83.51 131 TRP G CA 1
ATOM 14256 C C . TRP I 1 131 ? 243.515 198.251 169.684 1.00 84.20 131 TRP G C 1
ATOM 14257 O O . TRP I 1 131 ? 242.637 199.085 169.934 1.00 87.97 131 TRP G O 1
ATOM 14268 N N . TRP I 1 132 ? 244.094 198.157 168.484 1.00 84.14 132 TRP G N 1
ATOM 14269 C CA . TRP I 1 132 ? 243.703 199.054 167.401 1.00 79.98 132 TRP G CA 1
ATOM 14270 C C . TRP I 1 132 ? 242.246 198.849 167.007 1.00 75.12 132 TRP G C 1
ATOM 14271 O O . TRP I 1 132 ? 241.521 199.818 166.757 1.00 75.10 132 TRP G O 1
ATOM 14282 N N . LEU I 1 133 ? 241.800 197.598 166.941 1.00 74.05 133 LEU G N 1
ATOM 14283 C CA . LEU I 1 133 ? 240.427 197.281 166.572 1.00 74.85 133 LEU G CA 1
ATOM 14284 C C . LEU I 1 133 ? 239.465 197.333 167.751 1.00 81.42 133 LEU G C 1
ATOM 14285 O O . LEU I 1 133 ? 238.257 197.173 167.548 1.00 86.26 133 LEU G O 1
ATOM 14290 N N . LYS I 1 134 ? 239.968 197.549 168.967 1.00 78.90 134 LYS G N 1
ATOM 14291 C CA . LYS I 1 134 ? 239.147 197.616 170.176 1.00 78.82 134 LYS G CA 1
ATOM 14292 C C . LYS I 1 134 ? 238.352 196.322 170.374 1.00 80.16 134 LYS G C 1
ATOM 14293 O O . LYS I 1 134 ? 237.120 196.300 170.341 1.00 80.87 134 LYS G O 1
ATOM 14299 N N . ILE I 1 135 ? 239.091 195.231 170.580 1.00 80.09 135 ILE G N 1
ATOM 14300 C CA . ILE I 1 135 ? 238.506 193.919 170.818 1.00 80.66 135 ILE G CA 1
ATOM 14301 C C . ILE I 1 135 ? 239.103 193.337 172.092 1.00 88.21 135 ILE G C 1
ATOM 14302 O O . ILE I 1 135 ? 240.183 193.730 172.538 1.00 88.55 135 ILE G O 1
ATOM 14307 N N . GLU I 1 136 ? 238.379 192.386 172.676 1.00 89.30 136 GLU G N 1
ATOM 14308 C CA . GLU I 1 136 ? 238.812 191.712 173.896 1.00 85.45 136 GLU G CA 1
ATOM 14309 C C . GLU I 1 136 ? 239.575 190.450 173.512 1.00 81.43 136 GLU G C 1
ATOM 14310 O O . GLU I 1 136 ? 238.994 189.504 172.970 1.00 81.24 136 GLU G O 1
ATOM 14316 N N . HIS I 1 137 ? 240.873 190.434 173.796 1.00 80.52 137 HIS G N 1
ATOM 14317 C CA . HIS I 1 137 ? 241.745 189.317 173.456 1.00 79.30 137 HIS G CA 1
ATOM 14318 C C . HIS I 1 137 ? 241.870 188.412 174.677 1.00 86.71 137 HIS G C 1
ATOM 14319 O O . HIS I 1 137 ? 242.532 188.768 175.657 1.00 95.76 137 HIS G O 1
ATOM 14326 N N . THR I 1 138 ? 241.235 187.245 174.615 1.00 84.66 138 THR G N 1
ATOM 14327 C CA . THR I 1 138 ? 241.229 186.292 175.717 1.00 87.89 138 THR G CA 1
ATOM 14328 C C . THR I 1 138 ? 242.143 185.119 175.388 1.00 94.34 138 THR G C 1
ATOM 14329 O O . THR I 1 138 ? 242.000 184.492 174.334 1.00 98.02 138 THR G O 1
ATOM 14333 N N . THR I 1 139 ? 243.077 184.827 176.288 1.00 97.89 139 THR G N 1
ATOM 14334 C CA . THR I 1 139 ? 243.989 183.701 176.146 1.00 101.77 139 THR G CA 1
ATOM 14335 C C . THR I 1 139 ? 243.797 182.753 177.320 1.00 107.87 139 THR G C 1
ATOM 14336 O O . THR I 1 139 ? 243.804 183.184 178.477 1.00 112.23 139 THR G O 1
ATOM 14340 N N . GLY I 1 140 ? 243.628 181.474 177.021 1.00 112.01 140 GLY G N 1
ATOM 14341 C CA . GLY I 1 140 ? 243.442 180.458 178.030 1.00 124.82 140 GLY G CA 1
ATOM 14342 C C . GLY I 1 140 ? 242.352 179.495 177.618 1.00 138.76 140 GLY G C 1
ATOM 14343 O O . GLY I 1 140 ? 241.841 179.542 176.501 1.00 140.35 140 GLY G O 1
ATOM 14344 N N . VAL I 1 141 ? 241.999 178.611 178.542 1.00 147.31 141 VAL G N 1
ATOM 14345 C CA . VAL I 1 141 ? 240.960 177.610 178.274 1.00 154.49 141 VAL G CA 1
ATOM 14346 C C . VAL I 1 141 ? 239.612 178.311 178.134 1.00 159.08 141 VAL G C 1
ATOM 14347 O O . VAL I 1 141 ? 239.232 179.098 179.019 1.00 156.89 141 VAL G O 1
ATOM 14351 N N . PRO I 1 142 ? 238.866 178.072 177.056 1.00 161.76 142 PRO G N 1
ATOM 14352 C CA . PRO I 1 142 ? 237.561 178.724 176.905 1.00 161.89 142 PRO G CA 1
ATOM 14353 C C . PRO I 1 142 ? 236.582 178.267 177.976 1.00 163.27 142 PRO G C 1
ATOM 14354 O O . PRO I 1 142 ? 236.666 177.150 178.492 1.00 162.77 142 PRO G O 1
ATOM 14358 N N . TYR I 1 143 ? 235.648 179.160 178.312 1.00 164.31 143 TYR G N 1
ATOM 14359 C CA . TYR I 1 143 ? 234.663 178.851 179.344 1.00 167.04 143 TYR G CA 1
ATOM 14360 C C . TYR I 1 143 ? 233.784 177.675 178.938 1.00 165.13 143 TYR G C 1
ATOM 14361 O O . TYR I 1 143 ? 233.477 176.805 179.761 1.00 164.14 143 TYR G O 1
ATOM 14370 N N . ASN I 1 144 ? 233.369 177.630 177.672 1.00 163.74 144 ASN G N 1
ATOM 14371 C CA . ASN I 1 144 ? 232.517 176.558 177.182 1.00 163.40 144 ASN G CA 1
ATOM 14372 C C . ASN I 1 144 ? 233.355 175.548 176.418 1.00 160.99 144 ASN G C 1
ATOM 14373 O O . ASN I 1 144 ? 233.944 175.905 175.385 1.00 158.96 144 ASN G O 1
ATOM 14378 N N . PRO I 1 145 ? 233.450 174.298 176.876 1.00 161.14 145 PRO G N 1
ATOM 14379 C CA . PRO I 1 145 ? 234.197 173.289 176.107 1.00 158.95 145 PRO G CA 1
ATOM 14380 C C . PRO I 1 145 ? 233.579 172.978 174.755 1.00 155.39 145 PRO G C 1
ATOM 14381 O O . PRO I 1 145 ? 234.270 172.426 173.887 1.00 151.84 145 PRO G O 1
ATOM 14385 N N . GLN I 1 146 ? 232.301 173.307 174.552 1.00 156.78 146 GLN G N 1
ATOM 14386 C CA . GLN I 1 146 ? 231.659 173.042 173.269 1.00 155.06 146 GLN G CA 1
ATOM 14387 C C . GLN I 1 146 ? 232.333 173.817 172.144 1.00 149.17 146 GLN G C 1
ATOM 14388 O O . GLN I 1 146 ? 232.497 173.297 171.035 1.00 143.02 146 GLN G O 1
ATOM 14394 N N . SER I 1 147 ? 232.722 175.067 172.409 1.00 151.63 147 SER G N 1
ATOM 14395 C CA . SER I 1 147 ? 233.407 175.858 171.392 1.00 146.60 147 SER G CA 1
ATOM 14396 C C . SER I 1 147 ? 234.749 175.238 171.018 1.00 142.59 147 SER G C 1
ATOM 14397 O O . SER I 1 147 ? 235.100 175.169 169.834 1.00 137.41 147 SER G O 1
ATOM 14400 N N . GLN I 1 148 ? 235.512 174.780 172.014 1.00 142.48 148 GLN G N 1
ATOM 14401 C CA . GLN I 1 148 ? 236.788 174.131 171.729 1.00 140.52 148 GLN G CA 1
ATOM 14402 C C . GLN I 1 148 ? 236.586 172.847 170.933 1.00 140.03 148 GLN G C 1
ATOM 14403 O O . GLN I 1 148 ? 237.332 172.569 169.985 1.00 135.34 148 GLN G O 1
ATOM 14409 N N . GLY I 1 149 ? 235.580 172.052 171.306 1.00 141.67 149 GLY G N 1
ATOM 14410 C CA . GLY I 1 149 ? 235.291 170.842 170.554 1.00 135.30 149 GLY G CA 1
ATOM 14411 C C . GLY I 1 149 ? 234.901 171.130 169.117 1.00 134.96 149 GLY G C 1
ATOM 14412 O O . GLY I 1 149 ? 235.341 170.439 168.194 1.00 132.84 149 GLY G O 1
ATOM 14413 N N . SER I 1 150 ? 234.074 172.157 168.907 1.00 136.92 150 SER G N 1
ATOM 14414 C CA . SER I 1 150 ? 233.674 172.524 167.552 1.00 133.58 150 SER G CA 1
ATOM 14415 C C . SER I 1 150 ? 234.862 173.018 166.737 1.00 126.27 150 SER G C 1
ATOM 14416 O O . SER I 1 150 ? 234.973 172.708 165.546 1.00 122.72 150 SER G O 1
ATOM 14419 N N . VAL I 1 151 ? 235.761 173.787 167.357 1.00 123.97 151 VAL G N 1
ATOM 14420 C CA . VAL I 1 151 ? 236.944 174.264 166.643 1.00 120.51 151 VAL G CA 1
ATOM 14421 C C . VAL I 1 151 ? 237.839 173.093 166.252 1.00 123.57 151 VAL G C 1
ATOM 14422 O O . VAL I 1 151 ? 238.361 173.037 165.129 1.00 120.95 151 VAL G O 1
ATOM 14426 N N . GLU I 1 152 ? 238.033 172.142 167.169 1.00 125.96 152 GLU G N 1
ATOM 14427 C CA . GLU I 1 152 ? 238.839 170.967 166.848 1.00 123.81 152 GLU G CA 1
ATOM 14428 C C . GLU I 1 152 ? 238.198 170.146 165.735 1.00 123.29 152 GLU G C 1
ATOM 14429 O O . GLU I 1 152 ? 238.893 169.646 164.840 1.00 123.84 152 GLU G O 1
ATOM 14435 N N . ASN I 1 153 ? 236.872 169.995 165.774 1.00 122.76 153 ASN G N 1
ATOM 14436 C CA . ASN I 1 153 ? 236.176 169.277 164.712 1.00 121.45 153 ASN G CA 1
ATOM 14437 C C . ASN I 1 153 ? 236.334 169.985 163.373 1.00 116.69 153 ASN G C 1
ATOM 14438 O O . ASN I 1 153 ? 236.528 169.336 162.339 1.00 114.90 153 ASN G O 1
ATOM 14443 N N . LYS I 1 154 ? 236.249 171.318 163.372 1.00 113.41 154 LYS G N 1
ATOM 14444 C CA . LYS I 1 154 ? 236.438 172.072 162.137 1.00 108.48 154 LYS G CA 1
ATOM 14445 C C . LYS I 1 154 ? 237.847 171.888 161.590 1.00 106.84 154 LYS G C 1
ATOM 14446 O O . LYS I 1 154 ? 238.033 171.720 160.380 1.00 106.64 154 LYS G O 1
ATOM 14452 N N . ASN I 1 155 ? 238.853 171.917 162.467 1.00 104.70 155 ASN G N 1
ATOM 14453 C CA . ASN I 1 155 ? 240.226 171.706 162.017 1.00 106.14 155 ASN G CA 1
ATOM 14454 C C . ASN I 1 155 ? 240.411 170.308 161.436 1.00 110.53 155 ASN G C 1
ATOM 14455 O O . ASN I 1 155 ? 241.063 170.138 160.396 1.00 108.98 155 ASN G O 1
ATOM 14460 N N . LYS I 1 156 ? 239.842 169.293 162.092 1.00 112.80 156 LYS G N 1
ATOM 14461 C CA . LYS I 1 156 ? 239.961 167.929 161.584 1.00 108.01 156 LYS G CA 1
ATOM 14462 C C . LYS I 1 156 ? 239.258 167.775 160.240 1.00 107.09 156 LYS G C 1
ATOM 14463 O O . LYS I 1 156 ? 239.774 167.113 159.331 1.00 105.81 156 LYS G O 1
ATOM 14469 N N . GLN I 1 157 ? 238.076 168.379 160.095 1.00 106.97 157 GLN G N 1
ATOM 14470 C CA . GLN I 1 157 ? 237.367 168.323 158.822 1.00 106.46 157 GLN G CA 1
ATOM 14471 C C . GLN I 1 157 ? 238.152 169.032 157.727 1.00 102.28 157 GLN G C 1
ATOM 14472 O O . GLN I 1 157 ? 238.195 168.567 156.582 1.00 101.48 157 GLN G O 1
ATOM 14478 N N . LEU I 1 158 ? 238.781 170.161 158.060 1.00 98.80 158 LEU G N 1
ATOM 14479 C CA . LEU I 1 158 ? 239.619 170.851 157.086 1.00 94.33 158 LEU G CA 1
ATOM 14480 C C . LEU I 1 158 ? 240.783 169.975 156.647 1.00 97.99 158 LEU G C 1
ATOM 14481 O O . LEU I 1 158 ? 241.092 169.899 155.453 1.00 99.40 158 LEU G O 1
ATOM 14486 N N . LYS I 1 159 ? 241.436 169.301 157.597 1.00 99.85 159 LYS G N 1
ATOM 14487 C CA . LYS I 1 159 ? 242.539 168.412 157.242 1.00 98.31 159 LYS G CA 1
ATOM 14488 C C . LYS I 1 159 ? 242.060 167.272 156.351 1.00 97.18 159 LYS G C 1
ATOM 14489 O O . LYS I 1 159 ? 242.735 166.898 155.382 1.00 97.80 159 LYS G O 1
ATOM 14495 N N . LYS I 1 160 ? 240.887 166.714 156.659 1.00 96.98 160 LYS G N 1
ATOM 14496 C CA . LYS I 1 160 ? 240.326 165.658 155.822 1.00 98.40 160 LYS G CA 1
ATOM 14497 C C . LYS I 1 160 ? 240.048 166.160 154.410 1.00 95.45 160 LYS G C 1
ATOM 14498 O O . LYS I 1 160 ? 240.281 165.443 153.430 1.00 98.05 160 LYS G O 1
ATOM 14504 N N . THR I 1 161 ? 239.542 167.389 154.285 1.00 93.24 161 THR G N 1
ATOM 14505 C CA . THR I 1 161 ? 239.257 167.925 152.957 1.00 89.54 161 THR G CA 1
ATOM 14506 C C . THR I 1 161 ? 240.541 168.190 152.175 1.00 89.59 161 THR G C 1
ATOM 14507 O O . THR I 1 161 ? 240.585 167.966 150.959 1.00 89.85 161 THR G O 1
ATOM 14511 N N . ILE I 1 162 ? 241.596 168.665 152.847 1.00 91.74 162 ILE G N 1
ATOM 14512 C CA . ILE I 1 162 ? 242.893 168.769 152.177 1.00 91.71 162 ILE G CA 1
ATOM 14513 C C . ILE I 1 162 ? 243.342 167.404 151.681 1.00 96.37 162 ILE G C 1
ATOM 14514 O O . ILE I 1 162 ? 243.835 167.268 150.555 1.00 97.62 162 ILE G O 1
ATOM 14519 N N . GLN I 1 163 ? 243.192 166.372 152.515 1.00 100.39 163 GLN G N 1
ATOM 14520 C CA . GLN I 1 163 ? 243.605 165.033 152.104 1.00 102.17 163 GLN G CA 1
ATOM 14521 C C . GLN I 1 163 ? 242.806 164.555 150.896 1.00 102.24 163 GLN G C 1
ATOM 14522 O O . GLN I 1 163 ? 243.353 163.905 149.997 1.00 102.87 163 GLN G O 1
ATOM 14528 N N . GLN I 1 164 ? 241.509 164.862 150.863 1.00 102.25 164 GLN G N 1
ATOM 14529 C CA . GLN I 1 164 ? 240.674 164.446 149.740 1.00 96.89 164 GLN G CA 1
ATOM 14530 C C . GLN I 1 164 ? 241.025 165.203 148.463 1.00 98.73 164 GLN G C 1
ATOM 14531 O O . GLN I 1 164 ? 240.980 164.633 147.367 1.00 96.66 164 GLN G O 1
ATOM 14537 N N . ILE I 1 165 ? 241.373 166.483 148.581 1.00 103.06 165 ILE G N 1
ATOM 14538 C CA . ILE I 1 165 ? 241.500 167.336 147.403 1.00 101.58 165 ILE G CA 1
ATOM 14539 C C . ILE I 1 165 ? 242.920 167.364 146.831 1.00 107.53 165 ILE G C 1
ATOM 14540 O O . ILE I 1 165 ? 243.089 167.533 145.619 1.00 106.88 165 ILE G O 1
ATOM 14545 N N . ARG I 1 166 ? 243.943 167.149 147.666 1.00 110.68 166 ARG G N 1
ATOM 14546 C CA . ARG I 1 166 ? 245.323 167.407 147.260 1.00 112.50 166 ARG G CA 1
ATOM 14547 C C . ARG I 1 166 ? 245.743 166.587 146.045 1.00 115.99 166 ARG G C 1
ATOM 14548 O O . ARG I 1 166 ? 246.637 167.003 145.300 1.00 118.56 166 ARG G O 1
ATOM 14556 N N . ASP I 1 167 ? 245.116 165.430 145.822 1.00 116.15 167 ASP G N 1
ATOM 14557 C CA . ASP I 1 167 ? 245.513 164.588 144.696 1.00 121.94 167 ASP G CA 1
ATOM 14558 C C . ASP I 1 167 ? 245.251 165.266 143.357 1.00 122.59 167 ASP G C 1
ATOM 14559 O O . ASP I 1 167 ? 245.957 164.996 142.378 1.00 122.39 167 ASP G O 1
ATOM 14564 N N . GLU I 1 168 ? 244.251 166.142 143.289 1.00 121.95 168 GLU G N 1
ATOM 14565 C CA . GLU I 1 168 ? 243.882 166.797 142.040 1.00 121.72 168 GLU G CA 1
ATOM 14566 C C . GLU I 1 168 ? 244.492 168.183 141.874 1.00 121.04 168 GLU G C 1
ATOM 14567 O O . GLU I 1 168 ? 244.311 168.795 140.816 1.00 120.40 168 GLU G O 1
ATOM 14573 N N . VAL I 1 169 ? 245.203 168.693 142.876 1.00 121.08 169 VAL G N 1
ATOM 14574 C CA . VAL I 1 169 ? 245.709 170.060 142.862 1.00 119.83 169 VAL G CA 1
ATOM 14575 C C . VAL I 1 169 ? 247.208 170.033 143.133 1.00 120.69 169 VAL G C 1
ATOM 14576 O O . VAL I 1 169 ? 247.671 169.356 144.057 1.00 120.35 169 VAL G O 1
ATOM 14580 N N . GLN I 1 170 ? 247.967 170.772 142.318 1.00 120.95 170 GLN G N 1
ATOM 14581 C CA . GLN I 1 170 ? 249.422 170.684 142.374 1.00 122.25 170 GLN G CA 1
ATOM 14582 C C . GLN I 1 170 ? 249.989 171.390 143.602 1.00 122.30 170 GLN G C 1
ATOM 14583 O O . GLN I 1 170 ? 250.893 170.863 144.259 1.00 121.93 170 GLN G O 1
ATOM 14589 N N . TYR I 1 171 ? 249.483 172.577 143.925 1.00 121.28 171 TYR G N 1
ATOM 14590 C CA . TYR I 1 171 ? 250.072 173.420 144.955 1.00 117.51 171 TYR G CA 1
ATOM 14591 C C . TYR I 1 171 ? 249.210 173.434 146.211 1.00 111.53 171 TYR G C 1
ATOM 14592 O O . TYR I 1 171 ? 247.982 173.335 146.146 1.00 111.39 171 TYR G O 1
ATOM 14601 N N . LEU I 1 172 ? 249.875 173.563 147.361 1.00 109.13 172 LEU G N 1
ATOM 14602 C CA . LEU I 1 172 ? 249.183 173.462 148.642 1.00 105.38 172 LEU G CA 1
ATOM 14603 C C . LEU I 1 172 ? 248.180 174.593 148.836 1.00 100.86 172 LEU G C 1
ATOM 14604 O O . LEU I 1 172 ? 247.075 174.366 149.344 1.00 97.77 172 LEU G O 1
ATOM 14609 N N . SER I 1 173 ? 248.547 175.818 148.451 1.00 100.53 173 SER G N 1
ATOM 14610 C CA . SER I 1 173 ? 247.674 176.964 148.692 1.00 96.13 173 SER G CA 1
ATOM 14611 C C . SER I 1 173 ? 246.357 176.833 147.935 1.00 95.08 173 SER G C 1
ATOM 14612 O O . SER I 1 173 ? 245.288 177.144 148.475 1.00 93.10 173 SER G O 1
ATOM 14615 N N . THR I 1 174 ? 246.416 176.378 146.681 1.00 95.50 174 THR G N 1
ATOM 14616 C CA . THR I 1 174 ? 245.193 176.187 145.909 1.00 94.46 174 THR G CA 1
ATOM 14617 C C . THR I 1 174 ? 244.305 175.124 146.542 1.00 92.05 174 THR G C 1
ATOM 14618 O O . THR I 1 174 ? 243.079 175.280 146.599 1.00 89.48 174 THR G O 1
ATOM 14622 N N . ALA I 1 175 ? 244.907 174.034 147.025 1.00 93.52 175 ALA G N 1
ATOM 14623 C CA . ALA I 1 175 ? 244.132 172.993 147.691 1.00 92.72 175 ALA G CA 1
ATOM 14624 C C . ALA I 1 175 ? 243.473 173.522 148.958 1.00 88.83 175 ALA G C 1
ATOM 14625 O O . ALA I 1 175 ? 242.311 173.207 149.240 1.00 85.43 175 ALA G O 1
ATOM 14627 N N . VAL I 1 176 ? 244.201 174.328 149.735 1.00 87.10 176 VAL G N 1
ATOM 14628 C CA . VAL I 1 176 ? 243.634 174.899 150.955 1.00 82.64 176 VAL G CA 1
ATOM 14629 C C . VAL I 1 176 ? 242.468 175.821 150.623 1.00 83.45 176 VAL G C 1
ATOM 14630 O O . VAL I 1 176 ? 241.423 175.789 151.286 1.00 80.94 176 VAL G O 1
ATOM 14634 N N . ALA I 1 177 ? 242.625 176.656 149.593 1.00 84.38 177 ALA G N 1
ATOM 14635 C CA . ALA I 1 177 ? 241.541 177.553 149.199 1.00 78.20 177 ALA G CA 1
ATOM 14636 C C . ALA I 1 177 ? 240.318 176.774 148.729 1.00 79.76 177 ALA G C 1
ATOM 14637 O O . ALA I 1 177 ? 239.180 177.115 149.079 1.00 79.05 177 ALA G O 1
ATOM 14639 N N . GLN I 1 178 ? 240.531 175.723 147.933 1.00 81.99 178 GLN G N 1
ATOM 14640 C CA . GLN I 1 178 ? 239.411 174.914 147.463 1.00 78.97 178 GLN G CA 1
ATOM 14641 C C . GLN I 1 178 ? 238.707 174.221 148.622 1.00 76.42 178 GLN G C 1
ATOM 14642 O O . GLN I 1 178 ? 237.473 174.145 148.654 1.00 74.63 178 GLN G O 1
ATOM 14648 N N . ALA I 1 179 ? 239.477 173.707 149.584 1.00 75.83 179 ALA G N 1
ATOM 14649 C CA . ALA I 1 179 ? 238.876 173.076 150.753 1.00 72.66 179 ALA G CA 1
ATOM 14650 C C . ALA I 1 179 ? 238.075 174.077 151.571 1.00 72.22 179 ALA G C 1
ATOM 14651 O O . ALA I 1 179 ? 236.995 173.752 152.078 1.00 72.24 179 ALA G O 1
ATOM 14653 N N . THR I 1 180 ? 238.595 175.298 151.723 1.00 73.55 180 THR G N 1
ATOM 14654 C CA . THR I 1 180 ? 237.851 176.334 152.431 1.00 70.00 180 THR G CA 1
ATOM 14655 C C . THR I 1 180 ? 236.541 176.646 151.723 1.00 67.87 180 THR G C 1
ATOM 14656 O O . THR I 1 180 ? 235.495 176.785 152.368 1.00 67.34 180 THR G O 1
ATOM 14660 N N . PHE I 1 181 ? 236.579 176.750 150.393 1.00 65.86 181 PHE G N 1
ATOM 14661 C CA . PHE I 1 181 ? 235.359 177.004 149.631 1.00 59.88 181 PHE G CA 1
ATOM 14662 C C . PHE I 1 181 ? 234.349 175.879 149.823 1.00 62.86 181 PHE G C 1
ATOM 14663 O O . PHE I 1 181 ? 233.156 176.128 150.046 1.00 63.67 181 PHE G O 1
ATOM 14671 N N . ILE I 1 182 ? 234.814 174.630 149.750 1.00 66.62 182 ILE G N 1
ATOM 14672 C CA . ILE I 1 182 ? 233.916 173.487 149.904 1.00 66.48 182 ILE G CA 1
ATOM 14673 C C . ILE I 1 182 ? 233.297 173.477 151.295 1.00 69.02 182 ILE G C 1
ATOM 14674 O O . ILE I 1 182 ? 232.092 173.251 151.453 1.00 72.41 182 ILE G O 1
ATOM 14679 N N . LEU I 1 183 ? 234.109 173.721 152.325 1.00 65.33 183 LEU G N 1
ATOM 14680 C CA . LEU I 1 183 ? 233.595 173.712 153.690 1.00 64.00 183 LEU G CA 1
ATOM 14681 C C . LEU I 1 183 ? 232.595 174.838 153.919 1.00 67.65 183 LEU G C 1
ATOM 14682 O O . LEU I 1 183 ? 231.574 174.641 154.587 1.00 69.24 183 LEU G O 1
ATOM 14687 N N . ASN I 1 184 ? 232.870 176.027 153.377 1.00 66.51 184 ASN G N 1
ATOM 14688 C CA . ASN I 1 184 ? 232.007 177.171 153.647 1.00 64.38 184 ASN G CA 1
ATOM 14689 C C . ASN I 1 184 ? 230.692 177.083 152.882 1.00 68.29 184 ASN G C 1
ATOM 14690 O O . ASN I 1 184 ? 229.631 177.403 153.430 1.00 74.98 184 ASN G O 1
ATOM 14695 N N . PHE I 1 185 ? 230.732 176.656 151.620 1.00 64.79 185 PHE G N 1
ATOM 14696 C CA . PHE I 1 185 ? 229.561 176.774 150.761 1.00 65.09 185 PHE G CA 1
ATOM 14697 C C . PHE I 1 185 ? 228.911 175.452 150.382 1.00 73.15 185 PHE G C 1
ATOM 14698 O O . PHE I 1 185 ? 227.691 175.412 150.218 1.00 78.48 185 PHE G O 1
ATOM 14706 N N . LYS I 1 186 ? 229.681 174.374 150.236 1.00 75.67 186 LYS G N 1
ATOM 14707 C CA . LYS I 1 186 ? 229.117 173.135 149.708 1.00 75.90 186 LYS G CA 1
ATOM 14708 C C . LYS I 1 186 ? 228.395 172.333 150.786 1.00 77.24 186 LYS G C 1
ATOM 14709 O O . LYS I 1 186 ? 227.186 172.096 150.692 1.00 78.48 186 LYS G O 1
ATOM 14715 N N . ARG I 1 187 ? 229.117 171.908 151.818 1.00 73.65 187 ARG G N 1
ATOM 14716 C CA . ARG I 1 187 ? 228.547 171.031 152.832 1.00 74.74 187 ARG G CA 1
ATOM 14717 C C . ARG I 1 187 ? 227.643 171.816 153.774 1.00 77.10 187 ARG G C 1
ATOM 14718 O O . ARG I 1 187 ? 228.032 172.869 154.288 1.00 84.16 187 ARG G O 1
ATOM 14726 N N . ARG I 1 188 ? 226.440 171.297 154.004 1.00 78.72 188 ARG G N 1
ATOM 14727 C CA . ARG I 1 188 ? 225.480 171.950 154.880 1.00 85.33 188 ARG G CA 1
ATOM 14728 C C . ARG I 1 188 ? 225.788 171.628 156.340 1.00 92.86 188 ARG G C 1
ATOM 14729 O O . ARG I 1 188 ? 226.750 170.927 156.664 1.00 93.58 188 ARG G O 1
ATOM 14737 N N . GLY I 1 189 ? 224.955 172.149 157.238 1.00 97.38 189 GLY G N 1
ATOM 14738 C CA . GLY I 1 189 ? 225.189 171.991 158.659 1.00 105.37 189 GLY G CA 1
ATOM 14739 C C . GLY I 1 189 ? 224.052 171.328 159.409 1.00 110.25 189 GLY G C 1
ATOM 14740 O O . GLY I 1 189 ? 223.448 170.369 158.919 1.00 111.52 189 GLY G O 1
ATOM 14741 N N . GLY I 1 190 ? 223.751 171.835 160.602 1.00 115.85 190 GLY G N 1
ATOM 14742 C CA . GLY I 1 190 ? 222.752 171.227 161.457 1.00 117.10 190 GLY G CA 1
ATOM 14743 C C . GLY I 1 190 ? 221.394 171.894 161.409 1.00 119.94 190 GLY G C 1
ATOM 14744 O O . GLY I 1 190 ? 220.648 171.728 160.439 1.00 117.62 190 GLY G O 1
ATOM 14745 N N . LEU I 1 191 ? 221.062 172.646 162.458 1.00 121.32 191 LEU G N 1
ATOM 14746 C CA . LEU I 1 191 ? 219.743 173.255 162.565 1.00 122.09 191 LEU G CA 1
ATOM 14747 C C . LEU I 1 191 ? 219.507 174.249 161.435 1.00 123.96 191 LEU G C 1
ATOM 14748 O O . LEU I 1 191 ? 220.371 175.074 161.124 1.00 125.52 191 LEU G O 1
ATOM 14753 N N . GLY I 1 192 ? 218.327 174.165 160.822 1.00 123.29 192 GLY G N 1
ATOM 14754 C CA . GLY I 1 192 ? 217.949 175.050 159.744 1.00 120.14 192 GLY G CA 1
ATOM 14755 C C . GLY I 1 192 ? 218.363 174.594 158.362 1.00 118.00 192 GLY G C 1
ATOM 14756 O O . GLY I 1 192 ? 217.846 175.131 157.374 1.00 116.30 192 GLY G O 1
ATOM 14757 N N . ASP I 1 193 ? 219.265 173.618 158.263 1.00 117.73 193 ASP G N 1
ATOM 14758 C CA . ASP I 1 193 ? 219.766 173.113 156.986 1.00 114.22 193 ASP G CA 1
ATOM 14759 C C . ASP I 1 193 ? 220.305 174.253 156.123 1.00 112.71 193 ASP G C 1
ATOM 14760 O O . ASP I 1 193 ? 219.815 174.534 155.028 1.00 113.03 193 ASP G O 1
ATOM 14765 N N . MET I 1 194 ? 221.333 174.917 156.646 1.00 109.67 194 MET G N 1
ATOM 14766 C CA . MET I 1 194 ? 221.950 176.053 155.981 1.00 98.28 194 MET G CA 1
ATOM 14767 C C . MET I 1 194 ? 223.461 175.879 155.956 1.00 90.48 194 MET G C 1
ATOM 14768 O O . MET I 1 194 ? 224.047 175.260 156.848 1.00 93.44 194 MET G O 1
ATOM 14773 N N . CYS I 1 195 ? 224.087 176.435 154.921 1.00 82.62 195 CYS G N 1
ATOM 14774 C CA . CYS I 1 195 ? 225.534 176.457 154.848 1.00 74.40 195 CYS G CA 1
ATOM 14775 C C . CYS I 1 195 ? 226.090 177.398 155.914 1.00 76.88 195 CYS G C 1
ATOM 14776 O O . CYS I 1 195 ? 225.388 178.292 156.390 1.00 81.85 195 CYS G O 1
ATOM 14779 N N . PRO I 1 196 ? 227.345 177.199 156.328 1.00 71.03 196 PRO G N 1
ATOM 14780 C CA . PRO I 1 196 ? 227.925 178.111 157.329 1.00 69.03 196 PRO G CA 1
ATOM 14781 C C . PRO I 1 196 ? 227.904 179.571 156.907 1.00 66.92 196 PRO G C 1
ATOM 14782 O O . PRO I 1 196 ? 227.619 180.445 157.735 1.00 67.54 196 PRO G O 1
ATOM 14786 N N . ALA I 1 197 ? 228.186 179.860 155.634 1.00 62.87 197 ALA G N 1
ATOM 14787 C CA . ALA I 1 197 ? 228.163 181.244 155.169 1.00 59.70 197 ALA G CA 1
ATOM 14788 C C . ALA I 1 197 ? 226.757 181.827 155.232 1.00 61.66 197 ALA G C 1
ATOM 14789 O O . ALA I 1 197 ? 226.574 182.978 155.648 1.00 66.51 197 ALA G O 1
ATOM 14791 N N . GLU I 1 198 ? 225.754 181.049 154.821 1.00 61.27 198 GLU G N 1
ATOM 14792 C CA . GLU I 1 198 ? 224.375 181.522 154.884 1.00 63.62 198 GLU G CA 1
ATOM 14793 C C . GLU I 1 198 ? 223.947 181.780 156.323 1.00 64.11 198 GLU G C 1
ATOM 14794 O O . GLU I 1 198 ? 223.288 182.786 156.612 1.00 68.12 198 GLU G O 1
ATOM 14800 N N . ALA I 1 199 ? 224.319 180.885 157.240 1.00 61.46 199 ALA G N 1
ATOM 14801 C CA . ALA I 1 199 ? 223.986 181.083 158.647 1.00 62.32 199 ALA G CA 1
ATOM 14802 C C . ALA I 1 199 ? 224.660 182.329 159.205 1.00 64.43 199 ALA G C 1
ATOM 14803 O O . ALA I 1 199 ? 224.041 183.097 159.950 1.00 67.72 199 ALA G O 1
ATOM 14805 N N . LEU I 1 200 ? 225.932 182.543 158.860 1.00 61.60 200 LEU G N 1
ATOM 14806 C CA . LEU I 1 200 ? 226.635 183.731 159.334 1.00 57.68 200 LEU G CA 1
ATOM 14807 C C . LEU I 1 200 ? 225.989 185.004 158.804 1.00 58.51 200 LEU G C 1
ATOM 14808 O O . LEU I 1 200 ? 225.810 185.976 159.549 1.00 58.13 200 LEU G O 1
ATOM 14813 N N . ILE I 1 201 ? 225.627 185.015 157.519 1.00 58.18 201 ILE G N 1
ATOM 14814 C CA . ILE I 1 201 ? 224.984 186.190 156.936 1.00 53.80 201 ILE G CA 1
ATOM 14815 C C . ILE I 1 201 ? 223.646 186.453 157.612 1.00 56.60 201 ILE G C 1
ATOM 14816 O O . ILE I 1 201 ? 223.311 187.600 157.934 1.00 60.81 201 ILE G O 1
ATOM 14821 N N . ASN I 1 202 ? 222.861 185.397 157.842 1.00 57.93 202 ASN G N 1
ATOM 14822 C CA . ASN I 1 202 ? 221.566 185.568 158.492 1.00 59.25 202 ASN G CA 1
ATOM 14823 C C . ASN I 1 202 ? 221.724 186.111 159.907 1.00 61.24 202 ASN G C 1
ATOM 14824 O O . ASN I 1 202 ? 220.987 187.016 160.319 1.00 66.18 202 ASN G O 1
ATOM 14829 N N . MET I 1 203 ? 222.685 185.576 160.664 1.00 60.74 203 MET G N 1
ATOM 14830 C CA . MET I 1 203 ? 222.905 186.054 162.026 1.00 64.85 203 MET G CA 1
ATOM 14831 C C . MET I 1 203 ? 223.341 187.513 162.039 1.00 68.12 203 MET G C 1
ATOM 14832 O O . MET I 1 203 ? 222.854 188.308 162.853 1.00 70.32 203 MET G O 1
ATOM 14837 N N . ILE I 1 204 ? 224.255 187.887 161.139 1.00 64.95 204 ILE G N 1
ATOM 14838 C CA . ILE I 1 204 ? 224.722 189.269 161.098 1.00 58.12 204 ILE G CA 1
ATOM 14839 C C . ILE I 1 204 ? 223.583 190.208 160.724 1.00 59.86 204 ILE G C 1
ATOM 14840 O O . ILE I 1 204 ? 223.427 191.283 161.316 1.00 63.64 204 ILE G O 1
ATOM 14845 N N . TYR I 1 205 ? 222.766 189.821 159.740 1.00 60.10 205 TYR G N 1
ATOM 14846 C CA . TYR I 1 205 ? 221.641 190.666 159.351 1.00 60.77 205 TYR G CA 1
ATOM 14847 C C . TYR I 1 205 ? 220.641 190.816 160.489 1.00 65.59 205 TYR G C 1
ATOM 14848 O O . TYR I 1 205 ? 220.105 191.908 160.711 1.00 68.83 205 TYR G O 1
ATOM 14857 N N . THR I 1 206 ? 220.364 189.729 161.212 1.00 65.83 206 THR G N 1
ATOM 14858 C CA . THR I 1 206 ? 219.447 189.815 162.344 1.00 66.60 206 THR G CA 1
ATOM 14859 C C . THR I 1 206 ? 219.998 190.732 163.429 1.00 69.73 206 THR G C 1
ATOM 14860 O O . THR I 1 206 ? 219.254 191.520 164.025 1.00 74.52 206 THR G O 1
ATOM 14864 N N . GLU I 1 207 ? 221.304 190.652 163.693 1.00 68.88 207 GLU G N 1
ATOM 14865 C CA . GLU I 1 207 ? 221.911 191.500 164.713 1.00 72.61 207 GLU G CA 1
ATOM 14866 C C . GLU I 1 207 ? 221.892 192.978 164.335 1.00 71.31 207 GLU G C 1
ATOM 14867 O O . GLU I 1 207 ? 221.936 193.833 165.227 1.00 72.82 207 GLU G O 1
ATOM 14873 N N . LEU I 1 208 ? 221.806 193.301 163.044 1.00 70.21 208 LEU G N 1
ATOM 14874 C CA . LEU I 1 208 ? 221.895 194.675 162.562 1.00 68.48 208 LEU G CA 1
ATOM 14875 C C . LEU I 1 208 ? 220.526 195.304 162.327 1.00 66.51 208 LEU G C 1
ATOM 14876 O O . LEU I 1 208 ? 220.363 196.099 161.396 1.00 67.53 208 LEU G O 1
ATOM 14881 N N . GLN I 1 209 ? 219.534 194.962 163.147 1.00 66.94 209 GLN G N 1
ATOM 14882 C CA . GLN I 1 209 ? 218.191 195.497 162.959 1.00 65.29 209 GLN G CA 1
ATOM 14883 C C . GLN I 1 209 ? 217.940 196.761 163.774 1.00 65.34 209 GLN G C 1
ATOM 14884 O O . GLN I 1 209 ? 217.288 197.689 163.285 1.00 67.73 209 GLN G O 1
ATOM 14890 N N . THR I 1 210 ? 218.438 196.820 165.010 1.00 65.34 210 THR G N 1
ATOM 14891 C CA . THR I 1 210 ? 218.189 197.990 165.848 1.00 65.84 210 THR G CA 1
ATOM 14892 C C . THR I 1 210 ? 218.947 199.213 165.344 1.00 67.07 210 THR G C 1
ATOM 14893 O O . THR I 1 210 ? 218.424 200.335 165.382 1.00 70.59 210 THR G O 1
ATOM 14897 N N . THR I 1 211 ? 220.183 199.020 164.876 1.00 65.68 211 THR G N 1
ATOM 14898 C CA . THR I 1 211 ? 220.996 200.151 164.439 1.00 65.59 211 THR G CA 1
ATOM 14899 C C . THR I 1 211 ? 220.384 200.840 163.226 1.00 64.18 211 THR G C 1
ATOM 14900 O O . THR I 1 211 ? 220.390 202.074 163.137 1.00 68.02 211 THR G O 1
ATOM 14904 N N . THR I 1 212 ? 219.855 200.063 162.277 1.00 58.77 212 THR G N 1
ATOM 14905 C CA . THR I 1 212 ? 219.206 200.665 161.117 1.00 57.04 212 THR G CA 1
ATOM 14906 C C . THR I 1 212 ? 217.962 201.443 161.526 1.00 61.80 212 THR G C 1
ATOM 14907 O O . THR I 1 212 ? 217.681 202.511 160.972 1.00 65.59 212 THR G O 1
ATOM 14911 N N . LEU I 1 213 ? 217.203 200.924 162.493 1.00 59.91 213 LEU G N 1
ATOM 14912 C CA . LEU I 1 213 ? 216.034 201.644 162.989 1.00 58.53 213 LEU G CA 1
ATOM 14913 C C . LEU I 1 213 ? 216.434 202.970 163.626 1.00 57.87 213 LEU G C 1
ATOM 14914 O O . LEU I 1 213 ? 215.805 204.008 163.380 1.00 60.22 213 LEU G O 1
ATOM 14919 N N . GLN I 1 214 ? 217.485 202.954 164.449 1.00 55.99 214 GLN G N 1
ATOM 14920 C CA . GLN I 1 214 ? 217.948 204.190 165.073 1.00 55.89 214 GLN G CA 1
ATOM 14921 C C . GLN I 1 214 ? 218.433 205.187 164.028 1.00 58.45 214 GLN G C 1
ATOM 14922 O O . GLN I 1 214 ? 218.156 206.389 164.127 1.00 65.31 214 GLN G O 1
ATOM 14928 N N . ASN I 1 215 ? 219.160 204.706 163.016 1.00 55.44 215 ASN G N 1
ATOM 14929 C CA . ASN I 1 215 ? 219.636 205.593 161.960 1.00 56.83 215 ASN G CA 1
ATOM 14930 C C . ASN I 1 215 ? 218.476 206.187 161.174 1.00 58.76 215 ASN G C 1
ATOM 14931 O O . ASN I 1 215 ? 218.500 207.370 160.817 1.00 62.51 215 ASN G O 1
ATOM 14936 N N . GLN I 1 216 ? 217.451 205.380 160.888 1.00 55.87 216 GLN G N 1
ATOM 14937 C CA . GLN I 1 216 ? 216.282 205.892 160.182 1.00 56.06 216 GLN G CA 1
ATOM 14938 C C . GLN I 1 216 ? 215.564 206.952 161.004 1.00 57.96 216 GLN G C 1
ATOM 14939 O O . GLN I 1 216 ? 215.124 207.971 160.462 1.00 61.01 216 GLN G O 1
ATOM 14945 N N . ILE I 1 217 ? 215.431 206.730 162.314 1.00 58.14 217 ILE G N 1
ATOM 14946 C CA . ILE I 1 217 ? 214.785 207.723 163.171 1.00 57.46 217 ILE G CA 1
ATOM 14947 C C . ILE I 1 217 ? 215.586 209.021 163.174 1.00 58.52 217 ILE G C 1
ATOM 14948 O O . ILE I 1 217 ? 215.031 210.121 163.035 1.00 62.28 217 ILE G O 1
ATOM 14953 N N . HIS I 1 218 ? 216.909 208.909 163.314 1.00 56.35 218 HIS G N 1
ATOM 14954 C CA . HIS I 1 218 ? 217.754 210.097 163.337 1.00 57.05 218 HIS G CA 1
ATOM 14955 C C . HIS I 1 218 ? 217.673 210.863 162.022 1.00 62.09 218 HIS G C 1
ATOM 14956 O O . HIS I 1 218 ? 217.629 212.098 162.017 1.00 65.76 218 HIS G O 1
ATOM 14963 N N . ASN I 1 219 ? 217.656 210.147 160.895 1.00 61.84 219 ASN G N 1
ATOM 14964 C CA . ASN I 1 219 ? 217.567 210.815 159.600 1.00 59.77 219 ASN G CA 1
ATOM 14965 C C . ASN I 1 219 ? 216.201 211.460 159.397 1.00 61.17 219 ASN G C 1
ATOM 14966 O O . ASN I 1 219 ? 216.110 212.578 158.879 1.00 64.40 219 ASN G O 1
ATOM 14971 N N . PHE I 1 220 ? 215.127 210.772 159.792 1.00 61.21 220 PHE G N 1
ATOM 14972 C CA . PHE I 1 220 ? 213.791 211.341 159.677 1.00 58.45 220 PHE G CA 1
ATOM 14973 C C . PHE I 1 220 ? 213.606 212.550 160.578 1.00 63.04 220 PHE G C 1
ATOM 14974 O O . PHE I 1 220 ? 212.740 213.387 160.303 1.00 66.19 220 PHE G O 1
ATOM 14982 N N . SER I 1 221 ? 214.396 212.662 161.646 1.00 64.82 221 SER G N 1
ATOM 14983 C CA . SER I 1 221 ? 214.330 213.847 162.495 1.00 64.30 221 SER G CA 1
ATOM 14984 C C . SER I 1 221 ? 214.871 215.104 161.817 1.00 65.14 221 SER G C 1
ATOM 14985 O O . SER I 1 221 ? 214.966 216.143 162.477 1.00 70.24 221 SER G O 1
ATOM 14988 N N . ASP I 1 222 ? 215.223 215.043 160.534 1.00 64.85 222 ASP G N 1
ATOM 14989 C CA . ASP I 1 222 ? 215.803 216.170 159.812 1.00 67.46 222 ASP G CA 1
ATOM 14990 C C . ASP I 1 222 ? 214.850 216.797 158.804 1.00 68.61 222 ASP G C 1
ATOM 14991 O O . ASP I 1 222 ? 214.852 218.018 158.640 1.00 70.94 222 ASP G O 1
ATOM 14996 N N . PHE I 1 223 ? 214.028 215.995 158.131 1.00 66.55 223 PHE G N 1
ATOM 14997 C CA . PHE I 1 223 ? 213.138 216.517 157.103 1.00 67.64 223 PHE G CA 1
ATOM 14998 C C . PHE I 1 223 ? 212.110 217.471 157.700 1.00 73.83 223 PHE G C 1
ATOM 14999 O O . PHE I 1 223 ? 211.665 217.308 158.839 1.00 79.46 223 PHE G O 1
ATOM 15007 N N . LYS I 1 224 ? 211.735 218.479 156.916 1.00 71.51 224 LYS G N 1
ATOM 15008 C CA . LYS I 1 224 ? 210.678 219.408 157.284 1.00 68.55 224 LYS G CA 1
ATOM 15009 C C . LYS I 1 224 ? 209.525 219.271 156.300 1.00 73.22 224 LYS G C 1
ATOM 15010 O O . LYS I 1 224 ? 209.725 218.915 155.137 1.00 77.45 224 LYS G O 1
ATOM 15016 N N . VAL I 1 225 ? 208.312 219.537 156.775 1.00 75.28 225 VAL G N 1
ATOM 15017 C CA . VAL I 1 225 ? 207.116 219.400 155.951 1.00 79.50 225 VAL G CA 1
ATOM 15018 C C . VAL I 1 225 ? 206.230 220.621 156.155 1.00 86.67 225 VAL G C 1
ATOM 15019 O O . VAL I 1 225 ? 205.988 221.040 157.292 1.00 91.67 225 VAL G O 1
ATOM 15023 N N . TYR I 1 226 ? 205.758 221.197 155.053 1.00 84.84 226 TYR G N 1
ATOM 15024 C CA . TYR I 1 226 ? 204.789 222.282 155.070 1.00 86.64 226 TYR G CA 1
ATOM 15025 C C . TYR I 1 226 ? 203.445 221.733 154.615 1.00 91.54 226 TYR G C 1
ATOM 15026 O O . TYR I 1 226 ? 203.355 221.102 153.557 1.00 94.17 226 TYR G O 1
ATOM 15035 N N . TYR I 1 227 ? 202.405 221.976 155.409 1.00 92.10 227 TYR G N 1
ATOM 15036 C CA . TYR I 1 227 ? 201.108 221.354 155.195 1.00 93.93 227 TYR G CA 1
ATOM 15037 C C . TYR I 1 227 ? 200.009 222.406 155.179 1.00 99.34 227 TYR G C 1
ATOM 15038 O O . TYR I 1 227 ? 200.132 223.470 155.790 1.00 101.15 227 TYR G O 1
ATOM 15047 N N . ARG I 1 228 ? 198.931 222.090 154.467 1.00 103.59 228 ARG G N 1
ATOM 15048 C CA . ARG I 1 228 ? 197.739 222.924 154.400 1.00 107.28 228 ARG G CA 1
ATOM 15049 C C . ARG I 1 228 ? 196.596 222.185 155.082 1.00 108.76 228 ARG G C 1
ATOM 15050 O O . ARG I 1 228 ? 196.268 221.057 154.700 1.00 105.75 228 ARG G O 1
ATOM 15058 N N . LYS I 1 229 ? 195.992 222.820 156.082 1.00 109.43 229 LYS G N 1
ATOM 15059 C CA . LYS I 1 229 ? 194.937 222.210 156.880 1.00 110.79 229 LYS G CA 1
ATOM 15060 C C . LYS I 1 229 ? 193.595 222.828 156.516 1.00 115.99 229 LYS G C 1
ATOM 15061 O O . LYS I 1 229 ? 193.452 224.056 156.518 1.00 119.04 229 LYS G O 1
ATOM 15067 N N . GLY I 1 230 ? 192.617 221.976 156.212 1.00 115.29 230 GLY G N 1
ATOM 15068 C CA . GLY I 1 230 ? 191.289 222.456 155.890 1.00 117.23 230 GLY G CA 1
ATOM 15069 C C . GLY I 1 230 ? 191.252 223.226 154.581 1.00 121.72 230 GLY G C 1
ATOM 15070 O O . GLY I 1 230 ? 192.017 222.968 153.647 1.00 120.14 230 GLY G O 1
ATOM 15071 N N . ALA I 1 231 ? 190.338 224.190 154.517 1.00 123.83 231 ALA G N 1
ATOM 15072 C CA . ALA I 1 231 ? 190.164 225.025 153.337 1.00 121.84 231 ALA G CA 1
ATOM 15073 C C . ALA I 1 231 ? 190.999 226.298 153.379 1.00 122.19 231 ALA G C 1
ATOM 15074 O O . ALA I 1 231 ? 190.942 227.088 152.431 1.00 124.55 231 ALA G O 1
ATOM 15076 N N . ASN I 1 232 ? 191.761 226.516 154.441 1.00 120.82 232 ASN G N 1
ATOM 15077 C CA . ASN I 1 232 ? 192.597 227.707 154.537 1.00 120.20 232 ASN G CA 1
ATOM 15078 C C . ASN I 1 232 ? 193.731 227.612 153.525 1.00 120.95 232 ASN G C 1
ATOM 15079 O O . ASN I 1 232 ? 194.535 226.674 153.597 1.00 122.19 232 ASN G O 1
ATOM 15084 N N . PRO I 1 233 ? 193.840 228.544 152.574 1.00 119.69 233 PRO G N 1
ATOM 15085 C CA . PRO I 1 233 ? 194.904 228.434 151.563 1.00 119.33 233 PRO G CA 1
ATOM 15086 C C . PRO I 1 233 ? 196.294 228.728 152.098 1.00 119.34 233 PRO G C 1
ATOM 15087 O O . PRO I 1 233 ? 197.276 228.359 151.443 1.00 116.98 233 PRO G O 1
ATOM 15091 N N . LEU I 1 234 ? 196.414 229.371 153.256 1.00 117.26 234 LEU G N 1
ATOM 15092 C CA . LEU I 1 234 ? 197.725 229.724 153.784 1.00 114.38 234 LEU G CA 1
ATOM 15093 C C . LEU I 1 234 ? 198.472 228.475 154.238 1.00 115.68 234 LEU G C 1
ATOM 15094 O O . LEU I 1 234 ? 197.912 227.620 154.930 1.00 116.60 234 LEU G O 1
ATOM 15099 N N . TRP I 1 235 ? 199.739 228.372 153.844 1.00 111.28 235 TRP G N 1
ATOM 15100 C CA . TRP I 1 235 ? 200.566 227.248 154.259 1.00 105.46 235 TRP G CA 1
ATOM 15101 C C . TRP I 1 235 ? 200.888 227.341 155.746 1.00 106.53 235 TRP G C 1
ATOM 15102 O O . TRP I 1 235 ? 200.853 228.417 156.348 1.00 108.83 235 TRP G O 1
ATOM 15113 N N . GLN I 1 236 ? 201.207 226.193 156.338 1.00 106.46 236 GLN G N 1
ATOM 15114 C CA . GLN I 1 236 ? 201.537 226.113 157.751 1.00 105.88 236 GLN G CA 1
ATOM 15115 C C . GLN I 1 236 ? 202.787 225.265 157.937 1.00 103.39 236 GLN G C 1
ATOM 15116 O O . GLN I 1 236 ? 203.110 224.404 157.115 1.00 102.44 236 GLN G O 1
ATOM 15122 N N . GLY I 1 237 ? 203.489 225.520 159.037 1.00 100.20 237 GLY G N 1
ATOM 15123 C CA . GLY I 1 237 ? 204.686 224.786 159.364 1.00 101.11 237 GLY G CA 1
ATOM 15124 C C . GLY I 1 237 ? 205.803 225.693 159.836 1.00 105.36 237 GLY G C 1
ATOM 15125 O O . GLY I 1 237 ? 205.587 226.866 160.155 1.00 105.84 237 GLY G O 1
ATOM 15126 N N . PRO I 1 238 ? 207.032 225.164 159.887 1.00 103.24 238 PRO G N 1
ATOM 15127 C CA . PRO I 1 238 ? 207.438 223.792 159.555 1.00 94.27 238 PRO G CA 1
ATOM 15128 C C . PRO I 1 238 ? 207.118 222.802 160.670 1.00 93.42 238 PRO G C 1
ATOM 15129 O O . PRO I 1 238 ? 207.004 223.180 161.832 1.00 96.35 238 PRO G O 1
ATOM 15133 N N . ALA I 1 239 ? 206.969 221.522 160.341 1.00 90.43 239 ALA G N 1
ATOM 15134 C CA . ALA I 1 239 ? 206.646 220.492 161.315 1.00 88.37 239 ALA G CA 1
ATOM 15135 C C . ALA I 1 239 ? 207.550 219.287 161.103 1.00 89.46 239 ALA G C 1
ATOM 15136 O O . ALA I 1 239 ? 208.115 219.089 160.025 1.00 89.72 239 ALA G O 1
ATOM 15138 N N . HIS I 1 240 ? 207.691 218.485 162.154 1.00 89.19 240 HIS G N 1
ATOM 15139 C CA . HIS I 1 240 ? 208.492 217.273 162.076 1.00 85.04 240 HIS G CA 1
ATOM 15140 C C . HIS I 1 240 ? 207.731 216.178 161.341 1.00 81.55 240 HIS G C 1
ATOM 15141 O O . HIS I 1 240 ? 206.517 216.028 161.502 1.00 87.62 240 HIS G O 1
ATOM 15148 N N . LEU I 1 241 ? 208.453 215.414 160.527 1.00 72.45 241 LEU G N 1
ATOM 15149 C CA . LEU I 1 241 ? 207.861 214.335 159.749 1.00 69.16 241 LEU G CA 1
ATOM 15150 C C . LEU I 1 241 ? 207.890 213.040 160.550 1.00 72.17 241 LEU G C 1
ATOM 15151 O O . LEU I 1 241 ? 208.920 212.685 161.131 1.00 77.17 241 LEU G O 1
ATOM 15156 N N . VAL I 1 242 ? 206.759 212.344 160.581 1.00 69.73 242 VAL G N 1
ATOM 15157 C CA . VAL I 1 242 ? 206.648 211.052 161.249 1.00 67.89 242 VAL G CA 1
ATOM 15158 C C . VAL I 1 242 ? 206.610 209.908 160.246 1.00 67.32 242 VAL G C 1
ATOM 15159 O O . VAL I 1 242 ? 207.340 208.927 160.387 1.00 65.96 242 VAL G O 1
ATOM 15163 N N . TRP I 1 243 ? 205.765 210.014 159.224 1.00 68.53 243 TRP G N 1
ATOM 15164 C CA . TRP I 1 243 ? 205.710 208.979 158.201 1.00 65.69 243 TRP G CA 1
ATOM 15165 C C . TRP I 1 243 ? 205.165 209.580 156.916 1.00 68.60 243 TRP G C 1
ATOM 15166 O O . TRP I 1 243 ? 204.335 210.491 156.945 1.00 75.26 243 TRP G O 1
ATOM 15177 N N . LYS I 1 244 ? 205.634 209.052 155.790 1.00 65.33 244 LYS G N 1
ATOM 15178 C CA . LYS I 1 244 ? 205.187 209.480 154.470 1.00 70.00 244 LYS G CA 1
ATOM 15179 C C . LYS I 1 244 ? 204.579 208.288 153.746 1.00 71.19 244 LYS G C 1
ATOM 15180 O O . LYS I 1 244 ? 205.252 207.274 153.538 1.00 75.61 244 LYS G O 1
ATOM 15186 N N . GLY I 1 245 ? 203.309 208.411 153.361 1.00 75.02 245 GLY G N 1
ATOM 15187 C CA . GLY I 1 245 ? 202.589 207.350 152.698 1.00 81.15 245 GLY G CA 1
ATOM 15188 C C . GLY I 1 245 ? 202.294 207.666 151.240 1.00 90.33 245 GLY G C 1
ATOM 15189 O O . GLY I 1 245 ? 202.553 208.755 150.733 1.00 92.98 245 GLY G O 1
ATOM 15190 N N . GLU I 1 246 ? 201.737 206.660 150.564 1.00 92.54 246 GLU G N 1
ATOM 15191 C CA . GLU I 1 246 ? 201.374 206.824 149.163 1.00 95.89 246 GLU G CA 1
ATOM 15192 C C . GLU I 1 246 ? 200.167 207.734 149.009 1.00 98.09 246 GLU G C 1
ATOM 15193 O O . GLU I 1 246 ? 200.052 208.440 148.001 1.00 98.37 246 GLU G O 1
ATOM 15199 N N . GLY I 1 247 ? 199.260 207.727 149.981 1.00 96.70 247 GLY G N 1
ATOM 15200 C CA . GLY I 1 247 ? 198.058 208.527 149.883 1.00 92.22 247 GLY G CA 1
ATOM 15201 C C . GLY I 1 247 ? 198.081 209.750 150.773 1.00 89.00 247 GLY G C 1
ATOM 15202 O O . GLY I 1 247 ? 197.643 210.829 150.366 1.00 90.65 247 GLY G O 1
ATOM 15203 N N . ALA I 1 248 ? 198.595 209.597 151.991 1.00 85.90 248 ALA G N 1
ATOM 15204 C CA . ALA I 1 248 ? 198.617 210.687 152.953 1.00 83.90 248 ALA G CA 1
ATOM 15205 C C . ALA I 1 248 ? 199.849 210.549 153.832 1.00 75.57 248 ALA G C 1
ATOM 15206 O O . ALA I 1 248 ? 200.439 209.472 153.942 1.00 76.74 248 ALA G O 1
ATOM 15208 N N . VAL I 1 249 ? 200.228 211.657 154.463 1.00 72.61 249 VAL G N 1
ATOM 15209 C CA . VAL I 1 249 ? 201.402 211.716 155.322 1.00 72.11 249 VAL G CA 1
ATOM 15210 C C . VAL I 1 249 ? 200.950 211.984 156.749 1.00 74.51 249 VAL G C 1
ATOM 15211 O O . VAL I 1 249 ? 199.915 212.615 156.986 1.00 82.99 249 VAL G O 1
ATOM 15215 N N . VAL I 1 250 ? 201.733 211.493 157.706 1.00 67.71 250 VAL G N 1
ATOM 15216 C CA . VAL I 1 250 ? 201.461 211.670 159.126 1.00 69.23 250 VAL G CA 1
ATOM 15217 C C . VAL I 1 250 ? 202.585 212.510 159.710 1.00 70.59 250 VAL G C 1
ATOM 15218 O O . VAL I 1 250 ? 203.762 212.134 159.614 1.00 73.03 250 VAL G O 1
ATOM 15222 N N . LEU I 1 251 ? 202.223 213.637 160.322 1.00 73.26 251 LEU G N 1
ATOM 15223 C CA . LEU I 1 251 ? 203.170 214.611 160.839 1.00 75.32 251 LEU G CA 1
ATOM 15224 C C . LEU I 1 251 ? 202.929 214.835 162.324 1.00 82.30 251 LEU G C 1
ATOM 15225 O O . LEU I 1 251 ? 201.815 214.652 162.825 1.00 89.07 251 LEU G O 1
ATOM 15230 N N . ARG I 1 252 ? 203.985 215.244 163.022 1.00 81.81 252 ARG G N 1
ATOM 15231 C CA . ARG I 1 252 ? 203.913 215.614 164.431 1.00 83.70 252 ARG G CA 1
ATOM 15232 C C . ARG I 1 252 ? 204.359 217.063 164.557 1.00 88.99 252 ARG G C 1
ATOM 15233 O O . ARG I 1 252 ? 205.539 217.372 164.359 1.00 93.77 252 ARG G O 1
ATOM 15241 N N . THR I 1 253 ? 203.422 217.948 164.884 1.00 94.07 253 THR G N 1
ATOM 15242 C CA . THR I 1 253 ? 203.749 219.356 165.027 1.00 100.61 253 THR G CA 1
ATOM 15243 C C . THR I 1 253 ? 204.559 219.584 166.303 1.00 105.35 253 THR G C 1
ATOM 15244 O O . THR I 1 253 ? 204.668 218.714 167.171 1.00 105.70 253 THR G O 1
ATOM 15248 N N . ASP I 1 254 ? 205.142 220.781 166.405 1.00 108.81 254 ASP G N 1
ATOM 15249 C CA . ASP I 1 254 ? 205.962 221.116 167.564 1.00 112.04 254 ASP G CA 1
ATOM 15250 C C . ASP I 1 254 ? 205.164 221.110 168.860 1.00 112.62 254 ASP G C 1
ATOM 15251 O O . ASP I 1 254 ? 205.752 220.956 169.936 1.00 111.38 254 ASP G O 1
ATOM 15256 N N . GLU I 1 255 ? 203.844 221.273 168.784 1.00 115.09 255 GLU G N 1
ATOM 15257 C CA . GLU I 1 255 ? 202.999 221.278 169.970 1.00 116.36 255 GLU G CA 1
ATOM 15258 C C . GLU I 1 255 ? 202.613 219.880 170.434 1.00 112.23 255 GLU G C 1
ATOM 15259 O O . GLU I 1 255 ? 201.980 219.749 171.487 1.00 112.31 255 GLU G O 1
ATOM 15265 N N . GLY I 1 256 ? 202.976 218.839 169.684 1.00 109.17 256 GLY G N 1
ATOM 15266 C CA . GLY I 1 256 ? 202.691 217.472 170.060 1.00 108.20 256 GLY G CA 1
ATOM 15267 C C . GLY I 1 256 ? 201.530 216.831 169.330 1.00 108.52 256 GLY G C 1
ATOM 15268 O O . GLY I 1 256 ? 201.331 215.618 169.465 1.00 107.58 256 GLY G O 1
ATOM 15269 N N . GLU I 1 257 ? 200.762 217.602 168.566 1.00 107.45 257 GLU G N 1
ATOM 15270 C CA . GLU I 1 257 ? 199.625 217.048 167.846 1.00 105.00 257 GLU G CA 1
ATOM 15271 C C . GLU I 1 257 ? 200.091 216.149 166.706 1.00 100.64 257 GLU G C 1
ATOM 15272 O O . GLU I 1 257 ? 201.171 216.333 166.140 1.00 104.59 257 GLU G O 1
ATOM 15278 N N . VAL I 1 258 ? 199.261 215.165 166.373 1.00 93.86 258 VAL G N 1
ATOM 15279 C CA . VAL I 1 258 ? 199.499 214.266 165.249 1.00 89.86 258 VAL G CA 1
ATOM 15280 C C . VAL I 1 258 ? 198.456 214.577 164.185 1.00 87.95 258 VAL G C 1
ATOM 15281 O O . VAL I 1 258 ? 197.250 214.545 164.461 1.00 93.41 258 VAL G O 1
ATOM 15285 N N . ILE I 1 259 ? 198.914 214.877 162.972 1.00 85.54 259 ILE G N 1
ATOM 15286 C CA . ILE I 1 259 ? 198.049 215.366 161.906 1.00 84.50 259 ILE G CA 1
ATOM 15287 C C . ILE I 1 259 ? 198.263 214.517 160.662 1.00 84.06 259 ILE G C 1
ATOM 15288 O O . ILE I 1 259 ? 199.406 214.268 160.263 1.00 86.03 259 ILE G O 1
ATOM 15293 N N . THR I 1 260 ? 197.169 214.080 160.046 1.00 83.16 260 THR G N 1
ATOM 15294 C CA . THR I 1 260 ? 197.213 213.386 158.767 1.00 81.32 260 THR G CA 1
ATOM 15295 C C . THR I 1 260 ? 196.835 214.361 157.662 1.00 82.46 260 THR G C 1
ATOM 15296 O O . THR I 1 260 ? 195.768 214.982 157.713 1.00 88.34 260 THR G O 1
ATOM 15300 N N . VAL I 1 261 ? 197.708 214.494 156.669 1.00 82.82 261 VAL G N 1
ATOM 15301 C CA . VAL I 1 261 ? 197.564 215.482 155.608 1.00 84.43 261 VAL G CA 1
ATOM 15302 C C . VAL I 1 261 ? 197.568 214.748 154.275 1.00 85.42 261 VAL G C 1
ATOM 15303 O O . VAL I 1 261 ? 198.431 213.896 154.053 1.00 89.00 261 VAL G O 1
ATOM 15307 N N . PRO I 1 262 ? 196.637 215.037 153.367 1.00 83.98 262 PRO G N 1
ATOM 15308 C CA . PRO I 1 262 ? 196.667 214.394 152.049 1.00 86.06 262 PRO G CA 1
ATOM 15309 C C . PRO I 1 262 ? 197.922 214.774 151.278 1.00 91.98 262 PRO G C 1
ATOM 15310 O O . PRO I 1 262 ? 198.529 215.822 151.510 1.00 93.11 262 PRO G O 1
ATOM 15314 N N . ARG I 1 263 ? 198.312 213.894 150.352 1.00 94.58 263 ARG G N 1
ATOM 15315 C CA . ARG I 1 263 ? 199.560 214.085 149.620 1.00 96.59 263 ARG G CA 1
ATOM 15316 C C . ARG I 1 263 ? 199.554 215.369 148.801 1.00 96.94 263 ARG G C 1
ATOM 15317 O O . ARG I 1 263 ? 200.613 215.964 148.576 1.00 97.35 263 ARG G O 1
ATOM 15325 N N . ARG I 1 264 ? 198.382 215.813 148.347 1.00 98.01 264 ARG G N 1
ATOM 15326 C CA . ARG I 1 264 ? 198.292 217.025 147.543 1.00 97.37 264 ARG G CA 1
ATOM 15327 C C . ARG I 1 264 ? 198.450 218.299 148.361 1.00 95.69 264 ARG G C 1
ATOM 15328 O O . ARG I 1 264 ? 198.560 219.380 147.773 1.00 96.50 264 ARG G O 1
ATOM 15336 N N . LYS I 1 265 ? 198.462 218.206 149.690 1.00 93.48 265 LYS G N 1
ATOM 15337 C CA . LYS I 1 265 ? 198.552 219.380 150.550 1.00 95.54 265 LYS G CA 1
ATOM 15338 C C . LYS I 1 265 ? 199.818 219.399 151.397 1.00 94.01 265 LYS G C 1
ATOM 15339 O O . LYS I 1 265 ? 199.910 220.202 152.333 1.00 93.85 265 LYS G O 1
ATOM 15345 N N . ALA I 1 266 ? 200.794 218.543 151.101 1.00 93.43 266 ALA G N 1
ATOM 15346 C CA . ALA I 1 266 ? 202.024 218.466 151.875 1.00 91.01 266 ALA G CA 1
ATOM 15347 C C . ALA I 1 266 ? 203.227 218.590 150.954 1.00 88.70 266 ALA G C 1
ATOM 15348 O O . ALA I 1 266 ? 203.258 217.993 149.874 1.00 88.72 266 ALA G O 1
ATOM 15350 N N . LYS I 1 267 ? 204.216 219.369 151.387 1.00 85.53 267 LYS G N 1
ATOM 15351 C CA . LYS I 1 267 ? 205.459 219.549 150.647 1.00 81.53 267 LYS G CA 1
ATOM 15352 C C . LYS I 1 267 ? 206.622 219.283 151.590 1.00 83.62 267 LYS G C 1
ATOM 15353 O O . LYS I 1 267 ? 206.717 219.908 152.650 1.00 83.06 267 LYS G O 1
ATOM 15359 N N . ILE I 1 268 ? 207.507 218.369 151.202 1.00 82.40 268 ILE G N 1
ATOM 15360 C CA . ILE I 1 268 ? 208.601 217.908 152.050 1.00 73.61 268 ILE G CA 1
ATOM 15361 C C . ILE I 1 268 ? 209.903 218.502 151.531 1.00 73.73 268 ILE G C 1
ATOM 15362 O O . ILE I 1 268 ? 210.221 218.374 150.343 1.00 78.13 268 ILE G O 1
ATOM 15367 N N . ILE I 1 269 ? 210.650 219.150 152.421 1.00 71.32 269 ILE G N 1
ATOM 15368 C CA . ILE I 1 269 ? 211.893 219.829 152.081 1.00 70.50 269 ILE G CA 1
ATOM 15369 C C . ILE I 1 269 ? 212.956 219.454 153.105 1.00 75.24 269 ILE G C 1
ATOM 15370 O O . ILE I 1 269 ? 212.689 219.427 154.312 1.00 79.53 269 ILE G O 1
ATOM 15375 N N . LYS I 1 270 ? 214.157 219.146 152.618 1.00 73.51 270 LYS G N 1
ATOM 15376 C CA . LYS I 1 270 ? 215.320 218.936 153.473 1.00 70.15 270 LYS G CA 1
ATOM 15377 C C . LYS I 1 270 ? 216.300 220.079 153.257 1.00 74.01 270 LYS G C 1
ATOM 15378 O O . LYS I 1 270 ? 216.979 220.116 152.218 1.00 80.75 270 LYS G O 1
ATOM 15384 N N . PRO I 1 271 ? 216.414 221.024 154.187 1.00 71.25 271 PRO G N 1
ATOM 15385 C CA . PRO I 1 271 ? 217.229 222.216 153.932 1.00 71.80 271 PRO G CA 1
ATOM 15386 C C . PRO I 1 271 ? 218.715 221.902 153.864 1.00 72.31 271 PRO G C 1
ATOM 15387 O O . PRO I 1 271 ? 219.201 220.932 154.449 1.00 74.52 271 PRO G O 1
ATOM 15391 N N . TYR I 1 272 ? 219.438 222.750 153.131 1.00 72.84 272 TYR G N 1
ATOM 15392 C CA . TYR I 1 272 ? 220.888 222.646 153.034 1.00 75.10 272 TYR G CA 1
ATOM 15393 C C . TYR I 1 272 ? 221.606 223.199 154.257 1.00 84.95 272 TYR G C 1
ATOM 15394 O O . TYR I 1 272 ? 222.821 223.011 154.378 1.00 90.68 272 TYR G O 1
ATOM 15403 N N . GLY I 1 273 ? 220.894 223.871 155.158 1.00 90.80 273 GLY G N 1
ATOM 15404 C CA . GLY I 1 273 ? 221.528 224.546 156.273 1.00 94.87 273 GLY G CA 1
ATOM 15405 C C . GLY I 1 273 ? 221.836 223.648 157.452 1.00 101.06 273 GLY G C 1
ATOM 15406 O O . GLY I 1 273 ? 222.388 222.556 157.281 1.00 100.61 273 GLY G O 1
ATOM 15407 N N . GLN I 1 274 ? 221.481 224.104 158.652 1.00 104.50 274 GLN G N 1
ATOM 15408 C CA . GLN I 1 274 ? 221.790 223.404 159.897 1.00 109.48 274 GLN G CA 1
ATOM 15409 C C . GLN I 1 274 ? 223.286 223.137 160.016 1.00 110.92 274 GLN G C 1
ATOM 15410 O O . GLN I 1 274 ? 224.061 224.041 160.321 1.00 110.71 274 GLN G O 1
ATOM 15416 N N . PHE J 1 1 ? 201.357 186.095 141.499 1.00 155.83 1 PHE H N 1
ATOM 15417 C CA . PHE J 1 1 ? 201.544 187.232 140.606 1.00 155.01 1 PHE H CA 1
ATOM 15418 C C . PHE J 1 1 ? 200.708 187.082 139.340 1.00 154.24 1 PHE H C 1
ATOM 15419 O O . PHE J 1 1 ? 201.195 187.315 138.234 1.00 153.89 1 PHE H O 1
ATOM 15427 N N . VAL J 1 2 ? 199.445 186.688 139.513 1.00 154.91 2 VAL H N 1
ATOM 15428 C CA . VAL J 1 2 ? 198.562 186.491 138.366 1.00 158.25 2 VAL H CA 1
ATOM 15429 C C . VAL J 1 2 ? 198.332 187.807 137.634 1.00 158.31 2 VAL H C 1
ATOM 15430 O O . VAL J 1 2 ? 198.371 187.864 136.399 1.00 157.04 2 VAL H O 1
ATOM 15434 N N . GLU J 1 3 ? 198.094 188.886 138.380 1.00 157.45 3 GLU H N 1
ATOM 15435 C CA . GLU J 1 3 ? 197.838 190.187 137.777 1.00 156.26 3 GLU H CA 1
ATOM 15436 C C . GLU J 1 3 ? 199.109 190.913 137.360 1.00 152.26 3 GLU H C 1
ATOM 15437 O O . GLU J 1 3 ? 199.018 191.960 136.709 1.00 148.54 3 GLU H O 1
ATOM 15443 N N . GLN J 1 4 ? 200.283 190.393 137.715 1.00 152.62 4 GLN H N 1
ATOM 15444 C CA . GLN J 1 4 ? 201.540 191.044 137.369 1.00 151.28 4 GLN H CA 1
ATOM 15445 C C . GLN J 1 4 ? 202.093 190.593 136.025 1.00 146.72 4 GLN H C 1
ATOM 15446 O O . GLN J 1 4 ? 202.856 191.338 135.399 1.00 143.92 4 GLN H O 1
ATOM 15452 N N . ILE J 1 5 ? 201.733 189.389 135.572 1.00 144.43 5 ILE H N 1
ATOM 15453 C CA . ILE J 1 5 ? 202.267 188.883 134.306 1.00 140.20 5 ILE H CA 1
ATOM 15454 C C . ILE J 1 5 ? 201.885 189.760 133.118 1.00 139.35 5 ILE H C 1
ATOM 15455 O O . ILE J 1 5 ? 202.774 190.101 132.321 1.00 140.16 5 ILE H O 1
ATOM 15460 N N . PRO J 1 6 ? 200.607 190.154 132.923 1.00 139.40 6 PRO H N 1
ATOM 15461 C CA . PRO J 1 6 ? 200.283 190.983 131.752 1.00 137.70 6 PRO H CA 1
ATOM 15462 C C . PRO J 1 6 ? 200.937 192.355 131.797 1.00 135.43 6 PRO H C 1
ATOM 15463 O O . PRO J 1 6 ? 201.631 192.748 130.853 1.00 133.14 6 PRO H O 1
ATOM 15467 N N . GLU J 1 7 ? 200.735 193.075 132.904 1.00 135.85 7 GLU H N 1
ATOM 15468 C CA . GLU J 1 7 ? 201.202 194.456 132.998 1.00 132.72 7 GLU H CA 1
ATOM 15469 C C . GLU J 1 7 ? 202.705 194.547 132.768 1.00 129.11 7 GLU H C 1
ATOM 15470 O O . GLU J 1 7 ? 203.176 195.401 132.005 1.00 125.07 7 GLU H O 1
ATOM 15476 N N . ALA J 1 8 ? 203.472 193.655 133.399 1.00 129.95 8 ALA H N 1
ATOM 15477 C CA . ALA J 1 8 ? 204.915 193.646 133.191 1.00 128.71 8 ALA H CA 1
ATOM 15478 C C . ALA J 1 8 ? 205.251 193.461 131.718 1.00 125.88 8 ALA H C 1
ATOM 15479 O O . ALA J 1 8 ? 206.121 194.158 131.180 1.00 125.29 8 ALA H O 1
ATOM 15481 N N . GLN J 1 9 ? 204.550 192.545 131.043 1.00 125.53 9 GLN H N 1
ATOM 15482 C CA . GLN J 1 9 ? 204.748 192.377 129.608 1.00 120.74 9 GLN H CA 1
ATOM 15483 C C . GLN J 1 9 ? 204.533 193.692 128.874 1.00 119.58 9 GLN H C 1
ATOM 15484 O O . GLN J 1 9 ? 205.320 194.056 127.990 1.00 116.92 9 GLN H O 1
ATOM 15490 N N . GLU J 1 10 ? 203.490 194.436 129.256 1.00 122.42 10 GLU H N 1
ATOM 15491 C CA . GLU J 1 10 ? 203.225 195.726 128.630 1.00 119.61 10 GLU H CA 1
ATOM 15492 C C . GLU J 1 10 ? 204.439 196.638 128.726 1.00 116.08 10 GLU H C 1
ATOM 15493 O O . GLU J 1 10 ? 204.757 197.362 127.774 1.00 115.17 10 GLU H O 1
ATOM 15499 N N . GLU J 1 11 ? 205.145 196.597 129.860 1.00 114.15 11 GLU H N 1
ATOM 15500 C CA . GLU J 1 11 ? 206.353 197.400 130.005 1.00 107.55 11 GLU H CA 1
ATOM 15501 C C . GLU J 1 11 ? 207.356 197.066 128.910 1.00 105.58 11 GLU H C 1
ATOM 15502 O O . GLU J 1 11 ? 207.875 197.962 128.232 1.00 106.76 11 GLU H O 1
ATOM 15508 N N . HIS J 1 12 ? 207.609 195.773 128.691 1.00 101.97 12 HIS H N 1
ATOM 15509 C CA . HIS J 1 12 ? 208.546 195.384 127.646 1.00 99.72 12 HIS H CA 1
ATOM 15510 C C . HIS J 1 12 ? 208.064 195.805 126.267 1.00 105.44 12 HIS H C 1
ATOM 15511 O O . HIS J 1 12 ? 208.881 195.947 125.351 1.00 108.31 12 HIS H O 1
ATOM 15518 N N . GLU J 1 13 ? 206.757 196.018 126.100 1.00 106.93 13 GLU H N 1
ATOM 15519 C CA . GLU J 1 13 ? 206.260 196.490 124.816 1.00 103.55 13 GLU H CA 1
ATOM 15520 C C . GLU J 1 13 ? 206.606 197.954 124.587 1.00 101.79 13 GLU H C 1
ATOM 15521 O O . GLU J 1 13 ? 206.801 198.371 123.439 1.00 102.69 13 GLU H O 1
ATOM 15527 N N . ARG J 1 14 ? 206.698 198.746 125.656 1.00 101.86 14 ARG H N 1
ATOM 15528 C CA . ARG J 1 14 ? 206.883 200.188 125.531 1.00 98.16 14 ARG H CA 1
ATOM 15529 C C . ARG J 1 14 ? 208.350 200.599 125.618 1.00 100.06 14 ARG H C 1
ATOM 15530 O O . ARG J 1 14 ? 208.890 201.184 124.676 1.00 103.88 14 ARG H O 1
ATOM 15538 N N . TYR J 1 15 ? 209.008 200.297 126.737 1.00 96.28 15 TYR H N 1
ATOM 15539 C CA . TYR J 1 15 ? 210.377 200.737 126.967 1.00 91.34 15 TYR H CA 1
ATOM 15540 C C . TYR J 1 15 ? 211.417 199.668 126.666 1.00 93.84 15 TYR H C 1
ATOM 15541 O O . TYR J 1 15 ? 212.612 199.979 126.666 1.00 98.73 15 TYR H O 1
ATOM 15550 N N . HIS J 1 16 ? 210.995 198.429 126.413 1.00 96.75 16 HIS H N 1
ATOM 15551 C CA . HIS J 1 16 ? 211.902 197.316 126.130 1.00 101.29 16 HIS H CA 1
ATOM 15552 C C . HIS J 1 16 ? 212.910 197.129 127.266 1.00 100.46 16 HIS H C 1
ATOM 15553 O O . HIS J 1 16 ? 214.124 197.236 127.087 1.00 102.03 16 HIS H O 1
ATOM 15560 N N . ASN J 1 17 ? 212.376 196.843 128.450 1.00 101.46 17 ASN H N 1
ATOM 15561 C CA . ASN J 1 17 ? 213.214 196.611 129.614 1.00 100.76 17 ASN H CA 1
ATOM 15562 C C . ASN J 1 17 ? 213.948 195.278 129.485 1.00 108.13 17 ASN H C 1
ATOM 15563 O O . ASN J 1 17 ? 213.706 194.483 128.573 1.00 111.25 17 ASN H O 1
ATOM 15568 N N . ASN J 1 18 ? 214.860 195.039 130.419 1.00 115.02 18 ASN H N 1
ATOM 15569 C CA . ASN J 1 18 ? 215.594 193.787 130.491 1.00 123.78 18 ASN H CA 1
ATOM 15570 C C . ASN J 1 18 ? 214.930 192.845 131.489 1.00 128.01 18 ASN H C 1
ATOM 15571 O O . ASN J 1 18 ? 214.118 193.254 132.321 1.00 127.34 18 ASN H O 1
ATOM 15576 N N . TRP J 1 19 ? 215.288 191.564 131.388 1.00 130.11 19 TRP H N 1
ATOM 15577 C CA . TRP J 1 19 ? 214.713 190.566 132.284 1.00 132.10 19 TRP H CA 1
ATOM 15578 C C . TRP J 1 19 ? 215.146 190.804 133.726 1.00 133.76 19 TRP H C 1
ATOM 15579 O O . TRP J 1 19 ? 214.362 190.586 134.658 1.00 134.79 19 TRP H O 1
ATOM 15590 N N . LYS J 1 20 ? 216.385 191.258 133.930 1.00 134.71 20 LYS H N 1
ATOM 15591 C CA . LYS J 1 20 ? 216.839 191.587 135.278 1.00 133.63 20 LYS H CA 1
ATOM 15592 C C . LYS J 1 20 ? 216.018 192.724 135.873 1.00 132.69 20 LYS H C 1
ATOM 15593 O O . LYS J 1 20 ? 215.639 192.678 137.050 1.00 134.06 20 LYS H O 1
ATOM 15599 N N . ASP J 1 21 ? 215.733 193.753 135.073 1.00 129.78 21 ASP H N 1
ATOM 15600 C CA . ASP J 1 21 ? 214.880 194.841 135.539 1.00 131.93 21 ASP H CA 1
ATOM 15601 C C . ASP J 1 21 ? 213.476 194.331 135.842 1.00 134.46 21 ASP H C 1
ATOM 15602 O O . ASP J 1 21 ? 212.838 194.773 136.806 1.00 135.44 21 ASP H O 1
ATOM 15607 N N . LEU J 1 22 ? 212.979 193.398 135.027 1.00 134.94 22 LEU H N 1
ATOM 15608 C CA . LEU J 1 22 ? 211.665 192.818 135.281 1.00 136.40 22 LEU H CA 1
ATOM 15609 C C . LEU J 1 22 ? 211.631 192.101 136.624 1.00 139.46 22 LEU H C 1
ATOM 15610 O O . LEU J 1 22 ? 210.680 192.262 137.398 1.00 139.75 22 LEU H O 1
ATOM 15615 N N . LYS J 1 23 ? 212.665 191.309 136.925 1.00 138.28 23 LYS H N 1
ATOM 15616 C CA . LYS J 1 23 ? 212.727 190.652 138.227 1.00 136.56 23 LYS H CA 1
ATOM 15617 C C . LYS J 1 23 ? 212.829 191.671 139.354 1.00 138.84 23 LYS H C 1
ATOM 15618 O O . LYS J 1 23 ? 212.189 191.516 140.401 1.00 142.20 23 LYS H O 1
ATOM 15624 N N . ALA J 1 24 ? 213.638 192.715 139.161 1.00 140.39 24 ALA H N 1
ATOM 15625 C CA . ALA J 1 24 ? 213.840 193.701 140.217 1.00 144.87 24 ALA H CA 1
ATOM 15626 C C . ALA J 1 24 ? 212.553 194.451 140.537 1.00 144.47 24 ALA H C 1
ATOM 15627 O O . ALA J 1 24 ? 212.253 194.712 141.708 1.00 144.41 24 ALA H O 1
ATOM 15629 N N . ARG J 1 25 ? 211.779 194.806 139.513 1.00 142.02 25 ARG H N 1
ATOM 15630 C CA . ARG J 1 25 ? 210.590 195.620 139.730 1.00 143.20 25 ARG H CA 1
ATOM 15631 C C . ARG J 1 25 ? 209.357 194.794 140.080 1.00 144.06 25 ARG H C 1
ATOM 15632 O O . ARG J 1 25 ? 208.634 195.137 141.021 1.00 145.53 25 ARG H O 1
ATOM 15640 N N . PHE J 1 26 ? 209.096 193.711 139.348 1.00 142.76 26 PHE H N 1
ATOM 15641 C CA . PHE J 1 26 ? 207.866 192.949 139.507 1.00 145.35 26 PHE H CA 1
ATOM 15642 C C . PHE J 1 26 ? 208.030 191.698 140.359 1.00 148.46 26 PHE H C 1
ATOM 15643 O O . PHE J 1 26 ? 207.052 190.965 140.545 1.00 150.25 26 PHE H O 1
ATOM 15651 N N . LYS J 1 27 ? 209.230 191.440 140.885 1.00 147.82 27 LYS H N 1
ATOM 15652 C CA . LYS J 1 27 ? 209.487 190.285 141.751 1.00 146.76 27 LYS H CA 1
ATOM 15653 C C . LYS J 1 27 ? 209.073 188.978 141.079 1.00 143.97 27 LYS H C 1
ATOM 15654 O O . LYS J 1 27 ? 208.468 188.102 141.700 1.00 143.51 27 LYS H O 1
ATOM 15660 N N . LEU J 1 28 ? 209.402 188.845 139.797 1.00 143.88 28 LEU H N 1
ATOM 15661 C CA . LEU J 1 28 ? 209.028 187.671 139.028 1.00 146.44 28 LEU H CA 1
ATOM 15662 C C . LEU J 1 28 ? 210.191 186.688 138.936 1.00 147.55 28 LEU H C 1
ATOM 15663 O O . LEU J 1 28 ? 211.357 187.084 139.024 1.00 147.32 28 LEU H O 1
ATOM 15668 N N . PRO J 1 29 ? 209.901 185.400 138.768 1.00 146.79 29 PRO H N 1
ATOM 15669 C CA . PRO J 1 29 ? 210.975 184.419 138.586 1.00 144.42 29 PRO H CA 1
ATOM 15670 C C . PRO J 1 29 ? 211.735 184.657 137.291 1.00 144.76 29 PRO H C 1
ATOM 15671 O O . PRO J 1 29 ? 211.247 185.289 136.352 1.00 145.73 29 PRO H O 1
ATOM 15675 N N . THR J 1 30 ? 212.967 184.144 137.260 1.00 145.90 30 THR H N 1
ATOM 15676 C CA . THR J 1 30 ? 213.822 184.340 136.094 1.00 146.15 30 THR H CA 1
ATOM 15677 C C . THR J 1 30 ? 213.260 183.658 134.853 1.00 143.64 30 THR H C 1
ATOM 15678 O O . THR J 1 30 ? 213.446 184.158 133.738 1.00 142.82 30 THR H O 1
ATOM 15682 N N . ILE J 1 31 ? 212.580 182.522 135.022 1.00 142.70 31 ILE H N 1
ATOM 15683 C CA . ILE J 1 31 ? 212.095 181.768 133.869 1.00 145.22 31 ILE H CA 1
ATOM 15684 C C . ILE J 1 31 ? 211.017 182.547 133.122 1.00 143.97 31 ILE H C 1
ATOM 15685 O O . ILE J 1 31 ? 211.023 182.607 131.885 1.00 142.04 31 ILE H O 1
ATOM 15690 N N . VAL J 1 32 ? 210.078 183.159 133.848 1.00 143.23 32 VAL H N 1
ATOM 15691 C CA . VAL J 1 32 ? 209.015 183.906 133.184 1.00 139.17 32 VAL H CA 1
ATOM 15692 C C . VAL J 1 32 ? 209.576 185.158 132.517 1.00 134.25 32 VAL H C 1
ATOM 15693 O O . VAL J 1 32 ? 209.122 185.556 131.438 1.00 132.04 32 VAL H O 1
ATOM 15697 N N . ALA J 1 33 ? 210.577 185.792 133.135 1.00 134.46 33 ALA H N 1
ATOM 15698 C CA . ALA J 1 33 ? 211.214 186.946 132.510 1.00 131.30 33 ALA H CA 1
ATOM 15699 C C . ALA J 1 33 ? 211.936 186.549 131.229 1.00 131.05 33 ALA H C 1
ATOM 15700 O O . ALA J 1 33 ? 211.877 187.270 130.224 1.00 132.11 33 ALA H O 1
ATOM 15702 N N . LYS J 1 34 ? 212.624 185.404 131.246 1.00 132.73 34 LYS H N 1
ATOM 15703 C CA . LYS J 1 34 ? 213.274 184.915 130.035 1.00 135.28 34 LYS H CA 1
ATOM 15704 C C . LYS J 1 34 ? 212.249 184.606 128.952 1.00 133.73 34 LYS H C 1
ATOM 15705 O O . LYS J 1 34 ? 212.466 184.916 127.775 1.00 132.49 34 LYS H O 1
ATOM 15711 N N . ALA J 1 35 ? 211.123 183.998 129.330 1.00 134.92 35 ALA H N 1
ATOM 15712 C CA . ALA J 1 35 ? 210.071 183.729 128.355 1.00 135.96 35 ALA H CA 1
ATOM 15713 C C . ALA J 1 35 ? 209.532 185.023 127.758 1.00 131.98 35 ALA H C 1
ATOM 15714 O O . ALA J 1 35 ? 209.298 185.109 126.547 1.00 130.92 35 ALA H O 1
ATOM 15716 N N . ILE J 1 36 ? 209.335 186.043 128.596 1.00 129.60 36 ILE H N 1
ATOM 15717 C CA . ILE J 1 36 ? 208.818 187.321 128.112 1.00 125.12 36 ILE H CA 1
ATOM 15718 C C . ILE J 1 36 ? 209.801 187.960 127.138 1.00 125.42 36 ILE H C 1
ATOM 15719 O O . ILE J 1 36 ? 209.416 188.442 126.067 1.00 124.89 36 ILE H O 1
ATOM 15724 N N . ILE J 1 37 ? 211.090 187.967 127.491 1.00 127.23 37 ILE H N 1
ATOM 15725 C CA . ILE J 1 37 ? 212.072 188.631 126.637 1.00 125.51 37 ILE H CA 1
ATOM 15726 C C . ILE J 1 37 ? 212.267 187.858 125.335 1.00 128.24 37 ILE H C 1
ATOM 15727 O O . ILE J 1 37 ? 212.531 188.451 124.283 1.00 127.58 37 ILE H O 1
ATOM 15732 N N . GLU J 1 38 ? 212.137 186.527 125.375 1.00 130.58 38 GLU H N 1
ATOM 15733 C CA . GLU J 1 38 ? 212.220 185.749 124.144 1.00 131.10 38 GLU H CA 1
ATOM 15734 C C . GLU J 1 38 ? 210.962 185.867 123.296 1.00 127.18 38 GLU H C 1
ATOM 15735 O O . GLU J 1 38 ? 211.025 185.642 122.083 1.00 124.13 38 GLU H O 1
ATOM 15741 N N . ALA J 1 39 ? 209.822 186.205 123.904 1.00 126.79 39 ALA H N 1
ATOM 15742 C CA . ALA J 1 39 ? 208.592 186.355 123.133 1.00 129.06 39 ALA H CA 1
ATOM 15743 C C . ALA J 1 39 ? 208.676 187.536 122.174 1.00 127.16 39 ALA H C 1
ATOM 15744 O O . ALA J 1 39 ? 208.159 187.469 121.053 1.00 129.98 39 ALA H O 1
ATOM 15746 N N . CYS J 1 40 ? 209.315 188.619 122.594 1.00 125.98 40 CYS H N 1
ATOM 15747 C CA . CYS J 1 40 ? 209.403 189.806 121.752 1.00 125.49 40 CYS H CA 1
ATOM 15748 C C . CYS J 1 40 ? 210.362 189.558 120.592 1.00 127.57 40 CYS H C 1
ATOM 15749 O O . CYS J 1 40 ? 211.514 189.169 120.819 1.00 127.87 40 CYS H O 1
ATOM 15752 N N . PRO J 1 41 ? 209.928 189.757 119.345 1.00 127.50 41 PRO H N 1
ATOM 15753 C CA . PRO J 1 41 ? 210.844 189.552 118.210 1.00 127.14 41 PRO H CA 1
ATOM 15754 C C . PRO J 1 41 ? 212.037 190.490 118.211 1.00 130.15 41 PRO H C 1
ATOM 15755 O O . PRO J 1 41 ? 213.113 190.107 117.735 1.00 130.10 41 PRO H O 1
ATOM 15759 N N . LYS J 1 42 ? 211.879 191.714 118.723 1.00 131.18 42 LYS H N 1
ATOM 15760 C CA . LYS J 1 42 ? 212.974 192.679 118.695 1.00 128.05 42 LYS H CA 1
ATOM 15761 C C . LYS J 1 42 ? 214.147 192.215 119.551 1.00 128.48 42 LYS H C 1
ATOM 15762 O O . LYS J 1 42 ? 215.310 192.368 119.159 1.00 129.29 42 LYS H O 1
ATOM 15768 N N . CYS J 1 43 ? 213.864 191.649 120.721 1.00 128.64 43 CYS H N 1
ATOM 15769 C CA . CYS J 1 43 ? 214.905 191.191 121.628 1.00 130.81 43 CYS H CA 1
ATOM 15770 C C . CYS J 1 43 ? 215.290 189.753 121.310 1.00 134.84 43 CYS H C 1
ATOM 15771 O O . CYS J 1 43 ? 214.427 188.896 121.100 1.00 134.40 43 CYS H O 1
ATOM 15774 N N . GLN J 1 44 ? 216.594 189.495 121.278 1.00 138.14 44 GLN H N 1
ATOM 15775 C CA . GLN J 1 44 ? 217.103 188.163 120.974 1.00 138.25 44 GLN H CA 1
ATOM 15776 C C . GLN J 1 44 ? 217.697 187.505 122.215 1.00 138.67 44 GLN H C 1
ATOM 15777 O O . GLN J 1 44 ? 217.655 188.067 123.309 1.00 139.00 44 GLN H O 1
ATOM 15783 N N . ALA J 1 56 ? 225.150 195.315 138.547 1.00 61.33 56 ALA H N 1
ATOM 15784 C CA . ALA J 1 56 ? 224.360 195.826 139.660 1.00 61.48 56 ALA H CA 1
ATOM 15785 C C . ALA J 1 56 ? 223.722 194.688 140.450 1.00 62.68 56 ALA H C 1
ATOM 15786 O O . ALA J 1 56 ? 223.069 194.916 141.467 1.00 66.31 56 ALA H O 1
ATOM 15788 N N . ALA J 1 57 ? 223.918 193.460 139.976 1.00 58.40 57 ALA H N 1
ATOM 15789 C CA . ALA J 1 57 ? 223.354 192.297 140.640 1.00 53.89 57 ALA H CA 1
ATOM 15790 C C . ALA J 1 57 ? 224.111 192.011 141.936 1.00 52.46 57 ALA H C 1
ATOM 15791 O O . ALA J 1 57 ? 225.042 192.724 142.321 1.00 52.01 57 ALA H O 1
ATOM 15793 N N . VAL J 1 58 ? 223.699 190.941 142.621 1.00 51.90 58 VAL H N 1
ATOM 15794 C CA . VAL J 1 58 ? 224.316 190.577 143.895 1.00 47.85 58 VAL H CA 1
ATOM 15795 C C . VAL J 1 58 ? 225.617 189.810 143.727 1.00 46.74 58 VAL H C 1
ATOM 15796 O O . VAL J 1 58 ? 226.345 189.622 144.710 1.00 47.48 58 VAL H O 1
ATOM 15800 N N . GLY J 1 59 ? 225.941 189.371 142.513 1.00 45.68 59 GLY H N 1
ATOM 15801 C CA . GLY J 1 59 ? 227.125 188.563 142.306 1.00 46.83 59 GLY H CA 1
ATOM 15802 C C . GLY J 1 59 ? 228.036 189.050 141.198 1.00 48.73 59 GLY H C 1
ATOM 15803 O O . GLY J 1 59 ? 228.609 188.240 140.466 1.00 54.38 59 GLY H O 1
ATOM 15804 N N . THR J 1 60 ? 228.181 190.364 141.061 1.00 43.45 60 THR H N 1
ATOM 15805 C CA . THR J 1 60 ? 229.036 190.960 140.043 1.00 41.41 60 THR H CA 1
ATOM 15806 C C . THR J 1 60 ? 230.218 191.650 140.709 1.00 39.06 60 THR H C 1
ATOM 15807 O O . THR J 1 60 ? 230.031 192.504 141.580 1.00 42.97 60 THR H O 1
ATOM 15811 N N . TRP J 1 61 ? 231.428 191.285 140.291 1.00 36.34 61 TRP H N 1
ATOM 15812 C CA . TRP J 1 61 ? 232.652 191.835 140.850 1.00 32.59 61 TRP H CA 1
ATOM 15813 C C . TRP J 1 61 ? 233.547 192.333 139.724 1.00 37.68 61 TRP H C 1
ATOM 15814 O O . TRP J 1 61 ? 233.434 191.898 138.576 1.00 49.41 61 TRP H O 1
ATOM 15825 N N . GLN J 1 62 ? 234.439 193.260 140.064 1.00 38.29 62 GLN H N 1
ATOM 15826 C CA . GLN J 1 62 ? 235.384 193.815 139.105 1.00 42.29 62 GLN H CA 1
ATOM 15827 C C . GLN J 1 62 ? 236.765 193.851 139.741 1.00 46.61 62 GLN H C 1
ATOM 15828 O O . GLN J 1 62 ? 236.934 194.424 140.819 1.00 50.97 62 GLN H O 1
ATOM 15834 N N . MET J 1 63 ? 237.746 193.250 139.076 1.00 48.74 63 MET H N 1
ATOM 15835 C CA . MET J 1 63 ? 239.083 193.087 139.630 1.00 53.06 63 MET H CA 1
ATOM 15836 C C . MET J 1 63 ? 240.093 193.862 138.795 1.00 60.61 63 MET H C 1
ATOM 15837 O O . MET J 1 63 ? 240.060 193.811 137.562 1.00 67.86 63 MET H O 1
ATOM 15842 N N . ASP J 1 64 ? 240.988 194.583 139.470 1.00 62.47 64 ASP H N 1
ATOM 15843 C CA . ASP J 1 64 ? 242.019 195.338 138.770 1.00 73.45 64 ASP H CA 1
ATOM 15844 C C . ASP J 1 64 ? 243.243 195.486 139.661 1.00 76.51 64 ASP H C 1
ATOM 15845 O O . ASP J 1 64 ? 243.159 195.403 140.888 1.00 74.20 64 ASP H O 1
ATOM 15850 N N . CYS J 1 65 ? 244.384 195.734 139.027 1.00 82.54 65 CYS H N 1
ATOM 15851 C CA . CYS J 1 65 ? 245.662 195.831 139.716 1.00 84.15 65 CYS H CA 1
ATOM 15852 C C . CYS J 1 65 ? 246.150 197.274 139.749 1.00 84.63 65 CYS H C 1
ATOM 15853 O O . CYS J 1 65 ? 245.691 198.130 138.989 1.00 83.86 65 CYS H O 1
ATOM 15856 N N . THR J 1 66 ? 247.096 197.530 140.651 1.00 83.64 66 THR H N 1
ATOM 15857 C CA . THR J 1 66 ? 247.704 198.844 140.786 1.00 82.71 66 THR H CA 1
ATOM 15858 C C . THR J 1 66 ? 249.097 198.678 141.378 1.00 84.65 66 THR H C 1
ATOM 15859 O O . THR J 1 66 ? 249.438 197.625 141.921 1.00 88.00 66 THR H O 1
ATOM 15863 N N . HIS J 1 67 ? 249.901 199.731 141.264 1.00 84.06 67 HIS H N 1
ATOM 15864 C CA . HIS J 1 67 ? 251.280 199.722 141.731 1.00 82.53 67 HIS H CA 1
ATOM 15865 C C . HIS J 1 67 ? 251.490 200.843 142.739 1.00 82.61 67 HIS H C 1
ATOM 15866 O O . HIS J 1 67 ? 250.991 201.957 142.554 1.00 84.96 67 HIS H O 1
ATOM 15873 N N . LEU J 1 68 ? 252.230 200.542 143.804 1.00 83.21 68 LEU H N 1
ATOM 15874 C CA . LEU J 1 68 ? 252.496 201.528 144.849 1.00 79.12 68 LEU H CA 1
ATOM 15875 C C . LEU J 1 68 ? 253.780 201.125 145.557 1.00 83.57 68 LEU H C 1
ATOM 15876 O O . LEU J 1 68 ? 253.872 200.006 146.074 1.00 87.21 68 LEU H O 1
ATOM 15881 N N . GLU J 1 69 ? 254.763 202.029 145.574 1.00 83.22 69 GLU H N 1
ATOM 15882 C CA . GLU J 1 69 ? 256.044 201.806 146.252 1.00 86.85 69 GLU H CA 1
ATOM 15883 C C . GLU J 1 69 ? 256.721 200.525 145.768 1.00 87.57 69 GLU H C 1
ATOM 15884 O O . GLU J 1 69 ? 257.322 199.786 146.549 1.00 89.29 69 GLU H O 1
ATOM 15890 N N . GLY J 1 70 ? 256.622 200.260 144.468 1.00 84.84 70 GLY H N 1
ATOM 15891 C CA . GLY J 1 70 ? 257.226 199.065 143.917 1.00 83.25 70 GLY H CA 1
ATOM 15892 C C . GLY J 1 70 ? 256.545 197.774 144.305 1.00 83.42 70 GLY H C 1
ATOM 15893 O O . GLY J 1 70 ? 257.154 196.707 144.194 1.00 86.78 70 GLY H O 1
ATOM 15894 N N . GLN J 1 71 ? 255.296 197.837 144.760 1.00 83.22 71 GLN H N 1
ATOM 15895 C CA . GLN J 1 71 ? 254.539 196.653 145.139 1.00 81.80 71 GLN H CA 1
ATOM 15896 C C . GLN J 1 71 ? 253.215 196.641 144.391 1.00 80.52 71 GLN H C 1
ATOM 15897 O O . GLN J 1 71 ? 252.594 197.689 144.192 1.00 82.23 71 GLN H O 1
ATOM 15903 N N . VAL J 1 72 ? 252.788 195.451 143.979 1.00 79.31 72 VAL H N 1
ATOM 15904 C CA . VAL J 1 72 ? 251.567 195.276 143.203 1.00 80.74 72 VAL H CA 1
ATOM 15905 C C . VAL J 1 72 ? 250.429 194.929 144.151 1.00 80.49 72 VAL H C 1
ATOM 15906 O O . VAL J 1 72 ? 250.536 193.988 144.947 1.00 80.41 72 VAL H O 1
ATOM 15910 N N . ILE J 1 73 ? 249.340 195.688 144.066 1.00 80.40 73 ILE H N 1
ATOM 15911 C CA . ILE J 1 73 ? 248.155 195.480 144.888 1.00 75.53 73 ILE H CA 1
ATOM 15912 C C . ILE J 1 73 ? 246.982 195.183 143.966 1.00 76.37 73 ILE H C 1
ATOM 15913 O O . ILE J 1 73 ? 246.691 195.964 143.053 1.00 81.57 73 ILE H O 1
ATOM 15918 N N . CYS J 1 74 ? 246.312 194.061 144.205 1.00 68.19 74 CYS H N 1
ATOM 15919 C CA . CYS J 1 74 ? 245.139 193.668 143.440 1.00 63.88 74 CYS H CA 1
ATOM 15920 C C . CYS J 1 74 ? 243.893 193.946 144.268 1.00 58.77 74 CYS H C 1
ATOM 15921 O O . CYS J 1 74 ? 243.828 193.570 145.445 1.00 60.97 74 CYS H O 1
ATOM 15924 N N . VAL J 1 75 ? 242.914 194.609 143.654 1.00 54.96 75 VAL H N 1
ATOM 15925 C CA . VAL J 1 75 ? 241.695 195.042 144.323 1.00 49.54 75 VAL H CA 1
ATOM 15926 C C . VAL J 1 75 ? 240.502 194.474 143.569 1.00 49.20 75 VAL H C 1
ATOM 15927 O O . VAL J 1 75 ? 240.399 194.632 142.346 1.00 56.30 75 VAL H O 1
ATOM 15931 N N . ALA J 1 76 ? 239.605 193.819 144.300 1.00 39.97 76 ALA H N 1
ATOM 15932 C CA . ALA J 1 76 ? 238.339 193.335 143.770 1.00 35.65 76 ALA H CA 1
ATOM 15933 C C . ALA J 1 76 ? 237.208 194.109 144.430 1.00 34.50 76 ALA H C 1
ATOM 15934 O O . ALA J 1 76 ? 237.120 194.153 145.661 1.00 40.55 76 ALA H O 1
ATOM 15936 N N . VAL J 1 77 ? 236.350 194.715 143.613 1.00 31.69 77 VAL H N 1
ATOM 15937 C CA . VAL J 1 77 ? 235.316 195.630 144.078 1.00 28.70 77 VAL H CA 1
ATOM 15938 C C . VAL J 1 77 ? 233.956 195.100 143.650 1.00 29.44 77 VAL H C 1
ATOM 15939 O O . VAL J 1 77 ? 233.765 194.729 142.486 1.00 38.18 77 VAL H O 1
ATOM 15943 N N . HIS J 1 78 ? 233.019 195.060 144.592 1.00 26.71 78 HIS H N 1
ATOM 15944 C CA . HIS J 1 78 ? 231.621 194.796 144.284 1.00 27.39 78 HIS H CA 1
ATOM 15945 C C . HIS J 1 78 ? 230.989 196.086 143.779 1.00 32.49 78 HIS H C 1
ATOM 15946 O O . HIS J 1 78 ? 230.961 197.090 144.496 1.00 39.29 78 HIS H O 1
ATOM 15953 N N . VAL J 1 79 ? 230.488 196.063 142.543 1.00 30.46 79 VAL H N 1
ATOM 15954 C CA . VAL J 1 79 ? 230.025 197.294 141.911 1.00 31.28 79 VAL H CA 1
ATOM 15955 C C . VAL J 1 79 ? 228.767 197.819 142.593 1.00 30.72 79 VAL H C 1
ATOM 15956 O O . VAL J 1 79 ? 228.591 199.033 142.747 1.00 33.80 79 VAL H O 1
ATOM 15960 N N . ALA J 1 80 ? 227.876 196.923 143.015 1.00 30.63 80 ALA H N 1
ATOM 15961 C CA . ALA J 1 80 ? 226.565 197.334 143.500 1.00 31.78 80 ALA H CA 1
ATOM 15962 C C . ALA J 1 80 ? 226.578 197.877 144.923 1.00 31.73 80 ALA H C 1
ATOM 15963 O O . ALA J 1 80 ? 225.578 198.467 145.345 1.00 35.51 80 ALA H O 1
ATOM 15965 N N . SER J 1 81 ? 227.663 197.697 145.676 1.00 29.50 81 SER H N 1
ATOM 15966 C CA . SER J 1 81 ? 227.679 198.150 147.062 1.00 24.70 81 SER H CA 1
ATOM 15967 C C . SER J 1 81 ? 228.904 198.998 147.377 1.00 25.84 81 SER H C 1
ATOM 15968 O O . SER J 1 81 ? 228.838 199.902 148.215 1.00 31.53 81 SER H O 1
ATOM 15971 N N . GLY J 1 82 ? 230.023 198.719 146.716 1.00 26.49 82 GLY H N 1
ATOM 15972 C CA . GLY J 1 82 ? 231.270 199.396 146.998 1.00 25.42 82 GLY H CA 1
ATOM 15973 C C . GLY J 1 82 ? 232.217 198.639 147.902 1.00 27.19 82 GLY H C 1
ATOM 15974 O O . GLY J 1 82 ? 233.261 199.187 148.272 1.00 29.17 82 GLY H O 1
ATOM 15975 N N . TYR J 1 83 ? 231.882 197.408 148.277 1.00 27.93 83 TYR H N 1
ATOM 15976 C CA . TYR J 1 83 ? 232.780 196.587 149.077 1.00 26.50 83 TYR H CA 1
ATOM 15977 C C . TYR J 1 83 ? 234.039 196.260 148.284 1.00 30.25 83 TYR H C 1
ATOM 15978 O O . TYR J 1 83 ? 233.975 195.932 147.098 1.00 35.87 83 TYR H O 1
ATOM 15987 N N . ILE J 1 84 ? 235.195 196.354 148.941 1.00 29.03 84 ILE H N 1
ATOM 15988 C CA . ILE J 1 84 ? 236.472 196.110 148.285 1.00 32.09 84 ILE H CA 1
ATOM 15989 C C . ILE J 1 84 ? 237.263 195.075 149.072 1.00 38.34 84 ILE H C 1
ATOM 15990 O O . ILE J 1 84 ? 237.066 194.893 150.278 1.00 41.96 84 ILE H O 1
ATOM 15995 N N . GLU J 1 85 ? 238.153 194.381 148.367 1.00 41.21 85 GLU H N 1
ATOM 15996 C CA . GLU J 1 85 ? 239.093 193.449 148.976 1.00 41.52 85 GLU H CA 1
ATOM 15997 C C . GLU J 1 85 ? 240.437 193.600 148.284 1.00 44.69 85 GLU H C 1
ATOM 15998 O O . GLU J 1 85 ? 240.497 193.652 147.052 1.00 47.41 85 GLU H O 1
ATOM 16004 N N . THR J 1 86 ? 241.509 193.663 149.069 1.00 45.44 86 THR H N 1
ATOM 16005 C CA . THR J 1 86 ? 242.837 193.955 148.552 1.00 48.83 86 THR H CA 1
ATOM 16006 C C . THR J 1 86 ? 243.811 192.847 148.927 1.00 51.78 86 THR H C 1
ATOM 16007 O O . THR J 1 86 ? 243.676 192.205 149.973 1.00 52.77 86 THR H O 1
ATOM 16011 N N . LYS J 1 87 ? 244.797 192.630 148.060 1.00 53.66 87 LYS H N 1
ATOM 16012 C CA . LYS J 1 87 ? 245.857 191.675 148.349 1.00 56.50 87 LYS H CA 1
ATOM 16013 C C . LYS J 1 87 ? 247.148 192.129 147.686 1.00 63.59 87 LYS H C 1
ATOM 16014 O O . LYS J 1 87 ? 247.137 192.596 146.546 1.00 66.97 87 LYS H O 1
ATOM 16020 N N . ILE J 1 88 ? 248.259 191.980 148.401 1.00 66.03 88 ILE H N 1
ATOM 16021 C CA . ILE J 1 88 ? 249.573 192.342 147.881 1.00 68.77 88 ILE H CA 1
ATOM 16022 C C . ILE J 1 88 ? 250.128 191.138 147.129 1.00 73.40 88 ILE H C 1
ATOM 16023 O O . ILE J 1 88 ? 250.506 190.133 147.736 1.00 75.74 88 ILE H O 1
ATOM 16028 N N . LEU J 1 89 ? 250.179 191.238 145.807 1.00 77.17 89 LEU H N 1
ATOM 16029 C CA . LEU J 1 89 ? 250.669 190.133 144.991 1.00 80.75 89 LEU H CA 1
ATOM 16030 C C . LEU J 1 89 ? 252.189 190.190 144.894 1.00 88.01 89 LEU H C 1
ATOM 16031 O O . LEU J 1 89 ? 252.741 191.232 144.525 1.00 89.29 89 LEU H O 1
ATOM 16036 N N . PRO J 1 90 ? 252.896 189.105 145.227 1.00 91.12 90 PRO H N 1
ATOM 16037 C CA . PRO J 1 90 ? 254.360 189.118 145.068 1.00 93.52 90 PRO H CA 1
ATOM 16038 C C . PRO J 1 90 ? 254.804 189.385 143.641 1.00 95.88 90 PRO H C 1
ATOM 16039 O O . PRO J 1 90 ? 255.814 190.066 143.426 1.00 97.63 90 PRO H O 1
ATOM 16043 N N . ARG J 1 91 ? 254.073 188.867 142.657 1.00 96.96 91 ARG H N 1
ATOM 16044 C CA . ARG J 1 91 ? 254.376 189.097 141.253 1.00 100.52 91 ARG H CA 1
ATOM 16045 C C . ARG J 1 91 ? 253.073 189.231 140.480 1.00 100.73 91 ARG H C 1
ATOM 16046 O O . ARG J 1 91 ? 252.029 188.717 140.888 1.00 99.53 91 ARG H O 1
ATOM 16054 N N . GLU J 1 92 ? 253.145 189.932 139.350 1.00 99.87 92 GLU H N 1
ATOM 16055 C CA . GLU J 1 92 ? 251.986 190.103 138.473 1.00 101.51 92 GLU H CA 1
ATOM 16056 C C . GLU J 1 92 ? 251.917 188.930 137.495 1.00 101.28 92 GLU H C 1
ATOM 16057 O O . GLU J 1 92 ? 252.150 189.052 136.291 1.00 102.45 92 GLU H O 1
ATOM 16063 N N . THR J 1 93 ? 251.586 187.767 138.049 1.00 100.71 93 THR H N 1
ATOM 16064 C CA . THR J 1 93 ? 251.497 186.531 137.291 1.00 99.64 93 THR H CA 1
ATOM 16065 C C . THR J 1 93 ? 250.067 186.010 137.312 1.00 98.82 93 THR H C 1
ATOM 16066 O O . THR J 1 93 ? 249.247 186.414 138.141 1.00 100.02 93 THR H O 1
ATOM 16070 N N . GLY J 1 94 ? 249.775 185.104 136.377 1.00 96.49 94 GLY H N 1
ATOM 16071 C CA . GLY J 1 94 ? 248.442 184.530 136.311 1.00 96.56 94 GLY H CA 1
ATOM 16072 C C . GLY J 1 94 ? 248.105 183.681 137.522 1.00 96.89 94 GLY H C 1
ATOM 16073 O O . GLY J 1 94 ? 246.965 183.680 137.992 1.00 96.13 94 GLY H O 1
ATOM 16074 N N . ARG J 1 95 ? 249.091 182.945 138.041 1.00 95.91 95 ARG H N 1
ATOM 16075 C CA . ARG J 1 95 ? 248.841 182.062 139.177 1.00 92.86 95 ARG H CA 1
ATOM 16076 C C . ARG J 1 95 ? 248.429 182.844 140.420 1.00 90.90 95 ARG H C 1
ATOM 16077 O O . ARG J 1 95 ? 247.485 182.457 141.119 1.00 88.46 95 ARG H O 1
ATOM 16085 N N . GLU J 1 96 ? 249.121 183.947 140.712 1.00 91.95 96 GLU H N 1
ATOM 16086 C CA . GLU J 1 96 ? 248.808 184.718 141.912 1.00 88.67 96 GLU H CA 1
ATOM 16087 C C . GLU J 1 96 ? 247.421 185.343 141.822 1.00 84.29 96 GLU H C 1
ATOM 16088 O O . GLU J 1 96 ? 246.652 185.308 142.792 1.00 81.24 96 GLU H O 1
ATOM 16094 N N . THR J 1 97 ? 247.081 185.910 140.664 1.00 83.91 97 THR H N 1
ATOM 16095 C CA . THR J 1 97 ? 245.766 186.517 140.493 1.00 82.22 97 THR H CA 1
ATOM 16096 C C . THR J 1 97 ? 244.665 185.462 140.534 1.00 80.18 97 THR H C 1
ATOM 16097 O O . THR J 1 97 ? 243.592 185.698 141.102 1.00 78.45 97 THR H O 1
ATOM 16101 N N . ALA J 1 98 ? 244.919 184.286 139.954 1.00 78.86 98 ALA H N 1
ATOM 16102 C CA . ALA J 1 98 ? 243.943 183.204 140.024 1.00 74.49 98 ALA H CA 1
ATOM 16103 C C . ALA J 1 98 ? 243.735 182.740 141.459 1.00 74.22 98 ALA H C 1
ATOM 16104 O O . ALA J 1 98 ? 242.603 182.462 141.871 1.00 72.71 98 ALA H O 1
ATOM 16106 N N . LEU J 1 99 ? 244.816 182.645 142.236 1.00 76.62 99 LEU H N 1
ATOM 16107 C CA . LEU J 1 99 ? 244.684 182.281 143.643 1.00 72.25 99 LEU H CA 1
ATOM 16108 C C . LEU J 1 99 ? 243.902 183.337 144.413 1.00 68.50 99 LEU H C 1
ATOM 16109 O O . LEU J 1 99 ? 243.085 183.006 145.281 1.00 66.38 99 LEU H O 1
ATOM 16114 N N . PHE J 1 100 ? 244.142 184.616 144.114 1.00 67.69 100 PHE H N 1
ATOM 16115 C CA . PHE J 1 100 ? 243.372 185.678 144.755 1.00 63.53 100 PHE H CA 1
ATOM 16116 C C . PHE J 1 100 ? 241.891 185.570 144.414 1.00 61.47 100 PHE H C 1
ATOM 16117 O O . PHE J 1 100 ? 241.029 185.745 145.284 1.00 62.47 100 PHE H O 1
ATOM 16125 N N . LEU J 1 101 ? 241.576 185.290 143.147 1.00 63.16 101 LEU H N 1
ATOM 16126 C CA . LEU J 1 101 ? 240.183 185.121 142.748 1.00 60.01 101 LEU H CA 1
ATOM 16127 C C . LEU J 1 101 ? 239.549 183.931 143.458 1.00 57.56 101 LEU H C 1
ATOM 16128 O O . LEU J 1 101 ? 238.391 183.999 143.889 1.00 56.31 101 LEU H O 1
ATOM 16133 N N . LEU J 1 102 ? 240.292 182.831 143.585 1.00 59.07 102 LEU H N 1
ATOM 16134 C CA . LEU J 1 102 ? 239.779 181.667 144.299 1.00 57.66 102 LEU H CA 1
ATOM 16135 C C . LEU J 1 102 ? 239.519 181.991 145.765 1.00 56.48 102 LEU H C 1
ATOM 16136 O O . LEU J 1 102 ? 238.513 181.554 146.336 1.00 53.76 102 LEU H O 1
ATOM 16141 N N . GLN J 1 103 ? 240.421 182.749 146.391 1.00 57.34 103 GLN H N 1
ATOM 16142 C CA . GLN J 1 103 ? 240.226 183.135 147.785 1.00 53.47 103 GLN H CA 1
ATOM 16143 C C . GLN J 1 103 ? 239.007 184.034 147.945 1.00 52.51 103 GLN H C 1
ATOM 16144 O O . GLN J 1 103 ? 238.241 183.888 148.904 1.00 54.08 103 GLN H O 1
ATOM 16150 N N . VAL J 1 104 ? 238.814 184.975 147.018 1.00 53.68 104 VAL H N 1
ATOM 16151 C CA . VAL J 1 104 ? 237.649 185.853 147.086 1.00 49.39 104 VAL H CA 1
ATOM 16152 C C . VAL J 1 104 ? 236.365 185.054 146.903 1.00 49.42 104 VAL H C 1
ATOM 16153 O O . VAL J 1 104 ? 235.367 185.288 147.594 1.00 46.65 104 VAL H O 1
ATOM 16157 N N . ALA J 1 105 ? 236.370 184.094 145.975 1.00 52.66 105 ALA H N 1
ATOM 16158 C CA . ALA J 1 105 ? 235.174 183.303 145.708 1.00 48.56 105 ALA H CA 1
ATOM 16159 C C . ALA J 1 105 ? 234.807 182.383 146.863 1.00 48.28 105 ALA H C 1
ATOM 16160 O O . ALA J 1 105 ? 233.665 181.917 146.925 1.00 53.19 105 ALA H O 1
ATOM 16162 N N . SER J 1 106 ? 235.741 182.106 147.773 1.00 44.84 106 SER H N 1
ATOM 16163 C CA . SER J 1 106 ? 235.462 181.217 148.894 1.00 46.23 106 SER H CA 1
ATOM 16164 C C . SER J 1 106 ? 234.801 181.926 150.067 1.00 48.02 106 SER H C 1
ATOM 16165 O O . SER J 1 106 ? 234.390 181.256 151.020 1.00 57.00 106 SER H O 1
ATOM 16168 N N . ARG J 1 107 ? 234.691 183.252 150.026 1.00 43.77 107 ARG H N 1
ATOM 16169 C CA . ARG J 1 107 ? 234.063 184.025 151.090 1.00 42.56 107 ARG H CA 1
ATOM 16170 C C . ARG J 1 107 ? 232.693 184.555 150.700 1.00 44.46 107 ARG H C 1
ATOM 16171 O O . ARG J 1 107 ? 231.714 184.332 151.419 1.00 46.71 107 ARG H O 1
ATOM 16179 N N . TRP J 1 108 ? 232.597 185.253 149.571 1.00 43.33 108 TRP H N 1
ATOM 16180 C CA . TRP J 1 108 ? 231.351 185.816 149.082 1.00 37.17 108 TRP H CA 1
ATOM 16181 C C . TRP J 1 108 ? 230.923 185.125 147.791 1.00 39.67 108 TRP H C 1
ATOM 16182 O O . TRP J 1 108 ? 231.768 184.648 147.028 1.00 43.88 108 TRP H O 1
ATOM 16193 N N . PRO J 1 109 ? 229.621 185.048 147.517 1.00 37.39 109 PRO H N 1
ATOM 16194 C CA . PRO J 1 109 ? 229.169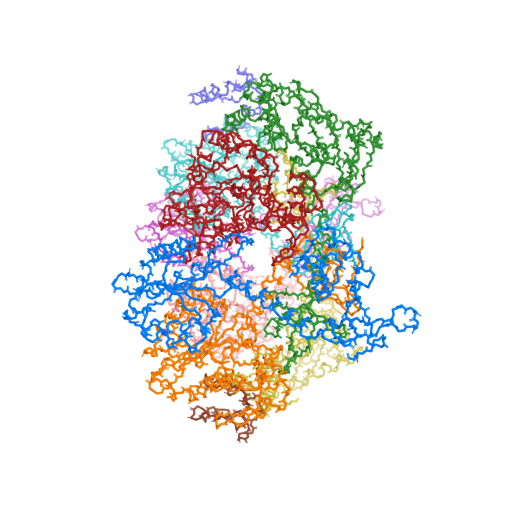 184.404 146.276 1.00 37.93 109 PRO H CA 1
ATOM 16195 C C . PRO J 1 109 ? 229.516 185.253 145.061 1.00 40.47 109 PRO H C 1
ATOM 16196 O O . PRO J 1 109 ? 229.220 186.448 145.017 1.00 45.23 109 PRO H O 1
ATOM 16200 N N . ILE J 1 110 ? 230.146 184.622 144.074 1.00 39.41 110 ILE H N 1
ATOM 16201 C CA . ILE J 1 110 ? 230.531 185.276 142.830 1.00 41.60 110 ILE H CA 1
ATOM 16202 C C . ILE J 1 110 ? 229.836 184.563 141.680 1.00 52.84 110 ILE H C 1
ATOM 16203 O O . ILE J 1 110 ? 229.941 183.337 141.550 1.00 59.63 110 ILE H O 1
ATOM 16208 N N . GLU J 1 111 ? 229.129 185.328 140.850 1.00 51.80 111 GLU H N 1
ATOM 16209 C CA . GLU J 1 111 ? 228.458 184.789 139.677 1.00 54.99 111 GLU H CA 1
ATOM 16210 C C . GLU J 1 111 ? 228.850 185.498 138.390 1.00 56.27 111 GLU H C 1
ATOM 16211 O O . GLU J 1 111 ? 228.357 185.121 137.320 1.00 62.21 111 GLU H O 1
ATOM 16217 N N . HIS J 1 112 ? 229.716 186.507 138.458 1.00 53.75 112 HIS H N 1
ATOM 16218 C CA . HIS J 1 112 ? 230.109 187.271 137.281 1.00 55.91 112 HIS H CA 1
ATOM 16219 C C . HIS J 1 112 ? 231.360 188.066 137.617 1.00 51.69 112 HIS H C 1
ATOM 16220 O O . HIS J 1 112 ? 231.374 188.807 138.604 1.00 50.73 112 HIS H O 1
ATOM 16227 N N . LEU J 1 113 ? 232.401 187.913 136.804 1.00 49.88 113 LEU H N 1
ATOM 16228 C CA . LEU J 1 113 ? 233.661 188.616 137.006 1.00 50.01 113 LEU H CA 1
ATOM 16229 C C . LEU J 1 113 ? 234.020 189.374 135.739 1.00 55.74 113 LEU H C 1
ATOM 16230 O O . LEU J 1 113 ? 233.941 188.821 134.638 1.00 64.27 113 LEU H O 1
ATOM 16235 N N . HIS J 1 114 ? 234.412 190.635 135.897 1.00 55.94 114 HIS H N 1
ATOM 16236 C CA . HIS J 1 114 ? 234.812 191.483 134.783 1.00 60.89 114 HIS H CA 1
ATOM 16237 C C . HIS J 1 114 ? 236.168 192.102 135.083 1.00 65.35 114 HIS H C 1
ATOM 16238 O O . HIS J 1 114 ? 236.430 192.525 136.212 1.00 65.67 114 HIS H O 1
ATOM 16245 N N . THR J 1 115 ? 237.027 192.155 134.068 1.00 68.34 115 THR H N 1
ATOM 16246 C CA . THR J 1 115 ? 238.367 192.699 134.235 1.00 73.00 115 THR H CA 1
ATOM 16247 C C . THR J 1 115 ? 238.879 193.152 132.876 1.00 79.77 115 THR H C 1
ATOM 16248 O O . THR J 1 115 ? 238.344 192.768 131.833 1.00 83.27 115 THR H O 1
ATOM 16252 N N . ASP J 1 116 ? 239.924 193.976 132.902 1.00 82.08 116 ASP H N 1
ATOM 16253 C CA . ASP J 1 116 ? 240.506 194.504 131.677 1.00 88.01 116 ASP H CA 1
ATOM 16254 C C . ASP J 1 116 ? 241.229 193.396 130.908 1.00 92.78 116 ASP H C 1
ATOM 16255 O O . ASP J 1 116 ? 241.221 192.222 131.287 1.00 93.17 116 ASP H O 1
ATOM 16260 N N . ASN J 1 117 ? 241.876 193.787 129.808 1.00 97.03 117 ASN H N 1
ATOM 16261 C CA . ASN J 1 117 ? 242.506 192.848 128.887 1.00 99.69 117 ASN H CA 1
ATOM 16262 C C . ASN J 1 117 ? 243.987 192.637 129.179 1.00 100.47 117 ASN H C 1
ATOM 16263 O O . ASN J 1 117 ? 244.766 192.382 128.251 1.00 101.74 117 ASN H O 1
ATOM 16268 N N . GLY J 1 118 ? 244.396 192.736 130.441 1.00 100.32 118 GLY H N 1
ATOM 16269 C CA . GLY J 1 118 ? 245.778 192.546 130.812 1.00 101.82 118 GLY H CA 1
ATOM 16270 C C . GLY J 1 118 ? 246.253 191.130 130.557 1.00 107.76 118 GLY H C 1
ATOM 16271 O O . GLY J 1 118 ? 245.462 190.183 130.509 1.00 109.72 118 GLY H O 1
ATOM 16272 N N . PRO J 1 119 ? 247.565 190.963 130.372 1.00 108.36 119 PRO H N 1
ATOM 16273 C CA . PRO J 1 119 ? 248.098 189.622 130.078 1.00 104.77 119 PRO H CA 1
ATOM 16274 C C . PRO J 1 119 ? 247.838 188.605 131.175 1.00 101.57 119 PRO H C 1
ATOM 16275 O O . PRO J 1 119 ? 247.646 187.421 130.873 1.00 101.49 119 PRO H O 1
ATOM 16279 N N . ASN J 1 120 ? 247.825 189.027 132.441 1.00 98.81 120 ASN H N 1
ATOM 16280 C CA . ASN J 1 120 ? 247.631 188.076 133.530 1.00 97.71 120 ASN H CA 1
ATOM 16281 C C . ASN J 1 120 ? 246.193 187.575 133.597 1.00 95.33 120 ASN H C 1
ATOM 16282 O O . ASN J 1 120 ? 245.955 186.438 134.017 1.00 96.36 120 ASN H O 1
ATOM 16287 N N . PHE J 1 121 ? 245.228 188.399 133.191 1.00 92.79 121 PHE H N 1
ATOM 16288 C CA . PHE J 1 121 ? 243.827 187.997 133.218 1.00 92.70 121 PHE H CA 1
ATOM 16289 C C . PHE J 1 121 ? 243.441 187.104 132.047 1.00 92.78 121 PHE H C 1
ATOM 16290 O O . PHE J 1 121 ? 242.327 186.570 132.038 1.00 90.33 121 PHE H O 1
ATOM 16298 N N . VAL J 1 122 ? 244.326 186.927 131.067 1.00 96.18 122 VAL H N 1
ATOM 16299 C CA . VAL J 1 122 ? 244.035 186.093 129.907 1.00 100.45 122 VAL H CA 1
ATOM 16300 C C . VAL J 1 122 ? 244.713 184.726 130.004 1.00 104.03 122 VAL H C 1
ATOM 16301 O O . VAL J 1 122 ? 244.311 183.794 129.289 1.00 106.85 122 VAL H O 1
ATOM 16305 N N . SER J 1 123 ? 245.686 184.564 130.900 1.00 102.25 123 SER H N 1
ATOM 16306 C CA . SER J 1 123 ? 246.455 183.333 131.000 1.00 103.21 123 SER H CA 1
ATOM 16307 C C . SER J 1 123 ? 245.550 182.136 131.299 1.00 104.01 123 SER H C 1
ATOM 16308 O O . SER J 1 123 ? 244.393 182.271 131.706 1.00 103.08 123 SER H O 1
ATOM 16311 N N . ALA J 1 124 ? 246.109 180.940 131.091 1.00 104.73 124 ALA H N 1
ATOM 16312 C CA . ALA J 1 124 ? 245.323 179.717 131.206 1.00 104.67 124 ALA H CA 1
ATOM 16313 C C . ALA J 1 124 ? 244.898 179.438 132.642 1.00 103.00 124 ALA H C 1
ATOM 16314 O O . ALA J 1 124 ? 243.877 178.778 132.862 1.00 101.13 124 ALA H O 1
ATOM 16316 N N . GLU J 1 125 ? 245.666 179.914 133.626 1.00 104.05 125 GLU H N 1
ATOM 16317 C CA . GLU J 1 125 ? 245.302 179.682 135.021 1.00 102.53 125 GLU H CA 1
ATOM 16318 C C . GLU J 1 125 ? 243.974 180.344 135.366 1.00 96.65 125 GLU H C 1
ATOM 16319 O O . GLU J 1 125 ? 243.139 179.753 136.061 1.00 93.51 125 GLU H O 1
ATOM 16325 N N . MET J 1 126 ? 243.765 181.576 134.895 1.00 95.17 126 MET H N 1
ATOM 16326 C CA . MET J 1 126 ? 242.504 182.262 135.152 1.00 94.42 126 MET H CA 1
ATOM 16327 C C . MET J 1 126 ? 241.333 181.515 134.527 1.00 95.05 126 MET H C 1
ATOM 16328 O O . MET J 1 126 ? 240.277 181.364 135.153 1.00 92.09 126 MET H O 1
ATOM 16333 N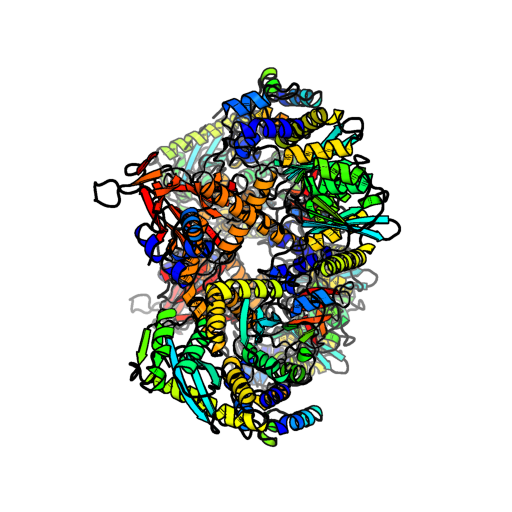 N . GLN J 1 127 ? 241.503 181.037 133.292 1.00 96.96 127 GLN H N 1
ATOM 16334 C CA . GLN J 1 127 ? 240.441 180.282 132.637 1.00 96.07 127 GLN H CA 1
ATOM 16335 C C . GLN J 1 127 ? 240.145 178.987 133.381 1.00 92.80 127 GLN H C 1
ATOM 16336 O O . GLN J 1 127 ? 238.979 178.616 133.556 1.00 91.79 127 GLN H O 1
ATOM 16342 N N . ALA J 1 128 ? 241.190 178.285 133.826 1.00 91.21 128 ALA H N 1
ATOM 16343 C CA . ALA J 1 128 ? 240.985 177.045 134.568 1.00 90.51 128 ALA H CA 1
ATOM 16344 C C . ALA J 1 128 ? 240.252 177.301 135.878 1.00 88.91 128 ALA H C 1
ATOM 16345 O O . ALA J 1 128 ? 239.335 176.555 136.241 1.00 85.69 128 ALA H O 1
ATOM 16347 N N . THR J 1 129 ? 240.637 178.357 136.599 1.00 90.35 129 THR H N 1
ATOM 16348 C CA . THR J 1 129 ? 239.966 178.677 137.855 1.00 84.90 129 THR H CA 1
ATOM 16349 C C . THR J 1 129 ? 238.509 179.060 137.623 1.00 81.62 129 THR H C 1
ATOM 16350 O O . THR J 1 129 ? 237.620 178.634 138.371 1.00 79.75 129 THR H O 1
ATOM 16354 N N . ALA J 1 130 ? 238.244 179.864 136.589 1.00 82.54 130 ALA H N 1
ATOM 16355 C CA . ALA J 1 130 ? 236.871 180.255 136.289 1.00 79.29 130 ALA H CA 1
ATOM 16356 C C . ALA J 1 130 ? 236.024 179.048 135.906 1.00 80.84 130 ALA H C 1
ATOM 16357 O O . ALA J 1 130 ? 234.858 178.948 136.304 1.00 80.02 130 ALA H O 1
ATOM 16359 N N . TRP J 1 131 ? 236.591 178.125 135.125 1.00 81.35 131 TRP H N 1
ATOM 16360 C CA . TRP J 1 131 ? 235.866 176.909 134.771 1.00 79.33 131 TRP H CA 1
ATOM 16361 C C . TRP J 1 131 ? 235.596 176.052 136.001 1.00 78.97 131 TRP H C 1
ATOM 16362 O O . TRP J 1 131 ? 234.509 175.479 136.142 1.00 78.56 131 TRP H O 1
ATOM 16373 N N . TRP J 1 132 ? 236.578 175.947 136.901 1.00 78.04 132 TRP H N 1
ATOM 16374 C CA . TRP J 1 132 ? 236.395 175.151 138.110 1.00 75.91 132 TRP H CA 1
ATOM 16375 C C . TRP J 1 132 ? 235.311 175.741 139.003 1.00 72.52 132 TRP H C 1
ATOM 16376 O O . TRP J 1 132 ? 234.499 175.004 139.574 1.00 74.15 132 TRP H O 1
ATOM 16387 N N . LEU J 1 133 ? 235.282 177.065 139.139 1.00 70.91 133 LEU H N 1
ATOM 16388 C CA . LEU J 1 133 ? 234.312 177.721 140.005 1.00 66.17 133 LEU H CA 1
ATOM 16389 C C . LEU J 1 133 ? 232.974 177.982 139.327 1.00 68.70 133 LEU H C 1
ATOM 16390 O O . LEU J 1 133 ? 232.043 178.441 139.998 1.00 70.62 133 LEU H O 1
ATOM 16395 N N . LYS J 1 134 ? 232.856 177.703 138.028 1.00 70.38 134 LYS H N 1
ATOM 16396 C CA . LYS J 1 134 ? 231.640 177.969 137.257 1.00 71.97 134 LYS H CA 1
ATOM 16397 C C . LYS J 1 134 ? 231.255 179.448 137.339 1.00 71.10 134 LYS H C 1
ATOM 16398 O O . LYS J 1 134 ? 230.178 179.819 137.809 1.00 70.73 134 LYS H O 1
ATOM 16404 N N . ILE J 1 135 ? 232.167 180.293 136.865 1.00 69.34 135 ILE H N 1
ATOM 16405 C CA . ILE J 1 135 ? 232.015 181.742 136.911 1.00 65.51 135 ILE H CA 1
ATOM 16406 C C . ILE J 1 135 ? 232.032 182.273 135.485 1.00 68.82 135 ILE H C 1
ATOM 16407 O O . ILE J 1 135 ? 232.920 181.924 134.698 1.00 71.44 135 ILE H O 1
ATOM 16412 N N . GLU J 1 136 ? 231.052 183.111 135.154 1.00 68.82 136 GLU H N 1
ATOM 16413 C CA . GLU J 1 136 ? 231.003 183.758 133.848 1.00 69.30 136 GLU H CA 1
ATOM 16414 C C . GLU J 1 136 ? 232.021 184.891 133.830 1.00 66.36 136 GLU H C 1
ATOM 16415 O O . GLU J 1 136 ? 231.833 185.916 134.493 1.00 65.86 136 GLU H O 1
ATOM 16421 N N . HIS J 1 137 ? 233.100 184.710 133.076 1.00 64.46 137 HIS H N 1
ATOM 16422 C CA . HIS J 1 137 ? 234.204 185.659 133.033 1.00 65.60 137 HIS H CA 1
ATOM 16423 C C . HIS J 1 137 ? 234.225 186.359 131.682 1.00 71.91 137 HIS H C 1
ATOM 16424 O O . HIS J 1 137 ? 234.263 185.701 130.636 1.00 75.28 137 HIS H O 1
ATOM 16431 N N . THR J 1 138 ? 234.199 187.690 131.708 1.00 73.59 138 THR H N 1
ATOM 16432 C CA . THR J 1 138 ? 234.256 188.507 130.505 1.00 74.59 138 THR H CA 1
ATOM 16433 C C . THR J 1 138 ? 235.381 189.523 130.640 1.00 77.52 138 THR H C 1
ATOM 16434 O O . THR J 1 138 ? 235.792 189.882 131.746 1.00 79.12 138 THR H O 1
ATOM 16438 N N . THR J 1 139 ? 235.878 189.987 129.496 1.00 81.55 139 THR H N 1
ATOM 16439 C CA . THR J 1 139 ? 236.968 190.951 129.466 1.00 88.04 139 THR H CA 1
ATOM 16440 C C . THR J 1 139 ? 236.702 191.986 128.383 1.00 94.75 139 THR H C 1
ATOM 16441 O O . THR J 1 139 ? 235.964 191.740 127.425 1.00 97.57 139 THR H O 1
ATOM 16445 N N . GLY J 1 140 ? 237.312 193.157 128.550 1.00 95.42 140 GLY H N 1
ATOM 16446 C CA . GLY J 1 140 ? 237.183 194.224 127.578 1.00 103.51 140 GLY H CA 1
ATOM 16447 C C . GLY J 1 140 ? 236.220 195.315 127.996 1.00 116.26 140 GLY H C 1
ATOM 16448 O O . GLY J 1 140 ? 236.150 195.674 129.176 1.00 116.10 140 GLY H O 1
ATOM 16449 N N . VAL J 1 141 ? 235.479 195.852 127.036 1.00 122.01 141 VAL H N 1
ATOM 16450 C CA . VAL J 1 141 ? 234.495 196.901 127.329 1.00 126.00 141 VAL H CA 1
ATOM 16451 C C . VAL J 1 141 ? 233.368 196.308 128.168 1.00 125.28 141 VAL H C 1
ATOM 16452 O O . VAL J 1 141 ? 232.830 195.244 127.813 1.00 120.55 141 VAL H O 1
ATOM 16456 N N . PRO J 1 142 ? 232.982 196.938 129.278 1.00 127.33 142 PRO H N 1
ATOM 16457 C CA . PRO J 1 142 ? 231.890 196.389 130.093 1.00 126.73 142 PRO H CA 1
ATOM 16458 C C . PRO J 1 142 ? 230.563 196.458 129.350 1.00 133.47 142 PRO H C 1
ATOM 16459 O O . PRO J 1 142 ? 230.214 197.486 128.766 1.00 133.51 142 PRO H O 1
ATOM 16463 N N . TYR J 1 143 ? 229.826 195.345 129.375 1.00 134.48 143 TYR H N 1
ATOM 16464 C CA . TYR J 1 143 ? 228.537 195.296 128.693 1.00 136.61 143 TYR H CA 1
ATOM 16465 C C . TYR J 1 143 ? 227.524 196.219 129.357 1.00 139.38 143 TYR H C 1
ATOM 16466 O O . TYR J 1 143 ? 226.706 196.846 128.674 1.00 141.25 143 TYR H O 1
ATOM 16475 N N . ASN J 1 144 ? 227.554 196.308 130.681 1.00 137.98 144 ASN H N 1
ATOM 16476 C CA . ASN J 1 144 ? 226.671 197.231 131.382 1.00 136.56 144 ASN H CA 1
ATOM 16477 C C . ASN J 1 144 ? 227.097 198.666 131.093 1.00 135.16 144 ASN H C 1
ATOM 16478 O O . ASN J 1 144 ? 228.287 198.988 131.205 1.00 134.04 144 ASN H O 1
ATOM 16483 N N . PRO J 1 145 ? 226.171 199.548 130.706 1.00 134.21 145 PRO H N 1
ATOM 16484 C CA . PRO J 1 145 ? 226.567 200.932 130.390 1.00 133.94 145 PRO H CA 1
ATOM 16485 C C . PRO J 1 145 ? 227.221 201.658 131.551 1.00 134.93 145 PRO H C 1
ATOM 16486 O O . PRO J 1 145 ? 228.144 202.454 131.338 1.00 133.87 145 PRO H O 1
ATOM 16490 N N . GLN J 1 146 ? 226.769 201.408 132.776 1.00 135.32 146 GLN H N 1
ATOM 16491 C CA . GLN J 1 146 ? 227.327 202.055 133.952 1.00 132.10 146 GLN H CA 1
ATOM 16492 C C . GLN J 1 146 ? 228.454 201.195 134.522 1.00 128.76 146 GLN H C 1
ATOM 16493 O O . GLN J 1 146 ? 228.910 200.236 133.893 1.00 129.70 146 GLN H O 1
ATOM 16499 N N . SER J 1 147 ? 228.923 201.546 135.721 1.00 124.65 147 SER H N 1
ATOM 16500 C CA . SER J 1 147 ? 229.979 200.826 136.432 1.00 117.24 147 SER H CA 1
ATOM 16501 C C . SER J 1 147 ? 231.284 200.770 135.642 1.00 116.66 147 SER H C 1
ATOM 16502 O O . SER J 1 147 ? 232.130 199.905 135.892 1.00 112.00 147 SER H O 1
ATOM 16505 N N . GLN J 1 148 ? 231.475 201.692 134.698 1.00 120.23 148 GLN H N 1
ATOM 16506 C CA . GLN J 1 148 ? 232.679 201.706 133.878 1.00 118.44 148 GLN H CA 1
ATOM 16507 C C . GLN J 1 148 ? 233.870 202.349 134.574 1.00 117.45 148 GLN H C 1
ATOM 16508 O O . GLN J 1 148 ? 234.994 202.232 134.073 1.00 118.84 148 GLN H O 1
ATOM 16514 N N . GLY J 1 149 ? 233.661 203.019 135.705 1.00 112.15 149 GLY H N 1
ATOM 16515 C CA . GLY J 1 149 ? 234.751 203.689 136.388 1.00 107.28 149 GLY H CA 1
ATOM 16516 C C . GLY J 1 149 ? 234.691 203.578 137.897 1.00 97.19 149 GLY H C 1
ATOM 16517 O O . GLY J 1 149 ? 235.333 204.359 138.607 1.00 91.57 149 GLY H O 1
ATOM 16518 N N . SER J 1 150 ? 233.918 202.615 138.401 1.00 95.66 150 SER H N 1
ATOM 16519 C CA . SER J 1 150 ? 233.835 202.417 139.844 1.00 88.86 150 SER H CA 1
ATOM 16520 C C . SER J 1 150 ? 235.161 201.931 140.415 1.00 83.20 150 SER H C 1
ATOM 16521 O O . SER J 1 150 ? 235.583 202.377 141.489 1.00 82.87 150 SER H O 1
ATOM 16524 N N . VAL J 1 151 ? 235.835 201.020 139.709 1.00 80.51 151 VAL H N 1
ATOM 16525 C CA . VAL J 1 151 ? 237.075 200.449 140.226 1.00 77.27 151 VAL H CA 1
ATOM 16526 C C . VAL J 1 151 ? 238.179 201.500 140.264 1.00 80.39 151 VAL H C 1
ATOM 16527 O O . VAL J 1 151 ? 238.985 201.535 141.200 1.00 78.19 151 VAL H O 1
ATOM 16531 N N . GLU J 1 152 ? 238.232 202.378 139.259 1.00 82.16 152 GLU H N 1
ATOM 16532 C CA . GLU J 1 152 ? 239.233 203.441 139.264 1.00 80.66 152 GLU H CA 1
ATOM 16533 C C . GLU J 1 152 ? 239.012 204.403 140.425 1.00 78.14 152 GLU H C 1
ATOM 16534 O O . GLU J 1 152 ? 239.968 204.813 141.095 1.00 76.38 152 GLU H O 1
ATOM 16540 N N . ASN J 1 153 ? 237.754 204.771 140.681 1.00 78.99 153 ASN H N 1
ATOM 16541 C CA . ASN J 1 153 ? 237.457 205.651 141.806 1.00 76.22 153 ASN H CA 1
ATOM 16542 C C . ASN J 1 153 ? 237.792 204.982 143.132 1.00 73.85 153 ASN H C 1
ATOM 16543 O O . ASN J 1 153 ? 238.312 205.631 144.048 1.00 73.10 153 ASN H O 1
ATOM 16548 N N . LYS J 1 154 ? 237.500 203.685 143.258 1.00 71.54 154 LYS H N 1
ATOM 16549 C CA . LYS J 1 154 ? 237.846 202.972 144.484 1.00 63.42 154 LYS H CA 1
ATOM 16550 C C . LYS J 1 154 ? 239.356 202.906 144.676 1.00 64.31 154 LYS H C 1
ATOM 16551 O O . LYS J 1 154 ? 239.852 203.046 145.799 1.00 63.14 154 LYS H O 1
ATOM 16557 N N . ASN J 1 155 ? 240.103 202.689 143.591 1.00 68.52 155 ASN H N 1
ATOM 16558 C CA . ASN J 1 155 ? 241.559 202.682 143.681 1.00 68.66 155 ASN H CA 1
ATOM 16559 C C . ASN J 1 155 ? 242.089 204.043 144.111 1.00 66.97 155 ASN H C 1
ATOM 16560 O O . ASN J 1 155 ? 242.997 204.131 144.948 1.00 67.18 155 ASN H O 1
ATOM 16565 N N . LYS J 1 156 ? 241.534 205.119 143.547 1.00 67.65 156 LYS H N 1
ATOM 16566 C CA . LYS J 1 156 ? 241.951 206.460 143.942 1.00 66.45 156 LYS H CA 1
ATOM 16567 C C . LYS J 1 156 ? 241.648 206.720 145.412 1.00 63.20 156 LYS H C 1
ATOM 16568 O O . LYS J 1 156 ? 242.479 207.280 146.137 1.00 64.37 156 LYS H O 1
ATOM 16574 N N . GLN J 1 157 ? 240.464 206.310 145.873 1.00 62.00 157 GLN H N 1
ATOM 16575 C CA . GLN J 1 157 ? 240.109 206.497 147.276 1.00 61.35 157 GLN H CA 1
ATOM 16576 C C . GLN J 1 157 ? 241.040 205.712 148.191 1.00 59.17 157 GLN H C 1
ATOM 16577 O O . GLN J 1 157 ? 241.468 206.219 149.236 1.00 60.30 157 GLN H O 1
ATOM 16583 N N . LEU J 1 158 ? 241.356 204.468 147.819 1.00 60.39 158 LEU H N 1
ATOM 16584 C CA . LEU J 1 158 ? 242.261 203.656 148.626 1.00 56.87 158 LEU H CA 1
ATOM 16585 C C . LEU J 1 158 ? 243.649 204.277 148.689 1.00 57.23 158 LEU H C 1
ATOM 16586 O O . LEU J 1 158 ? 244.270 204.322 149.759 1.00 58.79 158 LEU H O 1
ATOM 16591 N N . LYS J 1 159 ? 244.153 204.764 147.553 1.00 57.38 159 LYS H N 1
ATOM 16592 C CA . LYS J 1 159 ? 245.450 205.432 147.553 1.00 57.47 159 LYS H CA 1
ATOM 16593 C C . LYS J 1 159 ? 245.419 206.681 148.423 1.00 60.92 159 LYS H C 1
ATOM 16594 O O . LYS J 1 159 ? 246.397 206.990 149.113 1.00 63.16 159 LYS H O 1
ATOM 16600 N N . LYS J 1 160 ? 244.304 207.414 148.399 1.00 62.13 160 LYS H N 1
ATOM 16601 C CA . LYS J 1 160 ? 244.190 208.612 149.223 1.00 59.87 160 LYS H CA 1
ATOM 16602 C C . LYS J 1 160 ? 244.205 208.273 150.710 1.00 59.94 160 LYS H C 1
ATOM 16603 O O . LYS J 1 160 ? 244.883 208.946 151.494 1.00 61.56 160 LYS H O 1
ATOM 16609 N N . THR J 1 161 ? 243.469 207.236 151.122 1.00 58.73 161 THR H N 1
ATOM 16610 C CA . THR J 1 161 ? 243.403 206.932 152.550 1.00 56.40 161 THR H CA 1
ATOM 16611 C C . THR J 1 161 ? 244.639 206.194 153.048 1.00 58.69 161 THR H C 1
ATOM 16612 O O . THR J 1 161 ? 244.901 206.202 154.256 1.00 61.62 161 THR H O 1
ATOM 16616 N N . ILE J 1 162 ? 245.409 205.568 152.155 1.00 60.49 162 ILE H N 1
ATOM 16617 C CA . ILE J 1 162 ? 246.626 204.884 152.584 1.00 58.83 162 ILE H CA 1
ATOM 16618 C C . ILE J 1 162 ? 247.635 205.883 153.142 1.00 65.62 162 ILE H C 1
ATOM 16619 O O . ILE J 1 162 ? 248.325 205.601 154.131 1.00 68.99 162 ILE H O 1
ATOM 16624 N N . GLN J 1 163 ? 247.733 207.062 152.522 1.00 66.46 163 GLN H N 1
ATOM 16625 C CA . GLN J 1 163 ? 248.710 208.058 152.951 1.00 69.93 163 GLN H CA 1
ATOM 16626 C C . GLN J 1 163 ? 248.395 208.611 154.335 1.00 70.33 163 GLN H C 1
ATOM 16627 O O . GLN J 1 163 ? 249.316 208.952 155.085 1.00 74.79 163 GLN H O 1
ATOM 16633 N N . GLN J 1 164 ? 247.112 208.718 154.689 1.00 65.45 164 GLN H N 1
ATOM 16634 C CA . GLN J 1 164 ? 246.741 209.244 155.998 1.00 64.55 164 GLN H CA 1
ATOM 16635 C C . GLN J 1 164 ? 247.197 208.345 157.139 1.00 66.50 164 GLN H C 1
ATOM 16636 O O . GLN J 1 164 ? 247.274 208.807 158.281 1.00 68.10 164 GLN H O 1
ATOM 16642 N N . ILE J 1 165 ? 247.497 207.079 156.859 1.00 69.06 165 ILE H N 1
ATOM 16643 C CA . ILE J 1 165 ? 247.922 206.143 157.889 1.00 68.86 165 ILE H CA 1
ATOM 16644 C C . ILE J 1 165 ? 249.359 205.673 157.699 1.00 78.15 165 ILE H C 1
ATOM 16645 O O . ILE J 1 165 ? 249.931 205.098 158.638 1.00 86.78 165 ILE H O 1
ATOM 16650 N N . ARG J 1 166 ? 249.960 205.895 156.526 1.00 76.83 166 ARG H N 1
ATOM 16651 C CA . ARG J 1 166 ? 251.307 205.392 156.276 1.00 77.92 166 ARG H CA 1
ATOM 16652 C C . ARG J 1 166 ? 252.326 205.969 157.251 1.00 87.18 166 ARG H C 1
ATOM 16653 O O . ARG J 1 166 ? 253.364 205.346 157.501 1.00 87.97 166 ARG H O 1
ATOM 16661 N N . ASP J 1 167 ? 252.052 207.148 157.815 1.00 89.35 167 ASP H N 1
ATOM 16662 C CA . ASP J 1 167 ? 253.004 207.769 158.731 1.00 90.75 167 ASP H CA 1
ATOM 16663 C C . ASP J 1 167 ? 253.195 206.926 159.987 1.00 92.30 167 ASP H C 1
ATOM 16664 O O . ASP J 1 167 ? 254.326 206.597 160.361 1.00 97.74 167 ASP H O 1
ATOM 16669 N N . GLU J 1 168 ? 252.101 206.566 160.651 1.00 91.29 168 GLU H N 1
ATOM 16670 C CA . GLU J 1 168 ? 252.168 205.774 161.880 1.00 92.90 168 GLU H CA 1
ATOM 16671 C C . GLU J 1 168 ? 252.016 204.281 161.602 1.00 91.62 168 GLU H C 1
ATOM 16672 O O . GLU J 1 168 ? 251.200 203.593 162.214 1.00 92.51 168 GLU H O 1
ATOM 16678 N N . VAL J 1 169 ? 252.824 203.765 160.679 1.00 92.23 169 VAL H N 1
ATOM 16679 C CA . VAL J 1 169 ? 252.773 202.358 160.294 1.00 93.75 169 VAL H CA 1
ATOM 16680 C C . VAL J 1 169 ? 254.137 201.968 159.740 1.00 96.04 169 VAL H C 1
ATOM 16681 O O . VAL J 1 169 ? 254.785 202.752 159.041 1.00 97.27 169 VAL H O 1
ATOM 16685 N N . GLN J 1 170 ? 254.576 200.751 160.065 1.00 97.13 170 GLN H N 1
ATOM 16686 C CA . GLN J 1 170 ? 255.888 200.273 159.638 1.00 98.02 170 GLN H CA 1
ATOM 16687 C C . GLN J 1 170 ? 255.826 199.567 158.285 1.00 93.82 170 GLN H C 1
ATOM 16688 O O . GLN J 1 170 ? 256.522 199.958 157.342 1.00 90.41 170 GLN H O 1
ATOM 16694 N N . TYR J 1 171 ? 255.001 198.530 158.176 1.00 95.41 171 TYR H N 1
ATOM 16695 C CA . TYR J 1 171 ? 254.939 197.705 156.979 1.00 92.81 171 TYR H CA 1
ATOM 16696 C C . TYR J 1 171 ? 253.758 198.104 156.102 1.00 85.65 171 TYR H C 1
ATOM 16697 O O . TYR J 1 171 ? 252.692 198.483 156.593 1.00 83.72 171 TYR H O 1
ATOM 16706 N N . LEU J 1 172 ? 253.963 198.006 154.786 1.00 81.94 172 LEU H N 1
ATOM 16707 C CA . LEU J 1 172 ? 252.936 198.416 153.834 1.00 77.23 172 LEU H CA 1
ATOM 16708 C C . LEU J 1 172 ? 251.694 197.537 153.919 1.00 73.24 172 LEU H C 1
ATOM 16709 O O . LEU J 1 172 ? 250.578 198.029 153.716 1.00 73.43 172 LEU H O 1
ATOM 16714 N N . SER J 1 173 ? 251.863 196.244 154.204 1.00 72.71 173 SER H N 1
ATOM 16715 C CA . SER J 1 173 ? 250.713 195.346 154.281 1.00 71.22 173 SER H CA 1
ATOM 16716 C C . SER J 1 173 ? 249.766 195.750 155.404 1.00 66.83 173 SER H C 1
ATOM 16717 O O . SER J 1 173 ? 248.540 195.703 155.242 1.00 66.13 173 SER H O 1
ATOM 16720 N N . THR J 1 174 ? 250.316 196.147 156.554 1.00 64.09 174 THR H N 1
ATOM 16721 C CA . THR J 1 174 ? 249.476 196.615 157.651 1.00 61.72 174 THR H CA 1
ATOM 16722 C C . THR J 1 174 ? 248.708 197.869 157.255 1.00 61.65 174 THR H C 1
ATOM 16723 O O . THR J 1 174 ? 247.523 198.011 157.583 1.00 61.26 174 THR H O 1
ATOM 16727 N N . ALA J 1 175 ? 249.367 198.791 156.549 1.00 61.49 175 ALA H N 1
ATOM 16728 C CA . ALA J 1 175 ? 248.688 199.997 156.089 1.00 57.79 175 ALA H CA 1
ATOM 16729 C C . ALA J 1 175 ? 247.564 199.661 155.118 1.00 54.52 175 ALA H C 1
ATOM 16730 O O . ALA J 1 175 ? 246.481 200.251 155.185 1.00 54.48 175 ALA H O 1
ATOM 16732 N N . VAL J 1 176 ? 247.806 198.717 154.207 1.00 53.46 176 VAL H N 1
ATOM 16733 C CA . VAL J 1 176 ? 246.775 198.320 153.251 1.00 46.70 176 VAL H CA 1
ATOM 16734 C C . VAL J 1 176 ? 245.585 197.705 153.976 1.00 46.19 176 VAL H C 1
ATOM 16735 O O . VAL J 1 176 ? 244.425 198.014 153.671 1.00 48.89 176 VAL H O 1
ATOM 16739 N N . ALA J 1 177 ? 245.851 196.828 154.947 1.00 47.76 177 ALA H N 1
ATOM 16740 C CA . ALA J 1 177 ? 244.764 196.209 155.700 1.00 45.19 177 ALA H CA 1
ATOM 16741 C C . ALA J 1 177 ? 243.966 197.248 156.479 1.00 42.96 177 ALA H C 1
ATOM 16742 O O . ALA J 1 177 ? 242.729 197.200 156.506 1.00 42.32 177 ALA H O 1
ATOM 16744 N N . GLN J 1 178 ? 244.654 198.198 157.116 1.00 44.11 178 GLN H N 1
ATOM 16745 C CA . GLN J 1 178 ? 243.957 199.239 157.865 1.00 42.54 178 GLN H CA 1
ATOM 16746 C C . GLN J 1 178 ? 243.119 200.116 156.944 1.00 39.54 178 GLN H C 1
ATOM 16747 O O . GLN J 1 178 ? 241.985 200.477 157.281 1.00 38.62 178 GLN H O 1
ATOM 16753 N N . ALA J 1 179 ? 243.661 200.470 155.776 1.00 39.80 179 ALA H N 1
ATOM 16754 C CA . ALA J 1 179 ? 242.908 201.282 154.826 1.00 37.86 179 ALA H CA 1
ATOM 16755 C C . ALA J 1 179 ? 241.669 200.548 154.336 1.00 33.48 179 ALA H C 1
ATOM 16756 O O . ALA J 1 179 ? 240.592 201.143 154.221 1.00 34.69 179 ALA H O 1
ATOM 16758 N N . THR J 1 180 ? 241.802 199.253 154.040 1.00 32.82 180 THR H N 1
ATOM 16759 C CA . THR J 1 180 ? 240.645 198.475 153.610 1.00 29.98 180 THR H CA 1
ATOM 16760 C C . THR J 1 180 ? 239.594 198.395 154.709 1.00 30.03 180 THR H C 1
ATOM 16761 O O . THR J 1 180 ? 238.395 198.534 154.442 1.00 33.40 180 THR H O 1
ATOM 16765 N N . PHE J 1 181 ? 240.025 198.181 155.955 1.00 30.43 181 PHE H N 1
ATOM 16766 C CA . PHE J 1 181 ? 239.080 198.130 157.066 1.00 27.61 181 PHE H CA 1
ATOM 16767 C C . PHE J 1 181 ? 238.341 199.453 157.220 1.00 27.14 181 PHE H C 1
ATOM 16768 O O . PHE J 1 181 ? 237.115 199.474 157.397 1.00 27.39 181 PHE H O 1
ATOM 16776 N N . ILE J 1 182 ? 239.069 200.569 157.138 1.00 28.70 182 ILE H N 1
ATOM 16777 C CA . ILE J 1 182 ? 238.448 201.882 157.290 1.00 25.18 182 ILE H CA 1
ATOM 16778 C C . ILE J 1 182 ? 237.468 202.148 156.156 1.00 27.09 182 ILE H C 1
ATOM 16779 O O . ILE J 1 182 ? 236.364 202.658 156.378 1.00 30.96 182 ILE H O 1
ATOM 16784 N N . LEU J 1 183 ? 237.852 201.809 154.923 1.00 26.23 183 LEU H N 1
ATOM 16785 C CA . LEU J 1 183 ? 236.964 202.032 153.787 1.00 22.71 183 LEU H CA 1
ATOM 16786 C C . LEU J 1 183 ? 235.707 201.180 153.890 1.00 22.42 183 LEU H C 1
ATOM 16787 O O . LEU J 1 183 ? 234.609 201.639 153.556 1.00 24.05 183 LEU H O 1
ATOM 16792 N N . ASN J 1 184 ? 235.845 199.932 154.342 1.00 24.61 184 ASN H N 1
ATOM 16793 C CA . ASN J 1 184 ? 234.697 199.033 154.373 1.00 26.29 184 ASN H CA 1
ATOM 16794 C C . ASN J 1 184 ? 233.741 199.372 155.509 1.00 28.68 184 ASN H C 1
ATOM 16795 O O . ASN J 1 184 ? 232.519 199.337 155.325 1.00 32.87 184 ASN H O 1
ATOM 16800 N N . PHE J 1 185 ? 234.266 199.698 156.690 1.00 25.82 185 PHE H N 1
ATOM 16801 C CA . PHE J 1 185 ? 233.423 199.790 157.876 1.00 26.07 185 PHE H CA 1
ATOM 16802 C C . PHE J 1 185 ? 233.268 201.193 158.441 1.00 29.12 185 PHE H C 1
ATOM 16803 O O . PHE J 1 185 ? 232.218 201.494 159.011 1.00 32.82 185 PHE H O 1
ATOM 16811 N N . LYS J 1 186 ? 234.270 202.056 158.303 1.00 27.32 186 LYS H N 1
ATOM 16812 C CA . LYS J 1 186 ? 234.287 203.334 159.001 1.00 24.09 186 LYS H CA 1
ATOM 16813 C C . LYS J 1 186 ? 233.856 204.508 158.130 1.00 26.04 186 LYS H C 1
ATOM 16814 O O . LYS J 1 186 ? 234.018 205.660 158.544 1.00 33.83 186 LYS H O 1
ATOM 16820 N N . ARG J 1 187 ? 233.314 204.255 156.941 1.00 25.11 187 ARG H N 1
ATOM 16821 C CA . ARG J 1 187 ? 232.846 205.317 156.060 1.00 25.09 187 ARG H CA 1
ATOM 16822 C C . ARG J 1 187 ? 231.436 204.994 155.593 1.00 31.61 187 ARG H C 1
ATOM 16823 O O . ARG J 1 187 ? 231.141 203.844 155.253 1.00 38.53 187 ARG H O 1
ATOM 16831 N N . ARG J 1 188 ? 230.572 206.004 155.576 1.00 31.70 188 ARG H N 1
ATOM 16832 C CA . ARG J 1 188 ? 229.166 205.833 155.240 1.00 35.44 188 ARG H CA 1
ATOM 16833 C C . ARG J 1 188 ? 228.855 206.511 153.914 1.00 40.87 188 ARG H C 1
ATOM 16834 O O . ARG J 1 188 ? 229.359 207.601 153.628 1.00 42.65 188 ARG H O 1
ATOM 16842 N N . GLY J 1 189 ? 228.020 205.858 153.107 1.00 44.01 189 GLY H N 1
ATOM 16843 C CA . GLY J 1 189 ? 227.656 206.359 151.800 1.00 46.04 189 GLY H CA 1
ATOM 16844 C C . GLY J 1 189 ? 226.397 207.202 151.829 1.00 45.75 189 GLY H C 1
ATOM 16845 O O . GLY J 1 189 ? 225.920 207.637 152.879 1.00 48.13 189 GLY H O 1
ATOM 16846 N N . GLY J 1 190 ? 225.847 207.432 150.633 1.00 43.44 190 GLY H N 1
ATOM 16847 C CA . GLY J 1 190 ? 224.676 208.260 150.465 1.00 44.38 190 GLY H CA 1
ATOM 16848 C C . GLY J 1 190 ? 223.483 207.463 149.958 1.00 48.17 190 GLY H C 1
ATOM 16849 O O . GLY J 1 190 ? 223.607 206.311 149.523 1.00 50.51 190 GLY H O 1
ATOM 16850 N N . LEU J 1 191 ? 222.314 208.104 150.021 1.00 47.43 191 LEU H N 1
ATOM 16851 C CA . LEU J 1 191 ? 221.045 207.514 149.594 1.00 40.93 191 LEU H CA 1
ATOM 16852 C C . LEU J 1 191 ? 220.767 206.217 150.356 1.00 41.07 191 LEU H C 1
ATOM 16853 O O . LEU J 1 191 ? 220.653 205.133 149.781 1.00 46.11 191 LEU H O 1
ATOM 16858 N N . GLY J 1 192 ? 220.660 206.350 151.674 1.00 40.96 192 GLY H N 1
ATOM 16859 C CA . GLY J 1 192 ? 220.422 205.207 152.530 1.00 44.01 192 GLY H CA 1
ATOM 16860 C C . GLY J 1 192 ? 221.270 205.227 153.784 1.00 48.55 192 GLY H C 1
ATOM 16861 O O . GLY J 1 192 ? 220.884 204.661 154.811 1.00 51.76 192 GLY H O 1
ATOM 16862 N N . ASP J 1 193 ? 222.430 205.881 153.706 1.00 46.83 193 ASP H N 1
ATOM 16863 C CA . ASP J 1 193 ? 223.358 206.011 154.829 1.00 46.07 193 ASP H CA 1
ATOM 16864 C C . ASP J 1 193 ? 223.767 204.638 155.366 1.00 49.39 193 ASP H C 1
ATOM 16865 O O . ASP J 1 193 ? 223.513 204.287 156.520 1.00 54.19 193 ASP H O 1
ATOM 16870 N N . MET J 1 194 ? 224.410 203.860 154.500 1.00 45.87 194 MET H N 1
ATOM 16871 C CA . MET J 1 194 ? 224.885 202.529 154.850 1.00 42.55 194 MET H CA 1
ATOM 16872 C C . MET J 1 194 ? 226.321 202.363 154.382 1.00 41.09 194 MET H C 1
ATOM 16873 O O . MET J 1 194 ? 226.652 202.725 153.249 1.00 46.26 194 MET H O 1
ATOM 16878 N N . CYS J 1 195 ? 227.167 201.818 155.252 1.00 35.87 195 CYS H N 1
ATOM 16879 C CA . CYS J 1 195 ? 228.522 201.476 154.866 1.00 32.04 195 CYS H CA 1
ATOM 16880 C C . CYS J 1 195 ? 228.498 200.291 153.902 1.00 34.72 195 CYS H C 1
ATOM 16881 O O . CYS J 1 195 ? 227.515 199.548 153.847 1.00 39.59 195 CYS H O 1
ATOM 16884 N N . PRO J 1 196 ? 229.561 200.108 153.110 1.00 31.31 196 PRO H N 1
ATOM 16885 C CA . PRO J 1 196 ? 229.531 199.042 152.091 1.00 30.88 196 PRO H CA 1
ATOM 16886 C C . PRO J 1 196 ? 229.234 197.657 152.642 1.00 31.06 196 PRO H C 1
ATOM 16887 O O . PRO J 1 196 ? 228.509 196.887 151.997 1.00 34.21 196 PRO H O 1
ATOM 16891 N N . ALA J 1 197 ? 229.766 197.314 153.818 1.00 27.83 197 ALA H N 1
ATOM 16892 C CA . ALA J 1 197 ? 229.544 195.978 154.365 1.00 27.61 197 ALA H CA 1
ATOM 16893 C C . ALA J 1 197 ? 228.072 195.740 154.679 1.00 30.69 197 ALA H C 1
ATOM 16894 O O . ALA J 1 197 ? 227.530 194.670 154.374 1.00 35.57 197 ALA H O 1
ATOM 16896 N N . GLU J 1 198 ? 227.407 196.726 155.287 1.00 28.55 198 GLU H N 1
ATOM 16897 C CA . GLU J 1 198 ? 225.992 196.575 155.611 1.00 30.89 198 GLU H CA 1
ATOM 16898 C C . GLU J 1 198 ? 225.148 196.431 154.352 1.00 36.34 198 GLU H C 1
ATOM 16899 O O . GLU J 1 198 ? 224.235 195.598 154.299 1.00 41.76 198 GLU H O 1
ATOM 16905 N N . ALA J 1 199 ? 225.435 197.238 153.327 1.00 33.66 199 ALA H N 1
ATOM 16906 C CA . ALA J 1 199 ? 224.686 197.140 152.079 1.00 30.54 199 ALA H CA 1
ATOM 16907 C C . ALA J 1 199 ? 224.891 195.784 151.418 1.00 31.09 199 ALA H C 1
ATOM 16908 O O . ALA J 1 199 ? 223.933 195.171 150.929 1.00 35.67 199 ALA H O 1
ATOM 16910 N N . LEU J 1 200 ? 226.134 195.297 151.398 1.00 28.13 200 LEU H N 1
ATOM 16911 C CA . LEU J 1 200 ? 226.405 193.992 150.805 1.00 28.25 200 LEU H CA 1
ATOM 16912 C C . LEU J 1 200 ? 225.677 192.885 151.556 1.00 31.75 200 LEU H C 1
ATOM 16913 O O . LEU J 1 200 ? 225.092 191.987 150.938 1.00 37.32 200 LEU H O 1
ATOM 16918 N N . ILE J 1 201 ? 225.691 192.937 152.889 1.00 29.65 201 ILE H N 1
ATOM 16919 C CA . ILE J 1 201 ? 225.017 191.908 153.674 1.00 27.97 201 ILE H CA 1
ATOM 16920 C C . ILE J 1 201 ? 223.511 191.955 153.444 1.00 33.26 201 ILE H C 1
ATOM 16921 O O . ILE J 1 201 ? 222.859 190.911 153.316 1.00 40.36 201 ILE H O 1
ATOM 16926 N N . ASN J 1 202 ? 222.932 193.157 153.380 1.00 31.50 202 ASN H N 1
ATOM 16927 C CA . ASN J 1 202 ? 221.498 193.272 153.129 1.00 33.14 202 ASN H CA 1
ATOM 16928 C C . ASN J 1 202 ? 221.126 192.715 151.759 1.00 39.03 202 ASN H C 1
ATOM 16929 O O . ASN J 1 202 ? 220.133 191.985 151.624 1.00 45.26 202 ASN H O 1
ATOM 16934 N N . MET J 1 203 ? 221.909 193.048 150.729 1.00 37.54 203 MET H N 1
ATOM 16935 C CA . MET J 1 203 ? 221.628 192.530 149.394 1.00 35.91 203 MET H CA 1
ATOM 16936 C C . MET J 1 203 ? 221.750 191.013 149.354 1.00 41.71 203 MET H C 1
ATOM 16937 O O . MET J 1 203 ? 220.918 190.331 148.741 1.00 47.89 203 MET H O 1
ATOM 16942 N N . ILE J 1 204 ? 222.779 190.466 150.006 1.00 41.38 204 ILE H N 1
ATOM 16943 C CA . ILE J 1 204 ? 222.959 189.017 150.025 1.00 40.29 204 ILE H CA 1
ATOM 16944 C C . ILE J 1 204 ? 221.795 188.344 150.740 1.00 47.41 204 ILE H C 1
ATOM 16945 O O . ILE J 1 204 ? 221.296 187.306 150.294 1.00 55.93 204 ILE H O 1
ATOM 16950 N N . TYR J 1 205 ? 221.340 188.922 151.854 1.00 43.41 205 TYR H N 1
ATOM 16951 C CA . TYR J 1 205 ? 220.209 188.349 152.578 1.00 45.01 205 TYR H CA 1
ATOM 16952 C C . TYR J 1 205 ? 218.942 188.363 151.732 1.00 52.21 205 TYR H C 1
ATOM 16953 O O . TYR J 1 205 ? 218.200 187.371 151.691 1.00 61.88 205 TYR H O 1
ATOM 16962 N N . THR J 1 206 ? 218.670 189.481 151.054 1.00 49.86 206 THR H N 1
ATOM 16963 C CA . THR J 1 206 ? 217.478 189.556 150.214 1.00 52.91 206 THR H CA 1
ATOM 16964 C C . THR J 1 206 ? 217.542 188.544 149.075 1.00 60.83 206 THR H C 1
ATOM 16965 O O . THR J 1 206 ? 216.551 187.858 148.783 1.00 65.63 206 THR H O 1
ATOM 16969 N N . GLU J 1 207 ? 218.706 188.425 148.430 1.00 61.05 207 GLU H N 1
ATOM 16970 C CA . GLU J 1 207 ? 218.852 187.451 147.354 1.00 63.91 207 GLU H CA 1
ATOM 16971 C C . GLU J 1 207 ? 218.698 186.028 147.874 1.00 69.38 207 GLU H C 1
ATOM 16972 O O . GLU J 1 207 ? 218.116 185.174 147.197 1.00 79.14 207 GLU H O 1
ATOM 16978 N N . LEU J 1 208 ? 219.226 185.750 149.068 1.00 65.76 208 LEU H N 1
ATOM 16979 C CA . LEU J 1 208 ? 219.085 184.421 149.651 1.00 67.70 208 LEU H CA 1
ATOM 16980 C C . LEU J 1 208 ? 217.624 184.090 149.913 1.00 76.80 208 LEU H C 1
ATOM 16981 O O . LEU J 1 208 ? 217.173 182.975 149.630 1.00 86.28 208 LEU H O 1
ATOM 16986 N N . GLN J 1 209 ? 216.865 185.049 150.450 1.00 74.13 209 GLN H N 1
ATOM 16987 C CA . GLN J 1 209 ? 215.440 184.814 150.669 1.00 78.88 209 GLN H CA 1
ATOM 16988 C C . GLN J 1 209 ? 214.713 184.566 149.352 1.00 89.57 209 GLN H C 1
ATOM 16989 O O . GLN J 1 209 ? 213.890 183.644 149.248 1.00 98.07 209 GLN H O 1
ATOM 16995 N N . THR J 1 210 ? 215.015 185.370 148.328 1.00 89.71 210 THR H N 1
ATOM 16996 C CA . THR J 1 210 ? 214.352 185.194 147.038 1.00 97.33 210 THR H CA 1
ATOM 16997 C C . THR J 1 210 ? 214.674 183.832 146.428 1.00 102.38 210 THR H C 1
ATOM 16998 O O . THR J 1 210 ? 213.777 183.139 145.932 1.00 105.23 210 THR H O 1
ATOM 17002 N N . THR J 1 211 ? 215.945 183.422 146.470 1.00 101.53 211 THR H N 1
ATOM 17003 C CA . THR J 1 211 ? 216.326 182.134 145.899 1.00 103.69 211 THR H CA 1
ATOM 17004 C C . THR J 1 211 ? 215.756 180.971 146.699 1.00 108.36 211 THR H C 1
ATOM 17005 O O . THR J 1 211 ? 215.408 179.937 146.118 1.00 115.69 211 THR H O 1
ATOM 17009 N N . THR J 1 212 ? 215.662 181.111 148.024 1.00 106.34 212 THR H N 1
ATOM 17010 C CA . THR J 1 212 ? 215.013 180.083 148.829 1.00 112.85 212 THR H CA 1
ATOM 17011 C C . THR J 1 212 ? 213.546 179.945 148.445 1.00 120.45 212 THR H C 1
ATOM 17012 O O . THR J 1 212 ? 213.022 178.829 148.352 1.00 125.50 212 THR H O 1
ATOM 17016 N N . LEU J 1 213 ? 212.871 181.072 148.205 1.00 117.40 213 LEU H N 1
ATOM 17017 C CA . LEU J 1 213 ? 211.487 181.011 147.743 1.00 122.28 213 LEU H CA 1
ATOM 17018 C C . LEU J 1 213 ? 211.387 180.364 146.364 1.00 128.55 213 LEU H C 1
ATOM 17019 O O . LEU J 1 213 ? 210.449 179.604 146.094 1.00 129.62 213 LEU H O 1
ATOM 17024 N N . GLN J 1 214 ? 212.341 180.657 145.476 1.00 129.39 214 GLN H N 1
ATOM 17025 C CA . GLN J 1 214 ? 212.269 180.149 144.108 1.00 133.19 214 GLN H CA 1
ATOM 17026 C C . GLN J 1 214 ? 212.508 178.642 144.053 1.00 138.97 214 GLN H C 1
ATOM 17027 O O . GLN J 1 214 ? 211.773 177.914 143.375 1.00 143.47 214 GLN H O 1
ATOM 17033 N N . ASN J 1 215 ? 213.561 178.170 144.729 1.00 139.02 215 ASN H N 1
ATOM 17034 C CA . ASN J 1 215 ? 213.951 176.762 144.825 1.00 146.02 215 ASN H CA 1
ATOM 17035 C C . ASN J 1 215 ? 214.539 176.234 143.520 1.00 154.12 215 ASN H C 1
ATOM 17036 O O . ASN J 1 215 ? 215.064 175.115 143.486 1.00 157.76 215 ASN H O 1
ATOM 17041 N N . GLN J 1 216 ? 214.481 177.042 142.457 1.00 155.90 216 GLN H N 1
ATOM 17042 C CA . GLN J 1 216 ? 215.085 176.751 141.155 1.00 161.51 216 GLN H CA 1
ATOM 17043 C C . GLN J 1 216 ? 214.610 175.353 140.742 1.00 165.58 216 GLN H C 1
ATOM 17044 O O . GLN J 1 216 ? 213.452 175.003 140.999 1.00 164.13 216 GLN H O 1
ATOM 17050 N N . ILE J 1 217 ? 215.474 174.552 140.126 1.00 168.75 217 ILE H N 1
ATOM 17051 C CA . ILE J 1 217 ? 215.176 173.189 139.687 1.00 166.84 217 ILE H CA 1
ATOM 17052 C C . ILE J 1 217 ? 213.880 173.149 138.886 1.00 170.00 217 ILE H C 1
ATOM 17053 O O . ILE J 1 217 ? 212.859 172.639 139.360 1.00 170.24 217 ILE H O 1
ATOM 17058 N N . HIS J 1 218 ? 213.908 173.698 137.671 1.00 171.33 218 HIS H N 1
ATOM 17059 C CA . HIS J 1 218 ? 212.736 173.711 136.802 1.00 173.38 218 HIS H CA 1
ATOM 17060 C C . HIS J 1 218 ? 212.738 172.549 135.813 1.00 176.28 218 HIS H C 1
ATOM 17061 O O . HIS J 1 218 ? 211.854 171.688 135.867 1.00 175.09 218 HIS H O 1
ATOM 17068 N N . ASN J 1 219 ? 213.735 172.498 134.927 1.00 178.50 219 ASN H N 1
ATOM 17069 C CA . ASN J 1 219 ? 213.875 171.432 133.932 1.00 178.01 219 ASN H CA 1
ATOM 17070 C C . ASN J 1 219 ? 212.574 171.214 133.159 1.00 178.32 219 ASN H C 1
ATOM 17071 O O . ASN J 1 219 ? 212.124 170.085 132.950 1.00 178.19 219 ASN H O 1
ATOM 17076 N N . PHE J 1 220 ? 211.964 172.321 132.728 1.00 178.02 220 PHE H N 1
ATOM 17077 C CA . PHE J 1 220 ? 210.658 172.239 132.080 1.00 178.05 220 PHE H CA 1
ATOM 17078 C C . PHE J 1 220 ? 210.750 171.645 130.681 1.00 181.14 220 PHE H C 1
ATOM 17079 O O . PHE J 1 220 ? 209.772 171.064 130.196 1.00 182.89 220 PHE H O 1
ATOM 17087 N N . SER J 1 221 ? 211.896 171.788 130.023 1.00 182.06 221 SER H N 1
ATOM 17088 C CA . SER J 1 221 ? 212.162 171.225 128.691 1.00 183.62 221 SER H CA 1
ATOM 17089 C C . SER J 1 221 ? 211.112 171.759 127.709 1.00 185.00 221 SER H C 1
ATOM 17090 O O . SER J 1 221 ? 210.607 172.878 127.869 1.00 183.42 221 SER H O 1
ATOM 17093 N N . ASP J 1 222 ? 210.777 170.972 126.688 1.00 186.70 222 ASP H N 1
ATOM 17094 C CA . ASP J 1 222 ? 209.868 171.380 125.622 1.00 187.92 222 ASP H CA 1
ATOM 17095 C C . ASP J 1 222 ? 208.495 170.725 125.761 1.00 187.50 222 ASP H C 1
ATOM 17096 O O . ASP J 1 222 ? 207.872 170.339 124.770 1.00 187.01 222 ASP H O 1
ATOM 17101 N N . PHE J 1 223 ? 208.011 170.591 126.995 1.00 187.03 223 PHE H N 1
ATOM 17102 C CA . PHE J 1 223 ? 206.692 170.015 127.226 1.00 184.44 223 PHE H CA 1
ATOM 17103 C C . PHE J 1 223 ? 205.619 170.851 126.540 1.00 181.98 223 PHE H C 1
ATOM 17104 O O . PHE J 1 223 ? 205.627 172.083 126.623 1.00 179.49 223 PHE H O 1
ATOM 17112 N N . LYS J 1 224 ? 204.695 170.179 125.861 1.00 180.96 224 LYS H N 1
ATOM 17113 C CA . LYS J 1 224 ? 203.657 170.867 125.109 1.00 177.70 224 LYS H CA 1
ATOM 17114 C C . LYS J 1 224 ? 202.396 170.992 125.955 1.00 176.77 224 LYS H C 1
ATOM 17115 O O . LYS J 1 224 ? 202.079 170.116 126.763 1.00 177.04 224 LYS H O 1
ATOM 17121 N N . VAL J 1 225 ? 201.681 172.100 125.773 1.00 176.58 225 VAL H N 1
ATOM 17122 C CA . VAL J 1 225 ? 200.503 172.414 126.574 1.00 175.75 225 VAL H CA 1
ATOM 17123 C C . VAL J 1 225 ? 199.343 172.749 125.647 1.00 175.61 225 VAL H C 1
ATOM 17124 O O . VAL J 1 225 ? 199.502 173.528 124.702 1.00 174.73 225 VAL H O 1
ATOM 17128 N N . TYR J 1 226 ? 198.184 172.157 125.919 1.00 173.80 226 TYR H N 1
ATOM 17129 C CA . TYR J 1 226 ? 196.923 172.533 125.297 1.00 169.73 226 TYR H CA 1
ATOM 17130 C C . TYR J 1 226 ? 196.080 173.258 126.335 1.00 168.60 226 TYR H C 1
ATOM 17131 O O . TYR J 1 226 ? 195.877 172.746 127.441 1.00 168.99 226 TYR H O 1
ATOM 17140 N N . TYR J 1 227 ? 195.593 174.445 125.983 1.00 165.51 227 TYR H N 1
ATOM 17141 C CA . TYR J 1 227 ? 194.909 175.308 126.934 1.00 164.55 227 TYR H CA 1
ATOM 17142 C C . TYR J 1 227 ? 193.541 175.707 126.402 1.00 165.27 227 TYR H C 1
ATOM 17143 O O . TYR J 1 227 ? 193.317 175.765 125.190 1.00 165.13 227 TYR H O 1
ATOM 17152 N N . ARG J 1 228 ? 192.629 175.978 127.331 1.00 167.22 228 ARG H N 1
ATOM 17153 C CA . ARG J 1 228 ? 191.284 176.455 127.028 1.00 167.11 228 ARG H CA 1
ATOM 17154 C C . ARG J 1 228 ? 191.213 177.927 127.414 1.00 168.63 228 ARG H C 1
ATOM 17155 O O . ARG J 1 228 ? 191.130 178.260 128.601 1.00 168.35 228 ARG H O 1
ATOM 17163 N N . LYS J 1 229 ? 191.243 178.804 126.415 1.00 171.88 229 LYS H N 1
ATOM 17164 C CA . LYS J 1 229 ? 191.267 180.244 126.634 1.00 176.09 229 LYS H CA 1
ATOM 17165 C C . LYS J 1 229 ? 189.877 180.825 126.414 1.00 178.20 229 LYS H C 1
ATOM 17166 O O . LYS J 1 229 ? 189.219 180.513 125.417 1.00 177.56 229 LYS H O 1
ATOM 17172 N N . GLY J 1 230 ? 189.442 181.672 127.343 1.00 178.34 230 GLY H N 1
ATOM 17173 C CA . GLY J 1 230 ? 188.129 182.280 127.224 1.00 177.02 230 GLY H CA 1
ATOM 17174 C C . GLY J 1 230 ? 187.025 181.251 127.342 1.00 178.80 230 GLY H C 1
ATOM 17175 O O . GLY J 1 230 ? 187.117 180.285 128.108 1.00 181.11 230 GLY H O 1
ATOM 17176 N N . ALA J 1 231 ? 185.959 181.458 126.572 1.00 176.56 231 ALA H N 1
ATOM 17177 C CA . ALA J 1 231 ? 184.808 180.568 126.570 1.00 178.36 231 ALA H CA 1
ATOM 17178 C C . ALA J 1 231 ? 184.865 179.533 125.455 1.00 177.52 231 ALA H C 1
ATOM 17179 O O . ALA J 1 231 ? 183.908 178.772 125.280 1.00 178.41 231 ALA H O 1
ATOM 17181 N N . ASN J 1 232 ? 185.953 179.487 124.700 1.00 174.50 232 ASN H N 1
ATOM 17182 C CA . ASN J 1 232 ? 186.072 178.525 123.612 1.00 171.54 232 ASN H CA 1
ATOM 17183 C C . ASN J 1 232 ? 186.325 177.134 124.178 1.00 171.32 232 ASN H C 1
ATOM 17184 O O . ASN J 1 232 ? 187.323 176.935 124.882 1.00 170.48 232 ASN H O 1
ATOM 17189 N N . PRO J 1 233 ? 185.464 176.149 123.905 1.00 169.26 233 PRO H N 1
ATOM 17190 C CA . PRO J 1 233 ? 185.688 174.806 124.460 1.00 166.80 233 PRO H CA 1
ATOM 17191 C C . PRO J 1 233 ? 186.762 174.011 123.742 1.00 166.42 233 PRO H C 1
ATOM 17192 O O . PRO J 1 233 ? 187.344 173.104 124.352 1.00 166.54 233 PRO H O 1
ATOM 17196 N N . LEU J 1 234 ? 187.040 174.313 122.476 1.00 165.35 234 LEU H N 1
ATOM 17197 C CA . LEU J 1 234 ? 188.030 173.555 121.723 1.00 161.96 234 LEU H CA 1
ATOM 17198 C C . LEU J 1 234 ? 189.431 173.817 122.261 1.00 164.90 234 LEU H C 1
ATOM 17199 O O . LEU J 1 234 ? 189.755 174.931 122.682 1.00 169.07 234 LEU H O 1
ATOM 17204 N N . TRP J 1 235 ? 190.261 172.778 122.250 1.00 164.42 235 TRP H N 1
ATOM 17205 C CA . TRP J 1 235 ? 191.646 172.924 122.670 1.00 166.80 235 TRP H CA 1
ATOM 17206 C C . TRP J 1 235 ? 192.401 173.841 121.714 1.00 168.28 235 TRP H C 1
ATOM 17207 O O . TRP J 1 235 ? 192.178 173.832 120.500 1.00 169.82 235 TRP H O 1
ATOM 17218 N N . GLN J 1 236 ? 193.306 174.639 122.276 1.00 167.17 236 GLN H N 1
ATOM 17219 C CA . GLN J 1 236 ? 194.082 175.601 121.510 1.00 165.30 236 GLN H CA 1
ATOM 17220 C C . GLN J 1 236 ? 195.566 175.368 121.745 1.00 167.52 236 GLN H C 1
ATOM 17221 O O . GLN J 1 236 ? 195.977 174.892 122.807 1.00 168.50 236 GLN H O 1
ATOM 17227 N N . GLY J 1 237 ? 196.366 175.708 120.739 1.00 168.16 237 GLY H N 1
ATOM 17228 C CA . GLY J 1 237 ? 197.799 175.564 120.822 1.00 169.65 237 GLY H CA 1
ATOM 17229 C C . GLY J 1 237 ? 198.367 174.774 119.662 1.00 169.79 237 GLY H C 1
ATOM 17230 O O . GLY J 1 237 ? 197.920 174.899 118.517 1.00 167.72 237 GLY H O 1
ATOM 17231 N N . PRO J 1 238 ? 199.374 173.937 119.937 1.00 170.93 238 PRO H N 1
ATOM 17232 C CA . PRO J 1 238 ? 200.017 173.701 121.238 1.00 172.04 238 PRO H CA 1
ATOM 17233 C C . PRO J 1 238 ? 201.006 174.807 121.602 1.00 174.62 238 PRO H C 1
ATOM 17234 O O . PRO J 1 238 ? 201.555 175.466 120.724 1.00 176.37 238 PRO H O 1
ATOM 17238 N N . ALA J 1 239 ? 201.251 175.029 122.891 1.00 173.35 239 ALA H N 1
ATOM 17239 C CA . ALA J 1 239 ? 202.121 176.100 123.352 1.00 171.31 239 ALA H CA 1
ATOM 17240 C C . ALA J 1 239 ? 203.144 175.551 124.334 1.00 173.76 239 ALA H C 1
ATOM 17241 O O . ALA J 1 239 ? 202.873 174.599 125.070 1.00 176.85 239 ALA H O 1
ATOM 17243 N N . HIS J 1 240 ? 204.325 176.165 124.340 1.00 171.58 240 HIS H N 1
ATOM 17244 C CA . HIS J 1 240 ? 205.400 175.716 125.214 1.00 168.64 240 HIS H CA 1
ATOM 17245 C C . HIS J 1 240 ? 205.065 175.992 126.675 1.00 166.54 240 HIS H C 1
ATOM 17246 O O . HIS J 1 240 ? 204.364 176.951 127.008 1.00 165.71 240 HIS H O 1
ATOM 17253 N N . LEU J 1 241 ? 205.578 175.133 127.552 1.00 166.58 241 LEU H N 1
ATOM 17254 C CA . LEU J 1 241 ? 205.389 175.279 128.988 1.00 168.26 241 LEU H CA 1
ATOM 17255 C C . LEU J 1 241 ? 206.479 176.175 129.562 1.00 166.79 241 LEU H C 1
ATOM 17256 O O . LEU J 1 241 ? 207.668 175.959 129.305 1.00 167.15 241 LEU H O 1
ATOM 17261 N N . VAL J 1 242 ? 206.072 177.176 130.333 1.00 165.38 242 VAL H N 1
ATOM 17262 C CA . VAL J 1 242 ? 207.001 178.122 130.943 1.00 164.81 242 VAL H CA 1
ATOM 17263 C C . VAL J 1 242 ? 207.137 177.887 132.441 1.00 166.00 242 VAL H C 1
ATOM 17264 O O . VAL J 1 242 ? 208.247 177.799 132.964 1.00 165.85 242 VAL H O 1
ATOM 17268 N N . TRP J 1 243 ? 206.015 177.783 133.150 1.00 167.49 243 TRP H N 1
ATOM 17269 C CA . TRP J 1 243 ? 206.049 177.621 134.597 1.00 168.40 243 TRP H CA 1
ATOM 17270 C C . TRP J 1 243 ? 204.883 176.752 135.040 1.00 170.52 243 TRP H C 1
ATOM 17271 O O . TRP J 1 243 ? 203.733 177.027 134.684 1.00 171.37 243 TRP H O 1
ATOM 17282 N N . LYS J 1 244 ? 205.186 175.718 135.824 1.00 172.65 244 LYS H N 1
ATOM 17283 C CA . LYS J 1 244 ? 204.183 174.805 136.360 1.00 173.71 244 LYS H CA 1
ATOM 17284 C C . LYS J 1 244 ? 203.963 175.135 137.832 1.00 173.85 244 LYS H C 1
ATOM 17285 O O . LYS J 1 244 ? 204.829 174.868 138.672 1.00 170.97 244 LYS H O 1
ATOM 17291 N N . GLY J 1 245 ? 202.806 175.713 138.142 1.00 176.58 245 GLY H N 1
ATOM 17292 C CA . GLY J 1 245 ? 202.457 176.027 139.514 1.00 177.91 245 GLY H CA 1
ATOM 17293 C C . GLY J 1 245 ? 201.220 175.285 139.974 1.00 182.43 245 GLY H C 1
ATOM 17294 O O . GLY J 1 245 ? 200.391 174.886 139.152 1.00 182.56 245 GLY H O 1
ATOM 17295 N N . GLU J 1 246 ? 201.085 175.093 141.289 1.00 183.99 246 GLU H N 1
ATOM 17296 C CA . GLU J 1 246 ? 199.948 174.341 141.812 1.00 186.12 246 GLU H CA 1
ATOM 17297 C C . GLU J 1 246 ? 198.628 175.035 141.499 1.00 185.33 246 GLU H C 1
ATOM 17298 O O . GLU J 1 246 ? 197.653 174.383 141.106 1.00 186.07 246 GLU H O 1
ATOM 17304 N N . GLY J 1 247 ? 198.575 176.358 141.664 1.00 182.44 247 GLY H N 1
ATOM 17305 C CA . GLY J 1 247 ? 197.339 177.077 141.413 1.00 182.09 247 GLY H CA 1
ATOM 17306 C C . GLY J 1 247 ? 197.088 177.388 139.954 1.00 181.94 247 GLY H C 1
ATOM 17307 O O . GLY J 1 247 ? 195.937 177.370 139.507 1.00 179.50 247 GLY H O 1
ATOM 17308 N N . ALA J 1 248 ? 198.143 177.672 139.193 1.00 181.97 248 ALA H N 1
ATOM 17309 C CA . ALA J 1 248 ? 197.998 178.022 137.787 1.00 177.95 248 ALA H CA 1
ATOM 17310 C C . ALA J 1 248 ? 199.308 177.736 137.070 1.00 176.05 248 ALA H C 1
ATOM 17311 O O . ALA J 1 248 ? 200.354 177.555 137.698 1.00 177.29 248 ALA H O 1
ATOM 17313 N N . VAL J 1 249 ? 199.236 177.704 135.742 1.00 173.39 249 VAL H N 1
ATOM 17314 C CA . VAL J 1 249 ? 200.384 177.431 134.888 1.00 171.74 249 VAL H CA 1
ATOM 17315 C C . VAL J 1 249 ? 200.570 178.594 133.926 1.00 171.26 249 VAL H C 1
ATOM 17316 O O . VAL J 1 249 ? 199.599 179.104 133.353 1.00 172.00 249 VAL H O 1
ATOM 17320 N N . VAL J 1 250 ? 201.822 179.008 133.750 1.00 168.72 250 VAL H N 1
ATOM 17321 C CA . VAL J 1 250 ? 202.189 180.097 132.853 1.00 165.08 250 VAL H CA 1
ATOM 17322 C C . VAL J 1 250 ? 202.761 179.481 131.585 1.00 164.92 250 VAL H C 1
ATOM 17323 O O . VAL J 1 250 ? 203.676 178.650 131.653 1.00 166.75 250 VAL H O 1
ATOM 17327 N N . LEU J 1 251 ? 202.224 179.882 130.434 1.00 162.48 251 LEU H N 1
ATOM 17328 C CA . LEU J 1 251 ? 202.633 179.336 129.150 1.00 162.19 251 LEU H CA 1
ATOM 17329 C C . LEU J 1 251 ? 202.853 180.464 128.152 1.00 161.06 251 LEU H C 1
ATOM 17330 O O . LEU J 1 251 ? 202.378 181.587 128.335 1.00 161.66 251 LEU H O 1
ATOM 17335 N N . ARG J 1 252 ? 203.597 180.153 127.092 1.00 161.34 252 ARG H N 1
ATOM 17336 C CA . ARG J 1 252 ? 203.811 181.078 125.989 1.00 161.80 252 ARG H CA 1
ATOM 17337 C C . ARG J 1 252 ? 203.450 180.386 124.683 1.00 164.41 252 ARG H C 1
ATOM 17338 O O . ARG J 1 252 ? 203.774 179.212 124.480 1.00 165.01 252 ARG H O 1
ATOM 17346 N N . THR J 1 253 ? 202.768 181.115 123.807 1.00 164.70 253 THR H N 1
ATOM 17347 C CA . THR J 1 253 ? 202.311 180.565 122.542 1.00 164.65 253 THR H CA 1
ATOM 17348 C C . THR J 1 253 ? 203.343 180.809 121.444 1.00 166.43 253 THR H C 1
ATOM 17349 O O . THR J 1 253 ? 204.327 181.529 121.624 1.00 167.25 253 THR H O 1
ATOM 17353 N N . ASP J 1 254 ? 203.104 180.187 120.286 1.00 167.54 254 ASP H N 1
ATOM 17354 C CA . ASP J 1 254 ? 203.993 180.382 119.146 1.00 168.25 254 ASP H CA 1
ATOM 17355 C C . ASP J 1 254 ? 203.959 181.821 118.649 1.00 167.90 254 ASP H C 1
ATOM 17356 O O . ASP J 1 254 ? 204.969 182.324 118.142 1.00 168.25 254 ASP H O 1
ATOM 17361 N N . GLU J 1 255 ? 202.812 182.494 118.777 1.00 166.98 255 GLU H N 1
ATOM 17362 C CA . GLU J 1 255 ? 202.727 183.894 118.378 1.00 165.04 255 GLU H CA 1
ATOM 17363 C C . GLU J 1 255 ? 203.592 184.783 119.264 1.00 164.27 255 GLU H C 1
ATOM 17364 O O . GLU J 1 255 ? 204.234 185.714 118.765 1.00 163.16 255 GLU H O 1
ATOM 17370 N N . GLY J 1 256 ? 203.632 184.512 120.567 1.00 162.52 256 GLY H N 1
ATOM 17371 C CA . GLY J 1 256 ? 204.464 185.288 121.465 1.00 156.30 256 GLY H CA 1
ATOM 17372 C C . GLY J 1 256 ? 203.725 185.897 122.639 1.00 156.05 256 GLY H C 1
ATOM 17373 O O . GLY J 1 256 ? 204.194 186.872 123.233 1.00 153.80 256 GLY H O 1
ATOM 17374 N N . GLU J 1 257 ? 202.570 185.337 122.984 1.00 159.63 257 GLU H N 1
ATOM 17375 C CA . GLU J 1 257 ? 201.761 185.826 124.093 1.00 157.69 257 GLU H CA 1
ATOM 17376 C C . GLU J 1 257 ? 201.967 184.937 125.313 1.00 157.33 257 GLU H C 1
ATOM 17377 O O . GLU J 1 257 ? 201.912 183.707 125.208 1.00 159.30 257 GLU H O 1
ATOM 17383 N N . VAL J 1 258 ? 202.200 185.561 126.464 1.00 153.93 258 VAL H N 1
ATOM 17384 C CA . VAL J 1 258 ? 202.377 184.855 127.727 1.00 154.71 258 VAL H CA 1
ATOM 17385 C C . VAL J 1 258 ? 201.060 184.916 128.488 1.00 157.37 258 VAL H C 1
ATOM 17386 O O . VAL J 1 258 ? 200.541 186.004 128.763 1.00 156.30 258 VAL H O 1
ATOM 17390 N N . ILE J 1 259 ? 200.517 183.748 128.828 1.00 161.09 259 ILE H N 1
ATOM 17391 C CA . ILE J 1 259 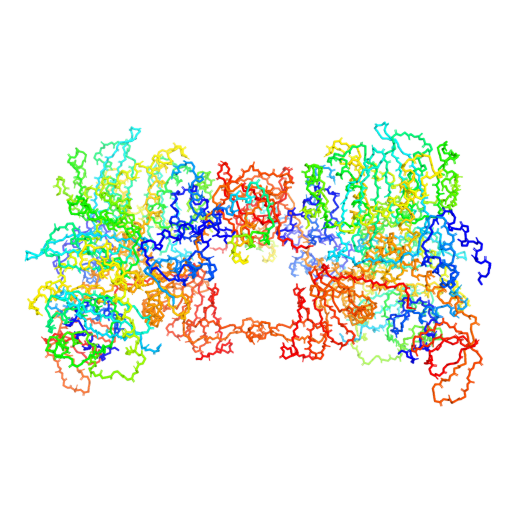? 199.196 183.638 129.432 1.00 161.21 259 ILE H CA 1
ATOM 17392 C C . ILE J 1 259 ? 199.273 182.714 130.639 1.00 163.16 259 ILE H C 1
ATOM 17393 O O . ILE J 1 259 ? 199.921 181.661 130.591 1.00 161.90 259 ILE H O 1
ATOM 17398 N N . THR J 1 260 ? 198.613 183.112 131.725 1.00 165.40 260 THR H N 1
ATOM 17399 C CA . THR J 1 260 ? 198.482 182.291 132.920 1.00 167.29 260 THR H CA 1
ATOM 17400 C C . THR J 1 260 ? 197.078 181.698 132.947 1.00 168.63 260 THR H C 1
ATOM 17401 O O . THR J 1 260 ? 196.090 182.437 132.889 1.00 168.34 260 THR H O 1
ATOM 17405 N N . VAL J 1 261 ? 196.990 180.373 133.036 1.00 170.14 261 VAL H N 1
ATOM 17406 C CA . VAL J 1 261 ? 195.691 179.701 133.028 1.00 171.40 261 VAL H CA 1
ATOM 17407 C C . VAL J 1 261 ? 195.582 178.755 134.219 1.00 175.63 261 VAL H C 1
ATOM 17408 O O . VAL J 1 261 ? 196.598 178.218 134.683 1.00 177.16 261 VAL H O 1
ATOM 17412 N N . PRO J 1 262 ? 194.382 178.528 134.748 1.00 176.60 262 PRO H N 1
ATOM 17413 C CA . PRO J 1 262 ? 194.227 177.534 135.815 1.00 176.85 262 PRO H CA 1
ATOM 17414 C C . PRO J 1 262 ? 194.519 176.129 135.312 1.00 178.75 262 PRO H C 1
ATOM 17415 O O . PRO J 1 262 ? 194.387 175.826 134.124 1.00 179.26 262 PRO H O 1
ATOM 17419 N N . ARG J 1 263 ? 194.925 175.268 136.247 1.00 177.47 263 ARG H N 1
ATOM 17420 C CA . ARG J 1 263 ? 195.356 173.919 135.893 1.00 177.06 263 ARG H CA 1
ATOM 17421 C C . ARG J 1 263 ? 194.229 173.099 135.276 1.00 176.81 263 ARG H C 1
ATOM 17422 O O . ARG J 1 263 ? 194.480 172.261 134.401 1.00 175.74 263 ARG H O 1
ATOM 17430 N N . ARG J 1 264 ? 192.985 173.333 135.702 1.00 178.84 264 ARG H N 1
ATOM 17431 C CA . ARG J 1 264 ? 191.871 172.499 135.263 1.00 179.26 264 ARG H CA 1
ATOM 17432 C C . ARG J 1 264 ? 191.624 172.579 133.760 1.00 177.19 264 ARG H C 1
ATOM 17433 O O . ARG J 1 264 ? 190.998 171.672 133.201 1.00 175.46 264 ARG H O 1
ATOM 17441 N N . LYS J 1 265 ? 192.095 173.630 133.094 1.00 176.84 265 LYS H N 1
ATOM 17442 C CA . LYS J 1 265 ? 191.944 173.780 131.651 1.00 174.86 265 LYS H CA 1
ATOM 17443 C C . LYS J 1 265 ? 193.299 173.775 130.953 1.00 172.72 265 LYS H C 1
ATOM 17444 O O . LYS J 1 265 ? 193.551 174.562 130.037 1.00 170.61 265 LYS H O 1
ATOM 17450 N N . ALA J 1 266 ? 194.190 172.882 131.379 1.00 174.09 266 ALA H N 1
ATOM 17451 C CA . ALA J 1 266 ? 195.515 172.760 130.781 1.00 173.82 266 ALA H CA 1
ATOM 17452 C C . ALA J 1 266 ? 195.907 171.292 130.750 1.00 175.05 266 ALA H C 1
ATOM 17453 O O . ALA J 1 266 ? 195.977 170.645 131.799 1.00 177.59 266 ALA H O 1
ATOM 17455 N N . LYS J 1 267 ? 196.163 170.771 129.553 1.00 173.29 267 LYS H N 1
ATOM 17456 C CA . LYS J 1 267 ? 196.596 169.392 129.362 1.00 176.04 267 LYS H CA 1
ATOM 17457 C C . LYS J 1 267 ? 198.034 169.403 128.866 1.00 178.84 267 LYS H C 1
ATOM 17458 O O . LYS J 1 267 ? 198.330 170.000 127.826 1.00 178.18 267 LYS H O 1
ATOM 17464 N N . ILE J 1 268 ? 198.923 168.740 129.601 1.00 180.67 268 ILE H N 1
ATOM 17465 C CA . ILE J 1 268 ? 200.354 168.773 129.329 1.00 180.49 268 ILE H CA 1
ATOM 17466 C C . ILE J 1 268 ? 200.780 167.421 128.776 1.00 181.17 268 ILE H C 1
ATOM 17467 O O . ILE J 1 268 ? 200.510 166.378 129.384 1.00 179.69 268 ILE H O 1
ATOM 17472 N N . ILE J 1 269 ? 201.442 167.443 127.622 1.00 182.04 269 ILE H N 1
ATOM 17473 C CA . ILE J 1 269 ? 201.979 166.253 126.975 1.00 180.83 269 ILE H CA 1
ATOM 17474 C C . ILE J 1 269 ? 203.495 166.378 126.943 1.00 182.40 269 ILE H C 1
ATOM 17475 O O . ILE J 1 269 ? 204.031 167.414 126.527 1.00 183.59 269 ILE H O 1
ATOM 17480 N N . LYS J 1 270 ? 204.182 165.330 127.387 1.00 181.25 270 LYS H N 1
ATOM 17481 C CA . LYS J 1 270 ? 205.639 165.326 127.427 1.00 179.33 270 LYS H CA 1
ATOM 17482 C C . LYS J 1 270 ? 206.231 165.017 126.056 1.00 175.98 270 LYS H C 1
ATOM 17483 O O . LYS J 1 270 ? 205.623 164.312 125.250 1.00 173.62 270 LYS H O 1
ATOM 17841 N N . PHE L 1 1 ? 223.777 150.612 143.495 1.00 94.15 1 PHE f N 1
ATOM 17842 C CA . PHE L 1 1 ? 222.788 150.163 142.521 1.00 98.53 1 PHE f CA 1
ATOM 17843 C C . PHE L 1 1 ? 222.484 151.257 141.503 1.00 101.85 1 PHE f C 1
ATOM 17844 O O . PHE L 1 1 ? 221.595 151.106 140.664 1.00 99.55 1 PHE f O 1
ATOM 17852 N N . VAL L 1 2 ? 223.225 152.364 141.587 1.00 100.15 2 VAL f N 1
ATOM 17853 C CA . VAL L 1 2 ? 223.022 153.466 140.652 1.00 99.30 2 VAL f CA 1
ATOM 17854 C C . VAL L 1 2 ? 223.422 153.054 139.241 1.00 104.44 2 VAL f C 1
ATOM 17855 O O . VAL L 1 2 ? 222.818 153.498 138.257 1.00 107.70 2 VAL f O 1
ATOM 17859 N N . GLU L 1 3 ? 224.449 152.210 139.117 1.00 104.39 3 GLU f N 1
ATOM 17860 C CA . GLU L 1 3 ? 224.893 151.771 137.799 1.00 104.37 3 GLU f CA 1
ATOM 17861 C C . GLU L 1 3 ? 223.829 150.938 137.096 1.00 106.07 3 GLU f C 1
ATOM 17862 O O . GLU L 1 3 ? 223.794 150.895 135.861 1.00 106.15 3 GLU f O 1
ATOM 17868 N N . GLN L 1 4 ? 222.961 150.269 137.856 1.00 102.51 4 GLN f N 1
ATOM 17869 C CA . GLN L 1 4 ? 221.927 149.422 137.277 1.00 98.82 4 GLN f CA 1
ATOM 17870 C C . GLN L 1 4 ? 220.670 150.190 136.893 1.00 100.04 4 GLN f C 1
ATOM 17871 O O . GLN L 1 4 ? 219.768 149.600 136.288 1.00 104.97 4 GLN f O 1
ATOM 17877 N N . ILE L 1 5 ? 220.581 151.475 137.243 1.00 96.37 5 ILE f N 1
ATOM 17878 C CA . ILE L 1 5 ? 219.403 152.265 136.878 1.00 96.71 5 ILE f CA 1
ATOM 17879 C C . ILE L 1 5 ? 219.241 152.399 135.366 1.00 100.40 5 ILE f C 1
ATOM 17880 O O . ILE L 1 5 ? 218.116 152.218 134.871 1.00 105.91 5 ILE f O 1
ATOM 17885 N N . PRO L 1 6 ? 220.279 152.739 134.586 1.00 97.88 6 PRO f N 1
ATOM 17886 C CA . PRO L 1 6 ? 220.086 152.772 133.125 1.00 100.99 6 PRO f CA 1
ATOM 17887 C C . PRO L 1 6 ? 219.680 151.431 132.540 1.00 105.24 6 PRO f C 1
ATOM 17888 O O . PRO L 1 6 ? 218.850 151.388 131.624 1.00 105.29 6 PRO f O 1
ATOM 17892 N N . GLU L 1 7 ? 220.237 150.329 133.049 1.00 107.32 7 GLU f N 1
ATOM 17893 C CA . GLU L 1 7 ? 219.851 149.012 132.552 1.00 105.89 7 GLU f CA 1
ATOM 17894 C C . GLU L 1 7 ? 218.394 148.706 132.875 1.00 98.47 7 GLU f C 1
ATOM 17895 O O . GLU L 1 7 ? 217.664 148.168 132.032 1.00 101.65 7 GLU f O 1
ATOM 17901 N N . ALA L 1 8 ? 217.955 149.039 134.091 1.00 96.34 8 ALA f N 1
ATOM 17902 C CA . ALA L 1 8 ? 216.558 148.830 134.455 1.00 98.08 8 ALA f CA 1
ATOM 17903 C C . ALA L 1 8 ? 215.634 149.673 133.588 1.00 100.58 8 ALA f C 1
ATOM 17904 O O . ALA L 1 8 ? 214.579 149.201 133.150 1.00 104.49 8 ALA f O 1
ATOM 17906 N N . GLN L 1 9 ? 216.016 150.925 133.326 1.00 98.55 9 GLN f N 1
ATOM 17907 C CA . GLN L 1 9 ? 215.205 151.780 132.465 1.00 101.22 9 GLN f CA 1
ATOM 17908 C C . GLN L 1 9 ? 215.132 151.225 131.048 1.00 103.41 9 GLN f C 1
ATOM 17909 O O . GLN L 1 9 ? 214.065 151.242 130.420 1.00 106.60 9 GLN f O 1
ATOM 17915 N N . GLU L 1 10 ? 216.259 150.734 130.525 1.00 101.76 10 GLU f N 1
ATOM 17916 C CA . GLU L 1 10 ? 216.268 150.154 129.186 1.00 103.81 10 GLU f CA 1
ATOM 17917 C C . GLU L 1 10 ? 215.378 148.921 129.115 1.00 106.61 10 GLU f C 1
ATOM 17918 O O . GLU L 1 10 ? 214.626 148.741 128.149 1.00 107.81 10 GLU f O 1
ATOM 17924 N N . GLU L 1 11 ? 215.446 148.059 130.131 1.00 104.82 11 GLU f N 1
ATOM 17925 C CA . GLU L 1 11 ? 214.588 146.880 130.140 1.00 99.64 11 GLU f CA 1
ATOM 17926 C C . GLU L 1 11 ? 213.120 147.272 130.249 1.00 98.32 11 GLU f C 1
ATOM 17927 O O . GLU L 1 11 ? 212.257 146.639 129.630 1.00 99.05 11 GLU f O 1
ATOM 17933 N N . HIS L 1 12 ? 212.817 148.310 131.033 1.00 98.78 12 HIS f N 1
ATOM 17934 C CA . HIS L 1 12 ? 211.435 148.761 131.155 1.00 99.62 12 HIS f CA 1
ATOM 17935 C C . HIS L 1 12 ? 210.907 149.308 129.835 1.00 100.63 12 HIS f C 1
ATOM 17936 O O . HIS L 1 12 ? 209.767 149.020 129.452 1.00 101.64 12 HIS f O 1
ATOM 17943 N N . GLU L 1 13 ? 211.711 150.105 129.124 1.00 100.62 13 GLU f N 1
ATOM 17944 C CA . GLU L 1 13 ? 211.237 150.627 127.846 1.00 101.38 13 GLU f CA 1
ATOM 17945 C C . GLU L 1 13 ? 211.208 149.555 126.764 1.00 104.07 13 GLU f C 1
ATOM 17946 O O . GLU L 1 13 ? 210.467 149.704 125.786 1.00 109.98 13 GLU f O 1
ATOM 17952 N N . ARG L 1 14 ? 211.991 148.484 126.910 1.00 102.39 14 ARG f N 1
ATOM 17953 C CA . ARG L 1 14 ? 211.881 147.364 125.980 1.00 105.10 14 ARG f CA 1
ATOM 17954 C C . ARG L 1 14 ? 210.530 146.673 126.130 1.00 101.48 14 ARG f C 1
ATOM 17955 O O . ARG L 1 14 ? 209.738 146.612 125.184 1.00 99.07 14 ARG f O 1
ATOM 17963 N N . TYR L 1 15 ? 210.253 146.144 127.320 1.00 101.80 15 TYR f N 1
ATOM 17964 C CA . TYR L 1 15 ? 208.926 145.669 127.683 1.00 95.49 15 TYR f CA 1
ATOM 17965 C C . TYR L 1 15 ? 208.620 146.141 129.095 1.00 97.19 15 TYR f C 1
ATOM 17966 O O . TYR L 1 15 ? 209.493 146.115 129.966 1.00 102.85 15 TYR f O 1
ATOM 17975 N N . HIS L 1 16 ? 207.383 146.577 129.316 1.00 92.56 16 HIS f N 1
ATOM 17976 C CA . HIS L 1 16 ? 207.013 147.183 130.587 1.00 93.22 16 HIS f CA 1
ATOM 17977 C C . HIS L 1 16 ? 206.889 146.121 131.672 1.00 90.65 16 HIS f C 1
ATOM 17978 O O . HIS L 1 16 ? 206.225 145.098 131.481 1.00 91.52 16 HIS f O 1
ATOM 17985 N N . ASN L 1 17 ? 207.530 146.370 132.811 1.00 90.23 17 ASN f N 1
ATOM 17986 C CA . ASN L 1 17 ? 207.549 145.446 133.933 1.00 85.94 17 ASN f CA 1
ATOM 17987 C C . ASN L 1 17 ? 206.988 146.125 135.176 1.00 87.65 17 ASN f C 1
ATOM 17988 O O . ASN L 1 17 ? 207.036 147.350 135.318 1.00 94.36 17 ASN f O 1
ATOM 17993 N N . ASN L 1 18 ? 206.451 145.308 136.077 1.00 85.14 18 ASN f N 1
ATOM 17994 C CA . ASN L 1 18 ? 205.914 145.817 137.328 1.00 83.24 18 ASN f CA 1
ATOM 17995 C C . ASN L 1 18 ? 207.043 146.283 138.244 1.00 85.30 18 ASN f C 1
ATOM 17996 O O . ASN L 1 18 ? 208.193 145.850 138.130 1.00 87.15 18 ASN f O 1
ATOM 18001 N N . TRP L 1 19 ? 206.700 147.187 139.165 1.00 85.12 19 TRP f N 1
ATOM 18002 C CA . TRP L 1 19 ? 207.700 147.708 140.091 1.00 85.00 19 TRP f CA 1
ATOM 18003 C C . TRP L 1 19 ? 208.218 146.626 141.030 1.00 85.44 19 TRP f C 1
ATOM 18004 O O . TRP L 1 19 ? 209.398 146.641 141.397 1.00 83.61 19 TRP f O 1
ATOM 18015 N N . LYS L 1 20 ? 207.357 145.687 141.429 1.00 84.10 20 LYS f N 1
ATOM 18016 C CA . LYS L 1 20 ? 207.802 144.594 142.287 1.00 84.46 20 LYS f CA 1
ATOM 18017 C C . LYS L 1 20 ? 208.855 143.746 141.588 1.00 87.65 20 LYS f C 1
ATOM 18018 O O . LYS L 1 20 ? 209.852 143.344 142.202 1.00 90.35 20 LYS f O 1
ATOM 18024 N N . ASP L 1 21 ? 208.652 143.468 140.299 1.00 84.78 21 ASP f N 1
ATOM 18025 C CA . ASP L 1 21 ? 209.623 142.676 139.554 1.00 87.37 21 ASP f CA 1
ATOM 18026 C C . ASP L 1 21 ? 210.948 143.414 139.413 1.00 84.27 21 ASP f C 1
ATOM 18027 O O . ASP L 1 21 ? 212.018 142.801 139.506 1.00 83.93 21 ASP f O 1
ATOM 18032 N N . LEU L 1 22 ? 210.897 144.726 139.167 1.00 82.53 22 LEU f N 1
ATOM 18033 C CA . LEU L 1 22 ? 212.126 145.509 139.088 1.00 83.49 22 LEU f CA 1
ATOM 18034 C C . LEU L 1 22 ? 212.861 145.510 140.421 1.00 82.49 22 LEU f C 1
ATOM 18035 O O . LEU L 1 22 ? 214.092 145.409 140.461 1.00 83.04 22 LEU f O 1
ATOM 18040 N N . LYS L 1 23 ? 212.119 145.627 141.525 1.00 82.52 23 LYS f N 1
ATOM 18041 C CA . LYS L 1 23 ? 212.737 145.566 142.846 1.00 83.81 23 LYS f CA 1
ATOM 18042 C C . LYS L 1 23 ? 213.381 144.206 143.088 1.00 85.06 23 LYS f C 1
ATOM 18043 O O . LYS L 1 23 ? 214.469 144.120 143.669 1.00 81.58 23 LYS f O 1
ATOM 18049 N N . ALA L 1 24 ? 212.725 143.132 142.646 1.00 84.83 24 ALA f N 1
ATOM 18050 C CA . ALA L 1 24 ? 213.240 141.789 142.878 1.00 83.66 24 ALA f CA 1
ATOM 18051 C C . ALA L 1 24 ? 214.428 141.436 141.991 1.00 86.26 24 ALA f C 1
ATOM 18052 O O . ALA L 1 24 ? 215.305 140.685 142.432 1.00 91.81 24 ALA f O 1
ATOM 18054 N N . ARG L 1 25 ? 214.483 141.951 140.762 1.00 84.75 25 ARG f N 1
ATOM 18055 C CA . ARG L 1 25 ? 215.546 141.571 139.833 1.00 85.70 25 ARG f CA 1
ATOM 18056 C C . ARG L 1 25 ? 216.870 142.261 140.153 1.00 88.31 25 ARG f C 1
ATOM 18057 O O . ARG L 1 25 ? 217.873 141.594 140.427 1.00 89.71 25 ARG f O 1
ATOM 18065 N N . PHE L 1 26 ? 216.890 143.591 140.123 1.00 89.43 26 PHE f N 1
ATOM 18066 C CA . PHE L 1 26 ? 218.120 144.354 140.289 1.00 87.51 26 PHE f CA 1
ATOM 18067 C C . PHE L 1 26 ? 218.394 144.738 141.737 1.00 85.51 26 PHE f C 1
ATOM 18068 O O . PHE L 1 26 ? 219.329 145.503 141.994 1.00 82.40 26 PHE f O 1
ATOM 18076 N N . LYS L 1 27 ? 217.593 144.237 142.680 1.00 90.32 27 LYS f N 1
ATOM 18077 C CA . LYS L 1 27 ? 217.784 144.484 144.110 1.00 91.66 27 LYS f CA 1
ATOM 18078 C C . LYS L 1 27 ? 217.722 145.971 144.450 1.00 87.18 27 LYS f C 1
ATOM 18079 O O . LYS L 1 27 ? 218.322 146.417 145.431 1.00 81.05 27 LYS f O 1
ATOM 18085 N N . LEU L 1 28 ? 217.005 146.751 143.646 1.00 87.65 28 LEU f N 1
ATOM 18086 C CA . LEU L 1 28 ? 216.839 148.160 143.953 1.00 83.77 28 LEU f CA 1
ATOM 18087 C C . LEU L 1 28 ? 215.923 148.329 145.163 1.00 84.51 28 LEU f C 1
ATOM 18088 O O . LEU L 1 28 ? 215.041 147.502 145.403 1.00 93.17 28 LEU f O 1
ATOM 18093 N N . PRO L 1 29 ? 216.119 149.385 145.949 1.00 80.69 29 PRO f N 1
ATOM 18094 C CA . PRO L 1 29 ? 215.140 149.716 146.988 1.00 82.63 29 PRO f CA 1
ATOM 18095 C C . PRO L 1 29 ? 213.784 150.046 146.381 1.00 84.45 29 PRO f C 1
ATOM 18096 O O . PRO L 1 29 ? 213.646 150.276 145.178 1.00 84.09 29 PRO f O 1
ATOM 18100 N N . THR L 1 30 ? 212.764 150.051 147.240 1.00 86.17 30 THR f N 1
ATOM 18101 C CA . THR L 1 30 ? 211.399 150.247 146.761 1.00 86.27 30 THR f CA 1
ATOM 18102 C C . THR L 1 30 ? 211.205 151.637 146.165 1.00 86.83 30 THR f C 1
ATOM 18103 O O . THR L 1 30 ? 210.539 151.790 145.134 1.00 86.26 30 THR f O 1
ATOM 18107 N N . ILE L 1 31 ? 211.783 152.662 146.796 1.00 83.09 31 ILE f N 1
ATOM 18108 C CA . ILE L 1 31 ? 211.516 154.036 146.378 1.00 83.22 31 ILE f CA 1
ATOM 18109 C C . ILE L 1 31 ? 212.081 154.306 144.987 1.00 83.24 31 ILE f C 1
ATOM 18110 O O . ILE L 1 31 ? 211.421 154.931 144.148 1.00 81.66 31 ILE f O 1
ATOM 18115 N N . VAL L 1 32 ? 213.295 153.829 144.706 1.00 83.70 32 VAL f N 1
ATOM 18116 C CA . VAL L 1 32 ? 213.898 154.106 143.407 1.00 83.46 32 VAL f CA 1
ATOM 18117 C C . VAL L 1 32 ? 213.156 153.364 142.302 1.00 86.63 32 VAL f C 1
ATOM 18118 O O . VAL L 1 32 ? 212.913 153.920 141.226 1.00 88.27 32 VAL f O 1
ATOM 18122 N N . ALA L 1 33 ? 212.773 152.107 142.547 1.00 87.26 33 ALA f N 1
ATOM 18123 C CA . ALA L 1 33 ? 212.012 151.359 141.549 1.00 85.63 33 ALA f CA 1
ATOM 18124 C C . ALA L 1 33 ? 210.658 152.007 141.290 1.00 83.47 33 ALA f C 1
ATOM 18125 O O . ALA L 1 33 ? 210.204 152.084 140.138 1.00 81.87 33 ALA f O 1
ATOM 18127 N N . LYS L 1 34 ? 209.992 152.467 142.354 1.00 83.46 34 LYS f N 1
ATOM 18128 C CA . LYS L 1 34 ? 208.750 153.210 142.181 1.00 84.01 34 LYS f CA 1
ATOM 18129 C C . LYS L 1 34 ? 208.978 154.488 141.388 1.00 87.08 34 LYS f C 1
ATOM 18130 O O . LYS L 1 34 ? 208.098 154.916 140.636 1.00 88.10 34 LYS f O 1
ATOM 18136 N N . ALA L 1 35 ? 210.149 155.109 141.540 1.00 84.79 35 ALA f N 1
ATOM 18137 C CA . ALA L 1 35 ? 210.476 156.274 140.724 1.00 85.45 35 ALA f CA 1
ATOM 18138 C C . ALA L 1 35 ? 210.635 155.901 139.253 1.00 87.98 35 ALA f C 1
ATOM 18139 O O . ALA L 1 35 ? 210.175 156.635 138.371 1.00 91.27 35 ALA f O 1
ATOM 18141 N N . ILE L 1 36 ? 211.296 154.775 138.968 1.00 87.55 36 ILE f N 1
ATOM 18142 C CA . ILE L 1 36 ? 211.483 154.363 137.574 1.00 87.78 36 ILE f CA 1
ATOM 18143 C C . ILE L 1 36 ? 210.140 154.082 136.913 1.00 89.38 36 ILE f C 1
ATOM 18144 O O . ILE L 1 36 ? 209.881 154.524 135.787 1.00 87.99 36 ILE f O 1
ATOM 18149 N N . ILE L 1 37 ? 209.266 153.335 137.593 1.00 89.53 37 ILE f N 1
ATOM 18150 C CA . ILE L 1 37 ? 207.957 153.080 136.990 1.00 88.86 37 ILE f CA 1
ATOM 18151 C C . ILE L 1 37 ? 207.148 154.372 136.943 1.00 88.28 37 ILE f C 1
ATOM 18152 O O . ILE L 1 37 ? 206.318 154.566 136.045 1.00 89.94 37 ILE f O 1
ATOM 18157 N N . GLU L 1 38 ? 207.404 155.288 137.880 1.00 88.53 38 GLU f N 1
ATOM 18158 C CA . GLU L 1 38 ? 206.694 156.561 137.914 1.00 92.29 38 GLU f CA 1
ATOM 18159 C C . GLU L 1 38 ? 206.948 157.378 136.653 1.00 91.99 38 GLU f C 1
ATOM 18160 O O . GLU L 1 38 ? 206.025 157.994 136.107 1.00 95.28 38 GLU f O 1
ATOM 18166 N N . ALA L 1 39 ? 208.190 157.394 136.173 1.00 91.50 39 ALA f N 1
ATOM 18167 C CA . ALA L 1 39 ? 208.537 158.189 135.002 1.00 96.26 39 ALA f CA 1
ATOM 18168 C C . ALA L 1 39 ? 208.243 157.437 133.710 1.00 98.23 39 ALA f C 1
ATOM 18169 O O . ALA L 1 39 ? 209.120 157.298 132.852 1.00 102.95 39 ALA f O 1
ATOM 18171 N N . CYS L 1 40 ? 207.009 156.950 133.560 1.00 98.26 40 CYS f N 1
ATOM 18172 C CA . CYS L 1 40 ? 206.586 156.269 132.347 1.00 102.19 40 CYS f CA 1
ATOM 18173 C C . CYS L 1 40 ? 205.208 156.801 131.970 1.00 103.24 40 CYS f C 1
ATOM 18174 O O . CYS L 1 40 ? 204.284 156.769 132.804 1.00 101.81 40 CYS f O 1
ATOM 18177 N N . PRO L 1 41 ? 205.036 157.300 130.743 1.00 104.06 41 PRO f N 1
ATOM 18178 C CA . PRO L 1 41 ? 203.725 157.844 130.353 1.00 106.78 41 PRO f CA 1
ATOM 18179 C C . PRO L 1 41 ? 202.609 156.814 130.354 1.00 112.84 41 PRO f C 1
ATOM 18180 O O . PRO L 1 41 ? 201.442 157.182 130.544 1.00 115.59 41 PRO f O 1
ATOM 18184 N N . LYS L 1 42 ? 202.924 155.536 130.149 1.00 112.20 42 LYS f N 1
ATOM 18185 C CA . LYS L 1 42 ? 201.891 154.512 130.043 1.00 112.97 42 LYS f CA 1
ATOM 18186 C C . LYS L 1 42 ? 202.033 153.452 131.128 1.00 114.28 42 LYS f C 1
ATOM 18187 O O . LYS L 1 42 ? 201.941 152.253 130.849 1.00 116.44 42 LYS f O 1
ATOM 18193 N N . CYS L 1 43 ? 202.260 153.884 132.367 1.00 113.24 43 CYS f N 1
ATOM 18194 C CA . CYS L 1 43 ? 202.290 152.986 133.511 1.00 112.17 43 CYS f CA 1
ATOM 18195 C C . CYS L 1 43 ? 201.633 153.668 134.701 1.00 111.89 43 CYS f C 1
ATOM 18196 O O . CYS L 1 43 ? 201.581 154.897 134.789 1.00 110.83 43 CYS f O 1
ATOM 18199 N N . GLN L 1 44 ? 201.128 152.850 135.620 1.00 111.79 44 GLN f N 1
ATOM 18200 C CA . GLN L 1 44 ? 200.461 153.326 136.822 1.00 115.81 44 GLN f CA 1
ATOM 18201 C C . GLN L 1 44 ? 201.133 152.712 138.045 1.00 113.44 44 GLN f C 1
ATOM 18202 O O . GLN L 1 44 ? 202.049 151.891 137.934 1.00 112.80 44 GLN f O 1
ATOM 18208 N N . VAL L 1 45 ? 200.667 153.116 139.225 1.00 114.25 45 VAL f N 1
ATOM 18209 C CA . VAL L 1 45 ? 201.255 152.670 140.483 1.00 111.54 45 VAL f CA 1
ATOM 18210 C C . VAL L 1 45 ? 200.173 152.001 141.327 1.00 114.96 45 VAL f C 1
ATOM 18211 O O . VAL L 1 45 ? 200.230 152.002 142.563 1.00 112.01 45 VAL f O 1
ATOM 18215 N N . GLN L 1 46 ? 199.185 151.401 140.657 1.00 118.73 46 GLN f N 1
ATOM 18216 C CA . GLN L 1 46 ? 198.088 150.745 141.364 1.00 117.83 46 GLN f CA 1
ATOM 18217 C C . GLN L 1 46 ? 198.604 149.640 142.278 1.00 116.50 46 GLN f C 1
ATOM 18218 O O . GLN L 1 46 ? 198.464 149.711 143.504 1.00 114.14 46 GLN f O 1
ATOM 18224 N N . GLY L 1 47 ? 199.212 148.611 141.696 1.00 117.06 47 GLY f N 1
ATOM 18225 C CA . GLY L 1 47 ? 199.728 147.503 142.486 1.00 118.09 47 GLY f CA 1
ATOM 18226 C C . GLY L 1 47 ? 198.661 146.732 143.232 1.00 119.55 47 GLY f C 1
ATOM 18227 O O . GLY L 1 47 ? 198.867 146.357 144.393 1.00 114.89 47 GLY f O 1
ATOM 18228 N N . GLU L 1 48 ? 197.523 146.487 142.591 1.00 117.67 48 GLU f N 1
ATOM 18229 C CA . GLU L 1 48 ? 196.431 145.756 143.223 1.00 110.70 48 GLU f CA 1
ATOM 18230 C C . GLU L 1 48 ? 196.369 144.318 142.720 1.00 104.17 48 GLU f C 1
ATOM 18231 O O . GLU L 1 48 ? 195.288 143.749 142.571 1.00 102.54 48 GLU f O 1
#

Nearest PDB structures (foldseek):
  1k6y-assembly1_B  TM=7.446E-01  e=1.114E-22  Human immunodeficiency virus 1
  1k6y-assembly1_D  TM=7.544E-01  e=2.841E-22  Human immunodeficiency virus 1
  8cta-assembly3_I  TM=9.715E-01  e=6.262E-18  Human immunodeficiency virus 1
  1qs4-assembly1_B  TM=9.358E-01  e=4.674E-18  Human immunodeficiency virus 1
  3hpg-assembly3_C  TM=8.031E-01  e=4.158E-18  Visna/maedi virus EV1 KV1772

Organism: Simian immunodeficiency virus (NCBI:txid11723)

Sequence (2190 aa):
FVEQIPEAQQEEHERYHNNWKDLKARFKLPTIVAKAIIEACPKCQTNAAVGTWQMDCTHLEGQVICVAVHVASGYIETKILPRETGRETALFLLQVASRWPIEHLHTDNGPNFVSAEMQATAWWLKIEHTTGVPPQSQGSVENKNKQLKKTIQQIRDEVQYLSTAVAQATFILNFKRRGGLGDMCPAEALINMIYTELQTTTLQNQIHNFSDFKVYYRKGANPLWQGPAHLVWKGEGAVVLRTDEGEVITVPRRKAKIIFVEQIPEAQEEHERYHNNWKDLKARFKLPTIVAKAIIEACPKCQVQGEPKTGQTNAAVGTWQMDCTHLEGQVICVAVHVASGYIETKILPRETGRETALFLLQVASRWPIEHLHTDNGPNFVSAEMQATAWWLKIEHTTGVQGSVENKNKQLKKTIQQIRDEVQYLSTAVAQATFILNFKRRGGLGDMCPAEALINMIYTELQTTTLQNQIHNFSDFKVYYRKGANPLWQGPAHLVWKGEGAVVLRTDEGEVITVPRRKAKIIKFVEQIPEAQEEHERYHNNWKDLKARFKLPTIVAKAIIEACPKCQVTNAAVGTWQMDCTHLEGQVICVAVHVASGYIETKILPRETGRETALFLLQVASRWPIEHLHTDNGPNFVSAEMQATAWWLKIEHTTGVPYNPQSQGSVENKNKQLKKTIQQIRDEVQYLSTAVAQATFILNFKRRGGLGDMCPAEALINMIYTELQTTTLQNQIHNFSDFKVYYRKGANPLWQGPAHLVWKGEGAVVLRTDEGEVITVPRRKAKIIKPYGQFVEQIPEAQEEHERYHNNWKDLKARFKLPTIVAKAIIEACPKCQAAVGTWQMDCTHLEGQVICVAVHVASGYIETKILPRETGRETALFLLQVASRWPIEHLHTDNGPNFVSAEMQATAWWLKIEHTTGVPYNPQSQGSVENKNKQLKKTIQQIRDEVQYLSTAVAQATFILNFKRRGGLGDMCPAEALINMIYTELQTTTLQNQIHNFSDFKVYYRKGANPLWQGPAHLVWKGEGAVVLRTDEGEVITVPRRKAKIIKFVEQIPEAQEEHERYHNNWKDLKARFKLPTIVAKAIIEACPKCQVQGEFVEQIPEAQQEEHERYHNNWKDLKARFKLPTIVAKAIIEACPKCQTNAAVGTWQMDCTHLEGQVICVAVHVASGYIETKILPRETGRETALFLLQVASRWPIEHLHTDNGPNFVSAEMQATAWWLKIEHTTGVPPQSQGSVENKNKQLKKTIQQIRDEVQYLSTAVAQATFILNFKRRGGLGDMCPAEALINMIYTELQTTTLQNQIHNFSDFKVYYRKGANPLWQGPAHLVWKGEGAVVLRTDEGEVITVPRRKAKIIFVEQIPEAQEEHERYHNNWKDLKARFKLPTIVAKAIIEACPKCQVQGEPKTGQTNAAVGTWQMDCTHLEGQVICVAVHVASGYIETKILPRETGRETALFLLQVASRWPIEHLHTDNGPNFVSAEMQATAWWLKIEHTTGVQGSVENKNKQLKKTIQQIRDEVQYLSTAVAQATFILNFKRRGGLGDMCPAEALINMIYTELQTTTLQNQIHNFSDFKVYYRKGANPLWQGPAHLVWKGEGAVVLRTDEGEVITVPRRKAKIIKFVEQIPEAQEEHERYHNNWKDLKARFKLPTIVAKAIIEACPKCQVTNAAVGTWQMDCTHLEGQVICVAVHVASGYIETKILPRETGRETALFLLQVASRWPIEHLHTDNGPNFVSAEMQATAWWLKIEHTTGVPYNPQSQGSVENKNKQLKKTIQQIRDEVQYLSTAVAQATFILNFKRRGGLGDMCPAEALINMIYTELQTTTLQNQIHNFSDFKVYYRKGANPLWQGPAHLVWKGEGAVVLRTDEGEVITVPRRKAKIIKPYGQFVEQIPEAQEEHERYHNNWKDLKARFKLPTIVAKAIIEACPKCQAAVGTWQMDCTHLEGQVICVAVHVASGYIETKILPRETGRETALFLLQVASRWPIEHLHTDNGPNFVSAEMQATAWWLKIEHTTGVPYNPQSQGSVENKNKQLKKTIQQIRDEVQYLSTAVAQATFILNFKRRGGLGDMCPAEALINMIYTELQTTTLQNQIHNFSDFKVYYRKGANPLWQGPAHLVWKGEGAVVLRTDEGEVITVPRRKAKIIKFVEQIPEAQEEHERYHNNWKDLKARFKLPTIVAKAIIEACPKCQVQGE

B-factor: mean 100.16, std 41.37, range [18.0, 276.05]